Protein 8RVV (pdb70)

GO terms:
  GO:0051912 CoB--CoM heterodisulfide reductase activity (F, IDA)
  GO:0015948 methanogenesis (P, IDA)

Nearest PDB structures (foldseek):
  7bkb-assembly1_E  TM=9.726E-01  e=3.139E-45  Methanospirillum hungatei JF-1
  8riu-assembly1_E  TM=8.754E-01  e=3.900E-19  Candidatus Methanoperedenaceae archaeon GB50
  4omf-assembly1_B-2  TM=8.441E-01  e=1.108E-19  Methanothermobacter marburgensis str. Marburg
  6qgr-assembly1_B  TM=8.275E-01  e=6.770E-20  Methanosarcina barkeri MS
  6qii-assembly1_B  TM=8.316E-01  e=2.136E-19  Methanosarcina barkeri MS

Foldseek 3Di:
DAEEEEEECCQVLQVVQAPLVVLQVLQCPDPNYPYGYYDHDLLDPVNLVVVLVCCLPVVGQAYEYEDADCVVCLVSVLVSCVVSPHASQLYFYFHLRPVARPPPRVCSPVSNVLSNLRSLLRVLLSVPADHDDWDKDFAAQEEEEEAQALLSLLLQVLLVVVPGQYEYEAQAQFHHPLLCLFQADPDVRHGSCVVVLVSRVCLLPRPRYHYQYNKDWQFWDDAASWIKTKMKRADQLFALVQFPLPCVLQVPADWKDDQVSLVRPAIGHQWDQNAPSGVVSTIGGDVVTDPPPCPSCVRDPRNGGHPPDGMDMDIDTHRFYEYEHAWDWDDLVVVPQAQVVHQQQEAALSNLSLCCHCRHRPNRACAGRVPRHHWQEEEEAPQRQACDVVVLHNHDLACLLQSVLVSLQSSCVVPVNHAYEYEAQDRPQPDDCSVVSVVCSCPPRNHHYADWHFPGWDQDPVSWIWTWTARVVVRGIDTDTIRHYYYSTGTHHDPCLVVVCVSNVFDADSNGATDFCDVPPTQFHGPRPRYTYAACSSHRDDSVRRSVSSSVNSVVNSVSSVVRMDIADQQFKDFQQVQFQLPCPQQVVQPQRQWDADPSGIDGHSSRTRNPCRSQVVDPRRRIATRSHGPSSVVSSVVSSVD/DEAEEDQADLCVPQFVLLVLLVVVVCVVQVYHYHYLPPQYPCPQCLPDVVPDVLVLLLSVQVSVQSRVVVVHAYEYLALRSLLSNQVSLVVLVVPVVSQVVSQVVCVVVVTHRDSRHHYYYPLLCCPPVQNLVNLLVLFDAQDAFEEAEQEADRPCPPVVRVVRADLVDGCSLQSLLVSLNYHHFDWPPSSFHLQQGNVRCVVPVVRSLVSNVVVLVRVVVRVGQAYEYSHSSSLCSNQVSQVVCCVPVVDHRLHYYYYSSLSSCVRNVHDPVSSVQVSTNRRD/DPDDPPPPDDDCVQADVVQLVVLCVVPQVLLLPQPLPQQLLVQAPLNVPDVQRLSVLSVCSNRGRLVCQLVDPSLPSHPLPCRSQVPRPSNGPSSSSSVVSPVVSLQVPPDDVLVLLLVLCCLVQVHSDDDDQVVLVVCVVVPHHSDDPASNVPVVRSVVSNVVCVVVCVCVSSVQDPVVSHD/DWAKDFQWQFQQGAIWIFDDDPQATDFIFFPQPDPLFNRDDDPSSRVSSCQLPPQFDFFKWAQDVPATDGDAPVVQLVVVLCCLQPPQEEEEEELQAFLVLLQLVLVVCVVSVHDFYFYAWLAADAPADQADLLCLLVFQEEEEEDQVCVNPVSSVVSVVSNVVSNHAYEYEYCDQDHPCNVPHNYYDNDPDLVVVVVVVVPDAAAHEYEYECPPRVNNVVVRVVCVPSHYRYQYGIGTNARVSSCVRTGHGPDDPAENYEYAYQAPRDDDDDHPYAYHYEYRHDPDDGHNIYAHAFHSQQDFHWGAGRSGDIDTHDHSGHGDPNHYHSSVSSVVSVVD/DQKKKKAFLDDLCLVLAAFRNPVLLLQQLCLVVVVWQWEWAWAADPALLRIDIDIGRHSVVSSRRHDDRQQDLDACQLVCLPPVQPTQYEYEAEQLNLLLNLLCVQVVSHPPVRYAYAYEFDLAHFHRVLVQVLCVPPVVDHSPQWHHWDCPPCWIWTAGVVGDIDTHRLVVQVVVVGHGDLLSQLAQDRFNLSGQKTWYPQLHDGSIIMIGGNDVVSVVSVVSSVVVRGMDMDGGDVVSVVRSVVVSVVSNVSSVVSLCVDQPVVDDDPVRLVVLLQQAQQPCQLLVQQSSNNDPDDPCCDPVQDDPDRGRGDCCSHVVVVLVVDLLQHNSSCRSQVRGPSNHRSSSVSPSSNVVLCVVQVDHRSRDSHDRPVPDPDPD/DQFAEEEEEAPAFRVLLQVLLVVVPPDADPRYDYDYDNFLLVDALVVVVVCVVVFGLAYEYEGADQCGHPVRCSVVNNVVRLVVNCVVQVVPPRHSLRYYYYYGGSNNNVVSRVVRRVSRVVSVVVPGD

Structure (mmCIF, N/CA/C/O backbone):
data_8RVV
#
_entry.id   8RVV
#
_cell.length_a   1.0
_cell.length_b   1.0
_cell.length_c   1.0
_cell.angle_alpha   90.00
_cell.angle_beta   90.00
_cell.angle_gamma   90.00
#
_symmetry.space_group_name_H-M   'P 1'
#
loop_
_entity.id
_entity.type
_entity.pdbx_description
1 polymer 'H(2):CoB-CoM heterodisulfide,ferredoxin reductase subunit A'
2 polymer 'H(2):CoB-CoM heterodisulfide,ferredoxin reductase subunit B'
3 polymer 'H(2):CoB-CoM heterodisulfide,ferredoxin reductase subunit C'
4 polymer 'Formate dehydrogenase, alpha subunit'
5 polymer 'Formate dehydrogenase, beta subunit'
6 polymer 'Methyl viologen-reducing hydrogenase, subunit D-related protein'
7 non-polymer 'IRON/SULFUR CLUSTER'
8 non-polymer 'FLAVIN-ADENINE DINUCLEOTIDE'
9 non-polymer 'Non-cubane [4Fe-4S]-cluster'
10 non-polymer 'FE2/S2 (INORGANIC) CLUSTER'
11 water water
#
loop_
_atom_site.group_PDB
_atom_site.id
_atom_site.type_symbol
_atom_site.label_atom_id
_atom_site.label_alt_id
_atom_site.label_comp_id
_atom_site.label_asym_id
_atom_site.label_entity_id
_atom_site.label_seq_id
_atom_site.pdbx_PDB_ins_code
_atom_site.Cartn_x
_atom_site.Cartn_y
_atom_site.Cartn_z
_atom_site.occupancy
_atom_site.B_iso_or_equiv
_atom_site.auth_seq_id
_atom_site.auth_comp_id
_atom_site.auth_asym_id
_atom_site.auth_atom_id
_atom_site.pdbx_PDB_model_num
ATOM 1 N N . PRO A 1 1 ? 180.944 231.374 227.317 1.00 85.40 12 PRO A N 1
ATOM 2 C CA . PRO A 1 1 ? 181.399 230.585 226.168 1.00 86.38 12 PRO A CA 1
ATOM 3 C C . PRO A 1 1 ? 182.726 231.073 225.592 1.00 86.61 12 PRO A C 1
ATOM 4 O O . PRO A 1 1 ? 182.835 232.223 225.168 1.00 85.38 12 PRO A O 1
ATOM 15 N N . LYS A 1 2 ? 183.724 230.195 225.585 1.00 87.79 13 LYS A N 1
ATOM 16 C CA . LYS A 1 2 ? 185.037 230.472 225.009 1.00 87.07 13 LYS A CA 1
ATOM 17 C C . LYS A 1 2 ? 185.211 229.549 223.808 1.00 85.29 13 LYS A C 1
ATOM 18 O O . LYS A 1 2 ? 185.604 228.389 223.958 1.00 84.91 13 LYS A O 1
ATOM 37 N N . ILE A 1 3 ? 184.927 230.070 222.620 1.00 82.09 14 ILE A N 1
ATOM 38 C CA . ILE A 1 3 ? 184.881 229.278 221.398 1.00 82.13 14 ILE A CA 1
ATOM 39 C C . ILE A 1 3 ? 186.255 229.292 220.743 1.00 82.26 14 ILE A C 1
ATOM 40 O O . ILE A 1 3 ? 186.831 230.361 220.509 1.00 83.63 14 ILE A O 1
ATOM 56 N N . GLY A 1 4 ? 186.781 228.106 220.459 1.00 82.82 15 GLY A N 1
ATOM 57 C CA . GLY A 1 4 ? 187.995 227.962 219.685 1.00 83.87 15 GLY A CA 1
ATOM 58 C C . GLY A 1 4 ? 187.690 227.432 218.301 1.00 82.57 15 GLY A C 1
ATOM 59 O O . GLY A 1 4 ? 187.086 226.363 218.160 1.00 84.65 15 GLY A O 1
ATOM 63 N N . VAL A 1 5 ? 188.098 228.170 217.273 1.00 77.65 16 VAL A N 1
ATOM 64 C CA . VAL A 1 5 ? 187.787 227.844 215.888 1.00 78.99 16 VAL A CA 1
ATOM 65 C C . VAL A 1 5 ? 189.034 227.278 215.225 1.00 78.61 16 VAL A C 1
ATOM 66 O O . VAL A 1 5 ? 190.137 227.813 215.387 1.00 79.03 16 VAL A O 1
ATOM 79 N N . TYR A 1 6 ? 188.853 226.188 214.483 1.00 81.04 17 TYR A N 1
ATOM 80 C CA . TYR A 1 6 ? 189.941 225.482 213.817 1.00 79.75 17 TYR A CA 1
ATOM 81 C C . TYR A 1 6 ? 189.540 225.254 212.367 1.00 80.58 17 TYR A C 1
ATOM 82 O O . TYR A 1 6 ? 188.656 224.440 212.090 1.00 81.80 17 TYR A O 1
ATOM 100 N N . VAL A 1 7 ? 190.185 225.964 211.446 1.00 79.60 18 VAL A N 1
ATOM 101 C CA . VAL A 1 7 ? 189.887 225.870 210.021 1.00 80.40 18 VAL A CA 1
ATOM 102 C C . VAL A 1 7 ? 190.913 224.947 209.377 1.00 80.27 18 VAL A C 1
ATOM 103 O O . VAL A 1 7 ? 192.122 225.157 209.525 1.00 80.64 18 VAL A O 1
ATOM 116 N N . CYS A 1 8 ? 190.440 223.929 208.662 1.00 78.63 19 CYS A N 1
ATOM 117 C CA . CYS A 1 8 ? 191.310 222.924 208.068 1.00 77.89 19 CYS A CA 1
ATOM 118 C C . CYS A 1 8 ? 191.606 223.278 206.618 1.00 77.79 19 CYS A C 1
ATOM 119 O O . CYS A 1 8 ? 190.691 223.586 205.849 1.00 78.47 19 CYS A O 1
ATOM 126 N N . HIS A 1 9 ? 192.889 223.240 206.251 1.00 79.88 20 HIS A N 1
ATOM 127 C CA . HIS A 1 9 ? 193.255 223.363 204.844 1.00 79.96 20 HIS A CA 1
ATOM 128 C C . HIS A 1 9 ? 192.894 222.100 204.074 1.00 79.83 20 HIS A C 1
ATOM 129 O O . HIS A 1 9 ? 192.472 222.173 202.914 1.00 79.34 20 HIS A O 1
ATOM 143 N N . CYS A 1 10 ? 193.056 220.936 204.701 1.00 79.78 21 CYS A N 1
ATOM 144 C CA . CYS A 1 10 ? 192.917 219.655 204.012 1.00 79.94 21 CYS A CA 1
ATOM 145 C C . CYS A 1 10 ? 193.866 219.588 202.820 1.00 80.80 21 CYS A C 1
ATOM 146 O O . CYS A 1 10 ? 193.526 219.066 201.758 1.00 79.49 21 CYS A O 1
ATOM 153 N N . GLY A 1 11 ? 195.071 220.125 202.999 1.00 81.84 22 GLY A N 1
ATOM 154 C CA . GLY A 1 11 ? 195.998 220.263 201.896 1.00 79.30 22 GLY A CA 1
ATOM 155 C C . GLY A 1 11 ? 195.621 221.439 201.024 1.00 79.08 22 GLY A C 1
ATOM 156 O O . GLY A 1 11 ? 195.842 222.595 201.393 1.00 79.58 22 GLY A O 1
ATOM 160 N N . VAL A 1 12 ? 195.051 221.151 199.855 1.00 79.79 23 VAL A N 1
ATOM 161 C CA . VAL A 1 12 ? 194.525 222.169 198.958 1.00 80.63 23 VAL A CA 1
ATOM 162 C C . VAL A 1 12 ? 193.054 221.938 198.635 1.00 79.29 23 VAL A C 1
ATOM 163 O O . VAL A 1 12 ? 192.489 222.644 197.802 1.00 80.24 23 VAL A O 1
ATOM 176 N N . ASN A 1 13 ? 192.420 220.957 199.283 1.00 74.11 24 ASN A N 1
ATOM 177 C CA . ASN A 1 13 ? 191.016 220.673 199.009 1.00 74.81 24 ASN A CA 1
ATOM 178 C C . ASN A 1 13 ? 190.120 221.839 199.407 1.00 75.40 24 ASN A C 1
ATOM 179 O O . ASN A 1 13 ? 189.164 222.158 198.693 1.00 76.64 24 ASN A O 1
ATOM 190 N N . ILE A 1 14 ? 190.406 222.480 200.536 1.00 76.71 25 ILE A N 1
ATOM 191 C CA . ILE A 1 14 ? 189.740 223.721 200.926 1.00 76.05 25 ILE A CA 1
ATOM 192 C C . ILE A 1 14 ? 190.614 224.931 200.626 1.00 76.07 25 ILE A C 1
ATOM 193 O O . ILE A 1 14 ? 190.147 225.918 200.060 1.00 76.55 25 ILE A O 1
ATOM 209 N N . GLY A 1 15 ? 191.893 224.863 200.993 1.00 77.86 26 GLY A N 1
ATOM 210 C CA . GLY A 1 15 ? 192.769 226.008 200.806 1.00 77.68 26 GLY A CA 1
ATOM 211 C C . GLY A 1 15 ? 192.880 226.436 199.358 1.00 78.90 26 GLY A C 1
ATOM 212 O O . GLY A 1 15 ? 192.987 227.627 199.057 1.00 79.52 26 GLY A O 1
ATOM 216 N N . GLY A 1 16 ? 192.856 225.472 198.438 1.00 78.56 27 GLY A N 1
ATOM 217 C CA . GLY A 1 16 ? 192.976 225.812 197.030 1.00 79.22 27 GLY A CA 1
ATOM 218 C C . GLY A 1 16 ? 191.877 226.743 196.556 1.00 80.21 27 GLY A C 1
ATOM 219 O O . GLY A 1 16 ? 192.116 227.634 195.737 1.00 78.77 27 GLY A O 1
ATOM 223 N N . VAL A 1 17 ? 190.662 226.550 197.058 1.00 78.58 28 VAL A N 1
ATOM 224 C CA . VAL A 1 17 ? 189.515 227.354 196.660 1.00 77.77 28 VAL A CA 1
ATOM 225 C C . VAL A 1 17 ? 189.197 228.431 197.691 1.00 77.66 28 VAL A C 1
ATOM 226 O O . VAL A 1 17 ? 188.924 229.575 197.329 1.00 80.16 28 VAL A O 1
ATOM 239 N N . VAL A 1 18 ? 189.229 228.084 198.975 1.00 75.50 29 VAL A N 1
ATOM 240 C CA . VAL A 1 18 ? 188.835 228.982 200.053 1.00 77.87 29 VAL A CA 1
ATOM 241 C C . VAL A 1 18 ? 190.087 229.493 200.752 1.00 79.04 29 VAL A C 1
ATOM 242 O O . VAL A 1 18 ? 191.007 228.720 201.048 1.00 78.34 29 VAL A O 1
ATOM 255 N N . ASP A 1 19 ? 190.120 230.797 201.013 1.00 84.73 30 ASP A N 1
ATOM 256 C CA . ASP A 1 19 ? 191.249 231.439 201.682 1.00 85.49 30 ASP A CA 1
ATOM 257 C C . ASP A 1 19 ? 191.157 231.153 203.174 1.00 84.24 30 ASP A C 1
ATOM 258 O O . ASP A 1 19 ? 190.386 231.788 203.895 1.00 85.61 30 ASP A O 1
ATOM 267 N N . VAL A 1 20 ? 191.958 230.201 203.647 1.00 81.87 31 VAL A N 1
ATOM 268 C CA . VAL A 1 20 ? 191.908 229.764 205.038 1.00 83.00 31 VAL A CA 1
ATOM 269 C C . VAL A 1 20 ? 192.555 230.809 205.941 1.00 82.91 31 VAL A C 1
ATOM 270 O O . VAL A 1 20 ? 192.544 230.674 207.169 1.00 84.88 31 VAL A O 1
ATOM 283 N N . GLU A 1 21 ? 193.116 231.861 205.348 1.00 86.06 32 GLU A N 1
ATOM 284 C CA . GLU A 1 21 ? 193.670 232.960 206.129 1.00 87.82 32 GLU A CA 1
ATOM 285 C C . GLU A 1 21 ? 192.606 234.002 206.460 1.00 86.75 32 GLU A C 1
ATOM 286 O O . GLU A 1 21 ? 192.525 234.469 207.599 1.00 86.49 32 GLU A O 1
ATOM 298 N N . ALA A 1 22 ? 191.789 234.378 205.475 1.00 82.20 33 ALA A N 1
ATOM 299 C CA . ALA A 1 22 ? 190.712 235.327 205.734 1.00 84.94 33 ALA A CA 1
ATOM 300 C C . ALA A 1 22 ? 189.661 234.729 206.662 1.00 86.37 33 ALA A C 1
ATOM 301 O O . ALA A 1 22 ? 189.157 235.409 207.565 1.00 85.84 33 ALA A O 1
ATOM 308 N N . VAL A 1 23 ? 189.317 233.456 206.454 1.00 83.76 34 VAL A N 1
ATOM 309 C CA . VAL A 1 23 ? 188.302 232.809 207.279 1.00 82.23 34 VAL A CA 1
ATOM 310 C C . VAL A 1 23 ? 188.766 232.728 208.729 1.00 82.48 34 VAL A C 1
ATOM 311 O O . VAL A 1 23 ? 187.983 232.937 209.662 1.00 82.01 34 VAL A O 1
ATOM 324 N N . ARG A 1 24 ? 190.045 232.411 208.940 1.00 84.31 35 ARG A N 1
ATOM 325 C CA . ARG A 1 24 ? 190.566 232.315 210.299 1.00 83.52 35 ARG A CA 1
ATOM 326 C C . ARG A 1 24 ? 190.479 233.653 211.021 1.00 84.84 35 ARG A C 1
ATOM 327 O O . ARG A 1 24 ? 190.090 233.711 212.194 1.00 86.12 35 ARG A O 1
ATOM 348 N N . ASP A 1 25 ? 190.844 234.743 210.342 1.00 85.09 36 ASP A N 1
ATOM 349 C CA . ASP A 1 25 ? 190.760 236.058 210.969 1.00 85.66 36 ASP A CA 1
ATOM 350 C C . ASP A 1 25 ? 189.312 236.444 211.240 1.00 84.43 36 ASP A C 1
ATOM 351 O O . ASP A 1 25 ? 188.996 236.985 212.308 1.00 83.54 36 ASP A O 1
ATOM 360 N N . TYR A 1 26 ? 188.418 236.167 210.288 1.00 81.47 37 TYR A N 1
ATOM 361 C CA . TYR A 1 26 ? 186.999 236.415 210.514 1.00 80.15 37 TYR A CA 1
ATOM 362 C C . TYR A 1 26 ? 186.514 235.690 211.761 1.00 81.46 37 TYR A C 1
ATOM 363 O O . TYR A 1 26 ? 185.837 236.282 212.610 1.00 82.23 37 TYR A O 1
ATOM 381 N N . ALA A 1 27 ? 186.866 234.410 211.896 1.00 83.54 38 ALA A N 1
ATOM 382 C CA . ALA A 1 27 ? 186.467 233.651 213.076 1.00 81.50 38 ALA A CA 1
ATOM 383 C C . ALA A 1 27 ? 187.057 234.254 214.344 1.00 82.16 38 ALA A C 1
ATOM 384 O O . ALA A 1 27 ? 186.371 234.357 215.368 1.00 83.05 38 ALA A O 1
ATOM 391 N N . ALA A 1 28 ? 188.327 234.657 214.296 1.00 83.12 39 ALA A N 1
ATOM 392 C CA . ALA A 1 28 ? 188.957 235.256 215.468 1.00 83.26 39 ALA A CA 1
ATOM 393 C C . ALA A 1 28 ? 188.238 236.529 215.890 1.00 83.68 39 ALA A C 1
ATOM 394 O O . ALA A 1 28 ? 188.174 236.848 217.084 1.00 82.73 39 ALA A O 1
ATOM 401 N N . LYS A 1 29 ? 187.694 237.274 214.928 1.00 85.63 40 LYS A N 1
ATOM 402 C CA . LYS A 1 29 ? 187.033 238.536 215.238 1.00 85.32 40 LYS A CA 1
ATOM 403 C C . LYS A 1 29 ? 185.573 238.372 215.647 1.00 85.70 40 LYS A C 1
ATOM 404 O O . LYS A 1 29 ? 184.960 239.353 216.080 1.00 83.85 40 LYS A O 1
ATOM 423 N N . LEU A 1 30 ? 184.999 237.175 215.522 1.00 84.79 41 LEU A N 1
ATOM 424 C CA . LEU A 1 30 ? 183.599 236.999 215.873 1.00 84.04 41 LEU A CA 1
ATOM 425 C C . LEU A 1 30 ? 183.415 237.019 217.392 1.00 85.22 41 LEU A C 1
ATOM 426 O O . LEU A 1 30 ? 184.352 236.730 218.142 1.00 82.33 41 LEU A O 1
ATOM 442 N N . PRO A 1 31 ? 182.218 237.360 217.870 1.00 86.94 42 PRO A N 1
ATOM 443 C CA . PRO A 1 31 ? 181.991 237.391 219.320 1.00 84.51 42 PRO A CA 1
ATOM 444 C C . PRO A 1 31 ? 182.190 236.021 219.953 1.00 81.95 42 PRO A C 1
ATOM 445 O O . PRO A 1 31 ? 181.915 234.984 219.348 1.00 83.32 42 PRO A O 1
ATOM 456 N N . ASN A 1 32 ? 182.681 236.034 221.191 1.00 83.56 43 ASN A N 1
ATOM 457 C CA . ASN A 1 32 ? 182.857 234.869 222.055 1.00 84.80 43 ASN A CA 1
ATOM 458 C C . ASN A 1 32 ? 183.996 233.958 221.613 1.00 85.09 43 ASN A C 1
ATOM 459 O O . ASN A 1 32 ? 184.276 232.972 222.305 1.00 83.61 43 ASN A O 1
ATOM 470 N N . VAL A 1 33 ? 184.670 234.251 220.506 1.00 84.93 44 VAL A N 1
ATOM 471 C CA . VAL A 1 33 ? 185.767 233.429 220.010 1.00 83.37 44 VAL A CA 1
ATOM 472 C C . VAL A 1 33 ? 187.051 233.916 220.666 1.00 85.08 44 VAL A C 1
ATOM 473 O O . VAL A 1 33 ? 187.363 235.112 220.628 1.00 84.28 44 VAL A O 1
ATOM 486 N N . VAL A 1 34 ? 187.796 232.987 221.271 1.00 86.93 45 VAL A N 1
ATOM 487 C CA . VAL A 1 34 ? 189.014 233.321 221.999 1.00 85.92 45 VAL A CA 1
ATOM 488 C C . VAL A 1 34 ? 190.271 232.844 221.289 1.00 86.11 45 VAL A C 1
ATOM 489 O O . VAL A 1 34 ? 191.381 233.139 221.751 1.00 87.35 45 VAL A O 1
ATOM 502 N N . ILE A 1 35 ? 190.137 232.108 220.187 1.00 86.12 46 ILE A N 1
ATOM 503 C CA . ILE A 1 35 ? 191.293 231.601 219.459 1.00 86.33 46 ILE A CA 1
ATOM 504 C C . ILE A 1 35 ? 190.819 231.129 218.096 1.00 85.34 46 ILE A C 1
ATOM 505 O O . ILE A 1 35 ? 189.727 230.574 217.962 1.00 87.99 46 ILE A O 1
ATOM 521 N N . ALA A 1 36 ? 191.645 231.358 217.078 1.00 82.10 47 ALA A N 1
ATOM 522 C CA . ALA A 1 36 ? 191.376 230.851 215.737 1.00 83.29 47 ALA A CA 1
ATOM 523 C C . ALA A 1 36 ? 192.692 230.388 215.138 1.00 83.66 47 ALA A C 1
ATOM 524 O O . ALA A 1 36 ? 193.644 231.168 215.058 1.00 85.08 47 ALA A O 1
ATOM 531 N N . LYS A 1 37 ? 192.743 229.124 214.722 1.00 84.87 48 LYS A N 1
ATOM 532 C CA . LYS A 1 37 ? 193.950 228.539 214.163 1.00 84.57 48 LYS A CA 1
ATOM 533 C C . LYS A 1 37 ? 193.587 227.761 212.910 1.00 83.62 48 LYS A C 1
ATOM 534 O O . LYS A 1 37 ? 192.436 227.368 212.712 1.00 85.54 48 LYS A O 1
ATOM 553 N N . ASP A 1 38 ? 194.583 227.549 212.057 1.00 82.83 49 ASP A N 1
ATOM 554 C CA . ASP A 1 38 ? 194.431 226.702 210.885 1.00 83.19 49 ASP A CA 1
ATOM 555 C C . ASP A 1 38 ? 195.579 225.706 210.830 1.00 84.06 49 ASP A C 1
ATOM 556 O O . ASP A 1 38 ? 196.712 226.026 211.199 1.00 84.39 49 ASP A O 1
ATOM 565 N N . TYR A 1 39 ? 195.269 224.490 210.388 1.00 85.32 50 TYR A N 1
ATOM 566 C CA . TYR A 1 39 ? 196.249 223.422 210.287 1.00 82.71 50 TYR A CA 1
ATOM 567 C C . TYR A 1 39 ? 196.019 222.663 208.990 1.00 83.27 50 TYR A C 1
ATOM 568 O O . TYR A 1 39 ? 194.898 222.593 208.483 1.00 82.75 50 TYR A O 1
ATOM 586 N N . LYS A 1 40 ? 197.102 222.093 208.458 1.00 86.51 51 LYS A N 1
ATOM 587 C CA . LYS A 1 40 ? 197.027 221.432 207.160 1.00 85.41 51 LYS A CA 1
ATOM 588 C C . LYS A 1 40 ? 196.105 220.218 207.199 1.00 84.55 51 LYS A C 1
ATOM 589 O O . LYS A 1 40 ? 195.306 220.008 206.279 1.00 84.10 51 LYS A O 1
ATOM 608 N N . TYR A 1 41 ? 196.200 219.407 208.254 1.00 84.53 52 TYR A N 1
ATOM 609 C CA . TYR A 1 41 ? 195.390 218.193 208.388 1.00 85.85 52 TYR A CA 1
ATOM 610 C C . TYR A 1 41 ? 194.977 218.076 209.852 1.00 84.32 52 TYR A C 1
ATOM 611 O O . TYR A 1 41 ? 195.746 217.579 210.680 1.00 84.25 52 TYR A O 1
ATOM 629 N N . TYR A 1 42 ? 193.763 218.529 210.168 1.00 81.47 53 TYR A N 1
ATOM 630 C CA . TYR A 1 42 ? 193.328 218.543 211.560 1.00 81.59 53 TYR A CA 1
ATOM 631 C C . TYR A 1 42 ? 192.937 217.156 212.053 1.00 82.49 53 TYR A C 1
ATOM 632 O O . TYR A 1 42 ? 193.195 216.815 213.212 1.00 82.38 53 TYR A O 1
ATOM 650 N N . CYS A 1 43 ? 192.317 216.343 211.196 1.00 83.38 54 CYS A N 1
ATOM 651 C CA . CYS A 1 43 ? 191.916 215.004 211.614 1.00 83.71 54 CYS A CA 1
ATOM 652 C C . CYS A 1 43 ? 193.111 214.131 211.970 1.00 84.15 54 CYS A C 1
ATOM 653 O O . CYS A 1 43 ? 192.948 213.143 212.692 1.00 83.00 54 CYS A O 1
ATOM 660 N N . SER A 1 44 ? 194.302 214.469 211.484 1.00 85.90 55 SER A N 1
ATOM 661 C CA . SER A 1 44 ? 195.493 213.696 211.797 1.00 84.72 55 SER A CA 1
ATOM 662 C C . SER A 1 44 ? 195.878 213.880 213.264 1.00 85.83 55 SER A C 1
ATOM 663 O O . SER A 1 44 ? 195.331 214.720 213.983 1.00 86.70 55 SER A O 1
ATOM 671 N N . ASP A 1 45 ? 196.837 213.070 213.709 1.00 89.21 56 ASP A N 1
ATOM 672 C CA . ASP A 1 45 ? 197.272 213.136 215.102 1.00 90.34 56 ASP A CA 1
ATOM 673 C C . ASP A 1 45 ? 197.810 214.507 215.482 1.00 91.91 56 ASP A C 1
ATOM 674 O O . ASP A 1 45 ? 197.453 215.008 216.564 1.00 90.69 56 ASP A O 1
ATOM 683 N N . PRO A 1 46 ? 198.665 215.158 214.684 1.00 91.75 57 PRO A N 1
ATOM 684 C CA . PRO A 1 46 ? 199.128 216.500 215.076 1.00 90.15 57 PRO A CA 1
ATOM 685 C C . PRO A 1 46 ? 197.999 217.498 215.260 1.00 89.78 57 PRO A C 1
ATOM 686 O O . PRO A 1 46 ? 198.044 218.309 216.192 1.00 90.32 57 PRO A O 1
ATOM 697 N N . GLY A 1 47 ? 196.976 217.457 214.404 1.00 87.88 58 GLY A N 1
ATOM 698 C CA . GLY A 1 47 ? 195.866 218.383 214.554 1.00 87.17 58 GLY A CA 1
ATOM 699 C C . GLY A 1 47 ? 195.080 218.150 215.831 1.00 87.48 58 GLY A C 1
ATOM 700 O O . GLY A 1 47 ? 194.713 219.100 216.530 1.00 88.19 58 GLY A O 1
ATOM 704 N N . GLN A 1 48 ? 194.810 216.884 216.152 1.00 87.47 59 GLN A N 1
ATOM 705 C CA . GLN A 1 48 ? 194.110 216.577 217.393 1.00 87.87 59 GLN A CA 1
ATOM 706 C C . GLN A 1 48 ? 194.941 216.983 218.603 1.00 87.68 59 GLN A C 1
ATOM 707 O O . GLN A 1 48 ? 194.401 217.480 219.597 1.00 87.37 59 GLN A O 1
ATOM 721 N N . LEU A 1 49 ? 196.259 216.781 218.537 1.00 90.08 60 LEU A N 1
ATOM 722 C CA . LEU A 1 49 ? 197.121 217.237 219.622 1.00 90.91 60 LEU A CA 1
ATOM 723 C C . LEU A 1 49 ? 197.064 218.753 219.767 1.00 90.77 60 LEU A C 1
ATOM 724 O O . LEU A 1 49 ? 197.046 219.277 220.886 1.00 90.02 60 LEU A O 1
ATOM 740 N N . GLU A 1 50 ? 197.041 219.476 218.645 1.00 89.68 61 GLU A N 1
ATOM 741 C CA . GLU A 1 50 ? 196.909 220.928 218.708 1.00 89.53 61 GLU A CA 1
ATOM 742 C C . GLU A 1 50 ? 195.605 221.331 219.381 1.00 90.21 61 GLU A C 1
ATOM 743 O O . GLU A 1 50 ? 195.586 222.225 220.233 1.00 90.45 61 GLU A O 1
ATOM 755 N N . ILE A 1 51 ? 194.502 220.681 219.003 1.00 87.67 62 ILE A N 1
ATOM 756 C CA . ILE A 1 51 ? 193.208 221.018 219.593 1.00 86.42 62 ILE A CA 1
ATOM 757 C C . ILE A 1 51 ? 193.216 220.737 221.090 1.00 87.35 62 ILE A C 1
ATOM 758 O O . ILE A 1 51 ? 192.733 221.548 221.892 1.00 87.66 62 ILE A O 1
ATOM 774 N N . GLN A 1 52 ? 193.754 219.584 221.492 1.00 90.20 63 GLN A N 1
ATOM 775 C CA . GLN A 1 52 ? 193.794 219.243 222.910 1.00 89.99 63 GLN A CA 1
ATOM 776 C C . GLN A 1 52 ? 194.660 220.226 223.689 1.00 91.18 63 GLN A C 1
ATOM 777 O O . GLN A 1 52 ? 194.295 220.648 224.793 1.00 91.52 63 GLN A O 1
ATOM 791 N N . LYS A 1 53 ? 195.815 220.600 223.133 1.00 92.79 64 LYS A N 1
ATOM 792 C CA . LYS A 1 53 ? 196.678 221.568 223.800 1.00 92.47 64 LYS A CA 1
ATOM 793 C C . LYS A 1 53 ? 195.980 222.912 223.946 1.00 93.01 64 LYS A C 1
ATOM 794 O O . LYS A 1 53 ? 196.081 223.561 224.992 1.00 92.84 64 LYS A O 1
ATOM 813 N N . ASP A 1 54 ? 195.283 223.356 222.899 1.00 91.81 65 ASP A N 1
ATOM 814 C CA . ASP A 1 54 ? 194.560 224.620 222.977 1.00 90.27 65 ASP A CA 1
ATOM 815 C C . ASP A 1 54 ? 193.479 224.565 224.047 1.00 90.87 65 ASP A C 1
ATOM 816 O O . ASP A 1 54 ? 193.305 225.518 224.814 1.00 91.40 65 ASP A O 1
ATOM 825 N N . ILE A 1 55 ? 192.744 223.452 224.116 1.00 91.31 66 ILE A N 1
ATOM 826 C CA . ILE A 1 55 ? 191.718 223.308 225.146 1.00 93.03 66 ILE A CA 1
ATOM 827 C C . ILE A 1 55 ? 192.347 223.374 226.532 1.00 92.00 66 ILE A C 1
ATOM 828 O O . ILE A 1 55 ? 191.834 224.048 227.432 1.00 91.65 66 ILE A O 1
ATOM 844 N N . LYS A 1 56 ? 193.463 222.669 226.727 1.00 92.78 67 LYS A N 1
ATOM 845 C CA . LYS A 1 56 ? 194.091 222.636 228.044 1.00 93.10 67 LYS A CA 1
ATOM 846 C C . LYS A 1 56 ? 194.641 224.002 228.436 1.00 94.43 67 LYS A C 1
ATOM 847 O O . LYS A 1 56 ? 194.536 224.408 229.600 1.00 93.45 67 LYS A O 1
ATOM 866 N N . GLU A 1 57 ? 195.231 224.725 227.484 1.00 96.33 68 GLU A N 1
ATOM 867 C CA . GLU A 1 57 ? 195.881 225.993 227.798 1.00 95.28 68 GLU A CA 1
ATOM 868 C C . GLU A 1 57 ? 194.868 227.124 227.928 1.00 94.81 68 GLU A C 1
ATOM 869 O O . GLU A 1 57 ? 194.710 227.711 229.004 1.00 93.64 68 GLU A O 1
ATOM 881 N N . LEU A 1 58 ? 194.163 227.439 226.841 1.00 93.40 69 LEU A N 1
ATOM 882 C CA . LEU A 1 58 ? 193.271 228.589 226.833 1.00 91.64 69 LEU A CA 1
ATOM 883 C C . LEU A 1 58 ? 191.941 228.317 227.522 1.00 93.06 69 LEU A C 1
ATOM 884 O O . LEU A 1 58 ? 191.137 229.243 227.660 1.00 93.19 69 LEU A O 1
ATOM 900 N N . GLY A 1 59 ? 191.692 227.086 227.953 1.00 92.99 70 GLY A N 1
ATOM 901 C CA . GLY A 1 59 ? 190.439 226.770 228.615 1.00 92.12 70 GLY A CA 1
ATOM 902 C C . GLY A 1 59 ? 189.228 226.907 227.718 1.00 93.95 70 GLY A C 1
ATOM 903 O O . GLY A 1 59 ? 188.175 227.374 228.170 1.00 93.48 70 GLY A O 1
ATOM 907 N N . ILE A 1 60 ? 189.351 226.510 226.453 1.00 92.43 71 ILE A N 1
ATOM 908 C CA . ILE A 1 60 ? 188.216 226.549 225.540 1.00 90.80 71 ILE A CA 1
ATOM 909 C C . ILE A 1 60 ? 187.138 225.601 226.047 1.00 89.66 71 ILE A C 1
ATOM 910 O O . ILE A 1 60 ? 187.426 224.467 226.452 1.00 88.95 71 ILE A O 1
ATOM 926 N N . ASN A 1 61 ? 185.889 226.066 226.038 1.00 87.85 72 ASN A N 1
ATOM 927 C CA . ASN A 1 61 ? 184.750 225.230 226.390 1.00 87.12 72 ASN A CA 1
ATOM 928 C C . ASN A 1 61 ? 183.829 224.953 225.212 1.00 86.18 72 ASN A C 1
ATOM 929 O O . ASN A 1 61 ? 182.881 224.175 225.360 1.00 86.63 72 ASN A O 1
ATOM 940 N N . ARG A 1 62 ? 184.074 225.569 224.057 1.00 82.28 73 ARG A N 1
ATOM 941 C CA . ARG A 1 62 ? 183.361 225.271 222.823 1.00 82.11 73 ARG A CA 1
ATOM 942 C C . ARG A 1 62 ? 184.388 225.119 221.714 1.00 83.59 73 ARG A C 1
ATOM 943 O O . ARG A 1 62 ? 185.316 225.925 221.618 1.00 86.66 73 ARG A O 1
ATOM 964 N N . VAL A 1 63 ? 184.231 224.094 220.884 1.00 81.17 74 VAL A N 1
ATOM 965 C CA . VAL A 1 63 ? 185.157 223.820 219.793 1.00 80.22 74 VAL A CA 1
ATOM 966 C C . VAL A 1 63 ? 184.375 223.819 218.490 1.00 78.01 74 VAL A C 1
ATOM 967 O O . VAL A 1 63 ? 183.370 223.112 218.364 1.00 78.41 74 VAL A O 1
ATOM 980 N N . VAL A 1 64 ? 184.833 224.610 217.523 1.00 74.03 75 VAL A N 1
ATOM 981 C CA . VAL A 1 64 ? 184.241 224.661 216.194 1.00 75.05 75 VAL A CA 1
ATOM 982 C C . VAL A 1 64 ? 185.326 224.300 215.195 1.00 75.37 75 VAL A C 1
ATOM 983 O O . VAL A 1 64 ? 186.441 224.823 215.272 1.00 77.61 75 VAL A O 1
ATOM 996 N N . VAL A 1 65 ? 185.010 223.390 214.279 1.00 73.84 76 VAL A N 1
ATOM 997 C CA . VAL A 1 65 ? 185.948 222.937 213.262 1.00 72.53 76 VAL A CA 1
ATOM 998 C C . VAL A 1 65 ? 185.323 223.190 211.899 1.00 72.83 76 VAL A C 1
ATOM 999 O O . VAL A 1 65 ? 184.243 222.669 211.599 1.00 74.45 76 VAL A O 1
ATOM 1012 N N . ALA A 1 66 ? 186.001 223.989 211.077 1.00 70.64 77 ALA A N 1
ATOM 1013 C CA . ALA A 1 66 ? 185.598 224.224 209.692 1.00 70.33 77 ALA A CA 1
ATOM 1014 C C . ALA A 1 66 ? 186.375 223.245 208.823 1.00 71.43 77 ALA A C 1
ATOM 1015 O O . ALA A 1 66 ? 187.540 223.478 208.485 1.00 73.34 77 ALA A O 1
ATOM 1022 N N . ALA A 1 67 ? 185.726 222.142 208.474 1.00 70.49 78 ALA A N 1
ATOM 1023 C CA . ALA A 1 67 ? 186.358 221.003 207.822 1.00 68.28 78 ALA A CA 1
ATOM 1024 C C . ALA A 1 67 ? 185.302 220.305 206.967 1.00 69.23 78 ALA A C 1
ATOM 1025 O O . ALA A 1 67 ? 184.304 220.915 206.571 1.00 72.18 78 ALA A O 1
ATOM 1032 N N . CYS A 1 68 ? 185.530 219.032 206.670 1.00 68.68 79 CYS A N 1
ATOM 1033 C CA . CYS A 1 68 ? 184.677 218.255 205.779 1.00 66.69 79 CYS A CA 1
ATOM 1034 C C . CYS A 1 68 ? 183.312 218.012 206.430 1.00 67.51 79 CYS A C 1
ATOM 1035 O O . CYS A 1 68 ? 182.962 218.597 207.456 1.00 71.06 79 CYS A O 1
ATOM 1042 N N . SER A 1 69 ? 182.505 217.165 205.799 1.00 60.19 80 SER A N 1
ATOM 1043 C CA . SER A 1 69 ? 181.161 216.905 206.292 1.00 59.47 80 SER A CA 1
ATOM 1044 C C . SER A 1 69 ? 181.210 216.270 207.681 1.00 60.97 80 SER A C 1
ATOM 1045 O O . SER A 1 69 ? 182.099 215.459 207.962 1.00 61.91 80 SER A O 1
ATOM 1053 N N . PRO A 1 70 ? 180.273 216.610 208.572 1.00 63.00 81 PRO A N 1
ATOM 1054 C CA . PRO A 1 70 ? 180.259 215.962 209.893 1.00 61.50 81 PRO A CA 1
ATOM 1055 C C . PRO A 1 70 ? 180.051 214.460 209.828 1.00 62.26 81 PRO A C 1
ATOM 1056 O O . PRO A 1 70 ? 180.549 213.740 210.703 1.00 64.81 81 PRO A O 1
ATOM 1067 N N . ARG A 1 71 ? 179.346 213.962 208.809 1.00 59.37 82 ARG A N 1
ATOM 1068 C CA . ARG A 1 71 ? 179.087 212.532 208.702 1.00 58.56 82 ARG A CA 1
ATOM 1069 C C . ARG A 1 71 ? 180.371 211.724 208.580 1.00 61.44 82 ARG A C 1
ATOM 1070 O O . ARG A 1 71 ? 180.349 210.509 208.797 1.00 59.46 82 ARG A O 1
ATOM 1091 N N . LEU A 1 72 ? 181.485 212.368 208.237 1.00 66.12 83 LEU A N 1
ATOM 1092 C CA . LEU A 1 72 ? 182.767 211.687 208.121 1.00 63.77 83 LEU A CA 1
ATOM 1093 C C . LEU A 1 72 ? 183.555 211.705 209.426 1.00 64.45 83 LEU A C 1
ATOM 1094 O O . LEU A 1 72 ? 184.015 210.658 209.887 1.00 64.12 83 LEU A O 1
ATOM 1110 N N . HIS A 1 73 ? 183.721 212.884 210.035 1.00 71.92 84 HIS A N 1
ATOM 1111 C CA . HIS A 1 73 ? 184.699 213.059 211.102 1.00 71.93 84 HIS A CA 1
ATOM 1112 C C . HIS A 1 73 ? 184.126 213.666 212.377 1.00 70.49 84 HIS A C 1
ATOM 1113 O O . HIS A 1 73 ? 184.899 214.105 213.234 1.00 70.04 84 HIS A O 1
ATOM 1127 N N . GLU A 1 74 ? 182.806 213.703 212.539 1.00 73.20 85 GLU A N 1
ATOM 1128 C CA . GLU A 1 74 ? 182.248 214.197 213.795 1.00 75.12 85 GLU A CA 1
ATOM 1129 C C . GLU A 1 74 ? 182.659 213.329 214.977 1.00 74.83 85 GLU A C 1
ATOM 1130 O O . GLU A 1 74 ? 183.074 213.884 216.010 1.00 74.39 85 GLU A O 1
ATOM 1142 N N . PRO A 1 75 ? 182.573 211.995 214.910 1.00 77.36 86 PRO A N 1
ATOM 1143 C CA . PRO A 1 75 ? 183.068 211.182 216.034 1.00 76.99 86 PRO A CA 1
ATOM 1144 C C . PRO A 1 75 ? 184.539 211.395 216.333 1.00 77.89 86 PRO A C 1
ATOM 1145 O O . PRO A 1 75 ? 184.943 211.365 217.503 1.00 78.82 86 PRO A O 1
ATOM 1156 N N . THR A 1 76 ? 185.360 211.600 215.301 1.00 79.61 87 THR A N 1
ATOM 1157 C CA . THR A 1 76 ? 186.787 211.813 215.519 1.00 80.13 87 THR A CA 1
ATOM 1158 C C . THR A 1 76 ? 187.023 213.005 216.436 1.00 78.60 87 THR A C 1
ATOM 1159 O O . THR A 1 76 ? 187.718 212.896 217.453 1.00 76.89 87 THR A O 1
ATOM 1170 N N . PHE A 1 77 ? 186.429 214.150 216.102 1.00 77.46 88 PHE A N 1
ATOM 1171 C CA . PHE A 1 77 ? 186.632 215.344 216.910 1.00 76.52 88 PHE A CA 1
ATOM 1172 C C . PHE A 1 77 ? 185.901 215.254 218.241 1.00 76.79 88 PHE A C 1
ATOM 1173 O O . PHE A 1 77 ? 186.351 215.838 219.232 1.00 78.18 88 PHE A O 1
ATOM 1190 N N . ARG A 1 78 ? 184.788 214.518 218.295 1.00 79.59 89 ARG A N 1
ATOM 1191 C CA . ARG A 1 78 ? 184.118 214.305 219.572 1.00 79.26 89 ARG A CA 1
ATOM 1192 C C . ARG A 1 78 ? 185.033 213.575 220.550 1.00 79.36 89 ARG A C 1
ATOM 1193 O O . ARG A 1 78 ? 185.209 214.007 221.696 1.00 80.00 89 ARG A O 1
ATOM 1214 N N . ARG A 1 79 ? 185.651 212.478 220.107 1.00 83.10 90 ARG A N 1
ATOM 1215 C CA . ARG A 1 79 ? 186.619 211.791 220.956 1.00 83.72 90 ARG A CA 1
ATOM 1216 C C . ARG A 1 79 ? 187.848 212.645 221.232 1.00 83.61 90 ARG A C 1
ATOM 1217 O O . ARG A 1 79 ? 188.409 212.568 222.331 1.00 83.64 90 ARG A O 1
ATOM 1238 N N . CYS A 1 80 ? 188.286 213.448 220.261 1.00 86.35 91 CYS A N 1
ATOM 1239 C CA . CYS A 1 80 ? 189.433 214.321 220.489 1.00 87.30 91 CYS A CA 1
ATOM 1240 C C . CYS A 1 80 ? 189.161 215.287 221.634 1.00 87.84 91 CYS A C 1
ATOM 1241 O O . CYS A 1 80 ? 189.997 215.460 222.529 1.00 86.02 91 CYS A O 1
ATOM 1249 N N . VAL A 1 81 ? 187.990 215.925 221.628 1.00 84.79 92 VAL A N 1
ATOM 1250 C CA . VAL A 1 81 ? 187.659 216.859 222.698 1.00 83.75 92 VAL A CA 1
ATOM 1251 C C . VAL A 1 81 ? 187.440 216.114 224.008 1.00 84.75 92 VAL A C 1
ATOM 1252 O O . VAL A 1 81 ? 187.805 216.604 225.082 1.00 87.82 92 VAL A O 1
ATOM 1265 N N . GLU A 1 82 ? 186.844 214.918 223.948 1.00 89.18 93 GLU A N 1
ATOM 1266 C CA . GLU A 1 82 ? 186.679 214.124 225.162 1.00 89.00 93 GLU A CA 1
ATOM 1267 C C . GLU A 1 82 ? 188.019 213.858 225.834 1.00 88.90 93 GLU A C 1
ATOM 1268 O O . GLU A 1 82 ? 188.157 214.027 227.049 1.00 88.68 93 GLU A O 1
ATOM 1280 N N . GLU A 1 83 ? 189.017 213.438 225.056 1.00 92.33 94 GLU A N 1
ATOM 1281 C CA . GLU A 1 83 ? 190.307 213.085 225.638 1.00 92.18 94 GLU A CA 1
ATOM 1282 C C . GLU A 1 83 ? 191.008 214.285 226.258 1.00 92.20 94 GLU A C 1
ATOM 1283 O O . GLU A 1 83 ? 191.954 214.103 227.031 1.00 91.39 94 GLU A O 1
ATOM 1295 N N . ALA A 1 84 ? 190.573 215.504 225.937 1.00 92.01 95 ALA A N 1
ATOM 1296 C CA . ALA A 1 84 ? 191.113 216.714 226.540 1.00 91.91 95 ALA A CA 1
ATOM 1297 C C . ALA A 1 84 ? 190.267 217.214 227.704 1.00 92.18 95 ALA A C 1
ATOM 1298 O O . ALA A 1 84 ? 190.564 218.277 228.259 1.00 91.50 95 ALA A O 1
ATOM 1305 N N . GLY A 1 85 ? 189.221 216.478 228.081 1.00 91.77 96 GLY A N 1
ATOM 1306 C CA . GLY A 1 85 ? 188.382 216.843 229.200 1.00 90.29 96 GLY A CA 1
ATOM 1307 C C . GLY A 1 85 ? 187.093 217.547 228.838 1.00 90.02 96 GLY A C 1
ATOM 1308 O O . GLY A 1 85 ? 186.185 217.608 229.675 1.00 89.25 96 GLY A O 1
ATOM 1312 N N . LEU A 1 86 ? 186.978 218.080 227.626 1.00 85.36 97 LEU A N 1
ATOM 1313 C CA . LEU A 1 86 ? 185.764 218.775 227.232 1.00 84.08 97 LEU A CA 1
ATOM 1314 C C . LEU A 1 86 ? 184.637 217.782 226.972 1.00 86.93 97 LEU A C 1
ATOM 1315 O O . LEU A 1 86 ? 184.869 216.614 226.652 1.00 87.35 97 LEU A O 1
ATOM 1331 N N . ASN A 1 87 ? 183.403 218.258 227.118 1.00 84.16 98 ASN A N 1
ATOM 1332 C CA . ASN A 1 87 ? 182.248 217.404 226.885 1.00 81.75 98 ASN A CA 1
ATOM 1333 C C . ASN A 1 87 ? 182.098 217.105 225.399 1.00 83.25 98 ASN A C 1
ATOM 1334 O O . ASN A 1 87 ? 182.490 217.898 224.540 1.00 82.95 98 ASN A O 1
ATOM 1345 N N . GLN A 1 88 ? 181.507 215.946 225.107 1.00 83.83 99 GLN A N 1
ATOM 1346 C CA . GLN A 1 88 ? 181.419 215.462 223.736 1.00 81.72 99 GLN A CA 1
ATOM 1347 C C . GLN A 1 88 ? 180.607 216.397 222.849 1.00 81.11 99 GLN A C 1
ATOM 1348 O O . GLN A 1 88 ? 180.982 216.638 221.697 1.00 79.88 99 GLN A O 1
ATOM 1362 N N . PHE A 1 89 ? 179.502 216.933 223.362 1.00 80.29 100 PHE A N 1
ATOM 1363 C CA . PHE A 1 89 ? 178.513 217.618 222.539 1.00 78.98 100 PHE A CA 1
ATOM 1364 C C . PHE A 1 89 ? 178.585 219.135 222.653 1.00 78.08 100 PHE A C 1
ATOM 1365 O O . PHE A 1 89 ? 177.588 219.810 222.382 1.00 77.70 100 PHE A O 1
ATOM 1382 N N . LEU A 1 90 ? 179.731 219.680 223.044 1.00 81.20 101 LEU A N 1
ATOM 1383 C CA . LEU A 1 90 ? 179.968 221.115 222.991 1.00 80.64 101 LEU A CA 1
ATOM 1384 C C . LEU A 1 90 ? 180.639 221.401 221.656 1.00 79.69 101 LEU A C 1
ATOM 1385 O O . LEU A 1 90 ? 181.122 222.518 221.443 1.00 80.05 101 LEU A O 1
ATOM 1401 N N . PHE A 1 91 ? 180.670 220.425 220.756 1.00 75.83 102 PHE A N 1
ATOM 1402 C CA . PHE A 1 91 ? 181.369 220.528 219.490 1.00 75.38 102 PHE A CA 1
ATOM 1403 C C . PHE A 1 91 ? 180.531 220.779 218.250 1.00 74.70 102 PHE A C 1
ATOM 1404 O O . PHE A 1 91 ? 179.424 220.247 218.134 1.00 74.97 102 PHE A O 1
ATOM 1421 N N . GLU A 1 92 ? 181.031 221.626 217.348 1.00 70.79 103 GLU A N 1
ATOM 1422 C CA . GLU A 1 92 ? 180.295 222.044 216.164 1.00 69.66 103 GLU A CA 1
ATOM 1423 C C . GLU A 1 92 ? 181.138 221.811 214.919 1.00 71.00 103 GLU A C 1
ATOM 1424 O O . GLU A 1 92 ? 182.364 221.940 214.945 1.00 74.06 103 GLU A O 1
ATOM 1436 N N . PHE A 1 93 ? 180.460 221.474 213.826 1.00 69.16 104 PHE A N 1
ATOM 1437 C CA . PHE A 1 93 ? 181.096 221.165 212.553 1.00 70.72 104 PHE A CA 1
ATOM 1438 C C . PHE A 1 93 ? 180.541 222.080 211.473 1.00 71.49 104 PHE A C 1
ATOM 1439 O O . PHE A 1 93 ? 179.321 222.182 211.307 1.00 71.97 104 PHE A O 1
ATOM 1456 N N . ALA A 1 94 ? 181.431 222.736 210.735 1.00 64.95 105 ALA A N 1
ATOM 1457 C CA . ALA A 1 94 ? 181.062 223.511 209.560 1.00 62.93 105 ALA A CA 1
ATOM 1458 C C . ALA A 1 94 ? 181.532 222.769 208.316 1.00 62.53 105 ALA A C 1
ATOM 1459 O O . ALA A 1 94 ? 182.700 222.377 208.228 1.00 62.50 105 ALA A O 1
ATOM 1466 N N . ASN A 1 95 ? 180.620 222.571 207.370 1.00 60.46 106 ASN A N 1
ATOM 1467 C CA . ASN A 1 95 ? 180.894 221.831 206.139 1.00 59.20 106 ASN A CA 1
ATOM 1468 C C . ASN A 1 95 ? 181.257 222.839 205.054 1.00 59.17 106 ASN A C 1
ATOM 1469 O O . ASN A 1 95 ? 180.378 223.426 204.420 1.00 60.14 106 ASN A O 1
ATOM 1480 N N . ILE A 1 96 ? 182.556 223.034 204.836 1.00 66.74 107 ILE A N 1
ATOM 1481 C CA . ILE A 1 96 ? 183.051 223.980 203.847 1.00 67.65 107 ILE A CA 1
ATOM 1482 C C . ILE A 1 96 ? 183.842 223.295 202.741 1.00 67.43 107 ILE A C 1
ATOM 1483 O O . ILE A 1 96 ? 184.432 223.972 201.901 1.00 67.72 107 ILE A O 1
ATOM 1499 N N . ARG A 1 97 ? 183.870 221.962 202.722 1.00 66.23 108 ARG A N 1
ATOM 1500 C CA . ARG A 1 97 ? 184.546 221.215 201.670 1.00 65.57 108 ARG A CA 1
ATOM 1501 C C . ARG A 1 97 ? 183.558 220.593 200.694 1.00 64.63 108 ARG A C 1
ATOM 1502 O O . ARG A 1 97 ? 183.596 220.895 199.499 1.00 65.23 108 ARG A O 1
ATOM 1523 N N . GLU A 1 98 ? 182.649 219.746 201.177 1.00 63.15 109 GLU A N 1
ATOM 1524 C CA . GLU A 1 98 ? 181.667 219.132 200.292 1.00 61.03 109 GLU A CA 1
ATOM 1525 C C . GLU A 1 98 ? 180.579 220.114 199.887 1.00 61.90 109 GLU A C 1
ATOM 1526 O O . GLU A 1 98 ? 180.010 219.986 198.799 1.00 61.09 109 GLU A O 1
ATOM 1538 N N . HIS A 1 99 ? 180.281 221.090 200.739 1.00 60.89 110 HIS A N 1
ATOM 1539 C CA . HIS A 1 99 ? 179.192 222.022 200.492 1.00 58.27 110 HIS A CA 1
ATOM 1540 C C . HIS A 1 99 ? 179.650 223.348 199.909 1.00 56.33 110 HIS A C 1
ATOM 1541 O O . HIS A 1 99 ? 178.832 224.058 199.319 1.00 61.59 110 HIS A O 1
ATOM 1555 N N . ASP A 1 100 ? 180.918 223.721 200.084 1.00 61.35 111 ASP A N 1
ATOM 1556 C CA . ASP A 1 100 ? 181.413 224.991 199.565 1.00 64.04 111 ASP A CA 1
ATOM 1557 C C . ASP A 1 100 ? 182.555 224.831 198.569 1.00 64.50 111 ASP A C 1
ATOM 1558 O O . ASP A 1 100 ? 182.420 225.255 197.418 1.00 66.08 111 ASP A O 1
ATOM 1567 N N . SER A 1 101 ? 183.673 224.218 198.965 1.00 64.42 112 SER A N 1
ATOM 1568 C CA . SER A 1 101 ? 184.892 224.325 198.167 1.00 67.36 112 SER A CA 1
ATOM 1569 C C . SER A 1 101 ? 184.861 223.445 196.927 1.00 67.52 112 SER A C 1
ATOM 1570 O O . SER A 1 101 ? 185.437 223.815 195.898 1.00 65.82 112 SER A O 1
ATOM 1578 N N . TRP A 1 102 ? 184.216 222.287 197.000 1.00 65.42 113 TRP A N 1
ATOM 1579 C CA . TRP A 1 102 ? 184.205 221.341 195.896 1.00 63.06 113 TRP A CA 1
ATOM 1580 C C . TRP A 1 102 ? 183.088 221.602 194.898 1.00 62.52 113 TRP A C 1
ATOM 1581 O O . TRP A 1 102 ? 183.035 220.928 193.865 1.00 64.46 113 TRP A O 1
ATOM 1602 N N . VAL A 1 103 ? 182.198 222.557 195.172 1.00 61.60 114 VAL A N 1
ATOM 1603 C CA . VAL A 1 103 ? 181.032 222.806 194.335 1.00 59.59 114 VAL A CA 1
ATOM 1604 C C . VAL A 1 103 ? 180.980 224.228 193.805 1.00 53.73 114 VAL A C 1
ATOM 1605 O O . VAL A 1 103 ? 180.044 224.566 193.077 1.00 53.81 114 VAL A O 1
ATOM 1618 N N . HIS A 1 104 ? 181.945 225.074 194.151 1.00 57.99 115 HIS A N 1
ATOM 1619 C CA . HIS A 1 104 ? 182.000 226.449 193.664 1.00 58.11 115 HIS A CA 1
ATOM 1620 C C . HIS A 1 104 ? 183.427 226.781 193.242 1.00 62.74 115 HIS A C 1
ATOM 1621 O O . HIS A 1 104 ? 183.970 227.836 193.567 1.00 63.66 115 HIS A O 1
ATOM 1635 N N . MET A 1 105 ? 184.051 225.860 192.503 1.00 70.62 116 MET A N 1
ATOM 1636 C CA . MET A 1 105 ? 185.449 226.034 192.121 1.00 70.00 116 MET A CA 1
ATOM 1637 C C . MET A 1 105 ? 185.635 227.267 191.245 1.00 69.75 116 MET A C 1
ATOM 1638 O O . MET A 1 105 ? 186.667 227.941 191.323 1.00 69.95 116 MET A O 1
ATOM 1652 N N . ASP A 1 106 ? 184.651 227.575 190.407 1.00 74.98 117 ASP A N 1
ATOM 1653 C CA . ASP A 1 106 ? 184.759 228.686 189.472 1.00 74.73 117 ASP A CA 1
ATOM 1654 C C . ASP A 1 106 ? 184.413 230.030 190.100 1.00 75.31 117 ASP A C 1
ATOM 1655 O O . ASP A 1 106 ? 184.467 231.050 189.402 1.00 75.34 117 ASP A O 1
ATOM 1664 N N . ASN A 1 107 ? 184.056 230.062 191.383 1.00 75.69 118 ASN A N 1
ATOM 1665 C CA . ASN A 1 107 ? 183.722 231.297 192.094 1.00 74.42 118 ASN A CA 1
ATOM 1666 C C . ASN A 1 107 ? 184.460 231.324 193.427 1.00 73.65 118 ASN A C 1
ATOM 1667 O O . ASN A 1 107 ? 183.852 231.174 194.493 1.00 72.52 118 ASN A O 1
ATOM 1678 N N . PRO A 1 108 ? 185.783 231.514 193.404 1.00 79.28 119 PRO A N 1
ATOM 1679 C CA . PRO A 1 108 ? 186.531 231.531 194.673 1.00 80.11 119 PRO A CA 1
ATOM 1680 C C . PRO A 1 108 ? 186.052 232.591 195.649 1.00 80.87 119 PRO A C 1
ATOM 1681 O O . PRO A 1 108 ? 186.039 232.346 196.861 1.00 81.63 119 PRO A O 1
ATOM 1692 N N . GLU A 1 109 ? 185.660 233.769 195.159 1.00 79.15 120 GLU A N 1
ATOM 1693 C CA . GLU A 1 109 ? 185.192 234.824 196.056 1.00 79.96 120 GLU A CA 1
ATOM 1694 C C . GLU A 1 109 ? 183.857 234.449 196.688 1.00 79.81 120 GLU A C 1
ATOM 1695 O O . GLU A 1 109 ? 183.665 234.595 197.903 1.00 76.70 120 GLU A O 1
ATOM 1707 N N . GLY A 1 110 ? 182.918 233.970 195.872 1.00 73.47 121 GLY A N 1
ATOM 1708 C CA . GLY A 1 110 ? 181.672 233.468 196.420 1.00 72.69 121 GLY A CA 1
ATOM 1709 C C . GLY A 1 110 ? 181.897 232.300 197.357 1.00 75.80 121 GLY A C 1
ATOM 1710 O O . GLY A 1 110 ? 181.197 232.153 198.361 1.00 74.00 121 GLY A O 1
ATOM 1714 N N . ALA A 1 111 ? 182.887 231.460 197.049 1.00 76.33 122 ALA A N 1
ATOM 1715 C CA . ALA A 1 111 ? 183.217 230.349 197.935 1.00 74.76 122 ALA A CA 1
ATOM 1716 C C . ALA A 1 111 ? 183.695 230.846 199.292 1.00 71.61 122 ALA A C 1
ATOM 1717 O O . ALA A 1 111 ? 183.285 230.322 200.332 1.00 70.65 122 ALA A O 1
ATOM 1724 N N . THR A 1 112 ? 184.566 231.856 199.306 1.00 73.73 123 THR A N 1
ATOM 1725 C CA . THR A 1 112 ? 185.060 232.383 200.574 1.00 76.24 123 THR A CA 1
ATOM 1726 C C . THR A 1 112 ? 183.944 233.062 201.362 1.00 74.51 123 THR A C 1
ATOM 1727 O O . THR A 1 112 ? 183.875 232.930 202.590 1.00 72.60 123 THR A O 1
ATOM 1738 N N . GLU A 1 113 ? 183.064 233.794 200.677 1.00 73.75 124 GLU A N 1
ATOM 1739 C CA . GLU A 1 113 ? 181.932 234.404 201.370 1.00 75.06 124 GLU A CA 1
ATOM 1740 C C . GLU A 1 113 ? 181.014 233.340 201.960 1.00 74.34 124 GLU A C 1
ATOM 1741 O O . GLU A 1 113 ? 180.534 233.475 203.094 1.00 74.72 124 GLU A O 1
ATOM 1753 N N . LYS A 1 114 ? 180.758 232.269 201.206 1.00 62.63 125 LYS A N 1
ATOM 1754 C CA . LYS A 1 114 ? 179.935 231.183 201.720 1.00 62.56 125 LYS A CA 1
ATOM 1755 C C . LYS A 1 114 ? 180.597 230.513 202.915 1.00 66.25 125 LYS A C 1
ATOM 1756 O O . LYS A 1 114 ? 179.921 230.135 203.875 1.00 66.46 125 LYS A O 1
ATOM 1775 N N . ALA A 1 115 ? 181.920 230.342 202.869 1.00 69.13 126 ALA A N 1
ATOM 1776 C CA . ALA A 1 115 ? 182.629 229.763 204.006 1.00 67.88 126 ALA A CA 1
ATOM 1777 C C . ALA A 1 115 ? 182.515 230.654 205.234 1.00 71.99 126 ALA A C 1
ATOM 1778 O O . ALA A 1 115 ? 182.326 230.162 206.353 1.00 73.14 126 ALA A O 1
ATOM 1785 N N . LYS A 1 116 ? 182.634 231.969 205.047 1.00 75.50 127 LYS A N 1
ATOM 1786 C CA . LYS A 1 116 ? 182.463 232.891 206.166 1.00 74.37 127 LYS A CA 1
ATOM 1787 C C . LYS A 1 116 ? 181.065 232.766 206.759 1.00 74.55 127 LYS A C 1
ATOM 1788 O O . LYS A 1 116 ? 180.898 232.687 207.982 1.00 72.84 127 LYS A O 1
ATOM 1807 N N . ASP A 1 117 ? 180.046 232.736 205.898 1.00 71.52 128 ASP A N 1
ATOM 1808 C CA . ASP A 1 117 ? 178.675 232.617 206.381 1.00 68.26 128 ASP A CA 1
ATOM 1809 C C . ASP A 1 117 ? 178.459 231.297 207.112 1.00 67.81 128 ASP A C 1
ATOM 1810 O O . ASP A 1 117 ? 177.784 231.253 208.147 1.00 71.30 128 ASP A O 1
ATOM 1819 N N . LEU A 1 118 ? 179.020 230.208 206.585 1.00 62.88 129 LEU A N 1
ATOM 1820 C CA . LEU A 1 118 ? 178.839 228.902 207.208 1.00 63.23 129 LEU A CA 1
ATOM 1821 C C . LEU A 1 118 ? 179.534 228.833 208.562 1.00 64.23 129 LEU A C 1
ATOM 1822 O O . LEU A 1 118 ? 178.995 228.253 209.511 1.00 66.56 129 LEU A O 1
ATOM 1838 N N . VAL A 1 119 ? 180.728 229.415 208.677 1.00 68.54 130 VAL A N 1
ATOM 1839 C CA . VAL A 1 119 ? 181.402 229.440 209.970 1.00 68.99 130 VAL A CA 1
ATOM 1840 C C . VAL A 1 119 ? 180.630 230.312 210.952 1.00 69.89 130 VAL A C 1
ATOM 1841 O O . VAL A 1 119 ? 180.557 230.007 212.149 1.00 70.99 130 VAL A O 1
ATOM 1854 N N . ARG A 1 120 ? 180.043 231.409 210.469 1.00 70.11 131 ARG A N 1
ATOM 1855 C CA . ARG A 1 120 ? 179.211 232.236 211.337 1.00 70.25 131 ARG A CA 1
ATOM 1856 C C . ARG A 1 120 ? 178.010 231.451 211.850 1.00 69.41 131 ARG A C 1
ATOM 1857 O O . ARG A 1 120 ? 177.672 231.523 213.037 1.00 69.84 131 ARG A O 1
ATOM 1878 N N . MET A 1 121 ? 177.356 230.691 210.970 1.00 61.71 132 MET A N 1
ATOM 1879 C CA . MET A 1 121 ? 176.233 229.864 211.397 1.00 58.99 132 MET A CA 1
ATOM 1880 C C . MET A 1 121 ? 176.678 228.815 212.408 1.00 62.87 132 MET A C 1
ATOM 1881 O O . MET A 1 121 ? 175.984 228.556 213.400 1.00 66.74 132 MET A O 1
ATOM 1895 N N . ALA A 1 122 ? 177.837 228.197 212.171 1.00 68.10 133 ALA A N 1
ATOM 1896 C CA . ALA A 1 122 ? 178.338 227.187 213.095 1.00 69.22 133 ALA A CA 1
ATOM 1897 C C . ALA A 1 122 ? 178.612 227.782 214.469 1.00 69.05 133 ALA A C 1
ATOM 1898 O O . ALA A 1 122 ? 178.288 227.170 215.490 1.00 67.89 133 ALA A O 1
ATOM 1905 N N . VAL A 1 123 ? 179.211 228.972 214.518 1.00 73.51 134 VAL A N 1
ATOM 1906 C CA . VAL A 1 123 ? 179.489 229.598 215.808 1.00 75.43 134 VAL A CA 1
ATOM 1907 C C . VAL A 1 123 ? 178.192 230.025 216.486 1.00 76.25 134 VAL A C 1
ATOM 1908 O O . VAL A 1 123 ? 178.056 229.932 217.713 1.00 75.70 134 VAL A O 1
ATOM 1921 N N . ALA A 1 124 ? 177.220 230.502 215.704 1.00 71.35 135 ALA A N 1
ATOM 1922 C CA . ALA A 1 124 ? 175.924 230.844 216.275 1.00 68.71 135 ALA A CA 1
ATOM 1923 C C . ALA A 1 124 ? 175.293 229.634 216.944 1.00 70.80 135 ALA A C 1
ATOM 1924 O O . ALA A 1 124 ? 174.762 229.735 218.057 1.00 74.09 135 ALA A O 1
ATOM 1931 N N . LYS A 1 125 ? 175.341 228.477 216.281 1.00 66.13 136 LYS A N 1
ATOM 1932 C CA . LYS A 1 125 ? 174.822 227.262 216.901 1.00 66.18 136 LYS A CA 1
ATOM 1933 C C . LYS A 1 125 ? 175.646 226.868 218.124 1.00 68.31 136 LYS A C 1
ATOM 1934 O O . LYS A 1 125 ? 175.087 226.490 219.160 1.00 69.78 136 LYS A O 1
ATOM 1953 N N . ALA A 1 126 ? 176.974 226.956 218.027 1.00 73.43 137 ALA A N 1
ATOM 1954 C CA . ALA A 1 126 ? 177.837 226.497 219.112 1.00 72.17 137 ALA A CA 1
ATOM 1955 C C . ALA A 1 126 ? 177.689 227.353 220.361 1.00 72.95 137 ALA A C 1
ATOM 1956 O O . ALA A 1 126 ? 177.963 226.880 221.468 1.00 73.88 137 ALA A O 1
ATOM 1963 N N . ARG A 1 127 ? 177.272 228.610 220.205 1.00 77.43 138 ARG A N 1
ATOM 1964 C CA . ARG A 1 127 ? 177.092 229.469 221.370 1.00 79.54 138 ARG A CA 1
ATOM 1965 C C . ARG A 1 127 ? 176.087 228.876 222.350 1.00 79.24 138 ARG A C 1
ATOM 1966 O O . ARG A 1 127 ? 176.274 228.956 223.569 1.00 75.32 138 ARG A O 1
ATOM 1987 N N . LEU A 1 128 ? 175.017 228.275 221.836 1.00 75.32 139 LEU A N 1
ATOM 1988 C CA . LEU A 1 128 ? 173.906 227.815 222.657 1.00 73.39 139 LEU A CA 1
ATOM 1989 C C . LEU A 1 128 ? 173.984 226.335 223.010 1.00 72.87 139 LEU A C 1
ATOM 1990 O O . LEU A 1 128 ? 173.052 225.815 223.628 1.00 75.10 139 LEU A O 1
ATOM 2006 N N . LEU A 1 129 ? 175.061 225.647 222.643 1.00 73.92 140 LEU A N 1
ATOM 2007 C CA . LEU A 1 129 ? 175.190 224.237 222.976 1.00 73.86 140 LEU A CA 1
ATOM 2008 C C . LEU A 1 129 ? 175.466 224.105 224.470 1.00 74.90 140 LEU A C 1
ATOM 2009 O O . LEU A 1 129 ? 175.977 225.023 225.114 1.00 76.48 140 LEU A O 1
ATOM 2025 N N . GLU A 1 130 ? 175.119 222.949 225.018 1.00 77.46 141 GLU A N 1
ATOM 2026 C CA . GLU A 1 130 ? 175.312 222.643 226.424 1.00 78.18 141 GLU A CA 1
ATOM 2027 C C . GLU A 1 130 ? 175.749 221.194 226.538 1.00 79.56 141 GLU A C 1
ATOM 2028 O O . GLU A 1 130 ? 175.502 220.398 225.626 1.00 78.25 141 GLU A O 1
ATOM 2040 N N . PRO A 1 131 ? 176.405 220.821 227.636 1.00 81.75 142 PRO A N 1
ATOM 2041 C CA . PRO A 1 131 ? 176.817 219.422 227.797 1.00 80.95 142 PRO A CA 1
ATOM 2042 C C . PRO A 1 131 ? 175.658 218.441 227.897 1.00 81.47 142 PRO A C 1
ATOM 2043 O O . PRO A 1 131 ? 174.605 218.743 228.461 1.00 81.75 142 PRO A O 1
ATOM 2054 N N . LEU A 1 132 ? 175.869 217.249 227.344 1.00 79.24 143 LEU A N 1
ATOM 2055 C CA . LEU A 1 132 ? 174.904 216.161 227.445 1.00 77.07 143 LEU A CA 1
ATOM 2056 C C . LEU A 1 132 ? 175.663 214.877 227.729 1.00 77.68 143 LEU A C 1
ATOM 2057 O O . LEU A 1 132 ? 176.577 214.519 226.982 1.00 76.87 143 LEU A O 1
ATOM 2073 N N . GLU A 1 133 ? 175.288 214.190 228.804 1.00 82.42 144 GLU A N 1
ATOM 2074 C CA . GLU A 1 133 ? 175.910 212.921 229.154 1.00 83.69 144 GLU A CA 1
ATOM 2075 C C . GLU A 1 133 ? 175.238 211.800 228.373 1.00 82.89 144 GLU A C 1
ATOM 2076 O O . GLU A 1 133 ? 174.009 211.670 228.394 1.00 82.41 144 GLU A O 1
ATOM 2088 N N . ALA A 1 134 ? 176.038 210.995 227.680 1.00 76.51 145 ALA A N 1
ATOM 2089 C CA . ALA A 1 134 ? 175.520 209.879 226.906 1.00 76.08 145 ALA A CA 1
ATOM 2090 C C . ALA A 1 134 ? 175.414 208.641 227.783 1.00 77.11 145 ALA A C 1
ATOM 2091 O O . ALA A 1 134 ? 176.309 208.348 228.581 1.00 74.14 145 ALA A O 1
ATOM 2098 N N . SER A 1 135 ? 174.309 207.917 227.631 1.00 73.07 146 SER A N 1
ATOM 2099 C CA . SER A 1 135 ? 174.036 206.743 228.443 1.00 72.74 146 SER A CA 1
ATOM 2100 C C . SER A 1 135 ? 174.631 205.502 227.789 1.00 74.43 146 SER A C 1
ATOM 2101 O O . SER A 1 135 ? 174.526 205.315 226.573 1.00 70.77 146 SER A O 1
ATOM 2109 N N . LYS A 1 136 ? 175.256 204.658 228.601 1.00 67.94 147 LYS A N 1
ATOM 2110 C CA . LYS A 1 136 ? 175.782 203.387 228.134 1.00 64.32 147 LYS A CA 1
ATOM 2111 C C . LYS A 1 136 ? 174.717 202.310 228.261 1.00 65.76 147 LYS A C 1
ATOM 2112 O O . LYS A 1 136 ? 173.918 202.316 229.200 1.00 65.92 147 LYS A O 1
ATOM 2131 N N . VAL A 1 137 ? 174.708 201.386 227.306 1.00 59.57 148 VAL A N 1
ATOM 2132 C CA . VAL A 1 137 ? 173.819 200.234 227.336 1.00 57.85 148 VAL A CA 1
ATOM 2133 C C . VAL A 1 137 ? 174.658 198.978 227.172 1.00 54.42 148 VAL A C 1
ATOM 2134 O O . VAL A 1 137 ? 175.599 198.945 226.371 1.00 59.55 148 VAL A O 1
ATOM 2147 N N . SER A 1 138 ? 174.320 197.951 227.945 1.00 47.33 149 SER A N 1
ATOM 2148 C CA . SER A 1 138 ? 175.050 196.697 227.906 1.00 48.47 149 SER A CA 1
ATOM 2149 C C . SER A 1 138 ? 174.859 196.003 226.565 1.00 48.27 149 SER A C 1
ATOM 2150 O O . SER A 1 138 ? 173.813 196.115 225.923 1.00 51.27 149 SER A O 1
ATOM 2158 N N . VAL A 1 139 ? 175.890 195.279 226.146 1.00 46.87 150 VAL A N 1
ATOM 2159 C CA . VAL A 1 139 ? 175.864 194.498 224.916 1.00 41.85 150 VAL A CA 1
ATOM 2160 C C . VAL A 1 139 ? 175.782 193.030 225.302 1.00 40.16 150 VAL A C 1
ATOM 2161 O O . VAL A 1 139 ? 176.681 192.504 225.969 1.00 39.40 150 VAL A O 1
ATOM 2174 N N . ASP A 1 140 ? 174.700 192.378 224.893 1.00 39.71 151 ASP A N 1
ATOM 2175 C CA . ASP A 1 140 ? 174.569 190.943 225.090 1.00 35.77 151 ASP A CA 1
ATOM 2176 C C . ASP A 1 140 ? 175.685 190.216 224.357 1.00 37.19 151 ASP A C 1
ATOM 2177 O O . ASP A 1 140 ? 175.978 190.514 223.198 1.00 46.27 151 ASP A O 1
ATOM 2186 N N . ASP A 1 141 ? 176.317 189.263 225.035 1.00 36.41 152 ASP A N 1
ATOM 2187 C CA . ASP A 1 141 ? 177.407 188.501 224.430 1.00 35.87 152 ASP A CA 1
ATOM 2188 C C . ASP A 1 141 ? 176.883 187.239 223.756 1.00 38.30 152 ASP A C 1
ATOM 2189 O O . ASP A 1 141 ? 177.395 186.138 223.950 1.00 44.79 152 ASP A O 1
ATOM 2198 N N . LYS A 1 142 ? 175.853 187.407 222.935 1.00 37.13 153 LYS A N 1
ATOM 2199 C CA . LYS A 1 142 ? 175.276 186.314 222.174 1.00 30.33 153 LYS A CA 1
ATOM 2200 C C . LYS A 1 142 ? 175.090 186.746 220.729 1.00 34.47 153 LYS A C 1
ATOM 2201 O O . LYS A 1 142 ? 174.850 187.922 220.426 1.00 37.91 153 LYS A O 1
ATOM 2220 N N . ALA A 1 143 ? 175.207 185.770 219.839 1.00 30.60 154 ALA A N 1
ATOM 2221 C CA . ALA A 1 143 ? 175.132 186.004 218.412 1.00 26.77 154 ALA A CA 1
ATOM 2222 C C . ALA A 1 143 ? 174.089 185.087 217.799 1.00 28.66 154 ALA A C 1
ATOM 2223 O O . ALA A 1 143 ? 173.844 183.980 218.280 1.00 32.63 154 ALA A O 1
ATOM 2230 N N . LEU A 1 144 ? 173.465 185.581 216.742 1.00 28.10 155 LEU A N 1
ATOM 2231 C CA . LEU A 1 144 ? 172.596 184.795 215.887 1.00 24.78 155 LEU A CA 1
ATOM 2232 C C . LEU A 1 144 ? 173.243 184.705 214.514 1.00 29.56 155 LEU A C 1
ATOM 2233 O O . LEU A 1 144 ? 173.805 185.686 214.025 1.00 34.06 155 LEU A O 1
ATOM 2249 N N . VAL A 1 145 ? 173.211 183.518 213.921 1.00 32.18 156 VAL A N 1
ATOM 2250 C CA . VAL A 1 145 ? 173.700 183.296 212.566 1.00 22.66 156 VAL A CA 1
ATOM 2251 C C . VAL A 1 145 ? 172.544 182.740 211.753 1.00 21.19 156 VAL A C 1
ATOM 2252 O O . VAL A 1 145 ? 172.012 181.672 212.072 1.00 29.19 156 VAL A O 1
ATOM 2265 N N . ILE A 1 146 ? 172.153 183.461 210.710 1.00 30.41 157 ILE A N 1
ATOM 2266 C CA . ILE A 1 146 ? 171.042 183.067 209.854 1.00 22.24 157 ILE A CA 1
ATOM 2267 C C . ILE A 1 146 ? 171.624 182.455 208.590 1.00 26.08 157 ILE A C 1
ATOM 2268 O O . ILE A 1 146 ? 172.313 183.134 207.824 1.00 36.59 157 ILE A O 1
ATOM 2284 N N . GLY A 1 147 ? 171.342 181.174 208.370 1.00 23.63 158 GLY A N 1
ATOM 2285 C CA . GLY A 1 147 ? 171.871 180.458 207.230 1.00 23.05 158 GLY A CA 1
ATOM 2286 C C . GLY A 1 147 ? 172.916 179.443 207.632 1.00 26.73 158 GLY A C 1
ATOM 2287 O O . GLY A 1 147 ? 173.885 179.781 208.313 1.00 36.99 158 GLY A O 1
ATOM 2291 N N . GLY A 1 148 ? 172.735 178.195 207.215 1.00 30.51 159 GLY A N 1
ATOM 2292 C CA . GLY A 1 148 ? 173.639 177.132 207.601 1.00 26.74 159 GLY A CA 1
ATOM 2293 C C . GLY A 1 148 ? 174.464 176.582 206.460 1.00 26.56 159 GLY A C 1
ATOM 2294 O O . GLY A 1 148 ? 174.692 175.374 206.381 1.00 34.32 159 GLY A O 1
ATOM 2298 N N . GLY A 1 149 ? 174.912 177.454 205.566 1.00 28.36 160 GLY A N 1
ATOM 2299 C CA . GLY A 1 149 ? 175.841 177.078 204.525 1.00 17.02 160 GLY A CA 1
ATOM 2300 C C . GLY A 1 149 ? 177.263 177.142 205.035 1.00 17.80 160 GLY A C 1
ATOM 2301 O O . GLY A 1 149 ? 177.514 177.230 206.238 1.00 41.82 160 GLY A O 1
ATOM 2305 N N . VAL A 1 150 ? 178.210 177.112 204.101 1.00 28.27 161 VAL A N 1
ATOM 2306 C CA . VAL A 1 150 ? 179.617 177.122 204.490 1.00 25.35 161 VAL A CA 1
ATOM 2307 C C . VAL A 1 150 ? 179.959 178.418 205.216 1.00 21.54 161 VAL A C 1
ATOM 2308 O O . VAL A 1 150 ? 180.654 178.406 206.238 1.00 34.77 161 VAL A O 1
ATOM 2321 N N . ALA A 1 151 ? 179.470 179.552 204.714 1.00 30.54 162 ALA A N 1
ATOM 2322 C CA . ALA A 1 151 ? 179.734 180.828 205.373 1.00 22.52 162 ALA A CA 1
ATOM 2323 C C . ALA A 1 151 ? 179.118 180.866 206.767 1.00 21.70 162 ALA A C 1
ATOM 2324 O O . ALA A 1 151 ? 179.767 181.276 207.735 1.00 34.98 162 ALA A O 1
ATOM 2331 N N . GLY A 1 152 ? 177.859 180.446 206.888 1.00 31.51 163 GLY A N 1
ATOM 2332 C CA . GLY A 1 152 ? 177.211 180.457 208.188 1.00 21.23 163 GLY A CA 1
ATOM 2333 C C . GLY A 1 152 ? 177.839 179.480 209.160 1.00 26.35 163 GLY A C 1
ATOM 2334 O O . GLY A 1 152 ? 177.999 179.786 210.343 1.00 28.49 163 GLY A O 1
ATOM 2338 N N . ILE A 1 153 ? 178.195 178.290 208.676 1.00 29.11 164 ILE A N 1
ATOM 2339 C CA . ILE A 1 153 ? 178.871 177.311 209.518 1.00 21.48 164 ILE A CA 1
ATOM 2340 C C . ILE A 1 153 ? 180.193 177.871 210.020 1.00 26.38 164 ILE A C 1
ATOM 2341 O O . ILE A 1 153 ? 180.531 177.743 211.203 1.00 37.51 164 ILE A O 1
ATOM 2357 N N . GLN A 1 154 ? 180.964 178.499 209.131 1.00 24.31 165 GLN A N 1
ATOM 2358 C CA . GLN A 1 154 ? 182.242 179.074 209.532 1.00 24.35 165 GLN A CA 1
ATOM 2359 C C . GLN A 1 154 ? 182.048 180.172 210.568 1.00 29.14 165 GLN A C 1
ATOM 2360 O O . GLN A 1 154 ? 182.758 180.219 211.578 1.00 39.79 165 GLN A O 1
ATOM 2374 N N . ALA A 1 155 ? 181.088 181.068 210.334 1.00 30.01 166 ALA A N 1
ATOM 2375 C CA . ALA A 1 155 ? 180.849 182.154 211.279 1.00 27.90 166 ALA A CA 1
ATOM 2376 C C . ALA A 1 155 ? 180.445 181.612 212.643 1.00 21.72 166 ALA A C 1
ATOM 2377 O O . ALA A 1 155 ? 180.950 182.063 213.677 1.00 32.32 166 ALA A O 1
ATOM 2384 N N . ALA A 1 156 ? 179.531 180.640 212.663 1.00 26.28 167 ALA A N 1
ATOM 2385 C CA . ALA A 1 156 ? 179.076 180.079 213.930 1.00 25.90 167 ALA A CA 1
ATOM 2386 C C . ALA A 1 156 ? 180.211 179.386 214.669 1.00 24.83 167 ALA A C 1
ATOM 2387 O O . ALA A 1 156 ? 180.363 179.558 215.882 1.00 31.51 167 ALA A O 1
ATOM 2394 N N . LEU A 1 157 ? 181.022 178.600 213.959 1.00 31.61 168 LEU A N 1
ATOM 2395 C CA . LEU A 1 157 ? 182.124 177.909 214.617 1.00 31.69 168 LEU A CA 1
ATOM 2396 C C . LEU A 1 157 ? 183.157 178.893 215.146 1.00 33.18 168 LEU A C 1
ATOM 2397 O O . LEU A 1 157 ? 183.706 178.694 216.234 1.00 34.13 168 LEU A O 1
ATOM 2413 N N . ASP A 1 158 ? 183.442 179.958 214.393 1.00 37.82 169 ASP A N 1
ATOM 2414 C CA . ASP A 1 158 ? 184.403 180.950 214.861 1.00 30.04 169 ASP A CA 1
ATOM 2415 C C . ASP A 1 158 ? 183.888 181.680 216.093 1.00 32.76 169 ASP A C 1
ATOM 2416 O O . ASP A 1 158 ? 184.642 181.915 217.043 1.00 45.73 169 ASP A O 1
ATOM 2425 N N . LEU A 1 159 ? 182.610 182.060 216.097 1.00 31.07 170 LEU A N 1
ATOM 2426 C CA . LEU A 1 159 ? 182.053 182.726 217.270 1.00 27.98 170 LEU A CA 1
ATOM 2427 C C . LEU A 1 159 ? 182.038 181.797 218.476 1.00 29.22 170 LEU A C 1
ATOM 2428 O O . LEU A 1 159 ? 182.356 182.217 219.591 1.00 37.99 170 LEU A O 1
ATOM 2444 N N . ALA A 1 160 ? 181.670 180.532 218.272 1.00 35.95 171 ALA A N 1
ATOM 2445 C CA . ALA A 1 160 ? 181.585 179.594 219.383 1.00 31.99 171 ALA A CA 1
ATOM 2446 C C . ALA A 1 160 ? 182.960 179.250 219.937 1.00 32.38 171 ALA A C 1
ATOM 2447 O O . ALA A 1 160 ? 183.097 179.022 221.143 1.00 39.85 171 ALA A O 1
ATOM 2454 N N . ASP A 1 161 ? 183.981 179.202 219.080 1.00 35.55 172 ASP A N 1
ATOM 2455 C CA . ASP A 1 161 ? 185.334 178.937 219.555 1.00 30.99 172 ASP A CA 1
ATOM 2456 C C . ASP A 1 161 ? 185.912 180.133 220.297 1.00 33.84 172 ASP A C 1
ATOM 2457 O O . ASP A 1 161 ? 186.813 179.968 221.126 1.00 41.79 172 ASP A O 1
ATOM 2466 N N . MET A 1 162 ? 185.414 181.335 220.020 1.00 37.95 173 MET A N 1
ATOM 2467 C CA . MET A 1 162 ? 185.818 182.521 220.760 1.00 33.02 173 MET A CA 1
ATOM 2468 C C . MET A 1 162 ? 185.075 182.666 222.080 1.00 35.37 173 MET A C 1
ATOM 2469 O O . MET A 1 162 ? 185.327 183.629 222.808 1.00 40.42 173 MET A O 1
ATOM 2483 N N . GLY A 1 163 ? 184.165 181.746 222.398 1.00 35.59 174 GLY A N 1
ATOM 2484 C CA . GLY A 1 163 ? 183.510 181.703 223.687 1.00 34.14 174 GLY A CA 1
ATOM 2485 C C . GLY A 1 163 ? 182.086 182.214 223.710 1.00 33.11 174 GLY A C 1
ATOM 2486 O O . GLY A 1 163 ? 181.426 182.094 224.747 1.00 40.06 174 GLY A O 1
ATOM 2490 N N . PHE A 1 164 ? 181.592 182.774 222.613 1.00 39.01 175 PHE A N 1
ATOM 2491 C CA . PHE A 1 164 ? 180.250 183.337 222.595 1.00 34.18 175 PHE A CA 1
ATOM 2492 C C . PHE A 1 164 ? 179.214 182.264 222.298 1.00 35.35 175 PHE A C 1
ATOM 2493 O O . PHE A 1 164 ? 179.408 181.416 221.425 1.00 47.61 175 PHE A O 1
ATOM 2510 N N . LYS A 1 165 ? 178.107 182.307 223.031 1.00 36.37 176 LYS A N 1
ATOM 2511 C CA . LYS A 1 165 ? 176.995 181.410 222.756 1.00 34.13 176 LYS A CA 1
ATOM 2512 C C . LYS A 1 165 ? 176.273 181.876 221.499 1.00 34.07 176 LYS A C 1
ATOM 2513 O O . LYS A 1 165 ? 175.841 183.027 221.409 1.00 41.16 176 LYS A O 1
ATOM 2532 N N . THR A 1 166 ? 176.146 180.981 220.527 1.00 34.42 177 THR A N 1
ATOM 2533 C CA . THR A 1 166 ? 175.651 181.326 219.203 1.00 32.05 177 THR A CA 1
ATOM 2534 C C . THR A 1 166 ? 174.409 180.511 218.884 1.00 34.71 177 THR A C 1
ATOM 2535 O O . THR A 1 166 ? 174.335 179.325 219.205 1.00 37.98 177 THR A O 1
ATOM 2546 N N . TYR A 1 167 ? 173.430 181.163 218.269 1.00 32.91 178 TYR A N 1
ATOM 2547 C CA . TYR A 1 167 ? 172.286 180.491 217.676 1.00 26.54 178 TYR A CA 1
ATOM 2548 C C . TYR A 1 167 ? 172.469 180.451 216.168 1.00 31.82 178 TYR A C 1
ATOM 2549 O O . TYR A 1 167 ? 172.919 181.428 215.564 1.00 36.67 178 TYR A O 1
ATOM 2567 N N . MET A 1 168 ? 172.132 179.316 215.565 1.00 33.12 179 MET A N 1
ATOM 2568 C CA . MET A 1 168 ? 172.217 179.149 214.119 1.00 25.80 179 MET A CA 1
ATOM 2569 C C . MET A 1 168 ? 170.853 178.711 213.610 1.00 27.20 179 MET A C 1
ATOM 2570 O O . MET A 1 168 ? 170.428 177.586 213.874 1.00 33.72 179 MET A O 1
ATOM 2584 N N . VAL A 1 169 ? 170.184 179.586 212.866 1.00 31.82 180 VAL A N 1
ATOM 2585 C CA . VAL A 1 169 ? 168.855 179.318 212.327 1.00 26.41 180 VAL A CA 1
ATOM 2586 C C . VAL A 1 169 ? 168.991 178.955 210.856 1.00 26.50 180 VAL A C 1
ATOM 2587 O O . VAL A 1 169 ? 169.640 179.671 210.086 1.00 34.53 180 VAL A O 1
ATOM 2600 N N . GLU A 1 170 ? 168.380 177.840 210.467 1.00 36.19 181 GLU A N 1
ATOM 2601 C CA . GLU A 1 170 ? 168.499 177.290 209.125 1.00 20.25 181 GLU A CA 1
ATOM 2602 C C . GLU A 1 170 ? 167.115 176.881 208.645 1.00 21.84 181 GLU A C 1
ATOM 2603 O O . GLU A 1 170 ? 166.417 176.137 209.336 1.00 24.44 181 GLU A O 1
ATOM 2615 N N . LYS A 1 171 ? 166.722 177.361 207.464 1.00 29.79 182 LYS A N 1
ATOM 2616 C CA . LYS A 1 171 ? 165.372 177.095 206.978 1.00 20.47 182 LYS A CA 1
ATOM 2617 C C . LYS A 1 171 ? 165.213 175.681 206.431 1.00 24.48 182 LYS A C 1
ATOM 2618 O O . LYS A 1 171 ? 164.110 175.130 206.476 1.00 34.46 182 LYS A O 1
ATOM 2637 N N . ARG A 1 172 ? 166.275 175.081 205.911 1.00 31.74 183 ARG A N 1
ATOM 2638 C CA . ARG A 1 172 ? 166.205 173.702 205.460 1.00 26.67 183 ARG A CA 1
ATOM 2639 C C . ARG A 1 172 ? 166.301 172.746 206.643 1.00 25.43 183 ARG A C 1
ATOM 2640 O O . ARG A 1 172 ? 166.800 173.110 207.707 1.00 36.90 183 ARG A O 1
ATOM 2661 N N . PRO A 1 173 ? 165.828 171.509 206.483 1.00 27.47 184 PRO A N 1
ATOM 2662 C CA . PRO A 1 173 ? 165.934 170.546 207.589 1.00 23.36 184 PRO A CA 1
ATOM 2663 C C . PRO A 1 173 ? 167.359 170.261 208.012 1.00 31.01 184 PRO A C 1
ATOM 2664 O O . PRO A 1 173 ? 167.579 169.855 209.157 1.00 34.17 184 PRO A O 1
ATOM 2675 N N . SER A 1 174 ? 168.335 170.468 207.135 1.00 38.73 185 SER A N 1
ATOM 2676 C CA . SER A 1 174 ? 169.726 170.174 207.428 1.00 27.64 185 SER A CA 1
ATOM 2677 C C . SER A 1 174 ? 170.602 171.334 206.980 1.00 22.80 185 SER A C 1
ATOM 2678 O O . SER A 1 174 ? 170.246 172.088 206.074 1.00 31.70 185 SER A O 1
ATOM 2686 N N . ILE A 1 175 ? 171.747 171.470 207.631 1.00 30.89 186 ILE A N 1
ATOM 2687 C CA . ILE A 1 175 ? 172.740 172.456 207.237 1.00 28.86 186 ILE A CA 1
ATOM 2688 C C . ILE A 1 175 ? 173.616 171.863 206.140 1.00 33.93 186 ILE A C 1
ATOM 2689 O O . ILE A 1 175 ? 173.629 170.653 205.914 1.00 35.84 186 ILE A O 1
ATOM 2705 N N . SER A 1 176 ? 174.339 172.746 205.445 1.00 29.59 187 SER A N 1
ATOM 2706 C CA . SER A 1 176 ? 175.316 172.418 204.407 1.00 22.63 187 SER A CA 1
ATOM 2707 C C . SER A 1 176 ? 175.295 173.494 203.334 1.00 28.23 187 SER A C 1
ATOM 2708 O O . SER A 1 176 ? 176.341 173.856 202.789 1.00 37.83 187 SER A O 1
ATOM 2716 N N . GLY A 1 177 ? 174.108 174.009 203.027 1.00 27.46 188 GLY A N 1
ATOM 2717 C CA . GLY A 1 177 ? 173.988 174.984 201.968 1.00 17.24 188 GLY A CA 1
ATOM 2718 C C . GLY A 1 177 ? 174.236 174.363 200.606 1.00 24.39 188 GLY A C 1
ATOM 2719 O O . GLY A 1 177 ? 173.971 173.184 200.364 1.00 38.40 188 GLY A O 1
ATOM 2723 N N . ARG A 1 178 ? 174.757 175.180 199.696 1.00 28.50 189 ARG A N 1
ATOM 2724 C CA . ARG A 1 178 ? 175.025 174.718 198.343 1.00 17.86 189 ARG A CA 1
ATOM 2725 C C . ARG A 1 178 ? 176.332 173.953 198.224 1.00 25.90 189 ARG A C 1
ATOM 2726 O O . ARG A 1 178 ? 176.520 173.233 197.241 1.00 33.89 189 ARG A O 1
ATOM 2747 N N . MET A 1 179 ? 177.240 174.090 199.191 1.00 36.43 190 MET A N 1
ATOM 2748 C CA . MET A 1 179 ? 178.498 173.362 199.112 1.00 27.46 190 MET A CA 1
ATOM 2749 C C . MET A 1 179 ? 178.288 171.867 199.300 1.00 29.53 190 MET A C 1
ATOM 2750 O O . MET A 1 179 ? 179.030 171.063 198.728 1.00 35.77 190 MET A O 1
ATOM 2764 N N . GLY A 1 180 ? 177.290 171.476 200.093 1.00 26.25 191 GLY A N 1
ATOM 2765 C CA . GLY A 1 180 ? 176.978 170.069 200.250 1.00 31.01 191 GLY A CA 1
ATOM 2766 C C . GLY A 1 180 ? 176.424 169.425 199.000 1.00 21.59 191 GLY A C 1
ATOM 2767 O O . GLY A 1 180 ? 176.520 168.204 198.849 1.00 37.50 191 GLY A O 1
ATOM 2771 N N . GLN A 1 181 ? 175.845 170.218 198.103 1.00 30.22 192 GLN A N 1
ATOM 2772 C CA . GLN A 1 181 ? 175.310 169.695 196.856 1.00 28.31 192 GLN A CA 1
ATOM 2773 C C . GLN A 1 181 ? 176.377 169.491 195.790 1.00 28.27 192 GLN A C 1
ATOM 2774 O O . GLN A 1 181 ? 176.148 168.734 194.844 1.00 35.68 192 GLN A O 1
ATOM 2788 N N . LEU A 1 182 ? 177.527 170.144 195.915 1.00 29.30 193 LEU A N 1
ATOM 2789 C CA . LEU A 1 182 ? 178.579 169.998 194.923 1.00 27.92 193 LEU A CA 1
ATOM 2790 C C . LEU A 1 182 ? 179.255 168.639 195.046 1.00 36.99 193 LEU A C 1
ATOM 2791 O O . LEU A 1 182 ? 179.364 168.068 196.133 1.00 37.57 193 LEU A O 1
ATOM 2807 N N . ASP A 1 183 ? 179.717 168.122 193.908 1.00 33.09 194 ASP A N 1
ATOM 2808 C CA . ASP A 1 183 ? 180.492 166.889 193.909 1.00 32.66 194 ASP A CA 1
ATOM 2809 C C . ASP A 1 183 ? 181.954 167.167 194.239 1.00 33.76 194 ASP A C 1
ATOM 2810 O O . ASP A 1 183 ? 182.477 166.692 195.252 1.00 38.75 194 ASP A O 1
ATOM 2819 N N . LYS A 1 184 ? 182.623 167.940 193.395 1.00 35.76 195 LYS A N 1
ATOM 2820 C CA . LYS A 1 184 ? 183.992 168.376 193.613 1.00 26.67 195 LYS A CA 1
ATOM 2821 C C . LYS A 1 184 ? 184.022 169.897 193.649 1.00 27.42 195 LYS A C 1
ATOM 2822 O O . LYS A 1 184 ? 183.012 170.563 193.425 1.00 37.34 195 LYS A O 1
ATOM 2841 N N . THR A 1 185 ? 185.194 170.446 193.941 1.00 30.84 196 THR A N 1
ATOM 2842 C CA . THR A 1 185 ? 185.386 171.887 193.963 1.00 27.86 196 THR A CA 1
ATOM 2843 C C . THR A 1 185 ? 186.532 172.254 193.038 1.00 21.98 196 THR A C 1
ATOM 2844 O O . THR A 1 185 ? 187.484 171.487 192.881 1.00 37.60 196 THR A O 1
ATOM 2855 N N . PHE A 1 186 ? 186.424 173.413 192.414 1.00 22.38 197 PHE A N 1
ATOM 2856 C CA . PHE A 1 186 ? 187.544 173.967 191.686 1.00 19.50 197 PHE A CA 1
ATOM 2857 C C . PHE A 1 186 ? 188.415 174.782 192.633 1.00 22.87 197 PHE A C 1
ATOM 2858 O O . PHE A 1 186 ? 187.950 175.240 193.676 1.00 32.29 197 PHE A O 1
ATOM 2875 N N . PRO A 1 187 ? 189.696 174.970 192.301 1.00 28.03 198 PRO A N 1
ATOM 2876 C CA . PRO A 1 187 ? 190.435 174.436 191.155 1.00 24.18 198 PRO A CA 1
ATOM 2877 C C . PRO A 1 187 ? 191.156 173.130 191.472 1.00 31.54 198 PRO A C 1
ATOM 2878 O O . PRO A 1 187 ? 191.955 172.649 190.680 1.00 41.25 198 PRO A O 1
ATOM 2889 N N . THR A 1 188 ? 190.893 172.531 192.631 1.00 37.88 199 THR A N 1
ATOM 2890 C CA . THR A 1 188 ? 191.615 171.346 193.069 1.00 29.74 199 THR A CA 1
ATOM 2891 C C . THR A 1 188 ? 190.911 170.039 192.731 1.00 35.03 199 THR A C 1
ATOM 2892 O O . THR A 1 188 ? 191.554 168.987 192.760 1.00 44.56 199 THR A O 1
ATOM 2903 N N . LEU A 1 189 ? 189.618 170.078 192.408 1.00 39.55 200 LEU A N 1
ATOM 2904 C CA . LEU A 1 189 ? 188.828 168.876 192.146 1.00 29.71 200 LEU A CA 1
ATOM 2905 C C . LEU A 1 189 ? 188.778 167.954 193.361 1.00 30.98 200 LEU A C 1
ATOM 2906 O O . LEU A 1 189 ? 188.726 166.732 193.222 1.00 40.84 200 LEU A O 1
ATOM 2922 N N . ASP A 1 190 ? 188.784 168.532 194.556 1.00 34.94 201 ASP A N 1
ATOM 2923 C CA . ASP A 1 190 ? 188.614 167.763 195.778 1.00 36.21 201 ASP A CA 1
ATOM 2924 C C . ASP A 1 190 ? 187.132 167.614 196.110 1.00 38.52 201 ASP A C 1
ATOM 2925 O O . ASP A 1 190 ? 186.298 168.435 195.726 1.00 45.72 201 ASP A O 1
ATOM 2934 N N . CYS A 1 191 ? 186.810 166.550 196.839 1.00 36.33 202 CYS A N 1
ATOM 2935 C CA . CYS A 1 191 ? 185.426 166.292 197.214 1.00 35.15 202 CYS A CA 1
ATOM 2936 C C . CYS A 1 191 ? 184.950 167.337 198.214 1.00 34.44 202 CYS A C 1
ATOM 2937 O O . CYS A 1 191 ? 185.606 167.584 199.228 1.00 42.31 202 CYS A O 1
ATOM 2945 N N . SER A 1 192 ? 183.802 167.955 197.923 1.00 35.58 203 SER A N 1
ATOM 2946 C CA . SER A 1 192 ? 183.300 169.016 198.789 1.00 35.73 203 SER A CA 1
ATOM 2947 C C . SER A 1 192 ? 182.716 168.452 200.078 1.00 29.55 203 SER A C 1
ATOM 2948 O O . SER A 1 192 ? 182.930 169.012 201.158 1.00 42.19 203 SER A O 1
ATOM 2956 N N . MET A 1 193 ? 181.979 167.347 199.987 1.00 34.11 204 MET A N 1
ATOM 2957 C CA . MET A 1 193 ? 181.386 166.763 201.183 1.00 33.27 204 MET A CA 1
ATOM 2958 C C . MET A 1 193 ? 182.460 166.257 202.136 1.00 32.24 204 MET A C 1
ATOM 2959 O O . MET A 1 193 ? 182.335 166.406 203.354 1.00 41.11 204 MET A O 1
ATOM 2973 N N . CYS A 1 194 ? 183.531 165.673 201.600 1.00 36.31 205 CYS A N 1
ATOM 2974 C CA . CYS A 1 194 ? 184.570 165.116 202.458 1.00 37.31 205 CYS A CA 1
ATOM 2975 C C . CYS A 1 194 ? 185.169 166.169 203.379 1.00 39.43 205 CYS A C 1
ATOM 2976 O O . CYS A 1 194 ? 185.633 165.837 204.475 1.00 43.14 205 CYS A O 1
ATOM 2984 N N . ILE A 1 195 ? 185.176 167.434 202.963 1.00 39.27 206 ILE A N 1
ATOM 2985 C CA . ILE A 1 195 ? 185.729 168.496 203.794 1.00 36.02 206 ILE A CA 1
ATOM 2986 C C . ILE A 1 195 ? 184.655 169.304 204.519 1.00 36.21 206 ILE A C 1
ATOM 2987 O O . ILE A 1 195 ? 184.958 169.919 205.551 1.00 39.80 206 ILE A O 1
ATOM 3003 N N . LEU A 1 196 ? 183.420 169.317 204.023 1.00 32.12 207 LEU A N 1
ATOM 3004 C CA . LEU A 1 196 ? 182.359 170.055 204.695 1.00 28.46 207 LEU A CA 1
ATOM 3005 C C . LEU A 1 196 ? 181.715 169.259 205.825 1.00 33.92 207 LEU A C 1
ATOM 3006 O O . LEU A 1 196 ? 181.334 169.841 206.844 1.00 41.21 207 LEU A O 1
ATOM 3022 N N . ALA A 1 197 ? 181.581 167.943 205.670 1.00 40.39 208 ALA A N 1
ATOM 3023 C CA . ALA A 1 197 ? 180.874 167.146 206.669 1.00 33.18 208 ALA A CA 1
ATOM 3024 C C . ALA A 1 197 ? 181.489 167.241 208.059 1.00 31.89 208 ALA A C 1
ATOM 3025 O O . ALA A 1 197 ? 180.722 167.319 209.035 1.00 40.08 208 ALA A O 1
ATOM 3032 N N . PRO A 1 198 ? 182.813 167.205 208.233 1.00 35.97 209 PRO A N 1
ATOM 3033 C CA . PRO A 1 198 ? 183.362 167.404 209.584 1.00 35.19 209 PRO A CA 1
ATOM 3034 C C . PRO A 1 198 ? 182.944 168.720 210.216 1.00 33.91 209 PRO A C 1
ATOM 3035 O O . PRO A 1 198 ? 182.665 168.760 211.418 1.00 40.40 209 PRO A O 1
ATOM 3046 N N . LYS A 1 199 ? 182.877 169.801 209.436 1.00 38.21 210 LYS A N 1
ATOM 3047 C CA . LYS A 1 199 ? 182.427 171.078 209.980 1.00 33.54 210 LYS A CA 1
ATOM 3048 C C . LYS A 1 199 ? 180.959 171.022 210.385 1.00 29.67 210 LYS A C 1
ATOM 3049 O O . LYS A 1 199 ? 180.567 171.604 211.402 1.00 36.76 210 LYS A O 1
ATOM 3068 N N . MET A 1 200 ? 180.130 170.339 209.595 1.00 32.48 211 MET A N 1
ATOM 3069 C CA . MET A 1 200 ? 178.724 170.193 209.952 1.00 27.63 211 MET A CA 1
ATOM 3070 C C . MET A 1 200 ? 178.571 169.419 211.255 1.00 32.05 211 MET A C 1
ATOM 3071 O O . MET A 1 200 ? 177.782 169.801 212.128 1.00 38.23 211 MET A O 1
ATOM 3085 N N . VAL A 1 201 ? 179.334 168.336 211.411 1.00 33.56 212 VAL A N 1
ATOM 3086 C CA . VAL A 1 201 ? 179.295 167.577 212.657 1.00 36.33 212 VAL A CA 1
ATOM 3087 C C . VAL A 1 201 ? 179.774 168.441 213.817 1.00 36.29 212 VAL A C 1
ATOM 3088 O O . VAL A 1 201 ? 179.212 168.399 214.917 1.00 44.62 212 VAL A O 1
ATOM 3101 N N . ASP A 1 202 ? 180.821 169.236 213.590 1.00 35.87 213 ASP A N 1
ATOM 3102 C CA . ASP A 1 202 ? 181.317 170.129 214.630 1.00 35.07 213 ASP A CA 1
ATOM 3103 C C . ASP A 1 202 ? 180.229 171.091 215.080 1.00 33.96 213 ASP A C 1
ATOM 3104 O O . ASP A 1 202 ? 180.017 171.293 216.280 1.00 43.43 213 ASP A O 1
ATOM 3113 N N . VAL A 1 203 ? 179.528 171.698 214.122 1.00 35.24 214 VAL A N 1
ATOM 3114 C CA . VAL A 1 203 ? 178.427 172.594 214.461 1.00 28.65 214 VAL A CA 1
ATOM 3115 C C . VAL A 1 203 ? 177.375 171.847 215.264 1.00 33.05 214 VAL A C 1
ATOM 3116 O O . VAL A 1 203 ? 176.820 172.375 216.235 1.00 41.38 214 VAL A O 1
ATOM 3129 N N . GLY A 1 204 ? 177.085 170.605 214.876 1.00 38.52 215 GLY A N 1
ATOM 3130 C CA . GLY A 1 204 ? 176.079 169.827 215.572 1.00 35.89 215 GLY A CA 1
ATOM 3131 C C . GLY A 1 204 ? 176.468 169.410 216.975 1.00 36.49 215 GLY A C 1
ATOM 3132 O O . GLY A 1 204 ? 175.585 169.124 217.788 1.00 41.32 215 GLY A O 1
ATOM 3136 N N . LYS A 1 205 ? 177.765 169.365 217.280 1.00 40.16 216 LYS A N 1
ATOM 3137 C CA . LYS A 1 205 ? 178.232 168.917 218.588 1.00 36.64 216 LYS A CA 1
ATOM 3138 C C . LYS A 1 205 ? 178.700 170.044 219.499 1.00 40.37 216 LYS A C 1
ATOM 3139 O O . LYS A 1 205 ? 178.943 169.794 220.683 1.00 45.73 216 LYS A O 1
ATOM 3158 N N . HIS A 1 206 ? 178.846 171.264 218.991 1.00 39.85 217 HIS A N 1
ATOM 3159 C CA . HIS A 1 206 ? 179.446 172.329 219.786 1.00 33.74 217 HIS A CA 1
ATOM 3160 C C . HIS A 1 206 ? 178.569 172.682 220.982 1.00 35.83 217 HIS A C 1
ATOM 3161 O O . HIS A 1 206 ? 177.351 172.830 220.862 1.00 41.91 217 HIS A O 1
ATOM 3175 N N . ASP A 1 207 ? 179.207 172.823 222.146 1.00 40.36 218 ASP A N 1
ATOM 3176 C CA . ASP A 1 207 ? 178.481 173.209 223.352 1.00 39.85 218 ASP A CA 1
ATOM 3177 C C . ASP A 1 207 ? 177.970 174.641 223.274 1.00 41.09 218 ASP A C 1
ATOM 3178 O O . ASP A 1 207 ? 176.975 174.977 223.923 1.00 43.53 218 ASP A O 1
ATOM 3187 N N . ASN A 1 208 ? 178.632 175.493 222.500 1.00 40.33 219 ASN A N 1
ATOM 3188 C CA . ASN A 1 208 ? 178.287 176.903 222.406 1.00 33.62 219 ASN A CA 1
ATOM 3189 C C . ASN A 1 208 ? 177.365 177.223 221.239 1.00 33.20 219 ASN A C 1
ATOM 3190 O O . ASN A 1 208 ? 177.093 178.400 220.997 1.00 36.78 219 ASN A O 1
ATOM 3201 N N . ILE A 1 209 ? 176.895 176.223 220.500 1.00 33.14 220 ILE A N 1
ATOM 3202 C CA . ILE A 1 209 ? 176.037 176.441 219.342 1.00 28.55 220 ILE A CA 1
ATOM 3203 C C . ILE A 1 209 ? 174.693 175.786 219.606 1.00 32.67 220 ILE A C 1
ATOM 3204 O O . ILE A 1 209 ? 174.631 174.612 219.986 1.00 38.49 220 ILE A O 1
ATOM 3220 N N . GLU A 1 210 ? 173.625 176.550 219.416 1.00 38.15 221 GLU A N 1
ATOM 3221 C CA . GLU A 1 210 ? 172.260 176.044 219.424 1.00 32.53 221 GLU A CA 1
ATOM 3222 C C . GLU A 1 210 ? 171.781 176.045 217.981 1.00 32.96 221 GLU A C 1
ATOM 3223 O O . GLU A 1 210 ? 171.558 177.108 217.395 1.00 41.14 221 GLU A O 1
ATOM 3235 N N . LEU A 1 211 ? 171.639 174.854 217.412 1.00 36.18 222 LEU A N 1
ATOM 3236 C CA . LEU A 1 211 ? 171.279 174.697 216.012 1.00 29.36 222 LEU A CA 1
ATOM 3237 C C . LEU A 1 211 ? 169.773 174.506 215.908 1.00 31.14 222 LEU A C 1
ATOM 3238 O O . LEU A 1 211 ? 169.219 173.575 216.499 1.00 40.63 222 LEU A O 1
ATOM 3254 N N . ILE A 1 212 ? 169.116 175.388 215.166 1.00 34.78 223 ILE A N 1
ATOM 3255 C CA . ILE A 1 212 ? 167.677 175.351 214.965 1.00 28.15 223 ILE A CA 1
ATOM 3256 C C . ILE A 1 212 ? 167.467 175.268 213.459 1.00 25.18 223 ILE A C 1
ATOM 3257 O O . ILE A 1 212 ? 167.473 176.287 212.760 1.00 30.49 223 ILE A O 1
ATOM 3273 N N . THR A 1 213 ? 167.306 174.054 212.952 1.00 33.05 224 THR A N 1
ATOM 3274 C CA . THR A 1 213 ? 167.057 173.837 211.539 1.00 28.66 224 THR A CA 1
ATOM 3275 C C . THR A 1 213 ? 165.556 173.775 211.278 1.00 30.87 224 THR A C 1
ATOM 3276 O O . THR A 1 213 ? 164.743 173.670 212.195 1.00 33.72 224 THR A O 1
ATOM 3287 N N . TYR A 1 214 ? 165.195 173.848 209.999 1.00 31.65 225 TYR A N 1
ATOM 3288 C CA . TYR A 1 214 ? 163.793 173.856 209.595 1.00 25.40 225 TYR A CA 1
ATOM 3289 C C . TYR A 1 214 ? 163.045 174.988 210.292 1.00 29.23 225 TYR A C 1
ATOM 3290 O O . TYR A 1 214 ? 161.908 174.830 210.734 1.00 37.31 225 TYR A O 1
ATOM 3308 N N . ALA A 1 215 ? 163.697 176.142 210.396 1.00 33.84 226 ALA A N 1
ATOM 3309 C CA . ALA A 1 215 ? 163.170 177.275 211.136 1.00 28.75 226 ALA A CA 1
ATOM 3310 C C . ALA A 1 215 ? 163.451 178.554 210.368 1.00 32.78 226 ALA A C 1
ATOM 3311 O O . ALA A 1 215 ? 164.389 178.623 209.573 1.00 41.57 226 ALA A O 1
ATOM 3318 N N . GLU A 1 216 ? 162.630 179.570 210.612 1.00 37.77 227 GLU A N 1
ATOM 3319 C CA . GLU A 1 216 ? 162.787 180.866 209.972 1.00 35.57 227 GLU A CA 1
ATOM 3320 C C . GLU A 1 216 ? 162.748 181.963 211.021 1.00 34.70 227 GLU A C 1
ATOM 3321 O O . GLU A 1 216 ? 162.078 181.840 212.047 1.00 44.74 227 GLU A O 1
ATOM 3333 N N . VAL A 1 217 ? 163.483 183.037 210.757 1.00 35.87 228 VAL A N 1
ATOM 3334 C CA . VAL A 1 217 ? 163.430 184.226 211.599 1.00 30.54 228 VAL A CA 1
ATOM 3335 C C . VAL A 1 217 ? 162.219 185.046 211.182 1.00 34.20 228 VAL A C 1
ATOM 3336 O O . VAL A 1 217 ? 162.150 185.540 210.053 1.00 39.66 228 VAL A O 1
ATOM 3349 N N . LYS A 1 218 ? 161.262 185.198 212.094 1.00 41.63 229 LYS A N 1
ATOM 3350 C CA . LYS A 1 218 ? 160.030 185.907 211.783 1.00 36.16 229 LYS A CA 1
ATOM 3351 C C . LYS A 1 218 ? 160.093 187.376 212.162 1.00 40.62 229 LYS A C 1
ATOM 3352 O O . LYS A 1 218 ? 159.637 188.227 211.394 1.00 45.92 229 LYS A O 1
ATOM 3371 N N . GLU A 1 219 ? 160.641 187.701 213.329 1.00 37.49 230 GLU A N 1
ATOM 3372 C CA . GLU A 1 219 ? 160.661 189.088 213.773 1.00 33.34 230 GLU A CA 1
ATOM 3373 C C . GLU A 1 219 ? 162.010 189.435 214.377 1.00 35.77 230 GLU A C 1
ATOM 3374 O O . GLU A 1 219 ? 162.606 188.623 215.081 1.00 39.11 230 GLU A O 1
ATOM 3386 N N . VAL A 1 220 ? 162.480 190.646 214.102 1.00 34.13 231 VAL A N 1
ATOM 3387 C CA . VAL A 1 220 ? 163.670 191.196 214.738 1.00 33.04 231 VAL A CA 1
ATOM 3388 C C . VAL A 1 220 ? 163.317 192.576 215.270 1.00 35.92 231 VAL A C 1
ATOM 3389 O O . VAL A 1 220 ? 162.780 193.409 214.534 1.00 44.17 231 VAL A O 1
ATOM 3402 N N . ASP A 1 221 ? 163.614 192.814 216.544 1.00 40.90 232 ASP A N 1
ATOM 3403 C CA . ASP A 1 221 ? 163.361 194.101 217.172 1.00 35.14 232 ASP A CA 1
ATOM 3404 C C . ASP A 1 221 ? 164.576 194.492 217.997 1.00 35.88 232 ASP A C 1
ATOM 3405 O O . ASP A 1 221 ? 165.363 193.644 218.410 1.00 45.31 232 ASP A O 1
ATOM 3414 N N . GLY A 1 222 ? 164.732 195.789 218.218 1.00 37.88 233 GLY A N 1
ATOM 3415 C CA . GLY A 1 222 ? 165.793 196.267 219.080 1.00 31.64 233 GLY A CA 1
ATOM 3416 C C . GLY A 1 222 ? 166.993 196.806 218.336 1.00 32.26 233 GLY A C 1
ATOM 3417 O O . GLY A 1 222 ? 166.873 197.276 217.203 1.00 40.03 233 GLY A O 1
ATOM 3421 N N . TYR A 1 223 ? 168.161 196.736 218.962 1.00 39.40 234 TYR A N 1
ATOM 3422 C CA . TYR A 1 223 ? 169.358 197.369 218.416 1.00 34.44 234 TYR A CA 1
ATOM 3423 C C . TYR A 1 223 ? 170.580 196.579 218.871 1.00 32.60 234 TYR A C 1
ATOM 3424 O O . TYR A 1 223 ? 170.457 195.503 219.455 1.00 36.80 234 TYR A O 1
ATOM 3442 N N . ILE A 1 224 ? 171.770 197.116 218.592 1.00 35.26 235 ILE A N 1
ATOM 3443 C CA . ILE A 1 224 ? 173.002 196.380 218.844 1.00 34.03 235 ILE A CA 1
ATOM 3444 C C . ILE A 1 224 ? 173.117 196.015 220.320 1.00 37.15 235 ILE A C 1
ATOM 3445 O O . ILE A 1 224 ? 172.948 196.857 221.210 1.00 42.90 235 ILE A O 1
ATOM 3461 N N . GLY A 1 225 ? 173.414 194.743 220.580 1.00 34.89 236 GLY A N 1
ATOM 3462 C CA . GLY A 1 225 ? 173.580 194.243 221.930 1.00 28.03 236 GLY A CA 1
ATOM 3463 C C . GLY A 1 225 ? 172.259 193.859 222.560 1.00 31.51 236 GLY A C 1
ATOM 3464 O O . GLY A 1 225 ? 172.214 193.167 223.579 1.00 34.11 236 GLY A O 1
ATOM 3468 N N . ASN A 1 226 ? 171.177 194.324 221.944 1.00 38.33 237 ASN A N 1
ATOM 3469 C CA . ASN A 1 226 ? 169.831 194.256 222.487 1.00 35.41 237 ASN A CA 1
ATOM 3470 C C . ASN A 1 226 ? 168.845 193.879 221.379 1.00 35.38 237 ASN A C 1
ATOM 3471 O O . ASN A 1 226 ? 167.939 194.634 221.044 1.00 44.09 237 ASN A O 1
ATOM 3482 N N . PHE A 1 227 ? 169.101 192.771 220.683 1.00 36.06 238 PHE A N 1
ATOM 3483 C CA . PHE A 1 227 ? 168.186 192.280 219.664 1.00 28.67 238 PHE A CA 1
ATOM 3484 C C . PHE A 1 227 ? 167.264 191.224 220.261 1.00 30.60 238 PHE A C 1
ATOM 3485 O O . PHE A 1 227 ? 167.729 190.277 220.901 1.00 37.82 238 PHE A O 1
ATOM 3502 N N . LYS A 1 228 ? 165.965 191.396 220.049 1.00 32.39 239 LYS A N 1
ATOM 3503 C CA . LYS A 1 228 ? 164.957 190.401 220.389 1.00 36.14 239 LYS A CA 1
ATOM 3504 C C . LYS A 1 228 ? 164.483 189.759 219.094 1.00 37.15 239 LYS A C 1
ATOM 3505 O O . LYS A 1 228 ? 163.973 190.454 218.208 1.00 45.43 239 LYS A O 1
ATOM 3524 N N . VAL A 1 229 ? 164.648 188.446 218.978 1.00 29.60 240 VAL A N 1
ATOM 3525 C CA . VAL A 1 229 ? 164.385 187.736 217.734 1.00 31.49 240 VAL A CA 1
ATOM 3526 C C . VAL A 1 229 ? 163.325 186.675 217.983 1.00 31.89 240 VAL A C 1
ATOM 3527 O O . VAL A 1 229 ? 163.454 185.856 218.901 1.00 38.78 240 VAL A O 1
ATOM 3540 N N . LYS A 1 230 ? 162.281 186.705 217.164 1.00 34.14 241 LYS A N 1
ATOM 3541 C CA . LYS A 1 230 ? 161.214 185.716 217.167 1.00 38.22 241 LYS A CA 1
ATOM 3542 C C . LYS A 1 230 ? 161.428 184.774 215.990 1.00 38.56 241 LYS A C 1
ATOM 3543 O O . LYS A 1 230 ? 161.379 185.207 214.831 1.00 44.09 241 LYS A O 1
ATOM 3562 N N . ILE A 1 231 ? 161.645 183.497 216.298 1.00 36.66 242 ILE A N 1
ATOM 3563 C CA . ILE A 1 231 ? 161.928 182.449 215.328 1.00 38.16 242 ILE A CA 1
ATOM 3564 C C . ILE A 1 231 ? 160.758 181.475 215.316 1.00 37.94 242 ILE A C 1
ATOM 3565 O O . ILE A 1 231 ? 160.189 181.159 216.364 1.00 45.28 242 ILE A O 1
ATOM 3581 N N . GLU A 1 232 ? 160.404 181.004 214.131 1.00 41.40 243 GLU A N 1
ATOM 3582 C CA . GLU A 1 232 ? 159.320 180.045 213.948 1.00 39.06 243 GLU A CA 1
ATOM 3583 C C . GLU A 1 232 ? 159.928 178.731 213.474 1.00 44.58 243 GLU A C 1
ATOM 3584 O O . GLU A 1 232 ? 160.468 178.656 212.367 1.00 48.41 243 GLU A O 1
ATOM 3596 N N . LYS A 1 233 ? 159.848 177.705 214.312 1.00 37.09 244 LYS A N 1
ATOM 3597 C CA . LYS A 1 233 ? 160.298 176.369 213.954 1.00 34.64 244 LYS A CA 1
ATOM 3598 C C . LYS A 1 233 ? 159.141 175.613 213.316 1.00 40.68 244 LYS A C 1
ATOM 3599 O O . LYS A 1 233 ? 158.118 175.368 213.967 1.00 45.76 244 LYS A O 1
ATOM 3618 N N . LYS A 1 234 ? 159.305 175.252 212.049 1.00 32.16 245 LYS A N 1
ATOM 3619 C CA . LYS A 1 234 ? 158.271 174.532 211.334 1.00 33.94 245 LYS A CA 1
ATOM 3620 C C . LYS A 1 234 ? 158.164 173.103 211.860 1.00 34.18 245 LYS A C 1
ATOM 3621 O O . LYS A 1 234 ? 159.148 172.532 212.331 1.00 41.84 245 LYS A O 1
ATOM 3640 N N . PRO A 1 235 ? 156.975 172.501 211.795 1.00 38.11 246 PRO A N 1
ATOM 3641 C CA . PRO A 1 235 ? 156.816 171.127 212.293 1.00 35.32 246 PRO A CA 1
ATOM 3642 C C . PRO A 1 235 ? 157.425 170.119 211.331 1.00 35.66 246 PRO A C 1
ATOM 3643 O O . PRO A 1 235 ? 157.063 170.065 210.155 1.00 38.85 246 PRO A O 1
ATOM 3654 N N . ARG A 1 236 ? 158.372 169.329 211.835 1.00 34.83 247 ARG A N 1
ATOM 3655 C CA . ARG A 1 236 ? 158.896 168.206 211.069 1.00 31.58 247 ARG A CA 1
ATOM 3656 C C . ARG A 1 236 ? 157.911 167.051 211.037 1.00 34.82 247 ARG A C 1
ATOM 3657 O O . ARG A 1 236 ? 157.915 166.262 210.087 1.00 39.19 247 ARG A O 1
ATOM 3678 N N . TYR A 1 237 ? 157.069 166.941 212.062 1.00 41.42 248 TYR A N 1
ATOM 3679 C CA . TYR A 1 237 ? 156.268 165.753 212.333 1.00 34.19 248 TYR A CA 1
ATOM 3680 C C . TYR A 1 237 ? 157.146 164.561 212.671 1.00 31.38 248 TYR A C 1
ATOM 3681 O O . TYR A 1 237 ? 156.718 163.412 212.564 1.00 44.34 248 TYR A O 1
ATOM 3699 N N . ILE A 1 238 ? 158.381 164.843 213.073 1.00 37.79 249 ILE A N 1
ATOM 3700 C CA . ILE A 1 238 ? 159.320 163.860 213.583 1.00 40.22 249 ILE A CA 1
ATOM 3701 C C . ILE A 1 238 ? 159.983 164.478 214.803 1.00 39.10 249 ILE A C 1
ATOM 3702 O O . ILE A 1 238 ? 160.318 165.667 214.796 1.00 41.54 249 ILE A O 1
ATOM 3718 N N . ASP A 1 239 ? 160.164 163.684 215.850 1.00 47.31 250 ASP A N 1
ATOM 3719 C CA . ASP A 1 239 ? 160.792 164.180 217.068 1.00 43.41 250 ASP A CA 1
ATOM 3720 C C . ASP A 1 239 ? 162.303 164.186 216.872 1.00 48.66 250 ASP A C 1
ATOM 3721 O O . ASP A 1 239 ? 162.924 163.128 216.730 1.00 51.37 250 ASP A O 1
ATOM 3730 N N . GLU A 1 240 ? 162.896 165.380 216.874 1.00 42.60 251 GLU A N 1
ATOM 3731 C CA . GLU A 1 240 ? 164.335 165.493 216.670 1.00 40.22 251 GLU A CA 1
ATOM 3732 C C . GLU A 1 240 ? 165.111 164.797 217.778 1.00 50.00 251 GLU A C 1
ATOM 3733 O O . GLU A 1 240 ? 166.164 164.199 217.527 1.00 54.01 251 GLU A O 1
ATOM 3745 N N . GLU A 1 241 ? 164.622 164.879 219.017 1.00 53.34 252 GLU A N 1
ATOM 3746 C CA . GLU A 1 241 ? 165.340 164.266 220.129 1.00 48.14 252 GLU A CA 1
ATOM 3747 C C . GLU A 1 241 ? 165.340 162.748 220.031 1.00 49.90 252 GLU A C 1
ATOM 3748 O O . GLU A 1 241 ? 166.275 162.100 220.512 1.00 55.69 252 GLU A O 1
ATOM 3760 N N . LEU A 1 242 ? 164.313 162.164 219.418 1.00 48.30 253 LEU A N 1
ATOM 3761 C CA . LEU A 1 242 ? 164.164 160.716 219.349 1.00 45.12 253 LEU A CA 1
ATOM 3762 C C . LEU A 1 242 ? 164.686 160.118 218.053 1.00 48.71 253 LEU A C 1
ATOM 3763 O O . LEU A 1 242 ? 165.287 159.042 218.076 1.00 49.88 253 LEU A O 1
ATOM 3779 N N . CYS A 1 243 ? 164.472 160.787 216.923 1.00 47.42 254 CYS A N 1
ATOM 3780 C CA . CYS A 1 243 ? 164.870 160.227 215.641 1.00 44.38 254 CYS A CA 1
ATOM 3781 C C . CYS A 1 243 ? 166.375 160.006 215.594 1.00 44.29 254 CYS A C 1
ATOM 3782 O O . CYS A 1 243 ? 167.161 160.864 216.002 1.00 45.96 254 CYS A O 1
ATOM 3789 N N . THR A 1 244 ? 166.775 158.839 215.094 1.00 45.67 255 THR A N 1
ATOM 3790 C CA . THR A 1 244 ? 168.179 158.500 214.922 1.00 46.30 255 THR A CA 1
ATOM 3791 C C . THR A 1 244 ? 168.624 158.550 213.470 1.00 49.55 255 THR A C 1
ATOM 3792 O O . THR A 1 244 ? 169.808 158.336 213.194 1.00 54.30 255 THR A O 1
ATOM 3803 N N . GLY A 1 245 ? 167.717 158.826 212.538 1.00 42.52 256 GLY A N 1
ATOM 3804 C CA . GLY A 1 245 ? 168.083 158.879 211.138 1.00 38.21 256 GLY A CA 1
ATOM 3805 C C . GLY A 1 245 ? 168.346 157.530 210.510 1.00 43.01 256 GLY A C 1
ATOM 3806 O O . GLY A 1 245 ? 169.086 157.449 209.527 1.00 45.25 256 GLY A O 1
ATOM 3810 N N . CYS A 1 246 ? 167.761 156.463 211.057 1.00 44.15 257 CYS A N 1
ATOM 3811 C CA . CYS A 1 246 ? 167.973 155.135 210.490 1.00 43.39 257 CYS A CA 1
ATOM 3812 C C . CYS A 1 246 ? 167.427 155.044 209.070 1.00 44.96 257 CYS A C 1
ATOM 3813 O O . CYS A 1 246 ? 168.079 154.479 208.185 1.00 49.15 257 CYS A O 1
ATOM 3820 N N . GLY A 1 247 ? 166.237 155.585 208.832 1.00 41.11 258 GLY A N 1
ATOM 3821 C CA . GLY A 1 247 ? 165.663 155.626 207.505 1.00 40.12 258 GLY A CA 1
ATOM 3822 C C . GLY A 1 247 ? 164.646 154.555 207.181 1.00 41.40 258 GLY A C 1
ATOM 3823 O O . GLY A 1 247 ? 164.255 154.440 206.017 1.00 45.87 258 GLY A O 1
ATOM 3827 N N . SER A 1 248 ? 164.206 153.767 208.164 1.00 44.39 259 SER A N 1
ATOM 3828 C CA . SER A 1 248 ? 163.205 152.738 207.894 1.00 41.55 259 SER A CA 1
ATOM 3829 C C . SER A 1 248 ? 161.892 153.354 207.430 1.00 43.06 259 SER A C 1
ATOM 3830 O O . SER A 1 248 ? 161.228 152.827 206.524 1.00 52.17 259 SER A O 1
ATOM 3838 N N . CYS A 1 249 ? 161.494 154.464 208.052 1.00 45.79 260 CYS A N 1
ATOM 3839 C CA . CYS A 1 249 ? 160.290 155.164 207.627 1.00 40.11 260 CYS A CA 1
ATOM 3840 C C . CYS A 1 249 ? 160.353 155.502 206.146 1.00 37.88 260 CYS A C 1
ATOM 3841 O O . CYS A 1 249 ? 159.357 155.371 205.429 1.00 47.55 260 CYS A O 1
ATOM 3848 N N . VAL A 1 250 ? 161.520 155.939 205.671 1.00 40.48 261 VAL A N 1
ATOM 3849 C CA . VAL A 1 250 ? 161.692 156.212 204.250 1.00 38.25 261 VAL A CA 1
ATOM 3850 C C . VAL A 1 250 ? 161.498 154.937 203.445 1.00 40.93 261 VAL A C 1
ATOM 3851 O O . VAL A 1 250 ? 160.854 154.941 202.390 1.00 45.74 261 VAL A O 1
ATOM 3864 N N . GLU A 1 251 ? 162.049 153.824 203.931 1.00 48.94 262 GLU A N 1
ATOM 3865 C CA . GLU A 1 251 ? 161.928 152.564 203.208 1.00 46.47 262 GLU A CA 1
ATOM 3866 C C . GLU A 1 251 ? 160.469 152.178 203.010 1.00 48.09 262 GLU A C 1
ATOM 3867 O O . GLU A 1 251 ? 160.089 151.697 201.938 1.00 52.54 262 GLU A O 1
ATOM 3879 N N . VAL A 1 252 ? 159.632 152.379 204.033 1.00 47.06 263 VAL A N 1
ATOM 3880 C CA . VAL A 1 252 ? 158.246 151.912 203.950 1.00 44.85 263 VAL A CA 1
ATOM 3881 C C . VAL A 1 252 ? 157.287 152.924 203.334 1.00 41.31 263 VAL A C 1
ATOM 3882 O O . VAL A 1 252 ? 156.161 152.549 202.977 1.00 47.95 263 VAL A O 1
ATOM 3895 N N . CYS A 1 253 ? 157.682 154.181 203.193 1.00 43.80 264 CYS A N 1
ATOM 3896 C CA . CYS A 1 253 ? 156.744 155.197 202.738 1.00 43.00 264 CYS A CA 1
ATOM 3897 C C . CYS A 1 253 ? 156.296 154.905 201.306 1.00 43.19 264 CYS A C 1
ATOM 3898 O O . CYS A 1 253 ? 157.117 154.539 200.462 1.00 50.68 264 CYS A O 1
ATOM 3905 N N . PRO A 1 254 ? 154.999 155.049 200.999 1.00 41.79 265 PRO A N 1
ATOM 3906 C CA . PRO A 1 254 ? 154.534 154.762 199.637 1.00 42.31 265 PRO A CA 1
ATOM 3907 C C . PRO A 1 254 ? 154.542 155.960 198.698 1.00 43.41 265 PRO A C 1
ATOM 3908 O O . PRO A 1 254 ? 154.495 155.782 197.479 1.00 50.76 265 PRO A O 1
ATOM 3919 N N . ILE A 1 255 ? 154.588 157.171 199.230 1.00 44.17 266 ILE A N 1
ATOM 3920 C CA . ILE A 1 255 ? 154.473 158.376 198.416 1.00 41.61 266 ILE A CA 1
ATOM 3921 C C . ILE A 1 255 ? 155.858 158.830 197.982 1.00 41.76 266 ILE A C 1
ATOM 3922 O O . ILE A 1 255 ? 156.834 158.704 198.728 1.00 46.98 266 ILE A O 1
ATOM 3938 N N . GLU A 1 256 ? 155.942 159.361 196.766 1.00 44.52 267 GLU A N 1
ATOM 3939 C CA . GLU A 1 256 ? 157.183 159.867 196.197 1.00 42.69 267 GLU A CA 1
ATOM 3940 C C . GLU A 1 256 ? 157.022 161.344 195.876 1.00 45.25 267 GLU A C 1
ATOM 3941 O O . GLU A 1 256 ? 156.020 161.747 195.277 1.00 46.12 267 GLU A O 1
ATOM 3953 N N . MET A 1 257 ? 158.002 162.141 196.270 1.00 45.86 268 MET A N 1
ATOM 3954 C CA . MET A 1 257 ? 157.998 163.575 196.037 1.00 43.01 268 MET A CA 1
ATOM 3955 C C . MET A 1 257 ? 159.400 164.023 195.662 1.00 39.80 268 MET A C 1
ATOM 3956 O O . MET A 1 257 ? 160.381 163.343 195.975 1.00 42.49 268 MET A O 1
ATOM 3970 N N . PRO A 1 258 ? 159.529 165.168 194.997 1.00 42.18 269 PRO A N 1
ATOM 3971 C CA . PRO A 1 258 ? 160.865 165.662 194.653 1.00 41.86 269 PRO A CA 1
ATOM 3972 C C . PRO A 1 258 ? 161.700 165.927 195.894 1.00 35.07 269 PRO A C 1
ATOM 3973 O O . PRO A 1 258 ? 161.197 166.391 196.918 1.00 40.65 269 PRO A O 1
ATOM 3984 N N . ASN A 1 259 ? 162.992 165.636 195.790 1.00 38.83 270 ASN A N 1
ATOM 3985 C CA . ASN A 1 259 ? 163.950 165.977 196.832 1.00 36.38 270 ASN A CA 1
ATOM 3986 C C . ASN A 1 259 ? 164.545 167.343 196.517 1.00 33.51 270 ASN A C 1
ATOM 3987 O O . ASN A 1 259 ? 165.163 167.526 195.464 1.00 40.58 270 ASN A O 1
ATOM 3998 N N . TYR A 1 260 ? 164.350 168.303 197.422 1.00 33.98 271 TYR A N 1
ATOM 3999 C CA . TYR A 1 260 ? 164.886 169.640 197.195 1.00 30.29 271 TYR A CA 1
ATOM 4000 C C . TYR A 1 260 ? 166.397 169.607 197.025 1.00 31.39 271 TYR A C 1
ATOM 4001 O O . TYR A 1 260 ? 166.953 170.416 196.277 1.00 36.97 271 TYR A O 1
ATOM 4019 N N . PHE A 1 261 ? 167.073 168.685 197.709 1.00 32.75 272 PHE A N 1
ATOM 4020 C CA . PHE A 1 261 ? 168.525 168.612 197.616 1.00 27.83 272 PHE A CA 1
ATOM 4021 C C . PHE A 1 261 ? 168.980 168.292 196.200 1.00 37.04 272 PHE A C 1
ATOM 4022 O O . PHE A 1 261 ? 170.046 168.748 195.775 1.00 38.35 272 PHE A O 1
ATOM 4039 N N . ASP A 1 262 ? 168.191 167.523 195.457 1.00 37.15 273 ASP A N 1
ATOM 4040 C CA . ASP A 1 262 ? 168.567 167.075 194.126 1.00 30.64 273 ASP A CA 1
ATOM 4041 C C . ASP A 1 262 ? 168.165 168.054 193.032 1.00 38.64 273 ASP A C 1
ATOM 4042 O O . ASP A 1 262 ? 168.371 167.757 191.852 1.00 45.99 273 ASP A O 1
ATOM 4051 N N . GLU A 1 263 ? 167.595 169.202 193.391 1.00 39.09 274 GLU A N 1
ATOM 4052 C CA . GLU A 1 263 ? 167.371 170.302 192.455 1.00 35.17 274 GLU A CA 1
ATOM 4053 C C . GLU A 1 263 ? 166.470 169.883 191.294 1.00 39.65 274 GLU A C 1
ATOM 4054 O O . GLU A 1 263 ? 166.720 170.209 190.133 1.00 44.29 274 GLU A O 1
ATOM 4066 N N . GLY A 1 264 ? 165.407 169.155 191.618 1.00 46.66 275 GLY A N 1
ATOM 4067 C CA . GLY A 1 264 ? 164.384 168.838 190.648 1.00 44.75 275 GLY A CA 1
ATOM 4068 C C . GLY A 1 264 ? 164.651 167.632 189.776 1.00 46.68 275 GLY A C 1
ATOM 4069 O O . GLY A 1 264 ? 163.824 167.330 188.907 1.00 51.73 275 GLY A O 1
ATOM 4073 N N . ILE A 1 265 ? 165.765 166.931 189.969 1.00 45.15 276 ILE A N 1
ATOM 4074 C CA . ILE A 1 265 ? 166.075 165.747 189.181 1.00 41.18 276 ILE A CA 1
ATOM 4075 C C . ILE A 1 265 ? 166.228 164.511 190.065 1.00 39.84 276 ILE A C 1
ATOM 4076 O O . ILE A 1 265 ? 166.721 163.489 189.614 1.00 44.82 276 ILE A O 1
ATOM 4092 N N . GLY A 1 266 ? 165.802 164.593 191.317 1.00 41.77 277 GLY A N 1
ATOM 4093 C CA . GLY A 1 266 ? 165.876 163.459 192.219 1.00 40.89 277 GLY A CA 1
ATOM 4094 C C . GLY A 1 266 ? 164.600 163.327 193.019 1.00 40.03 277 GLY A C 1
ATOM 4095 O O . GLY A 1 266 ? 163.932 164.314 193.331 1.00 49.54 277 GLY A O 1
ATOM 4099 N N . MET A 1 267 ? 164.268 162.084 193.356 1.00 44.60 278 MET A N 1
ATOM 4100 C CA . MET A 1 267 ? 163.041 161.756 194.063 1.00 44.80 278 MET A CA 1
ATOM 4101 C C . MET A 1 267 ? 163.358 161.141 195.418 1.00 44.36 278 MET A C 1
ATOM 4102 O O . MET A 1 267 ? 164.376 160.466 195.591 1.00 44.49 278 MET A O 1
ATOM 4116 N N . THR A 1 268 ? 162.473 161.383 196.376 1.00 40.75 279 THR A N 1
ATOM 4117 C CA . THR A 1 268 ? 162.532 160.758 197.686 1.00 39.73 279 THR A CA 1
ATOM 4118 C C . THR A 1 268 ? 161.098 160.468 198.107 1.00 39.22 279 THR A C 1
ATOM 4119 O O . THR A 1 268 ? 160.172 160.554 197.297 1.00 46.44 279 THR A O 1
ATOM 4130 N N . LYS A 1 269 ? 160.903 160.132 199.374 1.00 39.35 280 LYS A N 1
ATOM 4131 C CA . LYS A 1 269 ? 159.578 159.823 199.887 1.00 38.29 280 LYS A CA 1
ATOM 4132 C C . LYS A 1 269 ? 158.984 161.029 200.603 1.00 38.82 280 LYS A C 1
ATOM 4133 O O . LYS A 1 269 ? 159.640 162.052 200.802 1.00 46.74 280 LYS A O 1
ATOM 4152 N N . ALA A 1 270 ? 157.711 160.901 200.982 1.00 42.34 281 ALA A N 1
ATOM 4153 C CA . ALA A 1 270 ? 157.059 161.962 201.741 1.00 41.80 281 ALA A CA 1
ATOM 4154 C C . ALA A 1 270 ? 157.738 162.172 203.086 1.00 39.10 281 ALA A C 1
ATOM 4155 O O . ALA A 1 270 ? 157.767 163.295 203.597 1.00 40.04 281 ALA A O 1
ATOM 4162 N N . VAL A 1 271 ? 158.280 161.111 203.671 1.00 32.82 282 VAL A N 1
ATOM 4163 C CA . VAL A 1 271 ? 159.205 161.211 204.793 1.00 35.80 282 VAL A CA 1
ATOM 4164 C C . VAL A 1 271 ? 160.603 160.980 204.237 1.00 38.79 282 VAL A C 1
ATOM 4165 O O . VAL A 1 271 ? 160.853 159.967 203.576 1.00 45.04 282 VAL A O 1
ATOM 4178 N N . TYR A 1 272 ? 161.512 161.920 204.480 1.00 35.42 283 TYR A N 1
ATOM 4179 C CA . TYR A 1 272 ? 162.799 161.889 203.806 1.00 34.18 283 TYR A CA 1
ATOM 4180 C C . TYR A 1 272 ? 163.893 162.433 204.709 1.00 33.60 283 TYR A C 1
ATOM 4181 O O . TYR A 1 272 ? 163.645 163.221 205.621 1.00 43.55 283 TYR A O 1
ATOM 4199 N N . ILE A 1 273 ? 165.112 161.997 204.428 1.00 35.96 284 ILE A N 1
ATOM 4200 C CA . ILE A 1 273 ? 166.336 162.591 204.952 1.00 33.36 284 ILE A CA 1
ATOM 4201 C C . ILE A 1 273 ? 167.070 163.220 203.772 1.00 34.79 284 ILE A C 1
ATOM 4202 O O . ILE A 1 273 ? 167.357 162.522 202.793 1.00 45.08 284 ILE A O 1
ATOM 4218 N N . PRO A 1 274 ? 167.378 164.521 203.805 1.00 32.47 285 PRO A N 1
ATOM 4219 C CA . PRO A 1 274 ? 167.863 165.177 202.578 1.00 34.23 285 PRO A CA 1
ATOM 4220 C C . PRO A 1 274 ? 169.098 164.530 201.973 1.00 31.26 285 PRO A C 1
ATOM 4221 O O . PRO A 1 274 ? 169.192 164.423 200.746 1.00 35.18 285 PRO A O 1
ATOM 4232 N N . PHE A 1 275 ? 170.049 164.095 202.792 1.00 34.76 286 PHE A N 1
ATOM 4233 C CA . PHE A 1 275 ? 171.212 163.367 202.306 1.00 26.10 286 PHE A CA 1
ATOM 4234 C C . PHE A 1 275 ? 171.833 162.628 203.479 1.00 28.56 286 PHE A C 1
ATOM 4235 O O . PHE A 1 275 ? 171.564 162.962 204.638 1.00 38.46 286 PHE A O 1
ATOM 4252 N N . PRO A 1 276 ? 172.652 161.608 203.215 1.00 39.01 287 PRO A N 1
ATOM 4253 C CA . PRO A 1 276 ? 173.151 160.768 204.317 1.00 32.24 287 PRO A CA 1
ATOM 4254 C C . PRO A 1 276 ? 173.956 161.521 205.359 1.00 36.82 287 PRO A C 1
ATOM 4255 O O . PRO A 1 276 ? 173.958 161.116 206.527 1.00 41.80 287 PRO A O 1
ATOM 4266 N N . GLN A 1 277 ? 174.647 162.595 204.982 1.00 38.72 288 GLN A N 1
ATOM 4267 C CA . GLN A 1 277 ? 175.469 163.360 205.909 1.00 32.12 288 GLN A CA 1
ATOM 4268 C C . GLN A 1 277 ? 174.716 164.527 206.533 1.00 32.58 288 GLN A C 1
ATOM 4269 O O . GLN A 1 277 ? 175.345 165.495 206.967 1.00 40.32 288 GLN A O 1
ATOM 4283 N N . ALA A 1 278 ? 173.390 164.456 206.587 1.00 38.35 289 ALA A N 1
ATOM 4284 C CA . ALA A 1 278 ? 172.601 165.566 207.097 1.00 27.98 289 ALA A CA 1
ATOM 4285 C C . ALA A 1 278 ? 172.888 165.803 208.575 1.00 32.28 289 ALA A C 1
ATOM 4286 O O . ALA A 1 278 ? 173.148 164.868 209.334 1.00 40.21 289 ALA A O 1
ATOM 4293 N N . VAL A 1 279 ? 172.851 167.070 208.975 1.00 43.07 290 VAL A N 1
ATOM 4294 C CA . VAL A 1 279 ? 173.017 167.465 210.371 1.00 33.31 290 VAL A CA 1
ATOM 4295 C C . VAL A 1 279 ? 171.917 168.465 210.707 1.00 33.28 290 VAL A C 1
ATOM 4296 O O . VAL A 1 279 ? 171.905 169.568 210.149 1.00 39.44 290 VAL A O 1
ATOM 4309 N N . PRO A 1 280 ? 170.971 168.134 211.593 1.00 35.56 291 PRO A N 1
ATOM 4310 C CA . PRO A 1 280 ? 170.810 166.870 212.320 1.00 33.82 291 PRO A CA 1
ATOM 4311 C C . PRO A 1 280 ? 170.394 165.736 211.398 1.00 33.06 291 PRO A C 1
ATOM 4312 O O . PRO A 1 280 ? 169.680 165.952 210.424 1.00 44.28 291 PRO A O 1
ATOM 4323 N N . LEU A 1 281 ? 170.831 164.513 211.676 1.00 34.52 292 LEU A N 1
ATOM 4324 C CA . LEU A 1 281 ? 170.394 163.349 210.912 1.00 28.97 292 LEU A CA 1
ATOM 4325 C C . LEU A 1 281 ? 169.012 162.975 211.426 1.00 37.24 292 LEU A C 1
ATOM 4326 O O . LEU A 1 281 ? 168.859 162.203 212.371 1.00 41.77 292 LEU A O 1
ATOM 4342 N N . CYS A 1 282 ? 167.994 163.546 210.795 1.00 35.88 293 CYS A N 1
ATOM 4343 C CA . CYS A 1 282 ? 166.624 163.450 211.264 1.00 36.14 293 CYS A CA 1
ATOM 4344 C C . CYS A 1 282 ? 165.699 163.372 210.062 1.00 41.32 293 CYS A C 1
ATOM 4345 O O . CYS A 1 282 ? 166.006 163.894 208.988 1.00 38.19 293 CYS A O 1
ATOM 4353 N N . ALA A 1 283 ? 164.562 162.717 210.250 1.00 38.40 294 ALA A N 1
ATOM 4354 C CA . ALA A 1 283 ? 163.575 162.582 209.194 1.00 27.65 294 ALA A CA 1
ATOM 4355 C C . ALA A 1 283 ? 162.640 163.784 209.185 1.00 32.58 294 ALA A C 1
ATOM 4356 O O . ALA A 1 283 ? 162.489 164.488 210.184 1.00 37.85 294 ALA A O 1
ATOM 4363 N N . THR A 1 284 ? 162.024 164.020 208.033 1.00 34.01 295 THR A N 1
ATOM 4364 C CA . THR A 1 284 ? 161.090 165.118 207.853 1.00 29.57 295 THR A CA 1
ATOM 4365 C C . THR A 1 284 ? 159.937 164.632 206.997 1.00 31.57 295 THR A C 1
ATOM 4366 O O . THR A 1 284 ? 160.152 163.937 206.003 1.00 46.39 295 THR A O 1
ATOM 4377 N N . ILE A 1 285 ? 158.721 164.998 207.381 1.00 34.19 296 ILE A N 1
ATOM 4378 C CA . ILE A 1 285 ? 157.520 164.657 206.633 1.00 28.91 296 ILE A CA 1
ATOM 4379 C C . ILE A 1 285 ? 156.988 165.928 205.992 1.00 30.23 296 ILE A C 1
ATOM 4380 O O . ILE A 1 285 ? 156.789 166.939 206.675 1.00 40.40 296 ILE A O 1
ATOM 4396 N N . ASP A 1 286 ? 156.779 165.883 204.681 1.00 33.12 297 ASP A N 1
ATOM 4397 C CA . ASP A 1 286 ? 156.147 166.973 203.949 1.00 37.29 297 ASP A CA 1
ATOM 4398 C C . ASP A 1 286 ? 154.664 166.657 203.823 1.00 43.54 297 ASP A C 1
ATOM 4399 O O . ASP A 1 286 ? 154.280 165.718 203.120 1.00 44.12 297 ASP A O 1
ATOM 4408 N N . LYS A 1 287 ? 153.827 167.436 204.508 1.00 45.47 298 LYS A N 1
ATOM 4409 C CA . LYS A 1 287 ? 152.406 167.121 204.565 1.00 39.85 298 LYS A CA 1
ATOM 4410 C C . LYS A 1 287 ? 151.690 167.408 203.256 1.00 42.50 298 LYS A C 1
ATOM 4411 O O . LYS A 1 287 ? 150.555 166.957 203.080 1.00 51.65 298 LYS A O 1
ATOM 4430 N N . ASP A 1 288 ? 152.317 168.142 202.337 1.00 43.73 299 ASP A N 1
ATOM 4431 C CA . ASP A 1 288 ? 151.742 168.287 201.008 1.00 43.62 299 ASP A CA 1
ATOM 4432 C C . ASP A 1 288 ? 151.656 166.954 200.286 1.00 45.85 299 ASP A C 1
ATOM 4433 O O . ASP A 1 288 ? 150.873 166.820 199.341 1.00 47.47 299 ASP A O 1
ATOM 4442 N N . TYR A 1 289 ? 152.443 165.966 200.712 1.00 44.58 300 TYR A N 1
ATOM 4443 C CA . TYR A 1 289 ? 152.484 164.665 200.070 1.00 34.59 300 TYR A CA 1
ATOM 4444 C C . TYR A 1 289 ? 152.097 163.517 200.984 1.00 37.85 300 TYR A C 1
ATOM 4445 O O . TYR A 1 289 ? 151.787 162.435 200.480 1.00 47.62 300 TYR A O 1
ATOM 4463 N N . CYS A 1 290 ? 152.102 163.711 202.297 1.00 38.42 301 CYS A N 1
ATOM 4464 C CA . CYS A 1 290 ? 151.730 162.637 203.205 1.00 38.99 301 CYS A CA 1
ATOM 4465 C C . CYS A 1 290 ? 150.245 162.329 203.084 1.00 43.67 301 CYS A C 1
ATOM 4466 O O . CYS A 1 290 ? 149.409 163.235 203.032 1.00 48.79 301 CYS A O 1
ATOM 4473 N N . ILE A 1 291 ? 149.918 161.039 203.031 1.00 48.78 302 ILE A N 1
ATOM 4474 C CA . ILE A 1 291 ? 148.533 160.585 203.016 1.00 44.08 302 ILE A CA 1
ATOM 4475 C C . ILE A 1 291 ? 148.101 160.046 204.373 1.00 46.39 302 ILE A C 1
ATOM 4476 O O . ILE A 1 291 ? 146.982 159.546 204.509 1.00 53.08 302 ILE A O 1
ATOM 4492 N N . GLU A 1 292 ? 148.961 160.140 205.385 1.00 49.71 303 GLU A N 1
ATOM 4493 C CA . GLU A 1 292 ? 148.640 159.698 206.739 1.00 46.41 303 GLU A CA 1
ATOM 4494 C C . GLU A 1 292 ? 148.270 158.216 206.754 1.00 47.91 303 GLU A C 1
ATOM 4495 O O . GLU A 1 292 ? 147.201 157.819 207.221 1.00 55.95 303 GLU A O 1
ATOM 4507 N N . CYS A 1 293 ? 149.173 157.392 206.237 1.00 48.45 304 CYS A N 1
ATOM 4508 C CA . CYS A 1 293 ? 148.993 155.949 206.246 1.00 47.46 304 CYS A CA 1
ATOM 4509 C C . CYS A 1 293 ? 149.575 155.284 207.487 1.00 46.37 304 CYS A C 1
ATOM 4510 O O . CYS A 1 293 ? 149.320 154.097 207.708 1.00 49.89 304 CYS A O 1
ATOM 4517 N N . MET A 1 294 ? 150.346 156.013 208.292 1.00 53.38 305 MET A N 1
ATOM 4518 C CA . MET A 1 294 ? 150.889 155.526 209.559 1.00 51.16 305 MET A CA 1
ATOM 4519 C C . MET A 1 294 ? 151.841 154.348 209.383 1.00 55.39 305 MET A C 1
ATOM 4520 O O . MET A 1 294 ? 152.128 153.637 210.349 1.00 54.95 305 MET A O 1
ATOM 4534 N N . LEU A 1 295 ? 152.341 154.108 208.171 1.00 50.26 306 LEU A N 1
ATOM 4535 C CA . LEU A 1 295 ? 153.335 153.056 207.996 1.00 45.71 306 LEU A CA 1
ATOM 4536 C C . LEU A 1 295 ? 154.648 153.429 208.672 1.00 50.89 306 LEU A C 1
ATOM 4537 O O . LEU A 1 295 ? 155.287 152.586 209.314 1.00 50.74 306 LEU A O 1
ATOM 4553 N N . CYS A 1 296 ? 155.061 154.691 208.543 1.00 51.59 307 CYS A N 1
ATOM 4554 C CA . CYS A 1 296 ? 156.243 155.161 209.254 1.00 45.84 307 CYS A CA 1
ATOM 4555 C C . CYS A 1 296 ? 156.131 155.072 210.769 1.00 48.54 307 CYS A C 1
ATOM 4556 O O . CYS A 1 296 ? 157.100 154.721 211.453 1.00 47.73 307 CYS A O 1
ATOM 4563 N N . ASP A 1 297 ? 154.956 155.394 211.312 1.00 51.72 308 ASP A N 1
ATOM 4564 C CA . ASP A 1 297 ? 154.727 155.210 212.742 1.00 46.38 308 ASP A CA 1
ATOM 4565 C C . ASP A 1 297 ? 154.945 153.772 213.188 1.00 50.04 308 ASP A C 1
ATOM 4566 O O . ASP A 1 297 ? 155.550 153.510 214.232 1.00 54.08 308 ASP A O 1
ATOM 4575 N N . GLU A 1 298 ? 154.466 152.826 212.383 1.00 56.92 309 GLU A N 1
ATOM 4576 C CA . GLU A 1 298 ? 154.508 151.421 212.753 1.00 56.21 309 GLU A CA 1
ATOM 4577 C C . GLU A 1 298 ? 155.929 150.899 212.597 1.00 56.30 309 GLU A C 1
ATOM 4578 O O . GLU A 1 298 ? 156.356 150.048 213.384 1.00 59.09 309 GLU A O 1
ATOM 4590 N N . VAL A 1 299 ? 156.681 151.389 211.608 1.00 51.68 310 VAL A N 1
ATOM 4591 C CA . VAL A 1 299 ? 158.021 150.852 211.392 1.00 48.05 310 VAL A CA 1
ATOM 4592 C C . VAL A 1 299 ? 159.061 151.506 212.291 1.00 50.38 310 VAL A C 1
ATOM 4593 O O . VAL A 1 299 ? 160.136 150.930 212.493 1.00 53.20 310 VAL A O 1
ATOM 4606 N N . CYS A 1 300 ? 158.781 152.683 212.839 1.00 49.24 311 CYS A N 1
ATOM 4607 C CA . CYS A 1 300 ? 159.748 153.346 213.704 1.00 51.21 311 CYS A CA 1
ATOM 4608 C C . CYS A 1 300 ? 159.809 152.665 215.065 1.00 52.75 311 CYS A C 1
ATOM 4609 O O . CYS A 1 300 ? 158.781 152.394 215.691 1.00 55.31 311 CYS A O 1
ATOM 4616 N N . GLU A 1 301 ? 161.029 152.396 215.525 1.00 57.63 312 GLU A N 1
ATOM 4617 C CA . GLU A 1 301 ? 161.246 151.772 216.822 1.00 58.17 312 GLU A CA 1
ATOM 4618 C C . GLU A 1 301 ? 161.503 152.778 217.932 1.00 60.66 312 GLU A C 1
ATOM 4619 O O . GLU A 1 301 ? 161.339 152.434 219.107 1.00 61.10 312 GLU A O 1
ATOM 4631 N N . ARG A 1 302 ? 161.904 154.000 217.591 1.00 57.20 313 ARG A N 1
ATOM 4632 C CA . ARG A 1 302 ? 162.139 155.037 218.585 1.00 54.69 313 ARG A CA 1
ATOM 4633 C C . ARG A 1 302 ? 160.880 155.810 218.947 1.00 52.94 313 ARG A C 1
ATOM 4634 O O . ARG A 1 302 ? 160.916 156.607 219.888 1.00 57.38 313 ARG A O 1
ATOM 4655 N N . GLY A 1 303 ? 159.777 155.598 218.238 1.00 49.74 314 GLY A N 1
ATOM 4656 C CA . GLY A 1 303 ? 158.587 156.395 218.481 1.00 49.24 314 GLY A CA 1
ATOM 4657 C C . GLY A 1 303 ? 158.800 157.863 218.192 1.00 51.04 314 GLY A C 1
ATOM 4658 O O . GLY A 1 303 ? 158.318 158.719 218.943 1.00 57.57 314 GLY A O 1
ATOM 4662 N N . ALA A 1 304 ? 159.514 158.176 217.112 1.00 47.23 315 ALA A N 1
ATOM 4663 C CA . ALA A 1 304 ? 159.851 159.551 216.773 1.00 41.02 315 ALA A CA 1
ATOM 4664 C C . ALA A 1 304 ? 158.852 160.212 215.833 1.00 45.17 315 ALA A C 1
ATOM 4665 O O . ALA A 1 304 ? 158.975 161.413 215.581 1.00 52.42 315 ALA A O 1
ATOM 4672 N N . VAL A 1 305 ? 157.874 159.482 215.309 1.00 41.56 316 VAL A N 1
ATOM 4673 C CA . VAL A 1 305 ? 156.928 160.061 214.361 1.00 45.81 316 VAL A CA 1
ATOM 4674 C C . VAL A 1 305 ? 155.811 160.748 215.136 1.00 45.17 316 VAL A C 1
ATOM 4675 O O . VAL A 1 305 ? 155.186 160.144 216.013 1.00 49.61 316 VAL A O 1
ATOM 4688 N N . LYS A 1 306 ? 155.557 162.016 214.812 1.00 44.89 317 LYS A N 1
ATOM 4689 C CA . LYS A 1 306 ? 154.575 162.842 215.517 1.00 41.17 317 LYS A CA 1
ATOM 4690 C C . LYS A 1 306 ? 153.717 163.564 214.483 1.00 43.06 317 LYS A C 1
ATOM 4691 O O . LYS A 1 306 ? 154.027 164.690 214.092 1.00 51.68 317 LYS A O 1
ATOM 4710 N N . HIS A 1 307 ? 152.626 162.929 214.060 1.00 40.35 318 HIS A N 1
ATOM 4711 C CA . HIS A 1 307 ? 151.763 163.534 213.054 1.00 40.33 318 HIS A CA 1
ATOM 4712 C C . HIS A 1 307 ? 150.946 164.696 213.595 1.00 44.73 318 HIS A C 1
ATOM 4713 O O . HIS A 1 307 ? 150.336 165.421 212.804 1.00 48.25 318 HIS A O 1
ATOM 4727 N N . ASP A 1 308 ? 150.913 164.889 214.912 1.00 49.35 319 ASP A N 1
ATOM 4728 C CA . ASP A 1 308 ? 150.176 165.982 215.529 1.00 49.56 319 ASP A CA 1
ATOM 4729 C C . ASP A 1 308 ? 151.091 167.110 215.983 1.00 50.19 319 ASP A C 1
ATOM 4730 O O . ASP A 1 308 ? 150.691 167.927 216.819 1.00 51.70 319 ASP A O 1
ATOM 4739 N N . GLN A 1 309 ? 152.311 167.165 215.459 1.00 46.98 320 GLN A N 1
ATOM 4740 C CA . GLN A 1 309 ? 153.232 168.232 215.813 1.00 39.03 320 GLN A CA 1
ATOM 4741 C C . GLN A 1 309 ? 152.709 169.573 215.316 1.00 43.67 320 GLN A C 1
ATOM 4742 O O . GLN A 1 309 ? 151.997 169.657 214.313 1.00 43.85 320 GLN A O 1
ATOM 4756 N N . GLU A 1 310 ? 153.070 170.628 216.031 1.00 49.39 321 GLU A N 1
ATOM 4757 C CA . GLU A 1 310 ? 152.661 171.984 215.713 1.00 50.38 321 GLU A CA 1
ATOM 4758 C C . GLU A 1 310 ? 153.883 172.869 215.529 1.00 48.10 321 GLU A C 1
ATOM 4759 O O . GLU A 1 310 ? 154.965 172.563 216.040 1.00 50.67 321 GLU A O 1
ATOM 4771 N N . PRO A 1 311 ? 153.755 173.964 214.785 1.00 48.19 322 PRO A N 1
ATOM 4772 C CA . PRO A 1 311 ? 154.858 174.925 214.714 1.00 46.25 322 PRO A CA 1
ATOM 4773 C C . PRO A 1 311 ? 155.159 175.501 216.088 1.00 46.72 322 PRO A C 1
ATOM 4774 O O . PRO A 1 311 ? 154.259 175.733 216.895 1.00 50.61 322 PRO A O 1
ATOM 4785 N N . GLU A 1 312 ? 156.440 175.731 216.348 1.00 51.58 323 GLU A N 1
ATOM 4786 C CA . GLU A 1 312 ? 156.900 176.208 217.642 1.00 50.07 323 GLU A CA 1
ATOM 4787 C C . GLU A 1 312 ? 157.438 177.626 217.509 1.00 48.26 323 GLU A C 1
ATOM 4788 O O . GLU A 1 312 ? 158.022 177.992 216.490 1.00 48.73 323 GLU A O 1
ATOM 4800 N N . GLU A 1 313 ? 157.223 178.428 218.545 1.00 53.69 324 GLU A N 1
ATOM 4801 C CA . GLU A 1 313 ? 157.701 179.803 218.584 1.00 48.20 324 GLU A CA 1
ATOM 4802 C C . GLU A 1 313 ? 158.830 179.898 219.597 1.00 49.98 324 GLU A C 1
ATOM 4803 O O . GLU A 1 313 ? 158.656 179.532 220.763 1.00 53.60 324 GLU A O 1
ATOM 4815 N N . ILE A 1 314 ? 159.981 180.389 219.150 1.00 44.29 325 ILE A N 1
ATOM 4816 C CA . ILE A 1 314 ? 161.156 180.561 219.989 1.00 39.88 325 ILE A CA 1
ATOM 4817 C C . ILE A 1 314 ? 161.461 182.050 220.023 1.00 39.45 325 ILE A C 1
ATOM 4818 O O . ILE A 1 314 ? 161.354 182.736 219.003 1.00 48.41 325 ILE A O 1
ATOM 4834 N N . GLU A 1 315 ? 161.804 182.557 221.200 1.00 43.05 326 GLU A N 1
ATOM 4835 C CA . GLU A 1 315 ? 162.214 183.944 221.367 1.00 38.04 326 GLU A CA 1
ATOM 4836 C C . GLU A 1 315 ? 163.611 183.930 221.956 1.00 39.59 326 GLU A C 1
ATOM 4837 O O . GLU A 1 315 ? 163.836 183.322 223.006 1.00 45.80 326 GLU A O 1
ATOM 4849 N N . ILE A 1 316 ? 164.547 184.595 221.287 1.00 31.99 327 ILE A N 1
ATOM 4850 C CA . ILE A 1 316 ? 165.918 184.660 221.772 1.00 34.76 327 ILE A CA 1
ATOM 4851 C C . ILE A 1 316 ? 166.317 186.121 221.894 1.00 31.51 327 ILE A C 1
ATOM 4852 O O . ILE A 1 316 ? 165.744 187.006 221.251 1.00 38.63 327 ILE A O 1
ATOM 4868 N N . GLU A 1 317 ? 167.294 186.367 222.755 1.00 38.82 328 GLU A N 1
ATOM 4869 C CA . GLU A 1 317 ? 167.894 187.679 222.932 1.00 38.73 328 GLU A CA 1
ATOM 4870 C C . GLU A 1 317 ? 169.364 187.564 222.573 1.00 36.87 328 GLU A C 1
ATOM 4871 O O . GLU A 1 317 ? 170.094 186.783 223.191 1.00 44.50 328 GLU A O 1
ATOM 4883 N N . VAL A 1 318 ? 169.798 188.337 221.582 1.00 28.58 329 VAL A N 1
ATOM 4884 C CA . VAL A 1 318 ? 171.167 188.271 221.096 1.00 32.17 329 VAL A CA 1
ATOM 4885 C C . VAL A 1 318 ? 171.754 189.675 221.065 1.00 25.61 329 VAL A C 1
ATOM 4886 O O . VAL A 1 318 ? 171.056 190.676 221.222 1.00 28.88 329 VAL A O 1
ATOM 4899 N N . GLY A 1 319 ? 173.067 189.725 220.892 1.00 30.83 330 GLY A N 1
ATOM 4900 C CA . GLY A 1 319 ? 173.774 190.980 220.810 1.00 23.66 330 GLY A CA 1
ATOM 4901 C C . GLY A 1 319 ? 174.200 191.302 219.398 1.00 27.69 330 GLY A C 1
ATOM 4902 O O . GLY A 1 319 ? 174.286 192.475 219.032 1.00 35.52 330 GLY A O 1
ATOM 4906 N N . THR A 1 320 ? 174.471 190.277 218.592 1.00 27.47 331 THR A N 1
ATOM 4907 C CA . THR A 1 320 ? 174.877 190.501 217.210 1.00 24.20 331 THR A CA 1
ATOM 4908 C C . THR A 1 320 ? 174.154 189.524 216.296 1.00 28.28 331 THR A C 1
ATOM 4909 O O . THR A 1 320 ? 173.698 188.463 216.721 1.00 34.66 331 THR A O 1
ATOM 4920 N N . ILE A 1 321 ? 174.047 189.904 215.026 1.00 24.17 332 ILE A N 1
ATOM 4921 C CA . ILE A 1 321 ? 173.419 189.081 214.001 1.00 24.29 332 ILE A CA 1
ATOM 4922 C C . ILE A 1 321 ? 174.342 189.012 212.792 1.00 30.35 332 ILE A C 1
ATOM 4923 O O . ILE A 1 321 ? 174.920 190.023 212.380 1.00 29.28 332 ILE A O 1
ATOM 4939 N N . ILE A 1 322 ? 174.484 187.815 212.230 1.00 25.49 333 ILE A N 1
ATOM 4940 C CA . ILE A 1 322 ? 175.241 187.589 211.006 1.00 21.90 333 ILE A CA 1
ATOM 4941 C C . ILE A 1 322 ? 174.317 186.913 210.005 1.00 25.41 333 ILE A C 1
ATOM 4942 O O . ILE A 1 322 ? 173.847 185.794 210.244 1.00 25.80 333 ILE A O 1
ATOM 4958 N N . VAL A 1 323 ? 174.082 187.578 208.880 1.00 23.01 334 VAL A N 1
ATOM 4959 C CA . VAL A 1 323 ? 173.240 187.047 207.816 1.00 25.86 334 VAL A CA 1
ATOM 4960 C C . VAL A 1 323 ? 174.130 186.318 206.819 1.00 25.63 334 VAL A C 1
ATOM 4961 O O . VAL A 1 323 ? 175.046 186.909 206.239 1.00 26.35 334 VAL A O 1
ATOM 4974 N N . ALA A 1 324 ? 173.864 185.030 206.627 1.00 30.43 335 ALA A N 1
ATOM 4975 C CA . ALA A 1 324 ? 174.637 184.153 205.757 1.00 25.20 335 ALA A CA 1
ATOM 4976 C C . ALA A 1 324 ? 173.702 183.298 204.913 1.00 21.09 335 ALA A C 1
ATOM 4977 O O . ALA A 1 324 ? 173.819 182.076 204.852 1.00 32.44 335 ALA A O 1
ATOM 4984 N N . THR A 1 325 ? 172.744 183.944 204.255 1.00 28.70 336 THR A N 1
ATOM 4985 C CA . THR A 1 325 ? 171.635 183.247 203.614 1.00 19.27 336 THR A CA 1
ATOM 4986 C C . THR A 1 325 ? 171.923 182.809 202.181 1.00 25.41 336 THR A C 1
ATOM 4987 O O . THR A 1 325 ? 171.041 182.222 201.549 1.00 33.83 336 THR A O 1
ATOM 4998 N N . GLY A 1 326 ? 173.112 183.081 201.650 1.00 27.82 337 GLY A N 1
ATOM 4999 C CA . GLY A 1 326 ? 173.519 182.462 200.398 1.00 18.03 337 GLY A CA 1
ATOM 5000 C C . GLY A 1 326 ? 172.756 182.978 199.194 1.00 19.94 337 GLY A C 1
ATOM 5001 O O . GLY A 1 326 ? 172.534 184.181 199.030 1.00 31.59 337 GLY A O 1
ATOM 5005 N N . TYR A 1 327 ? 172.354 182.051 198.329 1.00 21.60 338 TYR A N 1
ATOM 5006 C CA . TYR A 1 327 ? 171.836 182.401 197.014 1.00 24.20 338 TYR A CA 1
ATOM 5007 C C . TYR A 1 327 ? 170.962 181.273 196.491 1.00 16.65 338 TYR A C 1
ATOM 5008 O O . TYR A 1 327 ? 170.931 180.172 197.040 1.00 30.36 338 TYR A O 1
ATOM 5026 N N . ASP A 1 328 ? 170.274 181.565 195.396 1.00 19.59 339 ASP A N 1
ATOM 5027 C CA . ASP A 1 328 ? 169.608 180.571 194.575 1.00 27.68 339 ASP A CA 1
ATOM 5028 C C . ASP A 1 328 ? 170.239 180.571 193.189 1.00 26.02 339 ASP A C 1
ATOM 5029 O O . ASP A 1 328 ? 170.856 181.549 192.766 1.00 34.37 339 ASP A O 1
ATOM 5038 N N . ALA A 1 329 ? 170.090 179.457 192.486 1.00 26.50 340 ALA A N 1
ATOM 5039 C CA . ALA A 1 329 ? 170.533 179.386 191.104 1.00 17.98 340 ALA A CA 1
ATOM 5040 C C . ALA A 1 329 ? 169.509 180.056 190.201 1.00 27.47 340 ALA A C 1
ATOM 5041 O O . ALA A 1 329 ? 168.301 179.942 190.414 1.00 32.29 340 ALA A O 1
ATOM 5048 N N . TYR A 1 330 ? 170.003 180.769 189.196 1.00 25.71 341 TYR A N 1
ATOM 5049 C CA . TYR A 1 330 ? 169.124 181.433 188.249 1.00 24.62 341 TYR A CA 1
ATOM 5050 C C . TYR A 1 330 ? 168.262 180.412 187.514 1.00 26.60 341 TYR A C 1
ATOM 5051 O O . TYR A 1 330 ? 168.711 179.307 187.197 1.00 31.90 341 TYR A O 1
ATOM 5069 N N . ASP A 1 331 ? 167.007 180.782 187.262 1.00 29.38 342 ASP A N 1
ATOM 5070 C CA . ASP A 1 331 ? 166.080 179.927 186.537 1.00 20.54 342 ASP A CA 1
ATOM 5071 C C . ASP A 1 331 ? 166.056 180.362 185.080 1.00 25.10 342 ASP A C 1
ATOM 5072 O O . ASP A 1 331 ? 165.523 181.440 184.780 1.00 39.02 342 ASP A O 1
ATOM 5081 N N . PRO A 1 332 ? 166.597 179.576 184.146 1.00 23.57 343 PRO A N 1
ATOM 5082 C CA . PRO A 1 332 ? 166.737 180.066 182.770 1.00 28.53 343 PRO A CA 1
ATOM 5083 C C . PRO A 1 332 ? 165.517 179.821 181.898 1.00 27.03 343 PRO A C 1
ATOM 5084 O O . PRO A 1 332 ? 165.609 179.901 180.670 1.00 31.76 343 PRO A O 1
ATOM 5095 N N . THR A 1 333 ? 164.370 179.524 182.509 1.00 31.29 344 THR A N 1
ATOM 5096 C CA . THR A 1 333 ? 163.164 179.277 181.728 1.00 30.39 344 THR A CA 1
ATOM 5097 C C . THR A 1 333 ? 162.771 180.491 180.895 1.00 35.82 344 THR A C 1
ATOM 5098 O O . THR A 1 333 ? 162.179 180.337 179.822 1.00 41.93 344 THR A O 1
ATOM 5109 N N . GLU A 1 334 ? 163.089 181.700 181.362 1.00 39.18 345 GLU A N 1
ATOM 5110 C CA . GLU A 1 334 ? 162.695 182.899 180.634 1.00 36.69 345 GLU A CA 1
ATOM 5111 C C . GLU A 1 334 ? 163.552 183.143 179.396 1.00 35.52 345 GLU A C 1
ATOM 5112 O O . GLU A 1 334 ? 163.147 183.925 178.531 1.00 38.07 345 GLU A O 1
ATOM 5124 N N . LYS A 1 335 ? 164.717 182.509 179.291 1.00 31.80 346 LYS A N 1
ATOM 5125 C CA . LYS A 1 335 ? 165.526 182.583 178.075 1.00 28.87 346 LYS A CA 1
ATOM 5126 C C . LYS A 1 335 ? 164.935 181.598 177.076 1.00 30.30 346 LYS A C 1
ATOM 5127 O O . LYS A 1 335 ? 165.374 180.455 176.961 1.00 40.71 346 LYS A O 1
ATOM 5146 N N . LEU A 1 336 ? 163.923 182.056 176.338 1.00 37.56 347 LEU A N 1
ATOM 5147 C CA . LEU A 1 336 ? 163.170 181.161 175.468 1.00 31.70 347 LEU A CA 1
ATOM 5148 C C . LEU A 1 336 ? 164.017 180.622 174.326 1.00 33.81 347 LEU A C 1
ATOM 5149 O O . LEU A 1 336 ? 163.781 179.503 173.860 1.00 40.89 347 LEU A O 1
ATOM 5165 N N . GLU A 1 337 ? 164.998 181.394 173.855 1.00 37.79 348 GLU A N 1
ATOM 5166 C CA . GLU A 1 337 ? 165.822 180.942 172.741 1.00 30.19 348 GLU A CA 1
ATOM 5167 C C . GLU A 1 337 ? 166.693 179.747 173.106 1.00 33.71 348 GLU A C 1
ATOM 5168 O O . GLU A 1 337 ? 167.127 179.020 172.208 1.00 37.93 348 GLU A O 1
ATOM 5180 N N . TYR A 1 338 ? 166.954 179.517 174.392 1.00 31.10 349 TYR A N 1
ATOM 5181 C CA . TYR A 1 338 ? 167.747 178.368 174.806 1.00 19.32 349 TYR A CA 1
ATOM 5182 C C . TYR A 1 338 ? 166.895 177.162 175.170 1.00 24.32 349 TYR A C 1
ATOM 5183 O O . TYR A 1 338 ? 167.427 176.052 175.262 1.00 32.74 349 TYR A O 1
ATOM 5201 N N . GLY A 1 339 ? 165.597 177.350 175.380 1.00 26.87 350 GLY A N 1
ATOM 5202 C CA . GLY A 1 339 ? 164.683 176.230 175.476 1.00 25.11 350 GLY A CA 1
ATOM 5203 C C . GLY A 1 339 ? 164.781 175.406 176.737 1.00 29.07 350 GLY A C 1
ATOM 5204 O O . GLY A 1 339 ? 164.472 174.213 176.705 1.00 34.88 350 GLY A O 1
ATOM 5208 N N . TYR A 1 340 ? 165.192 176.001 177.852 1.00 35.67 351 TYR A N 1
ATOM 5209 C CA . TYR A 1 340 ? 165.174 175.278 179.115 1.00 28.63 351 TYR A CA 1
ATOM 5210 C C . TYR A 1 340 ? 163.735 175.074 179.571 1.00 27.98 351 TYR A C 1
ATOM 5211 O O . TYR A 1 340 ? 162.926 176.004 179.545 1.00 34.19 351 TYR A O 1
ATOM 5229 N N . GLY A 1 341 ? 163.419 173.852 179.991 1.00 31.42 352 GLY A N 1
ATOM 5230 C CA . GLY A 1 341 ? 162.059 173.482 180.308 1.00 29.20 352 GLY A CA 1
ATOM 5231 C C . GLY A 1 341 ? 161.244 173.034 179.119 1.00 27.18 352 GLY A C 1
ATOM 5232 O O . GLY A 1 341 ? 160.157 172.477 179.309 1.00 36.12 352 GLY A O 1
ATOM 5236 N N . ARG A 1 342 ? 161.732 173.255 177.902 1.00 36.97 353 ARG A N 1
ATOM 5237 C CA . ARG A 1 342 ? 161.082 172.820 176.677 1.00 30.07 353 ARG A CA 1
ATOM 5238 C C . ARG A 1 342 ? 161.856 171.711 175.985 1.00 33.36 353 ARG A C 1
ATOM 5239 O O . ARG A 1 342 ? 161.280 170.677 175.638 1.00 40.52 353 ARG A O 1
ATOM 5260 N N . HIS A 1 343 ? 163.156 171.907 175.774 1.00 36.13 354 HIS A N 1
ATOM 5261 C CA . HIS A 1 343 ? 164.015 170.855 175.254 1.00 29.04 354 HIS A CA 1
ATOM 5262 C C . HIS A 1 343 ? 164.344 169.859 176.356 1.00 29.52 354 HIS A C 1
ATOM 5263 O O . HIS A 1 343 ? 164.630 170.241 177.493 1.00 38.90 354 HIS A O 1
ATOM 5277 N N . THR A 1 344 ? 164.304 168.574 176.012 1.00 35.45 355 THR A N 1
ATOM 5278 C CA . THR A 1 344 ? 164.511 167.531 177.010 1.00 33.63 355 THR A CA 1
ATOM 5279 C C . THR A 1 344 ? 165.934 167.553 177.552 1.00 27.09 355 THR A C 1
ATOM 5280 O O . THR A 1 344 ? 166.145 167.487 178.767 1.00 37.13 355 THR A O 1
ATOM 5291 N N . ASN A 1 345 ? 166.925 167.648 176.667 1.00 30.05 356 ASN A N 1
ATOM 5292 C CA . ASN A 1 345 ? 168.323 167.462 177.031 1.00 24.97 356 ASN A CA 1
ATOM 5293 C C . ASN A 1 345 ? 169.038 168.778 177.312 1.00 26.98 356 ASN A C 1
ATOM 5294 O O . ASN A 1 345 ? 170.245 168.889 177.086 1.00 36.06 356 ASN A O 1
ATOM 5305 N N . VAL A 1 346 ? 168.316 169.780 177.803 1.00 22.73 357 VAL A N 1
ATOM 5306 C CA . VAL A 1 346 ? 168.903 171.025 178.279 1.00 21.84 357 VAL A CA 1
ATOM 5307 C C . VAL A 1 346 ? 168.791 171.026 179.797 1.00 24.26 357 VAL A C 1
ATOM 5308 O O . VAL A 1 346 ? 167.696 170.857 180.346 1.00 34.64 357 VAL A O 1
ATOM 5321 N N . ILE A 1 347 ? 169.924 171.202 180.474 1.00 26.37 358 ILE A N 1
ATOM 5322 C CA . ILE A 1 347 ? 169.995 171.182 181.927 1.00 26.68 358 ILE A CA 1
ATOM 5323 C C . ILE A 1 347 ? 170.806 172.388 182.386 1.00 19.40 358 ILE A C 1
ATOM 5324 O O . ILE A 1 347 ? 171.398 173.107 181.583 1.00 27.50 358 ILE A O 1
ATOM 5340 N N . THR A 1 348 ? 170.811 172.613 183.695 1.00 24.58 359 THR A N 1
ATOM 5341 C CA . THR A 1 348 ? 171.575 173.697 184.294 1.00 23.73 359 THR A CA 1
ATOM 5342 C C . THR A 1 348 ? 172.839 173.152 184.950 1.00 24.49 359 THR A C 1
ATOM 5343 O O . THR A 1 348 ? 173.035 171.944 185.080 1.00 28.71 359 THR A O 1
ATOM 5354 N N . GLY A 1 349 ? 173.708 174.075 185.362 1.00 28.62 360 GLY A N 1
ATOM 5355 C CA . GLY A 1 349 ? 174.962 173.680 185.984 1.00 25.64 360 GLY A CA 1
ATOM 5356 C C . GLY A 1 349 ? 174.773 172.979 187.315 1.00 23.44 360 GLY A C 1
ATOM 5357 O O . GLY A 1 349 ? 175.469 172.008 187.616 1.00 34.91 360 GLY A O 1
ATOM 5361 N N . LEU A 1 350 ? 173.839 173.462 188.134 1.00 24.80 361 LEU A N 1
ATOM 5362 C CA . LEU A 1 350 ? 173.597 172.846 189.435 1.00 29.50 361 LEU A CA 1
ATOM 5363 C C . LEU A 1 350 ? 172.971 171.461 189.289 1.00 31.95 361 LEU A C 1
ATOM 5364 O O . LEU A 1 350 ? 173.305 170.534 190.041 1.00 37.45 361 LEU A O 1
ATOM 5380 N N . GLU A 1 351 ? 172.060 171.300 188.327 1.00 28.08 362 GLU A N 1
ATOM 5381 C CA . GLU A 1 351 ? 171.526 169.974 188.043 1.00 28.84 362 GLU A CA 1
ATOM 5382 C C . GLU A 1 351 ? 172.638 169.027 187.617 1.00 32.99 362 GLU A C 1
ATOM 5383 O O . GLU A 1 351 ? 172.656 167.858 188.015 1.00 39.87 362 GLU A O 1
ATOM 5395 N N . LEU A 1 352 ? 173.578 169.516 186.809 1.00 28.35 363 LEU A N 1
ATOM 5396 C CA . LEU A 1 352 ? 174.718 168.693 186.430 1.00 27.37 363 LEU A CA 1
ATOM 5397 C C . LEU A 1 352 ? 175.575 168.349 187.639 1.00 28.95 363 LEU A C 1
ATOM 5398 O O . LEU A 1 352 ? 176.131 167.252 187.717 1.00 35.48 363 LEU A O 1
ATOM 5414 N N . GLU A 1 353 ? 175.718 169.282 188.582 1.00 35.40 364 GLU A N 1
ATOM 5415 C CA . GLU A 1 353 ? 176.457 168.985 189.804 1.00 28.13 364 GLU A CA 1
ATOM 5416 C C . GLU A 1 353 ? 175.806 167.844 190.571 1.00 30.17 364 GLU A C 1
ATOM 5417 O O . GLU A 1 353 ? 176.494 166.956 191.083 1.00 35.83 364 GLU A O 1
ATOM 5429 N N . ARG A 1 354 ? 174.478 167.861 190.671 1.00 35.86 365 ARG A N 1
ATOM 5430 C CA . ARG A 1 354 ? 173.783 166.759 191.331 1.00 27.87 365 ARG A CA 1
ATOM 5431 C C . ARG A 1 354 ? 173.947 165.458 190.554 1.00 28.08 365 ARG A C 1
ATOM 5432 O O . ARG A 1 354 ? 174.075 164.382 191.147 1.00 37.37 365 ARG A O 1
ATOM 5453 N N . MET A 1 355 ? 173.936 165.537 189.222 1.00 38.76 366 MET A N 1
ATOM 5454 C CA . MET A 1 355 ? 174.020 164.336 188.395 1.00 37.09 366 MET A CA 1
ATOM 5455 C C . MET A 1 355 ? 175.402 163.691 188.446 1.00 37.45 366 MET A C 1
ATOM 5456 O O . MET A 1 355 ? 175.518 162.461 188.442 1.00 37.39 366 MET A O 1
ATOM 5470 N N . ILE A 1 356 ? 176.461 164.502 188.484 1.00 39.26 367 ILE A N 1
ATOM 5471 C CA . ILE A 1 356 ? 177.822 163.983 188.544 1.00 34.79 367 ILE A CA 1
ATOM 5472 C C . ILE A 1 356 ? 178.191 163.508 189.943 1.00 35.57 367 ILE A C 1
ATOM 5473 O O . ILE A 1 356 ? 179.196 162.812 190.114 1.00 36.22 367 ILE A O 1
ATOM 5489 N N . ASN A 1 357 ? 177.400 163.860 190.952 1.00 38.01 368 ASN A N 1
ATOM 5490 C CA . ASN A 1 357 ? 177.677 163.438 192.317 1.00 34.35 368 ASN A CA 1
ATOM 5491 C C . ASN A 1 357 ? 177.406 161.945 192.449 1.00 43.62 368 ASN A C 1
ATOM 5492 O O . ASN A 1 357 ? 176.373 161.450 191.992 1.00 49.72 368 ASN A O 1
ATOM 5503 N N . ALA A 1 358 ? 178.332 161.228 193.089 1.00 40.61 369 ALA A N 1
ATOM 5504 C CA . ALA A 1 358 ? 178.164 159.788 193.252 1.00 41.55 369 ALA A CA 1
ATOM 5505 C C . ALA A 1 358 ? 176.955 159.470 194.121 1.00 38.19 369 ALA A C 1
ATOM 5506 O O . ALA A 1 358 ? 176.313 158.428 193.946 1.00 44.33 369 ALA A O 1
ATOM 5513 N N . SER A 1 359 ? 176.629 160.350 195.062 1.00 41.30 370 SER A N 1
ATOM 5514 C CA . SER A 1 359 ? 175.464 160.176 195.917 1.00 39.69 370 SER A CA 1
ATOM 5515 C C . SER A 1 359 ? 174.205 160.795 195.330 1.00 43.15 370 SER A C 1
ATOM 5516 O O . SER A 1 359 ? 173.170 160.804 196.001 1.00 46.50 370 SER A O 1
ATOM 5524 N N . GLY A 1 360 ? 174.267 161.314 194.106 1.00 41.93 371 GLY A N 1
ATOM 5525 C CA . GLY A 1 360 ? 173.133 161.965 193.502 1.00 42.63 371 GLY A CA 1
ATOM 5526 C C . GLY A 1 360 ? 172.111 160.978 192.992 1.00 42.90 371 GLY A C 1
ATOM 5527 O O . GLY A 1 360 ? 172.231 159.758 193.150 1.00 45.01 371 GLY A O 1
ATOM 5531 N N . PRO A 1 361 ? 171.067 161.515 192.355 1.00 39.72 372 PRO A N 1
ATOM 5532 C CA . PRO A 1 361 ? 169.969 160.652 191.895 1.00 41.18 372 PRO A CA 1
ATOM 5533 C C . PRO A 1 361 ? 170.392 159.583 190.903 1.00 42.82 372 PRO A C 1
ATOM 5534 O O . PRO A 1 361 ? 169.786 158.506 190.880 1.00 49.39 372 PRO A O 1
ATOM 5545 N N . THR A 1 362 ? 171.403 159.841 190.076 1.00 44.72 373 THR A N 1
ATOM 5546 C CA . THR A 1 362 ? 171.822 158.910 189.039 1.00 41.32 373 THR A CA 1
ATOM 5547 C C . THR A 1 362 ? 173.053 158.103 189.427 1.00 41.39 373 THR A C 1
ATOM 5548 O O . THR A 1 362 ? 173.634 157.432 188.570 1.00 46.32 373 THR A O 1
ATOM 5559 N N . ASP A 1 363 ? 173.462 158.147 190.693 1.00 45.69 374 ASP A N 1
ATOM 5560 C CA . ASP A 1 363 ? 174.633 157.408 191.165 1.00 45.54 374 ASP A CA 1
ATOM 5561 C C . ASP A 1 363 ? 175.906 157.884 190.470 1.00 46.15 374 ASP A C 1
ATOM 5562 O O . ASP A 1 363 ? 176.822 157.104 190.210 1.00 50.26 374 ASP A O 1
ATOM 5571 N N . GLY A 1 364 ? 175.969 159.178 190.173 1.00 40.98 375 GLY A N 1
ATOM 5572 C CA . GLY A 1 364 ? 177.164 159.763 189.610 1.00 41.21 375 GLY A CA 1
ATOM 5573 C C . GLY A 1 364 ? 177.338 159.592 188.121 1.00 43.94 375 GLY A C 1
ATOM 5574 O O . GLY A 1 364 ? 178.423 159.883 187.609 1.00 49.51 375 GLY A O 1
ATOM 5578 N N . LYS A 1 365 ? 176.315 159.139 187.405 1.00 41.46 376 LYS A N 1
ATOM 5579 C CA . LYS A 1 365 ? 176.391 158.952 185.964 1.00 35.51 376 LYS A CA 1
ATOM 5580 C C . LYS A 1 365 ? 175.718 160.120 185.258 1.00 36.73 376 LYS A C 1
ATOM 5581 O O . LYS A 1 365 ? 174.571 160.459 185.564 1.00 43.56 376 LYS A O 1
ATOM 5600 N N . VAL A 1 366 ? 176.437 160.737 184.322 1.00 39.41 377 VAL A N 1
ATOM 5601 C CA . VAL A 1 366 ? 175.887 161.812 183.499 1.00 39.64 377 VAL A CA 1
ATOM 5602 C C . VAL A 1 366 ? 175.096 161.150 182.376 1.00 37.44 377 VAL A C 1
ATOM 5603 O O . VAL A 1 366 ? 175.670 160.640 181.415 1.00 41.41 377 VAL A O 1
ATOM 5616 N N . LEU A 1 367 ? 173.774 161.159 182.496 1.00 41.37 378 LEU A N 1
ATOM 5617 C CA . LEU A 1 367 ? 172.887 160.503 181.551 1.00 36.79 378 LEU A CA 1
ATOM 5618 C C . LEU A 1 367 ? 171.921 161.517 180.962 1.00 41.27 378 LEU A C 1
ATOM 5619 O O . LEU A 1 367 ? 171.501 162.461 181.634 1.00 45.53 378 LEU A O 1
ATOM 5635 N N . LYS A 1 368 ? 171.576 161.314 179.697 1.00 39.49 379 LYS A N 1
ATOM 5636 C CA . LYS A 1 368 ? 170.606 162.181 179.052 1.00 38.13 379 LYS A CA 1
ATOM 5637 C C . LYS A 1 368 ? 169.244 162.031 179.723 1.00 36.80 379 LYS A C 1
ATOM 5638 O O . LYS A 1 368 ? 168.814 160.911 180.006 1.00 47.28 379 LYS A O 1
ATOM 5657 N N . PRO A 1 369 ? 168.543 163.135 180.001 1.00 43.71 380 PRO A N 1
ATOM 5658 C CA . PRO A 1 369 ? 167.176 162.997 180.527 1.00 36.70 380 PRO A CA 1
ATOM 5659 C C . PRO A 1 369 ? 166.234 162.285 179.573 1.00 36.27 380 PRO A C 1
ATOM 5660 O O . PRO A 1 369 ? 165.237 161.704 180.014 1.00 42.17 380 PRO A O 1
ATOM 5671 N N . SER A 1 370 ? 166.521 162.310 178.271 1.00 43.64 381 SER A N 1
ATOM 5672 C CA . SER A 1 370 ? 165.572 161.776 177.300 1.00 42.31 381 SER A CA 1
ATOM 5673 C C . SER A 1 370 ? 165.551 160.253 177.309 1.00 44.47 381 SER A C 1
ATOM 5674 O O . SER A 1 370 ? 164.479 159.643 177.215 1.00 50.93 381 SER A O 1
ATOM 5682 N N . ASP A 1 371 ? 166.719 159.617 177.416 1.00 40.26 382 ASP A N 1
ATOM 5683 C CA . ASP A 1 371 ? 166.810 158.169 177.278 1.00 44.96 382 ASP A CA 1
ATOM 5684 C C . ASP A 1 371 ? 167.678 157.486 178.321 1.00 47.10 382 ASP A C 1
ATOM 5685 O O . ASP A 1 371 ? 167.805 156.259 178.271 1.00 48.16 382 ASP A O 1
ATOM 5694 N N . GLY A 1 372 ? 168.279 158.219 179.252 1.00 46.42 383 GLY A N 1
ATOM 5695 C CA . GLY A 1 372 ? 169.087 157.581 180.269 1.00 43.67 383 GLY A CA 1
ATOM 5696 C C . GLY A 1 372 ? 170.398 157.014 179.777 1.00 45.17 383 GLY A C 1
ATOM 5697 O O . GLY A 1 372 ? 170.934 156.096 180.399 1.00 45.66 383 GLY A O 1
ATOM 5701 N N . GLU A 1 373 ? 170.930 157.532 178.675 1.00 47.44 384 GLU A N 1
ATOM 5702 C CA . GLU A 1 373 ? 172.207 157.095 178.132 1.00 44.54 384 GLU A CA 1
ATOM 5703 C C . GLU A 1 373 ? 173.212 158.236 178.173 1.00 44.03 384 GLU A C 1
ATOM 5704 O O . GLU A 1 373 ? 172.843 159.413 178.177 1.00 49.43 384 GLU A O 1
ATOM 5716 N N . LYS A 1 374 ? 174.487 157.874 178.209 1.00 47.04 385 LYS A N 1
ATOM 5717 C CA . LYS A 1 374 ? 175.544 158.867 178.320 1.00 42.64 385 LYS A CA 1
ATOM 5718 C C . LYS A 1 374 ? 175.590 159.738 177.068 1.00 42.19 385 LYS A C 1
ATOM 5719 O O . LYS A 1 374 ? 175.493 159.212 175.952 1.00 46.75 385 LYS A O 1
ATOM 5738 N N . PRO A 1 375 ? 175.731 161.055 177.202 1.00 37.74 386 PRO A N 1
ATOM 5739 C CA . PRO A 1 375 ? 175.918 161.889 176.015 1.00 38.20 386 PRO A CA 1
ATOM 5740 C C . PRO A 1 375 ? 177.322 161.743 175.455 1.00 36.72 386 PRO A C 1
ATOM 5741 O O . PRO A 1 375 ? 178.296 161.608 176.198 1.00 43.87 386 PRO A O 1
ATOM 5752 N N . LYS A 1 376 ? 177.417 161.754 174.130 1.00 36.33 387 LYS A N 1
ATOM 5753 C CA . LYS A 1 376 ? 178.708 161.745 173.460 1.00 35.94 387 LYS A CA 1
ATOM 5754 C C . LYS A 1 376 ? 179.226 163.144 173.180 1.00 31.58 387 LYS A C 1
ATOM 5755 O O . LYS A 1 376 ? 180.440 163.328 173.054 1.00 32.08 387 LYS A O 1
ATOM 5774 N N . ARG A 1 377 ? 178.337 164.127 173.082 1.00 36.75 388 ARG A N 1
ATOM 5775 C CA . ARG A 1 377 ? 178.705 165.509 172.823 1.00 21.81 388 ARG A CA 1
ATOM 5776 C C . ARG A 1 377 ? 177.964 166.406 173.800 1.00 24.34 388 ARG A C 1
ATOM 5777 O O . ARG A 1 377 ? 176.742 166.294 173.959 1.00 34.05 388 ARG A O 1
ATOM 5798 N N . VAL A 1 378 ? 178.710 167.291 174.451 1.00 28.31 389 VAL A N 1
ATOM 5799 C CA . VAL A 1 378 ? 178.186 168.172 175.482 1.00 22.57 389 VAL A CA 1
ATOM 5800 C C . VAL A 1 378 ? 178.637 169.589 175.174 1.00 16.47 389 VAL A C 1
ATOM 5801 O O . VAL A 1 378 ? 179.815 169.822 174.890 1.00 27.57 389 VAL A O 1
ATOM 5814 N N . ALA A 1 379 ? 177.703 170.530 175.227 1.00 22.09 390 ALA A N 1
ATOM 5815 C CA . ALA A 1 379 ? 178.008 171.947 175.124 1.00 12.07 390 ALA A CA 1
ATOM 5816 C C . ALA A 1 379 ? 177.712 172.621 176.454 1.00 21.93 390 ALA A C 1
ATOM 5817 O O . ALA A 1 379 ? 176.752 172.263 177.133 1.00 25.69 390 ALA A O 1
ATOM 5824 N N . PHE A 1 380 ? 178.561 173.567 176.838 1.00 28.49 391 PHE A N 1
ATOM 5825 C CA . PHE A 1 380 ? 178.324 174.439 177.978 1.00 16.81 391 PHE A CA 1
ATOM 5826 C C . PHE A 1 380 ? 178.145 175.859 177.471 1.00 17.90 391 PHE A C 1
ATOM 5827 O O . PHE A 1 380 ? 178.901 176.311 176.608 1.00 29.75 391 PHE A O 1
ATOM 5844 N N . ILE A 1 381 ? 177.157 176.567 178.007 1.00 25.37 392 ILE A N 1
ATOM 5845 C CA . ILE A 1 381 ? 176.924 177.961 177.644 1.00 15.94 392 ILE A CA 1
ATOM 5846 C C . ILE A 1 381 ? 177.171 178.826 178.873 1.00 21.60 392 ILE A C 1
ATOM 5847 O O . ILE A 1 381 ? 176.545 178.626 179.920 1.00 25.24 392 ILE A O 1
ATOM 5863 N N . HIS A 1 382 ? 178.079 179.788 178.737 1.00 19.90 393 HIS A N 1
ATOM 5864 C CA . HIS A 1 382 ? 178.439 180.705 179.805 1.00 16.06 393 HIS A CA 1
ATOM 5865 C C . HIS A 1 382 ? 177.440 181.854 179.906 1.00 14.05 393 HIS A C 1
ATOM 5866 O O . HIS A 1 382 ? 176.707 182.162 178.965 1.00 37.33 393 HIS A O 1
ATOM 5880 N N . CYS A 1 383 ? 177.427 182.494 181.072 1.00 21.07 394 CYS A N 1
ATOM 5881 C CA . CYS A 1 383 ? 176.736 183.768 181.280 1.00 15.92 394 CYS A CA 1
ATOM 5882 C C . CYS A 1 383 ? 175.230 183.665 181.072 1.00 14.35 394 CYS A C 1
ATOM 5883 O O . CYS A 1 383 ? 174.596 184.621 180.629 1.00 32.85 394 CYS A O 1
ATOM 5890 N N . VAL A 1 384 ? 174.629 182.528 181.397 1.00 23.18 395 VAL A N 1
ATOM 5891 C CA . VAL A 1 384 ? 173.180 182.396 181.315 1.00 18.13 395 VAL A CA 1
ATOM 5892 C C . VAL A 1 384 ? 172.574 183.022 182.564 1.00 19.47 395 VAL A C 1
ATOM 5893 O O . VAL A 1 384 ? 172.830 182.575 183.685 1.00 24.00 395 VAL A O 1
ATOM 5906 N N . GLY A 1 385 ? 171.773 184.066 182.374 1.00 26.69 396 GLY A N 1
ATOM 5907 C CA . GLY A 1 385 ? 171.238 184.812 183.489 1.00 8.90 396 GLY A CA 1
ATOM 5908 C C . GLY A 1 385 ? 172.165 185.859 184.050 1.00 22.99 396 GLY A C 1
ATOM 5909 O O . GLY A 1 385 ? 171.907 186.366 185.144 1.00 34.69 396 GLY A O 1
ATOM 5913 N N . SER A 1 386 ? 173.243 186.190 183.346 1.00 24.11 397 SER A N 1
ATOM 5914 C CA . SER A 1 386 ? 174.226 187.151 183.815 1.00 20.07 397 SER A CA 1
ATOM 5915 C C . SER A 1 386 ? 174.656 188.022 182.648 1.00 20.88 397 SER A C 1
ATOM 5916 O O . SER A 1 386 ? 174.526 187.639 181.485 1.00 38.99 397 SER A O 1
ATOM 5924 N N . ARG A 1 387 ? 175.166 189.206 182.973 1.00 24.56 398 ARG A N 1
ATOM 5925 C CA . ARG A 1 387 ? 175.754 190.101 181.978 1.00 22.40 398 ARG A CA 1
ATOM 5926 C C . ARG A 1 387 ? 174.796 190.330 180.814 1.00 29.22 398 ARG A C 1
ATOM 5927 O O . ARG A 1 387 ? 175.195 190.361 179.650 1.00 34.72 398 ARG A O 1
ATOM 5948 N N . ASP A 1 388 ? 173.516 190.500 181.131 1.00 35.36 399 ASP A N 1
ATOM 5949 C CA . ASP A 1 388 ? 172.461 190.510 180.123 1.00 23.22 399 ASP A CA 1
ATOM 5950 C C . ASP A 1 388 ? 171.437 191.569 180.498 1.00 28.64 399 ASP A C 1
ATOM 5951 O O . ASP A 1 388 ? 170.686 191.395 181.461 1.00 34.23 399 ASP A O 1
ATOM 5960 N N . GLU A 1 389 ? 171.401 192.660 179.736 1.00 37.50 400 GLU A N 1
ATOM 5961 C CA . GLU A 1 389 ? 170.424 193.714 179.973 1.00 32.56 400 GLU A CA 1
ATOM 5962 C C . GLU A 1 389 ? 169.036 193.359 179.460 1.00 29.01 400 GLU A C 1
ATOM 5963 O O . GLU A 1 389 ? 168.065 194.014 179.844 1.00 34.18 400 GLU A O 1
ATOM 5975 N N . GLN A 1 390 ? 168.917 192.344 178.604 1.00 30.73 401 GLN A N 1
ATOM 5976 C CA . GLN A 1 390 ? 167.602 191.924 178.139 1.00 27.91 401 GLN A CA 1
ATOM 5977 C C . GLN A 1 390 ? 166.760 191.336 179.260 1.00 30.00 401 GLN A C 1
ATOM 5978 O O . GLN A 1 390 ? 165.532 191.304 179.140 1.00 40.33 401 GLN A O 1
ATOM 5992 N N . ILE A 1 391 ? 167.386 190.874 180.341 1.00 37.73 402 ILE A N 1
ATOM 5993 C CA . ILE A 1 391 ? 166.687 190.324 181.493 1.00 30.04 402 ILE A CA 1
ATOM 5994 C C . ILE A 1 391 ? 166.971 191.114 182.765 1.00 34.82 402 ILE A C 1
ATOM 5995 O O . ILE A 1 391 ? 166.622 190.669 183.855 1.00 39.52 402 ILE A O 1
ATOM 6011 N N . GLY A 1 392 ? 167.599 192.278 182.648 1.00 32.80 403 GLY A N 1
ATOM 6012 C CA . GLY A 1 392 ? 167.914 193.081 183.819 1.00 26.88 403 GLY A CA 1
ATOM 6013 C C . GLY A 1 392 ? 168.902 192.432 184.764 1.00 33.24 403 GLY A C 1
ATOM 6014 O O . GLY A 1 392 ? 168.732 192.514 185.986 1.00 38.48 403 GLY A O 1
ATOM 6018 N N . LYS A 1 393 ? 169.938 191.793 184.227 1.00 36.50 404 LYS A N 1
ATOM 6019 C CA . LYS A 1 393 ? 170.970 191.125 185.019 1.00 25.10 404 LYS A CA 1
ATOM 6020 C C . LYS A 1 393 ? 172.336 191.575 184.519 1.00 26.13 404 LYS A C 1
ATOM 6021 O O . LYS A 1 393 ? 173.063 190.808 183.881 1.00 41.20 404 LYS A O 1
ATOM 6040 N N . PRO A 1 394 ? 172.718 192.822 184.793 1.00 28.65 405 PRO A N 1
ATOM 6041 C CA . PRO A 1 394 ? 173.947 193.378 184.222 1.00 26.83 405 PRO A CA 1
ATOM 6042 C C . PRO A 1 394 ? 175.222 193.042 184.979 1.00 29.62 405 PRO A C 1
ATOM 6043 O O . PRO A 1 394 ? 176.250 193.670 184.716 1.00 30.78 405 PRO A O 1
ATOM 6054 N N . TYR A 1 395 ? 175.201 192.091 185.904 1.00 29.54 406 TYR A N 1
ATOM 6055 C CA . TYR A 1 395 ? 176.367 191.768 186.708 1.00 17.87 406 TYR A CA 1
ATOM 6056 C C . TYR A 1 395 ? 176.927 190.408 186.316 1.00 22.24 406 TYR A C 1
ATOM 6057 O O . TYR A 1 395 ? 176.263 189.594 185.673 1.00 33.87 406 TYR A O 1
ATOM 6075 N N . CYS A 1 396 ? 178.179 190.189 186.698 1.00 27.26 407 CYS A N 1
ATOM 6076 C CA . CYS A 1 396 ? 178.831 188.899 186.556 1.00 15.45 407 CYS A CA 1
ATOM 6077 C C . CYS A 1 396 ? 178.543 188.051 187.785 1.00 15.08 407 CYS A C 1
ATOM 6078 O O . CYS A 1 396 ? 178.529 188.555 188.909 1.00 27.30 407 CYS A O 1
ATOM 6085 N N . SER A 1 397 ? 178.301 186.764 187.565 1.00 17.90 408 SER A N 1
ATOM 6086 C CA . SER A 1 397 ? 178.033 185.842 188.657 1.00 14.81 408 SER A CA 1
ATOM 6087 C C . SER A 1 397 ? 179.300 185.213 189.225 1.00 12.62 408 SER A C 1
ATOM 6088 O O . SER A 1 397 ? 179.224 184.511 190.235 1.00 22.57 408 SER A O 1
ATOM 6096 N N . ARG A 1 398 ? 180.444 185.429 188.582 1.00 23.56 409 ARG A N 1
ATOM 6097 C CA . ARG A 1 398 ? 181.760 185.305 189.198 1.00 13.55 409 ARG A CA 1
ATOM 6098 C C . ARG A 1 398 ? 182.246 183.878 189.440 1.00 20.91 409 ARG A C 1
ATOM 6099 O O . ARG A 1 398 ? 183.435 183.684 189.695 1.00 29.49 409 ARG A O 1
ATOM 6120 N N . VAL A 1 399 ? 181.383 182.870 189.322 1.00 22.35 410 VAL A N 1
ATOM 6121 C CA . VAL A 1 399 ? 181.803 181.500 189.610 1.00 15.21 410 VAL A CA 1
ATOM 6122 C C . VAL A 1 399 ? 181.425 180.558 188.477 1.00 9.00 410 VAL A C 1
ATOM 6123 O O . VAL A 1 399 ? 181.917 179.428 188.413 1.00 22.08 410 VAL A O 1
ATOM 6136 N N . CYS A 1 400 ? 180.560 181.009 187.572 1.00 28.12 411 CYS A N 1
ATOM 6137 C CA . CYS A 1 400 ? 180.055 180.109 186.541 1.00 13.85 411 CYS A CA 1
ATOM 6138 C C . CYS A 1 400 ? 181.152 179.691 185.571 1.00 17.28 411 CYS A C 1
ATOM 6139 O O . CYS A 1 400 ? 181.162 178.548 185.109 1.00 29.57 411 CYS A O 1
ATOM 6146 N N . CYS A 1 401 ? 182.089 180.585 185.253 1.00 16.56 412 CYS A N 1
ATOM 6147 C CA . CYS A 1 401 ? 183.206 180.197 184.395 1.00 16.46 412 CYS A CA 1
ATOM 6148 C C . CYS A 1 401 ? 183.961 179.019 184.997 1.00 20.77 412 CYS A C 1
ATOM 6149 O O . CYS A 1 401 ? 184.194 177.998 184.334 1.00 27.35 412 CYS A O 1
ATOM 6156 N N . MET A 1 402 ? 184.327 179.140 186.272 1.00 31.11 413 MET A N 1
ATOM 6157 C CA . MET A 1 402 ? 185.138 178.121 186.914 1.00 5.64 413 MET A CA 1
ATOM 6158 C C . MET A 1 402 ? 184.377 176.821 187.104 1.00 18.48 413 MET A C 1
ATOM 6159 O O . MET A 1 402 ? 184.938 175.747 186.879 1.00 27.71 413 MET A O 1
ATOM 6173 N N . TYR A 1 403 ? 183.111 176.870 187.525 1.00 13.39 414 TYR A N 1
ATOM 6174 C CA . TYR A 1 403 ? 182.446 175.592 187.741 1.00 19.04 414 TYR A CA 1
ATOM 6175 C C . TYR A 1 403 ? 182.043 174.959 186.416 1.00 19.07 414 TYR A C 1
ATOM 6176 O O . TYR A 1 403 ? 181.942 173.736 186.331 1.00 20.09 414 TYR A O 1
ATOM 6194 N N . ILE A 1 404 ? 181.868 175.763 185.365 1.00 30.17 415 ILE A N 1
ATOM 6195 C CA . ILE A 1 404 ? 181.686 175.209 184.026 1.00 19.07 415 ILE A CA 1
ATOM 6196 C C . ILE A 1 404 ? 182.926 174.432 183.607 1.00 21.51 415 ILE A C 1
ATOM 6197 O O . ILE A 1 404 ? 182.839 173.284 183.158 1.00 27.10 415 ILE A O 1
ATOM 6213 N N . MET A 1 405 ? 184.103 175.047 183.755 1.00 24.06 416 MET A N 1
ATOM 6214 C CA . MET A 1 405 ? 185.337 174.347 183.405 1.00 11.39 416 MET A CA 1
ATOM 6215 C C . MET A 1 405 ? 185.540 173.114 184.281 1.00 18.47 416 MET A C 1
ATOM 6216 O O . MET A 1 405 ? 185.983 172.064 183.799 1.00 28.46 416 MET A O 1
ATOM 6230 N N . LYS A 1 406 ? 185.210 173.218 185.569 1.00 21.67 417 LYS A N 1
ATOM 6231 C CA . LYS A 1 406 ? 185.360 172.085 186.476 1.00 17.79 417 LYS A CA 1
ATOM 6232 C C . LYS A 1 406 ? 184.459 170.923 186.076 1.00 25.62 417 LYS A C 1
ATOM 6233 O O . LYS A 1 406 ? 184.896 169.769 186.067 1.00 33.60 417 LYS A O 1
ATOM 6252 N N . ASN A 1 407 ? 183.194 171.201 185.761 1.00 24.49 418 ASN A N 1
ATOM 6253 C CA . ASN A 1 407 ? 182.287 170.124 185.391 1.00 14.86 418 ASN A CA 1
ATOM 6254 C C . ASN A 1 407 ? 182.635 169.547 184.029 1.00 19.88 418 ASN A C 1
ATOM 6255 O O . ASN A 1 407 ? 182.442 168.350 183.803 1.00 36.68 418 ASN A O 1
ATOM 6266 N N . ALA A 1 408 ? 183.161 170.367 183.118 1.00 28.51 419 ALA A N 1
ATOM 6267 C CA . ALA A 1 408 ? 183.684 169.823 181.869 1.00 16.31 419 ALA A CA 1
ATOM 6268 C C . ALA A 1 408 ? 184.832 168.860 182.139 1.00 17.49 419 ALA A C 1
ATOM 6269 O O . ALA A 1 408 ? 184.890 167.767 181.560 1.00 29.95 419 ALA A O 1
ATOM 6276 N N . GLN A 1 409 ? 185.746 169.241 183.034 1.00 33.06 420 GLN A N 1
ATOM 6277 C CA . GLN A 1 409 ? 186.856 168.361 183.380 1.00 17.65 420 GLN A CA 1
ATOM 6278 C C . GLN A 1 409 ? 186.360 167.076 184.026 1.00 24.14 420 GLN A C 1
ATOM 6279 O O . GLN A 1 409 ? 186.904 165.999 183.773 1.00 35.49 420 GLN A O 1
ATOM 6293 N N . LEU A 1 410 ? 185.331 167.167 184.868 1.00 27.17 421 LEU A N 1
ATOM 6294 C CA . LEU A 1 410 ? 184.795 165.971 185.514 1.00 24.34 421 LEU A CA 1
ATOM 6295 C C . LEU A 1 410 ? 184.119 165.046 184.508 1.00 27.88 421 LEU A C 1
ATOM 6296 O O . LEU A 1 410 ? 184.262 163.821 184.589 1.00 38.57 421 LEU A O 1
ATOM 6312 N N . ILE A 1 411 ? 183.374 165.609 183.558 1.00 35.59 422 ILE A N 1
ATOM 6313 C CA . ILE A 1 411 ? 182.768 164.790 182.514 1.00 27.96 422 ILE A CA 1
ATOM 6314 C C . ILE A 1 411 ? 183.848 164.093 181.699 1.00 32.59 422 ILE A C 1
ATOM 6315 O O . ILE A 1 411 ? 183.713 162.918 181.343 1.00 41.29 422 ILE A O 1
ATOM 6331 N N . LYS A 1 412 ? 184.929 164.807 181.379 1.00 34.66 423 LYS A N 1
ATOM 6332 C CA . LYS A 1 412 ? 186.032 164.178 180.659 1.00 27.79 423 LYS A CA 1
ATOM 6333 C C . LYS A 1 412 ? 186.703 163.029 181.400 1.00 34.25 423 LYS A C 1
ATOM 6334 O O . LYS A 1 412 ? 187.030 162.000 180.801 1.00 42.78 423 LYS A O 1
ATOM 6353 N N . ASP A 1 413 ? 186.931 163.191 182.701 1.00 40.09 424 ASP A N 1
ATOM 6354 C CA . ASP A 1 413 ? 187.541 162.122 183.488 1.00 35.13 424 ASP A CA 1
ATOM 6355 C C . ASP A 1 413 ? 186.647 160.891 183.610 1.00 39.40 424 ASP A C 1
ATOM 6356 O O . ASP A 1 413 ? 187.117 159.749 183.584 1.00 49.42 424 ASP A O 1
ATOM 6365 N N . LYS A 1 414 ? 185.340 161.116 183.736 1.00 39.41 425 LYS A N 1
ATOM 6366 C CA . LYS A 1 414 ? 184.423 159.997 183.914 1.00 37.83 425 LYS A CA 1
ATOM 6367 C C . LYS A 1 414 ? 184.238 159.320 182.563 1.00 39.98 425 LYS A C 1
ATOM 6368 O O . LYS A 1 414 ? 184.222 158.088 182.478 1.00 43.38 425 LYS A O 1
ATOM 6387 N N . MET A 1 415 ? 184.094 160.106 181.499 1.00 46.75 426 MET A N 1
ATOM 6388 C CA . MET A 1 415 ? 183.831 159.599 180.152 1.00 39.28 426 MET A CA 1
ATOM 6389 C C . MET A 1 415 ? 184.848 160.224 179.209 1.00 41.54 426 MET A C 1
ATOM 6390 O O . MET A 1 415 ? 184.559 161.223 178.538 1.00 46.00 426 MET A O 1
ATOM 6404 N N . PRO A 1 416 ? 186.053 159.654 179.127 1.00 44.90 427 PRO A N 1
ATOM 6405 C CA . PRO A 1 416 ? 187.117 160.306 178.343 1.00 42.18 427 PRO A CA 1
ATOM 6406 C C . PRO A 1 416 ? 186.775 160.502 176.879 1.00 42.95 427 PRO A C 1
ATOM 6407 O O . PRO A 1 416 ? 187.305 161.425 176.250 1.00 46.11 427 PRO A O 1
ATOM 6418 N N . ASP A 1 417 ? 185.912 159.663 176.310 1.00 45.82 428 ASP A N 1
ATOM 6419 C CA . ASP A 1 417 ? 185.574 159.776 174.896 1.00 42.97 428 ASP A CA 1
ATOM 6420 C C . ASP A 1 417 ? 184.607 160.915 174.607 1.00 48.91 428 ASP A C 1
ATOM 6421 O O . ASP A 1 417 ? 184.407 161.248 173.435 1.00 53.22 428 ASP A O 1
ATOM 6430 N N . THR A 1 418 ? 184.007 161.513 175.631 1.00 42.23 429 THR A N 1
ATOM 6431 C CA . THR A 1 418 ? 183.047 162.585 175.417 1.00 34.93 429 THR A CA 1
ATOM 6432 C C . THR A 1 418 ? 183.732 163.825 174.859 1.00 37.84 429 THR A C 1
ATOM 6433 O O . THR A 1 418 ? 184.857 164.158 175.238 1.00 39.94 429 THR A O 1
ATOM 6444 N N . GLU A 1 419 ? 183.042 164.507 173.953 1.00 35.95 430 GLU A N 1
ATOM 6445 C CA . GLU A 1 419 ? 183.476 165.791 173.425 1.00 28.80 430 GLU A CA 1
ATOM 6446 C C . GLU A 1 419 ? 182.758 166.902 174.178 1.00 31.47 430 GLU A C 1
ATOM 6447 O O . GLU A 1 419 ? 181.534 166.860 174.329 1.00 36.68 430 GLU A O 1
ATOM 6459 N N . VAL A 1 420 ? 183.517 167.888 174.650 1.00 31.01 431 VAL A N 1
ATOM 6460 C CA . VAL A 1 420 ? 182.978 168.983 175.447 1.00 25.34 431 VAL A CA 1
ATOM 6461 C C . VAL A 1 420 ? 183.405 170.301 174.819 1.00 29.21 431 VAL A C 1
ATOM 6462 O O . VAL A 1 420 ? 184.586 170.497 174.518 1.00 29.10 431 VAL A O 1
ATOM 6475 N N . THR A 1 421 ? 182.441 171.199 174.622 1.00 24.75 432 THR A N 1
ATOM 6476 C CA . THR A 1 421 ? 182.683 172.518 174.058 1.00 19.29 432 THR A CA 1
ATOM 6477 C C . THR A 1 421 ? 182.042 173.569 174.949 1.00 21.37 432 THR A C 1
ATOM 6478 O O . THR A 1 421 ? 180.908 173.398 175.400 1.00 26.35 432 THR A O 1
ATOM 6489 N N . LEU A 1 422 ? 182.764 174.659 175.194 1.00 25.43 433 LEU A N 1
ATOM 6490 C CA . LEU A 1 422 ? 182.276 175.763 176.009 1.00 16.81 433 LEU A CA 1
ATOM 6491 C C . LEU A 1 422 ? 182.103 177.003 175.145 1.00 15.45 433 LEU A C 1
ATOM 6492 O O . LEU A 1 422 ? 182.999 177.357 174.375 1.00 31.75 433 LEU A O 1
ATOM 6508 N N . TYR A 1 423 ? 180.954 177.659 175.283 1.00 21.14 434 TYR A N 1
ATOM 6509 C CA . TYR A 1 423 ? 180.637 178.891 174.569 1.00 18.30 434 TYR A CA 1
ATOM 6510 C C . TYR A 1 423 ? 180.735 180.049 175.553 1.00 21.39 434 TYR A C 1
ATOM 6511 O O . TYR A 1 423 ? 179.882 180.193 176.433 1.00 29.71 434 TYR A O 1
ATOM 6529 N N . TYR A 1 424 ? 181.755 180.884 175.387 1.00 23.96 435 TYR A N 1
ATOM 6530 C CA . TYR A 1 424 ? 182.101 181.902 176.364 1.00 13.66 435 TYR A CA 1
ATOM 6531 C C . TYR A 1 424 ? 182.256 183.258 175.689 1.00 7.09 435 TYR A C 1
ATOM 6532 O O . TYR A 1 424 ? 182.481 183.355 174.483 1.00 24.49 435 TYR A O 1
ATOM 6550 N N . MET A 1 425 ? 182.127 184.310 176.494 1.00 29.65 436 MET A N 1
ATOM 6551 C CA . MET A 1 425 ? 182.468 185.669 176.087 1.00 19.69 436 MET A CA 1
ATOM 6552 C C . MET A 1 425 ? 183.831 186.075 176.637 1.00 20.14 436 MET A C 1
ATOM 6553 O O . MET A 1 425 ? 184.742 186.418 175.880 1.00 25.68 436 MET A O 1
ATOM 6567 N N . ASP A 1 426 ? 183.976 186.042 177.958 1.00 32.54 437 ASP A N 1
ATOM 6568 C CA . ASP A 1 426 ? 185.258 186.131 178.637 1.00 20.97 437 ASP A CA 1
ATOM 6569 C C . ASP A 1 426 ? 185.410 184.906 179.521 1.00 18.43 437 ASP A C 1
ATOM 6570 O O . ASP A 1 426 ? 184.431 184.404 180.073 1.00 33.97 437 ASP A O 1
ATOM 6579 N N . ILE A 1 427 ? 186.637 184.418 179.639 1.00 26.45 438 ILE A N 1
ATOM 6580 C CA . ILE A 1 427 ? 186.984 183.413 180.635 1.00 16.77 438 ILE A CA 1
ATOM 6581 C C . ILE A 1 427 ? 187.532 184.170 181.834 1.00 18.98 438 ILE A C 1
ATOM 6582 O O . ILE A 1 427 ? 188.608 184.768 181.762 1.00 36.19 438 ILE A O 1
ATOM 6598 N N . ARG A 1 428 ? 186.786 184.165 182.933 1.00 25.98 439 ARG A N 1
ATOM 6599 C CA . ARG A 1 428 ? 187.175 184.904 184.131 1.00 18.22 439 ARG A CA 1
ATOM 6600 C C . ARG A 1 428 ? 187.795 183.944 185.146 1.00 21.17 439 ARG A C 1
ATOM 6601 O O . ARG A 1 428 ? 187.185 183.536 186.131 1.00 34.42 439 ARG A O 1
ATOM 6622 N N . ALA A 1 429 ? 189.041 183.575 184.863 1.00 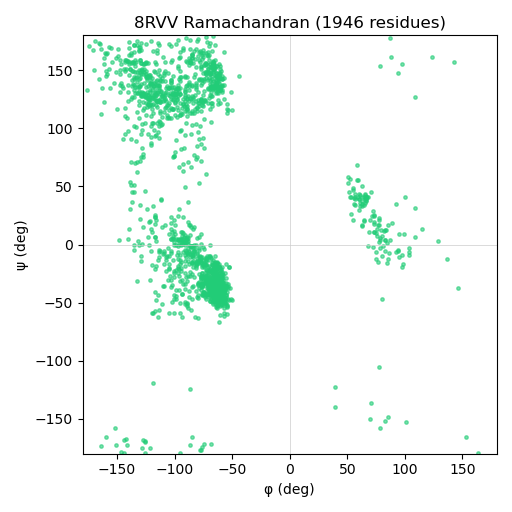21.44 440 ALA A N 1
ATOM 6623 C CA . ALA A 1 429 ? 189.842 182.742 185.757 1.00 16.46 440 ALA A CA 1
ATOM 6624 C C . ALA A 1 429 ? 190.823 183.626 186.528 1.00 17.07 440 ALA A C 1
ATOM 6625 O O . ALA A 1 429 ? 192.021 183.669 186.267 1.00 24.26 440 ALA A O 1
ATOM 6632 N N . PHE A 1 430 ? 190.272 184.332 187.511 1.00 24.75 441 PHE A N 1
ATOM 6633 C CA . PHE A 1 430 ? 190.991 185.381 188.221 1.00 15.44 441 PHE A CA 1
ATOM 6634 C C . PHE A 1 430 ? 191.601 184.918 189.535 1.00 16.55 441 PHE A C 1
ATOM 6635 O O . PHE A 1 430 ? 192.576 185.520 189.994 1.00 21.35 441 PHE A O 1
ATOM 6652 N N . GLY A 1 431 ? 191.051 183.873 190.148 1.00 30.81 442 GLY A N 1
ATOM 6653 C CA . GLY A 1 431 ? 191.463 183.450 191.468 1.00 22.23 442 GLY A CA 1
ATOM 6654 C C . GLY A 1 431 ? 192.783 182.708 191.471 1.00 21.73 442 GLY A C 1
ATOM 6655 O O . GLY A 1 431 ? 193.470 182.577 190.460 1.00 39.14 442 GLY A O 1
ATOM 6659 N N . LYS A 1 432 ? 193.138 182.207 192.650 1.00 20.36 443 LYS A N 1
ATOM 6660 C CA . LYS A 1 432 ? 194.425 181.551 192.840 1.00 24.86 443 LYS A CA 1
ATOM 6661 C C . LYS A 1 432 ? 194.393 180.155 192.230 1.00 27.82 443 LYS A C 1
ATOM 6662 O O . LYS A 1 432 ? 193.592 179.309 192.637 1.00 33.78 443 LYS A O 1
ATOM 6681 N N . GLY A 1 433 ? 195.270 179.915 191.259 1.00 29.00 444 GLY A N 1
ATOM 6682 C CA . GLY A 1 433 ? 195.271 178.671 190.526 1.00 21.24 444 GLY A CA 1
ATOM 6683 C C . GLY A 1 433 ? 194.208 178.569 189.458 1.00 23.02 444 GLY A C 1
ATOM 6684 O O . GLY A 1 433 ? 194.083 177.511 188.833 1.00 32.96 444 GLY A O 1
ATOM 6688 N N . PHE A 1 434 ? 193.438 179.632 189.228 1.00 30.65 445 PHE A N 1
ATOM 6689 C CA . PHE A 1 434 ? 192.329 179.559 188.283 1.00 15.92 445 PHE A CA 1
ATOM 6690 C C . PHE A 1 434 ? 192.825 179.580 186.844 1.00 23.72 445 PHE A C 1
ATOM 6691 O O . PHE A 1 434 ? 192.299 178.857 185.993 1.00 31.07 445 PHE A O 1
ATOM 6708 N N . GLU A 1 435 ? 193.824 180.412 186.549 1.00 25.25 446 GLU A N 1
ATOM 6709 C CA . GLU A 1 435 ? 194.375 180.467 185.198 1.00 17.42 446 GLU A CA 1
ATOM 6710 C C . GLU A 1 435 ? 195.053 179.151 184.831 1.00 24.75 446 GLU A C 1
ATOM 6711 O O . GLU A 1 435 ? 194.945 178.681 183.692 1.00 33.92 446 GLU A O 1
ATOM 6723 N N . GLU A 1 436 ? 195.747 178.539 185.790 1.00 25.17 447 GLU A N 1
ATOM 6724 C CA . GLU A 1 436 ? 196.347 177.231 185.558 1.00 22.40 447 GLU A CA 1
ATOM 6725 C C . GLU A 1 436 ? 195.279 176.169 185.331 1.00 25.44 447 GLU A C 1
ATOM 6726 O O . GLU A 1 436 ? 195.442 175.285 184.487 1.00 32.95 447 GLU A O 1
ATOM 6738 N N . PHE A 1 437 ? 194.182 176.240 186.085 1.00 28.82 448 PHE A N 1
ATOM 6739 C CA . PHE A 1 437 ? 193.045 175.353 185.868 1.00 23.18 448 PHE A CA 1
ATOM 6740 C C . PHE A 1 437 ? 192.477 175.528 184.466 1.00 25.88 448 PHE A C 1
ATOM 6741 O O . PHE A 1 437 ? 192.140 174.551 183.788 1.00 30.15 448 PHE A O 1
ATOM 6758 N N . TYR A 1 438 ? 192.367 176.778 184.022 1.00 24.71 449 TYR A N 1
ATOM 6759 C CA . TYR A 1 438 ? 191.871 177.083 182.688 1.00 22.77 449 TYR A CA 1
ATOM 6760 C C . TYR A 1 438 ? 192.768 176.471 181.621 1.00 23.07 449 TYR A C 1
ATOM 6761 O O . TYR A 1 438 ? 192.286 175.859 180.663 1.00 32.51 449 TYR A O 1
ATOM 6779 N N . LYS A 1 439 ? 194.084 176.614 181.781 1.00 29.83 450 LYS A N 1
ATOM 6780 C CA . LYS A 1 439 ? 195.006 176.026 180.814 1.00 25.59 450 LYS A CA 1
ATOM 6781 C C . LYS A 1 439 ? 194.955 174.503 180.852 1.00 23.99 450 LYS A C 1
ATOM 6782 O O . LYS A 1 439 ? 195.063 173.848 179.812 1.00 33.36 450 LYS A O 1
ATOM 6801 N N . ARG A 1 440 ? 194.803 173.925 182.043 1.00 31.78 451 ARG A N 1
ATOM 6802 C CA . ARG A 1 440 ? 194.709 172.476 182.175 1.00 22.03 451 ARG A CA 1
ATOM 6803 C C . ARG A 1 440 ? 193.448 171.931 181.516 1.00 28.32 451 ARG A C 1
ATOM 6804 O O . ARG A 1 440 ? 193.444 170.798 181.026 1.00 32.89 451 ARG A O 1
ATOM 6825 N N . SER A 1 441 ? 192.369 172.711 181.510 1.00 34.37 452 SER A N 1
ATOM 6826 C CA . SER A 1 441 ? 191.158 172.277 180.820 1.00 21.65 452 SER A CA 1
ATOM 6827 C C . SER A 1 441 ? 191.433 171.976 179.352 1.00 33.32 452 SER A C 1
ATOM 6828 O O . SER A 1 441 ? 190.804 171.085 178.774 1.00 32.28 452 SER A O 1
ATOM 6836 N N . GLN A 1 442 ? 192.361 172.706 178.736 1.00 33.12 453 GLN A N 1
ATOM 6837 C CA . GLN A 1 442 ? 192.717 172.495 177.340 1.00 27.48 453 GLN A CA 1
ATOM 6838 C C . GLN A 1 442 ? 193.842 171.478 177.182 1.00 28.43 453 GLN A C 1
ATOM 6839 O O . GLN A 1 442 ? 193.718 170.525 176.410 1.00 35.29 453 GLN A O 1
ATOM 6853 N N . GLU A 1 443 ? 194.942 171.671 177.909 1.00 35.87 454 GLU A N 1
ATOM 6854 C CA . GLU A 1 443 ? 196.132 170.856 177.694 1.00 29.41 454 GLU A CA 1
ATOM 6855 C C . GLU A 1 443 ? 195.901 169.402 178.082 1.00 31.95 454 GLU A C 1
ATOM 6856 O O . GLU A 1 443 ? 196.316 168.491 177.359 1.00 38.77 454 GLU A O 1
ATOM 6868 N N . LYS A 1 444 ? 195.240 169.162 179.211 1.00 34.20 455 LYS A N 1
ATOM 6869 C CA . LYS A 1 444 ? 195.117 167.811 179.741 1.00 32.76 455 LYS A CA 1
ATOM 6870 C C . LYS A 1 444 ? 193.839 167.110 179.293 1.00 35.47 455 LYS A C 1
ATOM 6871 O O . LYS A 1 444 ? 193.879 165.929 178.936 1.00 38.03 455 LYS A O 1
ATOM 6890 N N . TYR A 1 445 ? 192.705 167.806 179.299 1.00 38.54 456 TYR A N 1
ATOM 6891 C CA . TYR A 1 445 ? 191.417 167.182 179.029 1.00 30.07 456 TYR A CA 1
ATOM 6892 C C . TYR A 1 445 ? 190.911 167.418 177.614 1.00 30.20 456 TYR A C 1
ATOM 6893 O O . TYR A 1 445 ? 189.966 166.744 177.196 1.00 39.18 456 TYR A O 1
ATOM 6911 N N . GLY A 1 446 ? 191.505 168.342 176.870 1.00 30.68 457 GLY A N 1
ATOM 6912 C CA . GLY A 1 446 ? 191.075 168.593 175.508 1.00 26.70 457 GLY A CA 1
ATOM 6913 C C . GLY A 1 446 ? 189.683 169.171 175.384 1.00 31.76 457 GLY A C 1
ATOM 6914 O O . GLY A 1 446 ? 188.931 168.780 174.485 1.00 37.08 457 GLY A O 1
ATOM 6918 N N . ILE A 1 447 ? 189.320 170.095 176.262 1.00 31.77 458 ILE A N 1
ATOM 6919 C CA . ILE A 1 447 ? 188.041 170.787 176.168 1.00 24.32 458 ILE A CA 1
ATOM 6920 C C . ILE A 1 447 ? 188.166 171.913 175.151 1.00 26.96 458 ILE A C 1
ATOM 6921 O O . ILE A 1 447 ? 189.187 172.606 175.094 1.00 31.42 458 ILE A O 1
ATOM 6937 N N . LYS A 1 448 ? 187.133 172.088 174.334 1.00 24.11 459 LYS A N 1
ATOM 6938 C CA . LYS A 1 448 ? 187.136 173.071 173.259 1.00 26.53 459 LYS A CA 1
ATOM 6939 C C . LYS A 1 448 ? 186.440 174.345 173.713 1.00 30.27 459 LYS A C 1
ATOM 6940 O O . LYS A 1 448 ? 185.362 174.291 174.309 1.00 32.73 459 LYS A O 1
ATOM 6959 N N . PHE A 1 449 ? 187.057 175.485 173.426 1.00 29.16 460 PHE A N 1
ATOM 6960 C CA . PHE A 1 449 ? 186.538 176.793 173.803 1.00 22.17 460 PHE A CA 1
ATOM 6961 C C . PHE A 1 449 ? 186.152 177.549 172.540 1.00 26.12 460 PHE A C 1
ATOM 6962 O O . PHE A 1 449 ? 186.988 177.744 171.653 1.00 39.69 460 PHE A O 1
ATOM 6979 N N . ILE A 1 450 ? 184.899 177.980 172.463 1.00 23.83 461 ILE A N 1
ATOM 6980 C CA . ILE A 1 450 ? 184.416 178.816 171.369 1.00 26.44 461 ILE A CA 1
ATOM 6981 C C . ILE A 1 450 ? 184.036 180.166 171.953 1.00 21.68 461 ILE A C 1
ATOM 6982 O O . ILE A 1 450 ? 183.134 180.248 172.795 1.00 37.75 461 ILE A O 1
ATOM 6998 N N . ARG A 1 451 ? 184.711 181.222 171.511 1.00 18.62 462 ARG A N 1
ATOM 6999 C CA . ARG A 1 451 ? 184.351 182.569 171.942 1.00 18.08 462 ARG A CA 1
ATOM 7000 C C . ARG A 1 451 ? 183.145 183.011 171.133 1.00 18.89 462 ARG A C 1
ATOM 7001 O O . ARG A 1 451 ? 183.270 183.481 170.004 1.00 35.39 462 ARG A O 1
ATOM 7022 N N . GLY A 1 452 ? 181.969 182.844 171.713 1.00 26.76 463 GLY A N 1
ATOM 7023 C CA . GLY A 1 452 ? 180.745 183.269 171.083 1.00 20.12 463 GLY A CA 1
ATOM 7024 C C . GLY A 1 452 ? 179.576 183.042 172.004 1.00 19.81 463 GLY A C 1
ATOM 7025 O O . GLY A 1 452 ? 179.451 181.975 172.606 1.00 29.23 463 GLY A O 1
ATOM 7029 N N . ARG A 1 453 ? 178.723 184.042 172.135 1.00 28.32 464 ARG A N 1
ATOM 7030 C CA . ARG A 1 453 ? 177.511 183.906 172.922 1.00 25.73 464 ARG A CA 1
ATOM 7031 C C . ARG A 1 453 ? 176.448 183.281 172.029 1.00 18.66 464 ARG A C 1
ATOM 7032 O O . ARG A 1 453 ? 176.037 183.902 171.043 1.00 30.48 464 ARG A O 1
ATOM 7053 N N . PRO A 1 454 ? 175.985 182.066 172.319 1.00 26.14 465 PRO A N 1
ATOM 7054 C CA . PRO A 1 454 ? 175.073 181.394 171.389 1.00 22.34 465 PRO A CA 1
ATOM 7055 C C . PRO A 1 454 ? 173.811 182.198 171.135 1.00 23.42 465 PRO A C 1
ATOM 7056 O O . PRO A 1 454 ? 173.202 182.748 172.052 1.00 36.51 465 PRO A O 1
ATOM 7067 N N . ALA A 1 455 ? 173.423 182.257 169.863 1.00 31.04 466 ALA A N 1
ATOM 7068 C CA . ALA A 1 455 ? 172.159 182.882 169.507 1.00 21.15 466 ALA A CA 1
ATOM 7069 C C . ALA A 1 455 ? 170.981 181.986 169.852 1.00 28.31 466 ALA A C 1
ATOM 7070 O O . ALA A 1 455 ? 169.978 182.463 170.390 1.00 36.39 466 ALA A O 1
ATOM 7077 N N . GLU A 1 456 ? 171.074 180.688 169.563 1.00 38.18 467 GLU A N 1
ATOM 7078 C CA . GLU A 1 456 ? 169.897 179.852 169.763 1.00 29.09 467 GLU A CA 1
ATOM 7079 C C . GLU A 1 456 ? 170.299 178.404 169.994 1.00 26.33 467 GLU A C 1
ATOM 7080 O O . GLU A 1 456 ? 171.385 177.968 169.609 1.00 39.65 467 GLU A O 1
ATOM 7092 N N . VAL A 1 457 ? 169.400 177.670 170.642 1.00 31.47 468 VAL A N 1
ATOM 7093 C CA . VAL A 1 457 ? 169.492 176.222 170.784 1.00 33.43 468 VAL A CA 1
ATOM 7094 C C . VAL A 1 457 ? 168.227 175.631 170.177 1.00 28.48 468 VAL A C 1
ATOM 7095 O O . VAL A 1 457 ? 167.117 175.942 170.623 1.00 39.62 468 VAL A O 1
ATOM 7108 N N . ILE A 1 458 ? 168.395 174.778 169.172 1.00 23.75 469 ILE A N 1
ATOM 7109 C CA . ILE A 1 458 ? 167.291 174.202 168.416 1.00 32.93 469 ILE A CA 1
ATOM 7110 C C . ILE A 1 458 ? 167.244 172.711 168.701 1.00 32.36 469 ILE A C 1
ATOM 7111 O O . ILE A 1 458 ? 168.241 172.011 168.510 1.00 35.18 469 ILE A O 1
ATOM 7127 N N . GLU A 1 459 ? 166.093 172.219 169.140 1.00 36.91 470 GLU A N 1
ATOM 7128 C CA . GLU A 1 459 ? 165.922 170.789 169.362 1.00 37.95 470 GLU A CA 1
ATOM 7129 C C . GLU A 1 459 ? 165.550 170.130 168.040 1.00 34.38 470 GLU A C 1
ATOM 7130 O O . GLU A 1 459 ? 164.586 170.536 167.386 1.00 37.26 470 GLU A O 1
ATOM 7142 N N . ASN A 1 460 ? 166.319 169.133 167.651 1.00 34.53 471 ASN A N 1
ATOM 7143 C CA . ASN A 1 460 ? 166.065 168.366 166.445 1.00 35.34 471 ASN A CA 1
ATOM 7144 C C . ASN A 1 460 ? 165.066 167.256 166.725 1.00 39.41 471 ASN A C 1
ATOM 7145 O O . ASN A 1 460 ? 164.815 166.907 167.881 1.00 47.43 471 ASN A O 1
ATOM 7156 N N . PRO A 1 461 ? 164.462 166.680 165.682 1.00 46.72 472 PRO A N 1
ATOM 7157 C CA . PRO A 1 461 ? 163.459 165.628 165.921 1.00 42.61 472 PRO A CA 1
ATOM 7158 C C . PRO A 1 461 ? 163.977 164.467 166.753 1.00 42.49 472 PRO A C 1
ATOM 7159 O O . PRO A 1 461 ? 163.227 163.916 167.567 1.00 44.59 472 PRO A O 1
ATOM 7170 N N . ASP A 1 462 ? 165.239 164.080 166.579 1.00 46.49 473 ASP A N 1
ATOM 7171 C CA . ASP A 1 462 ? 165.829 162.989 167.347 1.00 40.94 473 ASP A CA 1
ATOM 7172 C C . ASP A 1 462 ? 166.241 163.410 168.753 1.00 43.26 473 ASP A C 1
ATOM 7173 O O . ASP A 1 462 ? 166.871 162.617 169.459 1.00 41.96 473 ASP A O 1
ATOM 7182 N N . LEU A 1 463 ? 165.908 164.632 169.162 1.00 41.13 474 LEU A N 1
ATOM 7183 C CA . LEU A 1 463 ? 166.128 165.192 170.495 1.00 35.33 474 LEU A CA 1
ATOM 7184 C C . LEU A 1 463 ? 167.566 165.636 170.715 1.00 44.20 474 LEU A C 1
ATOM 7185 O O . LEU A 1 463 ? 167.904 166.037 171.836 1.00 44.66 474 LEU A O 1
ATOM 7201 N N . THR A 1 464 ? 168.425 165.583 169.702 1.00 40.74 475 THR A N 1
ATOM 7202 C CA . THR A 1 464 ? 169.707 166.258 169.808 1.00 39.24 475 THR A CA 1
ATOM 7203 C C . THR A 1 464 ? 169.501 167.761 169.652 1.00 31.03 475 THR A C 1
ATOM 7204 O O . THR A 1 464 ? 168.435 168.230 169.247 1.00 35.89 475 THR A O 1
ATOM 7215 N N . LEU A 1 465 ? 170.532 168.524 169.988 1.00 30.97 476 LEU A N 1
ATOM 7216 C CA . LEU A 1 465 ? 170.417 169.970 170.090 1.00 24.46 476 LEU A CA 1
ATOM 7217 C C . LEU A 1 465 ? 171.473 170.631 169.222 1.00 24.87 476 LEU A C 1
ATOM 7218 O O . LEU A 1 465 ? 172.658 170.320 169.332 1.00 35.10 476 LEU A O 1
ATOM 7234 N N . THR A 1 466 ? 171.038 171.541 168.363 1.00 33.33 477 THR A N 1
ATOM 7235 C CA . THR A 1 466 ? 171.930 172.336 167.536 1.00 26.83 477 THR A CA 1
ATOM 7236 C C . THR A 1 466 ? 172.123 173.685 168.209 1.00 27.27 477 THR A C 1
ATOM 7237 O O . THR A 1 466 ? 171.157 174.424 168.409 1.00 37.78 477 THR A O 1
ATOM 7248 N N . VAL A 1 467 ? 173.360 173.992 168.569 1.00 33.15 478 VAL A N 1
ATOM 7249 C CA . VAL A 1 467 ? 173.715 175.319 169.048 1.00 28.34 478 VAL A CA 1
ATOM 7250 C C . VAL A 1 467 ? 174.096 176.149 167.833 1.00 24.09 478 VAL A C 1
ATOM 7251 O O . VAL A 1 467 ? 175.014 175.784 167.085 1.00 35.86 478 VAL A O 1
ATOM 7264 N N . ARG A 1 468 ? 173.350 177.229 167.613 1.00 29.61 479 ARG A N 1
ATOM 7265 C CA . ARG A 1 468 ? 173.615 178.192 166.556 1.00 27.84 479 ARG A CA 1
ATOM 7266 C C . ARG A 1 468 ? 174.263 179.413 167.189 1.00 28.66 479 ARG A C 1
ATOM 7267 O O . ARG A 1 468 ? 173.640 180.094 168.021 1.00 34.12 479 ARG A O 1
ATOM 7288 N N . SER A 1 469 ? 175.505 179.681 166.789 1.00 29.84 480 SER A N 1
ATOM 7289 C CA . SER A 1 469 ? 176.348 180.660 167.456 1.00 27.46 480 SER A CA 1
ATOM 7290 C C . SER A 1 469 ? 177.434 181.108 166.493 1.00 26.46 480 SER A C 1
ATOM 7291 O O . SER A 1 469 ? 177.914 180.321 165.685 1.00 32.61 480 SER A O 1
ATOM 7299 N N . GLU A 1 470 ? 177.840 182.365 166.598 1.00 30.25 481 GLU A N 1
ATOM 7300 C CA . GLU A 1 470 ? 179.009 182.804 165.854 1.00 26.80 481 GLU A CA 1
ATOM 7301 C C . GLU A 1 470 ? 180.272 182.399 166.601 1.00 29.91 481 GLU A C 1
ATOM 7302 O O . GLU A 1 470 ? 180.361 182.558 167.820 1.00 42.30 481 GLU A O 1
ATOM 7314 N N . ASP A 1 471 ? 181.233 181.846 165.871 1.00 28.39 482 ASP A N 1
ATOM 7315 C CA . ASP A 1 471 ? 182.614 181.797 166.325 1.00 28.51 482 ASP A CA 1
ATOM 7316 C C . ASP A 1 471 ? 183.230 183.128 165.917 1.00 23.76 482 ASP A C 1
ATOM 7317 O O . ASP A 1 471 ? 183.527 183.359 164.740 1.00 36.95 482 ASP A O 1
ATOM 7326 N N . THR A 1 472 ? 183.370 184.027 166.892 1.00 26.43 483 THR A N 1
ATOM 7327 C CA . THR A 1 472 ? 183.830 185.380 166.618 1.00 23.68 483 THR A CA 1
ATOM 7328 C C . THR A 1 472 ? 185.313 185.430 166.291 1.00 22.27 483 THR A C 1
ATOM 7329 O O . THR A 1 472 ? 185.765 186.393 165.666 1.00 32.27 483 THR A O 1
ATOM 7340 N N . LEU A 1 473 ? 186.079 184.423 166.702 1.00 31.65 484 LEU A N 1
ATOM 7341 C CA . LEU A 1 473 ? 187.496 184.389 166.374 1.00 29.09 484 LEU A CA 1
ATOM 7342 C C . LEU A 1 473 ? 187.738 183.771 165.004 1.00 31.83 484 LEU A C 1
ATOM 7343 O O . LEU A 1 473 ? 188.754 184.066 164.369 1.00 37.37 484 LEU A O 1
ATOM 7359 N N . LEU A 1 474 ? 186.829 182.917 164.537 1.00 33.00 485 LEU A N 1
ATOM 7360 C CA . LEU A 1 474 ? 186.786 182.572 163.123 1.00 26.21 485 LEU A CA 1
ATOM 7361 C C . LEU A 1 474 ? 185.937 183.550 162.326 1.00 27.54 485 LEU A C 1
ATOM 7362 O O . LEU A 1 474 ? 186.047 183.588 161.099 1.00 33.61 485 LEU A O 1
ATOM 7378 N N . GLY A 1 475 ? 185.100 184.333 162.997 1.00 36.83 486 GLY A N 1
ATOM 7379 C CA . GLY A 1 475 ? 184.238 185.281 162.315 1.00 27.17 486 GLY A CA 1
ATOM 7380 C C . GLY A 1 475 ? 183.189 184.626 161.446 1.00 24.76 486 GLY A C 1
ATOM 7381 O O . GLY A 1 475 ? 182.873 185.142 160.369 1.00 39.29 486 GLY A O 1
ATOM 7385 N N . LYS A 1 476 ? 182.633 183.501 161.889 1.00 33.99 487 LYS A N 1
ATOM 7386 C CA . LYS A 1 476 ? 181.701 182.764 161.050 1.00 29.53 487 LYS A CA 1
ATOM 7387 C C . LYS A 1 476 ? 180.652 182.084 161.914 1.00 30.60 487 LYS A C 1
ATOM 7388 O O . LYS A 1 476 ? 180.932 181.659 163.033 1.00 36.09 487 LYS A O 1
ATOM 7407 N N . VAL A 1 477 ? 179.439 181.974 161.374 1.00 28.03 488 VAL A N 1
ATOM 7408 C CA . VAL A 1 477 ? 178.363 181.302 162.088 1.00 31.78 488 VAL A CA 1
ATOM 7409 C C . VAL A 1 477 ? 178.590 179.798 162.051 1.00 28.63 488 VAL A C 1
ATOM 7410 O O . VAL A 1 477 ? 179.030 179.241 161.038 1.00 41.17 488 VAL A O 1
ATOM 7423 N N . THR A 1 478 ? 178.297 179.136 163.162 1.00 29.30 489 THR A N 1
ATOM 7424 C CA . THR A 1 478 ? 178.393 177.694 163.284 1.00 30.58 489 THR A CA 1
ATOM 7425 C C . THR A 1 478 ? 177.086 177.155 163.844 1.00 32.29 489 THR A C 1
ATOM 7426 O O . THR A 1 478 ? 176.406 177.809 164.643 1.00 39.07 489 THR A O 1
ATOM 7437 N N . GLU A 1 479 ? 176.739 175.955 163.390 1.00 27.85 490 GLU A N 1
ATOM 7438 C CA . GLU A 1 479 ? 175.590 175.204 163.887 1.00 31.31 490 GLU A CA 1
ATOM 7439 C C . GLU A 1 479 ? 176.109 173.818 164.238 1.00 27.94 490 GLU A C 1
ATOM 7440 O O . GLU A 1 479 ? 176.262 172.971 163.356 1.00 41.09 490 GLU A O 1
ATOM 7452 N N . TYR A 1 480 ? 176.380 173.584 165.516 1.00 32.90 491 TYR A N 1
ATOM 7453 C CA . TYR A 1 480 ? 176.990 172.333 165.949 1.00 22.95 491 TYR A CA 1
ATOM 7454 C C . TYR A 1 480 ? 175.991 171.505 166.741 1.00 25.57 491 TYR A C 1
ATOM 7455 O O . TYR A 1 480 ? 175.199 172.046 167.512 1.00 39.24 491 TYR A O 1
ATOM 7473 N N . ASP A 1 481 ? 176.044 170.191 166.558 1.00 25.74 492 ASP A N 1
ATOM 7474 C CA . ASP A 1 481 ? 175.116 169.280 167.211 1.00 29.83 492 ASP A CA 1
ATOM 7475 C C . ASP A 1 481 ? 175.723 168.704 168.482 1.00 28.55 492 ASP A C 1
ATOM 7476 O O . ASP A 1 481 ? 176.917 168.404 168.540 1.00 31.21 492 ASP A O 1
ATOM 7485 N N . TYR A 1 482 ? 174.878 168.544 169.496 1.00 25.67 493 TYR A N 1
ATOM 7486 C CA . TYR A 1 482 ? 175.279 168.037 170.796 1.00 20.03 493 TYR A CA 1
ATOM 7487 C C . TYR A 1 482 ? 174.178 167.143 171.337 1.00 23.79 493 TYR A C 1
ATOM 7488 O O . TYR A 1 482 ? 172.998 167.327 171.033 1.00 29.82 493 TYR A O 1
ATOM 7506 N N . ASP A 1 483 ? 174.585 166.167 172.144 1.00 31.41 494 ASP A N 1
ATOM 7507 C CA . ASP A 1 483 ? 173.621 165.323 172.830 1.00 30.30 494 ASP A CA 1
ATOM 7508 C C . ASP A 1 483 ? 173.111 165.980 174.101 1.00 34.56 494 ASP A C 1
ATOM 7509 O O . ASP A 1 483 ? 171.980 165.715 174.517 1.00 34.00 494 ASP A O 1
ATOM 7518 N N . MET A 1 484 ? 173.917 166.840 174.717 1.00 38.70 495 MET A N 1
ATOM 7519 C CA . MET A 1 484 ? 173.504 167.547 175.917 1.00 26.41 495 MET A CA 1
ATOM 7520 C C . MET A 1 484 ? 173.988 168.986 175.858 1.00 26.81 495 MET A C 1
ATOM 7521 O O . MET A 1 484 ? 175.060 169.279 175.322 1.00 36.01 495 MET A O 1
ATOM 7535 N N . VAL A 1 485 ? 173.181 169.883 176.417 1.00 24.59 496 VAL A N 1
ATOM 7536 C CA . VAL A 1 485 ? 173.539 171.284 176.581 1.00 20.89 496 VAL A CA 1
ATOM 7537 C C . VAL A 1 485 ? 173.338 171.651 178.044 1.00 21.59 496 VAL A C 1
ATOM 7538 O O . VAL A 1 485 ? 172.280 171.376 178.618 1.00 29.50 496 VAL A O 1
ATOM 7551 N N . VAL A 1 486 ? 174.355 172.259 178.644 1.00 30.67 497 VAL A N 1
ATOM 7552 C CA . VAL A 1 486 ? 174.345 172.662 180.042 1.00 21.53 497 VAL A CA 1
ATOM 7553 C C . VAL A 1 486 ? 174.424 174.179 180.081 1.00 22.19 497 VAL A C 1
ATOM 7554 O O . VAL A 1 486 ? 175.361 174.775 179.532 1.00 32.00 497 VAL A O 1
ATOM 7567 N N . LEU A 1 487 ? 173.448 174.798 180.731 1.00 19.38 498 LEU A N 1
ATOM 7568 C CA . LEU A 1 487 ? 173.399 176.243 180.857 1.00 18.57 498 LEU A CA 1
ATOM 7569 C C . LEU A 1 487 ? 174.160 176.669 182.102 1.00 15.51 498 LEU A C 1
ATOM 7570 O O . LEU A 1 487 ? 173.888 176.179 183.202 1.00 29.24 498 LEU A O 1
ATOM 7586 N N . GLY A 1 488 ? 175.116 177.573 181.921 1.00 25.53 499 GLY A N 1
ATOM 7587 C CA . GLY A 1 488 ? 175.889 178.098 183.027 1.00 18.07 499 GLY A CA 1
ATOM 7588 C C . GLY A 1 488 ? 175.136 179.188 183.753 1.00 18.73 499 GLY A C 1
ATOM 7589 O O . GLY A 1 488 ? 175.440 180.373 183.606 1.00 29.11 499 GLY A O 1
ATOM 7593 N N . VAL A 1 489 ? 174.138 178.786 184.539 1.00 24.16 500 VAL A N 1
ATOM 7594 C CA . VAL A 1 489 ? 173.263 179.742 185.198 1.00 19.08 500 VAL A CA 1
ATOM 7595 C C . VAL A 1 489 ? 174.027 180.503 186.275 1.00 24.63 500 VAL A C 1
ATOM 7596 O O . VAL A 1 489 ? 174.944 179.979 186.917 1.00 29.14 500 VAL A O 1
ATOM 7609 N N . GLY A 1 490 ? 173.642 181.762 186.471 1.00 25.57 501 GLY A N 1
ATOM 7610 C CA . GLY A 1 490 ? 174.253 182.612 187.466 1.00 23.83 501 GLY A CA 1
ATOM 7611 C C . GLY A 1 490 ? 173.606 182.462 188.826 1.00 23.51 501 GLY A C 1
ATOM 7612 O O . GLY A 1 490 ? 172.753 181.606 189.058 1.00 32.33 501 GLY A O 1
ATOM 7616 N N . LEU A 1 491 ? 174.026 183.327 189.741 1.00 25.98 502 LEU A N 1
ATOM 7617 C CA . LEU A 1 491 ? 173.575 183.306 191.123 1.00 25.54 502 LEU A CA 1
ATOM 7618 C C . LEU A 1 491 ? 172.632 184.473 191.372 1.00 23.68 502 LEU A C 1
ATOM 7619 O O . LEU A 1 491 ? 172.906 185.602 190.957 1.00 34.81 502 LEU A O 1
ATOM 7635 N N . VAL A 1 492 ? 171.523 184.197 192.047 1.00 31.44 503 VAL A N 1
ATOM 7636 C CA . VAL A 1 492 ? 170.547 185.230 192.385 1.00 24.66 503 VAL A CA 1
ATOM 7637 C C . VAL A 1 492 ? 170.238 185.128 193.872 1.00 25.83 503 VAL A C 1
ATOM 7638 O O . VAL A 1 492 ? 170.472 184.084 194.499 1.00 28.41 503 VAL A O 1
ATOM 7651 N N . PRO A 1 493 ? 169.725 186.202 194.471 1.00 29.43 504 PRO A N 1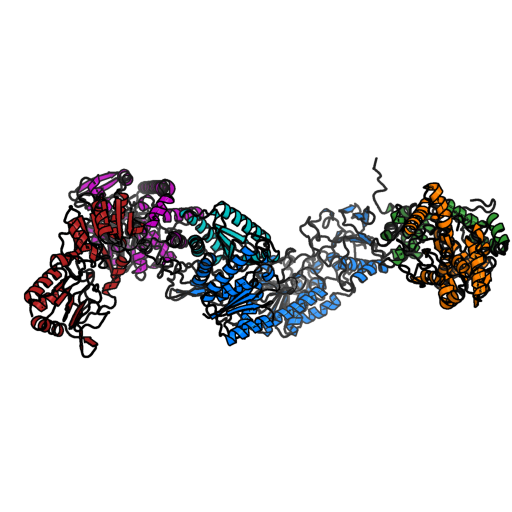
ATOM 7652 C CA . PRO A 1 493 ? 169.379 186.144 195.885 1.00 29.79 504 PRO A CA 1
ATOM 7653 C C . PRO A 1 493 ? 168.351 185.062 196.142 1.00 28.30 504 PRO A C 1
ATOM 7654 O O . PRO A 1 493 ? 167.517 184.753 195.271 1.00 34.41 504 PRO A O 1
ATOM 7665 N N . PRO A 1 494 ? 168.375 184.452 197.322 1.00 28.58 505 PRO A N 1
ATOM 7666 C CA . PRO A 1 494 ? 167.484 183.319 197.581 1.00 26.81 505 PRO A CA 1
ATOM 7667 C C . PRO A 1 494 ? 166.029 183.747 197.691 1.00 29.90 505 PRO A C 1
ATOM 7668 O O . PRO A 1 494 ? 165.703 184.909 197.939 1.00 32.88 505 PRO A O 1
ATOM 7679 N N . GLU A 1 495 ? 165.147 182.771 197.491 1.00 43.46 506 GLU A N 1
ATOM 7680 C CA . GLU A 1 495 ? 163.722 182.998 197.686 1.00 40.68 506 GLU A CA 1
ATOM 7681 C C . GLU A 1 495 ? 163.451 183.446 199.116 1.00 43.16 506 GLU A C 1
ATOM 7682 O O . GLU A 1 495 ? 164.017 182.908 200.072 1.00 46.53 506 GLU A O 1
ATOM 7694 N N . GLY A 1 496 ? 162.579 184.440 199.261 1.00 38.74 507 GLY A N 1
ATOM 7695 C CA . GLY A 1 496 ? 162.305 185.013 200.561 1.00 37.23 507 GLY A CA 1
ATOM 7696 C C . GLY A 1 496 ? 163.368 185.957 201.069 1.00 42.33 507 GLY A C 1
ATOM 7697 O O . GLY A 1 496 ? 163.405 186.233 202.272 1.00 47.19 507 GLY A O 1
ATOM 7701 N N . ALA A 1 497 ? 164.243 186.450 200.193 1.00 35.05 508 ALA A N 1
ATOM 7702 C CA . ALA A 1 497 ? 165.302 187.352 200.631 1.00 32.64 508 ALA A CA 1
ATOM 7703 C C . ALA A 1 497 ? 164.741 188.698 201.063 1.00 36.38 508 ALA A C 1
ATOM 7704 O O . ALA A 1 497 ? 165.201 189.280 202.051 1.00 44.35 508 ALA A O 1
ATOM 7711 N N . GLU A 1 498 ? 163.753 189.214 200.329 1.00 46.95 509 GLU A N 1
ATOM 7712 C CA . GLU A 1 498 ? 163.198 190.524 200.653 1.00 41.50 509 GLU A CA 1
ATOM 7713 C C . GLU A 1 498 ? 162.478 190.500 201.992 1.00 40.40 509 GLU A C 1
ATOM 7714 O O . GLU A 1 498 ? 162.533 191.473 202.752 1.00 41.95 509 GLU A O 1
ATOM 7726 N N . THR A 1 499 ? 161.795 189.398 202.299 1.00 37.67 510 THR A N 1
ATOM 7727 C CA . THR A 1 499 ? 161.106 189.291 203.578 1.00 36.09 510 THR A CA 1
ATOM 7728 C C . THR A 1 499 ? 162.089 189.395 204.737 1.00 34.92 510 THR A C 1
ATOM 7729 O O . THR A 1 499 ? 161.870 190.156 205.682 1.00 43.42 510 THR A O 1
ATOM 7740 N N . LEU A 1 500 ? 163.194 188.650 204.670 1.00 37.14 511 LEU A N 1
ATOM 7741 C CA . LEU A 1 500 ? 164.187 188.706 205.738 1.00 37.48 511 LEU A CA 1
ATOM 7742 C C . LEU A 1 500 ? 164.873 190.065 205.788 1.00 32.96 511 LEU A C 1
ATOM 7743 O O . LEU A 1 500 ? 165.163 190.583 206.873 1.00 38.09 511 LEU A O 1
ATOM 7759 N N . ARG A 1 501 ? 165.150 190.654 204.623 1.00 38.33 512 ARG A N 1
ATOM 7760 C CA . ARG A 1 501 ? 165.780 191.968 204.594 1.00 36.01 512 ARG A CA 1
ATOM 7761 C C . ARG A 1 501 ? 164.899 193.014 205.265 1.00 41.01 512 ARG A C 1
ATOM 7762 O O . ARG A 1 501 ? 165.392 193.860 206.017 1.00 43.40 512 ARG A O 1
ATOM 7783 N N . GLN A 1 502 ? 163.592 192.977 204.998 1.00 43.16 513 GLN A N 1
ATOM 7784 C CA . GLN A 1 502 ? 162.679 193.901 205.664 1.00 39.30 513 GLN A CA 1
ATOM 7785 C C . GLN A 1 502 ? 162.549 193.578 207.147 1.00 40.32 513 GLN A C 1
ATOM 7786 O O . GLN A 1 502 ? 162.432 194.486 207.977 1.00 46.38 513 GLN A O 1
ATOM 7800 N N . THR A 1 503 ? 162.562 192.292 207.500 1.00 38.70 514 THR A N 1
ATOM 7801 C CA . THR A 1 503 ? 162.467 191.908 208.902 1.00 29.31 514 THR A CA 1
ATOM 7802 C C . THR A 1 503 ? 163.630 192.468 209.704 1.00 32.31 514 THR A C 1
ATOM 7803 O O . THR A 1 503 ? 163.441 192.971 210.816 1.00 42.80 514 THR A O 1
ATOM 7814 N N . ILE A 1 504 ? 164.844 192.387 209.161 1.00 39.41 515 ILE A N 1
ATOM 7815 C CA . ILE A 1 504 ? 165.998 192.923 209.872 1.00 33.33 515 ILE A CA 1
ATOM 7816 C C . ILE A 1 504 ? 166.095 194.430 209.678 1.00 32.13 515 ILE A C 1
ATOM 7817 O O . ILE A 1 504 ? 166.423 195.166 210.612 1.00 36.81 515 ILE A O 1
ATOM 7833 N N . GLY A 1 505 ? 165.812 194.910 208.471 1.00 39.67 516 GLY A N 1
ATOM 7834 C CA . GLY A 1 505 ? 165.880 196.328 208.180 1.00 32.34 516 GLY A CA 1
ATOM 7835 C C . GLY A 1 505 ? 167.156 196.712 207.465 1.00 37.90 516 GLY A C 1
ATOM 7836 O O . GLY A 1 505 ? 167.751 197.750 207.760 1.00 45.66 516 GLY A O 1
ATOM 7840 N N . LEU A 1 506 ? 167.584 195.881 206.522 1.00 39.52 517 LEU A N 1
ATOM 7841 C CA . LEU A 1 506 ? 168.808 196.102 205.771 1.00 30.64 517 LEU A CA 1
ATOM 7842 C C . LEU A 1 506 ? 168.496 196.636 204.380 1.00 33.38 517 LEU A C 1
ATOM 7843 O O . LEU A 1 506 ? 167.393 196.474 203.858 1.00 39.76 517 LEU A O 1
ATOM 7859 N N . SER A 1 507 ? 169.490 197.281 203.785 1.00 35.56 518 SER A N 1
ATOM 7860 C CA . SER A 1 507 ? 169.395 197.730 202.408 1.00 39.28 518 SER A CA 1
ATOM 7861 C C . SER A 1 507 ? 170.021 196.699 201.477 1.00 35.82 518 SER A C 1
ATOM 7862 O O . SER A 1 507 ? 170.736 195.792 201.905 1.00 45.70 518 SER A O 1
ATOM 7870 N N . LYS A 1 508 ? 169.736 196.846 200.189 1.00 40.35 519 LYS A N 1
ATOM 7871 C CA . LYS A 1 508 ? 170.242 195.940 199.174 1.00 42.37 519 LYS A CA 1
ATOM 7872 C C . LYS A 1 508 ? 170.962 196.738 198.099 1.00 41.02 519 LYS A C 1
ATOM 7873 O O . LYS A 1 508 ? 170.717 197.933 197.923 1.00 46.13 519 LYS A O 1
ATOM 7892 N N . SER A 1 509 ? 171.864 196.067 197.393 1.00 40.23 520 SER A N 1
ATOM 7893 C CA . SER A 1 509 ? 172.654 196.701 196.356 1.00 39.87 520 SER A CA 1
ATOM 7894 C C . SER A 1 509 ? 171.939 196.587 195.011 1.00 39.18 520 SER A C 1
ATOM 7895 O O . SER A 1 509 ? 170.871 195.983 194.892 1.00 39.28 520 SER A O 1
ATOM 7903 N N . ALA A 1 510 ? 172.541 197.179 193.977 1.00 45.27 521 ALA A N 1
ATOM 7904 C CA . ALA A 1 510 ? 171.896 197.227 192.670 1.00 47.61 521 ALA A CA 1
ATOM 7905 C C . ALA A 1 510 ? 171.635 195.833 192.111 1.00 48.72 521 ALA A C 1
ATOM 7906 O O . ALA A 1 510 ? 170.658 195.634 191.381 1.00 44.35 521 ALA A O 1
ATOM 7913 N N . ASP A 1 511 ? 172.486 194.861 192.438 1.00 43.49 522 ASP A N 1
ATOM 7914 C CA . ASP A 1 511 ? 172.316 193.505 191.934 1.00 36.82 522 ASP A CA 1
ATOM 7915 C C . ASP A 1 511 ? 171.243 192.721 192.677 1.00 38.33 522 ASP A C 1
ATOM 7916 O O . ASP A 1 511 ? 170.868 191.637 192.220 1.00 43.32 522 ASP A O 1
ATOM 7925 N N . GLY A 1 512 ? 170.736 193.239 193.793 1.00 38.98 523 GLY A N 1
ATOM 7926 C CA . GLY A 1 512 ? 169.730 192.561 194.579 1.00 30.57 523 GLY A CA 1
ATOM 7927 C C . GLY A 1 512 ? 170.248 191.906 195.840 1.00 33.32 523 GLY A C 1
ATOM 7928 O O . GLY A 1 512 ? 169.439 191.452 196.655 1.00 39.19 523 GLY A O 1
ATOM 7932 N N . PHE A 1 513 ? 171.560 191.838 196.022 1.00 33.53 524 PHE A N 1
ATOM 7933 C CA . PHE A 1 513 ? 172.143 191.279 197.230 1.00 30.87 524 PHE A CA 1
ATOM 7934 C C . PHE A 1 513 ? 172.265 192.358 198.300 1.00 38.36 524 PHE A C 1
ATOM 7935 O O . PHE A 1 513 ? 172.101 193.551 198.041 1.00 43.33 524 PHE A O 1
ATOM 7952 N N . LEU A 1 514 ? 172.551 191.928 199.522 1.00 32.43 525 LEU A N 1
ATOM 7953 C CA . LEU A 1 514 ? 172.618 192.856 200.639 1.00 26.24 525 LEU A CA 1
ATOM 7954 C C . LEU A 1 514 ? 173.822 193.779 200.503 1.00 28.46 525 LEU A C 1
ATOM 7955 O O . LEU A 1 514 ? 174.864 193.408 199.962 1.00 42.77 525 LEU A O 1
ATOM 7971 N N . MET A 1 515 ? 173.664 194.999 201.003 1.00 35.98 526 MET A N 1
ATOM 7972 C CA . MET A 1 515 ? 174.654 196.054 200.842 1.00 38.41 526 MET A CA 1
ATOM 7973 C C . MET A 1 515 ? 175.514 196.169 202.093 1.00 39.33 526 MET A C 1
ATOM 7974 O O . MET A 1 515 ? 174.994 196.182 203.212 1.00 40.49 526 MET A O 1
ATOM 7988 N N . GLU A 1 516 ? 176.824 196.254 201.894 1.00 40.57 527 GLU A N 1
ATOM 7989 C CA . GLU A 1 516 ? 177.770 196.430 202.983 1.00 38.94 527 GLU A CA 1
ATOM 7990 C C . GLU A 1 516 ? 177.915 197.910 203.332 1.00 34.67 527 GLU A C 1
ATOM 7991 O O . GLU A 1 516 ? 177.586 198.798 202.545 1.00 43.42 527 GLU A O 1
ATOM 8003 N N . ALA A 1 517 ? 178.427 198.166 204.538 1.00 37.14 528 ALA A N 1
ATOM 8004 C CA . ALA A 1 517 ? 178.522 199.538 205.027 1.00 37.54 528 ALA A CA 1
ATOM 8005 C C . ALA A 1 517 ? 179.422 200.388 204.140 1.00 37.85 528 ALA A C 1
ATOM 8006 O O . ALA A 1 517 ? 179.092 201.539 203.834 1.00 37.41 528 ALA A O 1
ATOM 8013 N N . HIS A 1 518 ? 180.569 199.848 203.726 1.00 39.63 529 HIS A N 1
ATOM 8014 C CA . HIS A 1 518 ? 181.479 200.554 202.840 1.00 35.21 529 HIS A CA 1
ATOM 8015 C C . HIS A 1 518 ? 182.027 199.537 201.844 1.00 34.66 529 HIS A C 1
ATOM 8016 O O . HIS A 1 518 ? 182.472 198.454 202.255 1.00 39.45 529 HIS A O 1
ATOM 8030 N N . PRO A 1 519 ? 182.016 199.840 200.543 1.00 39.14 530 PRO A N 1
ATOM 8031 C CA . PRO A 1 519 ? 182.466 198.836 199.565 1.00 35.86 530 PRO A CA 1
ATOM 8032 C C . PRO A 1 519 ? 183.912 198.406 199.744 1.00 40.26 530 PRO A C 1
ATOM 8033 O O . PRO A 1 519 ? 184.239 197.248 199.462 1.00 42.35 530 PRO A O 1
ATOM 8044 N N . LYS A 1 520 ? 184.790 199.301 200.194 1.00 39.97 531 LYS A N 1
ATOM 8045 C CA . LYS A 1 520 ? 186.221 199.028 200.260 1.00 33.21 531 LYS A CA 1
ATOM 8046 C C . LYS A 1 520 ? 186.674 198.529 201.627 1.00 37.35 531 LYS A C 1
ATOM 8047 O O . LYS A 1 520 ? 187.356 197.506 201.711 1.00 38.21 531 LYS A O 1
ATOM 8066 N N . LEU A 1 521 ? 186.312 199.228 202.704 1.00 37.37 532 LEU A N 1
ATOM 8067 C CA . LEU A 1 521 ? 186.927 199.003 204.003 1.00 28.67 532 LEU A CA 1
ATOM 8068 C C . LEU A 1 521 ? 186.010 198.359 205.033 1.00 34.58 532 LEU A C 1
ATOM 8069 O O . LEU A 1 521 ? 186.492 197.995 206.109 1.00 42.03 532 LEU A O 1
ATOM 8085 N N . ARG A 1 522 ? 184.719 198.212 204.752 1.00 36.14 533 ARG A N 1
ATOM 8086 C CA . ARG A 1 522 ? 183.793 197.522 205.653 1.00 35.44 533 ARG A CA 1
ATOM 8087 C C . ARG A 1 522 ? 182.954 196.530 204.860 1.00 35.34 533 ARG A C 1
ATOM 8088 O O . ARG A 1 522 ? 181.728 196.637 204.797 1.00 37.34 533 ARG A O 1
ATOM 8109 N N . PRO A 1 523 ? 183.595 195.529 204.253 1.00 32.31 534 PRO A N 1
ATOM 8110 C CA . PRO A 1 523 ? 182.853 194.610 203.380 1.00 34.41 534 PRO A CA 1
ATOM 8111 C C . PRO A 1 523 ? 181.842 193.736 204.104 1.00 37.21 534 PRO A C 1
ATOM 8112 O O . PRO A 1 523 ? 180.875 193.296 203.471 1.00 42.03 534 PRO A O 1
ATOM 8123 N N . VAL A 1 524 ? 182.024 193.461 205.394 1.00 36.75 535 VAL A N 1
ATOM 8124 C CA . VAL A 1 524 ? 181.132 192.560 206.119 1.00 32.45 535 VAL A CA 1
ATOM 8125 C C . VAL A 1 524 ? 180.202 193.285 207.076 1.00 28.61 535 VAL A C 1
ATOM 8126 O O . VAL A 1 524 ? 179.274 192.655 207.604 1.00 37.66 535 VAL A O 1
ATOM 8139 N N . ASP A 1 525 ? 180.404 194.573 207.315 1.00 37.53 536 ASP A N 1
ATOM 8140 C CA . ASP A 1 525 ? 179.491 195.350 208.136 1.00 35.56 536 ASP A CA 1
ATOM 8141 C C . ASP A 1 525 ? 178.339 195.879 207.292 1.00 31.49 536 ASP A C 1
ATOM 8142 O O . ASP A 1 525 ? 178.444 196.029 206.074 1.00 41.46 536 ASP A O 1
ATOM 8151 N N . THR A 1 526 ? 177.227 196.159 207.959 1.00 34.48 537 THR A N 1
ATOM 8152 C CA . THR A 1 526 ? 176.118 196.895 207.375 1.00 31.54 537 THR A CA 1
ATOM 8153 C C . THR A 1 526 ? 175.982 198.224 208.103 1.00 32.23 537 THR A C 1
ATOM 8154 O O . THR A 1 526 ? 176.663 198.488 209.096 1.00 37.20 537 THR A O 1
ATOM 8165 N N . LEU A 1 527 ? 175.099 199.080 207.591 1.00 36.03 538 LEU A N 1
ATOM 8166 C CA . LEU A 1 527 ? 174.858 200.354 208.253 1.00 35.52 538 LEU A CA 1
ATOM 8167 C C . LEU A 1 527 ? 173.991 200.196 209.493 1.00 36.47 538 LEU A C 1
ATOM 8168 O O . LEU A 1 527 ? 173.942 201.111 210.320 1.00 41.43 538 LEU A O 1
ATOM 8184 N N . THR A 1 528 ? 173.317 199.060 209.642 1.00 38.46 539 THR A N 1
ATOM 8185 C CA . THR A 1 528 ? 172.647 198.720 210.889 1.00 31.50 539 THR A CA 1
ATOM 8186 C C . THR A 1 528 ? 173.675 198.165 211.867 1.00 34.13 539 THR A C 1
ATOM 8187 O O . THR A 1 528 ? 174.303 197.137 211.597 1.00 39.41 539 THR A O 1
ATOM 8198 N N . ASP A 1 529 ? 173.850 198.842 212.996 1.00 39.76 540 ASP A N 1
ATOM 8199 C CA . ASP A 1 529 ? 174.825 198.400 213.981 1.00 35.56 540 ASP A CA 1
ATOM 8200 C C . ASP A 1 529 ? 174.441 197.033 214.531 1.00 35.84 540 ASP A C 1
ATOM 8201 O O . ASP A 1 529 ? 173.267 196.752 214.781 1.00 43.97 540 ASP A O 1
ATOM 8210 N N . GLY A 1 530 ? 175.444 196.178 214.712 1.00 33.90 541 GLY A N 1
ATOM 8211 C CA . GLY A 1 530 ? 175.231 194.855 215.250 1.00 31.53 541 GLY A CA 1
ATOM 8212 C C . GLY A 1 530 ? 174.791 193.809 214.253 1.00 24.11 541 GLY A C 1
ATOM 8213 O O . GLY A 1 530 ? 174.531 192.672 214.658 1.00 32.48 541 GLY A O 1
ATOM 8217 N N . VAL A 1 531 ? 174.700 194.144 212.970 1.00 28.44 542 VAL A N 1
ATOM 8218 C CA . VAL A 1 531 ? 174.299 193.204 211.930 1.00 31.55 542 VAL A CA 1
ATOM 8219 C C . VAL A 1 531 ? 175.420 193.123 210.906 1.00 24.87 542 VAL A C 1
ATOM 8220 O O . VAL A 1 531 ? 175.949 194.152 210.475 1.00 29.94 542 VAL A O 1
ATOM 8233 N N . TYR A 1 532 ? 175.785 191.902 210.529 1.00 29.32 543 TYR A N 1
ATOM 8234 C CA . TYR A 1 532 ? 176.929 191.652 209.666 1.00 23.67 543 TYR A CA 1
ATOM 8235 C C . TYR A 1 532 ? 176.544 190.676 208.567 1.00 20.48 543 TYR A C 1
ATOM 8236 O O . TYR A 1 532 ? 175.584 189.914 208.690 1.00 31.54 543 TYR A O 1
ATOM 8254 N N . LEU A 1 533 ? 177.300 190.722 207.478 1.00 27.18 544 LEU A N 1
ATOM 8255 C CA . LEU A 1 533 ? 177.085 189.871 206.319 1.00 21.99 544 LEU A CA 1
ATOM 8256 C C . LEU A 1 533 ? 178.263 188.927 206.138 1.00 23.69 544 LEU A C 1
ATOM 8257 O O . LEU A 1 533 ? 179.408 189.274 206.430 1.00 41.94 544 LEU A O 1
ATOM 8273 N N . ALA A 1 534 ? 177.969 187.727 205.649 1.00 27.81 545 ALA A N 1
ATOM 8274 C CA . ALA A 1 534 ? 179.006 186.751 205.351 1.00 24.58 545 ALA A CA 1
ATOM 8275 C C . ALA A 1 534 ? 178.588 185.943 204.133 1.00 24.51 545 ALA A C 1
ATOM 8276 O O . ALA A 1 534 ? 177.427 185.540 204.027 1.00 31.58 545 ALA A O 1
ATOM 8283 N N . GLY A 1 535 ? 179.530 185.714 203.226 1.00 30.68 546 GLY A N 1
ATOM 8284 C CA . GLY A 1 535 ? 179.297 184.832 202.103 1.00 21.90 546 GLY A CA 1
ATOM 8285 C C . GLY A 1 535 ? 178.483 185.471 200.994 1.00 22.32 546 GLY A C 1
ATOM 8286 O O . GLY A 1 535 ? 178.396 186.694 200.853 1.00 36.03 546 GLY A O 1
ATOM 8290 N N . VAL A 1 536 ? 177.859 184.605 200.196 1.00 19.39 547 VAL A N 1
ATOM 8291 C CA . VAL A 1 536 ? 177.134 185.058 199.021 1.00 22.01 547 VAL A CA 1
ATOM 8292 C C . VAL A 1 536 ? 175.939 185.927 199.376 1.00 21.09 547 VAL A C 1
ATOM 8293 O O . VAL A 1 536 ? 175.343 186.539 198.489 1.00 32.35 547 VAL A O 1
ATOM 8306 N N . ALA A 1 537 ? 175.574 186.007 200.655 1.00 24.34 548 ALA A N 1
ATOM 8307 C CA . ALA A 1 537 ? 174.572 186.982 201.062 1.00 26.30 548 ALA A CA 1
ATOM 8308 C C . ALA A 1 537 ? 174.959 188.383 200.611 1.00 31.23 548 ALA A C 1
ATOM 8309 O O . ALA A 1 537 ? 174.093 189.179 200.239 1.00 29.59 548 ALA A O 1
ATOM 8316 N N . GLN A 1 538 ? 176.255 188.696 200.622 1.00 27.56 549 GLN A N 1
ATOM 8317 C CA . GLN A 1 538 ? 176.748 189.997 200.200 1.00 22.14 549 GLN A CA 1
ATOM 8318 C C . GLN A 1 538 ? 177.015 190.083 198.701 1.00 24.15 549 GLN A C 1
ATOM 8319 O O . GLN A 1 538 ? 177.317 191.172 198.205 1.00 38.59 549 GLN A O 1
ATOM 8333 N N . GLY A 1 539 ? 176.915 188.976 197.972 1.00 29.77 550 GLY A N 1
ATOM 8334 C CA . GLY A 1 539 ? 177.163 188.968 196.550 1.00 25.69 550 GLY A CA 1
ATOM 8335 C C . GLY A 1 539 ? 177.868 187.700 196.117 1.00 27.84 550 GLY A C 1
ATOM 8336 O O . GLY A 1 539 ? 178.532 187.037 196.916 1.00 29.35 550 GLY A O 1
ATOM 8340 N N . PRO A 1 540 ? 177.750 187.340 194.839 1.00 29.81 551 PRO A N 1
ATOM 8341 C CA . PRO A 1 540 ? 178.352 186.084 194.375 1.00 21.15 551 PRO A CA 1
ATOM 8342 C C . PRO A 1 540 ? 179.858 186.063 194.596 1.00 23.44 551 PRO A C 1
ATOM 8343 O O . PRO A 1 540 ? 180.541 187.077 194.457 1.00 34.00 551 PRO A O 1
ATOM 8354 N N . LYS A 1 541 ? 180.365 184.886 194.948 1.00 27.39 552 LYS A N 1
ATOM 8355 C CA . LYS A 1 541 ? 181.778 184.658 195.227 1.00 19.61 552 LYS A CA 1
ATOM 8356 C C . LYS A 1 541 ? 181.941 183.162 195.446 1.00 20.69 552 LYS A C 1
ATOM 8357 O O . LYS A 1 541 ? 180.956 182.426 195.536 1.00 29.74 552 LYS A O 1
ATOM 8376 N N . ASP A 1 542 ? 183.192 182.716 195.532 1.00 30.32 553 ASP A N 1
ATOM 8377 C CA . ASP A 1 542 ? 183.474 181.301 195.708 1.00 23.57 553 ASP A CA 1
ATOM 8378 C C . ASP A 1 542 ? 183.665 180.974 197.190 1.00 23.53 553 ASP A C 1
ATOM 8379 O O . ASP A 1 542 ? 183.564 181.835 198.065 1.00 28.07 553 ASP A O 1
ATOM 8388 N N . ILE A 1 543 ? 183.943 179.702 197.470 1.00 26.86 554 ILE A N 1
ATOM 8389 C CA . ILE A 1 543 ? 183.941 179.226 198.854 1.00 13.83 554 ILE A CA 1
ATOM 8390 C C . ILE A 1 543 ? 185.019 179.893 199.701 1.00 25.10 554 ILE A C 1
ATOM 8391 O O . ILE A 1 543 ? 184.709 180.321 200.823 1.00 30.65 554 ILE A O 1
ATOM 8407 N N . PRO A 1 544 ? 186.283 179.975 199.270 1.00 27.33 555 PRO A N 1
ATOM 8408 C CA . PRO A 1 544 ? 187.286 180.631 200.129 1.00 22.41 555 PRO A CA 1
ATOM 8409 C C . PRO A 1 544 ? 186.979 182.087 200.437 1.00 16.49 555 PRO A C 1
ATOM 8410 O O . PRO A 1 544 ? 187.222 182.536 201.563 1.00 33.56 555 PRO A O 1
ATOM 8421 N N . ASP A 1 545 ? 186.443 182.839 199.474 1.00 22.15 556 ASP A N 1
ATOM 8422 C CA . ASP A 1 545 ? 186.061 184.223 199.743 1.00 23.38 556 ASP A CA 1
ATOM 8423 C C . ASP A 1 545 ? 184.933 184.291 200.765 1.00 25.87 556 ASP A C 1
ATOM 8424 O O . ASP A 1 545 ? 184.946 185.138 201.666 1.00 34.83 556 ASP A O 1
ATOM 8433 N N . ALA A 1 546 ? 183.951 183.396 200.645 1.00 28.74 557 ALA A N 1
ATOM 8434 C CA . ALA A 1 546 ? 182.860 183.350 201.609 1.00 17.66 557 ALA A CA 1
ATOM 8435 C C . ALA A 1 546 ? 183.362 182.977 202.999 1.00 23.35 557 ALA A C 1
ATOM 8436 O O . ALA A 1 546 ? 182.884 183.509 204.003 1.00 32.94 557 ALA A O 1
ATOM 8443 N N . VAL A 1 547 ? 184.323 182.058 203.076 1.00 28.57 558 VAL A N 1
ATOM 8444 C CA . VAL A 1 547 ? 184.862 181.641 204.367 1.00 22.73 558 VAL A CA 1
ATOM 8445 C C . VAL A 1 547 ? 185.652 182.776 205.009 1.00 25.50 558 VAL A C 1
ATOM 8446 O O . VAL A 1 547 ? 185.560 183.011 206.221 1.00 32.83 558 VAL A O 1
ATOM 8459 N N . ALA A 1 548 ? 186.449 183.492 204.213 1.00 27.56 559 ALA A N 1
ATOM 8460 C CA . ALA A 1 548 ? 187.158 184.653 204.740 1.00 25.76 559 ALA A CA 1
ATOM 8461 C C . ALA A 1 548 ? 186.179 185.704 205.242 1.00 27.98 559 ALA A C 1
ATOM 8462 O O . ALA A 1 548 ? 186.380 186.293 206.311 1.00 33.30 559 ALA A O 1
ATOM 8469 N N . GLN A 1 549 ? 185.105 185.945 204.490 1.00 30.58 560 GLN A N 1
ATOM 8470 C CA . GLN A 1 549 ? 184.102 186.905 204.931 1.00 22.60 560 GLN A CA 1
ATOM 8471 C C . GLN A 1 549 ? 183.418 186.446 206.212 1.00 25.37 560 GLN A C 1
ATOM 8472 O O . GLN A 1 549 ? 183.105 187.265 207.077 1.00 35.09 560 GLN A O 1
ATOM 8486 N N . ALA A 1 550 ? 183.152 185.146 206.343 1.00 30.82 561 ALA A N 1
ATOM 8487 C CA . ALA A 1 550 ? 182.520 184.644 207.559 1.00 19.36 561 ALA A CA 1
ATOM 8488 C C . ALA A 1 550 ? 183.423 184.829 208.771 1.00 21.05 561 ALA A C 1
ATOM 8489 O O . ALA A 1 550 ? 182.962 185.242 209.841 1.00 32.71 561 ALA A O 1
ATOM 8496 N N . SER A 1 551 ? 184.715 184.535 208.623 1.00 37.31 562 SER A N 1
ATOM 8497 C CA . SER A 1 551 ? 185.646 184.765 209.725 1.00 26.76 562 SER A CA 1
ATOM 8498 C C . SER A 1 551 ? 185.737 186.247 210.074 1.00 27.30 562 SER A C 1
ATOM 8499 O O . SER A 1 551 ? 185.753 186.619 211.255 1.00 30.49 562 SER A O 1
ATOM 8507 N N . GLY A 1 552 ? 185.795 187.109 209.058 1.00 27.76 563 GLY A N 1
ATOM 8508 C CA . GLY A 1 552 ? 185.828 188.538 209.318 1.00 20.39 563 GLY A CA 1
ATOM 8509 C C . GLY A 1 552 ? 184.575 189.030 210.013 1.00 20.95 563 GLY A C 1
ATOM 8510 O O . GLY A 1 552 ? 184.642 189.868 210.914 1.00 31.57 563 GLY A O 1
ATOM 8514 N N . ALA A 1 553 ? 183.414 188.522 209.597 1.00 28.60 564 ALA A N 1
ATOM 8515 C CA . ALA A 1 553 ? 182.161 188.894 210.240 1.00 23.16 564 ALA A CA 1
ATOM 8516 C C . ALA A 1 553 ? 182.137 188.432 211.687 1.00 22.98 564 ALA A C 1
ATOM 8517 O O . ALA A 1 553 ? 181.646 189.148 212.564 1.00 35.11 564 ALA A O 1
ATOM 8524 N N . ALA A 1 554 ? 182.662 187.237 211.956 1.00 32.48 565 ALA A N 1
ATOM 8525 C CA . ALA A 1 554 ? 182.750 186.770 213.333 1.00 25.71 565 ALA A CA 1
ATOM 8526 C C . ALA A 1 554 ? 183.609 187.708 214.170 1.00 33.21 565 ALA A C 1
ATOM 8527 O O . ALA A 1 554 ? 183.237 188.070 215.288 1.00 38.91 565 ALA A O 1
ATOM 8534 N N . ALA A 1 555 ? 184.758 188.127 213.634 1.00 30.54 566 ALA A N 1
ATOM 8535 C CA . ALA A 1 555 ? 185.625 189.041 214.379 1.00 30.92 566 ALA A CA 1
ATOM 8536 C C . ALA A 1 555 ? 184.932 190.377 214.639 1.00 27.52 566 ALA A C 1
ATOM 8537 O O . ALA A 1 555 ? 184.972 190.914 215.758 1.00 37.00 566 ALA A O 1
ATOM 8544 N N . ARG A 1 556 ? 184.288 190.929 213.609 1.00 34.76 567 ARG A N 1
ATOM 8545 C CA . ARG A 1 556 ? 183.635 192.225 213.743 1.00 30.02 567 ARG A CA 1
ATOM 8546 C C . ARG A 1 556 ? 182.483 192.163 214.735 1.00 31.13 567 ARG A C 1
ATOM 8547 O O . ARG A 1 556 ? 182.279 193.100 215.511 1.00 36.73 567 ARG A O 1
ATOM 8568 N N . ALA A 1 557 ? 181.713 191.072 214.719 1.00 34.52 568 ALA A N 1
ATOM 8569 C CA . ALA A 1 557 ? 180.634 190.911 215.685 1.00 24.77 568 ALA A CA 1
ATOM 8570 C C . ALA A 1 557 ? 181.168 190.639 217.084 1.00 31.02 568 ALA A C 1
ATOM 8571 O O . ALA A 1 557 ? 180.505 190.966 218.073 1.00 39.52 568 ALA A O 1
ATOM 8578 N N . ALA A 1 558 ? 182.355 190.045 217.191 1.00 32.50 569 ALA A N 1
ATOM 8579 C CA . ALA A 1 558 ? 182.931 189.782 218.501 1.00 33.13 569 ALA A CA 1
ATOM 8580 C C . ALA A 1 558 ? 183.434 191.054 219.163 1.00 33.53 569 ALA A C 1
ATOM 8581 O O . ALA A 1 558 ? 183.412 191.157 220.393 1.00 42.48 569 ALA A O 1
ATOM 8588 N N . ILE A 1 559 ? 183.907 192.016 218.380 1.00 33.87 570 ILE A N 1
ATOM 8589 C CA . ILE A 1 559 ? 184.486 193.231 218.958 1.00 36.54 570 ILE A CA 1
ATOM 8590 C C . ILE A 1 559 ? 183.505 193.889 219.931 1.00 38.50 570 ILE A C 1
ATOM 8591 O O . ILE A 1 559 ? 183.839 194.058 221.115 1.00 40.16 570 ILE A O 1
ATOM 8607 N N . PRO A 1 560 ? 182.306 194.289 219.497 1.00 39.64 571 PRO A N 1
ATOM 8608 C CA . PRO A 1 560 ? 181.373 194.925 220.442 1.00 34.56 571 PRO A CA 1
ATOM 8609 C C . PRO A 1 560 ? 180.960 194.028 221.593 1.00 33.28 571 PRO A C 1
ATOM 8610 O O . PRO A 1 560 ? 180.730 194.528 222.699 1.00 36.65 571 PRO A O 1
ATOM 8621 N N . MET A 1 561 ? 180.840 192.719 221.370 1.00 36.83 572 MET A N 1
ATOM 8622 C CA . MET A 1 561 ? 180.457 191.824 222.455 1.00 35.41 572 MET A CA 1
ATOM 8623 C C . MET A 1 561 ? 181.575 191.680 223.477 1.00 34.82 572 MET A C 1
ATOM 8624 O O . MET A 1 561 ? 181.304 191.472 224.663 1.00 39.64 572 MET A O 1
ATOM 8638 N N . VAL A 1 562 ? 182.830 191.778 223.038 1.00 40.84 573 VAL A N 1
ATOM 8639 C CA . VAL A 1 562 ? 183.944 191.833 223.977 1.00 39.31 573 VAL A CA 1
ATOM 8640 C C . VAL A 1 562 ? 183.924 193.148 224.742 1.00 39.85 573 VAL A C 1
ATOM 8641 O O . VAL A 1 562 ? 184.176 193.182 225.952 1.00 42.86 573 VAL A O 1
ATOM 8654 N N . LYS A 1 563 ? 183.628 194.251 224.052 1.00 49.14 574 LYS A N 1
ATOM 8655 C CA . LYS A 1 563 ? 183.559 195.543 224.729 1.00 46.55 574 LYS A CA 1
ATOM 8656 C C . LYS A 1 563 ? 182.477 195.540 225.802 1.00 50.19 574 LYS A C 1
ATOM 8657 O O . LYS A 1 563 ? 182.686 196.057 226.905 1.00 51.86 574 LYS A O 1
ATOM 8676 N N . GLY A 1 564 ? 181.315 194.967 225.498 1.00 52.26 575 GLY A N 1
ATOM 8677 C CA . GLY A 1 564 ? 180.255 194.807 226.467 1.00 43.15 575 GLY A CA 1
ATOM 8678 C C . GLY A 1 564 ? 179.408 196.035 226.710 1.00 47.21 575 GLY A C 1
ATOM 8679 O O . GLY A 1 564 ? 178.568 196.013 227.617 1.00 52.14 575 GLY A O 1
ATOM 8683 N N . GLU A 1 565 ? 179.593 197.100 225.937 1.00 53.66 576 GLU A N 1
ATOM 8684 C CA . GLU A 1 565 ? 178.888 198.349 226.175 1.00 52.63 576 GLU A CA 1
ATOM 8685 C C . GLU A 1 565 ? 178.892 199.173 224.897 1.00 57.32 576 GLU A C 1
ATOM 8686 O O . GLU A 1 565 ? 179.857 199.139 224.129 1.00 58.00 576 GLU A O 1
ATOM 8698 N N . VAL A 1 566 ? 177.804 199.906 224.667 1.00 54.12 577 VAL A N 1
ATOM 8699 C CA . VAL A 1 566 ? 177.756 200.878 223.581 1.00 52.71 577 VAL A CA 1
ATOM 8700 C C . VAL A 1 566 ? 177.120 202.162 224.091 1.00 57.62 577 VAL A C 1
ATOM 8701 O O . VAL A 1 566 ? 176.378 202.167 225.075 1.00 60.28 577 VAL A O 1
ATOM 8714 N N . GLU A 1 567 ? 177.418 203.257 223.402 1.00 66.65 578 GLU A N 1
ATOM 8715 C CA . GLU A 1 567 ? 176.936 204.573 223.788 1.00 70.06 578 GLU A CA 1
ATOM 8716 C C . GLU A 1 567 ? 175.689 204.937 222.995 1.00 69.41 578 GLU A C 1
ATOM 8717 O O . GLU A 1 567 ? 175.619 204.705 221.784 1.00 65.44 578 GLU A O 1
ATOM 8729 N N . ILE A 1 568 ? 174.705 205.508 223.684 1.00 70.06 579 ILE A N 1
ATOM 8730 C CA . ILE A 1 568 ? 173.479 205.978 223.053 1.00 70.71 579 ILE A CA 1
ATOM 8731 C C . ILE A 1 568 ? 173.566 207.489 222.903 1.00 71.46 579 ILE A C 1
ATOM 8732 O O . ILE A 1 568 ? 173.894 208.199 223.860 1.00 70.63 579 ILE A O 1
ATOM 8748 N N . GLU A 1 569 ? 173.279 207.982 221.704 1.00 75.14 580 GLU A N 1
ATOM 8749 C CA . GLU A 1 569 ? 173.364 209.412 221.467 1.00 73.66 580 GLU A CA 1
ATOM 8750 C C . GLU A 1 569 ? 172.252 210.129 222.234 1.00 72.32 580 GLU A C 1
ATOM 8751 O O . GLU A 1 569 ? 171.096 209.693 222.196 1.00 69.52 580 GLU A O 1
ATOM 8763 N N . PRO A 1 570 ? 172.556 211.230 222.939 1.00 73.58 581 PRO A N 1
ATOM 8764 C CA . PRO A 1 570 ? 171.526 211.876 223.763 1.00 72.01 581 PRO A CA 1
ATOM 8765 C C . PRO A 1 570 ? 170.670 212.882 223.011 1.00 72.13 581 PRO A C 1
ATOM 8766 O O . PRO A 1 570 ? 170.001 213.706 223.640 1.00 71.35 581 PRO A O 1
ATOM 8777 N N . ILE A 1 571 ? 170.670 212.841 221.679 1.00 68.66 582 ILE A N 1
ATOM 8778 C CA . ILE A 1 571 ? 169.865 213.785 220.912 1.00 68.02 582 ILE A CA 1
ATOM 8779 C C . ILE A 1 571 ? 168.418 213.316 220.972 1.00 69.58 582 ILE A C 1
ATOM 8780 O O . ILE A 1 571 ? 167.941 212.598 220.088 1.00 69.80 582 ILE A O 1
ATOM 8796 N N . ILE A 1 572 ? 167.708 213.735 222.017 1.00 70.94 583 ILE A N 1
ATOM 8797 C CA . ILE A 1 572 ? 166.385 213.219 222.329 1.00 70.70 583 ILE A CA 1
ATOM 8798 C C . ILE A 1 572 ? 165.484 214.375 222.731 1.00 67.38 583 ILE A C 1
ATOM 8799 O O . ILE A 1 572 ? 165.942 215.475 223.047 1.00 67.34 583 ILE A O 1
ATOM 8815 N N . ALA A 1 573 ? 164.182 214.114 222.707 1.00 66.02 584 ALA A N 1
ATOM 8816 C CA . ALA A 1 573 ? 163.212 215.124 223.094 1.00 65.93 584 ALA A CA 1
ATOM 8817 C C . ALA A 1 573 ? 163.159 215.264 224.609 1.00 68.00 584 ALA A C 1
ATOM 8818 O O . ALA A 1 573 ? 163.258 214.280 225.346 1.00 68.74 584 ALA A O 1
ATOM 8825 N N . VAL A 1 574 ? 163.002 216.501 225.071 1.00 70.77 585 VAL A N 1
ATOM 8826 C CA . VAL A 1 574 ? 162.832 216.817 226.481 1.00 71.72 585 VAL A CA 1
ATOM 8827 C C . VAL A 1 574 ? 161.632 217.743 226.604 1.00 71.31 585 VAL A C 1
ATOM 8828 O O . VAL A 1 574 ? 161.489 218.689 225.819 1.00 69.42 585 VAL A O 1
ATOM 8841 N N . THR A 1 575 ? 160.771 217.468 227.578 1.00 72.65 586 THR A N 1
ATOM 8842 C CA . THR A 1 575 ? 159.548 218.229 227.788 1.00 72.85 586 THR A CA 1
ATOM 8843 C C . THR A 1 575 ? 159.717 219.161 228.979 1.00 75.12 586 THR A C 1
ATOM 8844 O O . THR A 1 575 ? 160.247 218.759 230.019 1.00 74.19 586 THR A O 1
ATOM 8855 N N . ASP A 1 576 ? 159.271 220.403 228.819 1.00 75.77 587 ASP A N 1
ATOM 8856 C CA . ASP A 1 576 ? 159.228 221.367 229.914 1.00 73.90 587 ASP A CA 1
ATOM 8857 C C . ASP A 1 576 ? 157.865 221.238 230.582 1.00 74.25 587 ASP A C 1
ATOM 8858 O O . ASP A 1 576 ? 156.853 221.698 230.049 1.00 74.94 587 ASP A O 1
ATOM 8867 N N . SER A 1 577 ? 157.834 220.601 231.755 1.00 76.63 588 SER A N 1
ATOM 8868 C CA . SER A 1 577 ? 156.563 220.370 232.432 1.00 77.07 588 SER A CA 1
ATOM 8869 C C . SER A 1 577 ? 155.861 221.678 232.767 1.00 75.57 588 SER A C 1
ATOM 8870 O O . SER A 1 577 ? 154.630 221.761 232.683 1.00 74.46 588 SER A O 1
ATOM 8878 N N . ASP A 1 578 ? 156.619 222.709 233.146 1.00 73.51 589 ASP A N 1
ATOM 8879 C CA . ASP A 1 578 ? 156.018 223.993 233.478 1.00 74.05 589 ASP A CA 1
ATOM 8880 C C . ASP A 1 578 ? 155.365 224.658 232.274 1.00 74.21 589 ASP A C 1
ATOM 8881 O O . ASP A 1 578 ? 154.483 225.502 232.453 1.00 74.09 589 ASP A O 1
ATOM 8890 N N . VAL A 1 579 ? 155.779 224.302 231.059 1.00 71.25 590 VAL A N 1
ATOM 8891 C CA . VAL A 1 579 ? 155.203 224.870 229.854 1.00 67.17 590 VAL A CA 1
ATOM 8892 C C . VAL A 1 579 ? 154.231 223.913 229.169 1.00 66.36 590 VAL A C 1
ATOM 8893 O O . VAL A 1 579 ? 153.278 224.373 228.530 1.00 66.40 590 VAL A O 1
ATOM 8906 N N . CYS A 1 580 ? 154.443 222.605 229.278 1.00 69.25 591 CYS A N 1
ATOM 8907 C CA . CYS A 1 580 ? 153.590 221.649 228.586 1.00 68.04 591 CYS A CA 1
ATOM 8908 C C . CYS A 1 580 ? 152.167 221.719 229.120 1.00 68.05 591 CYS A C 1
ATOM 8909 O O . CYS A 1 580 ? 151.943 221.723 230.334 1.00 69.78 591 CYS A O 1
ATOM 8916 N N . GLY A 1 581 ? 151.204 221.771 228.206 1.00 58.36 592 GLY A N 1
ATOM 8917 C CA . GLY A 1 581 ? 149.801 221.769 228.548 1.00 58.69 592 GLY A CA 1
ATOM 8918 C C . GLY A 1 581 ? 149.123 220.426 228.435 1.00 60.40 592 GLY A C 1
ATOM 8919 O O . GLY A 1 581 ? 147.906 220.347 228.620 1.00 62.49 592 GLY A O 1
ATOM 8923 N N . GLY A 1 582 ? 149.868 219.364 228.141 1.00 59.71 593 GLY A N 1
ATOM 8924 C CA . GLY A 1 582 ? 149.271 218.053 227.979 1.00 57.86 593 GLY A CA 1
ATOM 8925 C C . GLY A 1 582 ? 148.324 217.946 226.806 1.00 58.04 593 GLY A C 1
ATOM 8926 O O . GLY A 1 582 ? 147.335 217.214 226.884 1.00 58.97 593 GLY A O 1
ATOM 8930 N N . CYS A 1 583 ? 148.599 218.660 225.713 1.00 54.39 594 CYS A N 1
ATOM 8931 C CA . CYS A 1 583 ? 147.718 218.595 224.553 1.00 49.31 594 CYS A CA 1
ATOM 8932 C C . CYS A 1 583 ? 147.827 217.253 223.839 1.00 52.27 594 CYS A C 1
ATOM 8933 O O . CYS A 1 583 ? 146.849 216.789 223.245 1.00 53.69 594 CYS A O 1
ATOM 8940 N N . GLU A 1 584 ? 149.001 216.627 223.878 1.00 61.63 595 GLU A N 1
ATOM 8941 C CA . GLU A 1 584 ? 149.224 215.272 223.384 1.00 58.59 595 GLU A CA 1
ATOM 8942 C C . GLU A 1 584 ? 149.229 215.174 221.864 1.00 59.17 595 GLU A C 1
ATOM 8943 O O . GLU A 1 584 ? 149.070 214.079 221.320 1.00 63.95 595 GLU A O 1
ATOM 8955 N N . VAL A 1 585 ? 149.424 216.281 221.150 1.00 53.10 596 VAL A N 1
ATOM 8956 C CA . VAL A 1 585 ? 149.515 216.217 219.693 1.00 56.40 596 VAL A CA 1
ATOM 8957 C C . VAL A 1 585 ? 150.893 215.695 219.306 1.00 56.01 596 VAL A C 1
ATOM 8958 O O . VAL A 1 585 ? 151.203 215.555 218.118 1.00 55.22 596 VAL A O 1
ATOM 8971 N N . CYS A 1 586 ? 151.726 215.395 220.302 1.00 60.81 597 CYS A N 1
ATOM 8972 C CA . CYS A 1 586 ? 153.068 214.880 220.069 1.00 60.68 597 CYS A CA 1
ATOM 8973 C C . CYS A 1 586 ? 153.164 213.363 220.149 1.00 66.02 597 CYS A C 1
ATOM 8974 O O . CYS A 1 586 ? 154.042 212.780 219.508 1.00 68.41 597 CYS A O 1
ATOM 8981 N N . ILE A 1 587 ? 152.289 212.708 220.915 1.00 66.22 598 ILE A N 1
ATOM 8982 C CA . ILE A 1 587 ? 152.468 211.283 221.194 1.00 68.19 598 ILE A CA 1
ATOM 8983 C C . ILE A 1 587 ? 152.362 210.463 219.914 1.00 67.55 598 ILE A C 1
ATOM 8984 O O . ILE A 1 587 ? 153.199 209.595 219.643 1.00 67.69 598 ILE A O 1
ATOM 9000 N N . GLU A 1 588 ? 151.324 210.711 219.116 1.00 61.99 599 GLU A N 1
ATOM 9001 C CA . GLU A 1 588 ? 151.115 209.890 217.929 1.00 61.52 599 GLU A CA 1
ATOM 9002 C C . GLU A 1 588 ? 152.183 210.123 216.872 1.00 63.86 599 GLU A C 1
ATOM 9003 O O . GLU A 1 588 ? 152.380 209.261 216.011 1.00 63.37 599 GLU A O 1
ATOM 9015 N N . LEU A 1 589 ? 152.876 211.260 216.917 1.00 60.63 600 LEU A N 1
ATOM 9016 C CA . LEU A 1 589 ? 153.890 211.573 215.921 1.00 57.10 600 LEU A CA 1
ATOM 9017 C C . LEU A 1 589 ? 155.188 210.811 216.134 1.00 56.26 600 LEU A C 1
ATOM 9018 O O . LEU A 1 589 ? 156.048 210.839 215.249 1.00 61.28 600 LEU A O 1
ATOM 9034 N N . CYS A 1 590 ? 155.355 210.142 217.273 1.00 63.96 601 CYS A N 1
ATOM 9035 C CA . CYS A 1 590 ? 156.544 209.341 217.513 1.00 65.04 601 CYS A CA 1
ATOM 9036 C C . CYS A 1 590 ? 156.318 207.952 216.936 1.00 68.49 601 CYS A C 1
ATOM 9037 O O . CYS A 1 590 ? 155.458 207.216 217.445 1.00 70.01 601 CYS A O 1
ATOM 9044 N N . PRO A 1 591 ? 157.043 207.545 215.892 1.00 68.07 602 PRO A N 1
ATOM 9045 C CA . PRO A 1 591 ? 156.845 206.190 215.357 1.00 65.49 602 PRO A CA 1
ATOM 9046 C C . PRO A 1 591 ? 157.242 205.098 216.329 1.00 65.28 602 PRO A C 1
ATOM 9047 O O . PRO A 1 591 ? 156.813 203.950 216.160 1.00 68.22 602 PRO A O 1
ATOM 9058 N N . PHE A 1 592 ? 158.049 205.414 217.337 1.00 64.12 603 PHE A N 1
ATOM 9059 C CA . PHE A 1 592 ? 158.511 204.440 218.312 1.00 67.99 603 PHE A CA 1
ATOM 9060 C C . PHE A 1 592 ? 157.749 204.508 219.627 1.00 70.76 603 PHE A C 1
ATOM 9061 O O . PHE A 1 592 ? 158.097 203.787 220.567 1.00 70.76 603 PHE A O 1
ATOM 9078 N N . GLY A 1 593 ? 156.722 205.350 219.717 1.00 69.27 604 GLY A N 1
ATOM 9079 C CA . GLY A 1 593 ? 155.939 205.447 220.935 1.00 69.44 604 GLY A CA 1
ATOM 9080 C C . GLY A 1 593 ? 156.735 205.873 222.145 1.00 70.04 604 GLY A C 1
ATOM 9081 O O . GLY A 1 593 ? 156.462 205.408 223.256 1.00 69.91 604 GLY A O 1
ATOM 9085 N N . ALA A 1 594 ? 157.716 206.758 221.964 1.00 74.37 605 ALA A N 1
ATOM 9086 C CA . ALA A 1 594 ? 158.558 207.173 223.077 1.00 75.71 605 ALA A CA 1
ATOM 9087 C C . ALA A 1 594 ? 157.846 208.129 224.023 1.00 74.95 605 ALA A C 1
ATOM 9088 O O . ALA A 1 594 ? 158.277 208.277 225.171 1.00 72.27 605 ALA A O 1
ATOM 9095 N N . ILE A 1 595 ? 156.772 208.771 223.577 1.00 73.93 606 ILE A N 1
ATOM 9096 C CA . ILE A 1 595 ? 156.086 209.794 224.356 1.00 75.41 606 ILE A CA 1
ATOM 9097 C C . ILE A 1 595 ? 154.841 209.186 224.979 1.00 75.99 606 ILE A C 1
ATOM 9098 O O . ILE A 1 595 ? 154.028 208.562 224.284 1.00 75.36 606 ILE A O 1
ATOM 9114 N N . SER A 1 596 ? 154.694 209.361 226.288 1.00 79.42 607 SER A N 1
ATOM 9115 C CA . SER A 1 596 ? 153.489 209.014 227.023 1.00 77.52 607 SER A CA 1
ATOM 9116 C C . SER A 1 596 ? 153.076 210.230 227.842 1.00 79.64 607 SER A C 1
ATOM 9117 O O . SER A 1 596 ? 153.677 211.302 227.741 1.00 78.92 607 SER A O 1
ATOM 9125 N N . ILE A 1 597 ? 152.048 210.068 228.669 1.00 75.40 608 ILE A N 1
ATOM 9126 C CA . ILE A 1 597 ? 151.533 211.158 229.487 1.00 74.06 608 ILE A CA 1
ATOM 9127 C C . ILE A 1 597 ? 151.539 210.716 230.940 1.00 75.43 608 ILE A C 1
ATOM 9128 O O . ILE A 1 597 ? 150.909 209.714 231.295 1.00 75.79 608 ILE A O 1
ATOM 9144 N N . GLU A 1 598 ? 152.254 211.465 231.775 1.00 81.60 609 GLU A N 1
ATOM 9145 C CA . GLU A 1 598 ? 152.289 211.235 233.212 1.00 81.42 609 GLU A CA 1
ATOM 9146 C C . GLU A 1 598 ? 151.958 212.543 233.912 1.00 81.54 609 GLU A C 1
ATOM 9147 O O . GLU A 1 598 ? 152.537 213.585 233.591 1.00 81.40 609 GLU A O 1
ATOM 9159 N N . GLU A 1 599 ? 151.016 212.488 234.852 1.00 85.03 610 GLU A N 1
ATOM 9160 C CA . GLU A 1 599 ? 150.616 213.662 235.626 1.00 84.79 610 GLU A CA 1
ATOM 9161 C C . GLU A 1 599 ? 150.186 214.806 234.710 1.00 84.46 610 GLU A C 1
ATOM 9162 O O . GLU A 1 599 ? 150.419 215.980 235.001 1.00 83.76 610 GLU A O 1
ATOM 9174 N N . GLY A 1 600 ? 149.552 214.462 233.593 1.00 81.24 611 GLY A N 1
ATOM 9175 C CA . GLY A 1 600 ? 149.067 215.471 232.675 1.00 79.82 611 GLY A CA 1
ATOM 9176 C C . GLY A 1 600 ? 150.140 216.158 231.867 1.00 81.76 611 GLY A C 1
ATOM 9177 O O . GLY A 1 600 ? 149.856 217.161 231.206 1.00 81.79 611 GLY A O 1
ATOM 9181 N N . HIS A 1 601 ? 151.370 215.652 231.899 1.00 81.09 612 HIS A N 1
ATOM 9182 C CA . HIS A 1 601 ? 152.472 216.230 231.146 1.00 79.00 612 HIS A CA 1
ATOM 9183 C C . HIS A 1 601 ? 153.095 215.163 230.260 1.00 78.44 612 HIS A C 1
ATOM 9184 O O . HIS A 1 601 ? 153.171 213.988 230.631 1.00 79.14 612 HIS A O 1
ATOM 9198 N N . ALA A 1 602 ? 153.539 215.585 229.081 1.00 76.93 613 ALA A N 1
ATOM 9199 C CA . ALA A 1 602 ? 154.233 214.677 228.183 1.00 79.12 613 ALA A CA 1
ATOM 9200 C C . ALA A 1 602 ? 155.547 214.232 228.809 1.00 78.95 613 ALA A C 1
ATOM 9201 O O . ALA A 1 602 ? 156.270 215.030 229.411 1.00 80.10 613 ALA A O 1
ATOM 9208 N N . ASN A 1 603 ? 155.845 212.942 228.679 1.00 78.15 614 ASN A N 1
ATOM 9209 C CA . ASN A 1 603 ? 157.070 212.354 229.199 1.00 80.50 614 ASN A CA 1
ATOM 9210 C C . ASN A 1 603 ? 157.666 211.460 228.125 1.00 81.26 614 ASN A C 1
ATOM 9211 O O . ASN A 1 603 ? 156.966 210.617 227.557 1.00 81.22 614 ASN A O 1
ATOM 9222 N N . VAL A 1 604 ? 158.955 211.637 227.854 1.00 75.70 615 VAL A N 1
ATOM 9223 C CA . VAL A 1 604 ? 159.644 210.908 226.797 1.00 77.18 615 VAL A CA 1
ATOM 9224 C C . VAL A 1 604 ? 160.467 209.798 227.430 1.00 75.96 615 VAL A C 1
ATOM 9225 O O . VAL A 1 604 ? 161.137 210.013 228.447 1.00 74.30 615 VAL A O 1
ATOM 9238 N N . ASN A 1 605 ? 160.408 208.609 226.838 1.00 78.32 616 ASN A N 1
ATOM 9239 C CA . ASN A 1 605 ? 161.257 207.498 227.244 1.00 77.51 616 ASN A CA 1
ATOM 9240 C C . ASN A 1 605 ? 162.538 207.540 226.421 1.00 78.42 616 ASN A C 1
ATOM 9241 O O . ASN A 1 605 ? 162.490 207.517 225.187 1.00 77.45 616 ASN A O 1
ATOM 9252 N N . VAL A 1 606 ? 163.682 207.602 227.105 1.00 75.85 617 VAL A N 1
ATOM 9253 C CA . VAL A 1 606 ? 164.956 207.704 226.400 1.00 78.11 617 VAL A CA 1
ATOM 9254 C C . VAL A 1 606 ? 165.221 206.441 225.590 1.00 77.54 617 VAL A C 1
ATOM 9255 O O . VAL A 1 606 ? 165.740 206.502 224.469 1.00 75.94 617 VAL A O 1
ATOM 9268 N N . ALA A 1 607 ? 164.873 205.279 226.143 1.00 76.18 618 ALA A N 1
ATOM 9269 C CA . ALA A 1 607 ? 165.158 204.025 225.456 1.00 78.38 618 ALA A CA 1
ATOM 9270 C C . ALA A 1 607 ? 164.401 203.929 224.136 1.00 77.49 618 ALA A C 1
ATOM 9271 O O . ALA A 1 607 ? 164.868 203.280 223.193 1.00 74.94 618 ALA A O 1
ATOM 9278 N N . LEU A 1 608 ? 163.229 204.561 224.050 1.00 74.93 619 LEU A N 1
ATOM 9279 C CA . LEU A 1 608 ? 162.428 204.465 222.833 1.00 78.10 619 LEU A CA 1
ATOM 9280 C C . LEU A 1 608 ? 162.715 205.613 221.871 1.00 77.17 619 LEU A C 1
ATOM 9281 O O . LEU A 1 608 ? 162.671 205.424 220.651 1.00 77.53 619 LEU A O 1
ATOM 9297 N N . CYS A 1 609 ? 163.002 206.802 222.392 1.00 75.62 620 CYS A N 1
ATOM 9298 C CA . CYS A 1 609 ? 163.259 207.945 221.525 1.00 73.88 620 CYS A CA 1
ATOM 9299 C C . CYS A 1 609 ? 164.515 207.714 220.696 1.00 73.07 620 CYS A C 1
ATOM 9300 O O . CYS A 1 609 ? 165.507 207.162 221.178 1.00 71.39 620 CYS A O 1
ATOM 9307 N N . LYS A 1 610 ? 164.464 208.138 219.430 1.00 67.13 621 LYS A N 1
ATOM 9308 C CA . LYS A 1 610 ? 165.604 208.043 218.532 1.00 63.99 621 LYS A CA 1
ATOM 9309 C C . LYS A 1 610 ? 166.153 209.394 218.105 1.00 66.52 621 LYS A C 1
ATOM 9310 O O . LYS A 1 610 ? 167.255 209.444 217.554 1.00 66.55 621 LYS A O 1
ATOM 9329 N N . GLY A 1 611 ? 165.419 210.480 218.337 1.00 65.37 622 GLY A N 1
ATOM 9330 C CA . GLY A 1 611 ? 165.939 211.808 218.087 1.00 63.09 622 GLY A CA 1
ATOM 9331 C C . GLY A 1 611 ? 165.630 212.362 216.712 1.00 60.87 622 GLY A C 1
ATOM 9332 O O . GLY A 1 611 ? 166.449 213.083 216.136 1.00 62.02 622 GLY A O 1
ATOM 9336 N N . CYS A 1 612 ? 164.456 212.042 216.171 1.00 52.90 623 CYS A N 1
ATOM 9337 C CA . CYS A 1 612 ? 164.080 212.579 214.869 1.00 50.25 623 CYS A CA 1
ATOM 9338 C C . CYS A 1 612 ? 163.716 214.057 214.945 1.00 52.49 623 CYS A C 1
ATOM 9339 O O . CYS A 1 612 ? 163.973 214.801 213.993 1.00 50.37 623 CYS A O 1
ATOM 9346 N N . GLY A 1 613 ? 163.133 214.501 216.057 1.00 54.89 624 GLY A N 1
ATOM 9347 C CA . GLY A 1 613 ? 162.712 215.879 216.200 1.00 52.99 624 GLY A CA 1
ATOM 9348 C C . GLY A 1 613 ? 161.326 216.188 215.681 1.00 50.52 624 GLY A C 1
ATOM 9349 O O . GLY A 1 613 ? 160.919 217.353 215.707 1.00 49.83 624 GLY A O 1
ATOM 9353 N N . THR A 1 614 ? 160.588 215.182 215.213 1.00 46.17 625 THR A N 1
ATOM 9354 C CA . THR A 1 614 ? 159.256 215.420 214.669 1.00 46.28 625 THR A CA 1
ATOM 9355 C C . THR A 1 614 ? 158.328 216.014 215.723 1.00 50.26 625 THR A C 1
ATOM 9356 O O . THR A 1 614 ? 157.619 216.997 215.467 1.00 52.09 625 THR A O 1
ATOM 9367 N N . CYS A 1 615 ? 158.327 215.430 216.922 1.00 52.11 626 CYS A N 1
ATOM 9368 C CA . CYS A 1 615 ? 157.455 215.919 217.981 1.00 53.08 626 CYS A CA 1
ATOM 9369 C C . CYS A 1 615 ? 157.792 217.357 218.349 1.00 54.76 626 CYS A C 1
ATOM 9370 O O . CYS A 1 615 ? 156.894 218.171 218.587 1.00 55.85 626 CYS A O 1
ATOM 9377 N N . VAL A 1 616 ? 159.083 217.686 218.400 1.00 55.48 627 VAL A N 1
ATOM 9378 C CA . VAL A 1 616 ? 159.492 219.044 218.745 1.00 54.31 627 VAL A CA 1
ATOM 9379 C C . VAL A 1 616 ? 158.974 220.034 217.711 1.00 53.64 627 VAL A C 1
ATOM 9380 O O . VAL A 1 616 ? 158.472 221.108 218.056 1.00 52.94 627 VAL A O 1
ATOM 9393 N N . ALA A 1 617 ? 159.087 219.689 216.428 1.00 50.31 628 ALA A N 1
ATOM 9394 C CA . ALA A 1 617 ? 158.566 220.565 215.386 1.00 47.98 628 ALA A CA 1
ATOM 9395 C C . ALA A 1 617 ? 157.052 220.687 215.472 1.00 49.01 628 ALA A C 1
ATOM 9396 O O . ALA A 1 617 ? 156.492 221.720 215.094 1.00 52.50 628 ALA A O 1
ATOM 9403 N N . ALA A 1 618 ? 156.375 219.650 215.961 1.00 52.50 629 ALA A N 1
ATOM 9404 C CA . ALA A 1 618 ? 154.921 219.708 216.058 1.00 51.64 629 ALA A CA 1
ATOM 9405 C C . ALA A 1 618 ? 154.436 220.548 217.237 1.00 53.19 629 ALA A C 1
ATOM 9406 O O . ALA A 1 618 ? 153.343 221.117 217.171 1.00 52.74 629 ALA A O 1
ATOM 9413 N N . CYS A 1 619 ? 155.214 220.642 218.308 1.00 53.41 630 CYS A N 1
ATOM 9414 C CA . CYS A 1 619 ? 154.740 221.294 219.528 1.00 54.92 630 CYS A CA 1
ATOM 9415 C C . CYS A 1 619 ? 154.584 222.796 219.308 1.00 52.86 630 CYS A C 1
ATOM 9416 O O . CYS A 1 619 ? 155.585 223.482 219.072 1.00 57.30 630 CYS A O 1
ATOM 9423 N N . PRO A 1 620 ? 153.367 223.354 219.396 1.00 53.95 631 PRO A N 1
ATOM 9424 C CA . PRO A 1 620 ? 153.201 224.796 219.155 1.00 49.33 631 PRO A CA 1
ATOM 9425 C C . PRO A 1 620 ? 153.857 225.669 220.211 1.00 49.71 631 PRO A C 1
ATOM 9426 O O . PRO A 1 620 ? 154.594 226.604 219.887 1.00 49.34 631 PRO A O 1
ATOM 9437 N N . SER A 1 621 ? 153.590 225.372 221.484 1.00 57.77 632 SER A N 1
ATOM 9438 C CA . SER A 1 621 ? 154.057 226.224 222.570 1.00 55.75 632 SER A CA 1
ATOM 9439 C C . SER A 1 621 ? 155.556 226.115 222.798 1.00 59.84 632 SER A C 1
ATOM 9440 O O . SER A 1 621 ? 156.133 226.990 223.453 1.00 59.36 632 SER A O 1
ATOM 9448 N N . GLY A 1 622 ? 156.199 225.073 222.283 1.00 61.11 633 GLY A N 1
ATOM 9449 C CA . GLY A 1 622 ? 157.617 224.884 222.497 1.00 58.09 633 GLY A CA 1
ATOM 9450 C C . GLY A 1 622 ? 157.984 224.176 223.779 1.00 60.98 633 GLY A C 1
ATOM 9451 O O . GLY A 1 622 ? 159.140 224.261 224.204 1.00 62.27 633 GLY A O 1
ATOM 9455 N N . ALA A 1 623 ? 157.036 223.489 224.420 1.00 65.18 634 ALA A N 1
ATOM 9456 C CA . ALA A 1 623 ? 157.372 222.705 225.603 1.00 65.93 634 ALA A CA 1
ATOM 9457 C C . ALA A 1 623 ? 158.347 221.589 225.258 1.00 67.92 634 ALA A C 1
ATOM 9458 O O . ALA A 1 623 ? 159.283 221.313 226.017 1.00 68.05 634 ALA A O 1
ATOM 9465 N N . MET A 1 624 ? 158.139 220.932 224.121 1.00 66.62 635 MET A N 1
ATOM 9466 C CA . MET A 1 624 ? 159.053 219.906 223.644 1.00 67.00 635 MET A CA 1
ATOM 9467 C C . MET A 1 624 ? 160.238 220.556 222.940 1.00 66.98 635 MET A C 1
ATOM 9468 O O . MET A 1 624 ? 160.064 221.480 222.142 1.00 67.94 635 MET A O 1
ATOM 9482 N N . ASP A 1 625 ? 161.443 220.074 223.238 1.00 63.42 636 ASP A N 1
ATOM 9483 C CA . ASP A 1 625 ? 162.639 220.572 222.573 1.00 64.26 636 ASP A CA 1
ATOM 9484 C C . ASP A 1 625 ? 163.644 219.439 222.435 1.00 62.69 636 ASP A C 1
ATOM 9485 O O . ASP A 1 625 ? 163.823 218.650 223.362 1.00 67.40 636 ASP A O 1
ATOM 9494 N N . GLN A 1 626 ? 164.298 219.364 221.280 1.00 62.01 637 GLN A N 1
ATOM 9495 C CA . GLN A 1 626 ? 165.287 218.326 221.023 1.00 62.77 637 GLN A CA 1
ATOM 9496 C C . GLN A 1 626 ? 166.654 218.782 221.512 1.00 63.51 637 GLN A C 1
ATOM 9497 O O . GLN A 1 626 ? 167.076 219.908 221.235 1.00 63.12 637 GLN A O 1
ATOM 9511 N N . GLN A 1 627 ? 167.340 217.906 222.238 1.00 66.34 638 GLN A N 1
ATOM 9512 C CA . GLN A 1 627 ? 168.698 218.199 222.669 1.00 67.91 638 GLN A CA 1
ATOM 9513 C C . GLN A 1 627 ? 169.631 218.209 221.464 1.00 69.37 638 GLN A C 1
ATOM 9514 O O . GLN A 1 627 ? 169.560 217.326 220.604 1.00 66.99 638 GLN A O 1
ATOM 9528 N N . HIS A 1 628 ? 170.499 219.215 221.402 1.00 68.95 639 HIS A N 1
ATOM 9529 C CA . HIS A 1 628 ? 171.470 219.460 220.346 1.00 67.05 639 HIS A CA 1
ATOM 9530 C C . HIS A 1 628 ? 170.807 219.999 219.081 1.00 66.86 639 HIS A C 1
ATOM 9531 O O . HIS A 1 628 ? 171.516 220.357 218.142 1.00 69.23 639 HIS A O 1
ATOM 9545 N N . PHE A 1 629 ? 169.481 220.067 219.017 1.00 60.98 640 PHE A N 1
ATOM 9546 C CA . PHE A 1 629 ? 168.770 220.652 217.885 1.00 59.16 640 PHE A CA 1
ATOM 9547 C C . PHE A 1 629 ? 167.631 221.520 218.405 1.00 57.28 640 PHE A C 1
ATOM 9548 O O . PHE A 1 629 ? 166.501 221.469 217.921 1.00 59.04 640 PHE A O 1
ATOM 9565 N N . LYS A 1 630 ? 167.934 222.329 219.415 1.00 60.06 641 LYS A N 1
ATOM 9566 C CA . LYS A 1 630 ? 166.932 223.182 220.029 1.00 62.48 641 LYS A CA 1
ATOM 9567 C C . LYS A 1 630 ? 166.443 224.234 219.038 1.00 63.82 641 LYS A C 1
ATOM 9568 O O . LYS A 1 630 ? 167.137 224.605 218.088 1.00 63.85 641 LYS A O 1
ATOM 9587 N N . THR A 1 631 ? 165.222 224.715 219.272 1.00 62.67 642 THR A N 1
ATOM 9588 C CA . THR A 1 631 ? 164.640 225.709 218.377 1.00 58.81 642 THR A CA 1
ATOM 9589 C C . THR A 1 631 ? 165.479 226.978 218.344 1.00 55.58 642 THR A C 1
ATOM 9590 O O . THR A 1 631 ? 165.677 227.571 217.278 1.00 56.39 642 THR A O 1
ATOM 9601 N N . GLU A 1 632 ? 165.977 227.416 219.500 1.00 60.94 643 GLU A N 1
ATOM 9602 C CA . GLU A 1 632 ? 166.792 228.624 219.535 1.00 62.99 643 GLU A CA 1
ATOM 9603 C C . GLU A 1 632 ? 168.052 228.463 218.692 1.00 65.25 643 GLU A C 1
ATOM 9604 O O . GLU A 1 632 ? 168.487 229.409 218.030 1.00 62.73 643 GLU A O 1
ATOM 9616 N N . GLN A 1 633 ? 168.644 227.266 218.691 1.00 66.33 644 GLN A N 1
ATOM 9617 C CA . GLN A 1 633 ? 169.865 227.041 217.920 1.00 60.41 644 GLN A CA 1
ATOM 9618 C C . GLN A 1 633 ? 169.601 227.152 216.422 1.00 59.33 644 GLN A C 1
ATOM 9619 O O . GLN A 1 633 ? 170.333 227.836 215.698 1.00 62.64 644 GLN A O 1
ATOM 9633 N N . ILE A 1 634 ? 168.552 226.486 215.939 1.00 52.20 645 ILE A N 1
ATOM 9634 C CA . ILE A 1 634 ? 168.236 226.543 214.516 1.00 52.40 645 ILE A CA 1
ATOM 9635 C C . ILE A 1 634 ? 167.811 227.952 214.122 1.00 55.20 645 ILE A C 1
ATOM 9636 O O . ILE A 1 634 ? 168.120 228.422 213.021 1.00 54.20 645 ILE A O 1
ATOM 9652 N N . MET A 1 635 ? 167.093 228.647 215.006 1.00 56.62 646 MET A N 1
ATOM 9653 C CA . MET A 1 635 ? 166.710 230.027 214.722 1.00 54.60 646 MET A CA 1
ATOM 9654 C C . MET A 1 635 ? 167.935 230.926 214.625 1.00 55.45 646 MET A C 1
ATOM 9655 O O . MET A 1 635 ? 168.004 231.800 213.754 1.00 59.19 646 MET A O 1
ATOM 9669 N N . ALA A 1 636 ? 168.910 230.730 215.513 1.00 57.90 647 ALA A N 1
ATOM 9670 C CA . ALA A 1 636 ? 170.151 231.491 215.433 1.00 60.86 647 ALA A CA 1
ATOM 9671 C C . ALA A 1 636 ? 170.890 231.196 214.135 1.00 60.71 647 ALA A C 1
ATOM 9672 O O . ALA A 1 636 ? 171.453 232.102 213.512 1.00 61.22 647 ALA A O 1
ATOM 9679 N N . GLN A 1 637 ? 170.906 229.931 213.715 1.00 55.69 648 GLN A N 1
ATOM 9680 C CA . GLN A 1 637 ? 171.552 229.588 212.452 1.00 55.63 648 GLN A CA 1
ATOM 9681 C C . GLN A 1 637 ? 170.847 230.251 211.273 1.00 55.15 648 GLN A C 1
ATOM 9682 O O . GLN A 1 637 ? 171.501 230.762 210.358 1.00 56.38 648 GLN A O 1
ATOM 9696 N N . ILE A 1 638 ? 169.512 230.252 211.276 1.00 51.69 649 ILE A N 1
ATOM 9697 C CA . ILE A 1 638 ? 168.765 230.917 2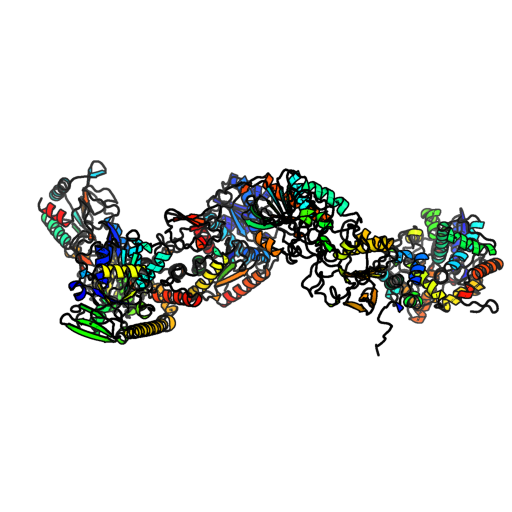10.211 1.00 51.15 649 ILE A CA 1
ATOM 9698 C C . ILE A 1 638 ? 169.080 232.405 210.196 1.00 52.26 649 ILE A C 1
ATOM 9699 O O . ILE A 1 638 ? 169.278 233.005 209.133 1.00 54.17 649 ILE A O 1
ATOM 9715 N N . GLU A 1 639 ? 169.119 233.026 211.373 1.00 54.60 650 GLU A N 1
ATOM 9716 C CA . GLU A 1 639 ? 169.416 234.450 211.450 1.00 55.89 650 GLU A CA 1
ATOM 9717 C C . GLU A 1 639 ? 170.816 234.748 210.929 1.00 57.91 650 GLU A C 1
ATOM 9718 O O . GLU A 1 639 ? 171.019 235.721 210.196 1.00 61.02 650 GLU A O 1
ATOM 9730 N N . ALA A 1 640 ? 171.794 233.914 211.292 1.00 60.01 651 ALA A N 1
ATOM 9731 C CA . ALA A 1 640 ? 173.171 234.148 210.869 1.00 59.92 651 ALA A CA 1
ATOM 9732 C C . ALA A 1 640 ? 173.364 233.880 209.382 1.00 59.14 651 ALA A C 1
ATOM 9733 O O . ALA A 1 640 ? 174.235 234.492 208.755 1.00 63.79 651 ALA A O 1
ATOM 9740 N N . ALA A 1 641 ? 172.575 232.973 208.803 1.00 52.64 652 ALA A N 1
ATOM 9741 C CA . ALA A 1 641 ? 172.714 232.690 207.379 1.00 52.50 652 ALA A CA 1
ATOM 9742 C C . ALA A 1 641 ? 172.393 233.909 206.528 1.00 56.42 652 ALA A C 1
ATOM 9743 O O . ALA A 1 641 ? 172.908 234.039 205.413 1.00 57.75 652 ALA A O 1
ATOM 9750 N N . LEU A 1 642 ? 171.548 234.807 207.030 1.00 53.87 653 LEU A N 1
ATOM 9751 C CA . LEU A 1 642 ? 171.089 235.958 206.270 1.00 53.74 653 LEU A CA 1
ATOM 9752 C C . LEU A 1 642 ? 171.586 237.281 206.833 1.00 53.53 653 LEU A C 1
ATOM 9753 O O . LEU A 1 642 ? 171.345 238.327 206.222 1.00 50.84 653 LEU A O 1
ATOM 9769 N N . ASN A 1 643 ? 172.275 237.267 207.969 1.00 59.06 654 ASN A N 1
ATOM 9770 C CA . ASN A 1 643 ? 172.744 238.495 208.599 1.00 59.57 654 ASN A CA 1
ATOM 9771 C C . ASN A 1 643 ? 174.144 238.308 209.168 1.00 60.06 654 ASN A C 1
ATOM 9772 O O . ASN A 1 643 ? 174.811 239.277 209.530 1.00 60.67 654 ASN A O 1
ATOM 9783 N N . MET B 2 1 ? 242.726 173.469 166.236 1.00 74.10 1 MET B N 1
ATOM 9784 C CA . MET B 2 1 ? 241.294 173.059 166.241 1.00 74.49 1 MET B CA 1
ATOM 9785 C C . MET B 2 1 ? 240.863 172.659 164.834 1.00 75.04 1 MET B C 1
ATOM 9786 O O . MET B 2 1 ? 241.290 173.263 163.851 1.00 73.70 1 MET B O 1
ATOM 9802 N N . GLU B 2 2 ? 240.016 171.636 164.748 1.00 73.70 2 GLU B N 1
ATOM 9803 C CA . GLU B 2 2 ? 239.500 171.131 163.485 1.00 73.17 2 GLU B CA 1
ATOM 9804 C C . GLU B 2 2 ? 237.979 171.128 163.531 1.00 73.65 2 GLU B C 1
ATOM 9805 O O . GLU B 2 2 ? 237.384 170.868 164.580 1.00 73.70 2 GLU B O 1
ATOM 9817 N N . ILE B 2 3 ? 237.354 171.419 162.394 1.00 66.50 3 ILE B N 1
ATOM 9818 C CA . ILE B 2 3 ? 235.899 171.440 162.302 1.00 64.37 3 ILE B CA 1
ATOM 9819 C C . ILE B 2 3 ? 235.500 171.128 160.867 1.00 65.51 3 ILE B C 1
ATOM 9820 O O . ILE B 2 3 ? 236.131 171.600 159.917 1.00 64.67 3 ILE B O 1
ATOM 9836 N N . ALA B 2 4 ? 234.455 170.321 160.713 1.00 63.39 4 ALA B N 1
ATOM 9837 C CA . ALA B 2 4 ? 233.925 170.027 159.390 1.00 61.42 4 ALA B CA 1
ATOM 9838 C C . ALA B 2 4 ? 233.264 171.268 158.803 1.00 62.27 4 ALA B C 1
ATOM 9839 O O . ALA B 2 4 ? 232.604 172.034 159.510 1.00 65.40 4 ALA B O 1
ATOM 9846 N N . TYR B 2 5 ? 233.439 171.462 157.500 1.00 56.66 5 TYR B N 1
ATOM 9847 C CA . TYR B 2 5 ? 233.017 172.679 156.816 1.00 56.38 5 TYR B CA 1
ATOM 9848 C C . TYR B 2 5 ? 231.882 172.346 155.858 1.00 60.05 5 TYR B C 1
ATOM 9849 O O . TYR B 2 5 ? 232.111 171.764 154.793 1.00 64.57 5 TYR B O 1
ATOM 9867 N N . PHE B 2 6 ? 230.661 172.720 156.233 1.00 51.54 6 PHE B N 1
ATOM 9868 C CA . PHE B 2 6 ? 229.501 172.555 155.369 1.00 48.69 6 PHE B CA 1
ATOM 9869 C C . PHE B 2 6 ? 229.308 173.817 154.539 1.00 48.63 6 PHE B C 1
ATOM 9870 O O . PHE B 2 6 ? 229.358 174.929 155.070 1.00 55.83 6 PHE B O 1
ATOM 9887 N N . LEU B 2 7 ? 229.084 173.640 153.240 1.00 52.35 7 LEU B N 1
ATOM 9888 C CA . LEU B 2 7 ? 229.039 174.752 152.298 1.00 54.84 7 LEU B CA 1
ATOM 9889 C C . LEU B 2 7 ? 227.626 175.147 151.899 1.00 53.40 7 LEU B C 1
ATOM 9890 O O . LEU B 2 7 ? 227.357 176.333 151.694 1.00 53.88 7 LEU B O 1
ATOM 9906 N N . GLY B 2 8 ? 226.712 174.189 151.787 1.00 51.59 8 GLY B N 1
ATOM 9907 C CA . GLY B 2 8 ? 225.382 174.499 151.305 1.00 47.76 8 GLY B CA 1
ATOM 9908 C C . GLY B 2 8 ? 225.336 174.552 149.786 1.00 49.98 8 GLY B C 1
ATOM 9909 O O . GLY B 2 8 ? 226.104 173.886 149.094 1.00 55.00 8 GLY B O 1
ATOM 9913 N N . CYS B 2 9 ? 224.414 175.361 149.267 1.00 47.71 9 CYS B N 1
ATOM 9914 C CA . CYS B 2 9 ? 224.259 175.546 147.831 1.00 41.40 9 CYS B CA 1
ATOM 9915 C C . CYS B 2 9 ? 224.622 176.961 147.399 1.00 42.08 9 CYS B C 1
ATOM 9916 O O . CYS B 2 9 ? 225.489 177.145 146.544 1.00 48.83 9 CYS B O 1
ATOM 9923 N N . ILE B 2 10 ? 223.981 177.971 147.986 1.00 53.29 10 ILE B N 1
ATOM 9924 C CA . ILE B 2 10 ? 224.072 179.324 147.448 1.00 51.13 10 ILE B CA 1
ATOM 9925 C C . ILE B 2 10 ? 225.496 179.852 147.548 1.00 51.70 10 ILE B C 1
ATOM 9926 O O . ILE B 2 10 ? 225.992 180.502 146.624 1.00 52.59 10 ILE B O 1
ATOM 9942 N N . MET B 2 11 ? 226.180 179.586 148.659 1.00 53.87 11 MET B N 1
ATOM 9943 C CA . MET B 2 11 ? 227.536 180.101 148.815 1.00 53.68 11 MET B CA 1
ATOM 9944 C C . MET B 2 11 ? 228.465 179.540 147.746 1.00 53.94 11 MET B C 1
ATOM 9945 O O . MET B 2 11 ? 229.148 180.290 147.044 1.00 56.86 11 MET B O 1
ATOM 9959 N N . ASN B 2 12 ? 228.496 178.217 147.596 1.00 59.36 12 ASN B N 1
ATOM 9960 C CA . ASN B 2 12 ? 229.456 177.605 146.687 1.00 59.07 12 ASN B CA 1
ATOM 9961 C C . ASN B 2 12 ? 229.030 177.679 145.228 1.00 57.71 12 ASN B C 1
ATOM 9962 O O . ASN B 2 12 ? 229.870 177.485 144.346 1.00 60.64 12 ASN B O 1
ATOM 9973 N N . ASN B 2 13 ? 227.760 177.968 144.948 1.00 56.23 13 ASN B N 1
ATOM 9974 C CA . ASN B 2 13 ? 227.243 177.919 143.589 1.00 56.36 13 ASN B CA 1
ATOM 9975 C C . ASN B 2 13 ? 226.835 179.274 143.032 1.00 56.18 13 ASN B C 1
ATOM 9976 O O . ASN B 2 13 ? 226.560 179.366 141.831 1.00 58.24 13 ASN B O 1
ATOM 9987 N N . ARG B 2 14 ? 226.768 180.320 143.857 1.00 56.95 14 ARG B N 1
ATOM 9988 C CA . ARG B 2 14 ? 226.407 181.644 143.367 1.00 53.98 14 ARG B CA 1
ATOM 9989 C C . ARG B 2 14 ? 227.353 182.721 143.886 1.00 55.49 14 ARG B C 1
ATOM 9990 O O . ARG B 2 14 ? 227.593 183.719 143.200 1.00 57.14 14 ARG B O 1
ATOM 10011 N N . TYR B 2 15 ? 227.888 182.535 145.091 1.00 56.51 15 TYR B N 1
ATOM 10012 C CA . TYR B 2 15 ? 228.726 183.536 145.752 1.00 53.92 15 TYR B CA 1
ATOM 10013 C C . TYR B 2 15 ? 229.956 182.863 146.343 1.00 56.51 15 TYR B C 1
ATOM 10014 O O . TYR B 2 15 ? 230.100 182.764 147.566 1.00 59.77 15 TYR B O 1
ATOM 10032 N N . PRO B 2 16 ? 230.877 182.396 145.496 1.00 65.09 16 PRO B N 1
ATOM 10033 C CA . PRO B 2 16 ? 232.086 181.742 146.022 1.00 63.10 16 PRO B CA 1
ATOM 10034 C C . PRO B 2 16 ? 232.977 182.674 146.818 1.00 63.57 16 PRO B C 1
ATOM 10035 O O . PRO B 2 16 ? 233.851 182.195 147.553 1.00 66.27 16 PRO B O 1
ATOM 10046 N N . GLY B 2 17 ? 232.800 183.989 146.682 1.00 63.78 17 GLY B N 1
ATOM 10047 C CA . GLY B 2 17 ? 233.627 184.917 147.433 1.00 62.81 17 GLY B CA 1
ATOM 10048 C C . GLY B 2 17 ? 233.481 184.749 148.930 1.00 61.30 17 GLY B C 1
ATOM 10049 O O . GLY B 2 17 ? 234.458 184.853 149.674 1.00 66.33 17 GLY B O 1
ATOM 10053 N N . ILE B 2 18 ? 232.258 184.490 149.394 1.00 52.97 18 ILE B N 1
ATOM 10054 C CA . ILE B 2 18 ? 232.048 184.223 150.812 1.00 56.84 18 ILE B CA 1
ATOM 10055 C C . ILE B 2 18 ? 232.874 183.021 151.243 1.00 56.27 18 ILE B C 1
ATOM 10056 O O . ILE B 2 18 ? 233.536 183.043 152.288 1.00 56.68 18 ILE B O 1
ATOM 10072 N N . GLU B 2 19 ? 232.853 181.955 150.441 1.00 63.07 19 GLU B N 1
ATOM 10073 C CA . GLU B 2 19 ? 233.604 180.751 150.779 1.00 64.58 19 GLU B CA 1
ATOM 10074 C C . GLU B 2 19 ? 235.101 181.022 150.824 1.00 63.10 19 GLU B C 1
ATOM 10075 O O . GLU B 2 19 ? 235.793 180.575 151.744 1.00 65.96 19 GLU B O 1
ATOM 10087 N N . LYS B 2 20 ? 235.625 181.741 149.829 1.00 65.29 20 LYS B N 1
ATOM 10088 C CA . LYS B 2 20 ? 237.058 182.018 149.810 1.00 67.47 20 LYS B CA 1
ATOM 10089 C C . LYS B 2 20 ? 237.467 182.889 150.991 1.00 67.60 20 LYS B C 1
ATOM 10090 O O . LYS B 2 20 ? 238.491 182.631 151.638 1.00 70.19 20 LYS B O 1
ATOM 10109 N N . ALA B 2 21 ? 236.675 183.921 151.290 1.00 61.49 21 ALA B N 1
ATOM 10110 C CA . ALA B 2 21 ? 236.967 184.769 152.435 1.00 61.55 21 ALA B CA 1
ATOM 10111 C C . ALA B 2 21 ? 236.944 183.966 153.726 1.00 62.15 21 ALA B C 1
ATOM 10112 O O . ALA B 2 21 ? 237.801 184.154 154.594 1.00 65.10 21 ALA B O 1
ATOM 10119 N N . THR B 2 22 ? 235.972 183.064 153.868 1.00 60.75 22 THR B N 1
ATOM 10120 C CA . THR B 2 22 ? 235.904 182.240 155.068 1.00 62.25 22 THR B CA 1
ATOM 10121 C C . THR B 2 22 ? 237.120 181.334 155.187 1.00 62.21 22 THR B C 1
ATOM 10122 O O . THR B 2 22 ? 237.691 181.190 156.274 1.00 62.02 22 THR B O 1
ATOM 10133 N N . ARG B 2 23 ? 237.520 180.699 154.085 1.00 60.62 23 ARG B N 1
ATOM 10134 C CA . ARG B 2 23 ? 238.677 179.813 154.128 1.00 61.53 23 ARG B CA 1
ATOM 10135 C C . ARG B 2 23 ? 239.925 180.580 154.540 1.00 64.31 23 ARG B C 1
ATOM 10136 O O . ARG B 2 23 ? 240.694 180.127 155.396 1.00 65.76 23 ARG B O 1
ATOM 10157 N N . VAL B 2 24 ? 240.126 181.762 153.956 1.00 68.39 24 VAL B N 1
ATOM 10158 C CA . VAL B 2 24 ? 241.288 182.572 154.314 1.00 67.60 24 VAL B CA 1
ATOM 10159 C C . VAL B 2 24 ? 241.224 182.982 155.781 1.00 68.08 24 VAL B C 1
ATOM 10160 O O . VAL B 2 24 ? 242.221 182.899 156.510 1.00 68.53 24 VAL B O 1
ATOM 10173 N N . LEU B 2 25 ? 240.054 183.433 156.235 1.00 66.35 25 LEU B N 1
ATOM 10174 C CA . LEU B 2 25 ? 239.921 183.904 157.608 1.00 66.40 25 LEU B CA 1
ATOM 10175 C C . LEU B 2 25 ? 240.201 182.786 158.600 1.00 66.88 25 LEU B C 1
ATOM 10176 O O . LEU B 2 25 ? 240.853 183.005 159.627 1.00 68.73 25 LEU B O 1
ATOM 10192 N N . PHE B 2 26 ? 239.708 181.581 158.317 1.00 67.05 26 PHE B N 1
ATOM 10193 C CA . PHE B 2 26 ? 239.936 180.470 159.229 1.00 67.74 26 PHE B CA 1
ATOM 10194 C C . PHE B 2 26 ? 241.374 179.981 159.165 1.00 67.03 26 PHE B C 1
ATOM 10195 O O . PHE B 2 26 ? 241.902 179.488 160.167 1.00 69.05 26 PHE B O 1
ATOM 10212 N N . ASP B 2 27 ? 242.025 180.106 158.007 1.00 71.69 27 ASP B N 1
ATOM 10213 C CA . ASP B 2 27 ? 243.448 179.800 157.943 1.00 73.15 27 ASP B CA 1
ATOM 10214 C C . ASP B 2 27 ? 244.253 180.774 158.795 1.00 73.70 27 ASP B C 1
ATOM 10215 O O . ASP B 2 27 ? 245.209 180.378 159.470 1.00 73.90 27 ASP B O 1
ATOM 10224 N N . LYS B 2 28 ? 243.879 182.056 158.777 1.00 72.98 28 LYS B N 1
ATOM 10225 C CA . LYS B 2 28 ? 244.564 183.038 159.610 1.00 72.18 28 LYS B CA 1
ATOM 10226 C C . LYS B 2 28 ? 244.316 182.816 161.096 1.00 72.86 28 LYS B C 1
ATOM 10227 O O . LYS B 2 28 ? 245.119 183.268 161.918 1.00 72.27 28 LYS B O 1
ATOM 10246 N N . LEU B 2 29 ? 243.232 182.136 161.458 1.00 71.71 29 LEU B N 1
ATOM 10247 C CA . LEU B 2 29 ? 242.896 181.888 162.853 1.00 70.60 29 LEU B CA 1
ATOM 10248 C C . LEU B 2 29 ? 243.412 180.551 163.364 1.00 71.37 29 LEU B C 1
ATOM 10249 O O . LEU B 2 29 ? 243.145 180.202 164.517 1.00 69.42 29 LEU B O 1
ATOM 10265 N N . GLY B 2 30 ? 244.136 179.797 162.544 1.00 72.51 30 GLY B N 1
ATOM 10266 C CA . GLY B 2 30 ? 244.638 178.503 162.969 1.00 71.01 30 GLY B CA 1
ATOM 10267 C C . GLY B 2 30 ? 243.554 177.482 163.235 1.00 71.92 30 GLY B C 1
ATOM 10268 O O . GLY B 2 30 ? 243.691 176.664 164.155 1.00 69.38 30 GLY B O 1
ATOM 10272 N N . ILE B 2 31 ? 242.476 177.507 162.455 1.00 72.91 31 ILE B N 1
ATOM 10273 C CA . ILE B 2 31 ? 241.401 176.527 162.548 1.00 71.48 31 ILE B CA 1
ATOM 10274 C C . ILE B 2 31 ? 241.367 175.769 161.231 1.00 71.62 31 ILE B C 1
ATOM 10275 O O . ILE B 2 31 ? 241.226 176.376 160.163 1.00 71.88 31 ILE B O 1
ATOM 10291 N N . GLU B 2 32 ? 241.493 174.448 161.306 1.00 70.26 32 GLU B N 1
ATOM 10292 C CA . GLU B 2 32 ? 241.559 173.613 160.113 1.00 70.54 32 GLU B CA 1
ATOM 10293 C C . GLU B 2 32 ? 240.142 173.301 159.646 1.00 71.38 32 GLU B C 1
ATOM 10294 O O . GLU B 2 32 ? 239.393 172.602 160.335 1.00 70.15 32 GLU B O 1
ATOM 10306 N N . LEU B 2 33 ? 239.775 173.818 158.478 1.00 67.16 33 LEU B N 1
ATOM 10307 C CA . LEU B 2 33 ? 238.476 173.545 157.881 1.00 66.39 33 LEU B CA 1
ATOM 10308 C C . LEU B 2 33 ? 238.582 172.293 157.021 1.00 68.17 33 LEU B C 1
ATOM 10309 O O . LEU B 2 33 ? 239.311 172.279 156.025 1.00 67.47 33 LEU B O 1
ATOM 10325 N N . LYS B 2 34 ? 237.853 171.251 157.403 1.00 69.07 34 LYS B N 1
ATOM 10326 C CA . LYS B 2 34 ? 237.865 169.983 156.690 1.00 66.62 34 LYS B CA 1
ATOM 10327 C C . LYS B 2 34 ? 236.627 169.880 155.813 1.00 67.56 34 LYS B C 1
ATOM 10328 O O . LYS B 2 34 ? 235.501 170.024 156.300 1.00 70.28 34 LYS B O 1
ATOM 10347 N N . ASP B 2 35 ? 236.840 169.632 154.526 1.00 66.95 35 ASP B N 1
ATOM 10348 C CA . ASP B 2 35 ? 235.731 169.522 153.593 1.00 67.81 35 ASP B CA 1
ATOM 10349 C C . ASP B 2 35 ? 234.899 168.282 153.892 1.00 67.85 35 ASP B C 1
ATOM 10350 O O . ASP B 2 35 ? 235.416 167.241 154.303 1.00 67.78 35 ASP B O 1
ATOM 10359 N N . MET B 2 36 ? 233.590 168.410 153.690 1.00 64.05 36 MET B N 1
ATOM 10360 C CA . MET B 2 36 ? 232.642 167.314 153.879 1.00 64.03 36 MET B CA 1
ATOM 10361 C C . MET B 2 36 ? 232.356 166.729 152.500 1.00 63.56 36 MET B C 1
ATOM 10362 O O . MET B 2 36 ? 231.432 167.151 151.806 1.00 64.64 36 MET B O 1
ATOM 10376 N N . GLU B 2 37 ? 233.163 165.747 152.103 1.00 66.79 37 GLU B N 1
ATOM 10377 C CA . GLU B 2 37 ? 233.067 165.198 150.757 1.00 67.87 37 GLU B CA 1
ATOM 10378 C C . GLU B 2 37 ? 231.691 164.591 150.519 1.00 66.09 37 GLU B C 1
ATOM 10379 O O . GLU B 2 37 ? 231.184 163.826 151.343 1.00 65.83 37 GLU B O 1
ATOM 10391 N N . GLY B 2 38 ? 231.097 164.925 149.379 1.00 63.81 38 GLY B N 1
ATOM 10392 C CA . GLY B 2 38 ? 229.802 164.392 149.016 1.00 63.56 38 GLY B CA 1
ATOM 10393 C C . GLY B 2 38 ? 228.625 165.050 149.692 1.00 62.77 38 GLY B C 1
ATOM 10394 O O . GLY B 2 38 ? 227.515 164.510 149.626 1.00 66.55 38 GLY B O 1
ATOM 10398 N N . ALA B 2 39 ? 228.824 166.190 150.347 1.00 56.97 39 ALA B N 1
ATOM 10399 C CA . ALA B 2 39 ? 227.713 166.899 150.960 1.00 56.64 39 ALA B CA 1
ATOM 10400 C C . ALA B 2 39 ? 226.765 167.430 149.891 1.00 58.20 39 ALA B C 1
ATOM 10401 O O . ALA B 2 39 ? 227.166 167.727 148.764 1.00 59.60 39 ALA B O 1
ATOM 10408 N N . SER B 2 40 ? 225.493 167.544 150.258 1.00 54.81 40 SER B N 1
ATOM 10409 C CA . SER B 2 40 ? 224.467 168.018 149.339 1.00 51.26 40 SER B CA 1
ATOM 10410 C C . SER B 2 40 ? 223.713 169.191 149.948 1.00 54.75 40 SER B C 1
ATOM 10411 O O . SER B 2 40 ? 224.136 169.739 150.969 1.00 56.46 40 SER B O 1
ATOM 10419 N N . CYS B 2 41 ? 222.616 169.598 149.313 1.00 47.63 41 CYS B N 1
ATOM 10420 C CA . CYS B 2 41 ? 221.674 170.503 149.956 1.00 43.20 41 CYS B CA 1
ATOM 10421 C C . CYS B 2 41 ? 221.440 170.047 151.389 1.00 45.45 41 CYS B C 1
ATOM 10422 O O . CYS B 2 41 ? 221.441 168.849 151.681 1.00 48.79 41 CYS B O 1
ATOM 10429 N N . CYS B 2 42 ? 221.246 171.004 152.293 1.00 45.06 42 CYS B N 1
ATOM 10430 C CA . CYS B 2 42 ? 221.224 170.659 153.709 1.00 43.10 42 CYS B CA 1
ATOM 10431 C C . CYS B 2 42 ? 220.086 169.724 154.124 1.00 41.75 42 CYS B C 1
ATOM 10432 O O . CYS B 2 42 ? 220.285 168.992 155.108 1.00 49.14 42 CYS B O 1
ATOM 10439 N N . PRO B 2 43 ? 218.905 169.672 153.468 1.00 39.28 43 PRO B N 1
ATOM 10440 C CA . PRO B 2 43 ? 218.359 170.445 152.343 1.00 39.55 43 PRO B CA 1
ATOM 10441 C C . PRO B 2 43 ? 217.669 171.721 152.789 1.00 39.84 43 PRO B C 1
ATOM 10442 O O . PRO B 2 43 ? 217.280 171.835 153.946 1.00 40.36 43 PRO B O 1
ATOM 10453 N N . ALA B 2 44 ? 217.513 172.694 151.896 1.00 46.84 44 ALA B N 1
ATOM 10454 C CA . ALA B 2 44 ? 216.922 173.974 152.246 1.00 46.29 44 ALA B CA 1
ATOM 10455 C C . ALA B 2 44 ? 215.600 173.755 152.981 1.00 42.49 44 ALA B C 1
ATOM 10456 O O . ALA B 2 44 ? 214.657 173.206 152.392 1.00 43.99 44 ALA B O 1
ATOM 10463 N N . PRO B 2 45 ? 215.491 174.157 154.248 1.00 42.72 45 PRO B N 1
ATOM 10464 C CA . PRO B 2 45 ? 214.288 173.804 155.016 1.00 43.69 45 PRO B CA 1
ATOM 10465 C C . PRO B 2 45 ? 213.002 174.349 154.426 1.00 41.28 45 PRO B C 1
ATOM 10466 O O . PRO B 2 45 ? 211.965 173.688 154.533 1.00 44.76 45 PRO B O 1
ATOM 10477 N N . GLY B 2 46 ? 213.039 175.512 153.778 1.00 43.50 46 GLY B N 1
ATOM 10478 C CA . GLY B 2 46 ? 211.803 176.139 153.341 1.00 42.07 46 GLY B CA 1
ATOM 10479 C C . GLY B 2 46 ? 210.955 175.235 152.467 1.00 44.71 46 GLY B C 1
ATOM 10480 O O . GLY B 2 46 ? 209.743 175.134 152.658 1.00 49.00 46 GLY B O 1
ATOM 10484 N N . VAL B 2 47 ? 211.577 174.561 151.505 1.00 44.74 47 VAL B N 1
ATOM 10485 C CA . VAL B 2 47 ? 210.841 173.706 150.581 1.00 44.53 47 VAL B CA 1
ATOM 10486 C C . VAL B 2 47 ? 210.722 172.284 151.111 1.00 45.66 47 VAL B C 1
ATOM 10487 O O . VAL B 2 47 ? 209.627 171.716 151.157 1.00 49.01 47 VAL B O 1
ATOM 10500 N N . PHE B 2 48 ? 211.841 171.685 151.524 1.00 44.96 48 PHE B N 1
ATOM 10501 C CA . PHE B 2 48 ? 211.831 170.272 151.885 1.00 43.61 48 PHE B CA 1
ATOM 10502 C C . PHE B 2 48 ? 211.120 170.038 153.212 1.00 48.70 48 PHE B C 1
ATOM 10503 O O . PHE B 2 48 ? 210.337 169.092 153.346 1.00 50.59 48 PHE B O 1
ATOM 10520 N N . GLY B 2 49 ? 211.382 170.882 154.210 1.00 43.87 49 GLY B N 1
ATOM 10521 C CA . GLY B 2 49 ? 210.644 170.774 155.454 1.00 43.80 49 GLY B CA 1
ATOM 10522 C C . GLY B 2 49 ? 209.162 171.024 155.274 1.00 42.86 49 GLY B C 1
ATOM 10523 O O . GLY B 2 49 ? 208.340 170.453 155.994 1.00 45.40 49 GLY B O 1
ATOM 10527 N N . SER B 2 50 ? 208.798 171.878 154.316 1.00 43.01 50 SER B N 1
ATOM 10528 C CA . SER B 2 50 ? 207.389 172.133 154.047 1.00 43.53 50 SER B CA 1
ATOM 10529 C C . SER B 2 50 ? 206.737 170.978 153.298 1.00 43.52 50 SER B C 1
ATOM 10530 O O . SER B 2 50 ? 205.529 170.765 153.431 1.00 44.27 50 SER B O 1
ATOM 10538 N N . PHE B 2 51 ? 207.509 170.232 152.510 1.00 48.24 51 PHE B N 1
ATOM 10539 C CA . PHE B 2 51 ? 206.951 169.168 151.680 1.00 47.98 51 PHE B CA 1
ATOM 10540 C C . PHE B 2 51 ? 206.877 167.837 152.424 1.00 48.92 51 PHE B C 1
ATOM 10541 O O . PHE B 2 51 ? 205.809 167.225 152.506 1.00 51.78 51 PHE B O 1
ATOM 10558 N N . ASP B 2 52 ? 208.002 167.373 152.962 1.00 53.34 52 ASP B N 1
ATOM 10559 C CA . ASP B 2 52 ? 208.040 166.090 153.655 1.00 54.43 52 ASP B CA 1
ATOM 10560 C C . ASP B 2 52 ? 209.109 166.139 154.733 1.00 52.51 52 ASP B C 1
ATOM 10561 O O . ASP B 2 52 ? 210.296 166.268 154.424 1.00 51.54 52 ASP B O 1
ATOM 10570 N N . LYS B 2 53 ? 208.686 166.017 155.992 1.00 52.93 53 LYS B N 1
ATOM 10571 C CA . LYS B 2 53 ? 209.634 166.072 157.097 1.00 51.35 53 LYS B CA 1
ATOM 10572 C C . LYS B 2 53 ? 210.635 164.927 157.025 1.00 51.16 53 LYS B C 1
ATOM 10573 O O . LYS B 2 53 ? 211.821 165.110 157.319 1.00 54.07 53 LYS B O 1
ATOM 10592 N N . THR B 2 54 ? 210.174 163.734 156.648 1.00 52.66 54 THR B N 1
ATOM 10593 C CA . THR B 2 54 ? 211.046 162.565 156.650 1.00 52.10 54 THR B CA 1
ATOM 10594 C C . THR B 2 54 ? 212.199 162.733 155.669 1.00 53.87 54 THR B C 1
ATOM 10595 O O . THR B 2 54 ? 213.350 162.424 155.991 1.00 54.20 54 THR B O 1
ATOM 10606 N N . THR B 2 55 ? 211.906 163.214 154.459 1.00 52.80 55 THR B N 1
ATOM 10607 C CA . THR B 2 55 ? 212.956 163.401 153.462 1.00 48.99 55 THR B CA 1
ATOM 10608 C C . THR B 2 55 ? 213.959 164.458 153.907 1.00 49.80 55 THR B C 1
ATOM 10609 O O . THR B 2 55 ? 215.175 164.280 153.758 1.00 51.29 55 THR B O 1
ATOM 10620 N N . TRP B 2 56 ? 213.460 165.569 154.452 1.00 49.03 56 TRP B N 1
ATOM 10621 C CA . TRP B 2 56 ? 214.339 166.626 154.937 1.00 47.96 56 TRP B CA 1
ATOM 10622 C C . TRP B 2 56 ? 215.256 166.101 156.033 1.00 46.72 56 TRP B C 1
ATOM 10623 O O . TRP B 2 56 ? 216.475 166.316 156.003 1.00 49.61 56 TRP B O 1
ATOM 10644 N N . ALA B 2 57 ? 214.684 165.380 156.997 1.00 46.45 57 ALA B N 1
ATOM 10645 C CA . ALA B 2 57 ? 215.476 164.840 158.092 1.00 48.22 57 ALA B CA 1
ATOM 10646 C C . ALA B 2 57 ? 216.483 163.815 157.593 1.00 49.44 57 ALA B C 1
ATOM 10647 O O . ALA B 2 57 ? 217.614 163.770 158.076 1.00 54.38 57 ALA B O 1
ATOM 10654 N N . ALA B 2 58 ? 216.098 162.982 156.625 1.00 48.90 58 ALA B N 1
ATOM 10655 C CA . ALA B 2 58 ? 217.015 161.965 156.122 1.00 47.15 58 ALA B CA 1
ATOM 10656 C C . ALA B 2 58 ? 218.199 162.590 155.394 1.00 46.96 58 ALA B C 1
ATOM 10657 O O . ALA B 2 58 ? 219.347 162.176 155.596 1.00 53.26 58 ALA B O 1
ATOM 10664 N N . ILE B 2 59 ? 217.946 163.582 154.538 1.00 49.71 59 ILE B N 1
ATOM 10665 C CA . ILE B 2 59 ? 219.045 164.232 153.828 1.00 46.90 59 ILE B CA 1
ATOM 10666 C C . ILE B 2 59 ? 219.953 164.961 154.814 1.00 45.36 59 ILE B C 1
ATOM 10667 O O . ILE B 2 59 ? 221.189 164.890 154.719 1.00 49.69 59 ILE B O 1
ATOM 10683 N N . ALA B 2 60 ? 219.360 165.661 155.787 1.00 43.82 60 ALA B N 1
ATOM 10684 C CA . ALA B 2 60 ? 220.170 166.342 156.791 1.00 45.09 60 ALA B CA 1
ATOM 10685 C C . ALA B 2 60 ? 220.985 165.349 157.610 1.00 46.93 60 ALA B C 1
ATOM 10686 O O . ALA B 2 60 ? 222.142 165.616 157.952 1.00 52.58 60 ALA B O 1
ATOM 10693 N N . ALA B 2 61 ? 220.402 164.195 157.937 1.00 51.91 61 ALA B N 1
ATOM 10694 C CA . ALA B 2 61 ? 221.114 163.188 158.712 1.00 52.62 61 ALA B CA 1
ATOM 10695 C C . ALA B 2 61 ? 222.267 162.589 157.921 1.00 52.23 61 ALA B C 1
ATOM 10696 O O . ALA B 2 61 ? 223.323 162.301 158.487 1.00 54.40 61 ALA B O 1
ATOM 10703 N N . ARG B 2 62 ? 222.087 162.379 156.615 1.00 52.86 62 ARG B N 1
ATOM 10704 C CA . ARG B 2 62 ? 223.211 161.935 155.798 1.00 55.33 62 ARG B CA 1
ATOM 10705 C C . ARG B 2 62 ? 224.328 162.972 155.803 1.00 55.06 62 ARG B C 1
ATOM 10706 O O . ARG B 2 62 ? 225.514 162.630 155.936 1.00 59.92 62 ARG B O 1
ATOM 10727 N N . ASN B 2 63 ? 223.969 164.249 155.652 1.00 53.02 63 ASN B N 1
ATOM 10728 C CA . ASN B 2 63 ? 224.979 165.300 155.716 1.00 50.63 63 ASN B CA 1
ATOM 10729 C C . ASN B 2 63 ? 225.704 165.278 157.056 1.00 50.61 63 ASN B C 1
ATOM 10730 O O . ASN B 2 63 ? 226.918 165.500 157.119 1.00 51.27 63 ASN B O 1
ATOM 10741 N N . ILE B 2 64 ? 224.971 165.023 158.139 1.00 53.38 64 ILE B N 1
ATOM 10742 C CA . ILE B 2 64 ? 225.582 164.982 159.464 1.00 53.42 64 ILE B CA 1
ATOM 10743 C C . ILE B 2 64 ? 226.493 163.767 159.602 1.00 55.66 64 ILE B C 1
ATOM 10744 O O . ILE B 2 64 ? 227.540 163.834 160.254 1.00 53.99 64 ILE B O 1
ATOM 10760 N N . THR B 2 65 ? 226.103 162.631 159.016 1.00 59.63 65 THR B N 1
ATOM 10761 C CA . THR B 2 65 ? 226.953 161.446 159.085 1.00 60.55 65 THR B CA 1
ATOM 10762 C C . THR B 2 65 ? 228.249 161.657 158.319 1.00 58.10 65 THR B C 1
ATOM 10763 O O . THR B 2 65 ? 229.287 161.099 158.694 1.00 61.07 65 THR B O 1
ATOM 10774 N N . ILE B 2 66 ? 228.213 162.455 157.252 1.00 59.75 66 ILE B N 1
ATOM 10775 C CA . ILE B 2 66 ? 229.456 162.757 156.547 1.00 58.67 66 ILE B CA 1
AT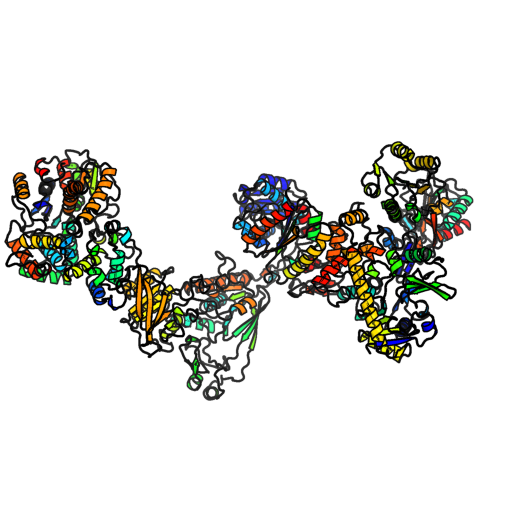OM 10776 C C . ILE B 2 66 ? 230.479 163.340 157.513 1.00 61.84 66 ILE B C 1
ATOM 10777 O O . ILE B 2 66 ? 231.662 162.979 157.481 1.00 61.89 66 ILE B O 1
ATOM 10793 N N . ALA B 2 67 ? 230.044 164.253 158.384 1.00 62.99 67 ALA B N 1
ATOM 10794 C CA . ALA B 2 67 ? 230.949 164.856 159.358 1.00 61.65 67 ALA B CA 1
ATOM 10795 C C . ALA B 2 67 ? 231.242 163.914 160.519 1.00 62.37 67 ALA B C 1
ATOM 10796 O O . ALA B 2 67 ? 232.354 163.920 161.058 1.00 63.90 67 ALA B O 1
ATOM 10803 N N . GLU B 2 68 ? 230.258 163.112 160.930 1.00 62.92 68 GLU B N 1
ATOM 10804 C CA . GLU B 2 68 ? 230.496 162.135 161.987 1.00 63.61 68 GLU B CA 1
ATOM 10805 C C . GLU B 2 68 ? 231.599 161.163 161.600 1.00 64.50 68 GLU B C 1
ATOM 10806 O O . GLU B 2 68 ? 232.358 160.706 162.461 1.00 61.54 68 GLU B O 1
ATOM 10818 N N . ASP B 2 69 ? 231.705 160.842 160.310 1.00 68.09 69 ASP B N 1
ATOM 10819 C CA . ASP B 2 69 ? 232.759 159.942 159.854 1.00 67.08 69 ASP B CA 1
ATOM 10820 C C . ASP B 2 69 ? 234.137 160.499 160.185 1.00 67.68 69 ASP B C 1
ATOM 10821 O O . ASP B 2 69 ? 235.047 159.746 160.550 1.00 70.39 69 ASP B O 1
ATOM 10830 N N . MET B 2 70 ? 234.310 161.813 160.065 1.00 66.21 70 MET B N 1
ATOM 10831 C CA . MET B 2 70 ? 235.573 162.461 160.396 1.00 65.40 70 MET B CA 1
ATOM 10832 C C . MET B 2 70 ? 235.707 162.778 161.878 1.00 66.35 70 MET B C 1
ATOM 10833 O O . MET B 2 70 ? 236.755 163.285 162.291 1.00 65.73 70 MET B O 1
ATOM 10847 N N . GLY B 2 71 ? 234.685 162.504 162.682 1.00 67.96 71 GLY B N 1
ATOM 10848 C CA . GLY B 2 71 ? 234.747 162.828 164.098 1.00 67.12 71 GLY B CA 1
ATOM 10849 C C . GLY B 2 71 ? 234.930 164.305 164.367 1.00 69.74 71 GLY B C 1
ATOM 10850 O O . GLY B 2 71 ? 235.667 164.680 165.288 1.00 70.86 71 GLY B O 1
ATOM 10854 N N . ALA B 2 72 ? 234.269 165.157 163.587 1.00 67.64 72 ALA B N 1
ATOM 10855 C CA . ALA B 2 72 ? 234.402 166.599 163.711 1.00 65.01 72 ALA B CA 1
ATOM 10856 C C . ALA B 2 72 ? 233.027 167.248 163.749 1.00 67.19 72 ALA B C 1
ATOM 10857 O O . ALA B 2 72 ? 232.085 166.781 163.106 1.00 68.96 72 ALA B O 1
ATOM 10864 N N . ASP B 2 73 ? 232.923 168.329 164.516 1.00 63.40 73 ASP B N 1
ATOM 10865 C CA . ASP B 2 73 ? 231.710 169.130 164.519 1.00 60.21 73 ASP B CA 1
ATOM 10866 C C . ASP B 2 73 ? 231.530 169.819 163.172 1.00 60.53 73 ASP B C 1
ATOM 10867 O O . ASP B 2 73 ? 232.495 170.092 162.453 1.00 60.84 73 ASP B O 1
ATOM 10876 N N . ILE B 2 74 ? 230.278 170.094 162.831 1.00 58.88 74 ILE B N 1
ATOM 10877 C CA . ILE B 2 74 ? 229.939 170.783 161.592 1.00 57.81 74 ILE B CA 1
ATOM 10878 C C . ILE B 2 74 ? 229.916 172.278 161.861 1.00 56.59 74 ILE B C 1
ATOM 10879 O O . ILE B 2 74 ? 229.393 172.722 162.887 1.00 60.17 74 ILE B O 1
ATOM 10895 N N . MET B 2 75 ? 230.488 173.053 160.948 1.00 53.09 75 MET B N 1
ATOM 10896 C CA . MET B 2 75 ? 230.425 174.507 160.987 1.00 55.11 75 MET B CA 1
ATOM 10897 C C . MET B 2 75 ? 229.706 174.991 159.738 1.00 56.26 75 MET B C 1
ATOM 10898 O O . MET B 2 75 ? 230.102 174.649 158.620 1.00 54.90 75 MET B O 1
ATOM 10912 N N . THR B 2 76 ? 228.656 175.782 159.928 1.00 50.99 76 THR B N 1
ATOM 10913 C CA . THR B 2 76 ? 227.911 176.367 158.823 1.00 48.16 76 THR B CA 1
ATOM 10914 C C . THR B 2 76 ? 227.936 177.881 158.951 1.00 48.74 76 THR B C 1
ATOM 10915 O O . THR B 2 76 ? 227.940 178.419 160.061 1.00 52.18 76 THR B O 1
ATOM 10926 N N . GLU B 2 77 ? 227.965 178.561 157.807 1.00 52.52 77 GLU B N 1
ATOM 10927 C CA . GLU B 2 77 ? 227.823 180.008 157.757 1.00 53.01 77 GLU B CA 1
ATOM 10928 C C . GLU B 2 77 ? 226.569 180.430 157.006 1.00 46.91 77 GLU B C 1
ATOM 10929 O O . GLU B 2 77 ? 226.489 181.564 156.525 1.00 51.29 77 GLU B O 1
ATOM 10941 N N . CYS B 2 78 ? 225.596 179.535 156.883 1.00 38.43 78 CYS B N 1
ATOM 10942 C CA . CYS B 2 78 ? 224.278 179.870 156.370 1.00 39.43 78 CYS B CA 1
ATOM 10943 C C . CYS B 2 78 ? 223.260 179.635 157.471 1.00 39.00 78 CYS B C 1
ATOM 10944 O O . CYS B 2 78 ? 223.237 178.563 158.078 1.00 44.49 78 CYS B O 1
ATOM 10951 N N . ASN B 2 79 ? 222.424 180.639 157.726 1.00 34.55 79 ASN B N 1
ATOM 10952 C CA . ASN B 2 79 ? 221.368 180.471 158.713 1.00 36.26 79 ASN B CA 1
ATOM 10953 C C . ASN B 2 79 ? 220.415 179.357 158.308 1.00 35.17 79 ASN B C 1
ATOM 10954 O O . ASN B 2 79 ? 219.945 178.600 159.157 1.00 46.37 79 ASN B O 1
ATOM 10965 N N . GLY B 2 80 ? 220.102 179.254 157.017 1.00 34.28 80 GLY B N 1
ATOM 10966 C CA . GLY B 2 80 ? 219.216 178.190 156.573 1.00 36.65 80 GLY B CA 1
ATOM 10967 C C . GLY B 2 80 ? 219.819 176.814 156.774 1.00 38.28 80 GLY B C 1
ATOM 10968 O O . GLY B 2 80 ? 219.168 175.904 157.296 1.00 43.38 80 GLY B O 1
ATOM 10972 N N . CYS B 2 81 ? 221.079 176.646 156.369 1.00 38.82 81 CYS B N 1
ATOM 10973 C CA . CYS B 2 81 ? 221.752 175.368 156.560 1.00 36.15 81 CYS B CA 1
ATOM 10974 C C . CYS B 2 81 ? 221.947 175.068 158.038 1.00 39.09 81 CYS B C 1
ATOM 10975 O O . CYS B 2 81 ? 221.746 173.931 158.476 1.00 46.00 81 CYS B O 1
ATOM 10982 N N . PHE B 2 82 ? 222.330 176.076 158.824 1.00 45.89 82 PHE B N 1
ATOM 10983 C CA . PHE B 2 82 ? 222.464 175.874 160.260 1.00 39.35 82 PHE B CA 1
ATOM 10984 C C . PHE B 2 82 ? 221.145 175.425 160.865 1.00 39.03 82 PHE B C 1
ATOM 10985 O O . PHE B 2 82 ? 221.102 174.479 161.652 1.00 42.45 82 PHE B O 1
ATOM 11002 N N . GLY B 2 83 ? 220.053 176.098 160.513 1.00 41.32 83 GLY B N 1
ATOM 11003 C CA . GLY B 2 83 ? 218.763 175.728 161.065 1.00 41.57 83 GLY B CA 1
ATOM 11004 C C . GLY B 2 83 ? 218.373 174.312 160.698 1.00 36.97 83 GLY B C 1
ATOM 11005 O O . GLY B 2 83 ? 217.966 173.526 161.554 1.00 41.88 83 GLY B O 1
ATOM 11009 N N . SER B 2 84 ? 218.527 173.957 159.422 1.00 42.49 84 SER B N 1
ATOM 11010 C CA . SER B 2 84 ? 218.172 172.612 158.983 1.00 42.28 84 SER B CA 1
ATOM 11011 C C . SER B 2 84 ? 218.991 171.560 159.723 1.00 41.51 84 SER B C 1
ATOM 11012 O O . SER B 2 84 ? 218.438 170.629 160.324 1.00 49.21 84 SER B O 1
ATOM 11020 N N . LEU B 2 85 ? 220.318 171.706 159.707 1.00 45.17 85 LEU B N 1
ATOM 11021 C CA . LEU B 2 85 ? 221.181 170.696 160.305 1.00 42.82 85 LEU B CA 1
ATOM 11022 C C . LEU B 2 85 ? 220.999 170.625 161.815 1.00 42.14 85 LEU B C 1
ATOM 11023 O O . LEU B 2 85 ? 220.942 169.531 162.382 1.00 48.41 85 LEU B O 1
ATOM 11039 N N . PHE B 2 86 ? 220.904 171.775 162.485 1.00 42.70 86 PHE B N 1
ATOM 11040 C CA . PHE B 2 86 ? 220.749 171.798 163.933 1.00 42.35 86 PHE B CA 1
ATOM 11041 C C . PHE B 2 86 ? 219.418 171.194 164.356 1.00 44.08 86 PHE B C 1
ATOM 11042 O O . PHE B 2 86 ? 219.358 170.416 165.320 1.00 50.33 86 PHE B O 1
ATOM 11059 N N . GLU B 2 87 ? 218.336 171.534 163.647 1.00 45.80 87 GLU B N 1
ATOM 11060 C CA . GLU B 2 87 ? 217.044 170.953 163.969 1.00 46.64 87 GLU B CA 1
ATOM 11061 C C . GLU B 2 87 ? 217.063 169.446 163.774 1.00 48.72 87 GLU B C 1
ATOM 11062 O O . GLU B 2 87 ? 216.574 168.702 164.627 1.00 52.37 87 GLU B O 1
ATOM 11074 N N . THR B 2 88 ? 217.641 168.969 162.667 1.00 44.87 88 THR B N 1
ATOM 11075 C CA . THR B 2 88 ? 217.709 167.525 162.461 1.00 45.15 88 THR B CA 1
ATOM 11076 C C . THR B 2 88 ? 218.544 166.853 163.546 1.00 51.22 88 THR B C 1
ATOM 11077 O O . THR B 2 88 ? 218.169 165.795 164.064 1.00 53.35 88 THR B O 1
ATOM 11088 N N . ASN B 2 89 ? 219.679 167.456 163.901 1.00 50.89 89 ASN B N 1
ATOM 11089 C CA . ASN B 2 89 ? 220.555 166.873 164.908 1.00 48.06 89 ASN B CA 1
ATOM 11090 C C . ASN B 2 89 ? 219.834 166.718 166.239 1.00 53.80 89 ASN B C 1
ATOM 11091 O O . ASN B 2 89 ? 219.823 165.630 166.830 1.00 57.12 89 ASN B O 1
ATOM 11102 N N . HIS B 2 90 ? 219.214 167.792 166.728 1.00 57.49 90 HIS B N 1
ATOM 11103 C CA . HIS B 2 90 ? 218.572 167.703 168.032 1.00 57.08 90 HIS B CA 1
ATOM 11104 C C . HIS B 2 90 ? 217.223 166.997 167.979 1.00 56.37 90 HIS B C 1
ATOM 11105 O O . HIS B 2 90 ? 216.707 166.616 169.033 1.00 61.67 90 HIS B O 1
ATOM 11119 N N . LEU B 2 91 ? 216.644 166.797 166.794 1.00 54.66 91 LEU B N 1
ATOM 11120 C CA . LEU B 2 91 ? 215.466 165.946 166.690 1.00 58.16 91 LEU B CA 1
ATOM 11121 C C . LEU B 2 91 ? 215.839 164.473 166.769 1.00 59.09 91 LEU B C 1
ATOM 11122 O O . LEU B 2 91 ? 215.167 163.695 167.454 1.00 61.10 91 LEU B O 1
ATOM 11138 N N . LEU B 2 92 ? 216.903 164.072 166.070 1.00 59.65 92 LEU B N 1
ATOM 11139 C CA . LEU B 2 92 ? 217.292 162.668 166.069 1.00 58.59 92 LEU B CA 1
ATOM 11140 C C . LEU B 2 92 ? 217.932 162.271 167.392 1.00 62.01 92 LEU B C 1
ATOM 11141 O O . LEU B 2 92 ? 217.747 161.143 167.862 1.00 60.19 92 LEU B O 1
ATOM 11157 N N . LYS B 2 93 ? 218.685 163.180 168.012 1.00 64.73 93 LYS B N 1
ATOM 11158 C CA . LYS B 2 93 ? 219.316 162.855 169.285 1.00 60.28 93 LYS B CA 1
ATOM 11159 C C . LYS B 2 93 ? 218.278 162.589 170.369 1.00 62.56 93 LYS B C 1
ATOM 11160 O O . LYS B 2 93 ? 218.441 161.673 171.182 1.00 63.31 93 LYS B O 1
ATOM 11179 N N . GLU B 2 94 ? 217.206 163.376 170.399 1.00 68.47 94 GLU B N 1
ATOM 11180 C CA . GLU B 2 94 ? 216.226 163.322 171.476 1.00 69.52 94 GLU B CA 1
ATOM 11181 C C . GLU B 2 94 ? 215.002 162.477 171.145 1.00 70.64 94 GLU B C 1
ATOM 11182 O O . GLU B 2 94 ? 214.071 162.425 171.954 1.00 70.02 94 GLU B O 1
ATOM 11194 N N . ASP B 2 95 ? 214.973 161.816 169.989 1.00 74.04 95 ASP B N 1
ATOM 11195 C CA . ASP B 2 95 ? 213.822 161.025 169.564 1.00 74.21 95 ASP B CA 1
ATOM 11196 C C . ASP B 2 95 ? 214.323 159.696 169.017 1.00 76.09 95 ASP B C 1
ATOM 11197 O O . ASP B 2 95 ? 214.791 159.629 167.876 1.00 74.07 95 ASP B O 1
ATOM 11206 N N . GLU B 2 96 ? 214.214 158.641 169.826 1.00 78.05 96 GLU B N 1
ATOM 11207 C CA . GLU B 2 96 ? 214.755 157.344 169.434 1.00 78.11 96 GLU B CA 1
ATOM 11208 C C . GLU B 2 96 ? 214.005 156.757 168.244 1.00 78.37 96 GLU B C 1
ATOM 11209 O O . GLU B 2 96 ? 214.621 156.168 167.349 1.00 77.82 96 GLU B O 1
ATOM 11221 N N . GLU B 2 97 ? 212.677 156.887 168.221 1.00 75.39 97 GLU B N 1
ATOM 11222 C CA . GLU B 2 97 ? 211.901 156.303 167.131 1.00 76.91 97 GLU B CA 1
ATOM 11223 C C . GLU B 2 97 ? 212.219 156.979 165.802 1.00 78.02 97 GLU B C 1
ATOM 11224 O O . GLU B 2 97 ? 212.394 156.303 164.777 1.00 76.92 97 GLU B O 1
ATOM 11236 N N . MET B 2 98 ? 212.291 158.311 165.794 1.00 72.44 98 MET B N 1
ATOM 11237 C CA . MET B 2 98 ? 212.639 159.017 164.567 1.00 70.34 98 MET B CA 1
ATOM 11238 C C . MET B 2 98 ? 214.055 158.675 164.131 1.00 67.74 98 MET B C 1
ATOM 11239 O O . MET B 2 98 ? 214.330 158.544 162.934 1.00 68.51 98 MET B O 1
ATOM 11253 N N . LYS B 2 99 ? 214.969 158.527 165.093 1.00 66.48 99 LYS B N 1
ATOM 11254 C CA . LYS B 2 99 ? 216.323 158.104 164.759 1.00 66.08 99 LYS B CA 1
ATOM 11255 C C . LYS B 2 99 ? 216.316 156.734 164.098 1.00 65.29 99 LYS B C 1
ATOM 11256 O O . LYS B 2 99 ? 217.023 156.509 163.112 1.00 62.97 99 LYS B O 1
ATOM 11275 N N . ALA B 2 100 ? 215.518 155.804 164.628 1.00 70.06 100 ALA B N 1
ATOM 11276 C CA . ALA B 2 100 ? 215.436 154.476 164.032 1.00 68.63 100 ALA B CA 1
ATOM 11277 C C . ALA B 2 100 ? 214.892 154.543 162.611 1.00 68.51 100 ALA B C 1
ATOM 11278 O O . ALA B 2 100 ? 215.403 153.870 161.712 1.00 70.70 100 ALA B O 1
ATOM 11285 N N . LYS B 2 101 ? 213.856 155.351 162.390 1.00 65.98 101 LYS B N 1
ATOM 11286 C CA . LYS B 2 101 ? 213.293 155.473 161.046 1.00 65.35 101 LYS B CA 1
ATOM 11287 C C . LYS B 2 101 ? 214.312 156.058 160.071 1.00 65.99 101 LYS B C 1
ATOM 11288 O O . LYS B 2 101 ? 214.505 155.541 158.958 1.00 63.27 101 LYS B O 1
ATOM 11307 N N . ILE B 2 102 ? 214.990 157.133 160.477 1.00 61.97 102 ILE B N 1
ATOM 11308 C CA . ILE B 2 102 ? 215.961 157.768 159.596 1.00 61.44 102 ILE B CA 1
ATOM 11309 C C . ILE B 2 102 ? 217.131 156.832 159.330 1.00 63.08 102 ILE B C 1
ATOM 11310 O O . ILE B 2 102 ? 217.688 156.817 158.228 1.00 63.59 102 ILE B O 1
ATOM 11326 N N . ASN B 2 103 ? 217.527 156.035 160.324 1.00 66.12 103 ASN B N 1
ATOM 11327 C CA . ASN B 2 103 ? 218.616 155.089 160.108 1.00 65.21 103 ASN B CA 1
ATOM 11328 C C . ASN B 2 103 ? 218.184 153.958 159.188 1.00 64.93 103 ASN B C 1
ATOM 11329 O O . ASN B 2 103 ? 218.981 153.464 158.385 1.00 66.52 103 ASN B O 1
ATOM 11340 N N . GLU B 2 104 ? 216.925 153.534 159.287 1.00 66.79 104 GLU B N 1
ATOM 11341 C CA . GLU B 2 104 ? 216.412 152.558 158.337 1.00 66.26 104 GLU B CA 1
ATOM 11342 C C . GLU B 2 104 ? 216.504 153.097 156.918 1.00 67.81 104 GLU B C 1
ATOM 11343 O O . GLU B 2 104 ? 216.903 152.376 155.996 1.00 69.06 104 GLU B O 1
ATOM 11355 N N . ILE B 2 105 ? 216.145 154.367 156.723 1.00 64.33 105 ILE B N 1
ATOM 11356 C CA . ILE B 2 105 ? 216.270 154.963 155.394 1.00 63.42 105 ILE B CA 1
ATOM 11357 C C . ILE B 2 105 ? 217.738 155.051 154.978 1.00 63.41 105 ILE B C 1
ATOM 11358 O O . ILE B 2 105 ? 218.086 154.778 153.823 1.00 64.20 105 ILE B O 1
ATOM 11374 N N . LEU B 2 106 ? 218.616 155.439 155.903 1.00 62.17 106 LEU B N 1
ATOM 11375 C CA . LEU B 2 106 ? 220.026 155.632 155.580 1.00 63.46 106 LEU B CA 1
ATOM 11376 C C . LEU B 2 106 ? 220.760 154.325 155.318 1.00 66.52 106 LEU B C 1
ATOM 11377 O O . LEU B 2 106 ? 221.835 154.345 154.711 1.00 65.36 106 LEU B O 1
ATOM 11393 N N . LYS B 2 107 ? 220.214 153.197 155.778 1.00 73.20 107 LYS B N 1
ATOM 11394 C CA . LYS B 2 107 ? 220.924 151.926 155.670 1.00 72.21 107 LYS B CA 1
ATOM 11395 C C . LYS B 2 107 ? 221.360 151.643 154.237 1.00 72.75 107 LYS B C 1
ATOM 11396 O O . LYS B 2 107 ? 222.512 151.270 153.989 1.00 70.91 107 LYS B O 1
ATOM 11415 N N . GLU B 2 108 ? 220.453 151.821 153.276 1.00 70.65 108 GLU B N 1
ATOM 11416 C CA . GLU B 2 108 ? 220.767 151.485 151.892 1.00 70.92 108 GLU B CA 1
ATOM 11417 C C . GLU B 2 108 ? 221.848 152.375 151.292 1.00 71.66 108 GLU B C 1
ATOM 11418 O O . GLU B 2 108 ? 222.382 152.035 150.231 1.00 70.36 108 GLU B O 1
ATOM 11430 N N . THR B 2 109 ? 222.185 153.491 151.933 1.00 69.93 109 THR B N 1
ATOM 11431 C CA . THR B 2 109 ? 223.297 154.324 151.499 1.00 69.38 109 THR B CA 1
ATOM 11432 C C . THR B 2 109 ? 224.609 153.947 152.172 1.00 70.94 109 THR B C 1
ATOM 11433 O O . THR B 2 109 ? 225.624 154.607 151.930 1.00 69.98 109 THR B O 1
ATOM 11444 N N . GLY B 2 110 ? 224.617 152.907 152.998 1.00 70.77 110 GLY B N 1
ATOM 11445 C CA . GLY B 2 110 ? 225.814 152.543 153.734 1.00 67.75 110 GLY B CA 1
ATOM 11446 C C . GLY B 2 110 ? 226.221 153.574 154.763 1.00 69.12 110 GLY B C 1
ATOM 11447 O O . GLY B 2 110 ? 227.414 153.865 154.906 1.00 67.87 110 GLY B O 1
ATOM 11451 N N . ARG B 2 111 ? 225.254 154.137 155.484 1.00 68.65 111 ARG B N 1
ATOM 11452 C CA . ARG B 2 111 ? 225.521 155.137 156.504 1.00 66.40 111 ARG B CA 1
ATOM 11453 C C . ARG B 2 111 ? 224.585 154.908 157.679 1.00 65.79 111 ARG B C 1
ATOM 11454 O O . ARG B 2 111 ? 223.536 154.274 157.549 1.00 68.35 111 ARG B O 1
ATOM 11475 N N . GLU B 2 112 ? 224.981 155.432 158.834 1.00 64.29 112 GLU B N 1
ATOM 11476 C CA . GLU B 2 112 ? 224.183 155.328 160.047 1.00 63.94 112 GLU B CA 1
ATOM 11477 C C . GLU B 2 112 ? 224.408 156.571 160.890 1.00 67.21 112 GLU B C 1
ATOM 11478 O O . GLU B 2 112 ? 225.553 156.971 161.116 1.00 65.56 112 GLU B O 1
ATOM 11490 N N . TYR B 2 113 ? 223.318 157.174 161.352 1.00 63.76 113 TYR B N 1
ATOM 11491 C CA . TYR B 2 113 ? 223.398 158.363 162.188 1.00 63.04 113 TYR B CA 1
ATOM 11492 C C . TYR B 2 113 ? 223.669 157.963 163.632 1.00 62.18 113 TYR B C 1
ATOM 11493 O O . TYR B 2 113 ? 222.908 157.187 164.220 1.00 63.25 113 TYR B O 1
ATOM 11511 N N . LYS B 2 114 ? 224.753 158.487 164.204 1.00 66.05 114 LYS B N 1
ATOM 11512 C CA . LYS B 2 114 ? 225.133 158.171 165.573 1.00 66.49 114 LYS B CA 1
ATOM 11513 C C . LYS B 2 114 ? 224.756 159.252 166.579 1.00 66.34 114 LYS B C 1
ATOM 11514 O O . LYS B 2 114 ? 224.588 158.945 167.763 1.00 66.04 114 LYS B O 1
ATOM 11533 N N . GLY B 2 115 ? 224.604 160.498 166.139 1.00 66.71 115 GLY B N 1
ATOM 11534 C CA . GLY B 2 115 ? 224.353 161.592 167.056 1.00 65.92 115 GLY B CA 1
ATOM 11535 C C . GLY B 2 115 ? 225.594 161.894 167.868 1.00 65.96 115 GLY B C 1
ATOM 11536 O O . GLY B 2 115 ? 225.519 162.076 169.086 1.00 65.33 115 GLY B O 1
ATOM 11540 N N . GLU B 2 116 ? 226.744 161.954 167.199 1.00 66.34 116 GLU B N 1
ATOM 11541 C CA . GLU B 2 116 ? 228.031 162.087 167.865 1.00 67.98 116 GLU B CA 1
ATOM 11542 C C . GLU B 2 116 ? 228.686 163.449 167.689 1.00 65.28 116 GLU B C 1
ATOM 11543 O O . GLU B 2 116 ? 229.714 163.704 168.325 1.00 66.67 116 GLU B O 1
ATOM 11555 N N . VAL B 2 117 ? 228.133 164.328 166.854 1.00 63.58 117 VAL B N 1
ATOM 11556 C CA . VAL B 2 117 ? 228.741 165.617 166.553 1.00 61.74 117 VAL B CA 1
ATOM 11557 C C . VAL B 2 117 ? 227.737 166.721 166.851 1.00 58.45 117 VAL B C 1
ATOM 11558 O O . VAL B 2 117 ? 226.568 166.473 167.150 1.00 60.40 117 VAL B O 1
ATOM 11571 N N . ASN B 2 118 ? 228.217 167.958 166.770 1.00 57.70 118 ASN B N 1
ATOM 11572 C CA . ASN B 2 118 ? 227.414 169.143 167.019 1.00 57.44 118 ASN B CA 1
ATOM 11573 C C . ASN B 2 118 ? 227.430 170.046 165.796 1.00 56.93 118 ASN B C 1
ATOM 11574 O O . ASN B 2 118 ? 228.440 170.151 165.095 1.00 58.26 118 ASN B O 1
ATOM 11585 N N . VAL B 2 119 ? 226.300 170.697 165.544 1.00 51.85 119 VAL B N 1
ATOM 11586 C CA . VAL B 2 119 ? 226.179 171.687 164.482 1.00 49.51 119 VAL B CA 1
ATOM 11587 C C . VAL B 2 119 ? 226.408 173.058 165.094 1.00 50.13 119 VAL B C 1
ATOM 11588 O O . VAL B 2 119 ? 225.802 173.398 166.116 1.00 55.27 119 VAL B O 1
ATOM 11601 N N . ARG B 2 120 ? 227.287 173.845 164.480 1.00 53.14 120 ARG B N 1
ATOM 11602 C CA . ARG B 2 120 ? 227.679 175.138 165.007 1.00 52.48 120 ARG B CA 1
ATOM 11603 C C . ARG B 2 120 ? 227.581 176.187 163.912 1.00 53.32 120 ARG B C 1
ATOM 11604 O O . ARG B 2 120 ? 227.738 175.891 162.723 1.00 52.60 120 ARG B O 1
ATOM 11625 N N . HIS B 2 121 ? 227.310 177.415 164.331 1.00 51.88 121 HIS B N 1
ATOM 11626 C CA . HIS B 2 121 ? 227.183 178.542 163.425 1.00 46.35 121 HIS B CA 1
ATOM 11627 C C . HIS B 2 121 ? 228.508 179.286 163.325 1.00 47.74 121 HIS B C 1
ATOM 11628 O O . HIS B 2 121 ? 229.296 179.330 164.270 1.00 54.86 121 HIS B O 1
ATOM 11642 N N . PHE B 2 122 ? 228.741 179.867 162.152 1.00 52.80 122 PHE B N 1
ATOM 11643 C CA . PHE B 2 122 ? 229.988 180.571 161.880 1.00 52.58 122 PHE B CA 1
ATOM 11644 C C . PHE B 2 122 ? 230.218 181.699 162.885 1.00 53.79 122 PHE B C 1
ATOM 11645 O O . PHE B 2 122 ? 231.294 181.803 163.490 1.00 54.10 122 PHE B O 1
ATOM 11662 N N . ALA B 2 123 ? 229.202 182.539 163.099 1.00 54.43 123 ALA B N 1
ATOM 11663 C CA . ALA B 2 123 ? 229.341 183.649 164.037 1.00 46.89 123 ALA B CA 1
ATOM 11664 C C . ALA B 2 123 ? 229.534 183.154 165.463 1.00 49.56 123 ALA B C 1
ATOM 11665 O O . ALA B 2 123 ? 230.313 183.733 166.229 1.00 54.67 123 ALA B O 1
ATOM 11672 N N . GLU B 2 124 ? 228.822 182.094 165.849 1.00 53.49 124 GLU B N 1
ATOM 11673 C CA . GLU B 2 124 ? 228.985 181.554 167.195 1.00 54.06 124 GLU B CA 1
ATOM 11674 C C . GLU B 2 124 ? 230.398 181.029 167.408 1.00 54.44 124 GLU B C 1
ATOM 11675 O O . GLU B 2 124 ? 230.999 181.251 168.465 1.00 56.75 124 GLU B O 1
ATOM 11687 N N . VAL B 2 125 ? 230.947 180.330 166.413 1.00 56.32 125 VAL B N 1
ATOM 11688 C CA . VAL B 2 125 ? 232.316 179.834 166.517 1.00 58.05 125 VAL B CA 1
ATOM 11689 C C . VAL B 2 125 ? 233.292 180.997 166.629 1.00 57.65 125 VAL B C 1
ATOM 11690 O O . VAL B 2 125 ? 234.238 180.958 167.425 1.00 57.56 125 VAL B O 1
ATOM 11703 N N . LEU B 2 126 ? 233.087 182.047 165.831 1.00 60.51 126 LEU B N 1
ATOM 11704 C CA . LEU B 2 126 ? 233.967 183.208 165.919 1.00 58.07 126 LEU B CA 1
ATOM 11705 C C . LEU B 2 126 ? 233.904 183.845 167.302 1.00 59.97 126 LEU B C 1
ATOM 11706 O O . LEU B 2 126 ? 234.934 184.227 167.865 1.00 63.44 126 LEU B O 1
ATOM 11722 N N . TYR B 2 127 ? 232.701 183.978 167.860 1.00 60.36 127 TYR B N 1
ATOM 11723 C CA . TYR B 2 127 ? 232.559 184.676 169.133 1.00 57.24 127 TYR B CA 1
ATOM 11724 C C . TYR B 2 127 ? 233.115 183.856 170.289 1.00 58.92 127 TYR B C 1
ATOM 11725 O O . TYR B 2 127 ? 233.802 184.396 171.163 1.00 61.54 127 TYR B O 1
ATOM 11743 N N . ASN B 2 128 ? 232.840 182.553 170.313 1.00 58.70 128 ASN B N 1
ATOM 11744 C CA . ASN B 2 128 ? 233.210 181.728 171.456 1.00 60.90 128 ASN B CA 1
ATOM 11745 C C . ASN B 2 128 ? 234.613 181.144 171.330 1.00 61.03 128 ASN B C 1
ATOM 11746 O O . ASN B 2 128 ? 235.434 181.300 172.237 1.00 63.49 128 ASN B O 1
ATOM 11757 N N . ASP B 2 129 ? 234.903 180.467 170.219 1.00 65.47 129 ASP B N 1
ATOM 11758 C CA . ASP B 2 129 ? 236.174 179.763 170.092 1.00 65.02 129 ASP B CA 1
ATOM 11759 C C . ASP B 2 129 ? 237.338 180.705 169.819 1.00 65.34 129 ASP B C 1
ATOM 11760 O O . ASP B 2 129 ? 238.459 180.437 170.262 1.00 67.58 129 ASP B O 1
ATOM 11769 N N . VAL B 2 130 ? 237.104 181.798 169.099 1.00 66.73 130 VAL B N 1
ATOM 11770 C CA . VAL B 2 130 ? 238.168 182.740 168.773 1.00 66.58 130 VAL B CA 1
ATOM 11771 C C . VAL B 2 130 ? 238.169 183.864 169.799 1.00 67.80 130 VAL B C 1
ATOM 11772 O O . VAL B 2 130 ? 239.169 184.089 170.488 1.00 65.31 130 VAL B O 1
ATOM 11785 N N . GLY B 2 131 ? 237.050 184.567 169.913 1.00 68.80 131 GLY B N 1
ATOM 11786 C CA . GLY B 2 131 ? 236.923 185.674 170.836 1.00 64.38 131 GLY B CA 1
ATOM 11787 C C . GLY B 2 131 ? 237.143 187.014 170.155 1.00 64.59 131 GLY B C 1
ATOM 11788 O O . GLY B 2 131 ? 237.814 187.126 169.127 1.00 67.85 131 GLY B O 1
ATOM 11792 N N . LEU B 2 132 ? 236.562 188.055 170.753 1.00 64.83 132 LEU B N 1
ATOM 11793 C CA . LEU B 2 132 ? 236.661 189.389 170.171 1.00 66.55 132 LEU B CA 1
ATOM 11794 C C . LEU B 2 132 ? 238.092 189.915 170.195 1.00 69.11 132 LEU B C 1
ATOM 11795 O O . LEU B 2 132 ? 238.481 190.675 169.302 1.00 68.28 132 LEU B O 1
ATOM 11811 N N . ASP B 2 133 ? 238.886 189.530 171.196 1.00 71.67 133 ASP B N 1
ATOM 11812 C CA . ASP B 2 133 ? 240.254 190.033 171.290 1.00 71.57 133 ASP B CA 1
ATOM 11813 C C . ASP B 2 133 ? 241.116 189.516 170.144 1.00 71.99 133 ASP B C 1
ATOM 11814 O O . ASP B 2 133 ? 241.822 190.290 169.485 1.00 69.87 133 ASP B O 1
ATOM 11823 N N . LYS B 2 134 ? 241.073 188.206 169.890 1.00 71.76 134 LYS B N 1
ATOM 11824 C CA . LYS B 2 134 ? 241.850 187.649 168.787 1.00 70.59 134 LYS B CA 1
ATOM 11825 C C . LYS B 2 134 ? 241.390 188.205 167.448 1.00 73.09 134 LYS B C 1
ATOM 11826 O O . LYS B 2 134 ? 242.219 188.481 166.575 1.00 73.94 134 LYS B O 1
ATOM 11845 N N . LEU B 2 135 ? 240.080 188.369 167.265 1.00 69.65 135 LEU B N 1
ATOM 11846 C CA . LEU B 2 135 ? 239.584 188.972 166.035 1.00 68.51 135 LEU B CA 1
ATOM 11847 C C . LEU B 2 135 ? 240.107 190.392 165.878 1.00 67.74 135 LEU B C 1
ATOM 11848 O O . LEU B 2 135 ? 240.499 190.798 164.778 1.00 69.98 135 LEU B O 1
ATOM 11864 N N . SER B 2 136 ? 240.123 191.163 166.966 1.00 71.65 136 SER B N 1
ATOM 11865 C CA . SER B 2 136 ? 240.637 192.527 166.901 1.00 71.69 136 SER B CA 1
ATOM 11866 C C . SER B 2 136 ? 242.115 192.540 166.538 1.00 71.84 136 SER B C 1
ATOM 11867 O O . SER B 2 136 ? 242.557 193.378 165.743 1.00 70.12 136 SER B O 1
ATOM 11875 N N . GLU B 2 137 ? 242.896 191.621 167.109 1.00 75.64 137 GLU B N 1
ATOM 11876 C CA . GLU B 2 137 ? 244.324 191.579 166.813 1.00 75.42 137 GLU B CA 1
ATOM 11877 C C . GLU B 2 137 ? 244.588 191.422 165.323 1.00 76.26 137 GLU B C 1
ATOM 11878 O O . GLU B 2 137 ? 245.562 191.976 164.802 1.00 75.75 137 GLU B O 1
ATOM 11890 N N . LEU B 2 138 ? 243.736 190.679 164.622 1.00 77.67 138 LEU B N 1
ATOM 11891 C CA . LEU B 2 138 ? 243.936 190.399 163.207 1.00 75.49 138 LEU B CA 1
ATOM 11892 C C . LEU B 2 138 ? 243.447 191.520 162.301 1.00 75.72 138 LEU B C 1
ATOM 11893 O O . LEU B 2 138 ? 243.632 191.427 161.084 1.00 76.18 138 LEU B O 1
ATOM 11909 N N . VAL B 2 139 ? 242.837 192.565 162.847 1.00 72.97 139 VAL B N 1
ATOM 11910 C CA . VAL B 2 139 ? 242.377 193.686 162.035 1.00 74.94 139 VAL B CA 1
ATOM 11911 C C . VAL B 2 139 ? 243.579 194.544 161.667 1.00 76.22 139 VAL B C 1
ATOM 11912 O O . VAL B 2 139 ? 244.315 195.010 162.544 1.00 76.66 139 VAL B O 1
ATOM 11925 N N . GLU B 2 140 ? 243.786 194.747 160.366 1.00 81.23 140 GLU B N 1
ATOM 11926 C CA . GLU B 2 140 ? 244.859 195.594 159.868 1.00 81.01 140 GLU B CA 1
ATOM 11927 C C . GLU B 2 140 ? 244.359 196.821 159.125 1.00 81.12 140 GLU B C 1
ATOM 11928 O O . GLU B 2 140 ? 245.120 197.780 158.969 1.00 82.27 140 GLU B O 1
ATOM 11940 N N . LYS B 2 141 ? 243.108 196.816 158.673 1.00 80.97 141 LYS B N 1
ATOM 11941 C CA . LYS B 2 141 ? 242.518 197.925 157.928 1.00 80.02 141 LYS B CA 1
ATOM 11942 C C . LYS B 2 141 ? 241.208 198.297 158.609 1.00 80.80 141 LYS B C 1
ATOM 11943 O O . LYS B 2 141 ? 240.124 197.922 158.142 1.00 80.67 141 LYS B O 1
ATOM 11962 N N . PRO B 2 142 ? 241.268 199.025 159.724 1.00 77.54 142 PRO B N 1
ATOM 11963 C CA . PRO B 2 142 ? 240.027 199.414 160.415 1.00 76.87 142 PRO B CA 1
ATOM 11964 C C . PRO B 2 142 ? 239.075 200.127 159.468 1.00 76.15 142 PRO B C 1
ATOM 11965 O O . PRO B 2 142 ? 239.407 201.159 158.883 1.00 74.55 142 PRO B O 1
ATOM 11976 N N . LEU B 2 143 ? 237.882 199.559 159.319 1.00 70.18 143 LEU B N 1
ATOM 11977 C CA . LEU B 2 143 ? 236.920 200.046 158.345 1.00 67.37 143 LEU B CA 1
ATOM 11978 C C . LEU B 2 143 ? 236.234 201.313 158.835 1.00 68.86 143 LEU B C 1
ATOM 11979 O O . LEU B 2 143 ? 236.097 201.551 160.038 1.00 71.31 143 LEU B O 1
ATOM 11995 N N . ASN B 2 144 ? 235.800 202.128 157.880 1.00 67.43 144 ASN B N 1
ATOM 11996 C CA . ASN B 2 144 ? 234.999 203.320 158.135 1.00 67.19 144 ASN B CA 1
ATOM 11997 C C . ASN B 2 144 ? 233.695 203.122 157.370 1.00 66.30 144 ASN B C 1
ATOM 11998 O O . ASN B 2 144 ? 233.551 203.587 156.237 1.00 66.61 144 ASN B O 1
ATOM 12009 N N . LEU B 2 145 ? 232.743 202.433 157.997 1.00 62.09 145 LEU B N 1
ATOM 12010 C CA . LEU B 2 145 ? 231.545 201.983 157.308 1.00 60.64 145 LEU B CA 1
ATOM 12011 C C . LEU B 2 145 ? 230.364 201.985 158.265 1.00 59.02 145 LEU B C 1
ATOM 12012 O O . LEU B 2 145 ? 230.485 201.558 159.415 1.00 61.09 145 LEU B O 1
ATOM 12028 N N . ASN B 2 146 ? 229.224 202.467 157.777 1.00 56.33 146 ASN B N 1
ATOM 12029 C CA . ASN B 2 146 ? 227.951 202.356 158.479 1.00 59.35 146 ASN B CA 1
ATOM 12030 C C . ASN B 2 146 ? 227.190 201.189 157.861 1.00 59.31 146 ASN B C 1
ATOM 12031 O O . ASN B 2 146 ? 226.763 201.260 156.705 1.00 59.66 146 ASN B O 1
ATOM 12042 N N . VAL B 2 147 ? 227.025 200.116 158.626 1.00 54.90 147 VAL B N 1
ATOM 12043 C CA . VAL B 2 147 ? 226.487 198.863 158.117 1.00 55.10 147 VAL B CA 1
ATOM 12044 C C . VAL B 2 147 ? 225.186 198.546 158.838 1.00 54.83 147 VAL B C 1
ATOM 12045 O O . VAL B 2 147 ? 225.067 198.750 160.050 1.00 56.01 147 VAL B O 1
ATOM 12058 N N . ALA B 2 148 ? 224.209 198.059 158.082 1.00 51.31 148 ALA B N 1
ATOM 12059 C CA . ALA B 2 148 ? 222.978 197.512 158.635 1.00 50.33 148 ALA B CA 1
ATOM 12060 C C . ALA B 2 148 ? 223.168 196.015 158.817 1.00 49.75 148 ALA B C 1
ATOM 12061 O O . ALA B 2 148 ? 223.438 195.299 157.848 1.00 53.66 148 ALA B O 1
ATOM 12068 N N . VAL B 2 149 ? 223.030 195.545 160.049 1.00 48.84 149 VAL B N 1
ATOM 12069 C CA . VAL B 2 149 ? 223.219 194.137 160.364 1.00 48.03 149 VAL B CA 1
ATOM 12070 C C . VAL B 2 149 ? 221.877 193.434 160.230 1.00 49.29 149 VAL B C 1
ATOM 12071 O O . VAL B 2 149 ? 220.906 193.794 160.903 1.00 50.92 149 VAL B O 1
ATOM 12084 N N . HIS B 2 150 ? 221.819 192.437 159.354 1.00 43.64 150 HIS B N 1
ATOM 12085 C CA . HIS B 2 150 ? 220.646 191.586 159.199 1.00 37.46 150 HIS B CA 1
ATOM 12086 C C . HIS B 2 150 ? 220.971 190.251 159.852 1.00 38.79 150 HIS B C 1
ATOM 12087 O O . HIS B 2 150 ? 221.791 189.485 159.337 1.00 44.33 150 HIS B O 1
ATOM 12101 N N . TYR B 2 151 ? 220.340 189.982 160.995 1.00 38.45 151 TYR B N 1
ATOM 12102 C CA . TYR B 2 151 ? 220.625 188.751 161.722 1.00 41.15 151 TYR B CA 1
ATOM 12103 C C . TYR B 2 151 ? 220.087 187.530 160.996 1.00 38.52 151 TYR B C 1
ATOM 12104 O O . TYR B 2 151 ? 220.694 186.456 161.064 1.00 43.17 151 TYR B O 1
ATOM 12122 N N . GLY B 2 152 ? 218.967 187.667 160.298 1.00 33.09 152 GLY B N 1
ATOM 12123 C CA . GLY B 2 152 ? 218.295 186.515 159.738 1.00 31.23 152 GLY B CA 1
ATOM 12124 C C . GLY B 2 152 ? 217.516 185.790 160.811 1.00 34.93 152 GLY B C 1
ATOM 12125 O O . GLY B 2 152 ? 217.868 185.856 161.991 1.00 47.06 152 GLY B O 1
ATOM 12129 N N . CYS B 2 153 ? 216.456 185.091 160.421 1.00 31.18 153 CYS B N 1
ATOM 12130 C CA . CYS B 2 153 ? 215.549 184.524 161.409 1.00 25.61 153 CYS B CA 1
ATOM 12131 C C . CYS B 2 153 ? 216.118 183.271 162.064 1.00 33.46 153 CYS B C 1
ATOM 12132 O O . CYS B 2 153 ? 215.904 183.044 163.259 1.00 35.39 153 CYS B O 1
ATOM 12139 N N . HIS B 2 154 ? 216.847 182.454 161.313 1.00 40.80 154 HIS B N 1
ATOM 12140 C CA . HIS B 2 154 ? 217.201 181.115 161.763 1.00 32.97 154 HIS B CA 1
ATOM 12141 C C . HIS B 2 154 ? 218.570 181.036 162.422 1.00 34.06 154 HIS B C 1
ATOM 12142 O O . HIS B 2 154 ? 219.002 179.938 162.782 1.00 36.29 154 HIS B O 1
ATOM 12156 N N . PHE B 2 155 ? 219.261 182.162 162.588 1.00 41.65 155 PHE B N 1
ATOM 12157 C CA . PHE B 2 155 ? 220.476 182.170 163.394 1.00 34.29 155 PHE B CA 1
ATOM 12158 C C . PHE B 2 155 ? 220.147 181.953 164.865 1.00 39.02 155 PHE B C 1
ATOM 12159 O O . PHE B 2 155 ? 220.745 181.099 165.526 1.00 46.00 155 PHE B O 1
ATOM 12176 N N . LEU B 2 156 ? 219.174 182.701 165.386 1.00 40.41 156 LEU B N 1
ATOM 12177 C CA . LEU B 2 156 ? 218.866 182.693 166.807 1.00 33.16 156 LEU B CA 1
ATOM 12178 C C . LEU B 2 156 ? 217.567 181.990 167.157 1.00 35.81 156 LEU B C 1
ATOM 12179 O O . LEU B 2 156 ? 217.416 181.555 168.300 1.00 45.65 156 LEU B O 1
ATOM 12195 N N . LYS B 2 157 ? 216.637 181.862 166.222 1.00 37.27 157 LYS B N 1
ATOM 12196 C CA . LYS B 2 157 ? 215.344 181.290 166.542 1.00 33.13 157 LYS B CA 1
ATOM 12197 C C . LYS B 2 157 ? 215.197 179.905 165.921 1.00 29.60 157 LYS B C 1
ATOM 12198 O O . LYS B 2 157 ? 215.726 179.648 164.837 1.00 39.96 157 LYS B O 1
ATOM 12217 N N . PRO B 2 158 ? 214.495 178.979 166.586 1.00 36.74 158 PRO B N 1
ATOM 12218 C CA . PRO B 2 158 ? 213.853 179.094 167.908 1.00 37.79 158 PRO B CA 1
ATOM 12219 C C . PRO B 2 158 ? 214.873 179.131 169.046 1.00 37.97 158 PRO B C 1
ATOM 12220 O O . PRO B 2 158 ? 215.668 178.214 169.211 1.00 41.59 158 PRO B O 1
ATOM 12231 N N . SER B 2 159 ? 214.859 180.194 169.854 1.00 42.87 159 SER B N 1
ATOM 12232 C CA . SER B 2 159 ? 215.911 180.387 170.847 1.00 43.38 159 SER B CA 1
ATOM 12233 C C . SER B 2 159 ? 215.847 179.351 171.962 1.00 44.77 159 SER B C 1
ATOM 12234 O O . SER B 2 159 ? 216.855 179.107 172.630 1.00 45.71 159 SER B O 1
ATOM 12242 N N . ASP B 2 160 ? 214.683 178.737 172.184 1.00 50.96 160 ASP B N 1
ATOM 12243 C CA . ASP B 2 160 ? 214.586 177.707 173.211 1.00 48.94 160 ASP B CA 1
ATOM 12244 C C . ASP B 2 160 ? 215.522 176.542 172.922 1.00 52.21 160 ASP B C 1
ATOM 12245 O O . ASP B 2 160 ? 215.973 175.863 173.850 1.00 55.31 160 ASP B O 1
ATOM 12254 N N . GLU B 2 161 ? 215.818 176.290 171.649 1.00 50.60 161 GLU B N 1
ATOM 12255 C CA . GLU B 2 161 ? 216.712 175.215 171.243 1.00 45.53 161 GLU B CA 1
ATOM 12256 C C . GLU B 2 161 ? 218.122 175.701 170.946 1.00 47.23 161 GLU B C 1
ATOM 12257 O O . GLU B 2 161 ? 219.090 175.019 171.287 1.00 53.04 161 GLU B O 1
ATOM 12269 N N . ILE B 2 162 ? 218.258 176.866 170.318 1.00 43.91 162 ILE B N 1
ATOM 12270 C CA . ILE B 2 162 ? 219.570 177.334 169.887 1.00 46.64 162 ILE B CA 1
ATOM 12271 C C . ILE B 2 162 ? 220.333 177.950 171.053 1.00 42.28 162 ILE B C 1
ATOM 12272 O O . ILE B 2 162 ? 221.519 177.666 171.253 1.00 46.90 162 ILE B O 1
ATOM 12288 N N . ASN B 2 163 ? 219.670 178.802 171.831 1.00 45.48 163 ASN B N 1
ATOM 12289 C CA . ASN B 2 163 ? 220.246 179.395 173.035 1.00 50.51 163 ASN B CA 1
ATOM 12290 C C . ASN B 2 163 ? 221.614 180.014 172.753 1.00 48.80 163 ASN B C 1
ATOM 12291 O O . ASN B 2 163 ? 222.604 179.729 173.427 1.00 54.26 163 ASN B O 1
ATOM 12302 N N . ILE B 2 164 ? 221.663 180.874 171.742 1.00 43.23 164 ILE B N 1
ATOM 12303 C CA . ILE B 2 164 ? 222.878 181.605 171.396 1.00 42.29 164 ILE B CA 1
ATOM 12304 C C . ILE B 2 164 ? 222.818 183.043 171.888 1.00 45.62 164 ILE B C 1
ATOM 12305 O O . ILE B 2 164 ? 223.748 183.528 172.529 1.00 45.85 164 ILE B O 1
ATOM 12321 N N . ASP B 2 165 ? 221.723 183.738 171.600 1.00 49.05 165 ASP B N 1
ATOM 12322 C CA . ASP B 2 165 ? 221.554 185.120 172.025 1.00 43.33 165 ASP B CA 1
ATOM 12323 C C . ASP B 2 165 ? 220.065 185.418 172.099 1.00 45.33 165 ASP B C 1
ATOM 12324 O O . ASP B 2 165 ? 219.230 184.629 171.651 1.00 42.28 165 ASP B O 1
ATOM 12333 N N . ASN B 2 166 ? 219.746 186.560 172.680 1.00 47.90 166 ASN B N 1
ATOM 12334 C CA . ASN B 2 166 ? 218.362 186.995 172.784 1.00 43.74 166 ASN B CA 1
ATOM 12335 C C . ASN B 2 166 ? 217.827 187.341 171.399 1.00 46.68 166 ASN B C 1
ATOM 12336 O O . ASN B 2 166 ? 218.399 188.207 170.726 1.00 43.73 166 ASN B O 1
ATOM 12347 N N . PRO B 2 167 ? 216.748 186.707 170.933 1.00 42.47 167 PRO B N 1
ATOM 12348 C CA . PRO B 2 167 ? 216.279 186.999 169.570 1.00 41.76 167 PRO B CA 1
ATOM 12349 C C . PRO B 2 167 ? 215.693 188.390 169.407 1.00 41.39 167 PRO B C 1
ATOM 12350 O O . PRO B 2 167 ? 215.775 188.950 168.309 1.00 47.29 167 PRO B O 1
ATOM 12361 N N . GLU B 2 168 ? 215.102 188.967 170.454 1.00 46.78 168 GLU B N 1
ATOM 12362 C CA . GLU B 2 168 ? 214.489 190.285 170.317 1.00 45.07 168 GLU B CA 1
ATOM 12363 C C . GLU B 2 168 ? 215.541 191.370 170.124 1.00 48.15 168 GLU B C 1
ATOM 12364 O O . GLU B 2 168 ? 215.422 192.207 169.224 1.00 48.64 168 GLU B O 1
ATOM 12376 N N . ARG B 2 169 ? 216.572 191.382 170.967 1.00 44.63 169 ARG B N 1
ATOM 12377 C CA . ARG B 2 169 ? 217.623 192.399 170.910 1.00 43.36 169 ARG B CA 1
ATOM 12378 C C . ARG B 2 169 ? 218.983 191.741 171.099 1.00 49.00 169 ARG B C 1
ATOM 12379 O O . ARG B 2 169 ? 219.633 191.898 172.138 1.00 52.44 169 ARG B O 1
ATOM 12400 N N . PRO B 2 170 ? 219.445 190.990 170.106 1.00 49.97 170 PRO B N 1
ATOM 12401 C CA . PRO B 2 170 ? 220.774 190.377 170.193 1.00 43.07 170 PRO B CA 1
ATOM 12402 C C . PRO B 2 170 ? 221.884 191.385 169.937 1.00 43.65 170 PRO B C 1
ATOM 12403 O O . PRO B 2 170 ? 221.672 192.469 169.394 1.00 49.99 170 PRO B O 1
ATOM 12414 N N . THR B 2 171 ? 223.097 190.998 170.341 1.00 47.10 171 THR B N 1
ATOM 12415 C CA . THR B 2 171 ? 224.269 191.849 170.188 1.00 48.75 171 THR B CA 1
ATOM 12416 C C . THR B 2 171 ? 225.496 191.123 169.652 1.00 49.46 171 THR B C 1
ATOM 12417 O O . THR B 2 171 ? 226.516 191.775 169.411 1.00 54.94 171 THR B O 1
ATOM 12428 N N . ILE B 2 172 ? 225.434 189.805 169.458 1.00 49.33 172 ILE B N 1
ATOM 12429 C CA . ILE B 2 172 ? 226.630 189.047 169.094 1.00 50.26 172 ILE B CA 1
ATOM 12430 C C . ILE B 2 172 ? 227.177 189.520 167.749 1.00 50.88 172 ILE B C 1
ATOM 12431 O O . ILE B 2 172 ? 228.369 189.834 167.614 1.00 52.11 172 ILE B O 1
ATOM 12447 N N . LEU B 2 173 ? 226.310 189.599 166.736 1.00 50.57 173 LEU B N 1
ATOM 12448 C CA . LEU B 2 173 ? 226.766 190.027 165.418 1.00 49.89 173 LEU B CA 1
ATOM 12449 C C . LEU B 2 173 ? 227.205 191.480 165.436 1.00 47.78 173 LEU B C 1
ATOM 12450 O O . LEU B 2 173 ? 228.159 191.850 164.748 1.00 53.45 173 LEU B O 1
ATOM 12466 N N . ASP B 2 174 ? 226.515 192.325 166.203 1.00 53.32 174 ASP B N 1
ATOM 12467 C CA . ASP B 2 174 ? 226.922 193.721 166.300 1.00 51.62 174 ASP B CA 1
ATOM 12468 C C . ASP B 2 174 ? 228.328 193.842 166.872 1.00 52.14 174 ASP B C 1
ATOM 12469 O O . ASP B 2 174 ? 229.138 194.633 166.382 1.00 55.96 174 ASP B O 1
ATOM 12478 N N . GLU B 2 175 ? 228.636 193.064 167.911 1.00 54.44 175 GLU B N 1
ATOM 12479 C CA . GLU B 2 175 ? 229.977 193.098 168.487 1.00 55.50 175 GLU B CA 1
ATOM 12480 C C . GLU B 2 175 ? 231.019 192.593 167.498 1.00 58.99 175 GLU B C 1
ATOM 12481 O O . GLU B 2 175 ? 232.092 193.198 167.353 1.00 63.17 175 GLU B O 1
ATOM 12493 N N . ILE B 2 176 ? 230.726 191.492 166.798 1.00 54.66 176 ILE B N 1
ATOM 12494 C CA . ILE B 2 176 ? 231.685 191.004 165.810 1.00 53.37 176 ILE B CA 1
ATOM 12495 C C . ILE B 2 176 ? 231.921 192.058 164.738 1.00 57.61 176 ILE B C 1
ATOM 12496 O O . ILE B 2 176 ? 233.065 192.302 164.338 1.00 60.90 176 ILE B O 1
ATOM 12512 N N . VAL B 2 177 ? 230.854 192.698 164.260 1.00 58.17 177 VAL B N 1
ATOM 12513 C CA . VAL B 2 177 ? 230.985 193.699 163.208 1.00 55.42 177 VAL B CA 1
ATOM 12514 C C . VAL B 2 177 ? 231.788 194.894 163.699 1.00 59.46 177 VAL B C 1
ATOM 12515 O O . VAL B 2 177 ? 232.646 195.418 162.979 1.00 61.84 177 VAL B O 1
ATOM 12528 N N . GLU B 2 178 ? 231.519 195.353 164.921 1.00 60.42 178 GLU B N 1
ATOM 12529 C CA . GLU B 2 178 ? 232.208 196.520 165.450 1.00 60.85 178 GLU B CA 1
ATOM 12530 C C . GLU B 2 178 ? 233.669 196.244 165.758 1.00 62.32 178 GLU B C 1
ATOM 12531 O O . GLU B 2 178 ? 234.467 197.186 165.799 1.00 64.10 178 GLU B O 1
ATOM 12543 N N . VAL B 2 179 ? 234.041 194.981 165.978 1.00 62.46 179 VAL B N 1
ATOM 12544 C CA . VAL B 2 179 ? 235.455 194.646 166.105 1.00 61.92 179 VAL B CA 1
ATOM 12545 C C . VAL B 2 179 ? 236.248 195.024 164.864 1.00 63.43 179 VAL B C 1
ATOM 12546 O O . VAL B 2 179 ? 237.463 195.230 164.955 1.00 64.72 179 VAL B O 1
ATOM 12559 N N . THR B 2 180 ? 235.595 195.136 163.708 1.00 66.41 180 THR B N 1
ATOM 12560 C CA . THR B 2 180 ? 236.258 195.506 162.464 1.00 64.81 180 THR B CA 1
ATOM 12561 C C . THR B 2 180 ? 236.416 197.009 162.287 1.00 63.59 180 THR B C 1
ATOM 12562 O O . THR B 2 180 ? 237.065 197.437 161.327 1.00 64.67 180 THR B O 1
ATOM 12573 N N . GLY B 2 181 ? 235.839 197.817 163.170 1.00 61.49 181 GLY B N 1
ATOM 12574 C CA . GLY B 2 181 ? 235.873 199.255 163.048 1.00 62.81 181 GLY B CA 1
ATOM 12575 C C . GLY B 2 181 ? 234.632 199.860 162.427 1.00 62.11 181 GLY B C 1
ATOM 12576 O O . GLY B 2 181 ? 234.399 201.062 162.593 1.00 63.92 181 GLY B O 1
ATOM 12580 N N . ALA B 2 182 ? 233.835 199.064 161.722 1.00 64.37 182 ALA B N 1
ATOM 12581 C CA . ALA B 2 182 ? 232.564 199.544 161.209 1.00 64.55 182 ALA B CA 1
ATOM 12582 C C . ALA B 2 182 ? 231.574 199.732 162.356 1.00 61.53 182 ALA B C 1
ATOM 12583 O O . ALA B 2 182 ? 231.748 199.201 163.456 1.00 64.05 182 ALA B O 1
ATOM 12590 N N . LYS B 2 183 ? 230.528 200.503 162.087 1.00 59.12 183 LYS B N 1
ATOM 12591 C CA . LYS B 2 183 ? 229.517 200.831 163.082 1.00 60.89 183 LYS B CA 1
ATOM 12592 C C . LYS B 2 183 ? 228.191 200.208 162.670 1.00 60.39 183 LYS B C 1
ATOM 12593 O O . LYS B 2 183 ? 227.697 200.465 161.569 1.00 62.05 183 LYS B O 1
ATOM 12612 N N . SER B 2 184 ? 227.619 199.398 163.556 1.00 56.78 184 SER B N 1
ATOM 12613 C CA . SER B 2 184 ? 226.297 198.829 163.330 1.00 53.16 184 SER B CA 1
ATOM 12614 C C . SER B 2 184 ? 225.245 199.882 163.652 1.00 55.70 184 SER B C 1
ATOM 12615 O O . SER B 2 184 ? 225.189 200.387 164.777 1.00 57.50 184 SER B O 1
ATOM 12623 N N . VAL B 2 185 ? 224.414 200.210 162.670 1.00 56.81 185 VAL B N 1
ATOM 12624 C CA . VAL B 2 185 ? 223.430 201.277 162.791 1.00 55.23 185 VAL B CA 1
ATOM 12625 C C . VAL B 2 185 ? 222.072 200.664 163.092 1.00 54.52 185 VAL B C 1
ATOM 12626 O O . VAL B 2 185 ? 221.630 199.741 162.397 1.00 57.47 185 VAL B O 1
ATOM 12639 N N . GLU B 2 186 ? 221.413 201.170 164.128 1.00 53.94 186 GLU B N 1
ATOM 12640 C CA . GLU B 2 186 ? 220.053 200.748 164.424 1.00 56.07 186 GLU B CA 1
ATOM 12641 C C . GLU B 2 186 ? 219.095 201.287 163.370 1.00 54.41 186 GLU B C 1
ATOM 12642 O O . GLU B 2 186 ? 219.252 202.405 162.876 1.00 53.18 186 GLU B O 1
ATOM 12654 N N . TYR B 2 187 ? 218.097 200.479 163.024 1.00 49.06 187 TYR B N 1
ATOM 12655 C CA . TYR B 2 187 ? 217.084 200.887 162.065 1.00 45.10 187 TYR B CA 1
ATOM 12656 C C . TYR B 2 187 ? 215.774 200.205 162.425 1.00 47.38 187 TYR B C 1
ATOM 12657 O O . TYR B 2 187 ? 215.746 199.226 163.173 1.00 50.65 187 TYR B O 1
ATOM 12675 N N . LYS B 2 188 ? 214.686 200.743 161.885 1.00 49.95 188 LYS B N 1
ATOM 12676 C CA . LYS B 2 188 ? 213.358 200.249 162.221 1.00 48.73 188 LYS B CA 1
ATOM 12677 C C . LYS B 2 188 ? 213.175 198.810 161.753 1.00 46.55 188 LYS B C 1
ATOM 12678 O O . LYS B 2 188 ? 213.598 198.436 160.657 1.00 50.85 188 LYS B O 1
ATOM 12697 N N . ASP B 2 189 ? 212.530 198.006 162.596 1.00 46.41 189 ASP B N 1
ATOM 12698 C CA . ASP B 2 189 ? 212.231 196.608 162.290 1.00 43.58 189 ASP B CA 1
ATOM 12699 C C . ASP B 2 189 ? 213.503 195.849 161.918 1.00 45.93 189 ASP B C 1
ATOM 12700 O O . ASP B 2 189 ? 213.567 195.128 160.921 1.00 50.34 189 ASP B O 1
ATOM 12709 N N . LYS B 2 190 ? 214.529 196.014 162.754 1.00 45.99 190 LYS B N 1
ATOM 12710 C CA . LYS B 2 190 ? 215.828 195.418 162.464 1.00 44.93 190 LYS B CA 1
ATOM 12711 C C . LYS B 2 190 ? 215.752 193.896 162.427 1.00 45.89 190 LYS B C 1
ATOM 12712 O O . LYS B 2 190 ? 216.371 193.259 161.570 1.00 49.06 190 LYS B O 1
ATOM 12731 N N . MET B 2 191 ? 215.004 193.295 163.348 1.00 39.92 191 MET B N 1
ATOM 12732 C CA . MET B 2 191 ? 214.903 191.845 163.436 1.00 39.08 191 MET B CA 1
ATOM 12733 C C . MET B 2 191 ? 213.880 191.263 162.476 1.00 35.04 191 MET B C 1
ATOM 12734 O O . MET B 2 191 ? 213.497 190.101 162.628 1.00 39.80 191 MET B O 1
ATOM 12748 N N . MET B 2 192 ? 213.440 192.034 161.490 1.00 41.31 192 MET B N 1
ATOM 12749 C CA . MET B 2 192 ? 212.436 191.561 160.553 1.00 37.63 192 MET B CA 1
ATOM 12750 C C . MET B 2 192 ? 213.025 190.541 159.586 1.00 38.72 192 MET B C 1
ATOM 12751 O O . MET B 2 192 ? 214.206 190.589 159.233 1.00 37.20 192 MET B O 1
ATOM 12765 N N . CYS B 2 193 ? 212.181 189.607 159.163 1.00 34.83 193 CYS B N 1
ATOM 12766 C CA . CYS B 2 193 ? 212.563 188.627 158.159 1.00 27.57 193 CYS B CA 1
ATOM 12767 C C . CYS B 2 193 ? 212.821 189.303 156.815 1.00 35.75 193 CYS B C 1
ATOM 12768 O O . CYS B 2 193 ? 212.215 190.322 156.479 1.00 39.14 193 CYS B O 1
ATOM 12775 N N . CYS B 2 194 ? 213.737 188.720 156.040 1.00 31.38 194 CYS B N 1
ATOM 12776 C CA . CYS B 2 194 ? 214.009 189.225 154.700 1.00 30.67 194 CYS B CA 1
ATOM 12777 C C . CYS B 2 194 ? 212.961 188.784 153.689 1.00 35.45 194 CYS B C 1
ATOM 12778 O O . CYS B 2 194 ? 212.902 189.348 152.594 1.00 38.64 194 CYS B O 1
ATOM 12785 N N . GLY B 2 195 ? 212.130 187.803 154.033 1.00 37.38 195 GLY B N 1
ATOM 12786 C CA . GLY B 2 195 ? 211.067 187.342 153.170 1.00 31.71 195 GLY B CA 1
ATOM 12787 C C . GLY B 2 195 ? 211.392 186.111 152.353 1.00 35.42 195 GLY B C 1
ATOM 12788 O O . GLY B 2 195 ? 210.485 185.554 151.726 1.00 36.95 195 GLY B O 1
ATOM 12792 N N . ALA B 2 196 ? 212.647 185.667 152.342 1.00 43.21 196 ALA B N 1
ATOM 12793 C CA . ALA B 2 196 ? 213.039 184.538 151.511 1.00 37.19 196 ALA B CA 1
ATOM 12794 C C . ALA B 2 196 ? 212.794 183.186 152.164 1.00 40.19 196 ALA B C 1
ATOM 12795 O O . ALA B 2 196 ? 212.778 182.173 151.460 1.00 40.23 196 ALA B O 1
ATOM 12802 N N . GLY B 2 197 ? 212.582 183.145 153.472 1.00 30.67 197 GLY B N 1
ATOM 12803 C CA . GLY B 2 197 ? 212.450 181.882 154.165 1.00 27.70 197 GLY B CA 1
ATOM 12804 C C . GLY B 2 197 ? 211.141 181.174 153.871 1.00 30.67 197 GLY B C 1
ATOM 12805 O O . GLY B 2 197 ? 210.254 181.671 153.178 1.00 38.06 197 GLY B O 1
ATOM 12809 N N . GLY B 2 198 ? 211.044 179.958 154.403 1.00 35.93 198 GLY B N 1
ATOM 12810 C CA . GLY B 2 198 ? 209.828 179.178 154.316 1.00 26.65 198 GLY B CA 1
ATOM 12811 C C . GLY B 2 198 ? 209.413 178.805 152.917 1.00 36.88 198 GLY B C 1
ATOM 12812 O O . GLY B 2 198 ? 208.267 178.398 152.716 1.00 36.35 198 GLY B O 1
ATOM 12816 N N . GLY B 2 199 ? 210.310 178.924 151.943 1.00 39.07 199 GLY B N 1
ATOM 12817 C CA . GLY B 2 199 ? 209.956 178.699 150.563 1.00 33.94 199 GLY B CA 1
ATOM 12818 C C . GLY B 2 199 ? 209.160 179.814 149.930 1.00 35.28 199 GLY B C 1
ATOM 12819 O O . GLY B 2 199 ? 208.663 179.638 148.815 1.00 38.30 199 GLY B O 1
ATOM 12823 N N . VAL B 2 200 ? 209.023 180.958 150.603 1.00 32.97 200 VAL B N 1
ATOM 12824 C CA . VAL B 2 200 ? 208.181 182.022 150.069 1.00 39.18 200 VAL B CA 1
ATOM 12825 C C . VAL B 2 200 ? 208.795 182.624 148.813 1.00 35.63 200 VAL B C 1
ATOM 12826 O O . VAL B 2 200 ? 208.076 182.948 147.860 1.00 40.79 200 VAL B O 1
ATOM 12839 N N . ARG B 2 201 ? 210.120 182.764 148.773 1.00 45.44 201 ARG B N 1
ATOM 12840 C CA . ARG B 2 201 ? 210.756 183.413 147.631 1.00 45.61 201 ARG B CA 1
ATOM 12841 C C . ARG B 2 201 ? 210.371 182.735 146.322 1.00 43.79 201 ARG B C 1
ATOM 12842 O O . ARG B 2 201 ? 210.094 183.409 145.325 1.00 51.19 201 ARG B O 1
ATOM 12863 N N . SER B 2 202 ? 210.360 181.405 146.299 1.00 44.33 202 SER B N 1
ATOM 12864 C CA . SER B 2 202 ? 210.005 180.679 145.090 1.00 44.83 202 SER B CA 1
ATOM 12865 C C . SER B 2 202 ? 208.503 180.514 144.909 1.00 43.57 202 SER B C 1
ATOM 12866 O O . SER B 2 202 ? 208.064 180.176 143.806 1.00 50.60 202 SER B O 1
ATOM 12874 N N . ARG B 2 203 ? 207.706 180.754 145.950 1.00 41.15 203 ARG B N 1
ATOM 12875 C CA . ARG B 2 203 ? 206.263 180.575 145.832 1.00 41.15 203 ARG B CA 1
ATOM 12876 C C . ARG B 2 203 ? 205.581 181.865 145.402 1.00 46.58 203 ARG B C 1
ATOM 12877 O O . ARG B 2 203 ? 204.775 181.872 144.467 1.00 45.94 203 ARG B O 1
ATOM 12898 N N . ASP B 2 204 ? 205.889 182.965 146.083 1.00 48.29 204 ASP B N 1
ATOM 12899 C CA . ASP B 2 204 ? 205.286 184.271 145.817 1.00 43.30 204 ASP B CA 1
ATOM 12900 C C . ASP B 2 204 ? 206.420 185.288 145.892 1.00 44.89 204 ASP B C 1
ATOM 12901 O O . ASP B 2 204 ? 206.722 185.819 146.962 1.00 52.71 204 ASP B O 1
ATOM 12910 N N . LEU B 2 205 ? 207.049 185.549 144.746 1.00 48.52 205 LEU B N 1
ATOM 12911 C CA . LEU B 2 205 ? 208.190 186.455 144.728 1.00 47.94 205 LEU B CA 1
ATOM 12912 C C . LEU B 2 205 ? 207.791 187.863 145.146 1.00 51.51 205 LEU B C 1
ATOM 12913 O O . LEU B 2 205 ? 208.606 188.588 145.724 1.00 51.64 205 LEU B O 1
ATOM 12929 N N . ASP B 2 206 ? 206.552 188.268 144.866 1.00 51.60 206 ASP B N 1
ATOM 12930 C CA . ASP B 2 206 ? 206.124 189.619 145.212 1.00 46.88 206 ASP B CA 1
ATOM 12931 C C . ASP B 2 206 ? 206.084 189.820 146.722 1.00 48.63 206 ASP B C 1
ATOM 12932 O O . ASP B 2 206 ? 206.472 190.879 147.221 1.00 53.43 206 ASP B O 1
ATOM 12941 N N . VAL B 2 207 ? 205.630 188.812 147.468 1.00 40.93 207 VAL B N 1
ATOM 12942 C CA . VAL B 2 207 ? 205.583 188.928 148.923 1.00 37.01 207 VAL B CA 1
ATOM 12943 C C . VAL B 2 207 ? 206.992 189.027 149.500 1.00 40.26 207 VAL B C 1
ATOM 12944 O O . VAL B 2 207 ? 207.276 189.878 150.355 1.00 50.16 207 VAL B O 1
ATOM 12957 N N . ALA B 2 208 ? 207.898 188.159 149.046 1.00 33.78 208 ALA B N 1
ATOM 12958 C CA . ALA B 2 208 ? 209.270 188.208 149.537 1.00 39.45 208 ALA B CA 1
ATOM 12959 C C . ALA B 2 208 ? 209.928 189.536 149.183 1.00 42.55 208 ALA B C 1
ATOM 12960 O O . ALA B 2 208 ? 210.651 190.123 150.000 1.00 43.54 208 ALA B O 1
ATOM 12967 N N . LEU B 2 209 ? 209.689 190.027 147.968 1.00 45.64 209 LEU B N 1
ATOM 12968 C CA . LEU B 2 209 ? 210.250 191.310 147.577 1.00 44.51 209 LEU B CA 1
ATOM 12969 C C . LEU B 2 209 ? 209.699 192.492 148.358 1.00 43.37 209 LEU B C 1
ATOM 12970 O O . LEU B 2 209 ? 210.412 193.472 148.561 1.00 50.05 209 LEU B O 1
ATOM 12986 N N . ASP B 2 210 ? 208.447 192.424 148.812 1.00 38.75 210 ASP B N 1
ATOM 12987 C CA . ASP B 2 210 ? 207.936 193.472 149.691 1.00 38.98 210 ASP B CA 1
ATOM 12988 C C . ASP B 2 210 ? 208.567 193.406 151.080 1.00 42.83 210 ASP B C 1
ATOM 12989 O O . ASP B 2 210 ? 208.832 194.441 151.703 1.00 45.84 210 ASP B O 1
ATOM 12998 N N . PHE B 2 211 ? 208.824 192.191 151.571 1.00 40.55 211 PHE B N 1
ATOM 12999 C CA . PHE B 2 211 ? 209.598 192.043 152.803 1.00 36.07 211 PHE B CA 1
ATOM 13000 C C . PHE B 2 211 ? 210.906 192.797 152.614 1.00 38.80 211 PHE B C 1
ATOM 13001 O O . PHE B 2 211 ? 211.283 193.652 153.428 1.00 42.47 211 PHE B O 1
ATOM 13018 N N . THR B 2 212 ? 211.615 192.475 151.530 1.00 44.77 212 THR B N 1
ATOM 13019 C CA . THR B 2 212 ? 212.930 193.058 151.294 1.00 40.45 212 THR B CA 1
ATOM 13020 C C . THR B 2 212 ? 212.836 194.562 151.087 1.00 43.44 212 THR B C 1
ATOM 13021 O O . THR B 2 212 ? 213.704 195.311 151.539 1.00 44.70 212 THR B O 1
ATOM 13032 N N . ARG B 2 213 ? 211.797 195.018 150.391 1.00 48.17 213 ARG B N 1
ATOM 13033 C CA . ARG B 2 213 ? 211.625 196.441 150.132 1.00 47.70 213 ARG B CA 1
ATOM 13034 C C . ARG B 2 213 ? 211.353 197.204 151.420 1.00 48.68 213 ARG B C 1
ATOM 13035 O O . ARG B 2 213 ? 211.881 198.301 151.619 1.00 53.65 213 ARG B O 1
ATOM 13056 N N . GLU B 2 214 ? 210.529 196.644 152.308 1.00 40.62 214 GLU B N 1
ATOM 13057 C CA . GLU B 2 214 ? 210.322 197.267 153.611 1.00 43.41 214 GLU B CA 1
ATOM 13058 C C . GLU B 2 214 ? 211.633 197.357 154.379 1.00 46.16 214 GLU B C 1
ATOM 13059 O O . GLU B 2 214 ? 211.979 198.410 154.934 1.00 45.50 214 GLU B O 1
ATOM 13071 N N . LYS B 2 215 ? 212.388 196.256 154.407 1.00 47.39 215 LYS B N 1
ATOM 13072 C CA . LYS B 2 215 ? 213.663 196.265 155.113 1.00 42.19 215 LYS B CA 1
ATOM 13073 C C . LYS B 2 215 ? 214.607 197.300 154.520 1.00 45.41 215 LYS B C 1
ATOM 13074 O O . LYS B 2 215 ? 215.302 198.010 155.251 1.00 46.09 215 LYS B O 1
ATOM 13093 N N . LEU B 2 216 ? 214.639 197.405 153.191 1.00 48.72 216 LEU B N 1
ATOM 13094 C CA . LEU B 2 216 ? 215.551 198.331 152.535 1.00 46.63 216 LEU B CA 1
ATOM 13095 C C . LEU B 2 216 ? 215.137 199.775 152.773 1.00 46.07 216 LEU B C 1
ATOM 13096 O O . LEU B 2 216 ? 215.992 200.649 152.923 1.00 52.13 216 LEU B O 1
ATOM 13112 N N . THR B 2 217 ? 213.835 200.049 152.802 1.00 46.02 217 THR B N 1
ATOM 13113 C CA . THR B 2 217 ? 213.372 201.388 153.145 1.00 49.63 217 THR B CA 1
ATOM 13114 C C . THR B 2 217 ? 213.816 201.763 154.552 1.00 49.06 217 THR B C 1
ATOM 13115 O O . THR B 2 217 ? 214.318 202.869 154.789 1.00 50.41 217 THR B O 1
ATOM 13126 N N . ASN B 2 218 ? 213.657 200.838 155.500 1.00 50.95 218 ASN B N 1
ATOM 13127 C CA . ASN B 2 218 ? 214.075 201.123 156.869 1.00 48.56 218 ASN B CA 1
ATOM 13128 C C . ASN B 2 218 ? 215.583 201.331 156.958 1.00 50.60 218 ASN B C 1
ATOM 13129 O O . ASN B 2 218 ? 216.052 202.218 157.678 1.00 52.80 218 ASN B O 1
ATOM 13140 N N . MET B 2 219 ? 216.361 200.516 156.244 1.00 52.54 219 MET B N 1
ATOM 13141 C CA . MET B 2 219 ? 217.812 200.681 156.255 1.00 48.17 219 MET B CA 1
ATOM 13142 C C . MET B 2 219 ? 218.230 202.003 155.626 1.00 52.47 219 MET B C 1
ATOM 13143 O O . MET B 2 219 ? 219.121 202.686 156.139 1.00 54.72 219 MET B O 1
ATOM 13157 N N . LYS B 2 220 ? 217.605 202.373 154.507 1.00 55.87 220 LYS B N 1
ATOM 13158 C CA . LYS B 2 220 ? 217.938 203.624 153.840 1.00 53.04 220 LYS B CA 1
ATOM 13159 C C . LYS B 2 220 ? 217.625 204.816 154.731 1.00 56.13 220 LYS B C 1
ATOM 13160 O O . LYS B 2 220 ? 218.409 205.769 154.802 1.00 59.29 220 LYS B O 1
ATOM 13179 N N . GLU B 2 221 ? 216.482 204.782 155.419 1.00 56.64 221 GLU B N 1
ATOM 13180 C CA . GLU B 2 221 ? 216.146 205.884 156.314 1.00 56.39 221 GLU B CA 1
ATOM 13181 C C . GLU B 2 221 ? 217.213 206.067 157.387 1.00 57.68 221 GLU B C 1
ATOM 13182 O O . GLU B 2 221 ? 217.399 207.174 157.904 1.00 58.68 221 GLU B O 1
ATOM 13194 N N . ALA B 2 222 ? 217.926 204.994 157.733 1.00 55.55 222 ALA B N 1
ATOM 13195 C CA . ALA B 2 222 ? 219.011 205.082 158.702 1.00 52.82 222 ALA B CA 1
ATOM 13196 C C . ALA B 2 222 ? 220.328 205.520 158.076 1.00 55.98 222 ALA B C 1
ATOM 13197 O O . ALA B 2 222 ? 221.271 205.820 158.814 1.00 55.73 222 ALA B O 1
ATOM 13204 N N . GLY B 2 223 ? 220.421 205.555 156.751 1.00 56.60 223 GLY B N 1
ATOM 13205 C CA . GLY B 2 223 ? 221.607 206.041 156.078 1.00 56.28 223 GLY B CA 1
ATOM 13206 C C . GLY B 2 223 ? 222.776 205.083 156.028 1.00 58.20 223 GLY B C 1
ATOM 13207 O O . GLY B 2 223 ? 223.915 205.538 155.873 1.00 61.95 223 GLY B O 1
ATOM 13211 N N . VAL B 2 224 ? 222.541 203.779 156.153 1.00 55.86 224 VAL B N 1
ATOM 13212 C CA . VAL B 2 224 ? 223.626 202.804 156.182 1.00 58.48 224 VAL B CA 1
ATOM 13213 C C . VAL B 2 224 ? 224.359 202.793 154.848 1.00 55.52 224 VAL B C 1
ATOM 13214 O O . VAL B 2 224 ? 223.818 203.218 153.822 1.00 57.17 224 VAL B O 1
ATOM 13227 N N . ASP B 2 225 ? 225.601 202.310 154.859 1.00 58.01 225 ASP B N 1
ATOM 13228 C CA . ASP B 2 225 ? 226.397 202.182 153.646 1.00 58.83 225 ASP B CA 1
ATOM 13229 C C . ASP B 2 225 ? 226.359 200.783 153.050 1.00 60.48 225 ASP B C 1
ATOM 13230 O O . ASP B 2 225 ? 226.662 200.626 151.863 1.00 61.49 225 ASP B O 1
ATOM 13239 N N . ALA B 2 226 ? 226.006 199.769 153.835 1.00 57.44 226 ALA B N 1
ATOM 13240 C CA . ALA B 2 226 ? 226.041 198.393 153.366 1.00 55.38 226 ALA B CA 1
ATOM 13241 C C . ALA B 2 226 ? 225.160 197.540 154.266 1.00 56.87 226 ALA B C 1
ATOM 13242 O O . ALA B 2 226 ? 224.769 197.954 155.359 1.00 58.50 226 ALA B O 1
ATOM 13249 N N . ILE B 2 227 ? 224.851 196.339 153.785 1.00 49.07 227 ILE B N 1
ATOM 13250 C CA . ILE B 2 227 ? 224.103 195.338 154.538 1.00 45.86 227 ILE B CA 1
ATOM 13251 C C . ILE B 2 227 ? 225.045 194.185 154.842 1.00 48.45 227 ILE B C 1
ATOM 13252 O O . ILE B 2 227 ? 225.753 193.704 153.953 1.00 52.10 227 ILE B O 1
ATOM 13268 N N . VAL B 2 228 ? 225.056 193.745 156.098 1.00 48.37 228 VAL B N 1
ATOM 13269 C CA . VAL B 2 228 ? 225.892 192.638 156.545 1.00 48.50 228 VAL B CA 1
ATOM 13270 C C . VAL B 2 228 ? 224.982 191.517 157.022 1.00 48.33 228 VAL B C 1
ATOM 13271 O O . VAL B 2 228 ? 224.059 191.754 157.809 1.00 52.02 228 VAL B O 1
ATOM 13284 N N . ASN B 2 229 ? 225.242 190.303 156.548 1.00 43.53 229 ASN B N 1
ATOM 13285 C CA . ASN B 2 229 ? 224.416 189.151 156.863 1.00 37.26 229 ASN B CA 1
ATOM 13286 C C . ASN B 2 229 ? 225.308 187.949 157.136 1.00 38.56 229 ASN B C 1
ATOM 13287 O O . ASN B 2 229 ? 226.502 187.955 156.837 1.00 46.11 229 ASN B O 1
ATOM 13298 N N . VAL B 2 230 ? 224.710 186.920 157.733 1.00 44.18 230 VAL B N 1
ATOM 13299 C CA . VAL B 2 230 ? 225.391 185.649 157.958 1.00 41.66 230 VAL B CA 1
ATOM 13300 C C . VAL B 2 230 ? 224.581 184.532 157.316 1.00 38.69 230 VAL B C 1
ATOM 13301 O O . VAL B 2 230 ? 224.587 183.393 157.791 1.00 41.96 230 VAL B O 1
ATOM 13314 N N . CYS B 2 231 ? 223.877 184.848 156.237 1.00 36.99 231 CYS B N 1
ATOM 13315 C CA . CYS B 2 231 ? 223.045 183.864 155.560 1.00 40.71 231 CYS B CA 1
ATOM 13316 C C . CYS B 2 231 ? 223.093 184.076 154.051 1.00 36.11 231 CYS B C 1
ATOM 13317 O O . CYS B 2 231 ? 222.557 185.072 153.551 1.00 41.06 231 CYS B O 1
ATOM 13324 N N . PRO B 2 232 ? 223.720 183.174 153.294 1.00 38.05 232 PRO B N 1
ATOM 13325 C CA . PRO B 2 232 ? 223.692 183.315 151.832 1.00 40.32 232 PRO B CA 1
ATOM 13326 C C . PRO B 2 232 ? 222.293 183.329 151.252 1.00 40.43 232 PRO B C 1
ATOM 13327 O O . PRO B 2 232 ? 222.091 183.902 150.179 1.00 42.96 232 PRO B O 1
ATOM 13338 N N . PHE B 2 233 ? 221.318 182.710 151.917 1.00 40.61 233 PHE B N 1
ATOM 13339 C CA . PHE B 2 233 ? 219.937 182.819 151.461 1.00 37.57 233 PHE B CA 1
ATOM 13340 C C . PHE B 2 233 ? 219.441 184.259 151.573 1.00 31.89 233 PHE B C 1
ATOM 13341 O O . PHE B 2 233 ? 218.907 184.817 150.608 1.00 38.10 233 PHE B O 1
ATOM 13358 N N . CYS B 2 234 ? 219.645 184.888 152.735 1.00 40.11 234 CYS B N 1
ATOM 13359 C CA . CYS B 2 234 ? 219.335 186.307 152.885 1.00 37.27 234 CYS B CA 1
ATOM 13360 C C . CYS B 2 234 ? 220.203 187.157 151.972 1.00 39.25 234 CYS B C 1
ATOM 13361 O O . CYS B 2 234 ? 219.741 188.164 151.424 1.00 39.87 234 CYS B O 1
ATOM 13368 N N . HIS B 2 235 ? 221.478 186.796 151.838 1.00 43.40 235 HIS B N 1
ATOM 13369 C CA . HIS B 2 235 ? 222.372 187.518 150.940 1.00 37.03 235 HIS B CA 1
ATOM 13370 C C . HIS B 2 235 ? 221.804 187.557 149.529 1.00 43.07 235 HIS B C 1
ATOM 13371 O O . HIS B 2 235 ? 221.728 188.620 148.905 1.00 46.42 235 HIS B O 1
ATOM 13385 N N . LEU B 2 236 ? 221.400 186.396 149.011 1.00 45.80 236 LEU B N 1
ATOM 13386 C CA . LEU B 2 236 ? 220.805 186.333 147.684 1.00 42.66 236 LEU B CA 1
ATOM 13387 C C . LEU B 2 236 ? 219.510 187.124 147.629 1.00 44.38 236 LEU B C 1
ATOM 13388 O O . LEU B 2 236 ? 219.265 187.856 146.667 1.00 44.87 236 LEU B O 1
ATOM 13404 N N . GLN B 2 237 ? 218.667 186.999 148.655 1.00 46.54 237 GLN B N 1
ATOM 13405 C CA . GLN B 2 237 ? 217.431 187.770 148.662 1.00 39.61 237 GLN B CA 1
ATOM 13406 C C . GLN B 2 237 ? 217.730 189.251 148.493 1.00 42.34 237 GLN B C 1
ATOM 13407 O O . GLN B 2 237 ? 217.233 189.888 147.567 1.00 45.45 237 GLN B O 1
ATOM 13421 N N . PHE B 2 238 ? 218.605 189.801 149.332 1.00 43.87 238 PHE B N 1
ATOM 13422 C CA . PHE B 2 238 ? 218.898 191.229 149.251 1.00 41.20 238 PHE B CA 1
ATOM 13423 C C . PHE B 2 238 ? 219.516 191.589 147.905 1.00 44.44 238 PHE B C 1
ATOM 13424 O O . PHE B 2 238 ? 219.029 192.486 147.206 1.00 50.52 238 PHE B O 1
ATOM 13441 N N . ASP B 2 239 ? 220.560 190.866 147.501 1.00 50.46 239 ASP B N 1
ATOM 13442 C CA . ASP B 2 239 ? 221.283 191.199 146.278 1.00 48.89 239 ASP B CA 1
ATOM 13443 C C . ASP B 2 239 ? 220.375 191.133 145.054 1.00 53.40 239 ASP B C 1
ATOM 13444 O O . ASP B 2 239 ? 220.184 192.131 144.349 1.00 54.09 239 ASP B O 1
ATOM 13453 N N . VAL B 2 240 ? 219.816 189.955 144.775 1.00 48.94 240 VAL B N 1
ATOM 13454 C CA . VAL B 2 240 ? 219.017 189.778 143.569 1.00 50.32 240 VAL B CA 1
ATOM 13455 C C . VAL B 2 240 ? 217.714 190.560 143.662 1.00 52.12 240 VAL B C 1
ATOM 13456 O O . VAL B 2 240 ? 217.219 191.087 142.659 1.00 57.47 240 VAL B O 1
ATOM 13469 N N . GLY B 2 241 ? 217.121 190.643 144.856 1.00 47.87 241 GLY B N 1
ATOM 13470 C CA . GLY B 2 241 ? 215.867 191.338 145.017 1.00 48.73 241 GLY B CA 1
ATOM 13471 C C . GLY B 2 241 ? 215.976 192.835 144.896 1.00 47.13 241 GLY B C 1
ATOM 13472 O O . GLY B 2 241 ? 214.983 193.477 144.569 1.00 51.87 241 GLY B O 1
ATOM 13476 N N . GLN B 2 242 ? 217.152 193.415 145.135 1.00 52.87 242 GLN B N 1
ATOM 13477 C CA . GLN B 2 242 ? 217.305 194.832 144.825 1.00 54.90 242 GLN B CA 1
ATOM 13478 C C . GLN B 2 242 ? 217.160 195.073 143.327 1.00 56.26 242 GLN B C 1
ATOM 13479 O O . GLN B 2 242 ? 216.468 196.006 142.902 1.00 54.35 242 GLN B O 1
ATOM 13493 N N . MET B 2 243 ? 217.780 194.217 142.510 1.00 61.57 243 MET B N 1
ATOM 13494 C CA . MET B 2 243 ? 217.608 194.322 141.066 1.00 61.06 243 MET B CA 1
ATOM 13495 C C . MET B 2 243 ? 216.164 194.055 140.665 1.00 61.79 243 MET B C 1
ATOM 13496 O O . MET B 2 243 ? 215.615 194.745 139.800 1.00 63.36 243 MET B O 1
ATOM 13510 N N . GLU B 2 244 ? 215.532 193.056 141.282 1.00 57.24 244 GLU B N 1
ATOM 13511 C CA . GLU B 2 244 ? 214.143 192.752 140.948 1.00 57.28 244 GLU B CA 1
ATOM 13512 C C . GLU B 2 244 ? 213.213 193.898 141.336 1.00 57.94 244 GLU B C 1
ATOM 13513 O O . GLU B 2 244 ? 212.264 194.211 140.610 1.00 61.05 244 GLU B O 1
ATOM 13525 N N . ILE B 2 245 ? 213.469 194.531 142.481 1.00 56.09 245 ILE B N 1
ATOM 13526 C CA . ILE B 2 245 ? 212.666 195.664 142.924 1.00 57.72 245 ILE B CA 1
ATOM 13527 C C . ILE B 2 245 ? 212.859 196.846 141.988 1.00 58.87 245 ILE B C 1
ATOM 13528 O O . ILE B 2 245 ? 211.902 197.552 141.655 1.00 62.57 245 ILE B O 1
ATOM 13544 N N . LYS B 2 246 ? 214.095 197.085 141.550 1.00 64.90 246 LYS B N 1
ATOM 13545 C CA . LYS B 2 246 ? 214.328 198.130 140.560 1.00 64.83 246 LYS B CA 1
ATOM 13546 C C . LYS B 2 246 ? 213.571 197.901 139.259 1.00 64.61 246 LYS B C 1
ATOM 13547 O O . LYS B 2 246 ? 212.964 198.827 138.710 1.00 66.57 246 LYS B O 1
ATOM 13566 N N . ASP B 2 247 ? 213.584 196.666 138.756 1.00 67.41 247 ASP B N 1
ATOM 13567 C CA . ASP B 2 247 ? 212.908 196.366 137.499 1.00 65.81 247 ASP B CA 1
ATOM 13568 C C . ASP B 2 247 ? 211.387 196.418 137.615 1.00 65.08 247 ASP B C 1
ATOM 13569 O O . ASP B 2 247 ? 210.704 196.793 136.657 1.00 68.72 247 ASP B O 1
ATOM 13578 N N . LYS B 2 248 ? 210.843 196.050 138.773 1.00 60.75 248 LYS B N 1
ATOM 13579 C CA . LYS B 2 248 ? 209.396 195.972 138.939 1.00 62.69 248 LYS B CA 1
ATOM 13580 C C . LYS B 2 248 ? 208.826 197.339 139.296 1.00 63.83 248 LYS B C 1
ATOM 13581 O O . LYS B 2 248 ? 207.827 197.761 138.705 1.00 66.19 248 LYS B O 1
ATOM 13600 N N . PHE B 2 249 ? 209.435 198.043 140.249 1.00 63.74 249 PHE B N 1
ATOM 13601 C CA . PHE B 2 249 ? 208.928 199.323 140.718 1.00 62.55 249 PHE B CA 1
ATOM 13602 C C . PHE B 2 249 ? 209.869 200.484 140.439 1.00 64.17 249 PHE B C 1
ATOM 13603 O O . PHE B 2 249 ? 209.567 201.613 140.842 1.00 65.37 249 PHE B O 1
ATOM 13620 N N . GLY B 2 250 ? 210.994 200.251 139.771 1.00 64.79 250 GLY B N 1
ATOM 13621 C CA . GLY B 2 250 ? 211.903 201.340 139.478 1.00 68.42 250 GLY B CA 1
ATOM 13622 C C . GLY B 2 250 ? 212.441 202.037 140.702 1.00 67.83 250 GLY B C 1
ATOM 13623 O O . GLY B 2 250 ? 212.735 203.233 140.646 1.00 66.45 250 GLY B O 1
ATOM 13627 N N . GLU B 2 251 ? 212.572 201.322 141.814 1.00 68.90 251 GLU B N 1
ATOM 13628 C CA . GLU B 2 251 ? 213.078 201.883 143.058 1.00 65.87 251 GLU B CA 1
ATOM 13629 C C . GLU B 2 251 ? 214.532 201.476 143.234 1.00 66.19 251 GLU B C 1
ATOM 13630 O O . GLU B 2 251 ? 214.855 200.285 143.215 1.00 65.57 251 GLU B O 1
ATOM 13642 N N . GLU B 2 252 ? 215.402 202.463 143.411 1.00 67.70 252 GLU B N 1
ATOM 13643 C CA . GLU B 2 252 ? 216.835 202.242 143.520 1.00 67.82 252 GLU B CA 1
ATOM 13644 C C . GLU B 2 252 ? 217.257 202.381 144.973 1.00 69.04 252 GLU B C 1
ATOM 13645 O O . GLU B 2 252 ? 216.895 203.356 145.640 1.00 68.55 252 GLU B O 1
ATOM 13657 N N . PHE B 2 253 ? 218.010 201.404 145.458 1.00 61.88 253 PHE B N 1
ATOM 13658 C CA . PHE B 2 253 ? 218.604 201.450 146.787 1.00 61.53 253 PHE B CA 1
ATOM 13659 C C . PHE B 2 253 ? 220.122 201.439 146.748 1.00 60.62 253 PHE B C 1
ATOM 13660 O O . PHE B 2 253 ? 220.757 202.170 147.512 1.00 57.59 253 PHE B O 1
ATOM 13677 N N . ASP B 2 254 ? 220.718 200.636 145.870 1.00 62.53 254 ASP B N 1
ATOM 13678 C CA . ASP B 2 254 ? 222.168 200.606 145.686 1.00 63.61 254 ASP B CA 1
ATOM 13679 C C . ASP B 2 254 ? 222.891 200.429 147.017 1.00 63.19 254 ASP B C 1
ATOM 13680 O O . ASP B 2 254 ? 223.877 201.107 147.311 1.00 66.70 254 ASP B O 1
ATOM 13689 N N . ILE B 2 255 ? 222.398 199.503 147.833 1.00 57.62 255 ILE B N 1
ATOM 13690 C CA . ILE B 2 255 ? 223.013 199.178 149.116 1.00 55.10 255 ILE B CA 1
ATOM 13691 C C . ILE B 2 255 ? 223.775 197.866 148.938 1.00 54.66 255 ILE B C 1
ATOM 13692 O O . ILE B 2 255 ? 223.139 196.811 148.788 1.00 57.16 255 ILE B O 1
ATOM 13708 N N . PRO B 2 256 ? 225.108 197.878 148.937 1.00 55.77 256 PRO B N 1
ATOM 13709 C CA . PRO B 2 256 ? 225.848 196.629 148.740 1.00 56.06 256 PRO B CA 1
ATOM 13710 C C . PRO B 2 256 ? 225.546 195.622 149.836 1.00 53.92 256 PRO B C 1
ATOM 13711 O O . PRO B 2 256 ? 225.302 195.979 150.989 1.00 57.76 256 PRO B O 1
ATOM 13722 N N . VAL B 2 257 ? 225.568 194.349 149.462 1.00 49.41 257 VAL B N 1
ATOM 13723 C CA . VAL B 2 257 ? 225.291 193.249 150.376 1.00 51.30 257 VAL B CA 1
ATOM 13724 C C . VAL B 2 257 ? 226.592 192.499 150.606 1.00 47.76 257 VAL B C 1
ATOM 13725 O O . VAL B 2 257 ? 227.225 192.033 149.653 1.00 54.41 257 VAL B O 1
ATOM 13738 N N . LEU B 2 258 ? 226.993 192.388 151.867 1.00 48.58 258 LEU B N 1
ATOM 13739 C CA . LEU B 2 258 ? 228.206 191.687 152.251 1.00 49.75 258 LEU B CA 1
ATOM 13740 C C . LEU B 2 258 ? 227.876 190.597 153.255 1.00 50.82 258 LEU B C 1
ATOM 13741 O O . LEU B 2 258 ? 227.000 190.768 154.107 1.00 53.83 258 LEU B O 1
ATOM 13757 N N . HIS B 2 259 ? 228.574 189.475 153.143 1.00 51.24 259 HIS B N 1
ATOM 13758 C CA . HIS B 2 259 ? 228.561 188.473 154.193 1.00 49.55 259 HIS B CA 1
ATOM 13759 C C . HIS B 2 259 ? 229.534 188.879 155.294 1.00 47.27 259 HIS B C 1
ATOM 13760 O O . HIS B 2 259 ? 230.508 189.594 155.055 1.00 49.49 259 HIS B O 1
ATOM 13774 N N . LEU B 2 260 ? 229.255 188.420 156.514 1.00 52.01 260 LEU B N 1
ATOM 13775 C CA . LEU B 2 260 ? 230.127 188.752 157.635 1.00 50.60 260 LEU B CA 1
ATOM 13776 C C . LEU B 2 260 ? 231.562 188.323 157.359 1.00 49.73 260 LEU B C 1
ATOM 13777 O O . LEU B 2 260 ? 232.509 189.034 157.713 1.00 55.53 260 LEU B O 1
ATOM 13793 N N . ALA B 2 261 ? 231.743 187.162 156.728 1.00 54.15 261 ALA B N 1
ATOM 13794 C CA . ALA B 2 261 ? 233.084 186.719 156.359 1.00 55.75 261 ALA B CA 1
ATOM 13795 C C . ALA B 2 261 ? 233.743 187.700 155.398 1.00 55.47 261 ALA B C 1
ATOM 13796 O O . ALA B 2 261 ? 234.943 187.974 155.507 1.00 54.93 261 ALA B O 1
ATOM 13803 N N . GLN B 2 262 ? 232.977 188.237 154.447 1.00 56.31 262 GLN B N 1
ATOM 13804 C CA . GLN B 2 262 ? 233.529 189.224 153.524 1.00 55.58 262 GLN B CA 1
ATOM 13805 C C . GLN B 2 262 ? 233.924 190.506 154.247 1.00 59.17 262 GLN B C 1
ATOM 13806 O O . GLN B 2 262 ? 234.963 191.099 153.943 1.00 61.89 262 GLN B O 1
ATOM 13820 N N . LEU B 2 263 ? 233.099 190.962 155.192 1.00 61.60 263 LEU B N 1
ATOM 13821 C CA . LEU B 2 263 ? 233.447 192.154 155.960 1.00 59.69 263 LEU B CA 1
ATOM 13822 C C . LEU B 2 263 ? 234.715 191.924 156.772 1.00 60.02 263 LEU B C 1
ATOM 13823 O O . LEU B 2 263 ? 235.587 192.798 156.842 1.00 63.11 263 LEU B O 1
ATOM 13839 N N . LEU B 2 264 ? 234.835 190.749 157.392 1.00 61.26 264 LEU B N 1
ATOM 13840 C CA . LEU B 2 264 ? 236.047 190.430 158.137 1.00 62.57 264 LEU B CA 1
ATOM 13841 C C . LEU B 2 264 ? 237.259 190.400 157.218 1.00 63.87 264 LEU B C 1
ATOM 13842 O O . LEU B 2 264 ? 238.335 190.886 157.582 1.00 66.66 264 LEU B O 1
ATOM 13858 N N . GLY B 2 265 ? 237.106 189.834 156.019 1.00 68.14 265 GLY B N 1
ATOM 13859 C CA . GLY B 2 265 ? 238.201 189.848 155.062 1.00 68.09 265 GLY B CA 1
ATOM 13860 C C . GLY B 2 265 ? 238.595 191.253 154.655 1.00 69.75 265 GLY B C 1
ATOM 13861 O O . GLY B 2 265 ? 239.781 191.559 154.512 1.00 71.09 265 GLY B O 1
ATOM 13865 N N . LEU B 2 266 ? 237.607 192.128 154.464 1.00 66.68 266 LEU B N 1
ATOM 13866 C CA . LEU B 2 266 ? 237.910 193.519 154.147 1.00 68.16 266 LEU B CA 1
ATOM 13867 C C . LEU B 2 266 ? 238.685 194.181 155.279 1.00 70.91 266 LEU B C 1
ATOM 13868 O O . LEU B 2 266 ? 239.654 194.909 155.036 1.00 71.14 266 LEU B O 1
ATOM 13884 N N . ALA B 2 267 ? 238.275 193.940 156.525 1.00 72.60 267 ALA B N 1
ATOM 13885 C CA . ALA B 2 267 ? 238.970 194.544 157.654 1.00 72.12 267 ALA B CA 1
ATOM 13886 C C . ALA B 2 267 ? 240.320 193.893 157.927 1.00 72.40 267 ALA B C 1
ATOM 13887 O O . ALA B 2 267 ? 241.144 194.485 158.631 1.00 73.57 267 ALA B O 1
ATOM 13894 N N . MET B 2 268 ? 240.562 192.698 157.395 1.00 73.66 268 MET B N 1
ATOM 13895 C CA . MET B 2 268 ? 241.816 191.988 157.600 1.00 75.31 268 MET B CA 1
ATOM 13896 C C . MET B 2 268 ? 242.773 192.137 156.423 1.00 77.74 268 MET B C 1
ATOM 13897 O O . MET B 2 268 ? 243.799 191.452 156.382 1.00 75.74 268 MET B O 1
ATOM 13911 N N . GLY B 2 269 ? 242.462 193.012 155.473 1.00 79.95 269 GLY B N 1
ATOM 13912 C CA . GLY B 2 269 ? 243.347 193.227 154.339 1.00 79.19 269 GLY B CA 1
ATOM 13913 C C . GLY B 2 269 ? 243.488 192.026 153.429 1.00 80.86 269 GLY B C 1
ATOM 13914 O O . GLY B 2 269 ? 244.602 191.703 153.002 1.00 80.98 269 GLY B O 1
ATOM 13918 N N . LEU B 2 270 ? 242.382 191.353 153.125 1.00 80.18 270 LEU B N 1
ATOM 13919 C CA . LEU B 2 270 ? 242.424 190.269 152.163 1.00 79.84 270 LEU B CA 1
ATOM 13920 C C . LEU B 2 270 ? 242.491 190.830 150.744 1.00 81.49 270 LEU B C 1
ATOM 13921 O O . LEU B 2 270 ? 242.041 191.949 150.487 1.00 78.71 270 LEU B O 1
ATOM 13937 N N . PRO B 2 271 ? 243.055 190.072 149.803 1.00 88.17 271 PRO B N 1
ATOM 13938 C CA . PRO B 2 271 ? 243.071 190.538 148.412 1.00 86.30 271 PRO B CA 1
ATOM 13939 C C . PRO B 2 271 ? 241.657 190.780 147.910 1.00 86.73 271 PRO B C 1
ATOM 13940 O O . PRO B 2 271 ? 240.726 190.039 148.232 1.00 86.57 271 PRO B O 1
ATOM 13951 N N . LYS B 2 272 ? 241.501 191.837 147.110 1.00 86.29 272 LYS B N 1
ATOM 13952 C CA . LYS B 2 272 ? 240.175 192.193 146.618 1.00 86.65 272 LYS B CA 1
ATOM 13953 C C . LYS B 2 272 ? 239.582 191.071 145.776 1.00 87.86 272 LYS B C 1
ATOM 13954 O O . LYS B 2 272 ? 238.385 190.775 145.878 1.00 86.10 272 LYS B O 1
ATOM 13973 N N . GLU B 2 273 ? 240.399 190.439 144.932 1.00 87.74 273 GLU B N 1
ATOM 13974 C CA . GLU B 2 273 ? 239.907 189.339 144.110 1.00 86.72 273 GLU B CA 1
ATOM 13975 C C . GLU B 2 273 ? 239.432 188.160 144.949 1.00 86.25 273 GLU B C 1
ATOM 13976 O O . GLU B 2 273 ? 238.585 187.389 144.484 1.00 84.68 273 GLU B O 1
ATOM 13988 N N . ASP B 2 274 ? 239.953 187.997 146.168 1.00 82.79 274 ASP B N 1
ATOM 13989 C CA . ASP B 2 274 ? 239.507 186.894 147.012 1.00 85.39 274 ASP B CA 1
ATOM 13990 C C . ASP B 2 274 ? 238.066 187.080 147.466 1.00 84.72 274 ASP B C 1
ATOM 13991 O O . ASP B 2 274 ? 237.353 186.093 147.678 1.00 83.16 274 ASP B O 1
ATOM 14000 N N . LEU B 2 275 ? 237.621 188.326 147.632 1.00 78.45 275 LEU B N 1
ATOM 14001 C CA . LEU B 2 275 ? 236.236 188.571 148.011 1.00 77.89 275 LEU B CA 1
ATOM 14002 C C . LEU B 2 275 ? 235.273 188.294 146.863 1.00 79.29 275 LEU B C 1
ATOM 14003 O O . LEU B 2 275 ? 234.072 188.136 147.106 1.00 77.91 275 LEU B O 1
ATOM 14019 N N . VAL B 2 276 ? 235.770 188.233 145.627 1.00 75.27 276 VAL B N 1
ATOM 14020 C CA . VAL B 2 276 ? 234.956 187.893 144.465 1.00 75.81 276 VAL B CA 1
ATOM 14021 C C . VAL B 2 276 ? 233.722 188.782 144.425 1.00 78.23 276 VAL B C 1
ATOM 14022 O O . VAL B 2 276 ? 232.587 188.293 144.400 1.00 78.47 276 VAL B O 1
ATOM 14035 N N . VAL B 2 277 ? 233.941 190.098 144.420 1.00 78.27 277 VAL B N 1
ATOM 14036 C CA . VAL B 2 277 ? 232.843 191.051 144.350 1.00 78.62 277 VAL B CA 1
ATOM 14037 C C . VAL B 2 277 ? 232.080 190.928 143.041 1.00 78.52 277 VAL B C 1
ATOM 14038 O O . VAL B 2 277 ? 230.921 191.351 142.958 1.00 77.57 277 VAL B O 1
ATOM 14051 N N . ASP B 2 278 ? 232.700 190.356 142.006 1.00 79.51 278 ASP B N 1
ATOM 14052 C CA . ASP B 2 278 ? 232.032 190.222 140.717 1.00 80.87 278 ASP B CA 1
ATOM 14053 C C . ASP B 2 278 ? 230.829 189.289 140.778 1.00 80.71 278 ASP B C 1
ATOM 14054 O O . ASP B 2 278 ? 229.994 189.313 139.868 1.00 78.12 278 ASP B O 1
ATOM 14063 N N . ALA B 2 279 ? 230.722 188.462 141.820 1.00 74.79 279 ALA B N 1
ATOM 14064 C CA . ALA B 2 279 ? 229.559 187.589 141.945 1.00 72.90 279 ALA B CA 1
ATOM 14065 C C . ALA B 2 279 ? 228.314 188.380 142.329 1.00 70.81 279 ALA B C 1
ATOM 14066 O O . ALA B 2 279 ? 227.191 187.977 142.002 1.00 69.10 279 ALA B O 1
ATOM 14073 N N . HIS B 2 280 ? 228.491 189.504 143.017 1.00 68.46 280 HIS B N 1
ATOM 14074 C CA . HIS B 2 280 ? 227.357 190.278 143.501 1.00 69.12 280 HIS B CA 1
ATOM 14075 C C . HIS B 2 280 ? 226.707 191.065 142.370 1.00 70.13 280 HIS B C 1
ATOM 14076 O O . HIS B 2 280 ? 227.386 191.628 141.509 1.00 71.39 280 HIS B O 1
ATOM 14090 N N . GLN B 2 281 ? 225.373 191.099 142.379 1.00 68.17 281 GLN B N 1
ATOM 14091 C CA . GLN B 2 281 ? 224.639 191.879 141.391 1.00 68.67 281 GLN B CA 1
ATOM 14092 C C . GLN B 2 281 ? 224.672 193.368 141.707 1.00 69.42 281 GLN B C 1
ATOM 14093 O O . GLN B 2 281 ? 224.727 194.192 140.789 1.00 69.22 281 GLN B O 1
ATOM 14107 N N . VAL B 2 282 ? 224.642 193.727 142.985 1.00 68.32 282 VAL B N 1
ATOM 14108 C CA . VAL B 2 282 ? 224.735 195.118 143.409 1.00 69.00 282 VAL B CA 1
ATOM 14109 C C . VAL B 2 282 ? 226.211 195.464 143.554 1.00 68.60 282 VAL B C 1
ATOM 14110 O O . VAL B 2 282 ? 226.941 194.803 144.299 1.00 70.77 282 VAL B O 1
ATOM 14123 N N . CYS B 2 283 ? 226.651 196.495 142.838 1.00 76.22 283 CYS B N 1
ATOM 14124 C CA . CYS B 2 283 ? 228.057 196.877 142.867 1.00 77.44 283 CYS B CA 1
ATOM 14125 C C . CYS B 2 283 ? 228.461 197.319 144.267 1.00 76.93 283 CYS B C 1
ATOM 14126 O O . CYS B 2 283 ? 227.761 198.103 144.913 1.00 76.75 283 CYS B O 1
ATOM 14134 N N . VAL B 2 284 ? 229.600 196.815 144.732 1.00 70.53 284 VAL B N 1
ATOM 14135 C CA . VAL B 2 284 ? 230.096 197.127 146.066 1.00 72.62 284 VAL B CA 1
ATOM 14136 C C . VAL B 2 284 ? 231.113 198.259 145.995 1.00 73.01 284 VAL B C 1
ATOM 14137 O O . VAL B 2 284 ? 231.379 198.930 146.992 1.00 73.77 284 VAL B O 1
ATOM 14150 N N . THR C 3 1 ? 175.429 187.793 142.522 1.00 44.62 2 THR C N 1
ATOM 14151 C CA . THR C 3 1 ? 174.780 187.565 143.805 1.00 43.14 2 THR C CA 1
ATOM 14152 C C . THR C 3 1 ? 175.806 187.244 144.885 1.00 47.62 2 THR C C 1
ATOM 14153 O O . THR C 3 1 ? 176.818 186.599 144.621 1.00 47.82 2 THR C O 1
ATOM 14163 N N . LEU C 3 2 ? 175.536 187.702 146.104 1.00 43.93 3 LEU C N 1
ATOM 14164 C CA . LEU C 3 2 ? 176.360 187.372 147.255 1.00 35.06 3 LEU C CA 1
ATOM 14165 C C . LEU C 3 2 ? 175.965 186.052 147.899 1.00 38.10 3 LEU C C 1
ATOM 14166 O O . LEU C 3 2 ? 176.602 185.640 148.872 1.00 46.45 3 LEU C O 1
ATOM 14182 N N . LEU C 3 3 ? 174.939 185.384 147.384 1.00 38.13 4 LEU C N 1
ATOM 14183 C CA . LEU C 3 3 ? 174.487 184.135 147.976 1.00 36.96 4 LEU C CA 1
ATOM 14184 C C . LEU C 3 3 ? 175.540 183.053 147.781 1.00 44.30 4 LEU C C 1
ATOM 14185 O O . LEU C 3 3 ? 176.108 182.903 146.698 1.00 49.78 4 LEU C O 1
ATOM 14201 N N . GLN C 3 4 ? 175.798 182.298 148.848 1.00 46.99 5 GLN C N 1
ATOM 14202 C CA . GLN C 3 4 ? 176.619 181.098 148.782 1.00 44.28 5 GLN C CA 1
ATOM 14203 C C . GLN C 3 4 ? 176.317 180.351 150.075 1.00 45.35 5 GLN C C 1
ATOM 14204 O O . GLN C 3 4 ? 176.666 180.825 151.159 1.00 47.22 5 GLN C O 1
ATOM 14218 N N . ARG C 3 5 ? 175.661 179.200 149.956 1.00 54.73 6 ARG C N 1
ATOM 14219 C CA . ARG C 3 5 ? 175.073 178.512 151.097 1.00 56.36 6 ARG C CA 1
ATOM 14220 C C . ARG C 3 5 ? 176.085 177.631 151.819 1.00 58.31 6 ARG C C 1
ATOM 14221 O O . ARG C 3 5 ? 175.773 177.129 152.902 1.00 58.42 6 ARG C O 1
ATOM 14242 N N . GLU C 3 6 ? 177.275 177.425 151.257 1.00 57.49 7 GLU C N 1
ATOM 14243 C CA . GLU C 3 6 ? 178.281 176.571 151.871 1.00 55.43 7 GLU C CA 1
ATOM 14244 C C . GLU C 3 6 ? 179.412 177.326 152.557 1.00 56.78 7 GLU C C 1
ATOM 14245 O O . GLU C 3 6 ? 179.893 176.882 153.602 1.00 59.44 7 GLU C O 1
ATOM 14257 N N . GLU C 3 7 ? 179.836 178.457 152.002 1.00 48.34 8 GLU C N 1
ATOM 14258 C CA . GLU C 3 7 ? 181.019 179.150 152.492 1.00 47.70 8 GLU C CA 1
ATOM 14259 C C . GLU C 3 7 ? 180.842 179.975 153.758 1.00 48.82 8 GLU C C 1
ATOM 14260 O O . GLU C 3 7 ? 181.844 180.417 154.328 1.00 50.94 8 GLU C O 1
ATOM 14272 N N . ASN C 3 8 ? 179.610 180.193 154.213 1.00 44.37 9 ASN C N 1
ATOM 14273 C CA . ASN C 3 8 ? 179.337 181.155 155.273 1.00 37.66 9 ASN C CA 1
ATOM 14274 C C . ASN C 3 8 ? 178.769 180.505 156.526 1.00 37.54 9 ASN C C 1
ATOM 14275 O O . ASN C 3 8 ? 178.204 181.196 157.376 1.00 42.90 9 ASN C O 1
ATOM 14286 N N . ILE C 3 9 ? 178.917 179.191 156.664 1.00 41.63 10 ILE C N 1
ATOM 14287 C CA . ILE C 3 9 ? 178.465 178.485 157.853 1.00 38.16 10 ILE C CA 1
ATOM 14288 C C . ILE C 3 9 ? 179.350 177.264 158.040 1.00 36.97 10 ILE C C 1
ATOM 14289 O O . ILE C 3 9 ? 179.838 176.678 157.072 1.00 46.97 10 ILE C O 1
ATOM 14305 N N . ILE C 3 10 ? 179.561 176.885 159.296 1.00 33.13 11 ILE C N 1
ATOM 14306 C CA . ILE C 3 10 ? 180.376 175.729 159.645 1.00 32.30 11 ILE C CA 1
ATOM 14307 C C . ILE C 3 10 ? 179.469 174.700 160.297 1.00 35.45 11 ILE C C 1
ATOM 14308 O O . ILE C 3 10 ? 178.805 174.994 161.298 1.00 43.77 11 ILE C O 1
ATOM 14324 N N . ARG C 3 11 ? 179.441 173.500 159.730 1.00 38.45 12 ARG C N 1
ATOM 14325 C CA . ARG C 3 11 ? 178.736 172.360 160.292 1.00 39.72 12 ARG C CA 1
ATOM 14326 C C . ARG C 3 11 ? 179.721 171.206 160.426 1.00 42.49 12 ARG C C 1
ATOM 14327 O O . ARG C 3 11 ? 180.903 171.333 160.099 1.00 47.79 12 ARG C O 1
ATOM 14348 N N . LYS C 3 12 ? 179.230 170.067 160.912 1.00 45.16 13 LYS C N 1
ATOM 14349 C CA . LYS C 3 12 ? 180.095 168.906 161.079 1.00 43.11 13 LYS C CA 1
ATOM 14350 C C . LYS C 3 12 ? 180.623 168.385 159.751 1.00 45.61 13 LYS C C 1
ATOM 14351 O O . LYS C 3 12 ? 181.655 167.708 159.732 1.00 47.25 13 LYS C O 1
ATOM 14370 N N . GLY C 3 13 ? 179.944 168.683 158.642 1.00 43.40 14 GLY C N 1
ATOM 14371 C CA . GLY C 3 13 ? 180.431 168.267 157.340 1.00 40.29 14 GLY C CA 1
ATOM 14372 C C . GLY C 3 13 ? 181.709 168.955 156.915 1.00 43.96 14 GLY C C 1
ATOM 14373 O O . GLY C 3 13 ? 182.383 168.474 155.999 1.00 45.84 14 GLY C O 1
ATOM 14377 N N . ASN C 3 14 ? 182.057 170.068 157.555 1.00 47.08 15 ASN C N 1
ATOM 14378 C CA . ASN C 3 14 ? 183.292 170.786 157.275 1.00 40.95 15 ASN C CA 1
ATOM 14379 C C . ASN C 3 14 ? 184.442 170.362 158.176 1.00 44.78 15 ASN C C 1
ATOM 14380 O O . ASN C 3 14 ? 185.544 170.899 158.040 1.00 46.33 15 ASN C O 1
ATOM 14391 N N . ILE C 3 15 ? 184.222 169.414 159.081 1.00 45.90 16 ILE C N 1
ATOM 14392 C CA . ILE C 3 15 ? 185.172 169.089 160.135 1.00 42.08 16 ILE C CA 1
ATOM 14393 C C . ILE C 3 15 ? 185.722 167.690 159.905 1.00 46.85 16 ILE C C 1
ATOM 14394 O O . ILE C 3 15 ? 184.983 166.766 159.551 1.00 50.22 16 ILE C O 1
ATOM 14410 N N . ASP C 3 16 ? 187.033 167.545 160.098 1.00 53.56 17 ASP C N 1
ATOM 14411 C CA . ASP C 3 16 ? 187.738 166.266 160.012 1.00 48.82 17 ASP C CA 1
ATOM 14412 C C . ASP C 3 16 ? 188.562 166.128 161.289 1.00 49.46 17 ASP C C 1
ATOM 14413 O O . ASP C 3 16 ? 189.679 166.640 161.372 1.00 54.35 17 ASP C O 1
ATOM 14422 N N . LYS C 3 17 ? 188.003 165.441 162.289 1.00 50.44 18 LYS C N 1
ATOM 14423 C CA . LYS C 3 17 ? 188.707 165.283 163.559 1.00 52.51 18 LYS C CA 1
ATOM 14424 C C . LYS C 3 17 ? 189.975 164.455 163.402 1.00 53.06 18 LYS C C 1
ATOM 14425 O O . LYS C 3 17 ? 190.926 164.625 164.173 1.00 55.44 18 LYS C O 1
ATOM 14444 N N . GLU C 3 18 ? 190.008 163.561 162.413 1.00 55.92 19 GLU C N 1
ATOM 14445 C CA . GLU C 3 18 ? 191.213 162.775 162.178 1.00 55.18 19 GLU C CA 1
ATOM 14446 C C . GLU C 3 18 ? 192.378 163.668 161.780 1.00 54.86 19 GLU C C 1
ATOM 14447 O O . GLU C 3 18 ? 193.522 163.388 162.144 1.00 60.48 19 GLU C O 1
ATOM 14459 N N . PHE C 3 19 ? 192.109 164.740 161.035 1.00 46.98 20 PHE C N 1
ATOM 14460 C CA . PHE C 3 19 ? 193.164 165.679 160.671 1.00 51.14 20 PHE C CA 1
ATOM 14461 C C . PHE C 3 19 ? 193.779 166.314 161.912 1.00 49.78 20 PHE C C 1
ATOM 14462 O O . PHE C 3 19 ? 195.006 166.396 162.043 1.00 47.20 20 PHE C O 1
ATOM 14479 N N . SER C 3 20 ? 192.934 166.766 162.842 1.00 48.73 21 SER C N 1
ATOM 14480 C CA . SER C 3 20 ? 193.436 167.365 164.074 1.00 44.78 21 SER C CA 1
ATOM 14481 C C . SER C 3 20 ? 194.221 166.356 164.898 1.00 50.05 21 SER C C 1
ATOM 14482 O O . SER C 3 20 ? 195.291 166.675 165.433 1.00 53.24 21 SER C O 1
ATOM 14490 N N . GLU C 3 21 ? 193.704 165.132 165.017 1.00 53.73 22 GLU C N 1
ATOM 14491 C CA . GLU C 3 21 ? 194.418 164.107 165.768 1.00 52.12 22 GLU C CA 1
ATOM 14492 C C . GLU C 3 21 ? 195.771 163.810 165.137 1.00 53.09 22 GLU C C 1
ATOM 14493 O O . GLU C 3 21 ? 196.770 163.645 165.844 1.00 56.02 22 GLU C O 1
ATOM 14505 N N . LYS C 3 22 ? 195.823 163.737 163.807 1.00 49.99 23 LYS C N 1
ATOM 14506 C CA . LYS C 3 22 ? 197.082 163.482 163.118 1.00 47.56 23 LYS C CA 1
ATOM 14507 C C . LYS C 3 22 ? 198.077 164.604 163.368 1.00 49.21 23 LYS C C 1
ATOM 14508 O O . LYS C 3 22 ? 199.259 164.356 163.629 1.00 52.50 23 LYS C O 1
ATOM 14527 N N . ILE C 3 23 ? 197.618 165.853 163.282 1.00 45.84 24 ILE C N 1
ATOM 14528 C CA . ILE C 3 23 ? 198.521 166.978 163.495 1.00 44.02 24 ILE C CA 1
ATOM 14529 C C . ILE C 3 23 ? 199.066 166.955 164.916 1.00 43.98 24 ILE C C 1
ATOM 14530 O O . ILE C 3 23 ? 200.267 167.145 165.139 1.00 46.33 24 ILE C O 1
ATOM 14546 N N . LYS C 3 24 ? 198.196 166.722 165.900 1.00 44.43 25 LYS C N 1
ATOM 14547 C CA . LYS C 3 24 ? 198.649 166.723 167.287 1.00 42.04 25 LYS C CA 1
ATOM 14548 C C . LYS C 3 24 ? 199.590 165.557 167.562 1.00 39.93 25 LYS C C 1
ATOM 14549 O O . LYS C 3 24 ? 200.556 165.697 168.317 1.00 47.85 25 LYS C O 1
ATOM 14568 N N . ALA C 3 25 ? 199.328 164.399 166.955 1.00 48.50 26 ALA C N 1
ATOM 14569 C CA . ALA C 3 25 ? 200.182 163.238 167.161 1.00 44.59 26 ALA C CA 1
ATOM 14570 C C . ALA C 3 25 ? 201.534 163.381 166.475 1.00 46.42 26 ALA C C 1
ATOM 14571 O O . ALA C 3 25 ? 202.491 162.714 166.881 1.00 51.67 26 ALA C O 1
ATOM 14578 N N . ALA C 3 26 ? 201.637 164.233 165.459 1.00 42.75 27 ALA C N 1
ATOM 14579 C CA . ALA C 3 26 ? 202.856 164.378 164.677 1.00 41.56 27 ALA C CA 1
ATOM 14580 C C . ALA C 3 26 ? 203.778 165.466 165.206 1.00 42.73 27 ALA C C 1
ATOM 14581 O O . ALA C 3 26 ? 204.783 165.772 164.561 1.00 46.82 27 ALA C O 1
ATOM 14588 N N . GLY C 3 27 ? 203.461 166.061 166.351 1.00 42.06 28 GLY C N 1
ATOM 14589 C CA . GLY C 3 27 ? 204.290 167.089 166.940 1.00 40.56 28 GLY C CA 1
ATOM 14590 C C . GLY C 3 27 ? 203.666 168.462 167.024 1.00 43.99 28 GLY C C 1
ATOM 14591 O O . GLY C 3 27 ? 204.387 169.433 167.277 1.00 45.03 28 GLY C O 1
ATOM 14595 N N . GLY C 3 28 ? 202.358 168.580 166.822 1.00 45.42 29 GLY C N 1
ATOM 14596 C CA . GLY C 3 28 ? 201.683 169.857 166.937 1.00 40.92 29 GLY C CA 1
ATOM 14597 C C . GLY C 3 28 ? 200.621 169.839 168.016 1.00 38.85 29 GLY C C 1
ATOM 14598 O O . GLY C 3 28 ? 199.593 170.508 167.893 1.00 44.42 29 GLY C O 1
ATOM 14602 N N . ASP C 3 29 ? 200.861 169.073 169.081 1.00 37.43 30 ASP C N 1
ATOM 14603 C CA . ASP C 3 29 ? 199.860 168.939 170.135 1.00 39.18 30 ASP C CA 1
ATOM 14604 C C . ASP C 3 29 ? 199.663 170.241 170.899 1.00 39.34 30 ASP C C 1
ATOM 14605 O O . ASP C 3 29 ? 198.586 170.473 171.458 1.00 43.57 30 ASP C O 1
ATOM 14614 N N . SER C 3 30 ? 200.679 171.103 170.931 1.00 36.78 31 SER C N 1
ATOM 14615 C CA . SER C 3 30 ? 200.561 172.351 171.676 1.00 28.79 31 SER C CA 1
ATOM 14616 C C . SER C 3 30 ? 199.419 173.212 171.152 1.00 34.90 31 SER C C 1
ATOM 14617 O O . SER C 3 30 ? 198.834 173.992 171.912 1.00 40.82 31 SER C O 1
ATOM 14625 N N . LEU C 3 31 ? 199.063 173.067 169.873 1.00 32.57 32 LEU C N 1
ATOM 14626 C CA . LEU C 3 31 ? 197.948 173.836 169.333 1.00 35.40 32 LEU C CA 1
ATOM 14627 C C . LEU C 3 31 ? 196.675 173.620 170.136 1.00 39.41 32 LEU C C 1
ATOM 14628 O O . LEU C 3 31 ? 195.739 174.418 170.024 1.00 40.26 32 LEU C O 1
ATOM 14644 N N . GLU C 3 32 ? 196.623 172.565 170.951 1.00 40.04 33 GLU C N 1
ATOM 14645 C CA . GLU C 3 32 ? 195.439 172.309 171.759 1.00 33.66 33 GLU C CA 1
ATOM 14646 C C . GLU C 3 32 ? 195.170 173.451 172.732 1.00 31.61 33 GLU C C 1
ATOM 14647 O O . GLU C 3 32 ? 194.010 173.783 172.995 1.00 36.69 33 GLU C O 1
ATOM 14659 N N . TYR C 3 33 ? 196.218 174.067 173.280 1.00 32.69 34 TYR C N 1
ATOM 14660 C CA . TYR C 3 33 ? 196.049 175.068 174.330 1.00 32.38 34 TYR C CA 1
ATOM 14661 C C . TYR C 3 33 ? 196.426 176.473 173.867 1.00 21.64 34 TYR C C 1
ATOM 14662 O O . TYR C 3 33 ? 197.012 177.256 174.612 1.00 39.20 34 TYR C O 1
ATOM 14680 N N . CYS C 3 34 ? 196.080 176.807 172.632 1.00 23.34 35 CYS C N 1
ATOM 14681 C CA . CYS C 3 34 ? 196.054 178.195 172.197 1.00 25.90 35 CYS C CA 1
ATOM 14682 C C . CYS C 3 34 ? 194.773 178.854 172.696 1.00 24.30 35 CYS C C 1
ATOM 14683 O O . CYS C 3 34 ? 193.685 178.292 172.548 1.00 34.20 35 CYS C O 1
ATOM 14690 N N . PHE C 3 35 ? 194.897 180.034 173.308 1.00 23.80 36 PHE C N 1
ATOM 14691 C CA . PHE C 3 35 ? 193.727 180.779 173.759 1.00 18.71 36 PHE C CA 1
ATOM 14692 C C . PHE C 3 35 ? 193.464 182.023 172.912 1.00 30.52 36 PHE C C 1
ATOM 14693 O O . PHE C 3 35 ? 192.716 182.909 173.334 1.00 34.37 36 PHE C O 1
ATOM 14710 N N . GLN C 3 36 ? 194.059 182.097 171.722 1.00 21.89 37 GLN C N 1
ATOM 14711 C CA . GLN C 3 36 ? 193.624 183.014 170.665 1.00 24.32 37 GLN C CA 1
ATOM 14712 C C . GLN C 3 36 ? 193.828 184.476 171.052 1.00 21.75 37 GLN C C 1
ATOM 14713 O O . GLN C 3 36 ? 192.981 185.333 170.799 1.00 30.32 37 GLN C O 1
ATOM 14727 N N . CYS C 3 37 ? 194.982 184.765 171.653 1.00 31.02 38 CYS C N 1
ATOM 14728 C CA . CYS C 3 37 ? 195.297 186.138 172.031 1.00 16.14 38 CYS C CA 1
ATOM 14729 C C . CYS C 3 37 ? 195.589 187.012 170.816 1.00 22.76 38 CYS C C 1
ATOM 14730 O O . CYS C 3 37 ? 195.405 188.230 170.878 1.00 26.25 38 CYS C O 1
ATOM 14737 N N . GLY C 3 38 ? 196.055 186.424 169.720 1.00 33.11 39 GLY C N 1
ATOM 14738 C CA . GLY C 3 38 ? 196.398 187.176 168.533 1.00 18.06 39 GLY C CA 1
ATOM 14739 C C . GLY C 3 38 ? 197.777 187.794 168.525 1.00 21.47 39 GLY C C 1
ATOM 14740 O O . GLY C 3 38 ? 198.048 188.638 167.665 1.00 31.72 39 GLY C O 1
ATOM 14744 N N . THR C 3 39 ? 198.656 187.413 169.454 1.00 18.99 40 THR C N 1
ATOM 14745 C CA . THR C 3 39 ? 200.021 187.925 169.431 1.00 22.55 40 THR C CA 1
ATOM 14746 C C . THR C 3 39 ? 200.750 187.475 168.173 1.00 22.77 40 THR C C 1
ATOM 14747 O O . THR C 3 39 ? 201.525 188.239 167.587 1.00 31.36 40 THR C O 1
ATOM 14758 N N . CYS C 3 40 ? 200.512 186.236 167.743 1.00 25.46 41 CYS C N 1
ATOM 14759 C CA . CYS C 3 40 ? 201.200 185.705 166.574 1.00 10.91 41 CYS C CA 1
ATOM 14760 C C . CYS C 3 40 ? 200.878 186.518 165.326 1.00 25.04 41 CYS C C 1
ATOM 14761 O O . CYS C 3 40 ? 201.776 186.885 164.563 1.00 35.51 41 CYS C O 1
ATOM 14768 N N . THR C 3 41 ? 199.596 186.811 165.103 1.00 25.68 42 THR C N 1
ATOM 14769 C CA . THR C 3 41 ? 199.210 187.577 163.923 1.00 21.80 42 THR C CA 1
ATOM 14770 C C . THR C 3 41 ? 199.801 188.979 163.962 1.00 20.48 42 THR C C 1
ATOM 14771 O O . THR C 3 41 ? 200.251 189.499 162.935 1.00 33.77 42 THR C O 1
ATOM 14782 N N . GLY C 3 42 ? 199.805 189.610 165.134 1.00 18.41 43 GLY C N 1
ATOM 14783 C CA . GLY C 3 42 ? 200.430 190.912 165.257 1.00 19.15 43 GLY C CA 1
ATOM 14784 C C . GLY C 3 42 ? 201.918 190.877 164.979 1.00 22.06 43 GLY C C 1
ATOM 14785 O O . GLY C 3 42 ? 202.475 191.835 164.439 1.00 30.83 43 GLY C O 1
ATOM 14789 N N . SER C 3 43 ? 202.584 189.785 165.350 1.00 28.99 44 SER C N 1
ATOM 14790 C CA . SER C 3 43 ? 204.010 189.638 165.096 1.00 19.04 44 SER C CA 1
ATOM 14791 C C . SER C 3 43 ? 204.321 189.205 163.672 1.00 24.87 44 SER C C 1
ATOM 14792 O O . SER C 3 43 ? 205.480 189.302 163.259 1.00 35.50 44 SER C O 1
ATOM 14800 N N . CYS C 3 44 ? 203.335 188.737 162.920 1.00 27.41 45 CYS C N 1
ATOM 14801 C CA . CYS C 3 44 ? 203.601 188.124 161.628 1.00 22.50 45 CYS C CA 1
ATOM 14802 C C . CYS C 3 44 ? 203.909 189.190 160.583 1.00 31.51 45 CYS C C 1
ATOM 14803 O O . CYS C 3 44 ? 203.077 190.074 160.354 1.00 38.07 45 CYS C O 1
ATOM 14810 N N . PRO C 3 45 ? 205.071 189.145 159.927 1.00 30.72 46 PRO C N 1
ATOM 14811 C CA . PRO C 3 45 ? 205.333 190.124 158.865 1.00 30.01 46 PRO C CA 1
ATOM 14812 C C . PRO C 3 45 ? 204.569 189.840 157.584 1.00 32.33 46 PRO C C 1
ATOM 14813 O O . PRO C 3 45 ? 204.255 190.782 156.847 1.00 32.25 46 PRO C O 1
ATOM 14824 N N . SER C 3 46 ? 204.260 188.577 157.290 1.00 28.67 47 SER C N 1
ATOM 14825 C CA . SER C 3 46 ? 203.483 188.276 156.096 1.00 30.04 47 SER C CA 1
ATOM 14826 C C . SER C 3 46 ? 202.008 188.590 156.290 1.00 30.37 47 SER C C 1
ATOM 14827 O O . SER C 3 46 ? 201.309 188.879 155.315 1.00 37.78 47 SER C O 1
ATOM 14835 N N . GLY C 3 47 ? 201.518 188.547 157.529 1.00 30.26 48 GLY C N 1
ATOM 14836 C CA . GLY C 3 47 ? 200.143 188.916 157.796 1.00 30.21 48 GLY C CA 1
ATOM 14837 C C . GLY C 3 47 ? 199.849 190.383 157.572 1.00 32.21 48 GLY C C 1
ATOM 14838 O O . GLY C 3 47 ? 198.680 190.758 157.453 1.00 37.75 48 GLY C O 1
ATOM 14842 N N . ARG C 3 48 ? 200.883 191.221 157.513 1.00 33.23 49 ARG C N 1
ATOM 14843 C CA . ARG C 3 48 ? 200.695 192.644 157.273 1.00 32.19 49 ARG C CA 1
ATOM 14844 C C . ARG C 3 48 ? 200.501 192.976 155.801 1.00 33.15 49 ARG C C 1
ATOM 14845 O O . ARG C 3 48 ? 200.037 194.075 155.488 1.00 35.86 49 ARG C O 1
ATOM 14866 N N . ARG C 3 49 ? 200.848 192.062 154.895 1.00 33.31 50 ARG C N 1
ATOM 14867 C CA . ARG C 3 49 ? 200.796 192.335 153.469 1.00 28.13 50 ARG C CA 1
ATOM 14868 C C . ARG C 3 49 ? 200.092 191.248 152.670 1.00 25.22 50 ARG C C 1
ATOM 14869 O O . ARG C 3 49 ? 200.048 191.340 151.441 1.00 38.60 50 ARG C O 1
ATOM 14890 N N . THR C 3 50 ? 199.558 190.229 153.320 1.00 27.17 51 THR C N 1
ATOM 14891 C CA . THR C 3 50 ? 198.822 189.172 152.641 1.00 29.17 51 THR C CA 1
ATOM 14892 C C . THR C 3 50 ? 197.608 188.816 153.486 1.00 31.16 51 THR C C 1
ATOM 14893 O O . THR C 3 50 ? 197.505 189.261 154.635 1.00 36.68 51 THR C O 1
ATOM 14904 N N . PRO C 3 51 ? 196.671 188.036 152.966 1.00 26.08 52 PRO C N 1
ATOM 14905 C CA . PRO C 3 51 ? 195.522 187.627 153.783 1.00 27.08 52 PRO C CA 1
ATOM 14906 C C . PRO C 3 51 ? 195.856 186.524 154.774 1.00 31.91 52 PRO C C 1
ATOM 14907 O O . PRO C 3 51 ? 194.956 185.964 155.406 1.00 35.71 52 PRO C O 1
ATOM 14918 N N . TYR C 3 52 ? 197.137 186.199 154.916 1.00 33.53 53 TYR C N 1
ATOM 14919 C CA . TYR C 3 52 ? 197.549 185.132 155.817 1.00 26.96 53 TYR C CA 1
ATOM 14920 C C . TYR C 3 52 ? 197.345 185.550 157.267 1.00 26.37 53 TYR C C 1
ATOM 14921 O O . TYR C 3 52 ? 197.836 186.597 157.697 1.00 34.39 53 TYR C O 1
ATOM 14939 N N . ARG C 3 53 ? 196.614 184.729 158.018 1.00 29.09 54 ARG C N 1
ATOM 14940 C CA . ARG C 3 53 ? 196.351 184.958 159.438 1.00 26.54 54 ARG C CA 1
ATOM 14941 C C . ARG C 3 53 ? 196.723 183.677 160.177 1.00 28.45 54 ARG C C 1
ATOM 14942 O O . ARG C 3 53 ? 195.978 182.696 160.138 1.00 41.62 54 ARG C O 1
ATOM 14963 N N . VAL C 3 54 ? 197.872 183.688 160.851 1.00 29.01 55 VAL C N 1
ATOM 14964 C CA . VAL C 3 54 ? 198.368 182.473 161.488 1.00 28.19 55 VAL C CA 1
ATOM 14965 C C . VAL C 3 54 ? 197.462 182.049 162.639 1.00 34.61 55 VAL C C 1
ATOM 14966 O O . VAL C 3 54 ? 197.259 180.851 162.873 1.00 36.87 55 VAL C O 1
ATOM 14979 N N . ARG C 3 55 ? 196.907 183.011 163.381 1.00 32.48 56 ARG C N 1
ATOM 14980 C CA . ARG C 3 55 ? 196.015 182.662 164.484 1.00 25.11 56 ARG C CA 1
ATOM 14981 C C . ARG C 3 55 ? 194.814 181.875 163.981 1.00 23.21 56 ARG C C 1
ATOM 14982 O O . ARG C 3 55 ? 194.398 180.893 164.605 1.00 34.20 56 ARG C O 1
ATOM 15003 N N . GLN C 3 56 ? 194.235 182.299 162.859 1.00 38.47 57 GLN C N 1
ATOM 15004 C CA . GLN C 3 56 ? 193.108 181.569 162.296 1.00 34.66 57 GLN C CA 1
ATOM 15005 C C . GLN C 3 56 ? 193.529 180.200 161.784 1.00 32.45 57 GLN C C 1
ATOM 15006 O O . GLN C 3 56 ? 192.733 179.261 161.823 1.00 39.67 57 GLN C O 1
ATOM 15020 N N . ILE C 3 57 ? 194.771 180.057 161.320 1.00 29.70 58 ILE C N 1
ATOM 15021 C CA . ILE C 3 57 ? 195.267 178.737 160.943 1.00 33.45 58 ILE C CA 1
ATOM 15022 C C . ILE C 3 57 ? 195.308 177.823 162.162 1.00 32.15 58 ILE C C 1
ATOM 15023 O O . ILE C 3 57 ? 194.886 176.663 162.104 1.00 38.68 58 ILE C O 1
ATOM 15039 N N . ILE C 3 58 ? 195.824 178.331 163.282 1.00 33.02 59 ILE C N 1
ATOM 15040 C CA . ILE C 3 58 ? 195.876 177.537 164.507 1.00 28.27 59 ILE C CA 1
ATOM 15041 C C . ILE C 3 58 ? 194.467 177.158 164.947 1.00 31.49 59 ILE C C 1
ATOM 15042 O O . ILE C 3 58 ? 194.201 176.014 165.338 1.00 34.94 59 ILE C O 1
ATOM 15058 N N . ARG C 3 59 ? 193.541 178.117 164.880 1.00 32.90 60 ARG C N 1
ATOM 15059 C CA . ARG C 3 59 ? 192.162 177.850 165.267 1.00 29.74 60 ARG C CA 1
ATOM 15060 C C . ARG C 3 59 ? 191.531 176.784 164.381 1.00 35.35 60 ARG C C 1
ATOM 15061 O O . ARG C 3 59 ? 190.850 175.882 164.877 1.00 37.86 60 ARG C O 1
ATOM 15082 N N . LYS C 3 60 ? 191.732 176.877 163.065 1.00 43.04 61 LYS C N 1
ATOM 15083 C CA . LYS C 3 60 ? 191.169 175.885 162.158 1.00 30.32 61 LYS C CA 1
ATOM 15084 C C . LYS C 3 60 ? 191.778 174.514 162.400 1.00 32.10 61 LYS C C 1
ATOM 15085 O O . LYS C 3 60 ? 191.074 173.501 162.352 1.00 44.78 61 LYS C O 1
ATOM 15104 N N . ALA C 3 61 ? 193.085 174.461 162.655 1.00 42.58 62 ALA C N 1
ATOM 15105 C CA . ALA C 3 61 ? 193.719 173.188 162.972 1.00 39.46 62 ALA C CA 1
ATOM 15106 C C . ALA C 3 61 ? 193.099 172.569 164.215 1.00 38.31 62 ALA C C 1
ATOM 15107 O O . ALA C 3 61 ? 192.879 171.356 164.270 1.00 44.93 62 ALA C O 1
ATOM 15114 N N . ASN C 3 62 ? 192.817 173.389 165.230 1.00 41.55 63 ASN C N 1
ATOM 15115 C CA . ASN C 3 62 ? 192.161 172.869 166.425 1.00 41.28 63 ASN C CA 1
ATOM 15116 C C . ASN C 3 62 ? 190.739 172.400 166.123 1.00 39.32 63 ASN C C 1
ATOM 15117 O O . ASN C 3 62 ? 190.311 171.349 166.612 1.00 42.88 63 ASN C O 1
ATOM 15128 N N . VAL C 3 63 ? 189.992 173.168 165.330 1.00 43.08 64 VAL C N 1
ATOM 15129 C CA . VAL C 3 63 ? 188.604 172.817 165.038 1.00 40.48 64 VAL C CA 1
ATOM 15130 C C . VAL C 3 63 ? 188.538 171.591 164.137 1.00 43.91 64 VAL C C 1
ATOM 15131 O O . VAL C 3 63 ? 187.665 170.732 164.300 1.00 45.41 64 VAL C O 1
ATOM 15144 N N . GLY C 3 64 ? 189.443 171.496 163.168 1.00 43.58 65 GLY C N 1
ATOM 15145 C CA . GLY C 3 64 ? 189.486 170.356 162.274 1.00 38.26 65 GLY C CA 1
ATOM 15146 C C . GLY C 3 64 ? 189.031 170.687 160.869 1.00 42.63 65 GLY C C 1
ATOM 15147 O O . GLY C 3 64 ? 188.474 169.833 160.176 1.00 47.30 65 GLY C O 1
ATOM 15151 N N . LEU C 3 65 ? 189.264 171.924 160.435 1.00 38.47 66 LEU C N 1
ATOM 15152 C CA . LEU C 3 65 ? 188.866 172.363 159.097 1.00 41.39 66 LEU C CA 1
ATOM 15153 C C . LEU C 3 65 ? 189.990 172.059 158.104 1.00 38.98 66 LEU C C 1
ATOM 15154 O O . LEU C 3 65 ? 190.675 172.941 157.588 1.00 43.65 66 LEU C O 1
ATOM 15170 N N . LYS C 3 66 ? 190.153 170.763 157.831 1.00 48.19 67 LYS C N 1
ATOM 15171 C CA . LYS C 3 66 ? 191.215 170.299 156.943 1.00 45.36 67 LYS C CA 1
ATOM 15172 C C . LYS C 3 66 ? 191.117 170.957 155.573 1.00 46.56 67 LYS C C 1
ATOM 15173 O O . LYS C 3 66 ? 192.028 171.673 155.145 1.00 50.70 67 LYS C O 1
ATOM 15192 N N . ASP C 3 67 ? 190.004 170.732 154.873 1.00 47.30 68 ASP C N 1
ATOM 15193 C CA . ASP C 3 67 ? 189.872 171.233 153.508 1.00 49.66 68 ASP C CA 1
ATOM 15194 C C . ASP C 3 67 ? 190.107 172.734 153.443 1.00 48.75 68 ASP C C 1
ATOM 15195 O O . ASP C 3 67 ? 190.673 173.241 152.468 1.00 49.68 68 ASP C O 1
ATOM 15204 N N . GLU C 3 68 ? 189.687 173.463 154.476 1.00 48.29 69 GLU C N 1
ATOM 15205 C CA . GLU C 3 68 ? 189.904 174.903 154.500 1.00 46.12 69 GLU C CA 1
ATOM 15206 C C . GLU C 3 68 ? 191.379 175.253 154.653 1.00 48.87 69 GLU C C 1
ATOM 15207 O O . GLU C 3 68 ? 191.815 176.304 154.175 1.00 47.76 69 GLU C O 1
ATOM 15219 N N . ILE C 3 69 ? 192.159 174.395 155.309 1.00 49.88 70 ILE C N 1
ATOM 15220 C CA . ILE C 3 69 ? 193.567 174.696 155.554 1.00 46.05 70 ILE C CA 1
ATOM 15221 C C . ILE C 3 69 ? 194.425 174.282 154.365 1.00 44.49 70 ILE C C 1
ATOM 15222 O O . ILE C 3 69 ? 195.162 175.095 153.795 1.00 48.24 70 ILE C O 1
ATOM 15238 N N . ILE C 3 70 ? 194.345 173.008 153.978 1.00 47.92 71 ILE C N 1
ATOM 15239 C CA . ILE C 3 70 ? 195.297 172.470 153.012 1.00 45.97 71 ILE C CA 1
ATOM 15240 C C . ILE C 3 70 ? 195.132 173.126 151.648 1.00 45.56 71 ILE C C 1
ATOM 15241 O O . ILE C 3 70 ? 196.111 173.296 150.914 1.00 52.45 71 ILE C O 1
ATOM 15257 N N . SER C 3 71 ? 193.912 173.502 151.280 1.00 46.52 72 SER C N 1
ATOM 15258 C CA . SER C 3 71 ? 193.660 174.150 150.000 1.00 47.32 72 SER C CA 1
ATOM 15259 C C . SER C 3 71 ? 193.888 175.656 150.041 1.00 47.86 72 SER C C 1
ATOM 15260 O O . SER C 3 71 ? 193.744 176.316 149.010 1.00 45.34 72 SER C O 1
ATOM 15268 N N . ASP C 3 72 ? 194.245 176.207 151.194 1.00 44.89 73 ASP C N 1
ATOM 15269 C CA . ASP C 3 72 ? 194.401 177.649 151.335 1.00 42.25 73 ASP C CA 1
ATOM 15270 C C . ASP C 3 72 ? 195.743 178.098 150.766 1.00 42.83 73 ASP C C 1
ATOM 15271 O O . ASP C 3 72 ? 196.785 177.616 151.220 1.00 48.44 73 ASP C O 1
ATOM 15280 N N . PRO C 3 73 ? 195.769 179.001 149.781 1.00 43.99 74 PRO C N 1
ATOM 15281 C CA . PRO C 3 73 ? 197.065 179.533 149.325 1.00 39.63 74 PRO C CA 1
ATOM 15282 C C . PRO C 3 73 ? 197.834 180.270 150.407 1.00 40.60 74 PRO C C 1
ATOM 15283 O O . PRO C 3 73 ? 199.069 180.186 150.451 1.00 43.74 74 PRO C O 1
ATOM 15294 N N . THR C 3 74 ? 197.139 180.988 151.294 1.00 37.49 75 THR C N 1
ATOM 15295 C CA . THR C 3 74 ? 197.829 181.784 152.302 1.00 33.83 75 THR C CA 1
ATOM 15296 C C . THR C 3 74 ? 198.668 180.923 153.232 1.00 35.16 75 THR C C 1
ATOM 15297 O O . THR C 3 74 ? 199.593 181.438 153.868 1.00 43.53 75 THR C O 1
ATOM 15308 N N . LEU C 3 75 ? 198.390 179.621 153.303 1.00 36.58 76 LEU C N 1
ATOM 15309 C CA . LEU C 3 75 ? 199.210 178.727 154.108 1.00 40.08 76 LEU C CA 1
ATOM 15310 C C . LEU C 3 75 ? 200.672 178.781 153.699 1.00 38.60 76 LEU C C 1
ATOM 15311 O O . LEU C 3 75 ? 201.544 178.478 154.517 1.00 42.80 76 LEU C O 1
ATOM 15327 N N . TRP C 3 76 ? 200.958 179.167 152.460 1.00 36.04 77 TRP C N 1
ATOM 15328 C CA . TRP C 3 76 ? 202.319 179.211 151.955 1.00 32.09 77 TRP C CA 1
ATOM 15329 C C . TRP C 3 76 ? 202.952 180.588 152.087 1.00 30.76 77 TRP C C 1
ATOM 15330 O O . TRP C 3 76 ? 204.029 180.815 151.531 1.00 33.64 77 TRP C O 1
ATOM 15351 N N . MET C 3 77 ? 202.319 181.507 152.814 1.00 37.05 78 MET C N 1
ATOM 15352 C CA . MET C 3 77 ? 202.880 182.832 153.036 1.00 34.18 78 MET C CA 1
ATOM 15353 C C . MET C 3 77 ? 203.815 182.895 154.235 1.00 30.64 78 MET C C 1
ATOM 15354 O O . MET C 3 77 ? 204.507 183.902 154.403 1.00 39.90 78 MET C O 1
ATOM 15368 N N . CYS C 3 78 ? 203.860 181.854 155.061 1.00 28.87 79 CYS C N 1
ATOM 15369 C CA . CYS C 3 78 ? 204.715 181.853 156.240 1.00 32.15 79 CYS C CA 1
ATOM 15370 C C . CYS C 3 78 ? 206.168 181.643 155.832 1.00 28.87 79 CYS C C 1
ATOM 15371 O O . CYS C 3 78 ? 206.483 180.706 155.095 1.00 33.56 79 CYS C O 1
ATOM 15378 N N . THR C 3 79 ? 207.048 182.519 156.309 1.00 25.37 80 THR C N 1
ATOM 15379 C CA . THR C 3 79 ? 208.478 182.416 156.047 1.00 27.16 80 THR C CA 1
ATOM 15380 C C . THR C 3 79 ? 209.213 181.607 157.105 1.00 27.71 80 THR C C 1
ATOM 15381 O O . THR C 3 79 ? 210.429 181.434 156.991 1.00 33.73 80 THR C O 1
ATOM 15392 N N . THR C 3 80 ? 208.511 181.108 158.123 1.00 31.20 81 THR C N 1
ATOM 15393 C CA . THR C 3 80 ? 209.135 180.381 159.229 1.00 32.12 81 THR C CA 1
ATOM 15394 C C . THR C 3 80 ? 210.144 181.263 159.961 1.00 29.43 81 THR C C 1
ATOM 15395 O O . THR C 3 80 ? 211.216 180.812 160.363 1.00 38.14 81 THR C O 1
ATOM 15406 N N . CYS C 3 81 ? 209.795 182.539 160.131 1.00 26.74 82 CYS C N 1
ATOM 15407 C CA . CYS C 3 81 ? 210.674 183.476 160.819 1.00 21.74 82 CYS C CA 1
ATOM 15408 C C . CYS C 3 81 ? 210.701 183.257 162.327 1.00 23.77 82 CYS C C 1
ATOM 15409 O O . CYS C 3 81 ? 211.605 183.765 162.993 1.00 27.59 82 CYS C O 1
ATOM 15416 N N . TYR C 3 82 ? 209.734 182.522 162.872 1.00 27.01 83 TYR C N 1
ATOM 15417 C CA . TYR C 3 82 ? 209.622 182.183 164.289 1.00 27.72 83 TYR C CA 1
ATOM 15418 C C . TYR C 3 82 ? 209.286 183.375 165.174 1.00 31.03 83 TYR C C 1
ATOM 15419 O O . TYR C 3 82 ? 209.349 183.251 166.400 1.00 37.05 83 TYR C O 1
ATOM 15437 N N . SER C 3 83 ? 208.924 184.525 164.604 1.00 22.63 84 SER C N 1
ATOM 15438 C CA . SER C 3 83 ? 208.583 185.670 165.441 1.00 29.08 84 SER C CA 1
ATOM 15439 C C . SER C 3 83 ? 207.390 185.357 166.333 1.00 31.53 84 SER C C 1
ATOM 15440 O O . SER C 3 83 ? 207.388 185.692 167.523 1.00 29.59 84 SER C O 1
ATOM 15448 N N . CYS C 3 84 ? 206.371 184.705 165.775 1.00 31.40 85 CYS C N 1
ATOM 15449 C CA . CYS C 3 84 ? 205.201 184.333 166.560 1.00 23.67 85 CYS C CA 1
ATOM 15450 C C . CYS C 3 84 ? 205.572 183.393 167.698 1.00 22.70 85 CYS C C 1
ATOM 15451 O O . CYS C 3 84 ? 205.117 183.568 168.833 1.00 36.12 85 CYS C O 1
ATOM 15458 N N . GLN C 3 85 ? 206.400 182.388 167.411 1.00 35.16 86 GLN C N 1
ATOM 15459 C CA . GLN C 3 85 ? 206.699 181.356 168.395 1.00 25.32 86 GLN C CA 1
ATOM 15460 C C . GLN C 3 85 ? 207.527 181.897 169.551 1.00 28.25 86 GLN C C 1
ATOM 15461 O O . GLN C 3 85 ? 207.399 181.413 170.679 1.00 36.93 86 GLN C O 1
ATOM 15475 N N . GLU C 3 86 ? 208.380 182.887 169.297 1.00 29.44 87 GLU C N 1
ATOM 15476 C CA . GLU C 3 86 ? 209.154 183.494 170.370 1.00 29.25 87 GLU C CA 1
ATOM 15477 C C . GLU C 3 86 ? 208.278 184.242 171.363 1.00 30.97 87 GLU C C 1
ATOM 15478 O O . GLU C 3 86 ? 208.681 184.417 172.516 1.00 41.21 87 GLU C O 1
ATOM 15490 N N . ARG C 3 87 ? 207.089 184.675 170.948 1.00 29.87 88 ARG C N 1
ATOM 15491 C CA . ARG C 3 87 ? 206.261 185.556 171.752 1.00 20.45 88 ARG C CA 1
ATOM 15492 C C . ARG C 3 87 ? 204.970 184.921 172.242 1.00 27.24 88 ARG C C 1
ATOM 15493 O O . ARG C 3 87 ? 204.263 185.550 173.034 1.00 31.74 88 ARG C O 1
ATOM 15514 N N . CYS C 3 88 ? 204.640 183.714 171.807 1.00 21.37 89 CYS C N 1
ATOM 15515 C CA . CYS C 3 88 ? 203.372 183.116 172.191 1.00 15.58 89 CYS C CA 1
ATOM 15516 C C . CYS C 3 88 ? 203.310 182.968 173.710 1.00 26.54 89 CYS C C 1
ATOM 15517 O O . CYS C 3 88 ? 204.176 182.300 174.293 1.00 37.14 89 CYS C O 1
ATOM 15524 N N . PRO C 3 89 ? 202.323 183.563 174.386 1.00 26.27 90 PRO C N 1
ATOM 15525 C CA . PRO C 3 89 ? 202.243 183.412 175.846 1.00 19.30 90 PRO C CA 1
ATOM 15526 C C . PRO C 3 89 ? 201.842 182.019 176.295 1.00 21.45 90 PRO C C 1
ATOM 15527 O O . PRO C 3 89 ? 201.976 181.714 177.484 1.00 29.07 90 PRO C O 1
ATOM 15538 N N . ARG C 3 90 ? 201.346 181.176 175.394 1.00 34.68 91 ARG C N 1
ATOM 15539 C CA . ARG C 3 90 ? 201.000 179.799 175.709 1.00 19.50 91 ARG C CA 1
ATOM 15540 C C . ARG C 3 90 ? 202.036 178.806 175.198 1.00 19.32 91 ARG C C 1
ATOM 15541 O O . ARG C 3 90 ? 201.827 177.597 175.312 1.00 34.92 91 ARG C O 1
ATOM 15562 N N . LYS C 3 91 ? 203.146 179.289 174.641 1.00 25.18 92 LYS C N 1
ATOM 15563 C CA . LYS C 3 91 ? 204.238 178.433 174.179 1.00 24.13 92 LYS C CA 1
ATOM 15564 C C . LYS C 3 91 ? 203.745 177.378 173.190 1.00 27.39 92 LYS C C 1
ATOM 15565 O O . LYS C 3 91 ? 204.073 176.195 173.289 1.00 37.93 92 LYS C O 1
ATOM 15584 N N . VAL C 3 92 ? 202.951 177.819 172.229 1.00 27.89 93 VAL C N 1
ATOM 15585 C CA . VAL C 3 92 ? 202.522 176.961 171.133 1.00 24.71 93 VAL C CA 1
ATOM 15586 C C . VAL C 3 92 ? 203.629 176.904 170.089 1.00 30.37 93 VAL C C 1
ATOM 15587 O O . VAL C 3 92 ? 204.244 177.924 169.758 1.00 33.24 93 VAL C O 1
ATOM 15600 N N . LYS C 3 93 ? 203.892 175.705 169.570 1.00 34.88 94 LYS C N 1
ATOM 15601 C CA . LYS C 3 93 ? 204.884 175.507 168.512 1.00 27.07 94 LYS C CA 1
ATOM 15602 C C . LYS C 3 93 ? 204.220 175.812 167.174 1.00 27.25 94 LYS C C 1
ATOM 15603 O O . LYS C 3 93 ? 203.859 174.925 166.399 1.00 37.26 94 LYS C O 1
ATOM 15622 N N . ILE C 3 94 ? 204.066 177.108 166.902 1.00 25.76 95 ILE C N 1
ATOM 15623 C CA . ILE C 3 94 ? 203.275 177.551 165.756 1.00 30.34 95 ILE C CA 1
ATOM 15624 C C . ILE C 3 94 ? 203.906 177.080 164.451 1.00 34.14 95 ILE C C 1
ATOM 15625 O O . ILE C 3 94 ? 203.219 176.587 163.549 1.00 33.29 95 ILE C O 1
ATOM 15641 N N . VAL C 3 95 ? 205.226 177.228 164.328 1.00 30.30 96 VAL C N 1
ATOM 15642 C CA . VAL C 3 95 ? 205.893 176.885 163.078 1.00 29.61 96 VAL C CA 1
ATOM 15643 C C . VAL C 3 95 ? 205.807 175.386 162.818 1.00 32.25 96 VAL C C 1
ATOM 15644 O O . VAL C 3 95 ? 205.695 174.948 161.668 1.00 41.14 96 VAL C O 1
ATOM 15657 N N . ASP C 3 96 ? 205.855 174.578 163.876 1.00 38.63 97 ASP C N 1
ATOM 15658 C CA . ASP C 3 96 ? 205.677 173.141 163.709 1.00 36.64 97 ASP C CA 1
ATOM 15659 C C . ASP C 3 96 ? 204.306 172.827 163.126 1.00 38.45 97 ASP C C 1
ATOM 15660 O O . ASP C 3 96 ? 204.180 171.993 162.222 1.00 45.77 97 ASP C O 1
ATOM 15669 N N . VAL C 3 97 ? 203.266 173.493 163.627 1.00 34.49 98 VAL C N 1
ATOM 15670 C CA . VAL C 3 97 ? 201.917 173.270 163.117 1.00 30.60 98 VAL C CA 1
ATOM 15671 C C . VAL C 3 97 ? 201.818 173.719 161.667 1.00 35.06 98 VAL C C 1
ATOM 15672 O O . VAL C 3 97 ? 201.198 173.047 160.834 1.00 45.69 98 VAL C O 1
ATOM 15685 N N . VAL C 3 98 ? 202.422 174.863 161.340 1.00 34.78 99 VAL C N 1
ATOM 15686 C CA . VAL C 3 98 ? 202.393 175.351 159.964 1.00 32.65 99 VAL C CA 1
ATOM 15687 C C . VAL C 3 98 ? 203.058 174.348 159.030 1.00 33.12 99 VAL C C 1
ATOM 15688 O O . VAL C 3 98 ? 202.534 174.036 157.954 1.00 36.96 99 VAL C O 1
ATOM 15701 N N . LYS C 3 99 ? 204.219 173.823 159.425 1.00 36.03 100 LYS C N 1
ATOM 15702 C CA . LYS C 3 99 ? 204.922 172.868 158.577 1.00 31.71 100 LYS C CA 1
ATOM 15703 C C . LYS C 3 99 ? 204.149 171.562 158.444 1.00 33.01 100 LYS C C 1
ATOM 15704 O O . LYS C 3 99 ? 204.138 170.952 157.372 1.00 38.65 100 LYS C O 1
ATOM 15723 N N . LEU C 3 100 ? 203.503 171.107 159.520 1.00 39.53 101 LEU C N 1
ATOM 15724 C CA . LEU C 3 100 ? 202.701 169.891 159.425 1.00 37.62 101 LEU C CA 1
ATOM 15725 C C . LEU C 3 100 ? 201.511 170.087 158.493 1.00 37.65 101 LEU C C 1
ATOM 15726 O O . LEU C 3 100 ? 201.178 169.197 157.696 1.00 41.46 101 LEU C O 1
ATOM 15742 N N . ALA C 3 101 ? 200.861 171.249 158.571 1.00 40.62 102 ALA C N 1
ATOM 15743 C CA . ALA C 3 101 ? 199.768 171.550 157.655 1.00 34.54 102 ALA C CA 1
ATOM 15744 C C . ALA C 3 101 ? 200.262 171.613 156.217 1.00 37.30 102 ALA C C 1
ATOM 15745 O O . ALA C 3 101 ? 199.575 171.157 155.298 1.00 41.78 102 ALA C O 1
ATOM 15752 N N . ARG C 3 102 ? 201.451 172.177 155.998 1.00 36.88 103 ARG C N 1
ATOM 15753 C CA . ARG C 3 102 ? 202.018 172.201 154.652 1.00 31.65 103 ARG C CA 1
ATOM 15754 C C . ARG C 3 102 ? 202.327 170.794 154.156 1.00 38.93 103 ARG C C 1
ATOM 15755 O O . ARG C 3 102 ? 202.179 170.505 152.966 1.00 43.77 103 ARG C O 1
ATOM 15776 N N . ASN C 3 103 ? 202.789 169.915 155.045 1.00 40.47 104 ASN C N 1
ATOM 15777 C CA . ASN C 3 103 ? 203.015 168.525 154.660 1.00 40.43 104 ASN C CA 1
ATOM 15778 C C . ASN C 3 103 ? 201.712 167.873 154.218 1.00 45.18 104 ASN C C 1
ATOM 15779 O O . ASN C 3 103 ? 201.660 167.180 153.192 1.00 47.81 104 ASN C O 1
ATOM 15790 N N . GLU C 3 104 ? 200.642 168.093 154.982 1.00 46.69 105 GLU C N 1
ATOM 15791 C CA . GLU C 3 104 ? 199.346 167.545 154.597 1.00 43.80 105 GLU C CA 1
ATOM 15792 C C . GLU C 3 104 ? 198.873 168.130 153.272 1.00 43.22 105 GLU C C 1
ATOM 15793 O O . GLU C 3 104 ? 198.302 167.419 152.438 1.00 49.17 105 GLU C O 1
ATOM 15805 N N . ALA C 3 105 ? 199.094 169.430 153.061 1.00 36.88 106 ALA C N 1
ATOM 15806 C CA . ALA C 3 105 ? 198.687 170.061 151.810 1.00 39.75 106 ALA C CA 1
ATOM 15807 C C . ALA C 3 105 ? 199.459 169.494 150.628 1.00 45.16 106 ALA C C 1
ATOM 15808 O O . ALA C 3 105 ? 198.884 169.233 149.567 1.00 46.41 106 ALA C O 1
ATOM 15815 N N . ALA C 3 106 ? 200.766 169.299 150.793 1.00 50.05 107 ALA C N 1
ATOM 15816 C CA . ALA C 3 106 ? 201.566 168.701 149.732 1.00 46.31 107 ALA C CA 1
ATOM 15817 C C . ALA C 3 106 ? 201.079 167.297 149.415 1.00 46.50 107 ALA C C 1
ATOM 15818 O O . ALA C 3 106 ? 200.978 166.917 148.244 1.00 51.69 107 ALA C O 1
ATOM 15825 N N . LYS C 3 107 ? 200.763 166.511 150.446 1.00 49.05 108 LYS C N 1
ATOM 15826 C CA . LYS C 3 107 ? 200.223 165.177 150.205 1.00 50.98 108 LYS C CA 1
ATOM 15827 C C . LYS C 3 107 ? 198.928 165.233 149.405 1.00 49.49 108 LYS C C 1
ATOM 15828 O O . LYS C 3 107 ? 198.591 164.271 148.706 1.00 52.50 108 LYS C O 1
ATOM 15847 N N . ALA C 3 108 ? 198.193 166.336 149.494 1.00 47.08 109 ALA C N 1
ATOM 15848 C CA . ALA C 3 108 ? 196.934 166.503 148.782 1.00 44.41 109 ALA C CA 1
ATOM 15849 C C . ALA C 3 108 ? 197.104 167.155 147.416 1.00 50.29 109 ALA C C 1
ATOM 15850 O O . ALA C 3 108 ? 196.101 167.402 146.740 1.00 48.76 109 ALA C O 1
ATOM 15857 N N . GLY C 3 109 ? 198.331 167.453 147.001 1.00 48.59 110 GLY C N 1
ATOM 15858 C CA . GLY C 3 109 ? 198.586 167.986 145.682 1.00 44.53 110 GLY C CA 1
ATOM 15859 C C . GLY C 3 109 ? 198.674 169.491 145.582 1.00 46.21 110 GLY C C 1
ATOM 15860 O O . GLY C 3 109 ? 198.727 170.013 144.465 1.00 52.69 110 GLY C O 1
ATOM 15864 N N . PHE C 3 110 ? 198.695 170.207 146.704 1.00 44.87 111 PHE C N 1
ATOM 15865 C CA . PHE C 3 110 ? 198.799 171.665 146.682 1.00 46.27 111 PHE C CA 1
ATOM 15866 C C . PHE C 3 110 ? 200.263 172.101 146.774 1.00 47.47 111 PHE C C 1
ATOM 15867 O O . PHE C 3 110 ? 200.695 172.763 147.714 1.00 56.79 111 PHE C O 1
ATOM 15884 N N . MET C 3 111 ? 201.027 171.714 145.758 1.00 50.68 112 MET C N 1
ATOM 15885 C CA . MET C 3 111 ? 202.429 172.083 145.631 1.00 50.41 112 MET C CA 1
ATOM 15886 C C . MET C 3 111 ? 202.591 173.036 144.457 1.00 49.79 112 MET C C 1
ATOM 15887 O O . MET C 3 111 ? 202.093 172.765 143.360 1.00 54.70 112 MET C O 1
ATOM 15901 N N . ALA C 3 112 ? 203.284 174.144 144.688 1.00 48.82 113 ALA C N 1
ATOM 15902 C CA . ALA C 3 112 ? 203.561 175.078 143.613 1.00 46.70 113 ALA C CA 1
ATOM 15903 C C . ALA C 3 112 ? 204.590 174.483 142.650 1.00 51.23 113 ALA C C 1
ATOM 15904 O O . ALA C 3 112 ? 205.456 173.707 143.057 1.00 54.34 113 ALA C O 1
ATOM 15911 N N . PRO C 3 113 ? 204.509 174.823 141.361 1.00 51.83 114 PRO C N 1
ATOM 15912 C CA . PRO C 3 113 ? 205.521 174.320 140.416 1.00 49.36 114 PRO C CA 1
ATOM 15913 C C . PRO C 3 113 ? 206.945 174.727 140.761 1.00 48.19 114 PRO C C 1
ATOM 15914 O O . PRO C 3 113 ? 207.871 173.951 140.505 1.00 52.42 114 PRO C O 1
ATOM 15925 N N . ALA C 3 114 ? 207.155 175.923 141.313 1.00 45.04 115 ALA C N 1
ATOM 15926 C CA . ALA C 3 114 ? 208.512 176.362 141.631 1.00 45.55 115 ALA C CA 1
ATOM 15927 C C . ALA C 3 114 ? 209.137 175.496 142.721 1.00 48.48 115 ALA C C 1
ATOM 15928 O O . ALA C 3 114 ? 210.327 175.157 142.654 1.00 52.50 115 ALA C O 1
ATOM 15935 N N . HIS C 3 115 ? 208.353 175.130 143.735 1.00 41.76 116 HIS C N 1
ATOM 15936 C CA . HIS C 3 115 ? 208.863 174.245 144.776 1.00 43.41 116 HIS C CA 1
ATOM 15937 C C . HIS C 3 115 ? 209.204 172.873 144.208 1.00 45.88 116 HIS C C 1
ATOM 15938 O O . HIS C 3 115 ? 210.227 172.275 144.570 1.00 50.85 116 HIS C O 1
ATOM 15952 N N . LYS C 3 116 ? 208.359 172.359 143.313 1.00 48.24 117 LYS C N 1
ATOM 15953 C CA . LYS C 3 116 ? 208.666 171.097 142.654 1.00 48.40 117 LYS C CA 1
ATOM 15954 C C . LYS C 3 116 ? 209.938 171.209 141.826 1.00 50.59 117 LYS C C 1
ATOM 15955 O O . LYS C 3 116 ? 210.709 170.251 141.729 1.00 56.06 117 LYS C O 1
ATOM 15974 N N . ALA C 3 117 ? 210.168 172.370 141.210 1.00 48.43 118 ALA C N 1
ATOM 15975 C CA . ALA C 3 117 ? 211.398 172.578 140.456 1.00 49.09 118 ALA C CA 1
ATOM 15976 C C . ALA C 3 117 ? 212.614 172.540 141.369 1.00 48.12 118 ALA C C 1
ATOM 15977 O O . ALA C 3 117 ? 213.655 171.979 141.011 1.00 54.20 118 ALA C O 1
ATOM 15984 N N . VAL C 3 118 ? 212.506 173.145 142.551 1.00 47.33 119 VAL C N 1
ATOM 15985 C CA . VAL C 3 118 ? 213.599 173.064 143.518 1.00 49.43 119 VAL C CA 1
ATOM 15986 C C . VAL C 3 118 ? 213.856 171.611 143.900 1.00 47.31 119 VAL C C 1
ATOM 15987 O O . VAL C 3 118 ? 215.009 171.156 143.969 1.00 50.86 119 VAL C O 1
ATOM 16000 N N . GLY C 3 119 ? 212.784 170.860 144.158 1.00 45.99 120 GLY C N 1
ATOM 16001 C CA . GLY C 3 119 ? 212.941 169.447 144.469 1.00 50.27 120 GLY C CA 1
ATOM 16002 C C . GLY C 3 119 ? 213.607 168.672 143.347 1.00 49.44 120 GLY C C 1
ATOM 16003 O O . GLY C 3 119 ? 214.453 167.809 143.592 1.00 52.11 120 GLY C O 1
ATOM 16007 N N . SER C 3 120 ? 213.234 168.968 142.102 1.00 49.84 121 SER C N 1
ATOM 16008 C CA . SER C 3 120 ? 213.833 168.281 140.964 1.00 54.15 121 SER C CA 1
ATOM 16009 C C . SER C 3 120 ? 215.307 168.634 140.822 1.00 54.57 121 SER C C 1
ATOM 16010 O O . SER C 3 120 ? 216.120 167.783 140.443 1.00 55.17 121 SER C O 1
ATOM 16018 N N . PHE C 3 121 ? 215.673 169.883 141.109 1.00 53.98 122 PHE C N 1
ATOM 16019 C CA . PHE C 3 121 ? 217.087 170.243 141.113 1.00 51.84 122 PHE C CA 1
ATOM 16020 C C . PHE C 3 121 ? 217.847 169.438 142.155 1.00 51.73 122 PHE C C 1
ATOM 16021 O O . PHE C 3 121 ? 218.943 168.930 141.885 1.00 49.69 122 PHE C O 1
ATOM 16038 N N . VAL C 3 122 ? 217.284 169.313 143.356 1.00 50.53 123 VAL C N 1
ATOM 16039 C CA . VAL C 3 122 ? 217.948 168.525 144.390 1.00 51.59 123 VAL C CA 1
ATOM 16040 C C . VAL C 3 122 ? 218.090 167.075 143.941 1.00 52.24 123 VAL C C 1
ATOM 16041 O O . VAL C 3 122 ? 219.118 166.434 144.182 1.00 53.95 123 VAL C O 1
ATOM 16054 N N . ILE C 3 123 ? 217.060 166.536 143.287 1.00 54.43 124 ILE C N 1
ATOM 16055 C CA . ILE C 3 123 ? 217.124 165.155 142.811 1.00 53.92 124 ILE C CA 1
ATOM 16056 C C . ILE C 3 123 ? 218.232 164.997 141.775 1.00 55.96 124 ILE C C 1
ATOM 16057 O O . ILE C 3 123 ? 219.020 164.047 141.822 1.00 58.15 124 ILE C O 1
ATOM 16073 N N . LYS C 3 124 ? 218.304 165.924 140.819 1.00 57.55 125 LYS C N 1
ATOM 16074 C CA . LYS C 3 124 ? 219.211 165.752 139.689 1.00 56.47 125 LYS C CA 1
ATOM 16075 C C . LYS C 3 124 ? 220.662 165.998 140.079 1.00 58.35 125 LYS C C 1
ATOM 16076 O O . LYS C 3 124 ? 221.553 165.254 139.657 1.00 60.80 125 LYS C O 1
ATOM 16095 N N . THR C 3 125 ? 220.927 167.038 140.870 1.00 58.46 126 THR C N 1
ATOM 16096 C CA . THR C 3 125 ? 222.293 167.426 141.183 1.00 54.64 126 THR C CA 1
ATOM 16097 C C . THR C 3 125 ? 222.614 167.408 142.669 1.00 55.04 126 THR C C 1
ATOM 16098 O O . THR C 3 125 ? 223.776 167.619 143.030 1.00 56.93 126 THR C O 1
ATOM 16109 N N . GLY C 3 126 ? 221.634 167.163 143.533 1.00 57.20 127 GLY C N 1
ATOM 16110 C CA . GLY C 3 126 ? 221.849 167.223 144.959 1.00 54.63 127 GLY C CA 1
ATOM 16111 C C . GLY C 3 126 ? 221.823 168.616 145.544 1.00 52.46 127 GLY C C 1
ATOM 16112 O O . GLY C 3 126 ? 221.973 168.755 146.762 1.00 57.74 127 GLY C O 1
ATOM 16116 N N . HIS C 3 127 ? 221.631 169.647 144.724 1.00 50.27 128 HIS C N 1
ATOM 16117 C CA . HIS C 3 127 ? 221.665 171.029 145.178 1.00 51.37 128 HIS C CA 1
ATOM 16118 C C . HIS C 3 127 ? 220.378 171.729 144.781 1.00 51.38 128 HIS C C 1
ATOM 16119 O O . HIS C 3 127 ? 219.989 171.699 143.611 1.00 54.06 128 HIS C O 1
ATOM 16133 N N . GLY C 3 128 ? 219.722 172.360 145.755 1.00 47.51 129 GLY C N 1
ATOM 16134 C CA . GLY C 3 128 ? 218.562 173.172 145.441 1.00 48.02 129 GLY C CA 1
ATOM 16135 C C . GLY C 3 128 ? 218.899 174.324 144.519 1.00 47.74 129 GLY C C 1
ATOM 16136 O O . GLY C 3 128 ? 218.071 174.736 143.704 1.00 50.96 129 GLY C O 1
ATOM 16140 N N . VAL C 3 129 ? 220.108 174.858 144.636 1.00 54.19 130 VAL C N 1
ATOM 16141 C CA . VAL C 3 129 ? 220.619 175.871 143.719 1.00 53.24 130 VAL C CA 1
ATOM 16142 C C . VAL C 3 129 ? 221.886 175.308 143.087 1.00 54.25 130 VAL C C 1
ATOM 16143 O O . VAL C 3 129 ? 222.986 175.527 143.613 1.00 55.15 130 VAL C O 1
ATOM 16156 N N . PRO C 3 130 ? 221.786 174.565 141.986 1.00 57.58 131 PRO C N 1
ATOM 16157 C CA . PRO C 3 130 ? 222.993 174.016 141.359 1.00 54.76 131 PRO C CA 1
ATOM 16158 C C . PRO C 3 130 ? 223.849 175.102 140.725 1.00 53.39 131 PRO C C 1
ATOM 16159 O O . PRO C 3 130 ? 223.367 176.172 140.350 1.00 56.26 131 PRO C O 1
ATOM 16170 N N . ILE C 3 131 ? 225.143 174.802 140.604 1.00 60.94 132 ILE C N 1
ATOM 16171 C CA . ILE C 3 131 ? 226.100 175.761 140.069 1.00 62.60 132 ILE C CA 1
ATOM 16172 C C . ILE C 3 131 ? 225.895 175.937 138.569 1.00 63.28 132 ILE C C 1
ATOM 16173 O O . ILE C 3 131 ? 225.482 175.012 137.856 1.00 63.10 132 ILE C O 1
ATOM 16189 N N . ASN C 3 132 ? 226.186 177.140 138.085 1.00 68.57 133 ASN C N 1
ATOM 16190 C CA . ASN C 3 132 ? 226.159 177.461 136.665 1.00 67.15 133 ASN C CA 1
ATOM 16191 C C . ASN C 3 132 ? 227.571 177.771 136.179 1.00 67.03 133 ASN C C 1
ATOM 16192 O O . ASN C 3 132 ? 228.516 177.877 136.963 1.00 66.23 133 ASN C O 1
ATOM 16203 N N . ASP C 3 133 ? 227.701 177.916 134.858 1.00 70.72 134 ASP C N 1
ATOM 16204 C CA . ASP C 3 133 ? 229.024 178.042 134.253 1.00 72.38 134 ASP C CA 1
ATOM 16205 C C . ASP C 3 133 ? 229.748 179.291 134.741 1.00 71.95 134 ASP C C 1
ATOM 16206 O O . ASP C 3 133 ? 230.955 179.252 135.017 1.00 69.68 134 ASP C O 1
ATOM 16215 N N . ALA C 3 134 ? 229.032 180.412 134.848 1.00 71.63 135 ALA C N 1
ATOM 16216 C CA . ALA C 3 134 ? 229.669 181.647 135.288 1.00 71.68 135 ALA C CA 1
ATOM 16217 C C . ALA C 3 134 ? 230.256 181.491 136.684 1.00 71.98 135 ALA C C 1
ATOM 16218 O O . ALA C 3 134 ? 231.371 181.950 136.955 1.00 71.88 135 ALA C O 1
ATOM 16225 N N . THR C 3 135 ? 229.519 180.840 137.586 1.00 68.03 136 THR C N 1
ATOM 16226 C CA . THR C 3 135 ? 230.044 180.626 138.927 1.00 67.53 136 THR C CA 1
ATOM 16227 C C . THR C 3 135 ? 231.210 179.646 138.921 1.00 67.27 136 THR C C 1
ATOM 16228 O O . THR C 3 135 ? 232.116 179.769 139.748 1.00 67.35 136 THR C O 1
ATOM 16239 N N . MET C 3 136 ? 231.216 178.675 138.007 1.00 70.05 137 MET C N 1
ATOM 16240 C CA . MET C 3 136 ? 232.381 177.804 137.870 1.00 71.28 137 MET C CA 1
ATOM 16241 C C . MET C 3 136 ? 233.615 178.609 137.477 1.00 72.71 137 MET C C 1
ATOM 16242 O O . MET C 3 136 ? 234.705 178.415 138.031 1.00 73.36 137 MET C O 1
ATOM 16256 N N . GLU C 3 137 ? 233.458 179.525 136.520 1.00 74.00 138 GLU C N 1
ATOM 16257 C CA . GLU C 3 137 ? 234.577 180.375 136.126 1.00 74.61 138 GLU C CA 1
ATOM 16258 C C . GLU C 3 137 ? 235.037 181.246 137.287 1.00 75.88 138 GLU C C 1
ATOM 16259 O O . GLU C 3 137 ? 236.243 181.402 137.522 1.00 74.90 138 GLU C O 1
ATOM 16271 N N . LEU C 3 138 ? 234.088 181.821 138.029 1.00 71.77 139 LEU C N 1
ATOM 16272 C CA . LEU C 3 138 ? 234.446 182.631 139.188 1.00 68.38 139 LEU C CA 1
ATOM 16273 C C . LEU C 3 138 ? 235.202 181.807 140.222 1.00 71.19 139 LEU C C 1
ATOM 16274 O O . LEU C 3 138 ? 236.204 182.265 140.783 1.00 71.80 139 LEU C O 1
ATOM 16290 N N . ARG C 3 139 ? 234.740 180.582 140.483 1.00 69.22 140 ARG C N 1
ATOM 16291 C CA . ARG C 3 139 ? 235.437 179.705 141.414 1.00 70.22 140 ARG C CA 1
ATOM 16292 C C . ARG C 3 139 ? 236.861 179.444 140.954 1.00 70.47 140 ARG C C 1
ATOM 16293 O O . ARG C 3 139 ? 237.801 179.489 141.754 1.00 69.99 140 ARG C O 1
ATOM 16314 N N . LYS C 3 140 ? 237.037 179.156 139.663 1.00 78.14 141 LYS C N 1
ATOM 16315 C CA . LYS C 3 140 ? 238.372 178.875 139.149 1.00 76.31 141 LYS C CA 1
ATOM 16316 C C . LYS C 3 140 ? 239.281 180.088 139.287 1.00 77.69 141 LYS C C 1
ATOM 16317 O O . LYS C 3 140 ? 240.456 179.956 139.650 1.00 77.15 141 LYS C O 1
ATOM 16336 N N . ALA C 3 141 ? 238.754 181.282 139.007 1.00 77.53 142 ALA C N 1
ATOM 16337 C CA . ALA C 3 141 ? 239.594 182.476 138.995 1.00 76.36 142 ALA C CA 1
ATOM 16338 C C . ALA C 3 141 ? 240.168 182.789 140.370 1.00 76.98 142 ALA C C 1
ATOM 16339 O O . ALA C 3 141 ? 241.244 183.388 140.468 1.00 78.43 142 ALA C O 1
ATOM 16346 N N . VAL C 3 142 ? 239.476 182.398 141.440 1.00 74.58 143 VAL C N 1
ATOM 16347 C CA . VAL C 3 142 ? 239.806 182.858 142.783 1.00 73.12 143 VAL C CA 1
ATOM 16348 C C . VAL C 3 142 ? 240.564 181.803 143.582 1.00 74.77 143 VAL C C 1
ATOM 16349 O O . VAL C 3 142 ? 240.748 181.963 144.791 1.00 75.76 143 VAL C O 1
ATOM 16362 N N . GLY C 3 143 ? 241.014 180.731 142.936 1.00 72.39 144 GLY C N 1
ATOM 16363 C CA . GLY C 3 143 ? 241.814 179.716 143.586 1.00 73.01 144 GLY C CA 1
ATOM 16364 C C . GLY C 3 143 ? 241.039 178.525 144.102 1.00 74.32 144 GLY C C 1
ATOM 16365 O O . GLY C 3 143 ? 241.660 177.528 144.489 1.00 73.10 144 GLY C O 1
ATOM 16369 N N . LEU C 3 144 ? 239.713 178.595 144.129 1.00 73.89 145 LEU C N 1
ATOM 16370 C CA . LEU C 3 144 ? 238.915 177.443 144.510 1.00 73.19 145 LEU C CA 1
ATOM 16371 C C . LEU C 3 144 ? 238.815 176.467 143.342 1.00 73.40 145 LEU C C 1
ATOM 16372 O O . LEU C 3 144 ? 239.128 176.795 142.194 1.00 73.21 145 LEU C O 1
ATOM 16388 N N . GLY C 3 145 ? 238.377 175.252 143.647 1.00 71.13 146 GLY C N 1
ATOM 16389 C CA . GLY C 3 145 ? 238.162 174.274 142.606 1.00 72.35 146 GLY C CA 1
ATOM 16390 C C . GLY C 3 145 ? 237.026 174.667 141.685 1.00 74.53 146 GLY C C 1
ATOM 16391 O O . GLY C 3 145 ? 236.119 175.416 142.047 1.00 77.43 146 GLY C O 1
ATOM 16395 N N . GLU C 3 146 ? 237.083 174.152 140.456 1.00 75.65 147 GLU C N 1
ATOM 16396 C CA . GLU C 3 146 ? 236.023 174.436 139.495 1.00 76.78 147 GLU C CA 1
ATOM 16397 C C . GLU C 3 146 ? 234.669 173.996 140.035 1.00 75.66 147 GLU C C 1
ATOM 16398 O O . GLU C 3 146 ? 233.658 174.675 139.824 1.00 74.87 147 GLU C O 1
ATOM 16410 N N . LEU C 3 147 ? 234.633 172.864 140.733 1.00 67.10 148 LEU C N 1
ATOM 16411 C CA . LEU C 3 147 ? 233.426 172.387 141.373 1.00 68.16 148 LEU C CA 1
ATOM 16412 C C . LEU C 3 147 ? 233.635 172.284 142.878 1.00 68.69 148 LEU C C 1
ATOM 16413 O O . LEU C 3 147 ? 234.729 171.924 143.325 1.00 69.98 148 LEU C O 1
ATOM 16429 N N . PRO C 3 148 ? 232.619 172.597 143.683 1.00 65.89 149 PRO C N 1
ATOM 16430 C CA . PRO C 3 148 ? 232.754 172.407 145.122 1.00 64.75 149 PRO C CA 1
ATOM 16431 C C . PRO C 3 148 ? 232.806 170.930 145.465 1.00 63.75 149 PRO C C 1
ATOM 16432 O O . PRO C 3 148 ? 232.251 170.090 144.738 1.00 64.57 149 PRO C O 1
ATOM 16443 N N . PRO C 3 149 ? 233.458 170.562 146.571 1.00 61.96 150 PRO C N 1
ATOM 16444 C CA . PRO C 3 149 ? 233.563 169.140 146.923 1.00 63.65 150 PRO C CA 1
ATOM 16445 C C . PRO C 3 149 ? 232.250 168.568 147.427 1.00 63.87 150 PRO C C 1
ATOM 16446 O O . PRO C 3 149 ? 232.156 168.089 148.562 1.00 65.15 150 PRO C O 1
ATOM 16457 N N . THR C 3 150 ? 231.231 168.603 146.583 1.00 60.80 151 THR C N 1
ATOM 16458 C CA . THR C 3 150 ? 229.875 168.219 146.941 1.00 61.86 151 THR C CA 1
ATOM 16459 C C . THR C 3 150 ? 229.385 167.157 145.960 1.00 60.31 151 THR C C 1
ATOM 16460 O O . THR C 3 150 ? 230.157 166.603 145.176 1.00 63.27 151 THR C O 1
ATOM 16471 N N . THR C 3 151 ? 228.084 166.864 146.017 1.00 58.24 152 THR C N 1
ATOM 16472 C CA . THR C 3 151 ? 227.490 165.954 145.047 1.00 61.21 152 THR C CA 1
ATOM 16473 C C . THR C 3 151 ? 227.787 166.377 143.614 1.00 63.82 152 THR C C 1
ATOM 16474 O O . THR C 3 151 ? 227.675 165.556 142.698 1.00 63.79 152 THR C O 1
ATOM 16485 N N . HIS C 3 152 ? 228.154 167.644 143.398 1.00 61.68 153 HIS C N 1
ATOM 16486 C CA . HIS C 3 152 ? 228.594 168.076 142.077 1.00 61.36 153 HIS C CA 1
ATOM 16487 C C . HIS C 3 152 ? 229.864 167.348 141.656 1.00 64.99 153 HIS C C 1
ATOM 16488 O O . HIS C 3 152 ? 230.042 167.025 140.477 1.00 64.65 153 HIS C O 1
ATOM 16502 N N . GLN C 3 153 ? 230.762 167.092 142.606 1.00 68.72 154 GLN C N 1
ATOM 16503 C CA . GLN C 3 153 ? 232.052 166.485 142.313 1.00 70.81 154 GLN C CA 1
ATOM 16504 C C . GLN C 3 153 ? 232.081 164.977 142.517 1.00 69.66 154 GLN C C 1
ATOM 16505 O O . GLN C 3 153 ? 232.956 164.312 141.955 1.00 71.58 154 GLN C O 1
ATOM 16519 N N . PHE C 3 154 ? 231.163 164.424 143.305 1.00 67.74 155 PHE C N 1
ATOM 16520 C CA . PHE C 3 154 ? 231.162 162.999 143.636 1.00 69.05 155 PHE C CA 1
ATOM 16521 C C . PHE C 3 154 ? 229.864 162.347 143.181 1.00 69.54 155 PHE C C 1
ATOM 16522 O O . PHE C 3 154 ? 228.827 162.489 143.854 1.00 71.59 155 PHE C O 1
ATOM 16539 N N . PRO C 3 155 ? 229.860 161.625 142.058 1.00 71.99 156 PRO C N 1
ATOM 16540 C CA . PRO C 3 155 ? 228.611 160.981 141.618 1.00 72.41 156 PRO C CA 1
ATOM 16541 C C . PRO C 3 155 ? 228.035 159.997 142.623 1.00 71.99 156 PRO C C 1
ATOM 16542 O O . PRO C 3 155 ? 226.808 159.873 142.711 1.00 73.45 156 PRO C O 1
ATOM 16553 N N . GLU C 3 156 ? 228.876 159.278 143.370 1.00 72.06 157 GLU C N 1
ATOM 16554 C CA . GLU C 3 156 ? 228.359 158.322 144.348 1.00 71.28 157 GLU C CA 1
ATOM 16555 C C . GLU C 3 156 ? 227.552 159.027 145.433 1.00 71.50 157 GLU C C 1
ATOM 16556 O O . GLU C 3 156 ? 226.552 158.488 145.925 1.00 73.80 157 GLU C O 1
ATOM 16568 N N . ALA C 3 157 ? 227.970 160.231 145.826 1.00 66.14 158 ALA C N 1
ATOM 16569 C CA . ALA C 3 157 ? 227.182 160.999 146.783 1.00 65.37 158 ALA C CA 1
ATOM 16570 C C . ALA C 3 157 ? 225.809 161.333 146.213 1.00 67.76 158 ALA C C 1
ATOM 16571 O O . ALA C 3 157 ? 224.793 161.248 146.917 1.00 67.35 158 ALA C O 1
ATOM 16578 N N . LEU C 3 158 ? 225.759 161.712 144.934 1.00 63.63 159 LEU C N 1
ATOM 16579 C CA . LEU C 3 158 ? 224.476 161.978 144.296 1.00 62.63 159 LEU C CA 1
ATOM 16580 C C . LEU C 3 158 ? 223.620 160.722 144.255 1.00 63.76 159 LEU C C 1
ATOM 16581 O O . LEU C 3 158 ? 222.401 160.786 144.445 1.00 68.35 159 LEU C O 1
ATOM 16597 N N . GLU C 3 159 ? 224.239 159.568 144.000 1.00 65.83 160 GLU C N 1
ATOM 16598 C CA . GLU C 3 159 ? 223.488 158.318 144.008 1.00 66.10 160 GLU C CA 1
ATOM 16599 C C . GLU C 3 159 ? 222.908 158.038 145.388 1.00 65.83 160 GLU C C 1
ATOM 16600 O O . GLU C 3 159 ? 221.774 157.568 145.506 1.00 68.17 160 GLU C O 1
ATOM 16612 N N . GLU C 3 160 ? 223.677 158.307 146.444 1.00 64.06 161 GLU C N 1
ATOM 16613 C CA . GLU C 3 160 ? 223.148 158.129 147.796 1.00 64.97 161 GLU C CA 1
ATOM 16614 C C . GLU C 3 160 ? 221.966 159.058 148.050 1.00 63.89 161 GLU C C 1
ATOM 16615 O O . GLU C 3 160 ? 220.959 158.652 148.646 1.00 65.93 161 GLU C O 1
ATOM 16627 N N . VAL C 3 161 ? 222.075 160.314 147.617 1.00 60.48 162 VAL C N 1
ATOM 16628 C CA . VAL C 3 161 ? 220.972 161.255 147.797 1.00 61.22 162 VAL C CA 1
ATOM 16629 C C . VAL C 3 161 ? 219.733 160.762 147.060 1.00 59.83 162 VAL C C 1
ATOM 16630 O O . VAL C 3 161 ? 218.611 160.824 147.579 1.00 59.84 162 VAL C O 1
ATOM 16643 N N . GLN C 3 162 ? 219.919 160.270 145.835 1.00 62.17 163 GLN C N 1
ATOM 16644 C CA . GLN C 3 162 ? 218.797 159.756 145.061 1.00 61.59 163 GLN C CA 1
ATOM 16645 C C . GLN C 3 162 ? 218.194 158.523 145.720 1.00 62.22 163 GLN C C 1
ATOM 16646 O O . GLN C 3 162 ? 216.974 158.332 145.689 1.00 61.82 163 GLN C O 1
ATOM 16660 N N . LYS C 3 163 ? 219.029 157.673 146.317 1.00 62.41 164 LYS C N 1
ATOM 16661 C CA . LYS C 3 163 ? 218.513 156.520 147.046 1.00 61.69 164 LYS C CA 1
ATOM 16662 C C . LYS C 3 163 ? 217.655 156.959 148.222 1.00 60.74 164 LYS C C 1
ATOM 16663 O O . LYS C 3 163 ? 216.590 156.385 148.473 1.00 65.26 164 LYS C O 1
ATOM 16682 N N . ILE C 3 164 ? 218.106 157.974 148.959 1.00 59.62 165 ILE C N 1
ATOM 16683 C CA . ILE C 3 164 ? 217.310 158.488 150.072 1.00 57.81 165 ILE C CA 1
ATOM 16684 C C . ILE C 3 164 ? 215.976 159.020 149.564 1.00 57.44 165 ILE C C 1
ATOM 16685 O O . ILE C 3 164 ? 214.918 158.758 150.150 1.00 58.34 165 ILE C O 1
ATOM 16701 N N . ILE C 3 165 ? 216.009 159.780 148.471 1.00 59.20 166 ILE C N 1
ATOM 16702 C CA . ILE C 3 165 ? 214.783 160.368 147.941 1.00 57.48 166 ILE C CA 1
ATOM 16703 C C . ILE C 3 165 ? 213.817 159.277 147.493 1.00 60.34 166 ILE C C 1
ATOM 16704 O O . ILE C 3 165 ? 212.605 159.366 147.725 1.00 60.25 166 ILE C O 1
ATOM 16720 N N . LYS C 3 166 ? 214.333 158.236 146.838 1.00 62.00 167 LYS C N 1
ATOM 16721 C CA . LYS C 3 166 ? 213.484 157.119 146.437 1.00 61.71 167 LYS C CA 1
ATOM 16722 C C . LYS C 3 166 ? 212.905 156.402 147.651 1.00 61.85 167 LYS C C 1
ATOM 16723 O O . LYS C 3 166 ? 211.728 156.022 147.655 1.00 61.18 167 LYS C O 1
ATOM 16742 N N . ALA C 3 167 ? 213.716 156.205 148.690 1.00 58.79 168 ALA C N 1
ATOM 16743 C CA . ALA C 3 167 ? 213.238 155.514 149.882 1.00 57.85 168 ALA C CA 1
ATOM 16744 C C . ALA C 3 167 ? 212.122 156.294 150.564 1.00 59.32 168 ALA C C 1
ATOM 16745 O O . ALA C 3 167 ? 211.141 155.703 151.031 1.00 62.38 168 ALA C O 1
ATOM 16752 N N . THR C 3 168 ? 212.254 157.617 150.641 1.00 57.58 169 THR C N 1
ATOM 16753 C CA . THR C 3 168 ? 211.239 158.427 151.304 1.00 58.17 169 THR C CA 1
ATOM 16754 C C . THR C 3 168 ? 210.028 158.703 150.424 1.00 56.65 169 THR C C 1
ATOM 16755 O O . THR C 3 168 ? 209.042 159.260 150.915 1.00 54.47 169 THR C O 1
ATOM 16766 N N . GLY C 3 169 ? 210.074 158.332 149.147 1.00 59.46 170 GLY C N 1
ATOM 16767 C CA . GLY C 3 169 ? 208.963 158.611 148.260 1.00 57.48 170 GLY C CA 1
ATOM 16768 C C . GLY C 3 169 ? 208.835 160.060 147.858 1.00 57.78 170 GLY C C 1
ATOM 16769 O O . GLY C 3 169 ? 207.773 160.468 147.386 1.00 59.01 170 GLY C O 1
ATOM 16773 N N . PHE C 3 170 ? 209.892 160.854 148.031 1.00 55.51 171 PHE C N 1
ATOM 16774 C CA . PHE C 3 170 ? 209.813 162.269 147.684 1.00 52.43 171 PHE C CA 1
ATOM 16775 C C . PHE C 3 170 ? 209.667 162.461 146.181 1.00 54.99 171 PHE C C 1
ATOM 16776 O O . PHE C 3 170 ? 209.001 163.401 145.733 1.00 52.68 171 PHE C O 1
ATOM 16793 N N . ASP C 3 171 ? 210.283 161.583 145.385 1.00 59.11 172 ASP C N 1
ATOM 16794 C CA . ASP C 3 171 ? 210.156 161.687 143.936 1.00 59.08 172 ASP C CA 1
ATOM 16795 C C . ASP C 3 171 ? 208.712 161.496 143.494 1.00 58.45 172 ASP C C 1
ATOM 16796 O O . ASP C 3 171 ? 208.228 162.207 142.605 1.00 59.79 172 ASP C O 1
ATOM 16805 N N . GLN C 3 172 ? 208.006 160.540 144.101 1.00 56.67 173 GLN C N 1
ATOM 16806 C CA . GLN C 3 172 ? 206.596 160.351 143.776 1.00 59.65 173 GLN C CA 1
ATOM 16807 C C . GLN C 3 172 ? 205.764 161.539 144.238 1.00 61.78 173 GLN C C 1
ATOM 16808 O O . GLN C 3 172 ? 204.771 161.898 143.596 1.00 61.73 173 GLN C O 1
ATOM 16822 N N . LEU C 3 173 ? 206.152 162.160 145.354 1.00 56.86 174 LEU C N 1
ATOM 16823 C CA . LEU C 3 173 ? 205.391 163.289 145.875 1.00 53.39 174 LEU C CA 1
ATOM 16824 C C . LEU C 3 173 ? 205.356 164.438 144.875 1.00 52.05 174 LEU C C 1
ATOM 16825 O O . LEU C 3 173 ? 204.292 165.004 144.601 1.00 56.19 174 LEU C O 1
ATOM 16841 N N . ILE C 3 174 ? 206.513 164.791 144.306 1.00 52.43 175 ILE C N 1
ATOM 16842 C CA . ILE C 3 174 ? 206.582 165.895 143.355 1.00 57.85 175 ILE C CA 1
ATOM 16843 C C . ILE C 3 174 ? 206.386 165.439 141.919 1.00 55.71 175 ILE C C 1
ATOM 16844 O O . ILE C 3 174 ? 206.483 166.262 140.999 1.00 55.32 175 ILE C O 1
ATOM 16860 N N . GLY C 3 175 ? 206.113 164.159 141.694 1.00 56.16 176 GLY C N 1
ATOM 16861 C CA . GLY C 3 175 ? 205.905 163.660 140.348 1.00 53.69 176 GLY C CA 1
ATOM 16862 C C . GLY C 3 175 ? 207.142 163.691 139.479 1.00 57.07 176 GLY C C 1
ATOM 16863 O O . GLY C 3 175 ? 207.052 164.031 138.293 1.00 60.24 176 GLY C O 1
ATOM 16867 N N . TYR C 3 176 ? 208.297 163.342 140.036 1.00 60.81 177 TYR C N 1
ATOM 16868 C CA . TYR C 3 176 ? 209.514 163.233 139.247 1.00 61.79 177 TYR C CA 1
ATOM 16869 C C . TYR C 3 176 ? 209.553 161.875 138.558 1.00 63.94 177 TYR C C 1
ATOM 16870 O O . TYR C 3 176 ? 209.375 160.838 139.202 1.00 63.47 177 TYR C O 1
ATOM 16888 N N . ASN C 3 177 ? 209.786 161.886 137.250 1.00 67.80 178 ASN C N 1
ATOM 16889 C CA . ASN C 3 177 ? 209.820 160.673 136.444 1.00 70.71 178 ASN C CA 1
ATOM 16890 C C . ASN C 3 177 ? 211.274 160.381 136.095 1.00 70.44 178 ASN C C 1
ATOM 16891 O O . ASN C 3 177 ? 211.894 161.117 135.321 1.00 69.44 178 ASN C O 1
ATOM 16902 N N . TRP C 3 178 ? 211.811 159.303 136.669 1.00 67.63 179 TRP C N 1
ATOM 16903 C CA . TRP C 3 178 ? 213.221 158.979 136.485 1.00 65.64 179 TRP C CA 1
ATOM 16904 C C . TRP C 3 178 ? 213.539 158.668 135.029 1.00 68.61 179 TRP C C 1
ATOM 16905 O O . TRP C 3 178 ? 214.618 159.016 134.538 1.00 69.76 179 TRP C O 1
ATOM 16926 N N . GLU C 3 179 ? 212.616 158.009 134.326 1.00 75.50 180 GLU C N 1
ATOM 16927 C CA . GLU C 3 179 ? 212.887 157.587 132.955 1.00 74.84 180 GLU C CA 1
ATOM 16928 C C . GLU C 3 179 ? 213.317 158.766 132.091 1.00 76.68 180 GLU C C 1
ATOM 16929 O O . GLU C 3 179 ? 214.358 158.716 131.426 1.00 75.09 180 GLU C O 1
ATOM 16941 N N . THR C 3 180 ? 212.531 159.842 132.092 1.00 76.22 181 THR C N 1
ATOM 16942 C CA . THR C 3 180 ? 212.844 161.031 131.310 1.00 74.15 181 THR C CA 1
ATOM 16943 C C . THR C 3 180 ? 213.532 162.119 132.121 1.00 75.45 181 THR C C 1
ATOM 16944 O O . THR C 3 180 ? 214.064 163.065 131.531 1.00 73.81 181 THR C O 1
ATOM 16955 N N . GLY C 3 181 ? 213.542 162.010 133.445 1.00 73.44 182 GLY C N 1
ATOM 16956 C CA . GLY C 3 181 ? 214.109 163.056 134.277 1.00 72.08 182 GLY C CA 1
ATOM 16957 C C . GLY C 3 181 ? 213.335 164.355 134.231 1.00 72.99 182 GLY C C 1
ATOM 16958 O O . GLY C 3 181 ? 213.942 165.432 134.195 1.00 71.98 182 GLY C O 1
ATOM 16962 N N . GLU C 3 182 ? 212.006 164.281 134.233 1.00 73.05 183 GLU C N 1
ATOM 16963 C CA . GLU C 3 182 ? 211.140 165.451 134.199 1.00 72.09 183 GLU C CA 1
ATOM 16964 C C . GLU C 3 182 ? 210.057 165.301 135.261 1.00 70.70 183 GLU C C 1
ATOM 16965 O O . GLU C 3 182 ? 209.946 164.268 135.927 1.00 73.27 183 GLU C O 1
ATOM 16977 N N . LEU C 3 183 ? 209.252 166.346 135.417 1.00 61.89 184 LEU C N 1
ATOM 16978 C CA . LEU C 3 183 ? 208.192 166.350 136.418 1.00 64.26 184 LEU C CA 1
ATOM 16979 C C . LEU C 3 183 ? 206.846 165.982 135.803 1.00 60.81 184 LEU C C 1
ATOM 16980 O O . LEU C 3 183 ? 206.779 165.497 134.677 1.00 61.63 184 LEU C O 1
ATOM 16996 N N . MET D 4 1 ? 131.183 236.615 239.330 1.00 48.89 2 MET D N 1
ATOM 16997 C CA . MET D 4 1 ? 132.247 236.036 238.522 1.00 49.42 2 MET D CA 1
ATOM 16998 C C . MET D 4 1 ? 132.777 237.046 237.509 1.00 51.76 2 MET D C 1
ATOM 16999 O O . MET D 4 1 ? 133.942 237.425 237.575 1.00 58.32 2 MET D O 1
ATOM 17012 N N . VAL D 4 2 ? 131.930 237.491 236.583 1.00 40.61 3 VAL D N 1
ATOM 17013 C CA . VAL D 4 2 ? 132.308 238.473 235.570 1.00 45.30 3 VAL D CA 1
ATOM 17014 C C . VAL D 4 2 ? 131.664 239.803 235.943 1.00 42.30 3 VAL D C 1
ATOM 17015 O O . VAL D 4 2 ? 130.434 239.897 236.031 1.00 42.66 3 VAL D O 1
ATOM 17028 N N . LYS D 4 3 ? 132.488 240.831 236.159 1.00 44.50 4 LYS D N 1
ATOM 17029 C CA . LYS D 4 3 ? 131.998 242.131 236.609 1.00 46.04 4 LYS D CA 1
ATOM 17030 C C . LYS D 4 3 ? 132.639 243.268 235.825 1.00 43.66 4 LYS D C 1
ATOM 17031 O O . LYS D 4 3 ? 133.849 243.263 235.587 1.00 42.80 4 LYS D O 1
ATOM 17050 N N . HIS D 4 4 ? 131.824 244.255 235.450 1.00 38.55 5 HIS D N 1
ATOM 17051 C CA . HIS D 4 4 ? 132.312 245.421 234.725 1.00 39.08 5 HIS D CA 1
ATOM 17052 C C . HIS D 4 4 ? 133.267 246.241 235.585 1.00 40.04 5 HIS D C 1
ATOM 17053 O O . HIS D 4 4 ? 133.171 246.262 236.813 1.00 47.94 5 HIS D O 1
ATOM 17068 N N . THR D 4 5 ? 134.192 246.929 234.925 1.00 39.69 6 THR D N 1
ATOM 17069 C CA . THR D 4 5 ? 135.098 247.836 235.616 1.00 42.27 6 THR D CA 1
ATOM 17070 C C . THR D 4 5 ? 135.839 248.664 234.575 1.00 40.93 6 THR D C 1
ATOM 17071 O O . THR D 4 5 ? 135.708 248.449 233.368 1.00 39.87 6 THR D O 1
ATOM 17082 N N . LEU D 4 6 ? 136.626 249.610 235.067 1.00 43.88 7 LEU D N 1
ATOM 17083 C CA . LEU D 4 6 ? 137.436 250.491 234.244 1.00 42.69 7 LEU D CA 1
ATOM 17084 C C . LEU D 4 6 ? 138.881 250.012 234.239 1.00 45.08 7 LEU D C 1
ATOM 17085 O O . LEU D 4 6 ? 139.383 249.492 235.236 1.00 45.99 7 LEU D O 1
ATOM 17101 N N . CYS D 4 7 ? 139.545 250.183 233.102 1.00 35.12 8 CYS D N 1
ATOM 17102 C CA . CYS D 4 7 ? 140.972 249.901 233.027 1.00 38.91 8 CYS D CA 1
ATOM 17103 C C . CYS D 4 7 ? 141.750 251.046 233.666 1.00 39.65 8 CYS D C 1
ATOM 17104 O O . CYS D 4 7 ? 141.575 252.198 233.259 1.00 44.64 8 CYS D O 1
ATOM 17111 N N . PRO D 4 8 ? 142.606 250.786 234.652 1.00 46.12 9 PRO D N 1
ATOM 17112 C CA . PRO D 4 8 ? 143.339 251.873 235.308 1.00 40.81 9 PRO D CA 1
ATOM 17113 C C . PRO D 4 8 ? 144.692 252.201 234.696 1.00 39.65 9 PRO D C 1
ATOM 17114 O O . PRO D 4 8 ? 145.382 253.079 235.224 1.00 44.20 9 PRO D O 1
ATOM 17125 N N . SER D 4 9 ? 145.087 251.539 233.608 1.00 39.37 10 SER D N 1
ATOM 17126 C CA . SER D 4 9 ? 146.476 251.596 233.169 1.00 36.79 10 SER D CA 1
ATOM 17127 C C . SER D 4 9 ? 146.830 252.903 232.468 1.00 41.87 10 SER D C 1
ATOM 17128 O O . SER D 4 9 ? 147.966 253.369 232.598 1.00 49.87 10 SER D O 1
ATOM 17136 N N . CYS D 4 10 ? 145.906 253.508 231.726 1.00 41.21 11 CYS D N 1
ATOM 17137 C CA . CYS D 4 10 ? 146.132 254.848 231.196 1.00 40.90 11 CYS D CA 1
ATOM 17138 C C . CYS D 4 10 ? 144.819 255.615 231.287 1.00 38.82 11 CYS D C 1
ATOM 17139 O O . CYS D 4 10 ? 143.838 255.142 231.863 1.00 42.34 11 CYS D O 1
ATOM 17146 N N . SER D 4 11 ? 144.800 256.812 230.705 1.00 44.46 12 SER D N 1
ATOM 17147 C CA . SER D 4 11 ? 143.689 257.732 230.884 1.00 42.00 12 SER D CA 1
ATOM 17148 C C . SER D 4 11 ? 142.568 257.548 229.871 1.00 40.66 12 SER D C 1
ATOM 17149 O O . SER D 4 11 ? 141.551 258.239 229.971 1.00 41.56 12 SER D O 1
ATOM 17157 N N . ALA D 4 12 ? 142.714 256.648 228.905 1.00 42.70 13 ALA D N 1
ATOM 17158 C CA . ALA D 4 12 ? 141.572 256.256 228.096 1.00 38.49 13 ALA D CA 1
ATOM 17159 C C . ALA D 4 12 ? 140.543 255.568 228.983 1.00 40.91 13 ALA D C 1
ATOM 17160 O O . ALA D 4 12 ? 140.892 254.854 229.926 1.00 54.33 13 ALA D O 1
ATOM 17167 N N . GLY D 4 13 ? 139.271 255.795 228.698 1.00 37.82 14 GLY D N 1
ATOM 17168 C CA . GLY D 4 13 ? 138.231 255.272 229.561 1.00 39.13 14 GLY D CA 1
ATOM 17169 C C . GLY D 4 13 ? 137.771 253.874 229.210 1.00 39.30 14 GLY D C 1
ATOM 17170 O O . GLY D 4 13 ? 136.586 253.565 229.344 1.00 48.86 14 GLY D O 1
ATOM 17174 N N . CYS D 4 14 ? 138.689 253.012 228.782 1.00 35.22 15 CYS D N 1
ATOM 17175 C CA . CYS D 4 14 ? 138.306 251.688 228.310 1.00 38.61 15 CYS D CA 1
ATOM 17176 C C . CYS D 4 14 ? 137.691 250.860 229.430 1.00 37.18 15 CYS D C 1
ATOM 17177 O O . CYS D 4 14 ? 138.182 250.848 230.561 1.00 49.53 15 CYS D O 1
ATOM 17184 N N . GLY D 4 15 ? 136.610 250.160 229.105 1.00 35.86 16 GLY D N 1
ATOM 17185 C CA . GLY D 4 15 ? 135.959 249.252 230.034 1.00 32.74 16 GLY D CA 1
ATOM 17186 C C . GLY D 4 15 ? 136.442 247.827 229.830 1.00 34.10 16 GLY D C 1
ATOM 17187 O O . GLY D 4 15 ? 136.708 247.404 228.706 1.00 38.49 16 GLY D O 1
ATOM 17191 N N . VAL D 4 16 ? 136.558 247.093 230.936 1.00 38.82 17 VAL D N 1
ATOM 17192 C CA . VAL D 4 16 ? 136.969 245.694 230.932 1.00 40.29 17 VAL D CA 1
ATOM 17193 C C . VAL D 4 16 ? 136.037 244.932 231.865 1.00 31.73 17 VAL D C 1
ATOM 17194 O O . VAL D 4 16 ? 135.292 245.525 232.645 1.00 38.60 17 VAL D O 1
ATOM 17207 N N . ASN D 4 17 ? 136.062 243.604 231.771 1.00 36.30 18 ASN D N 1
ATOM 17208 C CA . ASN D 4 17 ? 135.370 242.754 232.726 1.00 36.58 18 ASN D CA 1
ATOM 17209 C C . ASN D 4 17 ? 136.415 241.974 233.502 1.00 36.03 18 ASN D C 1
ATOM 17210 O O . ASN D 4 17 ? 137.352 241.440 232.909 1.00 43.00 18 ASN D O 1
ATOM 17221 N N . ILE D 4 18 ? 136.260 241.911 234.815 1.00 45.10 19 ILE D N 1
ATOM 17222 C CA . ILE D 4 18 ? 137.114 241.087 235.656 1.00 44.50 19 ILE D CA 1
ATOM 17223 C C . ILE D 4 18 ? 136.390 239.777 235.925 1.00 41.49 19 ILE D C 1
ATOM 17224 O O . ILE D 4 18 ? 135.237 239.775 236.377 1.00 44.35 19 ILE D O 1
ATOM 17240 N N . VAL D 4 19 ? 137.052 238.671 235.601 1.00 40.97 20 VAL D N 1
ATOM 17241 C CA . VAL D 4 19 ? 136.576 237.332 235.921 1.00 42.40 20 VAL D CA 1
ATOM 17242 C C . VAL D 4 19 ? 137.170 236.967 237.274 1.00 41.88 20 VAL D C 1
ATOM 17243 O O . VAL D 4 19 ? 138.391 236.835 237.407 1.00 47.71 20 VAL D O 1
ATOM 17256 N N . GLU D 4 20 ? 136.302 236.798 238.266 1.00 48.24 21 GLU D N 1
ATOM 17257 C CA . GLU D 4 20 ? 136.684 236.488 239.636 1.00 52.89 21 GLU D CA 1
ATOM 17258 C C . GLU D 4 20 ? 136.216 235.082 239.977 1.00 53.81 21 GLU D C 1
ATOM 17259 O O . GLU D 4 20 ? 135.047 234.744 239.766 1.00 53.59 21 GLU D O 1
ATOM 17271 N N . MET D 4 21 ? 137.128 234.266 240.500 1.00 53.05 22 MET D N 1
ATOM 17272 C CA . MET D 4 21 ? 136.829 232.895 240.902 1.00 50.66 22 MET D CA 1
ATOM 17273 C C . MET D 4 21 ? 137.093 232.771 242.395 1.00 53.09 22 MET D C 1
ATOM 17274 O O . MET D 4 21 ? 138.242 232.870 242.838 1.00 55.80 22 MET D O 1
ATOM 17288 N N . GLY D 4 22 ? 136.033 232.560 243.167 1.00 55.22 23 GLY D N 1
ATOM 17289 C CA . GLY D 4 22 ? 136.189 232.353 244.598 1.00 55.91 23 GLY D CA 1
ATOM 17290 C C . GLY D 4 22 ? 136.821 233.518 245.325 1.00 59.56 23 GLY D C 1
ATOM 17291 O O . GLY D 4 22 ? 137.685 233.314 246.187 1.00 56.74 23 GLY D O 1
ATOM 17295 N N . GLY D 4 23 ? 136.418 234.743 244.991 1.00 61.77 24 GLY D N 1
ATOM 17296 C CA . GLY D 4 23 ? 136.866 235.922 245.696 1.00 59.45 24 GLY D CA 1
ATOM 17297 C C . GLY D 4 23 ? 138.167 236.521 245.208 1.00 59.69 24 GLY D C 1
ATOM 17298 O O . GLY D 4 23 ? 138.541 237.603 245.676 1.00 61.13 24 GLY D O 1
ATOM 17302 N N . ALA D 4 24 ? 138.868 235.864 244.287 1.00 57.19 25 ALA D N 1
ATOM 17303 C CA . ALA D 4 24 ? 140.105 236.398 243.746 1.00 56.14 25 ALA D CA 1
ATOM 17304 C C . ALA D 4 24 ? 139.940 236.729 242.265 1.00 56.00 25 ALA D C 1
ATOM 17305 O O . ALA D 4 24 ? 139.146 236.092 241.569 1.00 57.40 25 ALA D O 1
ATOM 17312 N N . PRO D 4 25 ? 140.663 237.727 241.752 1.00 53.67 26 PRO D N 1
ATOM 17313 C CA . PRO D 4 25 ? 140.628 237.995 240.306 1.00 51.61 26 PRO D CA 1
ATOM 17314 C C . PRO D 4 25 ? 141.479 236.982 239.557 1.00 52.28 26 PRO D C 1
ATOM 17315 O O . PRO D 4 25 ? 142.662 236.809 239.857 1.00 55.39 26 PRO D O 1
ATOM 17326 N N . VAL D 4 26 ? 140.876 236.309 238.582 1.00 49.32 27 VAL D N 1
ATOM 17327 C CA . VAL D 4 26 ? 141.576 235.284 237.821 1.00 44.41 27 VAL D CA 1
ATOM 17328 C C . VAL D 4 26 ? 141.708 235.616 236.345 1.00 43.07 27 VAL D C 1
ATOM 17329 O O . VAL D 4 26 ? 142.586 235.045 235.680 1.00 44.34 27 VAL D O 1
ATOM 17342 N N . GLY D 4 27 ? 140.880 236.497 235.788 1.00 41.82 28 GLY D N 1
ATOM 17343 C CA . GLY D 4 27 ? 141.027 236.784 234.374 1.00 38.89 28 GLY D CA 1
ATOM 17344 C C . GLY D 4 27 ? 140.317 238.050 233.953 1.00 43.52 28 GLY D C 1
ATOM 17345 O O . GLY D 4 27 ? 139.783 238.798 234.772 1.00 46.39 28 GLY D O 1
ATOM 17349 N N . THR D 4 28 ? 140.309 238.270 232.641 1.00 43.81 29 THR D N 1
ATOM 17350 C CA . THR D 4 28 ? 139.634 239.399 232.023 1.00 39.12 29 THR D CA 1
ATOM 17351 C C . THR D 4 28 ? 138.689 238.886 230.943 1.00 36.57 29 THR D C 1
ATOM 17352 O O . THR D 4 28 ? 138.916 237.831 230.348 1.00 43.62 29 THR D O 1
ATOM 17363 N N . TYR D 4 29 ? 137.617 239.634 230.712 1.00 42.48 30 TYR D N 1
ATOM 17364 C CA . TYR D 4 29 ? 136.647 239.343 229.672 1.00 38.58 30 TYR D CA 1
ATOM 17365 C C . TYR D 4 29 ? 136.306 240.614 228.905 1.00 35.93 30 TYR D C 1
ATOM 17366 O O . TYR D 4 29 ? 136.334 241.717 229.471 1.00 44.00 30 TYR D O 1
ATOM 17384 N N . PRO D 4 30 ? 135.993 240.497 227.610 1.00 39.21 31 PRO D N 1
ATOM 17385 C CA . PRO D 4 30 ? 135.700 241.698 226.813 1.00 39.01 31 PRO D CA 1
ATOM 17386 C C . PRO D 4 30 ? 134.416 242.379 227.259 1.00 37.97 31 PRO D C 1
ATOM 17387 O O . PRO D 4 30 ? 133.385 241.734 227.453 1.00 41.68 31 PRO D O 1
ATOM 17398 N N . TYR D 4 31 ? 134.490 243.700 227.412 1.00 38.51 32 TYR D N 1
ATOM 17399 C CA . TYR D 4 31 ? 133.344 244.531 227.770 1.00 43.29 32 TYR D CA 1
ATOM 17400 C C . TYR D 4 31 ? 132.840 245.190 226.485 1.00 38.33 32 TYR D C 1
ATOM 17401 O O . TYR D 4 31 ? 133.056 246.372 226.226 1.00 32.10 32 TYR D O 1
ATOM 17419 N N . ARG D 4 32 ? 132.140 244.393 225.673 1.00 42.36 33 ARG D N 1
ATOM 17420 C CA . ARG D 4 32 ? 131.785 244.817 224.321 1.00 43.19 33 ARG D CA 1
ATOM 17421 C C . ARG D 4 32 ? 130.842 246.013 224.320 1.00 42.57 33 ARG D C 1
ATOM 17422 O O . ARG D 4 32 ? 130.828 246.789 223.359 1.00 46.05 33 ARG D O 1
ATOM 17443 N N . ARG D 4 33 ? 130.047 246.175 225.376 1.00 54.51 34 ARG D N 1
ATOM 17444 C CA . ARG D 4 33 ? 129.041 247.226 225.422 1.00 49.65 34 ARG D CA 1
ATOM 17445 C C . ARG D 4 33 ? 129.630 248.605 225.697 1.00 52.03 34 ARG D C 1
ATOM 17446 O O . ARG D 4 33 ? 128.971 249.608 225.408 1.00 56.58 34 ARG D O 1
ATOM 17467 N N . HIS D 4 34 ? 130.842 248.684 226.230 1.00 42.63 35 HIS D N 1
ATOM 17468 C CA . HIS D 4 34 ? 131.402 249.978 226.590 1.00 43.47 35 HIS D CA 1
ATOM 17469 C C . HIS D 4 34 ? 131.650 250.818 225.336 1.00 44.97 35 HIS D C 1
ATOM 17470 O O . HIS D 4 34 ? 132.186 250.313 224.347 1.00 45.99 35 HIS D O 1
ATOM 17484 N N . PRO D 4 35 ? 131.287 252.110 225.350 1.00 50.23 36 PRO D N 1
ATOM 17485 C CA . PRO D 4 35 ? 131.375 252.909 224.120 1.00 48.04 36 PRO D CA 1
ATOM 17486 C C . PRO D 4 35 ? 132.778 253.392 223.789 1.00 48.24 36 PRO D C 1
ATOM 17487 O O . PRO D 4 35 ? 133.080 253.653 222.622 1.00 58.01 36 PRO D O 1
ATOM 17498 N N . VAL D 4 36 ? 133.644 253.530 224.796 1.00 38.93 37 VAL D N 1
ATOM 17499 C CA . VAL D 4 36 ? 134.984 254.048 224.541 1.00 37.67 37 VAL D CA 1
ATOM 17500 C C . VAL D 4 36 ? 135.775 253.085 223.663 1.00 40.75 37 VAL D C 1
ATOM 17501 O O . VAL D 4 36 ? 136.450 253.502 222.715 1.00 41.54 37 VAL D O 1
ATOM 17514 N N . ASN D 4 37 ? 135.708 251.786 223.961 1.00 39.95 38 ASN D N 1
ATOM 17515 C CA . ASN D 4 37 ? 136.539 250.803 223.282 1.00 32.06 38 ASN D CA 1
ATOM 17516 C C . ASN D 4 37 ? 135.779 249.611 222.717 1.00 37.60 38 ASN D C 1
ATOM 17517 O O . ASN D 4 37 ? 136.376 248.835 221.966 1.00 39.64 38 ASN D O 1
ATOM 17528 N N . GLU D 4 38 ? 134.497 249.443 223.038 1.00 42.87 39 GLU D N 1
ATOM 17529 C CA . GLU D 4 38 ? 133.672 248.372 222.476 1.00 38.92 39 GLU D CA 1
ATOM 17530 C C . GLU D 4 38 ? 134.317 247.001 222.667 1.00 38.86 39 GLU D C 1
ATOM 17531 O O . GLU D 4 38 ? 134.282 246.151 221.777 1.00 44.97 39 GLU D O 1
ATOM 17543 N N . GLY D 4 39 ? 134.903 246.774 223.838 1.00 39.75 40 GLY D N 1
ATOM 17544 C CA . GLY D 4 39 ? 135.475 245.485 224.154 1.00 34.48 40 GLY D CA 1
ATOM 17545 C C . GLY D 4 39 ? 136.873 245.251 223.630 1.00 35.64 40 GLY D C 1
ATOM 17546 O O . GLY D 4 39 ? 137.398 244.145 223.796 1.00 40.05 40 GLY D O 1
ATOM 17550 N N . LYS D 4 40 ? 137.489 246.242 222.999 1.00 33.53 41 LYS D N 1
ATOM 17551 C CA . LYS D 4 40 ? 138.864 246.144 222.534 1.00 36.89 41 LYS D CA 1
ATOM 17552 C C . LYS D 4 40 ? 139.782 246.743 223.587 1.00 30.48 41 LYS D C 1
ATOM 17553 O O . LYS D 4 40 ? 139.496 247.812 224.128 1.00 37.88 41 LYS D O 1
ATOM 17572 N N . THR D 4 41 ? 140.872 246.047 223.888 1.00 32.94 42 THR D N 1
ATOM 17573 C CA . THR D 4 41 ? 141.833 246.526 224.866 1.00 33.56 42 THR D CA 1
ATOM 17574 C C . THR D 4 41 ? 143.238 246.260 224.364 1.00 31.02 42 THR D C 1
ATOM 17575 O O . THR D 4 41 ? 143.475 245.321 223.602 1.00 42.27 42 THR D O 1
ATOM 17586 N N . CYS D 4 42 ? 144.167 247.107 224.792 1.00 31.35 43 CYS D N 1
ATOM 17587 C CA . CYS D 4 42 ? 145.581 246.832 224.619 1.00 36.19 43 CYS D CA 1
ATOM 17588 C C . CYS D 4 42 ? 146.022 245.818 225.675 1.00 31.92 43 CYS D C 1
ATOM 17589 O O . CYS D 4 42 ? 145.218 245.319 226.463 1.00 30.15 43 CYS D O 1
ATOM 17596 N N . ARG D 4 43 ? 147.318 245.502 225.694 1.00 30.55 44 ARG D N 1
ATOM 17597 C CA . ARG D 4 43 ? 147.813 244.473 226.604 1.00 33.58 44 ARG D CA 1
ATOM 17598 C C . ARG D 4 43 ? 147.568 244.849 228.062 1.00 36.03 44 ARG D C 1
ATOM 17599 O O . ARG D 4 43 ? 147.155 244.004 228.868 1.00 40.30 44 ARG D O 1
ATOM 17620 N N . ALA D 4 44 ? 147.814 246.110 228.422 1.00 38.97 45 ALA D N 1
ATOM 17621 C CA . ALA D 4 44 ? 147.659 246.528 229.812 1.00 39.43 45 ALA D CA 1
ATOM 17622 C C . ALA D 4 44 ? 146.223 246.350 230.290 1.00 37.14 45 ALA D C 1
ATOM 17623 O O . ALA D 4 44 ? 145.985 245.988 231.449 1.00 40.75 45 ALA D O 1
ATOM 17630 N N . GLY D 4 45 ? 145.253 246.614 229.416 1.00 34.26 46 GLY D N 1
ATOM 17631 C CA . GLY D 4 45 ? 143.865 246.411 229.791 1.00 29.80 46 GLY D CA 1
ATOM 17632 C C . GLY D 4 45 ? 143.562 244.967 230.135 1.00 38.47 46 GLY D C 1
ATOM 17633 O O . GLY D 4 45 ? 142.779 244.687 231.045 1.00 45.73 46 GLY D O 1
ATOM 17637 N N . ARG D 4 46 ? 144.170 244.031 229.411 1.00 43.09 47 ARG D N 1
ATOM 17638 C CA . ARG D 4 46 ? 143.964 242.619 229.696 1.00 37.49 47 ARG D CA 1
ATOM 17639 C C . ARG D 4 46 ? 144.815 242.128 230.860 1.00 40.12 47 ARG D C 1
ATOM 17640 O O . ARG D 4 46 ? 144.528 241.063 231.413 1.00 44.55 47 ARG D O 1
ATOM 17661 N N . ASP D 4 47 ? 145.844 242.877 231.246 1.00 42.94 48 ASP D N 1
ATOM 17662 C CA . ASP D 4 47 ? 146.663 242.527 232.399 1.00 42.17 48 ASP D CA 1
ATOM 17663 C C . ASP D 4 47 ? 146.172 243.151 233.700 1.00 44.89 48 ASP D C 1
ATOM 17664 O O . ASP D 4 47 ? 146.601 242.719 234.774 1.00 44.00 48 ASP D O 1
ATOM 17673 N N . CYS D 4 48 ? 145.279 244.141 233.633 1.00 42.36 49 CYS D N 1
ATOM 17674 C CA . CYS D 4 48 ? 144.906 244.895 234.828 1.00 41.87 49 CYS D CA 1
ATOM 17675 C C . CYS D 4 48 ? 144.327 244.022 235.939 1.00 43.76 49 CYS D C 1
ATOM 17676 O O . CYS D 4 48 ? 144.311 244.452 237.096 1.00 44.74 49 CYS D O 1
ATOM 17684 N N . TYR D 4 49 ? 143.846 242.817 235.627 1.00 49.96 50 TYR D N 1
ATOM 17685 C CA . TYR D 4 49 ? 143.225 241.981 236.650 1.00 44.68 50 TYR D CA 1
ATOM 17686 C C . TYR D 4 49 ? 144.207 241.521 237.721 1.00 45.21 50 TYR D C 1
ATOM 17687 O O . TYR D 4 49 ? 143.775 241.140 238.812 1.00 44.17 50 TYR D O 1
ATOM 17705 N N . GLU D 4 50 ? 145.510 241.531 237.439 1.00 52.34 51 GLU D N 1
ATOM 17706 C CA . GLU D 4 50 ? 146.503 241.098 238.414 1.00 51.58 51 GLU D CA 1
ATOM 17707 C C . GLU D 4 50 ? 146.858 242.178 239.428 1.00 53.98 51 GLU D C 1
ATOM 17708 O O . GLU D 4 50 ? 147.453 241.858 240.461 1.00 54.05 51 GLU D O 1
ATOM 17720 N N . ILE D 4 51 ? 146.508 243.437 239.164 1.00 50.69 52 ILE D N 1
ATOM 17721 C CA . ILE D 4 51 ? 146.931 244.526 240.048 1.00 49.15 52 ILE D CA 1
ATOM 17722 C C . ILE D 4 51 ? 146.438 244.329 241.477 1.00 52.23 52 ILE D C 1
ATOM 17723 O O . ILE D 4 51 ? 147.226 244.541 242.413 1.00 53.44 52 ILE D O 1
ATOM 17739 N N . PRO D 4 52 ? 145.183 243.951 241.726 1.00 56.17 53 PRO D N 1
ATOM 17740 C CA . PRO D 4 52 ? 144.717 243.848 243.119 1.00 53.86 53 PRO D CA 1
ATOM 17741 C C . PRO D 4 52 ? 145.446 242.798 243.942 1.00 55.00 53 PRO D C 1
ATOM 17742 O O . PRO D 4 52 ? 145.334 242.817 245.173 1.00 59.03 53 PRO D O 1
ATOM 17753 N N . LEU D 4 53 ? 146.175 241.875 243.312 1.00 59.03 54 LEU D N 1
ATOM 17754 C CA . LEU D 4 53 ? 146.865 240.815 244.032 1.00 56.46 54 LEU D CA 1
ATOM 17755 C C . LEU D 4 53 ? 148.371 241.018 244.133 1.00 58.41 54 LEU D C 1
ATOM 17756 O O . LEU D 4 53 ? 148.999 240.417 245.008 1.00 64.43 54 LEU D O 1
ATOM 17772 N N . MET D 4 54 ? 148.962 241.844 243.275 1.00 67.61 55 MET D N 1
ATOM 17773 C CA . MET D 4 54 ? 150.415 241.928 243.173 1.00 67.78 55 MET D CA 1
ATOM 17774 C C . MET D 4 54 ? 150.962 242.781 244.311 1.00 70.59 55 MET D C 1
ATOM 17775 O O . MET D 4 54 ? 150.633 243.966 244.424 1.00 70.23 55 MET D O 1
ATOM 17789 N N . ASP D 4 55 ? 151.803 242.175 245.152 1.00 73.63 56 ASP D N 1
ATOM 17790 C CA . ASP D 4 55 ? 152.519 242.884 246.212 1.00 71.90 56 ASP D CA 1
ATOM 17791 C C . ASP D 4 55 ? 151.578 243.693 247.095 1.00 70.75 56 ASP D C 1
ATOM 17792 O O . ASP D 4 55 ? 151.981 244.695 247.689 1.00 71.07 56 ASP D O 1
ATOM 17801 N N . ARG D 4 56 ? 150.322 243.274 247.191 1.00 63.63 57 ARG D N 1
ATOM 17802 C CA . ARG D 4 56 ? 149.348 244.045 247.947 1.00 66.12 57 ARG D CA 1
ATOM 17803 C C . ARG D 4 56 ? 149.733 244.100 249.419 1.00 69.76 57 ARG D C 1
ATOM 17804 O O . ARG D 4 56 ? 150.021 243.072 250.041 1.00 67.64 57 ARG D O 1
ATOM 17825 N N . VAL D 4 57 ? 149.736 245.307 249.970 1.00 70.18 58 VAL D N 1
ATOM 17826 C CA . VAL D 4 57 ? 149.932 245.537 251.396 1.00 70.81 58 VAL D CA 1
ATOM 17827 C C . VAL D 4 57 ? 148.575 245.887 251.984 1.00 73.88 58 VAL D C 1
ATOM 17828 O O . VAL D 4 57 ? 147.934 246.851 251.548 1.00 75.39 58 VAL D O 1
ATOM 17841 N N . THR D 4 58 ? 148.125 245.106 252.967 1.00 73.82 59 THR D N 1
ATOM 17842 C CA . THR D 4 58 ? 146.775 245.233 253.501 1.00 74.60 59 THR D CA 1
ATOM 17843 C C . THR D 4 58 ? 146.673 245.508 254.999 1.00 74.54 59 THR D C 1
ATOM 17844 O O . THR D 4 58 ? 145.609 245.294 255.588 1.00 74.21 59 THR D O 1
ATOM 17855 N N . SER D 4 59 ? 147.747 245.991 255.626 1.00 77.92 60 SER D N 1
ATOM 17856 C CA . SER D 4 59 ? 147.738 246.301 257.049 1.00 79.20 60 SER D CA 1
ATOM 17857 C C . SER D 4 59 ? 148.460 247.631 257.243 1.00 77.93 60 SER D C 1
ATOM 17858 O O . SER D 4 59 ? 149.513 247.850 256.618 1.00 78.16 60 SER D O 1
ATOM 17866 N N . PRO D 4 60 ? 147.930 248.540 258.062 1.00 78.20 61 PRO D N 1
ATOM 17867 C CA . PRO D 4 60 ? 148.639 249.804 258.297 1.00 78.70 61 PRO D CA 1
ATOM 17868 C C . PRO D 4 60 ? 150.052 249.617 258.822 1.00 80.25 61 PRO D C 1
ATOM 17869 O O . PRO D 4 60 ? 150.325 248.716 259.618 1.00 83.34 61 PRO D O 1
ATOM 17880 N N . GLY D 4 61 ? 150.953 250.482 258.368 1.00 81.39 62 GLY D N 1
ATOM 17881 C CA . GLY D 4 61 ? 152.346 250.380 258.747 1.00 81.81 62 GLY D CA 1
ATOM 17882 C C . GLY D 4 61 ? 152.925 251.691 259.229 1.00 82.06 62 GLY D C 1
ATOM 17883 O O . GLY D 4 61 ? 152.945 252.679 258.492 1.00 84.42 62 GLY D O 1
ATOM 17887 N N . VAL D 4 62 ? 153.401 251.708 260.469 1.00 89.42 63 VAL D N 1
ATOM 17888 C CA . VAL D 4 62 ? 154.090 252.857 261.043 1.00 89.96 63 VAL D CA 1
ATOM 17889 C C . VAL D 4 62 ? 155.562 252.501 261.170 1.00 90.56 63 VAL D C 1
ATOM 17890 O O . VAL D 4 62 ? 155.908 251.436 261.694 1.00 90.82 63 VAL D O 1
ATOM 17903 N N . LYS D 4 63 ? 156.424 253.386 260.685 1.00 92.59 64 LYS D N 1
ATOM 17904 C CA . LYS D 4 63 ? 157.851 253.098 260.594 1.00 93.20 64 LYS D CA 1
ATOM 17905 C C . LYS D 4 63 ? 158.441 253.019 261.995 1.00 94.34 64 LYS D C 1
ATOM 17906 O O . LYS D 4 63 ? 158.639 254.038 262.660 1.00 93.67 64 LYS D O 1
ATOM 17925 N N . LYS D 4 64 ? 158.726 251.805 262.447 1.00 97.58 65 LYS D N 1
ATOM 17926 C CA . LYS D 4 64 ? 159.495 251.609 263.667 1.00 96.39 65 LYS D CA 1
ATOM 17927 C C . LYS D 4 64 ? 160.953 251.936 263.356 1.00 97.52 65 LYS D C 1
ATOM 17928 O O . LYS D 4 64 ? 161.288 252.441 262.281 1.00 97.24 65 LYS D O 1
ATOM 17932 N N . SER D 4 65 ? 161.844 251.653 264.302 1.00 101.03 66 SER D N 1
ATOM 17933 C CA . SER D 4 65 ? 163.253 251.958 264.097 1.00 101.38 66 SER D CA 1
ATOM 17934 C C . SER D 4 65 ? 163.745 251.324 262.802 1.00 101.55 66 SER D C 1
ATOM 17935 O O . SER D 4 65 ? 163.814 250.096 262.688 1.00 100.05 66 SER D O 1
ATOM 17939 N N . GLY D 4 66 ? 164.081 252.153 261.824 1.00 99.53 67 GLY D N 1
ATOM 17940 C CA . GLY D 4 66 ? 164.618 251.656 260.557 1.00 100.04 67 GLY D CA 1
ATOM 17941 C C . GLY D 4 66 ? 163.626 251.115 259.546 1.00 100.56 67 GLY D C 1
ATOM 17942 O O . GLY D 4 66 ? 163.705 251.457 258.362 1.00 98.73 67 GLY D O 1
ATOM 17946 N N . LYS D 4 67 ? 162.692 250.274 259.980 1.00 99.28 68 LYS D N 1
ATOM 17947 C CA . LYS D 4 67 ? 161.792 249.557 259.086 1.00 98.05 68 LYS D CA 1
ATOM 17948 C C . LYS D 4 67 ? 160.337 249.897 259.404 1.00 97.89 68 LYS D C 1
ATOM 17949 O O . LYS D 4 67 ? 160.038 250.742 260.252 1.00 95.70 68 LYS D O 1
ATOM 17953 N N . LEU D 4 68 ? 159.433 249.214 258.705 1.00 92.01 69 LEU D N 1
ATOM 17954 C CA . LEU D 4 68 ? 157.996 249.421 258.824 1.00 91.53 69 LEU D CA 1
ATOM 17955 C C . LEU D 4 68 ? 157.363 248.200 259.474 1.00 90.29 69 LEU D C 1
ATOM 17956 O O . LEU D 4 68 ? 157.574 247.072 259.018 1.00 89.42 69 LEU D O 1
ATOM 17972 N N . SER D 4 69 ? 156.583 248.427 260.529 1.00 89.10 70 SER D N 1
ATOM 17973 C CA . SER D 4 69 ? 155.980 247.353 261.306 1.00 90.74 70 SER D CA 1
ATOM 17974 C C . SER D 4 69 ? 154.470 247.535 261.378 1.00 89.75 70 SER D C 1
ATOM 17975 O O . SER D 4 69 ? 153.960 248.658 261.366 1.00 89.08 70 SER D O 1
ATOM 17983 N N . GLY D 4 70 ? 153.762 246.412 261.471 1.00 84.88 71 GLY D N 1
ATOM 17984 C CA . GLY D 4 70 ? 152.314 246.451 261.480 1.00 83.89 71 GLY D CA 1
ATOM 17985 C C . GLY D 4 70 ? 151.766 247.233 262.656 1.00 84.47 71 GLY D C 1
ATOM 17986 O O . GLY D 4 70 ? 152.399 247.379 263.702 1.00 85.87 71 GLY D O 1
ATOM 17990 N N . VAL D 4 71 ? 150.546 247.736 262.471 1.00 85.94 72 VAL D N 1
ATOM 17991 C CA . VAL D 4 71 ? 149.914 248.624 263.438 1.00 85.25 72 VAL D CA 1
ATOM 17992 C C . VAL D 4 71 ? 148.420 248.625 263.149 1.00 85.55 72 VAL D C 1
ATOM 17993 O O . VAL D 4 71 ? 147.991 248.328 262.035 1.00 86.27 72 VAL D O 1
ATOM 18006 N N . ASN D 4 72 ? 147.620 248.935 264.166 1.00 86.03 73 ASN D N 1
ATOM 18007 C CA . ASN D 4 72 ? 146.184 249.062 263.980 1.00 85.80 73 ASN D CA 1
ATOM 18008 C C . ASN D 4 72 ? 145.843 250.421 263.370 1.00 86.67 73 ASN D C 1
ATOM 18009 O O . ASN D 4 72 ? 146.636 251.364 263.399 1.00 86.49 73 ASN D O 1
ATOM 18020 N N . TRP D 4 73 ? 144.633 250.515 262.816 1.00 82.66 74 TRP D N 1
ATOM 18021 C CA . TRP D 4 73 ? 144.271 251.698 262.039 1.00 82.82 74 TRP D CA 1
ATOM 18022 C C . TRP D 4 73 ? 144.190 252.945 262.910 1.00 82.19 74 TRP D C 1
ATOM 18023 O O . TRP D 4 73 ? 144.589 254.033 262.479 1.00 83.00 74 TRP D O 1
ATOM 18044 N N . ASP D 4 74 ? 143.659 252.818 264.127 1.00 87.47 75 ASP D N 1
ATOM 18045 C CA . ASP D 4 74 ? 143.525 253.987 264.989 1.00 87.78 75 ASP D CA 1
ATOM 18046 C C . ASP D 4 74 ? 144.887 254.592 265.305 1.00 88.39 75 ASP D C 1
ATOM 18047 O O . ASP D 4 74 ? 145.052 255.818 265.276 1.00 87.88 75 ASP D O 1
ATOM 18056 N N . GLU D 4 75 ? 145.878 253.748 265.592 1.00 88.23 76 GLU D N 1
ATOM 18057 C CA . GLU D 4 75 ? 147.204 254.228 265.958 1.00 88.56 76 GLU D CA 1
ATOM 18058 C C . GLU D 4 75 ? 147.955 254.852 264.791 1.00 89.80 76 GLU D C 1
ATOM 18059 O O . GLU D 4 75 ? 149.019 255.440 265.010 1.00 90.44 76 GLU D O 1
ATOM 18071 N N . ALA D 4 76 ? 147.448 254.723 263.565 1.00 87.63 77 ALA D N 1
ATOM 18072 C CA . ALA D 4 76 ? 148.018 255.392 262.402 1.00 84.58 77 ALA D CA 1
ATOM 18073 C C . ALA D 4 76 ? 147.257 256.663 262.051 1.00 84.69 77 ALA D C 1
ATOM 18074 O O . ALA D 4 76 ? 147.869 257.714 261.811 1.00 85.69 77 ALA D O 1
ATOM 18081 N N . LEU D 4 77 ? 145.925 256.589 262.018 1.00 86.28 78 LEU D N 1
ATOM 18082 C CA . LEU D 4 77 ? 145.135 257.799 261.828 1.00 87.17 78 LEU D CA 1
ATOM 18083 C C . LEU D 4 77 ? 145.496 258.837 262.877 1.00 88.52 78 LEU D C 1
ATOM 18084 O O . LEU D 4 77 ? 145.550 260.038 262.583 1.00 89.13 78 LEU D O 1
ATOM 18100 N N . ASP D 4 78 ? 145.752 258.396 264.105 1.00 93.99 79 ASP D N 1
ATOM 18101 C CA . ASP D 4 78 ? 146.550 259.179 265.032 1.00 92.85 79 ASP D CA 1
ATOM 18102 C C . ASP D 4 78 ? 148.017 258.916 264.730 1.00 93.27 79 ASP D C 1
ATOM 18103 O O . ASP D 4 78 ? 148.402 257.794 264.391 1.00 94.21 79 ASP D O 1
ATOM 18112 N N . LYS D 4 79 ? 148.838 259.947 264.871 1.00 92.44 80 LYS D N 1
ATOM 18113 C CA . LYS D 4 79 ? 150.168 260.073 264.297 1.00 93.17 80 LYS D CA 1
ATOM 18114 C C . LYS D 4 79 ? 150.088 260.485 262.830 1.00 94.18 80 LYS D C 1
ATOM 18115 O O . LYS D 4 79 ? 151.116 260.836 262.251 1.00 95.09 80 LYS D O 1
ATOM 18134 N N . LEU D 4 80 ? 148.908 260.475 262.211 1.00 89.59 81 LEU D N 1
ATOM 18135 C CA . LEU D 4 80 ? 148.685 261.269 261.009 1.00 89.38 81 LEU D CA 1
ATOM 18136 C C . LEU D 4 80 ? 147.978 262.584 261.308 1.00 88.90 81 LEU D C 1
ATOM 18137 O O . LEU D 4 80 ? 148.377 263.626 260.783 1.00 88.34 81 LEU D O 1
ATOM 18153 N N . THR D 4 81 ? 146.940 262.557 262.150 1.00 92.09 82 THR D N 1
ATOM 18154 C CA . THR D 4 81 ? 146.223 263.784 262.487 1.00 92.92 82 THR D CA 1
ATOM 18155 C C . THR D 4 81 ? 147.138 264.786 263.181 1.00 93.34 82 THR D C 1
ATOM 18156 O O . THR D 4 81 ? 147.087 265.990 262.897 1.00 92.98 82 THR D O 1
ATOM 18167 N N . GLU D 4 82 ? 147.966 264.310 264.111 1.00 97.29 83 GLU D N 1
ATOM 18168 C CA . GLU D 4 82 ? 148.921 265.193 264.770 1.00 97.46 83 GLU D CA 1
ATOM 18169 C C . GLU D 4 82 ? 149.909 265.769 263.765 1.00 96.33 83 GLU D C 1
ATOM 18170 O O . GLU D 4 82 ? 150.275 266.946 263.848 1.00 95.56 83 GLU D O 1
ATOM 18182 N N . LEU D 4 83 ? 150.350 264.952 262.807 1.00 94.59 84 LEU D N 1
ATOM 18183 C CA . LEU D 4 83 ? 151.246 265.451 261.770 1.00 94.13 84 LEU D CA 1
ATOM 18184 C C . LEU D 4 83 ? 150.580 266.555 260.960 1.00 93.42 84 LEU D C 1
ATOM 18185 O O . LEU D 4 83 ? 151.216 267.559 260.624 1.00 93.14 84 LEU D O 1
ATOM 18201 N N . LEU D 4 84 ? 149.298 266.384 260.636 1.00 92.80 85 LEU D N 1
ATOM 18202 C CA . LEU D 4 84 ? 148.584 267.430 259.909 1.00 93.88 85 LEU D CA 1
ATOM 18203 C C . LEU D 4 84 ? 148.520 268.711 260.729 1.00 93.06 85 LEU D C 1
ATOM 18204 O O . LEU D 4 84 ? 148.880 269.791 260.248 1.00 92.80 85 LEU D O 1
ATOM 18220 N N . SER D 4 85 ? 148.071 268.602 261.979 1.00 97.89 86 SER D N 1
ATOM 18221 C CA . SER D 4 85 ? 147.820 269.796 262.781 1.00 98.11 86 SER D CA 1
ATOM 18222 C C . SER D 4 85 ? 149.113 270.531 263.121 1.00 97.88 86 SER D C 1
ATOM 18223 O O . SER D 4 85 ? 149.139 271.767 263.149 1.00 97.24 86 SER D O 1
ATOM 18231 N N . SER D 4 86 ? 150.194 269.796 263.381 1.00 99.30 87 SER D N 1
ATOM 18232 C CA . SER D 4 86 ? 151.410 270.400 263.917 1.00 99.58 87 SER D CA 1
ATOM 18233 C C . SER D 4 86 ? 152.402 270.789 262.823 1.00 99.92 87 SER D C 1
ATOM 18234 O O . SER D 4 86 ? 152.714 271.971 262.651 1.00 99.04 87 SER D O 1
ATOM 18242 N N . GLU D 4 87 ? 152.894 269.809 262.071 1.00 99.78 88 GLU D N 1
ATOM 18243 C CA . GLU D 4 87 ? 153.975 270.037 261.130 1.00 98.91 88 GLU D CA 1
ATOM 18244 C C . GLU D 4 87 ? 153.445 270.670 259.844 1.00 98.77 88 GLU D C 1
ATOM 18245 O O . GLU D 4 87 ? 152.242 270.872 259.665 1.00 96.97 88 GLU D O 1
ATOM 18249 N N . ASP D 4 88 ? 154.367 270.989 258.937 1.00 97.06 89 ASP D N 1
ATOM 18250 C CA . ASP D 4 88 ? 154.037 271.591 257.645 1.00 96.92 89 ASP D CA 1
ATOM 18251 C C . ASP D 4 88 ? 153.837 270.465 256.641 1.00 96.97 89 ASP D C 1
ATOM 18252 O O . ASP D 4 88 ? 154.784 269.980 256.020 1.00 95.28 89 ASP D O 1
ATOM 18256 N N . ILE D 4 89 ? 152.587 270.052 256.472 1.00 94.12 90 ILE D N 1
ATOM 18257 C CA . ILE D 4 89 ? 152.247 268.916 255.622 1.00 93.19 90 ILE D CA 1
ATOM 18258 C C . ILE D 4 89 ? 151.740 269.424 254.280 1.00 93.80 90 ILE D C 1
ATOM 18259 O O . ILE D 4 89 ? 150.849 270.280 254.224 1.00 94.14 90 ILE D O 1
ATOM 18275 N N . SER D 4 90 ? 152.305 268.896 253.199 1.00 90.31 91 SER D N 1
ATOM 18276 C CA . SER D 4 90 ? 151.820 269.143 251.848 1.00 90.72 91 SER D CA 1
ATOM 18277 C C . SER D 4 90 ? 151.200 267.860 251.314 1.00 88.37 91 SER D C 1
ATOM 18278 O O . SER D 4 90 ? 151.831 266.801 251.356 1.00 88.89 91 SER D O 1
ATOM 18286 N N . ILE D 4 91 ? 149.973 267.956 250.815 1.00 78.48 92 ILE D N 1
ATOM 18287 C CA . ILE D 4 91 ? 149.228 266.798 250.335 1.00 78.66 92 ILE D CA 1
ATOM 18288 C C . ILE D 4 91 ? 149.344 266.747 248.819 1.00 79.87 92 ILE D C 1
ATOM 18289 O O . ILE D 4 91 ? 148.979 267.704 248.127 1.00 82.69 92 ILE D O 1
ATOM 18305 N N . LEU D 4 92 ? 149.853 265.634 248.299 1.00 77.65 93 LEU D N 1
ATOM 18306 C CA . LEU D 4 92 ? 149.942 265.393 246.867 1.00 75.33 93 LEU D CA 1
ATOM 18307 C C . LEU D 4 92 ? 149.118 264.164 246.531 1.00 75.59 93 LEU D C 1
ATOM 18308 O O . LEU D 4 92 ? 149.182 263.158 247.243 1.00 77.53 93 LEU D O 1
ATOM 18324 N N . THR D 4 93 ? 148.354 264.245 245.451 1.00 66.49 94 THR D N 1
ATOM 18325 C CA . THR D 4 93 ? 147.525 263.140 245.004 1.00 65.46 94 THR D CA 1
ATOM 18326 C C . THR D 4 93 ? 147.805 262.856 243.537 1.00 63.76 94 THR D C 1
ATOM 18327 O O . THR D 4 93 ? 148.164 263.755 242.771 1.00 65.83 94 THR D O 1
ATOM 18338 N N . THR D 4 94 ? 147.660 261.593 243.162 1.00 60.90 95 THR D N 1
ATOM 18339 C CA . THR D 4 94 ? 147.655 261.213 241.762 1.00 61.68 95 THR D CA 1
ATOM 18340 C C . THR D 4 94 ? 146.222 261.190 241.247 1.00 60.37 95 THR D C 1
ATOM 18341 O O . THR D 4 94 ? 145.257 261.267 242.009 1.00 58.61 95 THR D O 1
ATOM 18352 N N . GLY D 4 95 ? 146.087 261.086 239.929 1.00 59.73 96 GLY D N 1
ATOM 18353 C CA . GLY D 4 95 ? 144.776 261.020 239.320 1.00 56.69 96 GLY D CA 1
ATOM 18354 C C . GLY D 4 95 ? 144.167 259.640 239.421 1.00 55.58 96 GLY D C 1
ATOM 18355 O O . GLY D 4 95 ? 143.746 259.068 238.414 1.00 59.34 96 GLY D O 1
ATOM 18359 N N . THR D 4 96 ? 144.116 259.093 240.636 1.00 58.17 97 THR D N 1
ATOM 18360 C CA . THR D 4 96 ? 143.626 257.741 240.851 1.00 56.80 97 THR D CA 1
ATOM 18361 C C . THR D 4 96 ? 142.558 257.654 241.931 1.00 53.68 97 THR D C 1
ATOM 18362 O O . THR D 4 96 ? 142.076 256.554 242.211 1.00 56.01 97 THR D O 1
ATOM 18373 N N . LEU D 4 97 ? 142.178 258.772 242.540 1.00 57.71 98 LEU D N 1
ATOM 18374 C CA . LEU D 4 97 ? 141.036 258.810 243.436 1.00 57.89 98 LEU D CA 1
ATOM 18375 C C . LEU D 4 97 ? 139.739 258.816 242.636 1.00 55.51 98 LEU D C 1
ATOM 18376 O O . LEU D 4 97 ? 139.723 259.066 241.429 1.00 60.30 98 LEU D O 1
ATOM 18392 N N . THR D 4 98 ? 138.641 258.541 243.325 1.00 52.29 99 THR D N 1
ATOM 18393 C CA . THR D 4 98 ? 137.342 258.828 242.748 1.00 53.21 99 THR D CA 1
ATOM 18394 C C . THR D 4 98 ? 137.070 260.327 242.837 1.00 55.37 99 THR D C 1
ATOM 18395 O O . THR D 4 98 ? 137.683 261.048 243.626 1.00 58.73 99 THR D O 1
ATOM 18406 N N . ASN D 4 99 ? 136.145 260.797 242.002 1.00 54.85 100 ASN D N 1
ATOM 18407 C CA . ASN D 4 99 ? 135.813 262.217 242.006 1.00 55.98 100 ASN D CA 1
ATOM 18408 C C . ASN D 4 99 ? 135.327 262.657 243.382 1.00 57.00 100 ASN D C 1
ATOM 18409 O O . ASN D 4 99 ? 135.730 263.713 243.889 1.00 60.77 100 ASN D O 1
ATOM 18420 N N . GLU D 4 100 ? 134.476 261.845 244.008 1.00 60.99 101 GLU D N 1
ATOM 18421 C CA . GLU D 4 100 ? 133.985 262.162 245.345 1.00 60.13 101 GLU D CA 1
ATOM 18422 C C . GLU D 4 100 ? 135.126 262.186 246.354 1.00 58.20 101 GLU D C 1
ATOM 18423 O O . GLU D 4 100 ? 135.161 263.041 247.247 1.00 65.94 101 GLU D O 1
ATOM 18435 N N . GLU D 4 101 ? 136.069 261.253 246.230 1.00 59.49 102 GLU D N 1
ATOM 18436 C CA . GLU D 4 101 ? 137.223 261.257 247.121 1.00 62.70 102 GLU D CA 1
ATOM 18437 C C . GLU D 4 101 ? 138.079 262.500 246.911 1.00 63.80 102 GLU D C 1
ATOM 18438 O O . GLU D 4 101 ? 138.654 263.030 247.865 1.00 66.54 102 GLU D O 1
ATOM 18450 N N . ALA D 4 102 ? 138.179 262.980 245.670 1.00 64.27 103 ALA D N 1
ATOM 18451 C CA . ALA D 4 102 ? 138.913 264.217 245.418 1.00 63.08 103 ALA D CA 1
ATOM 18452 C C . ALA D 4 102 ? 138.214 265.411 246.058 1.00 64.01 103 ALA D C 1
ATOM 18453 O O . ALA D 4 102 ? 138.869 266.308 246.606 1.00 63.48 103 ALA D O 1
ATOM 18460 N N . LEU D 4 103 ? 136.881 265.445 245.995 1.00 62.68 104 LEU D N 1
ATOM 18461 C CA . LEU D 4 103 ? 136.146 266.505 246.679 1.00 65.76 104 LEU D CA 1
ATOM 18462 C C . LEU D 4 103 ? 136.397 266.454 248.184 1.00 68.44 104 LEU D C 1
ATOM 18463 O O . LEU D 4 103 ? 136.603 267.491 248.832 1.00 70.60 104 LEU D O 1
ATOM 18479 N N . LYS D 4 104 ? 136.402 265.248 248.754 1.00 70.54 105 LYS D N 1
ATOM 18480 C CA . LYS D 4 104 ? 136.696 265.102 250.176 1.00 70.08 105 LYS D CA 1
ATOM 18481 C C . LYS D 4 104 ? 138.114 265.563 250.496 1.00 70.09 105 LYS D C 1
ATOM 18482 O O . LYS D 4 104 ? 138.355 266.182 251.538 1.00 74.24 105 LYS D O 1
ATOM 18501 N N . LEU D 4 105 ? 139.071 265.247 249.622 1.00 70.88 106 LEU D N 1
ATOM 18502 C CA . LEU D 4 105 ? 140.446 265.681 249.837 1.00 70.67 106 LEU D CA 1
ATOM 18503 C C . LEU D 4 105 ? 140.549 267.200 249.812 1.00 71.11 106 LEU D C 1
ATOM 18504 O O . LEU D 4 105 ? 141.318 267.789 250.577 1.00 71.47 106 LEU D O 1
ATOM 18520 N N . ARG D 4 106 ? 139.793 267.852 248.929 1.00 74.53 107 ARG D N 1
ATOM 18521 C CA . ARG D 4 106 ? 139.754 269.312 248.936 1.00 73.25 107 ARG D CA 1
ATOM 18522 C C . ARG D 4 106 ? 139.199 269.830 250.258 1.00 74.09 107 ARG D C 1
ATOM 18523 O O . ARG D 4 106 ? 139.722 270.796 250.834 1.00 75.65 107 ARG D O 1
ATOM 18544 N N . GLU D 4 107 ? 138.132 269.200 250.750 1.00 80.00 108 GLU D N 1
ATOM 18545 C CA . GLU D 4 107 ? 137.584 269.587 252.046 1.00 80.02 108 GLU D CA 1
ATOM 18546 C C . GLU D 4 107 ? 138.640 269.477 253.141 1.00 78.33 108 GLU D C 1
ATOM 18547 O O . GLU D 4 107 ? 138.800 270.394 253.956 1.00 78.91 108 GLU D O 1
ATOM 18559 N N . ILE D 4 108 ? 139.378 268.367 253.165 1.00 79.77 109 ILE D N 1
ATOM 18560 C CA . ILE D 4 108 ? 140.440 268.194 254.155 1.00 80.83 109 ILE D CA 1
ATOM 18561 C C . ILE D 4 108 ? 141.501 269.273 253.998 1.00 81.53 109 ILE D C 1
ATOM 18562 O O . ILE D 4 108 ? 141.946 269.874 254.982 1.00 82.12 109 ILE D O 1
ATOM 18578 N N . ILE D 4 109 ? 141.930 269.527 252.761 1.00 82.02 110 ILE D N 1
ATOM 18579 C CA . ILE D 4 109 ? 142.988 270.504 252.530 1.00 81.50 110 ILE D CA 1
ATOM 18580 C C . ILE D 4 109 ? 142.582 271.853 253.098 1.00 81.91 110 ILE D C 1
ATOM 18581 O O . ILE D 4 109 ? 143.395 272.558 253.709 1.00 81.35 110 ILE D O 1
ATOM 18597 N N . GLU D 4 110 ? 141.321 272.238 252.906 1.00 84.65 111 GLU D N 1
ATOM 18598 C CA . GLU D 4 110 ? 140.861 273.484 253.510 1.00 85.11 111 GLU D CA 1
ATOM 18599 C C . GLU D 4 110 ? 140.799 273.395 255.031 1.00 85.81 111 GLU D C 1
ATOM 18600 O O . GLU D 4 110 ? 141.194 274.343 255.719 1.00 84.33 111 GLU D O 1
ATOM 18612 N N . ASN D 4 111 ? 140.326 272.271 255.575 1.00 88.27 112 ASN D N 1
ATOM 18613 C CA . ASN D 4 111 ? 140.115 272.177 257.017 1.00 87.97 112 ASN D CA 1
ATOM 18614 C C . ASN D 4 111 ? 141.421 272.324 257.788 1.00 88.79 112 ASN D C 1
ATOM 18615 O O . ASN D 4 111 ? 141.463 272.991 258.828 1.00 88.87 112 ASN D O 1
ATOM 18626 N N . PHE D 4 112 ? 142.495 271.705 257.304 1.00 90.26 113 PHE D N 1
ATOM 18627 C CA . PHE D 4 112 ? 143.787 271.758 257.974 1.00 90.40 113 PHE D CA 1
ATOM 18628 C C . PHE D 4 112 ? 144.664 272.898 257.470 1.00 91.21 113 PHE D C 1
ATOM 18629 O O . PHE D 4 112 ? 145.820 273.008 257.891 1.00 89.49 113 PHE D O 1
ATOM 18646 N N . ASN D 4 113 ? 144.143 273.740 256.578 1.00 94.85 114 ASN D N 1
ATOM 18647 C CA . ASN D 4 113 ? 144.822 274.968 256.166 1.00 93.54 114 ASN D CA 1
ATOM 18648 C C . ASN D 4 113 ? 146.216 274.689 255.607 1.00 93.33 114 ASN D C 1
ATOM 18649 O O . ASN D 4 113 ? 147.181 275.390 255.911 1.00 93.49 114 ASN D O 1
ATOM 18660 N N . VAL D 4 114 ? 146.324 273.653 254.775 1.00 92.33 115 VAL D N 1
ATOM 18661 C CA . VAL D 4 114 ? 147.586 273.375 254.102 1.00 92.94 115 VAL D CA 1
ATOM 18662 C C . VAL D 4 114 ? 147.810 274.413 253.011 1.00 93.62 115 VAL D C 1
ATOM 18663 O O . VAL D 4 114 ? 146.865 274.850 252.338 1.00 92.19 115 VAL D O 1
ATOM 18676 N N . LYS D 4 115 ? 149.066 274.816 252.828 1.00 95.49 116 LYS D N 1
ATOM 18677 C CA . LYS D 4 115 ? 149.403 275.852 251.858 1.00 95.63 116 LYS D CA 1
ATOM 18678 C C . LYS D 4 115 ? 149.830 275.297 250.509 1.00 95.45 116 LYS D C 1
ATOM 18679 O O . LYS D 4 115 ? 149.592 275.946 249.486 1.00 95.34 116 LYS D O 1
ATOM 18698 N N . LYS D 4 116 ? 150.455 274.122 250.478 1.00 94.68 117 LYS D N 1
ATOM 18699 C CA . LYS D 4 116 ? 150.931 273.509 249.243 1.00 93.36 117 LYS D CA 1
ATOM 18700 C C . LYS D 4 116 ? 150.264 272.150 249.088 1.00 94.07 117 LYS D C 1
ATOM 18701 O O . LYS D 4 116 ? 150.414 271.276 249.948 1.00 96.38 117 LYS D O 1
ATOM 18720 N N . SER D 4 117 ? 149.526 271.976 247.996 1.00 83.54 118 SER D N 1
ATOM 18721 C CA . SER D 4 117 ? 148.856 270.716 247.710 1.00 81.71 118 SER D CA 1
ATOM 18722 C C . SER D 4 117 ? 148.306 270.780 246.295 1.00 81.17 118 SER D C 1
ATOM 18723 O O . SER D 4 117 ? 148.257 271.845 245.674 1.00 82.56 118 SER D O 1
ATOM 18731 N N . GLY D 4 118 ? 147.899 269.630 245.791 1.00 72.43 119 GLY D N 1
ATOM 18732 C CA . GLY D 4 118 ? 147.292 269.553 244.482 1.00 70.84 119 GLY D CA 1
ATOM 18733 C C . GLY D 4 118 ? 147.511 268.190 243.864 1.00 69.83 119 GLY D C 1
ATOM 18734 O O . GLY D 4 118 ? 147.904 267.236 244.529 1.00 72.24 119 GLY D O 1
ATOM 18738 N N . LEU D 4 119 ? 147.247 268.127 242.565 1.00 66.32 120 LEU D N 1
ATOM 18739 C CA . LEU D 4 119 ? 147.332 266.898 241.793 1.00 63.30 120 LEU D CA 1
ATOM 18740 C C . LEU D 4 119 ? 148.630 266.890 240.998 1.00 64.50 120 LEU D C 1
ATOM 18741 O O . LEU D 4 119 ? 148.979 267.888 240.360 1.00 65.67 120 LEU D O 1
ATOM 18757 N N . ILE D 4 120 ? 149.345 265.769 241.045 1.00 67.36 121 ILE D N 1
ATOM 18758 C CA . ILE D 4 120 ? 150.594 265.630 240.303 1.00 67.56 121 ILE D CA 1
ATOM 18759 C C . ILE D 4 120 ? 150.249 265.445 238.829 1.00 66.78 121 ILE D C 1
ATOM 18760 O O . ILE D 4 120 ? 149.758 264.388 238.425 1.00 69.43 121 ILE D O 1
ATOM 18776 N N . THR D 4 121 ? 150.502 266.472 238.021 1.00 62.90 122 THR D N 1
ATOM 18777 C CA . THR D 4 121 ? 150.240 266.403 236.592 1.00 63.99 122 THR D CA 1
ATOM 18778 C C . THR D 4 121 ? 150.992 267.530 235.901 1.00 65.05 122 THR D C 1
ATOM 18779 O O . THR D 4 121 ? 150.971 268.672 236.366 1.00 63.99 122 THR D O 1
ATOM 18790 N N . VAL D 4 122 ? 151.653 267.201 234.789 1.00 63.37 123 VAL D N 1
ATOM 18791 C CA . VAL D 4 122 ? 152.387 268.203 234.026 1.00 58.99 123 VAL D CA 1
ATOM 18792 C C . VAL D 4 122 ? 151.474 269.152 233.269 1.00 62.46 123 VAL D C 1
ATOM 18793 O O . VAL D 4 122 ? 151.942 270.184 232.778 1.00 63.94 123 VAL D O 1
ATOM 18806 N N . PHE D 4 123 ? 150.193 268.835 233.155 1.00 58.52 124 PHE D N 1
ATOM 18807 C CA . PHE D 4 123 ? 149.286 269.713 232.439 1.00 57.65 124 PHE D CA 1
ATOM 18808 C C . PHE D 4 123 ? 148.818 270.854 233.341 1.00 60.41 124 PHE D C 1
ATOM 18809 O O . PHE D 4 123 ? 148.669 270.676 234.552 1.00 64.67 124 PHE D O 1
ATOM 18826 N N . PRO D 4 124 ? 148.585 272.041 232.778 1.00 66.22 125 PRO D N 1
ATOM 18827 C CA . PRO D 4 124 ? 148.072 273.147 233.594 1.00 67.32 125 PRO D CA 1
ATOM 18828 C C . PRO D 4 124 ? 146.556 273.139 233.694 1.00 66.39 125 PRO D C 1
ATOM 18829 O O . PRO D 4 124 ? 145.889 272.313 233.066 1.00 67.76 125 PRO D O 1
ATOM 18840 N N . GLU D 4 125 ? 146.002 274.055 234.481 1.00 70.78 126 GLU D N 1
ATOM 18841 C CA . GLU D 4 125 ? 144.556 274.209 234.567 1.00 70.63 126 GLU D CA 1
ATOM 18842 C C . GLU D 4 125 ? 144.064 274.955 233.333 1.00 72.49 126 GLU D C 1
ATOM 18843 O O . GLU D 4 125 ? 144.394 276.129 233.134 1.00 73.12 126 GLU D O 1
ATOM 18855 N N . PHE D 4 126 ? 143.278 274.274 232.508 1.00 69.20 127 PHE D N 1
ATOM 18856 C CA . PHE D 4 126 ? 142.791 274.813 231.250 1.00 67.93 127 PHE D CA 1
ATOM 18857 C C . PHE D 4 126 ? 141.290 274.592 231.155 1.00 67.89 127 PHE D C 1
ATOM 18858 O O . PHE D 4 126 ? 140.694 273.848 231.936 1.00 70.40 127 PHE D O 1
ATOM 18875 N N . ASP D 4 127 ? 140.676 275.267 230.186 1.00 68.48 128 ASP D N 1
ATOM 18876 C CA . ASP D 4 127 ? 139.269 275.047 229.866 1.00 68.07 128 ASP D CA 1
ATOM 18877 C C . ASP D 4 127 ? 139.175 273.997 228.758 1.00 67.93 128 ASP D C 1
ATOM 18878 O O . ASP D 4 127 ? 138.818 274.270 227.611 1.00 67.87 128 ASP D O 1
ATOM 18887 N N . TYR D 4 128 ? 139.521 272.770 229.129 1.00 63.67 129 TYR D N 1
ATOM 18888 C CA . TYR D 4 128 ? 139.464 271.665 228.185 1.00 61.86 129 TYR D CA 1
ATOM 18889 C C . TYR D 4 128 ? 138.020 271.449 227.739 1.00 59.80 129 TYR D C 1
ATOM 18890 O O . TYR D 4 128 ? 137.121 271.387 228.587 1.00 59.38 129 TYR D O 1
ATOM 18908 N N . PRO D 4 129 ? 137.753 271.343 226.440 1.00 60.04 130 PRO D N 1
ATOM 18909 C CA . PRO D 4 129 ? 136.402 270.979 226.005 1.00 57.33 130 PRO D CA 1
ATOM 18910 C C . PRO D 4 129 ? 136.108 269.514 226.278 1.00 58.49 130 PRO D C 1
ATOM 18911 O O . PRO D 4 129 ? 137.013 268.682 226.370 1.00 63.25 130 PRO D O 1
ATOM 18922 N N . GLU D 4 130 ? 134.822 269.206 226.412 1.00 57.77 131 GLU D N 1
ATOM 18923 C CA . GLU D 4 130 ? 134.372 267.825 226.573 1.00 59.79 131 GLU D CA 1
ATOM 18924 C C . GLU D 4 130 ? 134.207 267.215 225.189 1.00 61.51 131 GLU D C 1
ATOM 18925 O O . GLU D 4 130 ? 133.162 267.362 224.552 1.00 62.17 131 GLU D O 1
ATOM 18937 N N . ILE D 4 131 ? 135.237 266.515 224.723 1.00 58.50 132 ILE D N 1
ATOM 18938 C CA . ILE D 4 131 ? 135.262 265.926 223.390 1.00 56.50 132 ILE D CA 1
ATOM 18939 C C . ILE D 4 131 ? 134.886 264.458 223.508 1.00 54.91 132 ILE D C 1
ATOM 18940 O O . ILE D 4 131 ? 135.412 263.744 224.368 1.00 64.16 132 ILE D O 1
ATOM 18956 N N . ASP D 4 132 ? 133.974 264.011 222.653 1.00 52.73 133 ASP D N 1
ATOM 18957 C CA . ASP D 4 132 ? 133.705 262.587 222.508 1.00 55.88 133 ASP D CA 1
ATOM 18958 C C . ASP D 4 132 ? 134.695 262.005 221.505 1.00 57.43 133 ASP D C 1
ATOM 18959 O O . ASP D 4 132 ? 134.800 262.498 220.377 1.00 60.17 133 ASP D O 1
ATOM 18968 N N . ILE D 4 133 ? 135.429 260.966 221.909 1.00 53.80 134 ILE D N 1
ATOM 18969 C CA . ILE D 4 133 ? 136.460 260.422 221.030 1.00 55.28 134 ILE D CA 1
ATOM 18970 C C . ILE D 4 133 ? 135.838 259.836 219.771 1.00 52.11 134 ILE D C 1
ATOM 18971 O O . ILE D 4 133 ? 136.470 259.816 218.709 1.00 56.07 134 ILE D O 1
ATOM 18987 N N . ARG D 4 134 ? 134.587 259.378 219.856 1.00 54.25 135 ARG D N 1
ATOM 18988 C CA . ARG D 4 134 ? 133.892 258.911 218.664 1.00 59.42 135 ARG D CA 1
ATOM 18989 C C . ARG D 4 134 ? 133.699 260.027 217.645 1.00 59.71 135 ARG D C 1
ATOM 18990 O O . ARG D 4 134 ? 133.386 259.744 216.485 1.00 60.98 135 ARG D O 1
ATOM 19011 N N . ASN D 4 135 ? 133.867 261.281 218.054 1.00 57.37 136 ASN D N 1
ATOM 19012 C CA . ASN D 4 135 ? 133.777 262.420 217.153 1.00 56.78 136 ASN D CA 1
ATOM 19013 C C . ASN D 4 135 ? 135.130 262.856 216.611 1.00 58.67 136 ASN D C 1
ATOM 19014 O O . ASN D 4 135 ? 135.186 263.811 215.831 1.00 61.79 136 ASN D O 1
ATOM 19025 N N . ILE D 4 136 ? 136.220 262.188 217.000 1.00 55.16 137 ILE D N 1
ATOM 19026 C CA . ILE D 4 136 ? 137.530 262.593 216.503 1.00 57.70 137 ILE D CA 1
ATOM 19027 C C . ILE D 4 136 ? 137.570 262.512 214.987 1.00 57.56 137 ILE D C 1
ATOM 19028 O O . ILE D 4 136 ? 138.207 263.341 214.327 1.00 57.93 137 ILE D O 1
ATOM 19044 N N . ARG D 4 137 ? 136.893 261.522 214.407 1.00 57.01 138 ARG D N 1
ATOM 19045 C CA . ARG D 4 137 ? 136.896 261.369 212.958 1.00 59.52 138 ARG D CA 1
ATOM 19046 C C . ARG D 4 137 ? 136.238 262.542 212.247 1.00 60.88 138 ARG D C 1
ATOM 19047 O O . ARG D 4 137 ? 136.439 262.706 211.040 1.00 63.58 138 ARG D O 1
ATOM 19068 N N . ASP D 4 138 ? 135.459 263.357 212.956 1.00 63.16 139 ASP D N 1
ATOM 19069 C CA . ASP D 4 138 ? 134.767 264.463 212.306 1.00 60.25 139 ASP D CA 1
ATOM 19070 C C . ASP D 4 138 ? 135.696 265.632 212.001 1.00 59.43 139 ASP D C 1
ATOM 19071 O O . ASP D 4 138 ? 135.449 266.376 211.047 1.00 65.23 139 ASP D O 1
ATOM 19080 N N . TYR D 4 139 ? 136.754 265.813 212.785 1.00 60.83 140 TYR D N 1
ATOM 19081 C CA . TYR D 4 139 ? 137.650 266.944 212.578 1.00 61.08 140 TYR D CA 1
ATOM 19082 C C . TYR D 4 139 ? 138.366 266.832 211.239 1.00 64.27 140 TYR D C 1
ATOM 19083 O O . TYR D 4 139 ? 138.848 265.760 210.866 1.00 67.00 140 TYR D O 1
ATOM 19101 N N . ASP D 4 140 ? 138.434 267.951 210.513 1.00 66.07 141 ASP D N 1
ATOM 19102 C CA . ASP D 4 140 ? 139.158 267.970 209.247 1.00 65.25 141 ASP D CA 1
ATOM 19103 C C . ASP D 4 140 ? 140.665 267.978 209.465 1.00 65.03 141 ASP D C 1
ATOM 19104 O O . ASP D 4 140 ? 141.401 267.291 208.749 1.00 67.42 141 ASP D O 1
ATOM 19113 N N . ASN D 4 141 ? 141.137 268.750 210.439 1.00 63.38 142 ASN D N 1
ATOM 19114 C CA . ASN D 4 141 ? 142.559 268.915 210.704 1.00 64.29 142 ASN D CA 1
ATOM 19115 C C . ASN D 4 141 ? 142.844 268.522 212.146 1.00 65.53 142 ASN D C 1
ATOM 19116 O O . ASN D 4 141 ? 142.235 269.065 213.077 1.00 66.55 142 ASN D O 1
ATOM 19127 N N . ILE D 4 142 ? 143.775 267.592 212.326 1.00 59.66 143 ILE D N 1
ATOM 19128 C CA . ILE D 4 142 ? 144.178 267.118 213.642 1.00 55.74 143 ILE D CA 1
ATOM 19129 C C . ILE D 4 142 ? 145.690 267.224 213.733 1.00 56.21 143 ILE D C 1
ATOM 19130 O O . ILE D 4 142 ? 146.408 266.648 212.908 1.00 61.13 143 ILE D O 1
ATOM 19146 N N . ALA D 4 143 ? 146.171 267.954 214.731 1.00 56.18 144 ALA D N 1
ATOM 19147 C CA . ALA D 4 143 ? 147.586 268.042 215.046 1.00 60.16 144 ALA D CA 1
ATOM 19148 C C . ALA D 4 143 ? 147.850 267.205 216.287 1.00 60.57 144 ALA D C 1
ATOM 19149 O O . ALA D 4 143 ? 147.163 267.364 217.300 1.00 65.37 144 ALA D O 1
ATOM 19156 N N . VAL D 4 144 ? 148.835 266.318 216.207 1.00 55.51 145 VAL D N 1
ATOM 19157 C CA . VAL D 4 144 ? 149.144 265.385 217.284 1.00 54.87 145 VAL D CA 1
ATOM 19158 C C . VAL D 4 144 ? 150.540 265.699 217.793 1.00 57.16 145 VAL D C 1
ATOM 19159 O O . VAL D 4 144 ? 151.514 265.630 217.036 1.00 62.76 145 VAL D O 1
ATOM 19172 N N . ILE D 4 145 ? 150.637 266.033 219.074 1.00 59.14 146 ILE D N 1
ATOM 19173 C CA . ILE D 4 145 ? 151.907 266.302 219.734 1.00 59.09 146 ILE D CA 1
ATOM 19174 C C . ILE D 4 145 ? 152.180 265.141 220.678 1.00 60.34 146 ILE D C 1
ATOM 19175 O O . ILE D 4 145 ? 151.404 264.890 221.610 1.00 63.54 146 ILE D O 1
ATOM 19191 N N . GLY D 4 146 ? 153.270 264.426 220.427 1.00 58.00 147 GLY D N 1
ATOM 19192 C CA . GLY D 4 146 ? 153.587 263.223 221.163 1.00 59.57 147 GLY D CA 1
ATOM 19193 C C . GLY D 4 146 ? 152.954 261.985 220.550 1.00 58.78 147 GLY D C 1
ATOM 19194 O O . GLY D 4 146 ? 151.998 262.049 219.780 1.00 58.59 147 GLY D O 1
ATOM 19198 N N . ASP D 4 147 ? 153.505 260.831 220.916 1.00 59.57 148 ASP D N 1
ATOM 19199 C CA . ASP D 4 147 ? 153.057 259.545 220.381 1.00 59.17 148 ASP D CA 1
ATOM 19200 C C . ASP D 4 147 ? 151.737 259.176 221.045 1.00 58.31 148 ASP D C 1
ATOM 19201 O O . ASP D 4 147 ? 151.697 258.538 222.097 1.00 59.41 148 ASP D O 1
ATOM 19210 N N . ALA D 4 148 ? 150.637 259.583 220.412 1.00 53.97 149 ALA D N 1
ATOM 19211 C CA . ALA D 4 148 ? 149.323 259.382 221.010 1.00 50.85 149 ALA D CA 1
ATOM 19212 C C . ALA D 4 148 ? 148.911 257.916 220.976 1.00 51.77 149 ALA D C 1
ATOM 19213 O O . ALA D 4 148 ? 148.210 257.447 221.879 1.00 51.81 149 ALA D O 1
ATOM 19220 N N . ILE D 4 149 ? 149.320 257.180 219.942 1.00 53.87 150 ILE D N 1
ATOM 19221 C CA . ILE D 4 149 ? 148.935 255.773 219.840 1.00 50.86 150 ILE D CA 1
ATOM 19222 C C . ILE D 4 149 ? 149.517 254.980 221.003 1.00 49.52 150 ILE D C 1
ATOM 19223 O O . ILE D 4 149 ? 148.823 254.183 221.643 1.00 50.91 150 ILE D O 1
ATOM 19239 N N . THR D 4 150 ? 150.802 255.181 221.292 1.00 47.41 151 THR D N 1
ATOM 19240 C CA . THR D 4 150 ? 151.430 254.457 222.391 1.00 49.70 151 THR D CA 1
ATOM 19241 C C . THR D 4 150 ? 150.876 254.905 223.738 1.00 49.28 151 THR D C 1
ATOM 19242 O O . THR D 4 150 ? 150.650 254.078 224.626 1.00 53.22 151 THR D O 1
ATOM 19253 N N . CYS D 4 151 ? 150.655 256.209 223.910 1.00 49.70 152 CYS D N 1
ATOM 19254 C CA . CYS D 4 151 ? 150.130 256.708 225.176 1.00 50.30 152 CYS D CA 1
ATOM 19255 C C . CYS D 4 151 ? 148.734 256.164 225.453 1.00 48.94 152 CYS D C 1
ATOM 19256 O O . CYS D 4 151 ? 148.428 255.766 226.581 1.00 54.92 152 CYS D O 1
ATOM 19264 N N . ALA D 4 152 ? 147.874 256.137 224.437 1.00 46.50 153 ALA D N 1
ATOM 19265 C CA . ALA D 4 152 ? 146.505 255.649 224.581 1.00 42.49 153 ALA D CA 1
ATOM 19266 C C . ALA D 4 152 ? 146.117 254.945 223.289 1.00 44.76 153 ALA D C 1
ATOM 19267 O O . ALA D 4 152 ? 145.603 255.572 222.354 1.00 46.30 153 ALA D O 1
ATOM 19274 N N . PRO D 4 153 ? 146.357 253.633 223.198 1.00 46.35 154 PRO D N 1
ATOM 19275 C CA . PRO D 4 153 ? 146.058 252.925 221.943 1.00 38.99 154 PRO D CA 1
ATOM 19276 C C . PRO D 4 153 ? 144.627 253.085 221.459 1.00 34.68 154 PRO D C 1
ATOM 19277 O O . PRO D 4 153 ? 144.396 253.153 220.245 1.00 41.62 154 PRO D O 1
ATOM 19288 N N . LEU D 4 154 ? 143.654 253.154 222.364 1.00 33.65 155 LEU D N 1
ATOM 19289 C CA . LEU D 4 154 ? 142.264 253.220 221.938 1.00 36.32 155 LEU D CA 1
ATOM 19290 C C . LEU D 4 154 ? 141.822 254.634 221.569 1.00 40.89 155 LEU D C 1
ATOM 19291 O O . LEU D 4 154 ? 140.698 254.804 221.089 1.00 39.67 155 LEU D O 1
ATOM 19307 N N . ILE D 4 155 ? 142.670 255.640 221.779 1.00 44.19 156 ILE D N 1
ATOM 19308 C CA . ILE D 4 155 ? 142.471 256.941 221.145 1.00 45.93 156 ILE D CA 1
ATOM 19309 C C . ILE D 4 155 ? 143.204 257.010 219.804 1.00 44.90 156 ILE D C 1
ATOM 19310 O O . ILE D 4 155 ? 142.724 257.650 218.860 1.00 47.96 156 ILE D O 1
ATOM 19326 N N . GLY D 4 156 ? 144.361 256.355 219.696 1.00 44.70 157 GLY D N 1
ATOM 19327 C CA . GLY D 4 156 ? 144.987 256.200 218.398 1.00 43.26 157 GLY D CA 1
ATOM 19328 C C . GLY D 4 156 ? 144.099 255.464 217.418 1.00 44.88 157 GLY D C 1
ATOM 19329 O O . GLY D 4 156 ? 144.152 255.718 216.212 1.00 52.88 157 GLY D O 1
ATOM 19333 N N . ARG D 4 157 ? 143.270 254.548 217.917 1.00 39.46 158 ARG D N 1
ATOM 19334 C CA . ARG D 4 157 ? 142.295 253.890 217.054 1.00 35.08 158 ARG D CA 1
ATOM 19335 C C . ARG D 4 157 ? 141.349 254.907 216.426 1.00 41.53 158 ARG D C 1
ATOM 19336 O O . ARG D 4 157 ? 141.042 254.832 215.230 1.00 50.66 158 ARG D O 1
ATOM 19357 N N . ARG D 4 158 ? 140.879 255.871 217.218 1.00 47.60 159 ARG D N 1
ATOM 19358 C CA . ARG D 4 158 ? 140.012 256.908 216.674 1.00 46.09 159 ARG D CA 1
ATOM 19359 C C . ARG D 4 158 ? 140.774 257.824 215.727 1.00 44.75 159 ARG D C 1
ATOM 19360 O O . ARG D 4 158 ? 140.200 258.323 214.757 1.00 48.69 159 ARG D O 1
ATOM 19381 N N . ILE D 4 159 ? 142.058 258.063 215.991 1.00 48.02 160 ILE D N 1
ATOM 19382 C CA . ILE D 4 159 ? 142.861 258.827 215.038 1.00 50.72 160 ILE D CA 1
ATOM 19383 C C . ILE D 4 159 ? 142.925 258.099 213.698 1.00 52.50 160 ILE D C 1
ATOM 19384 O O . ILE D 4 159 ? 142.864 258.721 212.630 1.00 50.23 160 ILE D O 1
ATOM 19400 N N . PHE D 4 160 ? 143.065 256.771 213.733 1.00 56.62 161 PHE D N 1
ATOM 19401 C CA . PHE D 4 160 ? 143.043 255.989 212.498 1.00 47.92 161 PHE D CA 1
ATOM 19402 C C . PHE D 4 160 ? 141.690 256.095 211.803 1.00 45.83 161 PHE D C 1
ATOM 19403 O O . PHE D 4 160 ? 141.620 256.200 210.571 1.00 56.04 161 PHE D O 1
ATOM 19420 N N . HIS D 4 161 ? 140.605 256.055 212.574 1.00 44.27 162 HIS D N 1
ATOM 19421 C CA . HIS D 4 161 ? 139.284 256.265 211.984 1.00 52.15 162 HIS D CA 1
ATOM 19422 C C . HIS D 4 161 ? 139.205 257.626 211.297 1.00 54.31 162 HIS D C 1
ATOM 19423 O O . HIS D 4 161 ? 138.639 257.752 210.205 1.00 48.12 162 HIS D O 1
ATOM 19437 N N . ALA D 4 162 ? 139.767 258.657 211.930 1.00 58.52 163 ALA D N 1
ATOM 19438 C CA . ALA D 4 162 ? 139.780 259.987 211.332 1.00 54.75 163 ALA D CA 1
ATOM 19439 C C . ALA D 4 162 ? 140.564 259.995 210.030 1.00 57.87 163 ALA D C 1
ATOM 19440 O O . ALA D 4 162 ? 140.124 260.577 209.032 1.00 55.10 163 ALA D O 1
ATOM 19447 N N . MET D 4 163 ? 141.737 259.359 210.027 1.00 59.82 164 MET D N 1
ATOM 19448 C CA . MET D 4 163 ? 142.519 259.260 208.800 1.00 54.65 164 MET D CA 1
ATOM 19449 C C . MET D 4 163 ? 141.698 258.620 207.692 1.00 55.30 164 MET D C 1
ATOM 19450 O O . MET D 4 163 ? 141.672 259.115 206.560 1.00 58.07 164 MET D O 1
ATOM 19464 N N . ALA D 4 164 ? 141.016 257.517 208.003 1.00 54.70 165 ALA D N 1
ATOM 19465 C CA . ALA D 4 164 ? 140.146 256.884 207.020 1.00 53.04 165 ALA D CA 1
ATOM 19466 C C . ALA D 4 164 ? 138.977 257.776 206.626 1.00 55.83 165 ALA D C 1
ATOM 19467 O O . ALA D 4 164 ? 138.390 257.569 205.561 1.00 58.23 165 ALA D O 1
ATOM 19474 N N . ALA D 4 165 ? 138.622 258.751 207.461 1.00 61.34 166 ALA D N 1
ATOM 19475 C CA . ALA D 4 165 ? 137.524 259.663 207.163 1.00 58.69 166 ALA D CA 1
ATOM 19476 C C . ALA D 4 165 ? 137.931 260.819 206.258 1.00 58.97 166 ALA D C 1
ATOM 19477 O O . ALA D 4 165 ? 137.065 261.607 205.867 1.00 57.85 166 ALA D O 1
ATOM 19484 N N . GLY D 4 166 ? 139.213 260.948 205.927 1.00 62.56 167 GLY D N 1
ATOM 19485 C CA . GLY D 4 166 ? 139.691 262.011 205.066 1.00 61.80 167 GLY D CA 1
ATOM 19486 C C . GLY D 4 166 ? 140.401 263.140 205.779 1.00 65.12 167 GLY D C 1
ATOM 19487 O O . GLY D 4 166 ? 140.885 264.060 205.109 1.00 66.39 167 GLY D O 1
ATOM 19491 N N . ALA D 4 167 ? 140.480 263.113 207.104 1.00 60.54 168 ALA D N 1
ATOM 19492 C CA . ALA D 4 167 ? 141.184 264.156 207.827 1.00 59.39 168 ALA D CA 1
ATOM 19493 C C . ALA D 4 167 ? 142.688 264.036 207.609 1.00 63.21 168 ALA D C 1
ATOM 19494 O O . ALA D 4 167 ? 143.247 262.938 207.546 1.00 64.12 168 ALA D O 1
ATOM 19501 N N . GLU D 4 168 ? 143.345 265.186 207.488 1.00 68.10 169 GLU D N 1
ATOM 19502 C CA . GLU D 4 168 ? 144.796 265.248 207.377 1.00 70.53 169 GLU D CA 1
ATOM 19503 C C . GLU D 4 168 ? 145.370 265.434 208.774 1.00 68.94 169 GLU D C 1
ATOM 19504 O O . GLU D 4 168 ? 144.981 266.358 209.492 1.00 68.92 169 GLU D O 1
ATOM 19516 N N . VAL D 4 169 ? 146.279 264.540 209.157 1.00 61.31 170 VAL D N 1
ATOM 19517 C CA . VAL D 4 169 ? 146.789 264.456 210.519 1.00 57.99 170 VAL D CA 1
ATOM 19518 C C . VAL D 4 169 ? 148.278 264.762 210.494 1.00 59.57 170 VAL D C 1
ATOM 19519 O O . VAL D 4 169 ? 149.034 264.128 209.751 1.00 63.33 170 VAL D O 1
ATOM 19532 N N . ARG D 4 170 ? 148.695 265.721 211.310 1.00 60.68 171 ARG D N 1
ATOM 19533 C CA . ARG D 4 170 ? 150.089 266.122 211.416 1.00 63.26 171 ARG D CA 1
ATOM 19534 C C . ARG D 4 170 ? 150.595 265.801 212.814 1.00 63.14 171 ARG D C 1
ATOM 19535 O O . ARG D 4 170 ? 149.944 266.134 213.808 1.00 65.98 171 ARG D O 1
ATOM 19556 N N . SER D 4 171 ? 151.750 265.145 212.888 1.00 58.39 172 SER D N 1
ATOM 19557 C CA . SER D 4 171 ? 152.313 264.705 214.154 1.00 55.96 172 SER D CA 1
ATOM 19558 C C . SER D 4 171 ? 153.632 265.415 214.411 1.00 57.79 172 SER D C 1
ATOM 19559 O O . SER D 4 171 ? 154.430 265.628 213.496 1.00 64.28 172 SER D O 1
ATOM 19567 N N . TYR D 4 172 ? 153.849 265.784 215.669 1.00 63.18 173 TYR D N 1
ATOM 19568 C CA . TYR D 4 172 ? 155.075 266.442 216.095 1.00 66.30 173 TYR D CA 1
ATOM 19569 C C . TYR D 4 172 ? 155.644 265.718 217.303 1.00 64.44 173 TYR D C 1
ATOM 19570 O O . TYR D 4 172 ? 154.905 265.335 218.212 1.00 69.89 173 TYR D O 1
ATOM 19588 N N . ASP D 4 173 ? 156.958 265.535 217.308 1.00 62.98 174 ASP D N 1
ATOM 19589 C CA . ASP D 4 173 ? 157.645 264.914 218.431 1.00 64.07 174 ASP D CA 1
ATOM 19590 C C . ASP D 4 173 ? 159.132 265.187 218.272 1.00 68.42 174 ASP D C 1
ATOM 19591 O O . ASP D 4 173 ? 159.575 265.732 217.261 1.00 73.74 174 ASP D O 1
ATOM 19600 N N . ARG D 4 174 ? 159.897 264.810 219.291 1.00 73.45 175 ARG D N 1
ATOM 19601 C CA . ARG D 4 174 ? 161.349 264.871 219.226 1.00 71.63 175 ARG D CA 1
ATOM 19602 C C . ARG D 4 174 ? 161.956 263.594 218.665 1.00 72.02 175 ARG D C 1
ATOM 19603 O O . ARG D 4 174 ? 163.183 263.482 218.602 1.00 75.70 175 ARG D O 1
ATOM 19624 N N . ARG D 4 175 ? 161.128 262.633 218.267 1.00 70.28 176 ARG D N 1
ATOM 19625 C CA . ARG D 4 175 ? 161.569 261.394 217.654 1.00 69.31 176 ARG D CA 1
ATOM 19626 C C . ARG D 4 175 ? 160.860 261.232 216.317 1.00 72.02 176 ARG D C 1
ATOM 19627 O O . ARG D 4 175 ? 159.791 261.804 216.089 1.00 72.56 176 ARG D O 1
ATOM 19648 N N . ASP D 4 176 ? 161.468 260.448 215.425 1.00 74.26 177 ASP D N 1
ATOM 19649 C CA . ASP D 4 176 ? 160.986 260.329 214.055 1.00 75.03 177 ASP D CA 1
ATOM 19650 C C . ASP D 4 176 ? 160.632 258.893 213.687 1.00 75.09 177 ASP D C 1
ATOM 19651 O O . ASP D 4 176 ? 160.592 258.562 212.498 1.00 76.82 177 ASP D O 1
ATOM 19660 N N . GLU D 4 177 ? 160.386 258.024 214.669 1.00 75.52 178 GLU D N 1
ATOM 19661 C CA . GLU D 4 177 ? 160.000 256.649 214.381 1.00 78.87 178 GLU D CA 1
ATOM 19662 C C . GLU D 4 177 ? 158.911 256.136 215.317 1.00 76.55 178 GLU D C 1
ATOM 19663 O O . GLU D 4 177 ? 158.652 254.928 215.339 1.00 76.23 178 GLU D O 1
ATOM 19675 N N . THR D 4 178 ? 158.263 257.014 216.074 1.00 69.79 179 THR D N 1
ATOM 19676 C CA . THR D 4 178 ? 157.163 256.598 216.922 1.00 67.30 179 THR D CA 1
ATOM 19677 C C . THR D 4 178 ? 156.005 256.089 216.064 1.00 66.67 179 THR D C 1
ATOM 19678 O O . THR D 4 178 ? 156.007 256.203 214.836 1.00 68.16 179 THR D O 1
ATOM 19689 N N . ARG D 4 179 ? 155.003 255.510 216.730 1.00 60.22 180 ARG D N 1
ATOM 19690 C CA . ARG D 4 179 ? 153.861 254.967 216.003 1.00 55.03 180 ARG D CA 1
ATOM 19691 C C . ARG D 4 179 ? 153.118 256.060 215.249 1.00 57.62 180 ARG D C 1
ATOM 19692 O O . ARG D 4 179 ? 152.736 255.875 214.087 1.00 57.96 180 ARG D O 1
ATOM 19713 N N . MET D 4 180 ? 152.901 257.209 215.893 1.00 60.15 181 MET D N 1
ATOM 19714 C CA . MET D 4 180 ? 152.262 258.324 215.205 1.00 60.22 181 MET D CA 1
ATOM 19715 C C . MET D 4 180 ? 153.121 258.808 214.045 1.00 58.91 181 MET D C 1
ATOM 19716 O O . MET D 4 180 ? 152.607 259.086 212.956 1.00 59.57 181 MET D O 1
ATOM 19730 N N . ALA D 4 181 ? 154.434 258.901 214.255 1.00 63.06 182 ALA D N 1
ATOM 19731 C CA . ALA D 4 181 ? 155.326 259.320 213.180 1.00 63.32 182 ALA D CA 1
ATOM 19732 C C . ALA D 4 181 ? 155.195 258.403 211.973 1.00 62.82 182 ALA D C 1
ATOM 19733 O O . ALA D 4 181 ? 155.208 258.866 210.827 1.00 62.92 182 ALA D O 1
ATOM 19740 N N . VAL D 4 182 ? 155.080 257.097 212.213 1.00 63.48 183 VAL D N 1
ATOM 19741 C CA . VAL D 4 182 ? 154.967 256.145 211.115 1.00 59.38 183 VAL D CA 1
ATOM 19742 C C . VAL D 4 182 ? 153.611 256.262 210.433 1.00 60.46 183 VAL D C 1
ATOM 19743 O O . VAL D 4 182 ? 153.518 256.225 209.201 1.00 64.49 183 VAL D O 1
ATOM 19756 N N . ASN D 4 183 ? 152.541 256.397 211.212 1.00 57.72 184 ASN D N 1
ATOM 19757 C CA . ASN D 4 183 ? 151.187 256.312 210.681 1.00 56.09 184 ASN D CA 1
ATOM 19758 C C . ASN D 4 183 ? 150.548 257.668 210.416 1.00 58.47 184 ASN D C 1
ATOM 19759 O O . ASN D 4 183 ? 149.402 257.714 209.963 1.00 57.06 184 ASN D O 1
ATOM 19770 N N . SER D 4 184 ? 151.248 258.766 210.683 1.00 67.57 185 SER D N 1
ATOM 19771 C CA . SER D 4 184 ? 150.682 260.090 210.472 1.00 63.09 185 SER D CA 1
ATOM 19772 C C . SER D 4 184 ? 150.699 260.464 208.996 1.00 64.20 185 SER D C 1
ATOM 19773 O O . SER D 4 184 ? 151.486 259.935 208.206 1.00 64.39 185 SER D O 1
ATOM 19781 N N . GLY D 4 185 ? 149.809 261.386 208.628 1.00 64.23 186 GLY D N 1
ATOM 19782 C CA . GLY D 4 185 ? 149.853 261.943 207.288 1.00 63.86 186 GLY D CA 1
ATOM 19783 C C . GLY D 4 185 ? 151.130 262.719 207.037 1.00 65.13 186 GLY D C 1
ATOM 19784 O O . GLY D 4 185 ? 151.654 262.729 205.922 1.00 66.94 186 GLY D O 1
ATOM 19788 N N . PHE D 4 186 ? 151.644 263.380 208.071 1.00 66.25 187 PHE D N 1
ATOM 19789 C CA . PHE D 4 186 ? 152.909 264.091 207.990 1.00 66.01 187 PHE D CA 1
ATOM 19790 C C . PHE D 4 186 ? 153.483 264.211 209.392 1.00 65.85 187 PHE D C 1
ATOM 19791 O O . PHE D 4 186 ? 152.765 264.552 210.334 1.00 67.23 187 PHE D O 1
ATOM 19808 N N . HIS D 4 187 ? 154.776 263.933 209.525 1.00 61.48 188 HIS D N 1
ATOM 19809 C CA . HIS D 4 187 ? 155.456 263.982 210.807 1.00 59.77 188 HIS D CA 1
ATOM 19810 C C . HIS D 4 187 ? 156.603 264.979 210.755 1.00 65.19 188 HIS D C 1
ATOM 19811 O O . HIS D 4 187 ? 157.278 265.121 209.733 1.00 68.56 188 HIS D O 1
ATOM 19825 N N . ILE D 4 188 ? 156.818 265.666 211.874 1.00 66.73 189 ILE D N 1
ATOM 19826 C CA . ILE D 4 188 ? 157.893 266.639 212.014 1.00 67.29 189 ILE D CA 1
ATOM 19827 C C . ILE D 4 188 ? 158.669 266.320 213.283 1.00 66.78 189 ILE D C 1
ATOM 19828 O O . ILE D 4 188 ? 158.076 266.186 214.360 1.00 67.76 189 ILE D O 1
ATOM 19844 N N . THR D 4 189 ? 159.987 266.206 213.157 1.00 67.05 190 THR D N 1
ATOM 19845 C CA . THR D 4 189 ? 160.863 265.987 214.305 1.00 66.35 190 THR D CA 1
ATOM 19846 C C . THR D 4 189 ? 161.502 267.314 214.711 1.00 69.76 190 THR D C 1
ATOM 19847 O O . THR D 4 189 ? 162.651 267.620 214.395 1.00 71.76 190 THR D O 1
ATOM 19858 N N . PHE D 4 190 ? 160.718 268.110 215.432 1.00 73.86 191 PHE D N 1
ATOM 19859 C CA . PHE D 4 190 ? 161.145 269.456 215.786 1.00 73.89 191 PHE D CA 1
ATOM 19860 C C . PHE D 4 190 ? 162.123 269.438 216.955 1.00 74.06 191 PHE D C 1
ATOM 19861 O O . PHE D 4 190 ? 161.992 268.644 217.889 1.00 73.26 191 PHE D O 1
ATOM 19878 N N . SER D 4 191 ? 163.115 270.326 216.889 1.00 81.13 192 SER D N 1
ATOM 19879 C CA . SER D 4 191 ? 164.051 270.548 217.981 1.00 82.68 192 SER D CA 1
ATOM 19880 C C . SER D 4 191 ? 163.852 271.890 218.669 1.00 81.72 192 SER D C 1
ATOM 19881 O O . SER D 4 191 ? 164.352 272.074 219.783 1.00 81.45 192 SER D O 1
ATOM 19889 N N . ASP D 4 192 ? 163.139 272.821 218.040 1.00 82.28 193 ASP D N 1
ATOM 19890 C CA . ASP D 4 192 ? 162.816 274.116 218.622 1.00 83.35 193 ASP D CA 1
ATOM 19891 C C . ASP D 4 192 ? 161.302 274.253 218.681 1.00 83.04 193 ASP D C 1
ATOM 19892 O O . ASP D 4 192 ? 160.602 273.873 217.740 1.00 83.63 193 ASP D O 1
ATOM 19901 N N . GLU D 4 193 ? 160.799 274.795 219.791 1.00 80.71 194 GLU D N 1
ATOM 19902 C CA . GLU D 4 193 ? 159.357 274.793 220.016 1.00 80.59 194 GLU D CA 1
ATOM 19903 C C . GLU D 4 193 ? 158.619 275.577 218.937 1.00 82.08 194 GLU D C 1
ATOM 19904 O O . GLU D 4 193 ? 157.597 275.109 218.419 1.00 82.17 194 GLU D O 1
ATOM 19916 N N . ARG D 4 194 ? 159.130 276.751 218.561 1.00 80.60 195 ARG D N 1
ATOM 19917 C CA . ARG D 4 194 ? 158.458 277.541 217.539 1.00 82.32 195 ARG D CA 1
ATOM 19918 C C . ARG D 4 194 ? 158.249 276.743 216.262 1.00 80.77 195 ARG D C 1
ATOM 19919 O O . ARG D 4 194 ? 157.260 276.971 215.557 1.00 77.80 195 ARG D O 1
ATOM 19940 N N . GLU D 4 195 ? 159.131 275.781 215.983 1.00 79.96 196 GLU D N 1
ATOM 19941 C CA . GLU D 4 195 ? 158.969 274.941 214.803 1.00 79.03 196 GLU D CA 1
ATOM 19942 C C . GLU D 4 195 ? 157.566 274.356 214.727 1.00 79.34 196 GLU D C 1
ATOM 19943 O O . GLU D 4 195 ? 156.920 274.414 213.674 1.00 79.14 196 GLU D O 1
ATOM 19955 N N . VAL D 4 196 ? 157.069 273.789 215.827 1.00 77.52 197 VAL D N 1
ATOM 19956 C CA . VAL D 4 196 ? 155.709 273.264 215.792 1.00 75.88 197 VAL D CA 1
ATOM 19957 C C . VAL D 4 196 ? 154.704 274.406 215.731 1.00 75.14 197 VAL D C 1
ATOM 19958 O O . VAL D 4 196 ? 153.749 274.365 214.947 1.00 76.30 197 VAL D O 1
ATOM 19971 N N . LEU D 4 197 ? 154.926 275.462 216.515 1.00 76.56 198 LEU D N 1
ATOM 19972 C CA . LEU D 4 197 ? 153.915 276.506 216.631 1.00 76.84 198 LEU D CA 1
ATOM 19973 C C . LEU D 4 197 ? 153.662 277.179 215.288 1.00 78.72 198 LEU D C 1
ATOM 19974 O O . LEU D 4 197 ? 152.506 277.399 214.907 1.00 79.97 198 LEU D O 1
ATOM 19990 N N . ASN D 4 198 ? 154.726 277.482 214.537 1.00 79.31 199 ASN D N 1
ATOM 19991 C CA . ASN D 4 198 ? 154.535 278.026 213.196 1.00 77.30 199 ASN D CA 1
ATOM 19992 C C . ASN D 4 198 ? 153.619 277.165 212.341 1.00 77.60 199 ASN D C 1
ATOM 19993 O O . ASN D 4 198 ? 152.685 277.675 211.711 1.00 79.14 199 ASN D O 1
ATOM 20004 N N . ASP D 4 199 ? 153.853 275.853 212.319 1.00 74.54 200 ASP D N 1
ATOM 20005 C CA . ASP D 4 199 ? 152.977 274.984 211.546 1.00 74.51 200 ASP D CA 1
ATOM 20006 C C . ASP D 4 199 ? 151.548 275.008 212.067 1.00 73.59 200 ASP D C 1
ATOM 20007 O O . ASP D 4 199 ? 150.603 274.922 211.273 1.00 73.03 200 ASP D O 1
ATOM 20016 N N . LEU D 4 200 ? 151.370 275.160 213.378 1.00 72.60 201 LEU D N 1
ATOM 20017 C CA . LEU D 4 200 ? 150.030 275.230 213.937 1.00 72.66 201 LEU D CA 1
ATOM 20018 C C . LEU D 4 200 ? 149.328 276.482 213.438 1.00 74.73 201 LEU D C 1
ATOM 20019 O O . LEU D 4 200 ? 148.094 276.535 213.457 1.00 75.33 201 LEU D O 1
ATOM 20035 N N . GLN D 4 201 ? 150.083 277.483 212.979 1.00 76.91 202 GLN D N 1
ATOM 20036 C CA . GLN D 4 201 ? 149.458 278.666 212.403 1.00 76.64 202 GLN D CA 1
ATOM 20037 C C . GLN D 4 201 ? 148.695 278.330 211.130 1.00 75.94 202 GLN D C 1
ATOM 20038 O O . GLN D 4 201 ? 147.799 279.082 210.729 1.00 74.96 202 GLN D O 1
ATOM 20052 N N . GLN D 4 202 ? 149.022 277.209 210.484 1.00 76.75 203 GLN D N 1
ATOM 20053 C CA . GLN D 4 202 ? 148.361 276.844 209.237 1.00 77.42 203 GLN D CA 1
ATOM 20054 C C . GLN D 4 202 ? 147.063 276.073 209.443 1.00 76.29 203 GLN D C 1
ATOM 20055 O O . GLN D 4 202 ? 146.401 275.743 208.455 1.00 74.06 203 GLN D O 1
ATOM 20069 N N . LEU D 4 203 ? 146.687 275.774 210.682 1.00 75.53 204 LEU D N 1
ATOM 20070 C CA . LEU D 4 203 ? 145.481 274.994 210.919 1.00 73.13 204 LEU D CA 1
ATOM 20071 C C . LEU D 4 203 ? 144.236 275.855 210.713 1.00 72.23 204 LEU D C 1
ATOM 20072 O O . LEU D 4 203 ? 144.261 277.057 210.987 1.00 73.70 204 LEU D O 1
ATOM 20088 N N . PRO D 4 204 ? 143.136 275.274 210.239 1.00 70.98 205 PRO D N 1
ATOM 20089 C CA . PRO D 4 204 ? 141.867 276.003 210.237 1.00 70.43 205 PRO D CA 1
ATOM 20090 C C . PRO D 4 204 ? 141.315 276.154 211.645 1.00 72.52 205 PRO D C 1
ATOM 20091 O O . PRO D 4 204 ? 141.719 275.461 212.580 1.00 76.06 205 PRO D O 1
ATOM 20102 N N . GLY D 4 205 ? 140.373 277.081 211.786 1.00 74.36 206 GLY D N 1
ATOM 20103 C CA . GLY D 4 205 ? 139.660 277.201 213.042 1.00 74.35 206 GLY D CA 1
ATOM 20104 C C . GLY D 4 205 ? 138.861 275.949 213.346 1.00 76.17 206 GLY D C 1
ATOM 20105 O O . GLY D 4 205 ? 138.363 275.266 212.449 1.00 75.51 206 GLY D O 1
ATOM 20109 N N . GLY D 4 206 ? 138.745 275.640 214.633 1.00 75.77 207 GLY D N 1
ATOM 20110 C CA . GLY D 4 206 ? 138.034 274.442 215.036 1.00 76.17 207 GLY D CA 1
ATOM 20111 C C . GLY D 4 206 ? 138.769 273.150 214.763 1.00 76.09 207 GLY D C 1
ATOM 20112 O O . GLY D 4 206 ? 138.129 272.107 214.614 1.00 74.91 207 GLY D O 1
ATOM 20116 N N . SER D 4 207 ? 140.095 273.189 214.679 1.00 70.19 208 SER D N 1
ATOM 20117 C CA . SER D 4 207 ? 140.885 271.984 214.490 1.00 68.24 208 SER D CA 1
ATOM 20118 C C . SER D 4 207 ? 141.154 271.311 215.831 1.00 68.73 208 SER D C 1
ATOM 20119 O O . SER D 4 207 ? 141.050 271.924 216.895 1.00 69.39 208 SER D O 1
ATOM 20127 N N . LEU D 4 208 ? 141.508 270.030 215.770 1.00 64.59 209 LEU D N 1
ATOM 20128 C CA . LEU D 4 208 ? 141.802 269.262 216.973 1.00 60.68 209 LEU D CA 1
ATOM 20129 C C . LEU D 4 208 ? 143.299 269.258 217.240 1.00 59.41 209 LEU D C 1
ATOM 20130 O O . LEU D 4 208 ? 144.106 269.171 216.312 1.00 64.42 209 LEU D O 1
ATOM 20146 N N . ILE D 4 209 ? 143.668 269.369 218.513 1.00 56.84 210 ILE D N 1
ATOM 20147 C CA . ILE D 4 209 ? 145.055 269.251 218.949 1.00 57.70 210 ILE D CA 1
ATOM 20148 C C . ILE D 4 209 ? 145.087 268.182 220.032 1.00 61.53 210 ILE D C 1
ATOM 20149 O O . ILE D 4 209 ? 144.677 268.431 221.168 1.00 65.25 210 ILE D O 1
ATOM 20165 N N . ILE D 4 210 ? 145.572 266.994 219.690 1.00 57.78 211 ILE D N 1
ATOM 20166 C CA . ILE D 4 210 ? 145.740 265.917 220.658 1.00 53.02 211 ILE D CA 1
ATOM 20167 C C . ILE D 4 210 ? 147.169 266.004 221.175 1.00 53.75 211 ILE D C 1
ATOM 20168 O O . ILE D 4 210 ? 148.118 265.747 220.436 1.00 62.60 211 ILE D O 1
ATOM 20184 N N . ILE D 4 211 ? 147.323 266.356 222.446 1.00 53.96 212 ILE D N 1
ATOM 20185 C CA . ILE D 4 211 ? 148.637 266.584 223.038 1.00 56.02 212 ILE D CA 1
ATOM 20186 C C . ILE D 4 211 ? 148.834 265.605 224.183 1.00 59.30 212 ILE D C 1
ATOM 20187 O O . ILE D 4 211 ? 147.975 265.486 225.061 1.00 60.53 212 ILE D O 1
ATOM 20203 N N . THR D 4 212 ? 149.952 264.901 224.168 1.00 55.84 213 THR D N 1
ATOM 20204 C CA . THR D 4 212 ? 150.327 264.003 225.245 1.00 53.18 213 THR D CA 1
ATOM 20205 C C . THR D 4 212 ? 151.283 264.708 226.194 1.00 59.16 213 THR D C 1
ATOM 20206 O O . THR D 4 212 ? 151.683 265.851 225.961 1.00 62.68 213 THR D O 1
ATOM 20217 N N . PRO D 4 213 ? 151.669 264.061 227.293 1.00 61.20 214 PRO D N 1
ATOM 20218 C CA . PRO D 4 213 ? 152.618 264.681 228.225 1.00 59.50 214 PRO D CA 1
ATOM 20219 C C . PRO D 4 213 ? 154.079 264.413 227.907 1.00 64.69 214 PRO D C 1
ATOM 20220 O O . PRO D 4 213 ? 154.943 264.814 228.696 1.00 64.98 214 PRO D O 1
ATOM 20231 N N . GLU D 4 214 ? 154.373 263.762 226.779 1.00 67.29 215 GLU D N 1
ATOM 20232 C CA . GLU D 4 214 ? 155.752 263.411 226.457 1.00 67.43 215 GLU D CA 1
ATOM 20233 C C . GLU D 4 214 ? 156.634 264.646 226.327 1.00 70.66 215 GLU D C 1
ATOM 20234 O O . GLU D 4 214 ? 157.829 264.586 226.638 1.00 70.67 215 GLU D O 1
ATOM 20246 N N . ILE D 4 215 ? 156.075 265.762 225.880 1.00 71.47 216 ILE D N 1
ATOM 20247 C CA . ILE D 4 215 ? 156.795 267.020 225.751 1.00 71.58 216 ILE D CA 1
ATOM 20248 C C . ILE D 4 215 ? 156.164 268.022 226.711 1.00 71.87 216 ILE D C 1
ATOM 20249 O O . ILE D 4 215 ? 155.175 268.677 226.381 1.00 72.96 216 ILE D O 1
ATOM 20265 N N . PRO D 4 216 ? 156.707 268.165 227.924 1.00 73.19 217 PRO D N 1
ATOM 20266 C CA . PRO D 4 216 ? 156.036 269.033 228.908 1.00 73.26 217 PRO D CA 1
ATOM 20267 C C . PRO D 4 216 ? 156.101 270.512 228.573 1.00 71.29 217 PRO D C 1
ATOM 20268 O O . PRO D 4 216 ? 155.080 271.203 228.668 1.00 70.15 217 PRO D O 1
ATOM 20279 N N . GLU D 4 217 ? 157.270 271.027 228.180 1.00 75.83 218 GLU D N 1
ATOM 20280 C CA . GLU D 4 217 ? 157.409 272.468 227.997 1.00 77.35 218 GLU D CA 1
ATOM 20281 C C . GLU D 4 217 ? 156.519 273.000 226.881 1.00 78.90 218 GLU D C 1
ATOM 20282 O O . GLU D 4 217 ? 156.217 274.199 226.867 1.00 77.26 218 GLU D O 1
ATOM 20294 N N . ILE D 4 218 ? 156.093 272.145 225.949 1.00 71.75 219 ILE D N 1
ATOM 20295 C CA . ILE D 4 218 ? 155.274 272.607 224.832 1.00 71.68 219 ILE D CA 1
ATOM 20296 C C . ILE D 4 218 ? 153.805 272.740 225.211 1.00 72.08 219 ILE D C 1
ATOM 20297 O O . ILE D 4 218 ? 153.046 273.408 224.495 1.00 71.60 219 ILE D O 1
ATOM 20313 N N . ILE D 4 219 ? 153.385 272.135 226.321 1.00 68.88 220 ILE D N 1
ATOM 20314 C CA . ILE D 4 219 ? 151.973 272.157 226.694 1.00 69.69 220 ILE D CA 1
ATOM 20315 C C . ILE D 4 219 ? 151.509 273.590 226.921 1.00 70.36 220 ILE D C 1
ATOM 20316 O O . ILE D 4 219 ? 150.458 274.005 226.423 1.00 69.59 220 ILE D O 1
ATOM 20332 N N . GLY D 4 220 ? 152.284 274.365 227.674 1.00 71.02 221 GLY D N 1
ATOM 20333 C CA . GLY D 4 220 ? 151.919 275.729 227.975 1.00 69.29 221 GLY D CA 1
ATOM 20334 C C . GLY D 4 220 ? 151.709 276.561 226.725 1.00 70.54 221 GLY D C 1
ATOM 20335 O O . GLY D 4 220 ? 150.637 277.137 226.506 1.00 69.34 221 GLY D O 1
ATOM 20339 N N . PRO D 4 221 ? 152.750 276.662 225.895 1.00 73.70 222 PRO D N 1
ATOM 20340 C CA . PRO D 4 221 ? 152.616 277.425 224.642 1.00 71.92 222 PRO D CA 1
ATOM 20341 C C . PRO D 4 221 ? 151.510 276.924 223.733 1.00 71.88 222 PRO D C 1
ATOM 20342 O O . PRO D 4 221 ? 150.815 277.737 223.113 1.00 71.64 222 PRO D O 1
ATOM 20353 N N . VAL D 4 222 ? 151.320 275.606 223.630 1.00 69.25 223 VAL D N 1
ATOM 20354 C CA . VAL D 4 222 ? 150.304 275.091 222.721 1.00 69.29 223 VAL D CA 1
ATOM 20355 C C . VAL D 4 222 ? 148.910 275.427 223.235 1.00 68.40 223 VAL D C 1
ATOM 20356 O O . VAL D 4 222 ? 148.021 275.780 222.455 1.00 68.77 223 VAL D O 1
ATOM 20369 N N . LEU D 4 223 ? 148.694 275.337 224.548 1.00 70.28 224 LEU D N 1
ATOM 20370 C CA . LEU D 4 223 ? 147.402 275.736 225.098 1.00 70.21 224 LEU D CA 1
ATOM 20371 C C . LEU D 4 223 ? 147.178 277.235 224.952 1.00 72.24 224 LEU D C 1
ATOM 20372 O O . LEU D 4 223 ? 146.051 277.672 224.698 1.00 72.60 224 LEU D O 1
ATOM 20388 N N . GLU D 4 224 ? 148.231 278.040 225.110 1.00 78.97 225 GLU D N 1
ATOM 20389 C CA . GLU D 4 224 ? 148.083 279.478 224.903 1.00 77.70 225 GLU D CA 1
ATOM 20390 C C . GLU D 4 224 ? 147.692 279.778 223.461 1.00 80.31 225 GLU D C 1
ATOM 20391 O O . GLU D 4 224 ? 146.820 280.614 223.200 1.00 79.08 225 GLU D O 1
ATOM 20403 N N . PHE D 4 225 ? 148.333 279.099 222.508 1.00 76.07 226 PHE D N 1
ATOM 20404 C CA . PHE D 4 225 ? 148.007 279.307 221.102 1.00 74.56 226 PHE D CA 1
ATOM 20405 C C . PHE D 4 225 ? 146.608 278.797 220.782 1.00 76.41 226 PHE D C 1
ATOM 20406 O O . PHE D 4 225 ? 145.924 279.349 219.915 1.00 78.38 226 PHE D O 1
ATOM 20423 N N . SER D 4 226 ? 146.171 277.734 221.462 1.00 74.86 227 SER D N 1
ATOM 20424 C CA . SER D 4 226 ? 144.877 277.134 221.156 1.00 72.38 227 SER D CA 1
ATOM 20425 C C . SER D 4 226 ? 143.783 277.965 221.808 1.00 73.97 227 SER D C 1
ATOM 20426 O O . SER D 4 226 ? 142.670 278.062 221.279 1.00 75.56 227 SER D O 1
ATOM 20434 N N . SER D 4 227 ? 144.067 278.555 222.972 1.00 77.84 228 SER D N 1
ATOM 20435 C CA . SER D 4 227 ? 143.107 279.477 223.575 1.00 78.59 228 SER D CA 1
ATOM 20436 C C . SER D 4 227 ? 142.770 280.602 222.602 1.00 78.98 228 SER D C 1
ATOM 20437 O O . SER D 4 227 ? 141.598 280.888 222.339 1.00 76.86 228 SER D O 1
ATOM 20445 N N . GLU D 4 228 ? 143.797 281.240 222.053 1.00 82.63 229 GLU D N 1
ATOM 20446 C CA . GLU D 4 228 ? 143.663 281.991 220.820 1.00 80.84 229 GLU D CA 1
ATOM 20447 C C . GLU D 4 228 ? 143.364 281.052 219.656 1.00 83.38 229 GLU D C 1
ATOM 20448 O O . GLU D 4 228 ? 143.640 279.854 219.722 1.00 85.79 229 GLU D O 1
ATOM 20460 N N . ASN D 4 229 ? 142.763 281.587 218.599 1.00 78.65 230 ASN D N 1
ATOM 20461 C CA . ASN D 4 229 ? 142.536 280.869 217.348 1.00 79.95 230 ASN D CA 1
ATOM 20462 C C . ASN D 4 229 ? 141.531 279.725 217.463 1.00 78.55 230 ASN D C 1
ATOM 20463 O O . ASN D 4 229 ? 141.254 279.069 216.454 1.00 77.57 230 ASN D O 1
ATOM 20474 N N . GLU D 4 230 ? 140.979 279.458 218.645 1.00 79.09 231 GLU D N 1
ATOM 20475 C CA . GLU D 4 230 ? 139.826 278.570 218.794 1.00 79.80 231 GLU D CA 1
ATOM 20476 C C . GLU D 4 230 ? 140.115 277.164 218.252 1.00 79.95 231 GLU D C 1
ATOM 20477 O O . GLU D 4 230 ? 139.582 276.733 217.231 1.00 80.66 231 GLU D O 1
ATOM 20489 N N . PHE D 4 231 ? 141.004 276.465 218.956 1.00 73.46 232 PHE D N 1
ATOM 20490 C CA . PHE D 4 231 ? 141.253 275.046 218.722 1.00 74.07 232 PHE D CA 1
ATOM 20491 C C . PHE D 4 231 ? 140.690 274.228 219.878 1.00 75.31 232 PHE D C 1
ATOM 20492 O O . PHE D 4 231 ? 140.643 274.698 221.017 1.00 75.11 232 PHE D O 1
ATOM 20509 N N . ASP D 4 232 ? 140.261 273.004 219.576 1.00 68.22 233 ASP D N 1
ATOM 20510 C CA . ASP D 4 232 ? 139.843 272.056 220.604 1.00 67.16 233 ASP D CA 1
ATOM 20511 C C . ASP D 4 232 ? 141.043 271.224 221.042 1.00 66.39 233 ASP D C 1
ATOM 20512 O O . ASP D 4 232 ? 141.620 270.488 220.235 1.00 66.21 233 ASP D O 1
ATOM 20521 N N . VAL D 4 233 ? 141.402 271.318 222.319 1.00 59.93 234 VAL D N 1
ATOM 20522 C CA . VAL D 4 233 ? 142.557 270.614 222.866 1.00 59.72 234 VAL D CA 1
ATOM 20523 C C . VAL D 4 233 ? 142.072 269.343 223.548 1.00 60.26 234 VAL D C 1
ATOM 20524 O O . VAL D 4 233 ? 141.198 269.392 224.422 1.00 62.84 234 VAL D O 1
ATOM 20537 N N . LEU D 4 234 ? 142.632 268.206 223.142 1.00 57.32 235 LEU D N 1
ATOM 20538 C CA . LEU D 4 234 ? 142.422 266.933 223.818 1.00 56.44 235 LEU D CA 1
ATOM 20539 C C . LEU D 4 234 ? 143.726 266.518 224.484 1.00 50.15 235 LEU D C 1
ATOM 20540 O O . LEU D 4 234 ? 144.694 266.179 223.780 1.00 50.69 235 LEU D O 1
ATOM 20556 N N . PRO D 4 235 ? 143.822 266.552 225.808 1.00 53.29 236 PRO D N 1
ATOM 20557 C CA . PRO D 4 235 ? 145.035 266.073 226.468 1.00 51.78 236 PRO D CA 1
ATOM 20558 C C . PRO D 4 235 ? 145.009 264.564 226.655 1.00 53.99 236 PRO D C 1
ATOM 20559 O O . PRO D 4 235 ? 143.957 263.925 226.683 1.00 55.36 236 PRO D O 1
ATOM 20570 N N . ILE D 4 236 ? 146.206 264.004 226.770 1.00 52.21 237 ILE D N 1
ATOM 20571 C CA . ILE D 4 236 ? 146.369 262.631 227.228 1.00 49.72 237 ILE D CA 1
ATOM 20572 C C . ILE D 4 236 ? 147.069 262.696 228.576 1.00 49.34 237 ILE D C 1
ATOM 20573 O O . ILE D 4 236 ? 148.300 262.703 228.653 1.00 52.71 237 ILE D O 1
ATOM 20589 N N . PHE D 4 237 ? 146.282 262.750 229.644 1.00 51.29 238 PHE D N 1
ATOM 20590 C CA . PHE D 4 237 ? 146.807 262.842 230.994 1.00 47.71 238 PHE D CA 1
ATOM 20591 C C . PHE D 4 237 ? 147.542 261.555 231.357 1.00 47.84 238 PHE D C 1
ATOM 20592 O O . PHE D 4 237 ? 147.627 260.606 230.577 1.00 52.77 238 PHE D O 1
ATOM 20609 N N . GLU D 4 238 ? 148.085 261.531 232.571 1.00 59.21 239 GLU D N 1
ATOM 20610 C CA . GLU D 4 238 ? 148.911 260.420 233.019 1.00 54.69 239 GLU D CA 1
ATOM 20611 C C . GLU D 4 238 ? 148.099 259.297 233.650 1.00 55.91 239 GLU D C 1
ATOM 20612 O O . GLU D 4 238 ? 148.388 258.121 233.407 1.00 61.63 239 GLU D O 1
ATOM 20624 N N . ASP D 4 239 ? 147.089 259.629 234.445 1.00 53.43 240 ASP D N 1
ATOM 20625 C CA . ASP D 4 239 ? 146.352 258.656 235.235 1.00 54.03 240 ASP D CA 1
ATOM 20626 C C . ASP D 4 239 ? 144.909 258.576 234.763 1.00 50.13 240 ASP D C 1
ATOM 20627 O O . ASP D 4 239 ? 144.414 259.447 234.046 1.00 54.57 240 ASP D O 1
ATOM 20636 N N . PHE D 4 240 ? 144.230 257.508 235.182 1.00 45.63 241 PHE D N 1
ATOM 20637 C CA . PHE D 4 240 ? 142.904 257.216 234.656 1.00 43.14 241 PHE D CA 1
ATOM 20638 C C . PHE D 4 240 ? 141.831 258.157 235.180 1.00 47.97 241 PHE D C 1
ATOM 20639 O O . PHE D 4 240 ? 140.721 258.150 234.641 1.00 52.90 241 PHE D O 1
ATOM 20656 N N . ASN D 4 241 ? 142.124 258.965 236.196 1.00 49.77 242 ASN D N 1
ATOM 20657 C CA . ASN D 4 241 ? 141.176 259.963 236.678 1.00 49.15 242 ASN D CA 1
ATOM 20658 C C . ASN D 4 241 ? 141.886 261.278 236.955 1.00 49.42 242 ASN D C 1
ATOM 20659 O O . ASN D 4 241 ? 141.560 261.995 237.906 1.00 54.91 242 ASN D O 1
ATOM 20670 N N . THR D 4 242 ? 142.872 261.617 236.125 1.00 48.11 243 THR D N 1
ATOM 20671 C CA . THR D 4 242 ? 143.517 262.919 236.250 1.00 49.27 243 THR D CA 1
ATOM 20672 C C . THR D 4 242 ? 142.522 264.043 235.999 1.00 51.02 243 THR D C 1
ATOM 20673 O O . THR D 4 242 ? 142.532 265.056 236.703 1.00 58.38 243 THR D O 1
ATOM 20684 N N . ARG D 4 243 ? 141.657 263.882 234.998 1.00 49.68 244 ARG D N 1
ATOM 20685 C CA . ARG D 4 243 ? 140.653 264.901 234.710 1.00 50.97 244 ARG D CA 1
ATOM 20686 C C . ARG D 4 243 ? 139.669 265.047 235.867 1.00 55.21 244 ARG D C 1
ATOM 20687 O O . ARG D 4 243 ? 139.357 266.166 236.302 1.00 56.18 244 ARG D O 1
ATOM 20708 N N . GLY D 4 244 ? 139.185 263.920 236.389 1.00 54.98 245 GLY D N 1
ATOM 20709 C CA . GLY D 4 244 ? 138.227 263.972 237.480 1.00 54.01 245 GLY D CA 1
ATOM 20710 C C . GLY D 4 244 ? 138.797 264.611 238.730 1.00 52.04 245 GLY D C 1
ATOM 20711 O O . GLY D 4 244 ? 138.135 265.417 239.384 1.00 55.99 245 GLY D O 1
ATOM 20715 N N . VAL D 4 245 ? 140.034 264.258 239.083 1.00 56.03 246 VAL D N 1
ATOM 20716 C CA . VAL D 4 245 ? 140.666 264.876 240.243 1.00 59.61 246 VAL D CA 1
ATOM 20717 C C . VAL D 4 245 ? 140.951 266.351 239.985 1.00 60.94 246 VAL D C 1
ATOM 20718 O O . VAL D 4 245 ? 140.758 267.189 240.873 1.00 60.84 246 VAL D O 1
ATOM 20731 N N . MET D 4 246 ? 141.419 266.698 238.784 1.00 62.40 247 MET D N 1
ATOM 20732 C CA . MET D 4 246 ? 141.704 268.096 238.485 1.00 61.52 247 MET D CA 1
ATOM 20733 C C . MET D 4 246 ? 140.451 268.949 238.572 1.00 63.01 247 MET D C 1
ATOM 20734 O O . MET D 4 246 ? 140.545 270.155 238.825 1.00 63.76 247 MET D O 1
ATOM 20748 N N . GLN D 4 247 ? 139.278 268.356 238.347 1.00 61.90 248 GLN D N 1
ATOM 20749 C CA . GLN D 4 247 ? 138.046 269.127 238.479 1.00 58.68 248 GLN D CA 1
ATOM 20750 C C . GLN D 4 247 ? 137.963 269.809 239.843 1.00 63.35 248 GLN D C 1
ATOM 20751 O O . GLN D 4 247 ? 137.429 270.917 239.953 1.00 62.11 248 GLN D O 1
ATOM 20765 N N . HIS D 4 248 ? 138.487 269.168 240.890 1.00 66.39 249 HIS D N 1
ATOM 20766 C CA . HIS D 4 248 ? 138.425 269.703 242.248 1.00 62.20 249 HIS D CA 1
ATOM 20767 C C . HIS D 4 248 ? 139.771 270.170 242.785 1.00 61.47 249 HIS D C 1
ATOM 20768 O O . HIS D 4 248 ? 139.822 271.158 243.522 1.00 62.59 249 HIS D O 1
ATOM 20782 N N . LEU D 4 249 ? 140.864 269.492 242.447 1.00 63.09 250 LEU D N 1
ATOM 20783 C CA . LEU D 4 249 ? 142.163 269.822 243.017 1.00 67.52 250 LEU D CA 1
ATOM 20784 C C . LEU D 4 249 ? 143.075 270.423 241.958 1.00 68.60 250 LEU D C 1
ATOM 20785 O O . LEU D 4 249 ? 143.244 269.829 240.887 1.00 68.66 250 LEU D O 1
ATOM 20801 N N . PRO D 4 250 ? 143.680 271.588 242.213 1.00 71.54 251 PRO D N 1
ATOM 20802 C CA . PRO D 4 250 ? 144.536 272.196 241.200 1.00 70.71 251 PRO D CA 1
ATOM 20803 C C . PRO D 4 250 ? 145.810 271.394 241.009 1.00 68.46 251 PRO D C 1
ATOM 20804 O O . PRO D 4 250 ? 146.241 270.663 241.916 1.00 69.27 251 PRO D O 1
ATOM 20815 N N . PRO D 4 251 ? 146.448 271.495 239.844 1.00 72.95 252 PRO D N 1
ATOM 20816 C CA . PRO D 4 251 ? 147.766 270.870 239.682 1.00 70.44 252 PRO D CA 1
ATOM 20817 C C . PRO D 4 251 ? 148.776 271.486 240.638 1.00 73.95 252 PRO D C 1
ATOM 20818 O O . PRO D 4 251 ? 148.836 272.707 240.802 1.00 75.58 252 PRO D O 1
ATOM 20829 N N . VAL D 4 252 ? 149.581 270.632 241.269 1.00 76.74 253 VAL D N 1
ATOM 20830 C CA . VAL D 4 252 ? 150.569 271.134 242.214 1.00 80.34 253 VAL D CA 1
ATOM 20831 C C . VAL D 4 252 ? 151.697 271.797 241.436 1.00 84.34 253 VAL D C 1
ATOM 20832 O O . VAL D 4 252 ? 152.315 271.183 240.558 1.00 81.51 253 VAL D O 1
ATOM 20845 N N . ASN D 4 253 ? 151.959 273.065 241.746 1.00 92.85 254 ASN D N 1
ATOM 20846 C CA . ASN D 4 253 ? 152.993 273.846 241.079 1.00 92.10 254 ASN D CA 1
ATOM 20847 C C . ASN D 4 253 ? 154.093 274.277 242.045 1.00 92.60 254 ASN D C 1
ATOM 20848 O O . ASN D 4 253 ? 154.791 275.263 241.801 1.00 92.03 254 ASN D O 1
ATOM 20859 N N . GLU D 4 254 ? 154.257 273.545 243.142 1.00 96.22 255 GLU D N 1
ATOM 20860 C CA . GLU D 4 254 ? 155.299 273.812 244.119 1.00 97.29 255 GLU D CA 1
ATOM 20861 C C . GLU D 4 254 ? 156.431 272.805 243.950 1.00 98.59 255 GLU D C 1
ATOM 20862 O O . GLU D 4 254 ? 156.237 271.717 243.399 1.00 96.75 255 GLU D O 1
ATOM 20866 N N . GLY D 4 255 ? 157.616 273.185 244.420 1.00 103.85 256 GLY D N 1
ATOM 20867 C CA . GLY D 4 255 ? 158.782 272.329 244.321 1.00 104.01 256 GLY D CA 1
ATOM 20868 C C . GLY D 4 255 ? 159.635 272.333 245.573 1.00 104.57 256 GLY D C 1
ATOM 20869 O O . GLY D 4 255 ? 160.856 272.160 245.500 1.00 102.57 256 GLY D O 1
ATOM 20873 N N . GLU D 4 256 ? 159.003 272.531 246.729 1.00 101.27 257 GLU D N 1
ATOM 20874 C CA . GLU D 4 256 ? 159.710 272.536 248.004 1.00 100.21 257 GLU D CA 1
ATOM 20875 C C . GLU D 4 256 ? 159.061 271.545 248.961 1.00 100.12 257 GLU D C 1
ATOM 20876 O O . GLU D 4 256 ? 158.830 271.860 250.133 1.00 99.81 257 GLU D O 1
ATOM 20880 N N . PHE D 4 257 ? 158.769 270.345 248.468 1.00 95.59 258 PHE D N 1
ATOM 20881 C CA . PHE D 4 257 ? 158.034 269.361 249.254 1.00 96.06 258 PHE D CA 1
ATOM 20882 C C . PHE D 4 257 ? 158.869 268.871 250.429 1.00 94.95 258 PHE D C 1
ATOM 20883 O O . PHE D 4 257 ? 160.020 268.454 250.260 1.00 93.10 258 PHE D O 1
ATOM 20900 N N . ASP D 4 258 ? 158.281 268.931 251.620 1.00 96.22 259 ASP D N 1
ATOM 20901 C CA . ASP D 4 258 ? 158.780 268.233 252.794 1.00 96.25 259 ASP D CA 1
ATOM 20902 C C . ASP D 4 258 ? 157.581 267.845 253.643 1.00 96.24 259 ASP D C 1
ATOM 20903 O O . ASP D 4 258 ? 156.547 268.518 253.608 1.00 96.04 259 ASP D O 1
ATOM 20912 N N . SER D 4 259 ? 157.706 266.744 254.381 1.00 95.07 260 SER D N 1
ATOM 20913 C CA . SER D 4 259 ? 156.585 266.187 255.136 1.00 95.91 260 SER D CA 1
ATOM 20914 C C . SER D 4 259 ? 155.358 266.047 254.232 1.00 94.94 260 SER D C 1
ATOM 20915 O O . SER D 4 259 ? 154.287 266.598 254.491 1.00 93.08 260 SER D O 1
ATOM 20923 N N . VAL D 4 260 ? 155.538 265.290 253.156 1.00 87.26 261 VAL D N 1
ATOM 20924 C CA . VAL D 4 260 ? 154.522 265.137 252.123 1.00 85.41 261 VAL D CA 1
ATOM 20925 C C . VAL D 4 260 ? 153.638 263.939 252.438 1.00 84.35 261 VAL D C 1
ATOM 20926 O O . VAL D 4 260 ? 154.098 262.921 252.975 1.00 85.86 261 VAL D O 1
ATOM 20939 N N . TRP D 4 261 ? 152.360 264.067 252.100 1.00 76.15 262 TRP D N 1
ATOM 20940 C CA . TRP D 4 261 ? 151.389 262.983 252.172 1.00 74.46 262 TRP D CA 1
ATOM 20941 C C . TRP D 4 261 ? 150.970 262.649 250.745 1.00 74.39 262 TRP D C 1
ATOM 20942 O O . TRP D 4 261 ? 150.229 263.410 250.116 1.00 75.69 262 TRP D O 1
ATOM 20963 N N . LEU D 4 262 ? 151.453 261.519 250.237 1.00 71.24 263 LEU D N 1
ATOM 20964 C CA . LEU D 4 262 ? 151.114 261.046 248.904 1.00 73.57 263 LEU D CA 1
ATOM 20965 C C . LEU D 4 262 ? 149.898 260.133 248.983 1.00 74.02 263 LEU D C 1
ATOM 20966 O O . LEU D 4 262 ? 149.872 259.188 249.781 1.00 75.83 263 LEU D O 1
ATOM 20982 N N . ILE D 4 263 ? 148.898 260.425 248.163 1.00 66.75 264 ILE D N 1
ATOM 20983 C CA . ILE D 4 263 ? 147.658 259.657 248.112 1.00 65.19 264 ILE D CA 1
ATOM 20984 C C . ILE D 4 263 ? 147.580 259.066 246.711 1.00 65.35 264 ILE D C 1
ATOM 20985 O O . ILE D 4 263 ? 147.076 259.692 245.777 1.00 69.10 264 ILE D O 1
ATOM 21001 N N . ASP D 4 264 ? 148.070 257.840 246.558 1.00 63.97 265 ASP D N 1
ATOM 21002 C CA . ASP D 4 264 ? 148.165 257.177 245.260 1.00 62.74 265 ASP D CA 1
ATOM 21003 C C . ASP D 4 264 ? 147.527 255.798 245.368 1.00 62.13 265 ASP D C 1
ATOM 21004 O O . ASP D 4 264 ? 148.227 254.780 245.427 1.00 66.36 265 ASP D O 1
ATOM 21013 N N . PRO D 4 265 ? 146.196 255.728 245.402 1.00 56.92 266 PRO D N 1
ATOM 21014 C CA . PRO D 4 265 ? 145.545 254.410 245.460 1.00 59.26 266 PRO D CA 1
ATOM 21015 C C . PRO D 4 265 ? 145.885 253.517 244.281 1.00 61.23 266 PRO D C 1
ATOM 21016 O O . PRO D 4 265 ? 145.888 252.290 244.427 1.00 63.71 266 PRO D O 1
ATOM 21027 N N . GLY D 4 266 ? 146.161 254.089 243.114 1.00 62.27 267 GLY D N 1
ATOM 21028 C CA . GLY D 4 266 ? 146.495 253.310 241.943 1.00 59.23 267 GLY D CA 1
ATOM 21029 C C . GLY D 4 266 ? 147.945 252.916 241.817 1.00 61.17 267 GLY D C 1
ATOM 21030 O O . GLY D 4 266 ? 148.306 252.233 240.857 1.00 61.99 267 GLY D O 1
ATOM 21034 N N . ALA D 4 267 ? 148.794 253.324 242.761 1.00 69.45 268 ALA D N 1
ATOM 21035 C CA . ALA D 4 267 ? 150.226 253.037 242.711 1.00 68.67 268 ALA D CA 1
ATOM 21036 C C . ALA D 4 267 ? 150.857 253.557 241.422 1.00 69.01 268 ALA D C 1
ATOM 21037 O O . ALA D 4 267 ? 151.779 252.946 240.880 1.00 69.37 268 ALA D O 1
ATOM 21044 N N . ALA D 4 268 ? 150.358 254.685 240.921 1.00 70.00 269 ALA D N 1
ATOM 21045 C CA . ALA D 4 268 ? 150.848 255.280 239.686 1.00 70.93 269 ALA D CA 1
ATOM 21046 C C . ALA D 4 268 ? 151.866 256.386 239.919 1.00 72.05 269 ALA D C 1
ATOM 21047 O O . ALA D 4 268 ? 152.443 256.890 238.949 1.00 73.81 269 ALA D O 1
ATOM 21054 N N . ALA D 4 269 ? 152.104 256.774 241.167 1.00 71.35 270 ALA D N 1
ATOM 21055 C CA . ALA D 4 269 ? 152.977 257.905 241.444 1.00 72.27 270 ALA D CA 1
ATOM 21056 C C . ALA D 4 269 ? 154.420 257.566 241.097 1.00 74.30 270 ALA D C 1
ATOM 21057 O O . ALA D 4 269 ? 154.913 256.484 241.425 1.00 73.84 270 ALA D O 1
ATOM 21064 N N . GLU D 4 270 ? 155.096 258.493 240.424 1.00 82.32 271 GLU D N 1
ATOM 21065 C CA . GLU D 4 270 ? 156.513 258.337 240.161 1.00 83.73 271 GLU D CA 1
ATOM 21066 C C . GLU D 4 270 ? 157.307 258.605 241.434 1.00 84.70 271 GLU D C 1
ATOM 21067 O O . GLU D 4 270 ? 156.797 259.214 242.378 1.00 83.73 271 GLU D O 1
ATOM 21071 N N . PRO D 4 271 ? 158.553 258.146 241.493 1.00 91.26 272 PRO D N 1
ATOM 21072 C CA . PRO D 4 271 ? 159.387 258.466 242.659 1.00 91.18 272 PRO D CA 1
ATOM 21073 C C . PRO D 4 271 ? 159.440 259.963 242.919 1.00 91.75 272 PRO D C 1
ATOM 21074 O O . PRO D 4 271 ? 159.941 260.729 242.089 1.00 89.83 272 PRO D O 1
ATOM 21077 N N . VAL D 4 272 ? 158.914 260.389 244.064 1.00 89.32 273 VAL D N 1
ATOM 21078 C CA . VAL D 4 272 ? 158.856 261.796 244.442 1.00 89.40 273 VAL D CA 1
ATOM 21079 C C . VAL D 4 272 ? 159.880 262.037 245.538 1.00 89.35 273 VAL D C 1
ATOM 21080 O O . VAL D 4 272 ? 159.945 261.280 246.515 1.00 88.09 273 VAL D O 1
ATOM 21093 N N . ASP D 4 273 ? 160.689 263.079 245.371 1.00 93.67 274 ASP D N 1
ATOM 21094 C CA . ASP D 4 273 ? 161.660 263.441 246.394 1.00 93.42 274 ASP D CA 1
ATOM 21095 C C . ASP D 4 273 ? 160.939 263.969 247.627 1.00 93.22 274 ASP D C 1
ATOM 21096 O O . ASP D 4 273 ? 160.068 264.839 247.525 1.00 92.69 274 ASP D O 1
ATOM 21100 N N . VAL D 4 274 ? 161.304 263.447 248.793 1.00 92.32 275 VAL D N 1
ATOM 21101 C CA . VAL D 4 274 ? 160.712 263.852 250.063 1.00 93.73 275 VAL D CA 1
ATOM 21102 C C . VAL D 4 274 ? 161.832 264.388 250.939 1.00 93.97 275 VAL D C 1
ATOM 21103 O O . VAL D 4 274 ? 162.699 263.627 251.388 1.00 92.58 275 VAL D O 1
ATOM 21116 N N . SER D 4 275 ? 161.819 265.700 251.183 1.00 96.48 276 SER D N 1
ATOM 21117 C CA . SER D 4 275 ? 162.834 266.309 252.034 1.00 96.76 276 SER D CA 1
ATOM 21118 C C . SER D 4 275 ? 162.588 266.023 253.509 1.00 96.80 276 SER D C 1
ATOM 21119 O O . SER D 4 275 ? 163.542 265.986 254.294 1.00 95.11 276 SER D O 1
ATOM 21127 N N . GLY D 4 276 ? 161.332 265.824 253.901 1.00 95.08 277 GLY D N 1
ATOM 21128 C CA . GLY D 4 276 ? 160.995 265.569 255.288 1.00 93.61 277 GLY D CA 1
ATOM 21129 C C . GLY D 4 276 ? 160.349 264.216 255.490 1.00 94.54 277 GLY D C 1
ATOM 21130 O O . GLY D 4 276 ? 160.956 263.182 255.196 1.00 94.00 277 GLY D O 1
ATOM 21134 N N . LYS D 4 277 ? 159.119 264.209 255.993 1.00 92.94 278 LYS D N 1
ATOM 21135 C CA . LYS D 4 277 ? 158.400 262.972 256.254 1.00 92.87 278 LYS D CA 1
ATOM 21136 C C . LYS D 4 277 ? 157.584 262.553 255.035 1.00 91.56 278 LYS D C 1
ATOM 21137 O O . LYS D 4 277 ? 157.241 263.363 254.172 1.00 92.86 278 LYS D O 1
ATOM 21156 N N . PHE D 4 278 ? 157.276 261.260 254.975 1.00 86.18 279 PHE D N 1
ATOM 21157 C CA . PHE D 4 278 ? 156.617 260.653 253.820 1.00 86.85 279 PHE D CA 1
ATOM 21158 C C . PHE D 4 278 ? 155.472 259.776 254.317 1.00 85.77 279 PHE D C 1
ATOM 21159 O O . PHE D 4 278 ? 155.701 258.655 254.780 1.00 86.27 279 PHE D O 1
ATOM 21176 N N . VAL D 4 279 ? 154.250 260.283 254.223 1.00 79.59 280 VAL D N 1
ATOM 21177 C CA . VAL D 4 279 ? 153.058 259.465 254.419 1.00 78.68 280 VAL D CA 1
ATOM 21178 C C . VAL D 4 279 ? 152.651 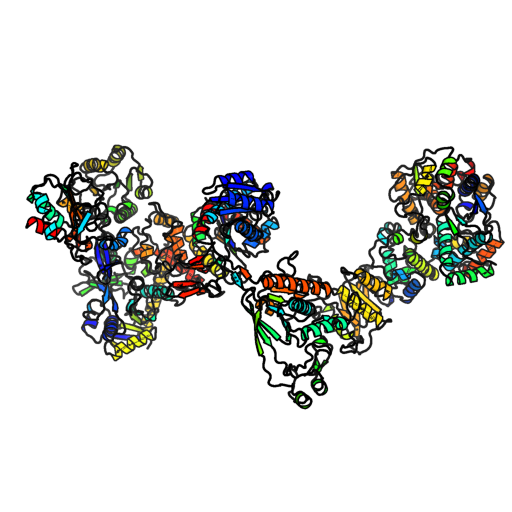258.920 253.059 1.00 77.38 280 VAL D C 1
ATOM 21179 O O . VAL D 4 279 ? 152.597 259.666 252.080 1.00 79.66 280 VAL D O 1
ATOM 21192 N N . LEU D 4 280 ? 152.398 257.617 252.986 1.00 77.01 281 LEU D N 1
ATOM 21193 C CA . LEU D 4 280 ? 152.024 256.962 251.740 1.00 76.51 281 LEU D CA 1
ATOM 21194 C C . LEU D 4 280 ? 150.695 256.249 251.924 1.00 77.72 281 LEU D C 1
ATOM 21195 O O . LEU D 4 280 ? 150.547 255.426 252.833 1.00 77.90 281 LEU D O 1
ATOM 21211 N N . GLN D 4 281 ? 149.736 256.553 251.055 1.00 71.52 282 GLN D N 1
ATOM 21212 C CA . GLN D 4 281 ? 148.419 255.923 251.075 1.00 70.23 282 GLN D CA 1
ATOM 21213 C C . GLN D 4 281 ? 148.227 255.243 249.724 1.00 69.70 282 GLN D C 1
ATOM 21214 O O . GLN D 4 281 ? 147.768 255.871 248.768 1.00 73.40 282 GLN D O 1
ATOM 21228 N N . SER D 4 282 ? 148.583 253.963 249.643 1.00 66.42 283 SER D N 1
ATOM 21229 C CA . SER D 4 282 ? 148.560 253.238 248.382 1.00 65.36 283 SER D CA 1
ATOM 21230 C C . SER D 4 282 ? 148.199 251.783 248.647 1.00 67.51 283 SER D C 1
ATOM 21231 O O . SER D 4 282 ? 147.949 251.380 249.785 1.00 68.69 283 SER D O 1
ATOM 21239 N N . ILE D 4 283 ? 148.171 250.991 247.573 1.00 67.81 284 ILE D N 1
ATOM 21240 C CA . ILE D 4 283 ? 147.807 249.580 247.659 1.00 66.30 284 ILE D CA 1
ATOM 21241 C C . ILE D 4 283 ? 149.015 248.665 247.782 1.00 64.41 284 ILE D C 1
ATOM 21242 O O . ILE D 4 283 ? 148.840 247.462 248.025 1.00 66.47 284 ILE D O 1
ATOM 21258 N N . ARG D 4 284 ? 150.228 249.186 247.619 1.00 68.03 285 ARG D N 1
ATOM 21259 C CA . ARG D 4 284 ? 151.426 248.360 247.717 1.00 72.04 285 ARG D CA 1
ATOM 21260 C C . ARG D 4 284 ? 152.616 249.282 247.949 1.00 72.72 285 ARG D C 1
ATOM 21261 O O . ARG D 4 284 ? 152.856 250.195 247.154 1.00 72.14 285 ARG D O 1
ATOM 21282 N N . THR D 4 285 ? 153.344 249.054 249.045 1.00 83.17 286 THR D N 1
ATOM 21283 C CA . THR D 4 285 ? 154.451 249.941 249.383 1.00 84.67 286 THR D CA 1
ATOM 21284 C C . THR D 4 285 ? 155.545 249.892 248.324 1.00 82.71 286 THR D C 1
ATOM 21285 O O . THR D 4 285 ? 155.937 250.932 247.782 1.00 80.94 286 THR D O 1
ATOM 21289 N N . GLU D 4 286 ? 156.033 248.692 248.003 1.00 86.77 287 GLU D N 1
ATOM 21290 C CA . GLU D 4 286 ? 157.105 248.517 247.028 1.00 87.72 287 GLU D CA 1
ATOM 21291 C C . GLU D 4 286 ? 158.139 249.625 247.184 1.00 89.62 287 GLU D C 1
ATOM 21292 O O . GLU D 4 286 ? 158.462 250.013 248.310 1.00 90.49 287 GLU D O 1
ATOM 21296 N N . GLY D 4 287 ? 158.645 250.144 246.065 1.00 92.08 288 GLY D N 1
ATOM 21297 C CA . GLY D 4 287 ? 159.431 251.368 246.089 1.00 93.04 288 GLY D CA 1
ATOM 21298 C C . GLY D 4 287 ? 160.359 251.463 247.282 1.00 93.00 288 GLY D C 1
ATOM 21299 O O . GLY D 4 287 ? 161.209 250.594 247.511 1.00 91.37 288 GLY D O 1
ATOM 21303 N N . LEU D 4 288 ? 160.194 252.531 248.056 1.00 92.05 289 LEU D N 1
ATOM 21304 C CA . LEU D 4 288 ? 160.993 252.792 249.242 1.00 92.92 289 LEU D CA 1
ATOM 21305 C C . LEU D 4 288 ? 160.108 252.751 250.481 1.00 92.85 289 LEU D C 1
ATOM 21306 O O . LEU D 4 288 ? 158.877 252.754 250.394 1.00 91.31 289 LEU D O 1
ATOM 21310 N N . THR D 4 289 ? 160.753 252.709 251.640 1.00 91.21 290 THR D N 1
ATOM 21311 C CA . THR D 4 289 ? 160.036 252.646 252.909 1.00 92.13 290 THR D CA 1
ATOM 21312 C C . THR D 4 289 ? 159.410 253.999 253.227 1.00 91.53 290 THR D C 1
ATOM 21313 O O . THR D 4 289 ? 160.125 255.009 253.249 1.00 88.97 290 THR D O 1
ATOM 21324 N N . PRO D 4 290 ? 158.102 254.077 253.464 1.00 87.83 291 PRO D N 1
ATOM 21325 C CA . PRO D 4 290 ? 157.505 255.320 253.955 1.00 86.71 291 PRO D CA 1
ATOM 21326 C C . PRO D 4 290 ? 157.499 255.393 255.476 1.00 87.79 291 PRO D C 1
ATOM 21327 O O . PRO D 4 290 ? 157.550 254.382 256.179 1.00 89.05 291 PRO D O 1
ATOM 21338 N N . ASP D 4 291 ? 157.429 256.628 255.978 1.00 87.66 292 ASP D N 1
ATOM 21339 C CA . ASP D 4 291 ? 157.319 256.821 257.420 1.00 88.49 292 ASP D CA 1
ATOM 21340 C C . ASP D 4 291 ? 156.007 256.254 257.948 1.00 90.44 292 ASP D C 1
ATOM 21341 O O . ASP D 4 291 ? 155.983 255.589 258.991 1.00 91.35 292 ASP D O 1
ATOM 21350 N N . ILE D 4 292 ? 154.908 256.503 257.241 1.00 84.77 293 ILE D N 1
ATOM 21351 C CA . ILE D 4 292 ? 153.610 255.926 257.563 1.00 83.62 293 ILE D CA 1
ATOM 21352 C C . ILE D 4 292 ? 153.044 255.307 256.296 1.00 82.45 293 ILE D C 1
ATOM 21353 O O . ILE D 4 292 ? 153.345 255.759 255.186 1.00 83.06 293 ILE D O 1
ATOM 21369 N N . PHE D 4 293 ? 152.237 254.262 256.459 1.00 78.37 294 PHE D N 1
ATOM 21370 C CA . PHE D 4 293 ? 151.580 253.606 255.340 1.00 77.33 294 PHE D CA 1
ATOM 21371 C C . PHE D 4 293 ? 150.140 253.296 255.709 1.00 77.81 294 PHE D C 1
ATOM 21372 O O . PHE D 4 293 ? 149.881 252.661 256.734 1.00 82.06 294 PHE D O 1
ATOM 21389 N N . LEU D 4 294 ? 149.210 253.737 254.866 1.00 75.67 295 LEU D N 1
ATOM 21390 C CA . LEU D 4 294 ? 147.786 253.470 255.048 1.00 75.59 295 LEU D CA 1
ATOM 21391 C C . LEU D 4 294 ? 147.297 252.655 253.860 1.00 75.97 295 LEU D C 1
ATOM 21392 O O . LEU D 4 294 ? 147.020 253.224 252.791 1.00 79.42 295 LEU D O 1
ATOM 21408 N N . PRO D 4 295 ? 147.180 251.334 253.977 1.00 77.11 296 PRO D N 1
ATOM 21409 C CA . PRO D 4 295 ? 146.688 250.551 252.840 1.00 75.30 296 PRO D CA 1
ATOM 21410 C C . PRO D 4 295 ? 145.265 250.945 252.482 1.00 72.54 296 PRO D C 1
ATOM 21411 O O . PRO D 4 295 ? 144.456 251.275 253.351 1.00 72.20 296 PRO D O 1
ATOM 21422 N N . VAL D 4 296 ? 144.963 250.909 251.186 1.00 69.08 297 VAL D N 1
ATOM 21423 C CA . VAL D 4 296 ? 143.677 251.350 250.671 1.00 69.80 297 VAL D CA 1
ATOM 21424 C C . VAL D 4 296 ? 143.120 250.280 249.743 1.00 67.53 297 VAL D C 1
ATOM 21425 O O . VAL D 4 296 ? 143.797 249.318 249.383 1.00 67.93 297 VAL D O 1
ATOM 21438 N N . ALA D 4 297 ? 141.857 250.460 249.371 1.00 60.88 298 ALA D N 1
ATOM 21439 C CA . ALA D 4 297 ? 141.213 249.573 248.417 1.00 63.44 298 ALA D CA 1
ATOM 21440 C C . ALA D 4 297 ? 141.675 249.893 247.000 1.00 62.30 298 ALA D C 1
ATOM 21441 O O . ALA D 4 297 ? 142.029 251.031 246.680 1.00 60.05 298 ALA D O 1
ATOM 21448 N N . ALA D 4 298 ? 141.677 248.870 246.150 1.00 57.69 299 ALA D N 1
ATOM 21449 C CA . ALA D 4 298 ? 142.072 249.052 244.764 1.00 56.26 299 ALA D CA 1
ATOM 21450 C C . ALA D 4 298 ? 140.981 249.798 243.997 1.00 56.79 299 ALA D C 1
ATOM 21451 O O . ALA D 4 298 ? 139.839 249.926 244.446 1.00 54.75 299 ALA D O 1
ATOM 21458 N N . TRP D 4 299 ? 141.352 250.297 242.815 1.00 51.46 300 TRP D N 1
ATOM 21459 C CA . TRP D 4 299 ? 140.423 251.096 242.021 1.00 46.48 300 TRP D CA 1
ATOM 21460 C C . TRP D 4 299 ? 139.110 250.358 241.792 1.00 52.41 300 TRP D C 1
ATOM 21461 O O . TRP D 4 299 ? 138.036 250.971 241.792 1.00 49.67 300 TRP D O 1
ATOM 21482 N N . CYS D 4 300 ? 139.173 249.041 241.596 1.00 54.21 301 CYS D N 1
ATOM 21483 C CA . CYS D 4 300 ? 137.995 248.247 241.287 1.00 50.37 301 CYS D CA 1
ATOM 21484 C C . CYS D 4 300 ? 137.306 247.697 242.525 1.00 53.56 301 CYS D C 1
ATOM 21485 O O . CYS D 4 300 ? 136.245 247.077 242.401 1.00 55.68 301 CYS D O 1
ATOM 21493 N N . GLU D 4 301 ? 137.878 247.901 243.705 1.00 60.57 302 GLU D N 1
ATOM 21494 C CA . GLU D 4 301 ? 137.257 247.509 244.960 1.00 59.31 302 GLU D CA 1
ATOM 21495 C C . GLU D 4 301 ? 136.481 248.647 245.603 1.00 55.54 302 GLU D C 1
ATOM 21496 O O . GLU D 4 301 ? 135.969 248.480 246.714 1.00 53.94 302 GLU D O 1
ATOM 21508 N N . LYS D 4 302 ? 136.389 249.791 244.934 1.00 59.16 303 LYS D N 1
ATOM 21509 C CA . LYS D 4 302 ? 135.701 250.970 245.435 1.00 57.03 303 LYS D CA 1
ATOM 21510 C C . LYS D 4 302 ? 134.364 251.149 244.731 1.00 55.10 303 LYS D C 1
ATOM 21511 O O . LYS D 4 302 ? 134.040 250.467 243.757 1.00 60.44 303 LYS D O 1
ATOM 21530 N N . SER D 4 303 ? 133.592 252.105 245.234 1.00 51.73 304 SER D N 1
ATOM 21531 C CA . SER D 4 303 ? 132.412 252.615 244.553 1.00 56.17 304 SER D CA 1
ATOM 21532 C C . SER D 4 303 ? 132.627 254.101 244.309 1.00 54.42 304 SER D C 1
ATOM 21533 O O . SER D 4 303 ? 132.952 254.842 245.242 1.00 53.51 304 SER D O 1
ATOM 21541 N N . GLY D 4 304 ? 132.468 254.534 243.069 1.00 52.93 305 GLY D N 1
ATOM 21542 C CA . GLY D 4 304 ? 132.704 255.929 242.759 1.00 53.25 305 GLY D CA 1
ATOM 21543 C C . GLY D 4 304 ? 132.864 256.155 241.272 1.00 55.33 305 GLY D C 1
ATOM 21544 O O . GLY D 4 304 ? 132.785 255.236 240.466 1.00 58.47 305 GLY D O 1
ATOM 21548 N N . SER D 4 305 ? 133.094 257.414 240.929 1.00 53.79 306 SER D N 1
ATOM 21549 C CA . SER D 4 305 ? 133.132 257.848 239.543 1.00 51.49 306 SER D CA 1
ATOM 21550 C C . SER D 4 305 ? 134.554 258.195 239.127 1.00 48.28 306 SER D C 1
ATOM 21551 O O . SER D 4 305 ? 135.363 258.652 239.937 1.00 47.11 306 SER D O 1
ATOM 21559 N N . TYR D 4 306 ? 134.849 257.961 237.852 1.00 48.26 307 TYR D N 1
ATOM 21560 C CA . TYR D 4 306 ? 136.124 258.337 237.256 1.00 47.53 307 TYR D CA 1
ATOM 21561 C C . TYR D 4 306 ? 135.868 259.030 235.928 1.00 49.84 307 TYR D C 1
ATOM 21562 O O . TYR D 4 306 ? 134.954 258.654 235.194 1.00 52.09 307 TYR D O 1
ATOM 21580 N N . THR D 4 307 ? 136.688 260.027 235.609 1.00 49.15 308 THR D N 1
ATOM 21581 C CA . THR D 4 307 ? 136.564 260.782 234.369 1.00 48.24 308 THR D CA 1
ATOM 21582 C C . THR D 4 307 ? 137.799 260.558 233.509 1.00 47.48 308 THR D C 1
ATOM 21583 O O . THR D 4 307 ? 138.927 260.729 233.980 1.00 49.76 308 THR D O 1
ATOM 21594 N N . SER D 4 308 ? 137.581 260.193 232.252 1.00 45.30 309 SER D N 1
ATOM 21595 C CA . SER D 4 308 ? 138.672 259.961 231.321 1.00 45.45 309 SER D CA 1
ATOM 21596 C C . SER D 4 308 ? 139.183 261.289 230.763 1.00 47.29 309 SER D C 1
ATOM 21597 O O . SER D 4 308 ? 138.637 262.362 231.032 1.00 50.66 309 SER D O 1
ATOM 21605 N N . THR D 4 309 ? 140.256 261.215 229.972 1.00 46.85 310 THR D N 1
ATOM 21606 C CA . THR D 4 309 ? 140.820 262.423 229.378 1.00 47.94 310 THR D CA 1
ATOM 21607 C C . THR D 4 309 ? 139.831 263.111 228.455 1.00 48.54 310 THR D C 1
ATOM 21608 O O . THR D 4 309 ? 139.735 264.343 228.443 1.00 50.21 310 THR D O 1
ATOM 21619 N N . ALA D 4 310 ? 139.107 262.337 227.651 1.00 48.47 311 ALA D N 1
ATOM 21620 C CA . ALA D 4 310 ? 138.132 262.927 226.748 1.00 49.16 311 ALA D CA 1
ATOM 21621 C C . ALA D 4 310 ? 137.037 263.666 227.501 1.00 52.02 311 ALA D C 1
ATOM 21622 O O . ALA D 4 310 ? 136.429 264.585 226.944 1.00 51.16 311 ALA D O 1
ATOM 21629 N N . GLY D 4 311 ? 136.789 263.301 228.755 1.00 49.00 312 GLY D N 1
ATOM 21630 C CA . GLY D 4 311 ? 135.693 263.848 229.525 1.00 50.64 312 GLY D CA 1
ATOM 21631 C C . GLY D 4 311 ? 134.554 262.885 229.782 1.00 50.11 312 GLY D C 1
ATOM 21632 O O . GLY D 4 311 ? 133.526 263.302 230.324 1.00 50.87 312 GLY D O 1
ATOM 21636 N N . TYR D 4 312 ? 134.698 261.617 229.407 1.00 44.38 313 TYR D N 1
ATOM 21637 C CA . TYR D 4 312 ? 133.671 260.619 229.662 1.00 45.95 313 TYR D CA 1
ATOM 21638 C C . TYR D 4 312 ? 133.758 260.148 231.108 1.00 50.52 313 TYR D C 1
ATOM 21639 O O . TYR D 4 312 ? 134.811 259.688 231.558 1.00 50.84 313 TYR D O 1
ATOM 21657 N N . THR D 4 313 ? 132.651 260.261 231.834 1.00 54.10 314 THR D N 1
ATOM 21658 C CA . THR D 4 313 ? 132.600 259.906 233.245 1.00 51.69 314 THR D CA 1
ATOM 21659 C C . THR D 4 313 ? 131.851 258.593 233.420 1.00 54.68 314 THR D C 1
ATOM 21660 O O . THR D 4 313 ? 130.788 258.386 232.828 1.00 54.30 314 THR D O 1
ATOM 21671 N N . MET D 4 314 ? 132.415 257.710 234.237 1.00 52.26 315 MET D N 1
ATOM 21672 C CA . MET D 4 314 ? 131.894 256.367 234.437 1.00 54.18 315 MET D CA 1
ATOM 21673 C C . MET D 4 314 ? 131.723 256.085 235.922 1.00 52.04 315 MET D C 1
ATOM 21674 O O . MET D 4 314 ? 132.658 256.278 236.705 1.00 55.96 315 MET D O 1
ATOM 21688 N N . LYS D 4 315 ? 130.526 255.647 236.301 1.00 53.14 316 LYS D N 1
ATOM 21689 C CA . LYS D 4 315 ? 130.198 255.315 237.682 1.00 55.73 316 LYS D CA 1
ATOM 21690 C C . LYS D 4 315 ? 130.326 253.818 237.927 1.00 57.41 316 LYS D C 1
ATOM 21691 O O . LYS D 4 315 ? 129.744 253.012 237.194 1.00 58.89 316 LYS D O 1
ATOM 21710 N N . LEU D 4 316 ? 131.083 253.449 238.957 1.00 54.27 317 LEU D N 1
ATOM 21711 C CA . LEU D 4 316 ? 131.509 252.079 239.187 1.00 53.20 317 LEU D CA 1
ATOM 21712 C C . LEU D 4 316 ? 131.074 251.591 240.561 1.00 55.48 317 LEU D C 1
ATOM 21713 O O . LEU D 4 316 ? 131.195 252.312 241.560 1.00 57.54 317 LEU D O 1
ATOM 21729 N N . GLU D 4 317 ? 130.577 250.360 240.591 1.00 60.95 318 GLU D N 1
ATOM 21730 C CA . GLU D 4 317 ? 130.416 249.530 241.768 1.00 58.46 318 GLU D CA 1
ATOM 21731 C C . GLU D 4 317 ? 131.602 248.580 241.885 1.00 58.06 318 GLU D C 1
ATOM 21732 O O . GLU D 4 317 ? 132.214 248.223 240.876 1.00 56.96 318 GLU D O 1
ATOM 21744 N N . PRO D 4 318 ? 131.975 248.151 243.090 1.00 57.42 319 PRO D N 1
ATOM 21745 C CA . PRO D 4 318 ? 133.180 247.323 243.225 1.00 55.22 319 PRO D CA 1
ATOM 21746 C C . PRO D 4 318 ? 133.083 246.048 242.399 1.00 54.63 319 PRO D C 1
ATOM 21747 O O . PRO D 4 318 ? 132.069 245.349 242.420 1.00 55.93 319 PRO D O 1
ATOM 21758 N N . ALA D 4 319 ? 134.153 245.749 241.665 1.00 52.36 320 ALA D N 1
ATOM 21759 C CA . ALA D 4 319 ? 134.244 244.494 240.937 1.00 51.11 320 ALA D CA 1
ATOM 21760 C C . ALA D 4 319 ? 134.806 243.370 241.791 1.00 54.31 320 ALA D C 1
ATOM 21761 O O . ALA D 4 319 ? 134.538 242.199 241.506 1.00 54.51 320 ALA D O 1
ATOM 21768 N N . LEU D 4 320 ? 135.564 243.702 242.829 1.00 58.51 321 LEU D N 1
ATOM 21769 C CA . LEU D 4 320 ? 136.099 242.738 243.773 1.00 51.85 321 LEU D CA 1
ATOM 21770 C C . LEU D 4 320 ? 135.759 243.194 245.184 1.00 56.13 321 LEU D C 1
ATOM 21771 O O . LEU D 4 320 ? 135.231 244.288 245.400 1.00 55.70 321 LEU D O 1
ATOM 21787 N N . GLN D 4 321 ? 136.071 242.338 246.150 1.00 62.28 322 GLN D N 1
ATOM 21788 C CA . GLN D 4 321 ? 135.892 242.657 247.558 1.00 61.03 322 GLN D CA 1
ATOM 21789 C C . GLN D 4 321 ? 137.227 243.096 248.143 1.00 61.82 322 GLN D C 1
ATOM 21790 O O . GLN D 4 321 ? 138.240 242.410 247.979 1.00 62.24 322 GLN D O 1
ATOM 21804 N N . ALA D 4 322 ? 137.226 244.237 248.819 1.00 64.59 323 ALA D N 1
ATOM 21805 C CA . ALA D 4 322 ? 138.464 244.755 249.378 1.00 65.47 323 ALA D CA 1
ATOM 21806 C C . ALA D 4 322 ? 138.992 243.797 250.444 1.00 68.05 323 ALA D C 1
ATOM 21807 O O . ALA D 4 322 ? 138.221 243.320 251.284 1.00 65.68 323 ALA D O 1
ATOM 21814 N N . PRO D 4 323 ? 140.290 243.493 250.444 1.00 71.12 324 PRO D N 1
ATOM 21815 C CA . PRO D 4 323 ? 140.819 242.565 251.450 1.00 67.35 324 PRO D CA 1
ATOM 21816 C C . PRO D 4 323 ? 140.685 243.131 252.855 1.00 70.56 324 PRO D C 1
ATOM 21817 O O . PRO D 4 323 ? 140.639 244.344 253.062 1.00 69.41 324 PRO D O 1
ATOM 21828 N N . GLU D 4 324 ? 140.611 242.223 253.825 1.00 79.25 325 GLU D N 1
ATOM 21829 C CA . GLU D 4 324 ? 140.417 242.623 255.211 1.00 78.20 325 GLU D CA 1
ATOM 21830 C C . GLU D 4 324 ? 141.518 243.576 255.657 1.00 77.93 325 GLU D C 1
ATOM 21831 O O . GLU D 4 324 ? 142.698 243.375 255.360 1.00 76.13 325 GLU D O 1
ATOM 21843 N N . GLY D 4 325 ? 141.125 244.625 256.377 1.00 76.22 326 GLY D N 1
ATOM 21844 C CA . GLY D 4 325 ? 142.066 245.559 256.952 1.00 76.41 326 GLY D CA 1
ATOM 21845 C C . GLY D 4 325 ? 142.389 246.769 256.102 1.00 77.16 326 GLY D C 1
ATOM 21846 O O . GLY D 4 325 ? 143.091 247.665 256.582 1.00 80.87 326 GLY D O 1
ATOM 21850 N N . VAL D 4 326 ? 141.910 246.829 254.863 1.00 72.53 327 VAL D N 1
ATOM 21851 C CA . VAL D 4 326 ? 142.130 247.978 253.991 1.00 71.78 327 VAL D CA 1
ATOM 21852 C C . VAL D 4 326 ? 140.854 248.804 253.947 1.00 73.23 327 VAL D C 1
ATOM 21853 O O . VAL D 4 326 ? 139.744 248.257 253.925 1.00 72.09 327 VAL D O 1
ATOM 21866 N N . LEU D 4 327 ? 141.011 250.124 253.939 1.00 75.63 328 LEU D N 1
ATOM 21867 C CA . LEU D 4 327 ? 139.896 251.054 253.890 1.00 75.65 328 LEU D CA 1
ATOM 21868 C C . LEU D 4 327 ? 139.978 251.890 252.622 1.00 75.30 328 LEU D C 1
ATOM 21869 O O . LEU D 4 327 ? 141.067 252.179 252.122 1.00 75.98 328 LEU D O 1
ATOM 21885 N N . SER D 4 328 ? 138.820 252.286 252.110 1.00 71.25 329 SER D N 1
ATOM 21886 C CA . SER D 4 328 ? 138.793 253.227 251.001 1.00 73.86 329 SER D CA 1
ATOM 21887 C C . SER D 4 328 ? 139.335 254.579 251.451 1.00 74.44 329 SER D C 1
ATOM 21888 O O . SER D 4 328 ? 139.272 254.939 252.630 1.00 75.04 329 SER D O 1
ATOM 21896 N N . ASP D 4 329 ? 139.889 255.331 250.497 1.00 70.21 330 ASP D N 1
ATOM 21897 C CA . ASP D 4 329 ? 140.404 256.658 250.822 1.00 68.42 330 ASP D CA 1
ATOM 21898 C C . ASP D 4 329 ? 139.315 257.544 251.408 1.00 70.44 330 ASP D C 1
ATOM 21899 O O . ASP D 4 329 ? 139.601 258.420 252.233 1.00 71.69 330 ASP D O 1
ATOM 21908 N N . MET D 4 330 ? 138.063 257.328 251.001 1.00 70.97 331 MET D N 1
ATOM 21909 C CA . MET D 4 330 ? 136.963 258.095 251.572 1.00 71.48 331 MET D CA 1
ATOM 21910 C C . MET D 4 330 ? 136.846 257.851 253.072 1.00 75.55 331 MET D C 1
ATOM 21911 O O . MET D 4 330 ? 136.633 258.792 253.844 1.00 77.13 331 MET D O 1
ATOM 21925 N N . GLU D 4 331 ? 136.976 256.594 253.503 1.00 75.79 332 GLU D N 1
ATOM 21926 C CA . GLU D 4 331 ? 136.907 256.298 254.930 1.00 74.75 332 GLU D CA 1
ATOM 21927 C C . GLU D 4 331 ? 138.039 256.979 255.684 1.00 76.01 332 GLU D C 1
ATOM 21928 O O . GLU D 4 331 ? 137.822 257.549 256.762 1.00 79.63 332 GLU D O 1
ATOM 21940 N N . ILE D 4 332 ? 139.254 256.937 255.134 1.00 73.83 333 ILE D N 1
ATOM 21941 C CA . ILE D 4 332 ? 140.385 257.590 255.785 1.00 74.52 333 ILE D CA 1
ATOM 21942 C C . ILE D 4 332 ? 140.114 259.081 255.933 1.00 75.06 333 ILE D C 1
ATOM 21943 O O . ILE D 4 332 ? 140.322 259.666 257.001 1.00 76.02 333 ILE D O 1
ATOM 21959 N N . PHE D 4 333 ? 139.649 259.719 254.857 1.00 76.70 334 PHE D N 1
ATOM 21960 C CA . PHE D 4 333 ? 139.404 261.158 254.902 1.00 75.86 334 PHE D CA 1
ATOM 21961 C C . PHE D 4 333 ? 138.328 261.496 255.925 1.00 75.81 334 PHE D C 1
ATOM 21962 O O . PHE D 4 333 ? 138.472 262.443 256.708 1.00 75.74 334 PHE D O 1
ATOM 21979 N N . GLU D 4 334 ? 137.235 260.730 255.928 1.00 80.43 335 GLU D N 1
ATOM 21980 C CA . GLU D 4 334 ? 136.147 261.000 256.859 1.00 82.16 335 GLU D CA 1
ATOM 21981 C C . GLU D 4 334 ? 136.602 260.839 258.304 1.00 82.95 335 GLU D C 1
ATOM 21982 O O . GLU D 4 334 ? 136.241 261.645 259.167 1.00 82.44 335 GLU D O 1
ATOM 21994 N N . ARG D 4 335 ? 137.384 259.797 258.591 1.00 82.56 336 ARG D N 1
ATOM 21995 C CA . ARG D 4 335 ? 137.864 259.609 259.956 1.00 82.15 336 ARG D CA 1
ATOM 21996 C C . ARG D 4 335 ? 138.838 260.711 260.359 1.00 83.68 336 ARG D C 1
ATOM 21997 O O . ARG D 4 335 ? 138.783 261.206 261.490 1.00 84.95 336 ARG D O 1
ATOM 22018 N N . ILE D 4 336 ? 139.729 261.116 259.452 1.00 85.72 337 ILE D N 1
ATOM 22019 C CA . ILE D 4 336 ? 140.658 262.199 259.764 1.00 85.15 337 ILE D CA 1
ATOM 22020 C C . ILE D 4 336 ? 139.894 263.480 260.068 1.00 86.05 337 ILE D C 1
ATOM 22021 O O . ILE D 4 336 ? 140.241 264.221 260.996 1.00 86.44 337 ILE D O 1
ATOM 22037 N N . LEU D 4 337 ? 138.850 263.769 259.290 1.00 82.23 338 LEU D N 1
ATOM 22038 C CA . LEU D 4 337 ? 138.029 264.939 259.584 1.00 84.08 338 LEU D CA 1
ATOM 22039 C C . LEU D 4 337 ? 137.321 264.792 260.926 1.00 85.47 338 LEU D C 1
ATOM 22040 O O . LEU D 4 337 ? 137.241 265.752 261.703 1.00 84.53 338 LEU D O 1
ATOM 22056 N N . ARG D 4 338 ? 136.798 263.599 261.218 1.00 88.37 339 ARG D N 1
ATOM 22057 C CA . ARG D 4 338 ? 136.088 263.387 262.475 1.00 88.39 339 ARG D CA 1
ATOM 22058 C C . ARG D 4 338 ? 137.011 263.572 263.672 1.00 88.68 339 ARG D C 1
ATOM 22059 O O . ARG D 4 338 ? 136.630 264.191 264.671 1.00 88.43 339 ARG D O 1
ATOM 22080 N N . ALA D 4 339 ? 138.225 263.038 263.591 1.00 91.44 340 ALA D N 1
ATOM 22081 C CA . ALA D 4 339 ? 139.185 263.129 264.683 1.00 92.46 340 ALA D CA 1
ATOM 22082 C C . ALA D 4 339 ? 139.432 264.581 265.082 1.00 91.28 340 ALA D C 1
ATOM 22083 O O . ALA D 4 339 ? 138.928 265.505 264.446 1.00 90.68 340 ALA D O 1
ATOM 22090 N N . MET E 5 1 ? 114.919 208.045 218.882 1.00 69.63 1 MET E N 1
ATOM 22091 C CA . MET E 5 1 ? 114.672 209.451 219.306 1.00 68.11 1 MET E CA 1
ATOM 22092 C C . MET E 5 1 ? 115.763 210.356 218.749 1.00 68.86 1 MET E C 1
ATOM 22093 O O . MET E 5 1 ? 116.605 210.852 219.494 1.00 70.20 1 MET E O 1
ATOM 22109 N N . LYS E 5 2 ? 115.769 210.549 217.431 1.00 63.24 2 LYS E N 1
ATOM 22110 C CA . LYS E 5 2 ? 116.662 211.546 216.854 1.00 60.55 2 LYS E CA 1
ATOM 22111 C C . LYS E 5 2 ? 116.080 212.944 217.008 1.00 62.10 2 LYS E C 1
ATOM 22112 O O . LYS E 5 2 ? 116.817 213.910 217.227 1.00 64.62 2 LYS E O 1
ATOM 22131 N N . TYR E 5 3 ? 114.759 213.066 216.920 1.00 60.71 3 TYR E N 1
ATOM 22132 C CA . TYR E 5 3 ? 114.069 214.347 217.004 1.00 57.43 3 TYR E CA 1
ATOM 22133 C C . TYR E 5 3 ? 113.013 214.413 218.096 1.00 56.95 3 TYR E C 1
ATOM 22134 O O . TYR E 5 3 ? 112.296 213.435 218.331 1.00 60.09 3 TYR E O 1
ATOM 22152 N N . LEU E 5 4 ? 112.920 215.565 218.753 1.00 57.33 4 LEU E N 1
ATOM 22153 C CA . LEU E 5 4 ? 111.843 215.890 219.656 1.00 54.64 4 LEU E CA 1
ATOM 22154 C C . LEU E 5 4 ? 111.411 217.333 219.611 1.00 55.46 4 LEU E C 1
ATOM 22155 O O . LEU E 5 4 ? 112.148 218.191 219.124 1.00 58.57 4 LEU E O 1
ATOM 22171 N N . LEU E 5 5 ? 110.195 217.598 220.067 1.00 61.90 5 LEU E N 1
ATOM 22172 C CA . LEU E 5 5 ? 109.728 218.942 220.373 1.00 62.31 5 LEU E CA 1
ATOM 22173 C C . LEU E 5 5 ? 109.526 218.935 221.875 1.00 62.43 5 LEU E C 1
ATOM 22174 O O . LEU E 5 5 ? 108.784 218.097 222.394 1.00 62.98 5 LEU E O 1
ATOM 22190 N N . ALA E 5 6 ? 110.180 219.861 222.570 1.00 58.00 6 ALA E N 1
ATOM 22191 C CA . ALA E 5 6 ? 110.176 219.864 224.023 1.00 60.11 6 ALA E CA 1
ATOM 22192 C C . ALA E 5 6 ? 109.804 221.243 224.538 1.00 58.50 6 ALA E C 1
ATOM 22193 O O . ALA E 5 6 ? 109.966 222.247 223.842 1.00 60.13 6 ALA E O 1
ATOM 22200 N N . ARG E 5 7 ? 109.286 221.280 225.762 1.00 61.49 7 ARG E N 1
ATOM 22201 C CA . ARG E 5 7 ? 109.067 222.544 226.453 1.00 61.80 7 ARG E CA 1
ATOM 22202 C C . ARG E 5 7 ? 109.024 222.290 227.952 1.00 63.32 7 ARG E C 1
ATOM 22203 O O . ARG E 5 7 ? 108.613 221.220 228.401 1.00 63.86 7 ARG E O 1
ATOM 22224 N N . ALA E 5 8 ? 109.432 223.298 228.718 1.00 62.05 8 ALA E N 1
ATOM 22225 C CA . ALA E 5 8 ? 109.482 223.168 230.169 1.00 60.79 8 ALA E CA 1
ATOM 22226 C C . ALA E 5 8 ? 108.098 222.885 230.736 1.00 60.90 8 ALA E C 1
ATOM 22227 O O . ALA E 5 8 ? 107.121 223.549 230.380 1.00 64.63 8 ALA E O 1
ATOM 22234 N N . THR E 5 9 ? 108.015 221.900 231.634 1.00 63.51 9 THR E N 1
ATOM 22235 C CA . THR E 5 9 ? 106.760 221.670 232.344 1.00 67.51 9 THR E CA 1
ATOM 22236 C C . THR E 5 9 ? 106.410 222.849 233.239 1.00 66.29 9 THR E C 1
ATOM 22237 O O . THR E 5 9 ? 105.229 223.140 233.449 1.00 66.51 9 THR E O 1
ATOM 22248 N N . ASP E 5 10 ? 107.418 223.539 233.767 1.00 70.04 10 ASP E N 1
ATOM 22249 C CA . ASP E 5 10 ? 107.180 224.785 234.478 1.00 70.13 10 ASP E CA 1
ATOM 22250 C C . ASP E 5 10 ? 106.459 225.771 233.567 1.00 72.71 10 ASP E C 1
ATOM 22251 O O . ASP E 5 10 ? 106.374 225.575 232.353 1.00 76.50 10 ASP E O 1
ATOM 22260 N N . GLU E 5 11 ? 105.922 226.835 234.162 1.00 71.83 11 GLU E N 1
ATOM 22261 C CA . GLU E 5 11 ? 105.222 227.859 233.397 1.00 70.47 11 GLU E CA 1
ATOM 22262 C C . GLU E 5 11 ? 105.981 229.175 233.317 1.00 72.58 11 GLU E C 1
ATOM 22263 O O . GLU E 5 11 ? 105.913 229.852 232.287 1.00 74.38 11 GLU E O 1
ATOM 22275 N N . GLU E 5 12 ? 106.694 229.564 234.377 1.00 69.76 12 GLU E N 1
ATOM 22276 C CA . GLU E 5 12 ? 107.536 230.754 234.299 1.00 69.46 12 GLU E CA 1
ATOM 22277 C C . GLU E 5 12 ? 108.677 230.555 233.310 1.00 69.92 12 GLU E C 1
ATOM 22278 O O . GLU E 5 12 ? 109.000 231.458 232.527 1.00 68.79 12 GLU E O 1
ATOM 22290 N N . ILE E 5 13 ? 109.300 229.375 233.335 1.00 66.18 13 ILE E N 1
ATOM 22291 C CA . ILE E 5 13 ? 110.397 229.085 232.418 1.00 63.45 13 ILE E CA 1
ATOM 22292 C C . ILE E 5 13 ? 109.895 229.064 230.982 1.00 63.42 13 ILE E C 1
ATOM 22293 O O . ILE E 5 13 ? 110.593 229.499 230.059 1.00 62.97 13 ILE E O 1
ATOM 22309 N N . GLN E 5 14 ? 108.683 228.549 230.767 1.00 67.51 14 GLN E N 1
ATOM 22310 C CA . GLN E 5 14 ? 108.068 228.635 229.445 1.00 65.61 14 GLN E CA 1
ATOM 22311 C C . GLN E 5 14 ? 107.841 230.086 229.046 1.00 64.72 14 GLN E C 1
ATOM 22312 O O . GLN E 5 14 ? 108.132 230.487 227.913 1.00 68.25 14 GLN E O 1
ATOM 22326 N N . ARG E 5 15 ? 107.319 230.893 229.969 1.00 64.70 15 ARG E N 1
ATOM 22327 C CA . ARG E 5 15 ? 106.963 232.268 229.639 1.00 68.86 15 ARG E CA 1
ATOM 22328 C C . ARG E 5 15 ? 108.191 233.069 229.234 1.00 69.92 15 ARG E C 1
ATOM 22329 O O . ARG E 5 15 ? 108.218 233.692 228.166 1.00 69.32 15 ARG E O 1
ATOM 22350 N N . LYS E 5 16 ? 109.225 233.059 230.071 1.00 65.80 16 LYS E N 1
ATOM 22351 C CA . LYS E 5 16 ? 110.417 233.836 229.777 1.00 63.28 16 LYS E CA 1
ATOM 22352 C C . LYS E 5 16 ? 111.376 233.102 228.847 1.00 65.09 16 LYS E C 1
ATOM 22353 O O . LYS E 5 16 ? 112.333 233.712 228.360 1.00 62.70 16 LYS E O 1
ATOM 22372 N N . GLY E 5 17 ? 111.133 231.821 228.576 1.00 62.77 17 GLY E N 1
ATOM 22373 C CA . GLY E 5 17 ? 111.950 231.106 227.618 1.00 60.05 17 GLY E CA 1
ATOM 22374 C C . GLY E 5 17 ? 111.755 231.622 226.205 1.00 58.52 17 GLY E C 1
ATOM 22375 O O . GLY E 5 17 ? 110.700 232.137 225.839 1.00 56.28 17 GLY E O 1
ATOM 22379 N N . GLU E 5 18 ? 112.807 231.484 225.398 1.00 59.16 18 GLU E N 1
ATOM 22380 C CA . GLU E 5 18 ? 112.738 231.954 224.019 1.00 59.54 18 GLU E CA 1
ATOM 22381 C C . GLU E 5 18 ? 111.749 231.133 223.201 1.00 61.31 18 GLU E C 1
ATOM 22382 O O . GLU E 5 18 ? 110.939 231.697 222.455 1.00 59.77 18 GLU E O 1
ATOM 22394 N N . CYS E 5 19 ? 111.807 229.810 223.313 1.00 57.89 19 CYS E N 1
ATOM 22395 C CA . CYS E 5 19 ? 111.025 228.921 222.458 1.00 56.29 19 CYS E CA 1
ATOM 22396 C C . CYS E 5 19 ? 110.438 227.774 223.270 1.00 55.58 19 CYS E C 1
ATOM 22397 O O . CYS E 5 19 ? 110.591 226.601 222.933 1.00 65.82 19 CYS E O 1
ATOM 22405 N N . GLY E 5 20 ? 109.772 228.096 224.369 1.00 59.25 20 GLY E N 1
ATOM 22406 C CA . GLY E 5 20 ? 109.225 227.087 225.249 1.00 62.45 20 GLY E CA 1
ATOM 22407 C C . GLY E 5 20 ? 110.130 226.700 226.398 1.00 62.62 20 GLY E C 1
ATOM 22408 O O . GLY E 5 20 ? 109.710 225.916 227.256 1.00 65.12 20 GLY E O 1
ATOM 22412 N N . GLY E 5 21 ? 111.352 227.217 226.434 1.00 52.85 21 GLY E N 1
ATOM 22413 C CA . GLY E 5 21 ? 112.214 227.044 227.588 1.00 52.57 21 GLY E CA 1
ATOM 22414 C C . GLY E 5 21 ? 112.662 225.624 227.850 1.00 51.71 21 GLY E C 1
ATOM 22415 O O . GLY E 5 21 ? 112.717 225.203 229.010 1.00 56.46 21 GLY E O 1
ATOM 22419 N N . ALA E 5 22 ? 112.993 224.871 226.801 1.00 55.20 22 ALA E N 1
ATOM 22420 C CA . ALA E 5 22 ? 113.472 223.509 227.004 1.00 55.30 22 ALA E CA 1
ATOM 22421 C C . ALA E 5 22 ? 114.914 223.497 227.490 1.00 51.08 22 ALA E C 1
ATOM 22422 O O . ALA E 5 22 ? 115.294 222.644 228.297 1.00 49.29 22 ALA E O 1
ATOM 22429 N N . VAL E 5 23 ? 115.734 224.433 227.009 1.00 48.25 23 VAL E N 1
ATOM 22430 C CA . VAL E 5 23 ? 117.125 224.505 227.449 1.00 45.32 23 VAL E CA 1
ATOM 22431 C C . VAL E 5 23 ? 117.191 224.823 228.938 1.00 49.59 23 VAL E C 1
ATOM 22432 O O . VAL E 5 23 ? 117.935 224.188 229.698 1.00 55.34 23 VAL E O 1
ATOM 22445 N N . THR E 5 24 ? 116.406 225.809 229.378 1.00 55.73 24 THR E N 1
ATOM 22446 C CA . THR E 5 24 ? 116.403 226.172 230.791 1.00 54.56 24 THR E CA 1
ATOM 22447 C C . THR E 5 24 ? 115.883 225.031 231.652 1.00 52.09 24 THR E C 1
ATOM 22448 O O . THR E 5 24 ? 116.424 224.765 232.727 1.00 53.73 24 THR E O 1
ATOM 22459 N N . ALA E 5 25 ? 114.824 224.356 231.205 1.00 52.17 25 ALA E N 1
ATOM 22460 C CA . ALA E 5 25 ? 114.297 223.228 231.964 1.00 48.36 25 ALA E CA 1
ATOM 22461 C C . ALA E 5 25 ? 115.314 222.102 232.054 1.00 54.81 25 ALA E C 1
ATOM 22462 O O . ALA E 5 25 ? 115.433 221.442 233.092 1.00 59.27 25 ALA E O 1
ATOM 22469 N N . ILE E 5 26 ? 116.045 221.856 230.967 1.00 52.19 26 ILE E N 1
ATOM 22470 C CA . ILE E 5 26 ? 117.074 220.822 230.985 1.00 46.93 26 ILE E CA 1
ATOM 22471 C C . ILE E 5 26 ? 118.163 221.182 231.983 1.00 49.08 26 ILE E C 1
ATOM 22472 O O . ILE E 5 26 ? 118.624 220.331 232.750 1.00 54.05 26 ILE E O 1
ATOM 22488 N N . PHE E 5 27 ? 118.587 222.446 231.998 1.00 49.24 27 PHE E N 1
ATOM 22489 C CA . PHE E 5 27 ? 119.594 222.866 232.970 1.00 47.48 27 PHE E CA 1
ATOM 22490 C C . PHE E 5 27 ? 119.068 222.751 234.396 1.00 48.44 27 PHE E C 1
ATOM 22491 O O . PHE E 5 27 ? 119.801 222.355 235.312 1.00 52.13 27 PHE E O 1
ATOM 22508 N N . LYS E 5 28 ? 117.801 223.106 234.606 1.00 58.19 28 LYS E N 1
ATOM 22509 C CA . LYS E 5 28 ? 117.200 222.978 235.929 1.00 55.99 28 LYS E CA 1
ATOM 22510 C C . LYS E 5 28 ? 117.188 221.527 236.385 1.00 52.94 28 LYS E C 1
ATOM 22511 O O . LYS E 5 28 ? 117.504 221.229 237.540 1.00 55.26 28 LYS E O 1
ATOM 22530 N N . TYR E 5 29 ? 116.826 220.606 235.491 1.00 57.44 29 TYR E N 1
ATOM 22531 C CA . TYR E 5 29 ? 116.869 219.190 235.839 1.00 57.64 29 TYR E CA 1
ATOM 22532 C C . TYR E 5 29 ? 118.293 218.743 236.135 1.00 56.28 29 TYR E C 1
ATOM 22533 O O . TYR E 5 29 ? 118.534 217.999 237.092 1.00 60.11 29 TYR E O 1
ATOM 22551 N N . MET E 5 30 ? 119.251 219.183 235.318 1.00 48.75 30 MET E N 1
ATOM 22552 C CA . MET E 5 30 ? 120.630 218.750 235.493 1.00 49.17 30 MET E CA 1
ATOM 22553 C C . MET E 5 30 ? 121.175 219.191 236.840 1.00 52.56 30 MET E C 1
ATOM 22554 O O . MET E 5 30 ? 121.891 218.434 237.505 1.00 58.47 30 MET E O 1
ATOM 22568 N N . LEU E 5 31 ? 120.856 220.414 237.260 1.00 52.01 31 LEU E N 1
ATOM 22569 C CA . LEU E 5 31 ? 121.307 220.882 238.566 1.00 48.66 31 LEU E CA 1
ATOM 22570 C C . LEU E 5 31 ? 120.538 220.208 239.699 1.00 51.26 31 LEU E C 1
ATOM 22571 O O . LEU E 5 31 ? 121.141 219.731 240.667 1.00 55.30 31 LEU E O 1
ATOM 22587 N N . ASP E 5 32 ? 119.208 220.145 239.594 1.00 56.58 32 ASP E N 1
ATOM 22588 C CA . ASP E 5 32 ? 118.402 219.605 240.686 1.00 54.25 32 ASP E CA 1
ATOM 22589 C C . ASP E 5 32 ? 118.689 218.129 240.920 1.00 57.76 32 ASP E C 1
ATOM 22590 O O . ASP E 5 32 ? 118.835 217.693 242.067 1.00 62.60 32 ASP E O 1
ATOM 22599 N N . LYS E 5 33 ? 118.773 217.342 239.852 1.00 57.54 33 LYS E N 1
ATOM 22600 C CA . LYS E 5 33 ? 119.041 215.917 239.960 1.00 52.94 33 LYS E CA 1
ATOM 22601 C C . LYS E 5 33 ? 120.529 215.605 239.899 1.00 55.80 33 LYS E C 1
ATOM 22602 O O . LYS E 5 33 ? 120.907 214.432 239.828 1.00 62.57 33 LYS E O 1
ATOM 22621 N N . GLU E 5 34 ? 121.379 216.629 239.923 1.00 53.63 34 GLU E N 1
ATOM 22622 C CA . GLU E 5 34 ? 122.803 216.473 240.214 1.00 55.62 34 GLU E CA 1
ATOM 22623 C C . GLU E 5 34 ? 123.527 215.671 239.134 1.00 56.14 34 GLU E C 1
ATOM 22624 O O . GLU E 5 34 ? 124.430 214.883 239.414 1.00 57.22 34 GLU E O 1
ATOM 22636 N N . VAL E 5 35 ? 123.143 215.887 237.874 1.00 52.60 35 VAL E N 1
ATOM 22637 C CA . VAL E 5 35 ? 123.939 215.351 236.775 1.00 47.46 35 VAL E CA 1
ATOM 22638 C C . VAL E 5 35 ? 125.268 216.085 236.684 1.00 46.78 35 VAL E C 1
ATOM 22639 O O . VAL E 5 35 ? 126.304 215.480 236.388 1.00 49.62 35 VAL E O 1
ATOM 22652 N N . VAL E 5 36 ? 125.263 217.393 236.935 1.00 48.07 36 VAL E N 1
ATOM 22653 C CA . VAL E 5 36 ? 126.452 218.226 236.836 1.00 50.46 36 VAL E CA 1
ATOM 22654 C C . VAL E 5 36 ? 126.573 219.046 238.111 1.00 50.49 36 VAL E C 1
ATOM 22655 O O . VAL E 5 36 ? 125.666 219.088 238.941 1.00 51.05 36 VAL E O 1
ATOM 22668 N N . ASP E 5 37 ? 127.719 219.703 238.256 1.00 49.76 37 ASP E N 1
ATOM 22669 C CA . ASP E 5 37 ? 127.949 220.590 239.385 1.00 43.57 37 ASP E CA 1
ATOM 22670 C C . ASP E 5 37 ? 127.495 222.018 239.120 1.00 50.41 37 ASP E C 1
ATOM 22671 O O . ASP E 5 37 ? 127.166 222.737 240.069 1.00 55.42 37 ASP E O 1
ATOM 22680 N N . ALA E 5 38 ? 127.475 222.452 237.862 1.00 50.87 38 ALA E N 1
ATOM 22681 C CA . ALA E 5 38 ? 127.200 223.845 237.544 1.00 50.14 38 ALA E CA 1
ATOM 22682 C C . ALA E 5 38 ? 126.742 223.958 236.097 1.00 45.08 38 ALA E C 1
ATOM 22683 O O . ALA E 5 38 ? 126.914 223.042 235.291 1.00 42.55 38 ALA E O 1
ATOM 22690 N N . VAL E 5 39 ? 126.154 225.109 235.778 1.00 43.61 39 VAL E N 1
ATOM 22691 C CA . VAL E 5 39 ? 125.695 225.429 234.433 1.00 38.98 39 VAL E CA 1
ATOM 22692 C C . VAL E 5 39 ? 126.325 226.749 234.015 1.00 43.01 39 VAL E C 1
ATOM 22693 O O . VAL E 5 39 ? 126.216 227.746 234.735 1.00 49.11 39 VAL E O 1
ATOM 22706 N N . LEU E 5 40 ? 126.974 226.761 232.857 1.00 43.86 40 LEU E N 1
ATOM 22707 C CA . LEU E 5 40 ? 127.544 227.980 232.294 1.00 41.22 40 LEU E CA 1
ATOM 22708 C C . LEU E 5 40 ? 126.619 228.490 231.195 1.00 40.69 40 LEU E C 1
ATOM 22709 O O . LEU E 5 40 ? 126.423 227.808 230.184 1.00 43.62 40 LEU E O 1
ATOM 22725 N N . THR E 5 41 ? 126.053 229.680 231.389 1.00 43.97 41 THR E N 1
ATOM 22726 C CA . THR E 5 41 ? 125.126 230.250 230.415 1.00 40.17 41 THR E CA 1
ATOM 22727 C C . THR E 5 41 ? 125.346 231.758 230.361 1.00 44.46 41 THR E C 1
ATOM 22728 O O . THR E 5 41 ? 126.332 232.281 230.883 1.00 47.14 41 THR E O 1
ATOM 22739 N N . LEU E 5 42 ? 124.427 232.462 229.709 1.00 48.34 42 LEU E N 1
ATOM 22740 C CA . LEU E 5 42 ? 124.461 233.911 229.608 1.00 48.85 42 LEU E CA 1
ATOM 22741 C C . LEU E 5 42 ? 123.368 234.528 230.469 1.00 49.53 42 LEU E C 1
ATOM 22742 O O . LEU E 5 42 ? 122.363 233.891 230.791 1.00 50.21 42 LEU E O 1
ATOM 22758 N N . GLU E 5 43 ? 123.584 235.785 230.843 1.00 55.26 43 GLU E N 1
ATOM 22759 C CA . GLU E 5 43 ? 122.565 236.583 231.508 1.00 54.76 43 GLU E CA 1
ATOM 22760 C C . GLU E 5 43 ? 122.713 238.022 231.041 1.00 55.98 43 GLU E C 1
ATOM 22761 O O . GLU E 5 43 ? 123.827 238.544 230.974 1.00 60.81 43 GLU E O 1
ATOM 22773 N N . ARG E 5 44 ? 121.595 238.655 230.706 1.00 60.66 44 ARG E N 1
ATOM 22774 C CA . ARG E 5 44 ? 121.646 240.030 230.232 1.00 62.90 44 ARG E CA 1
ATOM 22775 C C . ARG E 5 44 ? 122.030 240.980 231.363 1.00 62.97 44 ARG E C 1
ATOM 22776 O O . ARG E 5 44 ? 121.699 240.763 232.530 1.00 62.34 44 ARG E O 1
ATOM 22797 N N . GLY E 5 45 ? 122.745 242.041 230.999 1.00 62.56 45 GLY E N 1
ATOM 22798 C CA . GLY E 5 45 ? 123.172 243.047 231.952 1.00 60.96 45 GLY E CA 1
ATOM 22799 C C . GLY E 5 45 ? 122.122 244.119 232.157 1.00 65.52 45 GLY E C 1
ATOM 22800 O O . GLY E 5 45 ? 120.979 243.807 232.502 1.00 64.31 45 GLY E O 1
ATOM 22804 N N . TYR E 5 46 ? 122.487 245.381 231.949 1.00 64.52 46 TYR E N 1
ATOM 22805 C CA . TYR E 5 46 ? 121.545 246.482 232.115 1.00 65.31 46 TYR E CA 1
ATOM 22806 C C . TYR E 5 46 ? 120.782 246.808 230.837 1.00 66.22 46 TYR E C 1
ATOM 22807 O O . TYR E 5 46 ? 120.044 247.799 230.812 1.00 66.18 46 TYR E O 1
ATOM 22825 N N . ASP E 5 47 ? 120.941 246.012 229.786 1.00 67.03 47 ASP E N 1
ATOM 22826 C CA . ASP E 5 47 ? 120.100 246.104 228.599 1.00 66.91 47 ASP E CA 1
ATOM 22827 C C . ASP E 5 47 ? 120.302 244.830 227.789 1.00 67.77 47 ASP E C 1
ATOM 22828 O O . ASP E 5 47 ? 121.160 244.002 228.106 1.00 67.91 47 ASP E O 1
ATOM 22837 N N . VAL E 5 48 ? 119.494 244.668 226.739 1.00 68.58 48 VAL E N 1
ATOM 22838 C CA . VAL E 5 48 ? 119.598 243.481 225.898 1.00 70.49 48 VAL E CA 1
ATOM 22839 C C . VAL E 5 48 ? 120.892 243.439 225.103 1.00 66.79 48 VAL E C 1
ATOM 22840 O O . VAL E 5 48 ? 121.211 242.403 224.516 1.00 68.41 48 VAL E O 1
ATOM 22853 N N . TYR E 5 49 ? 121.645 244.537 225.063 1.00 63.91 49 TYR E N 1
ATOM 22854 C CA . TYR E 5 49 ? 122.922 244.563 224.367 1.00 65.90 49 TYR E CA 1
ATOM 22855 C C . TYR E 5 49 ? 124.095 244.169 225.254 1.00 62.74 49 TYR E C 1
ATOM 22856 O O . TYR E 5 49 ? 125.215 244.047 224.749 1.00 63.43 49 TYR E O 1
ATOM 22874 N N . ASP E 5 50 ? 123.874 243.968 226.550 1.00 60.42 50 ASP E N 1
ATOM 22875 C CA . ASP E 5 50 ? 124.928 243.603 227.490 1.00 59.82 50 ASP E CA 1
ATOM 22876 C C . ASP E 5 50 ? 124.681 242.175 227.962 1.00 58.68 50 ASP E C 1
ATOM 22877 O O . ASP E 5 50 ? 123.809 241.935 228.802 1.00 61.77 50 ASP E O 1
ATOM 22886 N N . GLY E 5 51 ? 125.446 241.233 227.423 1.00 54.93 51 GLY E N 1
ATOM 22887 C CA . GLY E 5 51 ? 125.395 239.838 227.841 1.00 51.97 51 GLY E CA 1
ATOM 22888 C C . GLY E 5 51 ? 126.630 239.498 228.657 1.00 54.16 51 GLY E C 1
ATOM 22889 O O . GLY E 5 51 ? 127.744 239.884 228.297 1.00 57.82 51 GLY E O 1
ATOM 22893 N N . ILE E 5 52 ? 126.425 238.776 229.754 1.00 50.83 52 ILE E N 1
ATOM 22894 C CA . ILE E 5 52 ? 127.502 238.461 230.687 1.00 49.56 52 ILE E CA 1
ATOM 22895 C C . ILE E 5 52 ? 127.456 236.970 230.998 1.00 47.17 52 ILE E C 1
ATOM 22896 O O . ILE E 5 52 ? 126.379 236.440 231.306 1.00 43.69 52 ILE E O 1
ATOM 22912 N N . PRO E 5 53 ? 128.572 236.248 230.912 1.00 48.42 53 PRO E N 1
ATOM 22913 C CA . PRO E 5 53 ? 128.557 234.837 231.315 1.00 45.82 53 PRO E CA 1
ATOM 22914 C C . PRO E 5 53 ? 128.258 234.687 232.798 1.00 46.12 53 PRO E C 1
ATOM 22915 O O . PRO E 5 53 ? 128.717 235.473 233.628 1.00 48.46 53 PRO E O 1
ATOM 22926 N N . VAL E 5 54 ? 127.481 233.661 233.127 1.00 46.36 54 VAL E N 1
ATOM 22927 C CA . VAL E 5 54 ? 127.134 233.344 234.504 1.00 44.55 54 VAL E CA 1
ATOM 22928 C C . VAL E 5 54 ? 127.324 231.851 234.724 1.00 45.92 54 VAL E C 1
ATOM 22929 O O . VAL E 5 54 ? 127.061 231.037 233.831 1.00 49.06 54 VAL E O 1
ATOM 22942 N N . LEU E 5 55 ? 127.798 231.501 235.916 1.00 52.39 55 LEU E N 1
ATOM 22943 C CA . LEU E 5 55 ? 127.987 230.118 236.342 1.00 45.99 55 LEU E CA 1
ATOM 22944 C C . LEU E 5 55 ? 127.038 229.858 237.506 1.00 48.62 55 LEU E C 1
ATOM 22945 O O . LEU E 5 55 ? 127.286 230.298 238.631 1.00 51.47 55 LEU E O 1
ATOM 22961 N N . LEU E 5 56 ? 125.958 229.139 237.230 1.00 52.92 56 LEU E N 1
ATOM 22962 C CA . LEU E 5 56 ? 124.939 228.839 238.225 1.00 54.05 56 LEU E CA 1
ATOM 22963 C C . LEU E 5 56 ? 125.245 227.493 238.869 1.00 53.80 56 LEU E C 1
ATOM 22964 O O . LEU E 5 56 ? 125.265 226.465 238.186 1.00 51.24 56 LEU E O 1
ATOM 22980 N N . GLU E 5 57 ? 125.498 227.508 240.175 1.00 58.68 57 GLU E N 1
ATOM 22981 C CA . GLU E 5 57 ? 125.710 226.289 240.939 1.00 56.57 57 GLU E CA 1
ATOM 22982 C C . GLU E 5 57 ? 124.415 225.715 241.494 1.00 55.28 57 GLU E C 1
ATOM 22983 O O . GLU E 5 57 ? 124.431 224.612 242.049 1.00 57.21 57 GLU E O 1
ATOM 22995 N N . ASP E 5 58 ? 123.303 226.434 241.359 1.00 56.68 58 ASP E N 1
ATOM 22996 C CA . ASP E 5 58 ? 121.992 225.924 241.729 1.00 59.47 58 ASP E CA 1
ATOM 22997 C C . ASP E 5 58 ? 120.952 226.590 240.839 1.00 57.51 58 ASP E C 1
ATOM 22998 O O . ASP E 5 58 ? 121.198 227.644 240.249 1.00 60.75 58 ASP E O 1
ATOM 23007 N N . SER E 5 59 ? 119.783 225.967 240.755 1.00 58.86 59 SER E N 1
ATOM 23008 C CA . SER E 5 59 ? 118.754 226.372 239.807 1.00 61.01 59 SER E CA 1
ATOM 23009 C C . SER E 5 59 ? 117.837 227.467 240.334 1.00 59.97 59 SER E C 1
ATOM 23010 O O . SER E 5 59 ? 116.943 227.902 239.602 1.00 61.78 59 SER E O 1
ATOM 23018 N N . SER E 5 60 ? 118.022 227.926 241.568 1.00 62.58 60 SER E N 1
ATOM 23019 C CA . SER E 5 60 ? 117.171 228.990 242.085 1.00 64.30 60 SER E CA 1
ATOM 23020 C C . SER E 5 60 ? 117.354 230.251 241.252 1.00 65.13 60 SER E C 1
ATOM 23021 O O . SER E 5 60 ? 118.473 230.751 241.094 1.00 65.03 60 SER E O 1
ATOM 23029 N N . GLY E 5 61 ? 116.250 230.765 240.716 1.00 63.12 61 GLY E N 1
ATOM 23030 C CA . GLY E 5 61 ? 116.319 231.933 239.863 1.00 61.50 61 GLY E CA 1
ATOM 23031 C C . GLY E 5 61 ? 116.962 231.690 238.518 1.00 62.15 61 GLY E C 1
ATOM 23032 O O . GLY E 5 61 ? 117.417 232.641 237.882 1.00 64.36 61 GLY E O 1
ATOM 23036 N N . ILE E 5 62 ? 117.011 230.435 238.064 1.00 60.75 62 ILE E N 1
ATOM 23037 C CA . ILE E 5 62 ? 117.596 230.122 236.767 1.00 59.23 62 ILE E CA 1
ATOM 23038 C C . ILE E 5 62 ? 116.873 230.856 235.649 1.00 59.89 62 ILE E C 1
ATOM 23039 O O . ILE E 5 62 ? 117.467 231.142 234.603 1.00 60.58 62 ILE E O 1
ATOM 23055 N N . GLU E 5 63 ? 115.604 231.204 235.863 1.00 65.21 63 GLU E N 1
ATOM 23056 C CA . GLU E 5 63 ? 114.800 231.825 234.820 1.00 62.35 63 GLU E CA 1
ATOM 23057 C C . GLU E 5 63 ? 115.405 233.130 234.332 1.00 63.08 63 GLU E C 1
ATOM 23058 O O . GLU E 5 63 ? 115.091 233.569 233.222 1.00 65.63 63 GLU E O 1
ATOM 23070 N N . SER E 5 64 ? 116.269 233.756 235.131 1.00 59.73 64 SER E N 1
ATOM 23071 C CA . SER E 5 64 ? 116.913 234.999 234.731 1.00 58.80 64 SER E CA 1
ATOM 23072 C C . SER E 5 64 ? 117.848 234.829 233.542 1.00 58.54 64 SER E C 1
ATOM 23073 O O . SER E 5 64 ? 118.238 235.835 232.941 1.00 62.51 64 SER E O 1
ATOM 23081 N N . THR E 5 65 ? 118.219 233.601 233.186 1.00 54.19 65 THR E N 1
ATOM 23082 C CA . THR E 5 65 ? 119.141 233.365 232.083 1.00 54.68 65 THR E CA 1
ATOM 23083 C C . THR E 5 65 ? 118.447 232.945 230.794 1.00 53.84 65 THR E C 1
ATOM 23084 O O . THR E 5 65 ? 119.128 232.743 229.786 1.00 57.13 65 THR E O 1
ATOM 23095 N N . CYS E 5 66 ? 117.124 232.818 230.787 1.00 58.85 66 CYS E N 1
ATOM 23096 C CA . CYS E 5 66 ? 116.440 232.381 229.582 1.00 61.04 66 CYS E CA 1
ATOM 23097 C C . CYS E 5 66 ? 116.464 233.476 228.521 1.00 61.68 66 CYS E C 1
ATOM 23098 O O . CYS E 5 66 ? 116.762 234.640 228.793 1.00 64.77 66 CYS E O 1
ATOM 23106 N N . GLY E 5 67 ? 116.141 233.084 227.301 1.00 57.31 67 GLY E N 1
ATOM 23107 C CA . GLY E 5 67 ? 116.052 234.018 226.200 1.00 54.31 67 GLY E CA 1
ATOM 23108 C C . GLY E 5 67 ? 117.348 234.105 225.417 1.00 57.18 67 GLY E C 1
ATOM 23109 O O . GLY E 5 67 ? 118.448 233.955 225.958 1.00 58.43 67 GLY E O 1
ATOM 23113 N N . SER E 5 68 ? 117.217 234.352 224.120 1.00 54.41 68 SER E N 1
ATOM 23114 C CA . SER E 5 68 ? 118.360 234.486 223.235 1.00 53.59 68 SER E CA 1
ATOM 23115 C C . SER E 5 68 ? 118.863 235.925 223.222 1.00 58.00 68 SER E C 1
ATOM 23116 O O . SER E 5 68 ? 118.151 236.865 223.583 1.00 62.97 68 SER E O 1
ATOM 23124 N N . LEU E 5 69 ? 120.108 236.087 222.784 1.00 51.06 69 LEU E N 1
ATOM 23125 C CA . LEU E 5 69 ? 120.788 237.383 222.745 1.00 53.83 69 LEU E CA 1
ATOM 23126 C C . LEU E 5 69 ? 121.642 237.370 221.483 1.00 56.54 69 LEU E C 1
ATOM 23127 O O . LEU E 5 69 ? 122.768 236.864 221.487 1.00 59.33 69 LEU E O 1
ATOM 23143 N N . HIS E 5 70 ? 121.101 237.922 220.403 1.00 54.02 70 HIS E N 1
ATOM 23144 C CA . HIS E 5 70 ? 121.832 237.967 219.149 1.00 53.16 70 HIS E CA 1
ATOM 23145 C C . HIS E 5 70 ? 122.903 239.047 219.135 1.00 56.20 70 HIS E C 1
ATOM 23146 O O . HIS E 5 70 ? 123.757 239.033 218.245 1.00 58.00 70 HIS E O 1
ATOM 23160 N N . CYS E 5 71 ? 122.885 239.969 220.097 1.00 57.38 71 CYS E N 1
ATOM 23161 C CA . CYS E 5 71 ? 123.924 240.978 220.236 1.00 58.58 71 CYS E CA 1
ATOM 23162 C C . CYS E 5 71 ? 124.970 240.582 221.268 1.00 57.62 71 CYS E C 1
ATOM 23163 O O . CYS E 5 71 ? 125.627 241.454 221.844 1.00 58.86 71 CYS E O 1
ATOM 23171 N N . ALA E 5 72 ? 125.134 239.283 221.514 1.00 55.02 72 ALA E N 1
ATOM 23172 C CA . ALA E 5 72 ? 126.087 238.763 222.495 1.00 51.15 72 ALA E CA 1
ATOM 23173 C C . ALA E 5 72 ? 126.954 237.714 221.812 1.00 48.82 72 ALA E C 1
ATOM 23174 O O . ALA E 5 72 ? 126.779 236.508 222.027 1.00 49.63 72 ALA E O 1
ATOM 23181 N N . PRO E 5 73 ? 127.900 238.139 220.980 1.00 47.96 73 PRO E N 1
ATOM 23182 C CA . PRO E 5 73 ? 128.806 237.172 220.328 1.00 49.92 73 PRO E CA 1
ATOM 23183 C C . PRO E 5 73 ? 129.881 236.675 221.286 1.00 45.36 73 PRO E C 1
ATOM 23184 O O . PRO E 5 73 ? 131.060 237.014 221.202 1.00 52.56 73 PRO E O 1
ATOM 23195 N N . THR E 5 74 ? 129.465 235.843 222.231 1.00 42.20 74 THR E N 1
ATOM 23196 C CA . THR E 5 74 ? 130.339 235.361 223.288 1.00 46.13 74 THR E CA 1
ATOM 23197 C C . THR E 5 74 ? 130.941 234.009 222.918 1.00 45.56 74 THR E C 1
ATOM 23198 O O . THR E 5 74 ? 130.451 233.302 222.037 1.00 51.68 74 THR E O 1
ATOM 23209 N N . MET E 5 75 ? 132.030 233.671 223.603 1.00 44.07 75 MET E N 1
ATOM 23210 C CA . MET E 5 75 ? 132.699 232.385 223.460 1.00 39.57 75 MET E CA 1
ATOM 23211 C C . MET E 5 75 ? 132.871 231.772 224.841 1.00 42.14 75 MET E C 1
ATOM 23212 O O . MET E 5 75 ? 133.371 232.434 225.755 1.00 48.48 75 MET E O 1
ATOM 23226 N N . PHE E 5 76 ? 132.458 230.514 224.989 1.00 44.18 76 PHE E N 1
ATOM 23227 C CA . PHE E 5 76 ? 132.536 229.818 226.267 1.00 35.45 76 PHE E CA 1
ATOM 23228 C C . PHE E 5 76 ? 133.654 228.789 226.329 1.00 39.48 76 PHE E C 1
ATOM 23229 O O . PHE E 5 76 ? 134.014 228.364 227.430 1.00 50.80 76 PHE E O 1
ATOM 23246 N N . GLY E 5 77 ? 134.208 228.376 225.187 1.00 42.42 77 GLY E N 1
ATOM 23247 C CA . GLY E 5 77 ? 135.187 227.301 225.203 1.00 40.26 77 GLY E CA 1
ATOM 23248 C C . GLY E 5 77 ? 136.415 227.634 226.030 1.00 41.65 77 GLY E C 1
ATOM 23249 O O . GLY E 5 77 ? 136.847 226.842 226.873 1.00 42.74 77 GLY E O 1
ATOM 23253 N N . ASP E 5 78 ? 136.986 228.817 225.808 1.00 38.70 78 ASP E N 1
ATOM 23254 C CA . ASP E 5 78 ? 138.176 229.193 226.562 1.00 42.75 78 ASP E CA 1
ATOM 23255 C C . ASP E 5 78 ? 137.859 229.431 228.033 1.00 46.97 78 ASP E C 1
ATOM 23256 O O . ASP E 5 78 ? 138.704 229.163 228.889 1.00 49.45 78 ASP E O 1
ATOM 23265 N N . LEU E 5 79 ? 136.660 229.915 228.358 1.00 46.25 79 LEU E N 1
ATOM 23266 C CA . LEU E 5 79 ? 136.290 230.035 229.765 1.00 46.09 79 LEU E CA 1
ATOM 23267 C C . LEU E 5 79 ? 136.354 228.677 230.454 1.00 44.67 79 LEU E C 1
ATOM 23268 O O . LEU E 5 79 ? 136.950 228.534 231.529 1.00 46.30 79 LEU E O 1
ATOM 23284 N N . ILE E 5 80 ? 135.764 227.658 229.824 1.00 40.18 80 ILE E N 1
ATOM 23285 C CA . ILE E 5 80 ? 135.767 226.316 230.395 1.00 40.42 80 ILE E CA 1
ATOM 23286 C C . ILE E 5 80 ? 137.191 225.792 230.508 1.00 39.75 80 ILE E C 1
ATOM 23287 O O . ILE E 5 80 ? 137.581 225.217 231.529 1.00 46.56 80 ILE E O 1
ATOM 23303 N N . SER E 5 81 ? 137.990 225.975 229.456 1.00 40.18 81 SER E N 1
ATOM 23304 C CA . SER E 5 81 ? 139.336 225.412 229.469 1.00 42.22 81 SER E CA 1
ATOM 23305 C C . SER E 5 81 ? 140.234 226.108 230.488 1.00 42.85 81 SER E C 1
ATOM 23306 O O . SER E 5 81 ? 141.105 225.462 231.078 1.00 48.76 81 SER E O 1
ATOM 23314 N N . ARG E 5 82 ? 140.038 227.406 230.721 1.00 46.41 82 ARG E N 1
ATOM 23315 C CA . ARG E 5 82 ? 140.899 228.163 231.620 1.00 40.65 82 ARG E CA 1
ATOM 23316 C C . ARG E 5 82 ? 140.488 228.055 233.082 1.00 44.26 82 ARG E C 1
ATOM 23317 O O . ARG E 5 82 ? 141.357 228.020 233.958 1.00 49.85 82 ARG E O 1
ATOM 23338 N N . TYR E 5 83 ? 139.192 228.005 233.377 1.00 47.65 83 TYR E N 1
ATOM 23339 C CA . TYR E 5 83 ? 138.743 228.088 234.760 1.00 44.14 83 TYR E CA 1
ATOM 23340 C C . TYR E 5 83 ? 137.933 226.895 235.235 1.00 43.14 83 TYR E C 1
ATOM 23341 O O . TYR E 5 83 ? 137.998 226.569 236.420 1.00 51.45 83 TYR E O 1
ATOM 23359 N N . LEU E 5 84 ? 137.182 226.233 234.358 1.00 47.15 84 LEU E N 1
ATOM 23360 C CA . LEU E 5 84 ? 136.200 225.238 234.774 1.00 45.89 84 LEU E CA 1
ATOM 23361 C C . LEU E 5 84 ? 136.529 223.843 234.251 1.00 47.51 84 LEU E C 1
ATOM 23362 O O . LEU E 5 84 ? 135.632 223.003 234.135 1.00 53.29 84 LEU E O 1
ATOM 23378 N N . SER E 5 85 ? 137.795 223.572 233.943 1.00 48.12 85 SER E N 1
ATOM 23379 C CA . SER E 5 85 ? 138.169 222.300 233.336 1.00 53.49 85 SER E CA 1
ATOM 23380 C C . SER E 5 85 ? 138.177 221.144 234.328 1.00 56.13 85 SER E C 1
ATOM 23381 O O . SER E 5 85 ? 138.435 220.007 233.918 1.00 56.88 85 SER E O 1
ATOM 23389 N N . ASP E 5 86 ? 137.899 221.394 235.608 1.00 57.51 86 ASP E N 1
ATOM 23390 C CA . ASP E 5 86 ? 137.904 220.349 236.619 1.00 56.13 86 ASP E CA 1
ATOM 23391 C C . ASP E 5 86 ? 136.516 219.913 237.055 1.00 59.70 86 ASP E C 1
ATOM 23392 O O . ASP E 5 86 ? 136.378 218.809 237.589 1.00 62.00 86 ASP E O 1
ATOM 23401 N N . MET E 5 87 ? 135.495 220.735 236.843 1.00 53.28 87 MET E N 1
ATOM 23402 C CA . MET E 5 87 ? 134.163 220.466 237.359 1.00 54.98 87 MET E CA 1
ATOM 23403 C C . MET E 5 87 ? 133.286 219.819 236.296 1.00 50.83 87 MET E C 1
ATOM 23404 O O . MET E 5 87 ? 133.492 219.995 235.094 1.00 52.44 87 MET E O 1
ATOM 23418 N N . ARG E 5 88 ? 132.304 219.054 236.764 1.00 53.25 88 ARG E N 1
ATOM 23419 C CA . ARG E 5 88 ? 131.281 218.495 235.892 1.00 53.96 88 ARG E CA 1
ATOM 23420 C C . ARG E 5 88 ? 130.303 219.599 235.501 1.00 51.95 88 ARG E C 1
ATOM 23421 O O . ARG E 5 88 ? 129.656 220.196 236.366 1.00 46.95 88 ARG E O 1
ATOM 23442 N N . LEU E 5 89 ? 130.195 219.870 234.201 1.00 48.58 89 LEU E N 1
ATOM 23443 C CA . LEU E 5 89 ? 129.537 221.070 233.707 1.00 44.57 89 LEU E CA 1
ATOM 23444 C C . LEU E 5 89 ? 128.492 220.734 232.653 1.00 42.90 89 LEU E C 1
ATOM 23445 O O . LEU E 5 89 ? 128.610 219.748 231.924 1.00 49.67 89 LEU E O 1
ATOM 23461 N N . ALA E 5 90 ? 127.470 221.581 232.584 1.00 38.15 90 ALA E N 1
ATOM 23462 C CA . ALA E 5 90 ? 126.533 221.626 231.473 1.00 31.69 90 ALA E CA 1
ATOM 23463 C C . ALA E 5 90 ? 126.553 223.038 230.913 1.00 41.40 90 ALA E C 1
ATOM 23464 O O . ALA E 5 90 ? 126.407 224.006 231.663 1.00 47.19 90 ALA E O 1
ATOM 23471 N N . VAL E 5 91 ? 126.741 223.162 229.605 1.00 47.27 91 VAL E N 1
ATOM 23472 C CA . VAL E 5 91 ? 126.930 224.462 228.975 1.00 45.16 91 VAL E CA 1
ATOM 23473 C C . VAL E 5 91 ? 126.004 224.584 227.776 1.00 38.76 91 VAL E C 1
ATOM 23474 O O . VAL E 5 91 ? 125.763 223.607 227.060 1.00 45.00 91 VAL E O 1
ATOM 23487 N N . ALA E 5 92 ? 125.470 225.786 227.575 1.00 41.30 92 ALA E N 1
ATOM 23488 C CA . ALA E 5 92 ? 124.757 226.140 226.357 1.00 39.39 92 ALA E CA 1
ATOM 23489 C C . ALA E 5 92 ? 125.765 226.690 225.357 1.00 43.03 92 ALA E C 1
ATOM 23490 O O . ALA E 5 92 ? 126.506 227.626 225.671 1.00 50.22 92 ALA E O 1
ATOM 23497 N N . VAL E 5 93 ? 125.804 226.106 224.163 1.00 41.62 93 VAL E N 1
ATOM 23498 C CA . VAL E 5 93 ? 126.825 226.429 223.175 1.00 38.71 93 VAL E CA 1
ATOM 23499 C C . VAL E 5 93 ? 126.161 226.713 221.837 1.00 34.35 93 VAL E C 1
ATOM 23500 O O . VAL E 5 93 ? 125.315 225.940 221.380 1.00 38.25 93 VAL E O 1
ATOM 23513 N N . LYS E 5 94 ? 126.535 227.826 221.218 1.00 41.12 94 LYS E N 1
ATOM 23514 C CA . LYS E 5 94 ? 126.286 228.012 219.806 1.00 38.41 94 LYS E CA 1
ATOM 23515 C C . LYS E 5 94 ? 127.278 227.164 219.018 1.00 41.33 94 LYS E C 1
ATOM 23516 O O . LYS E 5 94 ? 128.273 226.692 219.570 1.00 43.32 94 LYS E O 1
ATOM 23535 N N . PRO E 5 95 ? 127.027 226.944 217.728 1.00 41.14 95 PRO E N 1
ATOM 23536 C CA . PRO E 5 95 ? 127.911 226.048 216.969 1.00 36.10 95 PRO E CA 1
ATOM 23537 C C . PRO E 5 95 ? 129.382 226.403 217.083 1.00 29.12 95 PRO E C 1
ATOM 23538 O O . PRO E 5 95 ? 130.215 225.495 217.148 1.00 26.20 95 PRO E O 1
ATOM 23549 N N . CYS E 5 96 ? 129.730 227.690 217.126 1.00 35.69 96 CYS E N 1
ATOM 23550 C CA . CYS E 5 96 ? 131.135 228.059 217.262 1.00 24.87 96 CYS E CA 1
ATOM 23551 C C . CYS E 5 96 ? 131.662 227.710 218.649 1.00 29.42 96 CYS E C 1
ATOM 23552 O O . CYS E 5 96 ? 132.829 227.330 218.795 1.00 38.37 96 CYS E O 1
ATOM 23559 N N . ASP E 5 97 ? 130.822 227.830 219.679 1.00 29.16 97 ASP E N 1
ATOM 23560 C CA . ASP E 5 97 ? 131.238 227.400 221.010 1.00 29.47 97 ASP E CA 1
ATOM 23561 C C . ASP E 5 97 ? 131.519 225.904 221.034 1.00 31.22 97 ASP E C 1
ATOM 23562 O O . ASP E 5 97 ? 132.536 225.464 221.578 1.00 30.96 97 ASP E O 1
ATOM 23571 N N . ALA E 5 98 ? 130.631 225.108 220.438 1.00 38.07 98 ALA E N 1
ATOM 23572 C CA . ALA E 5 98 ? 130.850 223.667 220.371 1.00 36.31 98 ALA E CA 1
ATOM 23573 C C . ALA E 5 98 ? 132.089 223.334 219.546 1.00 34.17 98 ALA E C 1
ATOM 23574 O O . ALA E 5 98 ? 132.819 222.393 219.868 1.00 42.14 98 ALA E O 1
ATOM 23581 N N . MET E 5 99 ? 132.343 224.089 218.476 1.00 37.72 99 MET E N 1
ATOM 23582 C CA . MET E 5 99 ? 133.545 223.867 217.677 1.00 33.97 99 MET E CA 1
ATOM 23583 C C . MET E 5 99 ? 134.807 224.145 218.484 1.00 34.33 99 MET E C 1
ATOM 23584 O O . MET E 5 99 ? 135.777 223.379 218.422 1.00 37.28 99 MET E O 1
ATOM 23598 N N . ALA E 5 100 ? 134.820 225.246 219.233 1.00 28.17 100 ALA E N 1
ATOM 23599 C CA . ALA E 5 100 ? 135.964 225.548 220.084 1.00 29.73 100 ALA E CA 1
ATOM 23600 C C . ALA E 5 100 ? 136.144 224.478 221.150 1.00 38.68 100 ALA E C 1
ATOM 23601 O O . ALA E 5 100 ? 137.271 224.058 221.439 1.00 40.85 100 ALA E O 1
ATOM 23608 N N . ILE E 5 101 ? 135.040 224.011 221.732 1.00 37.09 101 ILE E N 1
ATOM 23609 C CA . ILE E 5 101 ? 135.126 222.986 222.765 1.00 35.43 101 ILE E CA 1
ATOM 23610 C C . ILE E 5 101 ? 135.642 221.680 222.182 1.00 35.31 101 ILE E C 1
ATOM 23611 O O . ILE E 5 101 ? 136.362 220.937 222.851 1.00 43.49 101 ILE E O 1
ATOM 23627 N N . ARG E 5 102 ? 135.267 221.359 220.943 1.00 32.75 102 ARG E N 1
ATOM 23628 C CA . ARG E 5 102 ? 135.765 220.128 220.337 1.00 33.66 102 ARG E CA 1
ATOM 23629 C C . ARG E 5 102 ? 137.243 220.241 220.000 1.00 31.01 102 ARG E C 1
ATOM 23630 O O . ARG E 5 102 ? 138.004 219.291 220.204 1.00 34.49 102 ARG E O 1
ATOM 23651 N N . GLU E 5 103 ? 137.672 221.394 219.485 1.00 36.66 103 GLU E N 1
ATOM 23652 C CA . GLU E 5 103 ? 139.095 221.589 219.242 1.00 30.35 103 GLU E CA 1
ATOM 23653 C C . GLU E 5 103 ? 139.890 221.526 220.538 1.00 25.90 103 GLU E C 1
ATOM 23654 O O . GLU E 5 103 ? 141.046 221.093 220.533 1.00 41.39 103 GLU E O 1
ATOM 23666 N N . LEU E 5 104 ? 139.297 221.954 221.655 1.00 33.48 104 LEU E N 1
ATOM 23667 C CA . LEU E 5 104 ? 140.000 221.883 222.933 1.00 35.64 104 LEU E CA 1
ATOM 23668 C C . LEU E 5 104 ? 139.963 220.483 223.545 1.00 36.49 104 LEU E C 1
ATOM 23669 O O . LEU E 5 104 ? 140.927 220.078 224.199 1.00 39.35 104 LEU E O 1
ATOM 23685 N N . GLU E 5 105 ? 138.876 219.737 223.348 1.00 44.11 105 GLU E N 1
ATOM 23686 C CA . GLU E 5 105 ? 138.792 218.380 223.883 1.00 35.38 105 GLU E CA 1
ATOM 23687 C C . GLU E 5 105 ? 139.821 217.468 223.237 1.00 39.23 105 GLU E C 1
ATOM 23688 O O . GLU E 5 105 ? 140.464 216.662 223.920 1.00 47.91 105 GLU E O 1
ATOM 23700 N N . LYS E 5 106 ? 139.976 217.559 221.915 1.00 34.21 106 LYS E N 1
ATOM 23701 C CA . LYS E 5 106 ? 140.948 216.717 221.232 1.00 36.35 106 LYS E CA 1
ATOM 23702 C C . LYS E 5 106 ? 142.375 217.073 221.620 1.00 42.37 106 LYS E C 1
ATOM 23703 O O . LYS E 5 106 ? 143.283 216.266 221.402 1.00 44.79 106 LYS E O 1
ATOM 23722 N N . ARG E 5 107 ? 142.588 218.253 222.197 1.00 39.11 107 ARG E N 1
ATOM 23723 C CA . ARG E 5 107 ? 143.865 218.629 222.780 1.00 36.32 107 ARG E CA 1
ATOM 23724 C C . ARG E 5 107 ? 143.858 218.487 224.297 1.00 36.49 107 ARG E C 1
ATOM 23725 O O . ARG E 5 107 ? 144.658 219.129 224.981 1.00 43.28 107 ARG E O 1
ATOM 23746 N N . HIS E 5 108 ? 142.940 217.682 224.833 1.00 42.02 108 HIS E N 1
ATOM 23747 C CA . HIS E 5 108 ? 142.908 217.310 226.246 1.00 44.42 108 HIS E CA 1
ATOM 23748 C C . HIS E 5 108 ? 142.887 218.521 227.173 1.00 39.70 108 HIS E C 1
ATOM 23749 O O . HIS E 5 108 ? 143.242 218.413 228.348 1.00 46.82 108 HIS E O 1
ATOM 23763 N N . GLN E 5 109 ? 142.469 219.678 226.666 1.00 40.19 109 GLN E N 1
ATOM 23764 C CA . GLN E 5 109 ? 142.273 220.852 227.504 1.00 37.91 109 GLN E CA 1
ATOM 23765 C C . GLN E 5 109 ? 140.905 220.864 228.165 1.00 35.59 109 GLN E C 1
ATOM 23766 O O . GLN E 5 109 ? 140.698 221.625 229.113 1.00 39.51 109 GLN E O 1
ATOM 23780 N N . ILE E 5 110 ? 139.979 220.046 227.678 1.00 40.77 110 ILE E N 1
ATOM 23781 C CA . ILE E 5 110 ? 138.680 219.838 228.300 1.00 43.71 110 ILE E CA 1
ATOM 23782 C C . ILE E 5 110 ? 138.414 218.341 228.298 1.00 40.67 110 ILE E C 1
ATOM 23783 O O . ILE E 5 110 ? 138.776 217.639 227.349 1.00 42.42 110 ILE E O 1
ATOM 23799 N N . ASP E 5 111 ? 137.805 217.849 229.368 1.00 44.43 111 ASP E N 1
ATOM 23800 C CA . ASP E 5 111 ? 137.455 216.441 229.457 1.00 48.07 111 ASP E CA 1
ATOM 23801 C C . ASP E 5 111 ? 136.063 216.235 228.878 1.00 44.31 111 ASP E C 1
ATOM 23802 O O . ASP E 5 111 ? 135.093 216.765 229.433 1.00 52.89 111 ASP E O 1
ATOM 23811 N N . PRO E 5 112 ? 135.910 215.499 227.772 1.00 43.78 112 PRO E N 1
ATOM 23812 C CA . PRO E 5 112 ? 134.559 215.292 227.225 1.00 47.42 112 PRO E CA 1
ATOM 23813 C C . PRO E 5 112 ? 133.610 214.618 228.196 1.00 49.91 112 PRO E C 1
ATOM 23814 O O . PRO E 5 112 ? 132.407 214.900 228.171 1.00 50.95 112 PRO E O 1
ATOM 23825 N N . ASP E 5 113 ? 134.112 213.726 229.048 1.00 50.42 113 ASP E N 1
ATOM 23826 C CA . ASP E 5 113 ? 133.253 213.062 230.018 1.00 49.49 113 ASP E CA 1
ATOM 23827 C C . ASP E 5 113 ? 132.683 214.033 231.044 1.00 50.32 113 ASP E C 1
ATOM 23828 O O . ASP E 5 113 ? 131.671 213.720 231.678 1.00 54.41 113 ASP E O 1
ATOM 23837 N N . LYS E 5 114 ? 133.295 215.204 231.210 1.00 49.13 114 LYS E N 1
ATOM 23838 C CA . LYS E 5 114 ? 132.884 216.149 232.239 1.00 48.58 114 LYS E CA 1
ATOM 23839 C C . LYS E 5 114 ? 131.905 217.208 231.750 1.00 47.43 114 LYS E C 1
ATOM 23840 O O . LYS E 5 114 ? 131.179 217.777 232.569 1.00 49.43 114 LYS E O 1
ATOM 23859 N N . VAL E 5 115 ? 131.863 217.490 230.451 1.00 47.24 115 VAL E N 1
ATOM 23860 C CA . VAL E 5 115 ? 131.136 218.635 229.910 1.00 44.88 115 VAL E CA 1
ATOM 23861 C C . VAL E 5 115 ? 129.965 218.127 229.084 1.00 43.67 115 VAL E C 1
ATOM 23862 O O . VAL E 5 115 ? 130.152 217.364 228.130 1.00 56.19 115 VAL E O 1
ATOM 23875 N N . TYR E 5 116 ? 128.761 218.558 229.447 1.00 42.42 116 TYR E N 1
ATOM 23876 C CA . TYR E 5 116 ? 127.550 218.271 228.688 1.00 46.32 116 TYR E CA 1
ATOM 23877 C C . TYR E 5 116 ? 127.216 219.482 227.828 1.00 43.56 116 TYR E C 1
ATOM 23878 O O . TYR E 5 116 ? 127.168 220.607 228.332 1.00 48.71 116 TYR E O 1
ATOM 23896 N N . LYS E 5 117 ? 126.992 219.257 226.538 1.00 46.50 117 LYS E N 1
ATOM 23897 C CA . LYS E 5 117 ? 126.809 220.338 225.573 1.00 38.31 117 LYS E CA 1
ATOM 23898 C C . LYS E 5 117 ? 125.362 220.356 225.092 1.00 39.40 117 LYS E C 1
ATOM 23899 O O . LYS E 5 117 ? 124.942 219.517 224.283 1.00 51.11 117 LYS E O 1
ATOM 23918 N N . ILE E 5 118 ? 124.599 221.311 225.617 1.00 46.30 118 ILE E N 1
ATOM 23919 C CA . ILE E 5 118 ? 123.271 221.629 225.111 1.00 45.35 118 ILE E CA 1
ATOM 23920 C C . ILE E 5 118 ? 123.421 222.729 224.073 1.00 39.73 118 ILE E C 1
ATOM 23921 O O . ILE E 5 118 ? 123.267 223.911 224.389 1.00 44.76 118 ILE E O 1
ATOM 23937 N N . GLY E 5 119 ? 123.742 222.361 222.837 1.00 43.61 119 GLY E N 1
ATOM 23938 C CA . GLY E 5 119 ? 123.962 223.354 221.818 1.00 42.00 119 GLY E CA 1
ATOM 23939 C C . GLY E 5 119 ? 122.678 223.980 221.321 1.00 31.57 119 GLY E C 1
ATOM 23940 O O . GLY E 5 119 ? 121.602 223.399 221.375 1.00 32.25 119 GLY E O 1
ATOM 23944 N N . LEU E 5 120 ? 122.814 225.196 220.812 1.00 45.51 120 LEU E N 1
ATOM 23945 C CA . LEU E 5 120 ? 121.705 225.963 220.268 1.00 40.77 120 LEU E CA 1
ATOM 23946 C C . LEU E 5 120 ? 121.929 226.180 218.780 1.00 37.74 120 LEU E C 1
ATOM 23947 O O . LEU E 5 120 ? 123.060 226.400 218.343 1.00 41.97 120 LEU E O 1
ATOM 23963 N N . ASN E 5 121 ? 120.851 226.110 218.002 1.00 42.67 121 ASN E N 1
ATOM 23964 C CA . ASN E 5 121 ? 120.925 226.535 216.612 1.00 32.26 121 ASN E CA 1
ATOM 23965 C C . ASN E 5 121 ? 121.306 228.006 216.565 1.00 31.04 121 ASN E C 1
ATOM 23966 O O . ASN E 5 121 ? 120.970 228.776 217.462 1.00 45.68 121 ASN E O 1
ATOM 23977 N N . CYS E 5 122 ? 122.039 228.400 215.527 1.00 36.23 122 CYS E N 1
ATOM 23978 C CA . CYS E 5 122 ? 122.557 229.762 215.457 1.00 43.71 122 CYS E CA 1
ATOM 23979 C C . CYS E 5 122 ? 122.523 230.279 214.029 1.00 50.34 122 CYS E C 1
ATOM 23980 O O . CYS E 5 122 ? 123.210 229.745 213.154 1.00 48.28 122 CYS E O 1
ATOM 23987 N N . GLY E 5 123 ? 121.750 231.339 213.809 1.00 40.06 123 GLY E N 1
ATOM 23988 C CA . GLY E 5 123 ? 121.742 232.070 212.564 1.00 39.02 123 GLY E CA 1
ATOM 23989 C C . GLY E 5 123 ? 122.636 233.290 212.527 1.00 48.40 123 GLY E C 1
ATOM 23990 O O . GLY E 5 123 ? 122.612 234.021 211.532 1.00 51.37 123 GLY E O 1
ATOM 23994 N N . GLY E 5 124 ? 123.419 233.541 213.578 1.00 47.29 124 GLY E N 1
ATOM 23995 C CA . GLY E 5 124 ? 124.342 234.662 213.590 1.00 44.71 124 GLY E CA 1
ATOM 23996 C C . GLY E 5 124 ? 124.136 235.621 214.745 1.00 45.99 124 GLY E C 1
ATOM 23997 O O . GLY E 5 124 ? 123.075 235.630 215.372 1.00 51.17 124 GLY E O 1
ATOM 24001 N N . THR E 5 125 ? 125.148 236.436 215.031 1.00 43.57 125 THR E N 1
ATOM 24002 C CA . THR E 5 125 ? 125.109 237.415 216.108 1.00 48.36 125 THR E CA 1
ATOM 24003 C C . THR E 5 125 ? 125.568 238.766 215.577 1.00 47.43 125 THR E C 1
ATOM 24004 O O . THR E 5 125 ? 126.135 238.870 214.488 1.00 51.44 125 THR E O 1
ATOM 24015 N N . LEU E 5 126 ? 125.322 239.810 216.365 1.00 55.16 126 LEU E N 1
ATOM 24016 C CA . LEU E 5 126 ? 125.723 241.170 216.029 1.00 55.48 126 LEU E CA 1
ATOM 24017 C C . LEU E 5 126 ? 126.530 241.759 217.176 1.00 52.59 126 LEU E C 1
ATOM 24018 O O . LEU E 5 126 ? 126.408 241.329 218.324 1.00 55.89 126 LEU E O 1
ATOM 24034 N N . ALA E 5 127 ? 127.364 242.740 216.856 1.00 50.84 127 ALA E N 1
ATOM 24035 C CA . ALA E 5 127 ? 128.089 243.456 217.893 1.00 52.62 127 ALA E CA 1
ATOM 24036 C C . ALA E 5 127 ? 127.153 244.439 218.597 1.00 55.86 127 ALA E C 1
ATOM 24037 O O . ALA E 5 127 ? 126.311 245.065 217.947 1.00 56.56 127 ALA E O 1
ATOM 24044 N N . PRO E 5 128 ? 127.273 244.601 219.921 1.00 60.36 128 PRO E N 1
ATOM 24045 C CA . PRO E 5 128 ? 126.253 245.383 220.651 1.00 55.67 128 PRO E CA 1
ATOM 24046 C C . PRO E 5 128 ? 126.169 246.845 220.242 1.00 54.83 128 PRO E C 1
ATOM 24047 O O . PRO E 5 128 ? 125.080 247.329 219.912 1.00 57.43 128 PRO E O 1
ATOM 24058 N N . VAL E 5 129 ? 127.286 247.574 220.284 1.00 59.28 129 VAL E N 1
ATOM 24059 C CA . VAL E 5 129 ? 127.264 248.997 219.948 1.00 60.30 129 VAL E CA 1
ATOM 24060 C C . VAL E 5 129 ? 126.867 249.193 218.491 1.00 62.60 129 VAL E C 1
ATOM 24061 O O . VAL E 5 129 ? 126.102 250.108 218.153 1.00 63.10 129 VAL E O 1
ATOM 24074 N N . SER E 5 130 ? 127.391 248.349 217.601 1.00 63.98 130 SER E N 1
ATOM 24075 C CA . SER E 5 130 ? 127.009 248.431 216.197 1.00 63.26 130 SER E CA 1
ATOM 24076 C C . SER E 5 130 ? 125.522 248.167 216.023 1.00 63.34 130 SER E C 1
ATOM 24077 O O . SER E 5 130 ? 124.859 248.826 215.217 1.00 66.30 130 SER E O 1
ATOM 24085 N N . ALA E 5 131 ? 124.979 247.199 216.763 1.00 58.55 131 ALA E N 1
ATOM 24086 C CA . ALA E 5 131 ? 123.547 246.933 216.683 1.00 59.19 131 ALA E CA 1
ATOM 24087 C C . ALA E 5 131 ? 122.741 248.133 217.158 1.00 62.73 131 ALA E C 1
ATOM 24088 O O . ALA E 5 131 ? 121.716 248.480 216.559 1.00 65.78 131 ALA E O 1
ATOM 24095 N N . ARG E 5 132 ? 123.184 248.779 218.238 1.00 68.02 132 ARG E N 1
ATOM 24096 C CA . ARG E 5 132 ? 122.482 249.961 218.728 1.00 67.92 132 ARG E CA 1
ATOM 24097 C C . ARG E 5 132 ? 122.481 251.062 217.676 1.00 66.09 132 ARG E C 1
ATOM 24098 O O . ARG E 5 132 ? 121.448 251.690 217.415 1.00 67.70 132 ARG E O 1
ATOM 24119 N N . GLU E 5 133 ? 123.638 251.307 217.060 1.00 72.41 133 GLU E N 1
ATOM 24120 C CA . GLU E 5 133 ? 123.720 252.353 216.046 1.00 72.34 133 GLU E CA 1
ATOM 24121 C C . GLU E 5 133 ? 122.863 252.010 214.833 1.00 70.27 133 GLU E C 1
ATOM 24122 O O . GLU E 5 133 ? 122.214 252.889 214.256 1.00 71.33 133 GLU E O 1
ATOM 24134 N N . MET E 5 134 ? 122.849 250.738 214.432 1.00 71.12 134 MET E N 1
ATOM 24135 C CA . MET E 5 134 ? 122.020 250.323 213.308 1.00 70.79 134 MET E CA 1
ATOM 24136 C C . MET E 5 134 ? 120.543 250.537 213.608 1.00 71.53 134 MET E C 1
ATOM 24137 O O . MET E 5 134 ? 119.792 251.024 212.755 1.00 74.68 134 MET E O 1
ATOM 24151 N N . ILE E 5 135 ? 120.105 250.177 214.815 1.00 72.31 135 ILE E N 1
ATOM 24152 C CA . ILE E 5 135 ? 118.705 250.374 215.176 1.00 75.60 135 ILE E CA 1
ATOM 24153 C C . ILE E 5 135 ? 118.372 251.861 215.214 1.00 76.07 135 ILE E C 1
ATOM 24154 O O . ILE E 5 135 ? 117.285 252.279 214.803 1.00 73.82 135 ILE E O 1
ATOM 24170 N N . GLU E 5 136 ? 119.298 252.681 215.706 1.00 79.66 136 GLU E N 1
ATOM 24171 C CA . GLU E 5 136 ? 119.073 254.122 215.727 1.00 78.60 136 GLU E CA 1
ATOM 24172 C C . GLU E 5 136 ? 118.943 254.680 214.314 1.00 79.99 136 GLU E C 1
ATOM 24173 O O . GLU E 5 136 ? 118.105 255.551 214.053 1.00 77.88 136 GLU E O 1
ATOM 24185 N N . THR E 5 137 ? 119.770 254.190 213.388 1.00 80.12 137 THR E N 1
ATOM 24186 C CA . THR E 5 137 ? 119.838 254.796 212.062 1.00 77.08 137 THR E CA 1
ATOM 24187 C C . THR E 5 137 ? 118.705 254.324 211.161 1.00 77.59 137 THR E C 1
ATOM 24188 O O . THR E 5 137 ? 118.069 255.138 210.480 1.00 79.24 137 THR E O 1
ATOM 24199 N N . PHE E 5 138 ? 118.432 253.019 211.138 1.00 74.18 138 PHE E N 1
ATOM 24200 C CA . PHE E 5 138 ? 117.564 252.429 210.128 1.00 76.16 138 PHE E CA 1
ATOM 24201 C C . PHE E 5 138 ? 116.201 252.012 210.657 1.00 76.21 138 PHE E C 1
ATOM 24202 O O . PHE E 5 138 ? 115.306 251.730 209.855 1.00 75.59 138 PHE E O 1
ATOM 24219 N N . TYR E 5 139 ? 116.017 251.955 211.973 1.00 79.32 139 TYR E N 1
ATOM 24220 C CA . TYR E 5 139 ? 114.716 251.653 212.547 1.00 77.91 139 TYR E CA 1
ATOM 24221 C C . TYR E 5 139 ? 114.000 252.878 213.093 1.00 77.82 139 TYR E C 1
ATOM 24222 O O . TYR E 5 139 ? 112.831 252.763 213.476 1.00 76.10 139 TYR E O 1
ATOM 24240 N N . GLU E 5 140 ? 114.653 254.040 213.134 1.00 84.28 140 GLU E N 1
ATOM 24241 C CA . GLU E 5 140 ? 114.020 255.292 213.544 1.00 86.08 140 GLU E CA 1
ATOM 24242 C C . GLU E 5 140 ? 113.409 255.168 214.939 1.00 86.14 140 GLU E C 1
ATOM 24243 O O . GLU E 5 140 ? 112.312 255.661 215.211 1.00 85.93 140 GLU E O 1
ATOM 24255 N N . ILE E 5 141 ? 114.134 254.494 215.829 1.00 84.30 141 ILE E N 1
ATOM 24256 C CA . ILE E 5 141 ? 113.738 254.334 217.221 1.00 83.58 141 ILE E CA 1
ATOM 24257 C C . ILE E 5 141 ? 114.977 254.481 218.091 1.00 83.99 141 ILE E C 1
ATOM 24258 O O . ILE E 5 141 ? 116.113 254.405 217.618 1.00 84.36 141 ILE E O 1
ATOM 24274 N N . ASP E 5 142 ? 114.747 254.701 219.374 1.00 84.73 142 ASP E N 1
ATOM 24275 C CA . ASP E 5 142 ? 115.836 254.703 220.340 1.00 85.80 142 ASP E CA 1
ATOM 24276 C C . ASP E 5 142 ? 116.400 253.291 220.465 1.00 86.01 142 ASP E C 1
ATOM 24277 O O . ASP E 5 142 ? 115.630 252.326 220.457 1.00 85.16 142 ASP E O 1
ATOM 24286 N N . PRO E 5 143 ? 117.723 253.120 220.556 1.00 81.70 143 PRO E N 1
ATOM 24287 C CA . PRO E 5 143 ? 118.243 251.771 220.833 1.00 78.62 143 PRO E CA 1
ATOM 24288 C C . PRO E 5 143 ? 117.633 251.236 222.114 1.00 78.53 143 PRO E C 1
ATOM 24289 O O . PRO E 5 143 ? 117.339 250.039 222.212 1.00 76.89 143 PRO E O 1
ATOM 24300 N N . ASP E 5 144 ? 117.429 252.101 223.101 1.00 85.33 144 ASP E N 1
ATOM 24301 C CA . ASP E 5 144 ? 116.593 251.738 224.237 1.00 83.86 144 ASP E CA 1
ATOM 24302 C C . ASP E 5 144 ? 115.146 251.586 223.797 1.00 85.79 144 ASP E C 1
ATOM 24303 O O . ASP E 5 144 ? 114.781 251.997 222.693 1.00 86.14 144 ASP E O 1
ATOM 24312 N N . ASP E 5 145 ? 114.325 250.994 224.659 1.00 91.37 145 ASP E N 1
ATOM 24313 C CA . ASP E 5 145 ? 112.941 250.653 224.341 1.00 92.60 145 ASP E CA 1
ATOM 24314 C C . ASP E 5 145 ? 112.810 249.399 223.482 1.00 90.31 145 ASP E C 1
ATOM 24315 O O . ASP E 5 145 ? 111.700 249.022 223.099 1.00 90.93 145 ASP E O 1
ATOM 24324 N N . VAL E 5 146 ? 113.932 248.752 223.173 1.00 86.05 146 VAL E N 1
ATOM 24325 C CA . VAL E 5 146 ? 113.946 247.457 222.500 1.00 86.26 146 VAL E CA 1
ATOM 24326 C C . VAL E 5 146 ? 114.248 246.391 223.540 1.00 87.92 146 VAL E C 1
ATOM 24327 O O . VAL E 5 146 ? 115.070 246.606 224.440 1.00 87.71 146 VAL E O 1
ATOM 24340 N N . VAL E 5 147 ? 113.586 245.241 223.427 1.00 86.92 147 VAL E N 1
ATOM 24341 C CA . VAL E 5 147 ? 113.688 244.187 224.426 1.00 85.85 147 VAL E CA 1
ATOM 24342 C C . VAL E 5 147 ? 113.970 242.819 223.826 1.00 87.00 147 VAL E C 1
ATOM 24343 O O . VAL E 5 147 ? 114.076 241.843 224.574 1.00 87.01 147 VAL E O 1
ATOM 24356 N N . SER E 5 148 ? 114.087 242.706 222.507 1.00 84.90 148 SER E N 1
ATOM 24357 C CA . SER E 5 148 ? 114.384 241.414 221.906 1.00 82.75 148 SER E CA 1
ATOM 24358 C C . SER E 5 148 ? 114.843 241.621 220.472 1.00 83.37 148 SER E C 1
ATOM 24359 O O . SER E 5 148 ? 114.731 242.711 219.908 1.00 83.79 148 SER E O 1
ATOM 24367 N N . GLU E 5 149 ? 115.367 240.545 219.895 1.00 81.15 149 GLU E N 1
ATOM 24368 C CA . GLU E 5 149 ? 115.849 240.532 218.525 1.00 79.94 149 GLU E CA 1
ATOM 24369 C C . GLU E 5 149 ? 115.610 239.143 217.955 1.00 80.01 149 GLU E C 1
ATOM 24370 O O . GLU E 5 149 ? 115.447 238.171 218.696 1.00 82.03 149 GLU E O 1
ATOM 24382 N N . GLU E 5 150 ? 115.571 239.051 216.629 1.00 78.22 150 GLU E N 1
ATOM 24383 C CA . GLU E 5 150 ? 115.292 237.771 215.993 1.00 76.57 150 GLU E CA 1
ATOM 24384 C C . GLU E 5 150 ? 115.543 237.908 214.498 1.00 77.73 150 GLU E C 1
ATOM 24385 O O . GLU E 5 150 ? 115.388 238.994 213.932 1.00 78.99 150 GLU E O 1
ATOM 24397 N N . ILE E 5 151 ? 115.941 236.801 213.870 1.00 72.36 151 ILE E N 1
ATOM 24398 C CA . ILE E 5 151 ? 116.340 236.819 212.466 1.00 72.96 151 ILE E CA 1
ATOM 24399 C C . ILE E 5 151 ? 115.618 235.715 211.699 1.00 74.21 151 ILE E C 1
ATOM 24400 O O . ILE E 5 151 ? 116.178 235.122 210.772 1.00 74.84 151 ILE E O 1
ATOM 24416 N N . ASP E 5 152 ? 114.371 235.420 212.083 1.00 81.83 152 ASP E N 1
ATOM 24417 C CA . ASP E 5 152 ? 113.684 234.251 211.535 1.00 82.87 152 ASP E CA 1
ATOM 24418 C C . ASP E 5 152 ? 113.329 234.408 210.061 1.00 83.74 152 ASP E C 1
ATOM 24419 O O . ASP E 5 152 ? 113.523 233.472 209.279 1.00 84.13 152 ASP E O 1
ATOM 24423 N N . ARG E 5 153 ? 112.802 235.561 209.661 1.00 84.89 153 ARG E N 1
ATOM 24424 C CA . ARG E 5 153 ? 112.192 235.714 208.346 1.00 84.78 153 ARG E CA 1
ATOM 24425 C C . ARG E 5 153 ? 113.189 236.077 207.256 1.00 81.84 153 ARG E C 1
ATOM 24426 O O . ARG E 5 153 ? 112.771 236.382 206.135 1.00 81.33 153 ARG E O 1
ATOM 24447 N N . GLY E 5 154 ? 114.483 236.050 207.543 1.00 77.70 154 GLY E N 1
ATOM 24448 C CA . GLY E 5 154 ? 115.415 236.782 206.718 1.00 78.23 154 GLY E CA 1
ATOM 24449 C C . GLY E 5 154 ? 115.385 238.268 206.981 1.00 80.36 154 GLY E C 1
ATOM 24450 O O . GLY E 5 154 ? 116.015 239.031 206.243 1.00 79.17 154 GLY E O 1
ATOM 24454 N N . LYS E 5 155 ? 114.656 238.692 208.009 1.00 81.09 155 LYS E N 1
ATOM 24455 C CA . LYS E 5 155 ? 114.577 240.078 208.441 1.00 77.78 155 LYS E CA 1
ATOM 24456 C C . LYS E 5 155 ? 115.062 240.159 209.880 1.00 78.04 155 LYS E C 1
ATOM 24457 O O . LYS E 5 155 ? 114.714 239.306 210.702 1.00 80.20 155 LYS E O 1
ATOM 24476 N N . PHE E 5 156 ? 115.869 241.169 210.180 1.00 74.12 156 PHE E N 1
ATOM 24477 C CA . PHE E 5 156 ? 116.215 241.467 211.560 1.00 75.19 156 PHE E CA 1
ATOM 24478 C C . PHE E 5 156 ? 115.031 242.171 212.209 1.00 76.04 156 PHE E C 1
ATOM 24479 O O . PHE E 5 156 ? 114.544 243.185 211.696 1.00 75.88 156 PHE E O 1
ATOM 24496 N N . ILE E 5 157 ? 114.557 241.619 213.324 1.00 78.84 157 ILE E N 1
ATOM 24497 C CA . ILE E 5 157 ? 113.287 242.004 213.933 1.00 79.66 157 ILE E CA 1
ATOM 24498 C C . ILE E 5 157 ? 113.562 242.429 215.366 1.00 80.22 157 ILE E C 1
ATOM 24499 O O . ILE E 5 157 ? 114.070 241.636 216.167 1.00 81.68 157 ILE E O 1
ATOM 24515 N N . VAL E 5 158 ? 113.219 243.672 215.695 1.00 80.75 158 VAL E N 1
ATOM 24516 C CA . VAL E 5 158 ? 113.326 244.190 217.053 1.00 80.60 158 VAL E CA 1
ATOM 24517 C C . VAL E 5 158 ? 111.923 244.346 217.618 1.00 82.05 158 VAL E C 1
ATOM 24518 O O . VAL E 5 158 ? 110.990 244.754 216.911 1.00 82.12 158 VAL E O 1
ATOM 24531 N N . GLU E 5 159 ? 111.772 244.017 218.899 1.00 89.03 159 GLU E N 1
ATOM 24532 C CA . GLU E 5 159 ? 110.476 243.947 219.564 1.00 88.12 159 GLU E CA 1
ATOM 24533 C C . GLU E 5 159 ? 110.432 245.048 220.617 1.00 88.66 159 GLU E C 1
ATOM 24534 O O . GLU E 5 159 ? 111.023 244.913 221.691 1.00 89.37 159 GLU E O 1
ATOM 24546 N N . LEU E 5 160 ? 109.744 246.143 220.295 1.00 90.77 160 LEU E N 1
ATOM 24547 C CA . LEU E 5 160 ? 109.697 247.305 221.173 1.00 92.30 160 LEU E CA 1
ATOM 24548 C C . LEU E 5 160 ? 108.950 246.986 222.466 1.00 91.71 160 LEU E C 1
ATOM 24549 O O . LEU E 5 160 ? 108.118 246.081 222.527 1.00 90.46 160 LEU E O 1
ATOM 24565 N N . ARG E 5 161 ? 109.234 247.777 223.505 1.00 94.33 161 ARG E N 1
ATOM 24566 C CA . ARG E 5 161 ? 108.628 247.534 224.812 1.00 94.90 161 ARG E CA 1
ATOM 24567 C C . ARG E 5 161 ? 107.114 247.400 224.725 1.00 95.66 161 ARG E C 1
ATOM 24568 O O . ARG E 5 161 ? 106.543 246.467 225.299 1.00 93.26 161 ARG E O 1
ATOM 24589 N N . ASP E 5 162 ? 106.450 248.317 224.017 1.00 97.87 162 ASP E N 1
ATOM 24590 C CA . ASP E 5 162 ? 104.990 248.309 223.981 1.00 97.46 162 ASP E CA 1
ATOM 24591 C C . ASP E 5 162 ? 104.455 246.990 223.438 1.00 97.51 162 ASP E C 1
ATOM 24592 O O . ASP E 5 162 ? 103.412 246.502 223.890 1.00 96.76 162 ASP E O 1
ATOM 24601 N N . GLY E 5 163 ? 105.155 246.395 222.477 1.00 95.62 163 GLY E N 1
ATOM 24602 C CA . GLY E 5 163 ? 104.723 245.145 221.884 1.00 94.24 163 GLY E CA 1
ATOM 24603 C C . GLY E 5 163 ? 104.867 245.135 220.377 1.00 95.48 163 GLY E C 1
ATOM 24604 O O . GLY E 5 163 ? 104.762 244.081 219.742 1.00 94.97 163 GLY E O 1
ATOM 24608 N N . SER E 5 164 ? 105.114 246.304 219.795 1.00 93.33 164 SER E N 1
ATOM 24609 C CA . SER E 5 164 ? 105.271 246.423 218.355 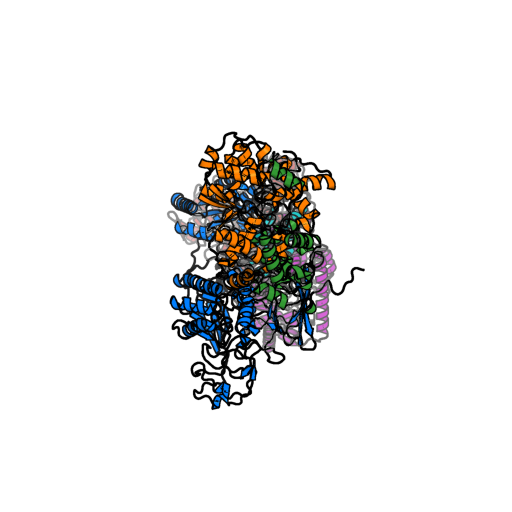1.00 93.86 164 SER E CA 1
ATOM 24610 C C . SER E 5 164 ? 106.528 245.701 217.887 1.00 94.60 164 SER E C 1
ATOM 24611 O O . SER E 5 164 ? 107.481 245.507 218.646 1.00 93.31 164 SER E O 1
ATOM 24619 N N . HIS E 5 165 ? 106.520 245.303 216.617 1.00 91.52 165 HIS E N 1
ATOM 24620 C CA . HIS E 5 165 ? 107.646 244.627 215.991 1.00 90.44 165 HIS E CA 1
ATOM 24621 C C . HIS E 5 165 ? 108.070 245.412 214.760 1.00 90.14 165 HIS E C 1
ATOM 24622 O O . HIS E 5 165 ? 107.229 245.778 213.934 1.00 90.56 165 HIS E O 1
ATOM 24636 N N . ARG E 5 166 ? 109.369 245.671 214.646 1.00 83.50 166 ARG E N 1
ATOM 24637 C CA . ARG E 5 166 ? 109.950 246.351 213.496 1.00 82.77 166 ARG E CA 1
ATOM 24638 C C . ARG E 5 166 ? 110.965 245.424 212.847 1.00 82.01 166 ARG E C 1
ATOM 24639 O O . ARG E 5 166 ? 111.937 245.019 213.490 1.00 82.91 166 ARG E O 1
ATOM 24660 N N . GLU E 5 167 ? 110.742 245.092 211.579 1.00 80.79 167 GLU E N 1
ATOM 24661 C CA . GLU E 5 167 ? 111.617 244.194 210.842 1.00 80.94 167 GLU E CA 1
ATOM 24662 C C . GLU E 5 167 ? 112.201 244.922 209.642 1.00 79.88 167 GLU E C 1
ATOM 24663 O O . GLU E 5 167 ? 111.496 245.680 208.966 1.00 79.89 167 GLU E O 1
ATOM 24675 N N . ILE E 5 168 ? 113.491 244.707 209.394 1.00 73.98 168 ILE E N 1
ATOM 24676 C CA . ILE E 5 168 ? 114.161 245.248 208.219 1.00 73.16 168 ILE E CA 1
ATOM 24677 C C . ILE E 5 168 ? 115.019 244.156 207.598 1.00 74.50 168 ILE E C 1
ATOM 24678 O O . ILE E 5 168 ? 115.605 243.326 208.296 1.00 76.48 168 ILE E O 1
ATOM 24694 N N . SER E 5 169 ? 115.093 244.166 206.268 1.00 73.83 169 SER E N 1
ATOM 24695 C CA . SER E 5 169 ? 115.814 243.124 205.550 1.00 75.98 169 SER E CA 1
ATOM 24696 C C . SER E 5 169 ? 117.244 243.005 206.059 1.00 75.28 169 SER E C 1
ATOM 24697 O O . SER E 5 169 ? 118.040 243.941 205.945 1.00 70.63 169 SER E O 1
ATOM 24705 N N . ILE E 5 170 ? 117.570 241.839 206.623 1.00 73.50 170 ILE E N 1
ATOM 24706 C CA . ILE E 5 170 ? 118.938 241.605 207.061 1.00 71.81 170 ILE E CA 1
ATOM 24707 C C . ILE E 5 170 ? 119.895 241.686 205.883 1.00 70.15 170 ILE E C 1
ATOM 24708 O O . ILE E 5 170 ? 121.062 242.059 206.047 1.00 69.84 170 ILE E O 1
ATOM 24724 N N . ASP E 5 171 ? 119.417 241.365 204.679 1.00 74.13 171 ASP E N 1
ATOM 24725 C CA . ASP E 5 171 ? 120.233 241.559 203.486 1.00 73.67 171 ASP E CA 1
ATOM 24726 C C . ASP E 5 171 ? 120.534 243.035 203.258 1.00 73.36 171 ASP E C 1
ATOM 24727 O O . ASP E 5 171 ? 121.674 243.403 202.948 1.00 71.83 171 ASP E O 1
ATOM 24736 N N . TYR E 5 172 ? 119.526 243.897 203.412 1.00 73.57 172 TYR E N 1
ATOM 24737 C CA . TYR E 5 172 ? 119.731 245.327 203.213 1.00 75.96 172 TYR E CA 1
ATOM 24738 C C . TYR E 5 172 ? 120.644 245.912 204.281 1.00 74.98 172 TYR E C 1
ATOM 24739 O O . TYR E 5 172 ? 121.513 246.731 203.966 1.00 71.05 172 TYR E O 1
ATOM 24757 N N . LEU E 5 173 ? 120.461 245.515 205.543 1.00 75.32 173 LEU E N 1
ATOM 24758 C CA . LEU E 5 173 ? 121.348 245.986 206.601 1.00 73.75 173 LEU E CA 1
ATOM 24759 C C . LEU E 5 173 ? 122.773 245.502 206.376 1.00 72.06 173 LEU E C 1
ATOM 24760 O O . LEU E 5 173 ? 123.730 246.259 206.573 1.00 69.53 173 LEU E O 1
ATOM 24776 N N . GLU E 5 174 ? 122.934 244.243 205.968 1.00 68.19 174 GLU E N 1
ATOM 24777 C CA . GLU E 5 174 ? 124.268 243.718 205.710 1.00 68.89 174 GLU E CA 1
ATOM 24778 C C . GLU E 5 174 ? 124.923 244.441 204.541 1.00 70.17 174 GLU E C 1
ATOM 24779 O O . GLU E 5 174 ? 126.129 244.713 204.566 1.00 70.43 174 GLU E O 1
ATOM 24791 N N . GLU E 5 175 ? 124.142 244.776 203.509 1.00 74.34 175 GLU E N 1
ATOM 24792 C CA . GLU E 5 175 ? 124.706 245.507 202.379 1.00 74.98 175 GLU E CA 1
ATOM 24793 C C . GLU E 5 175 ? 125.185 246.892 202.789 1.00 74.80 175 GLU E C 1
ATOM 24794 O O . GLU E 5 175 ? 126.090 247.447 202.154 1.00 72.52 175 GLU E O 1
ATOM 24806 N N . GLU E 5 176 ? 124.606 247.461 203.842 1.00 77.84 176 GLU E N 1
ATOM 24807 C CA . GLU E 5 176 ? 124.971 248.790 204.313 1.00 75.25 176 GLU E CA 1
ATOM 24808 C C . GLU E 5 176 ? 126.088 248.775 205.348 1.00 76.16 176 GLU E C 1
ATOM 24809 O O . GLU E 5 176 ? 126.414 249.830 205.898 1.00 75.30 176 GLU E O 1
ATOM 24821 N N . GLY E 5 177 ? 126.676 247.616 205.632 1.00 75.30 177 GLY E N 1
ATOM 24822 C CA . GLY E 5 177 ? 127.725 247.529 206.628 1.00 74.70 177 GLY E CA 1
ATOM 24823 C C . GLY E 5 177 ? 127.246 247.280 208.037 1.00 75.13 177 GLY E C 1
ATOM 24824 O O . GLY E 5 177 ? 127.998 247.535 208.984 1.00 72.42 177 GLY E O 1
ATOM 24828 N N . PHE E 5 178 ? 126.018 246.793 208.209 1.00 71.02 178 PHE E N 1
ATOM 24829 C CA . PHE E 5 178 ? 125.473 246.500 209.528 1.00 69.97 178 PHE E CA 1
ATOM 24830 C C . PHE E 5 178 ? 124.954 245.069 209.562 1.00 68.26 178 PHE E C 1
ATOM 24831 O O . PHE E 5 178 ? 125.242 244.282 208.658 1.00 69.01 178 PHE E O 1
ATOM 24848 N N . GLY E 5 179 ? 124.216 244.710 210.606 1.00 60.87 179 GLY E N 1
ATOM 24849 C CA . GLY E 5 179 ? 123.701 243.361 210.720 1.00 61.57 179 GLY E CA 1
ATOM 24850 C C . GLY E 5 179 ? 124.699 242.408 211.343 1.00 61.84 179 GLY E C 1
ATOM 24851 O O . GLY E 5 179 ? 125.511 242.812 212.180 1.00 61.74 179 GLY E O 1
ATOM 24855 N N . ARG E 5 180 ? 124.656 241.144 210.939 1.00 55.04 180 ARG E N 1
ATOM 24856 C CA . ARG E 5 180 ? 125.524 240.141 211.536 1.00 51.10 180 ARG E CA 1
ATOM 24857 C C . ARG E 5 180 ? 126.988 240.463 211.262 1.00 48.89 180 ARG E C 1
ATOM 24858 O O . ARG E 5 180 ? 127.330 241.127 210.281 1.00 50.12 180 ARG E O 1
ATOM 24879 N N . ARG E 5 181 ? 127.853 239.991 212.155 1.00 43.99 181 ARG E N 1
ATOM 24880 C CA . ARG E 5 181 ? 129.285 240.069 211.930 1.00 37.51 181 ARG E CA 1
ATOM 24881 C C . ARG E 5 181 ? 129.650 239.302 210.662 1.00 39.68 181 ARG E C 1
ATOM 24882 O O . ARG E 5 181 ? 128.963 238.364 210.254 1.00 45.88 181 ARG E O 1
ATOM 24903 N N . GLU E 5 182 ? 130.754 239.712 210.035 1.00 41.54 182 GLU E N 1
ATOM 24904 C CA . GLU E 5 182 ? 131.140 239.113 208.760 1.00 40.27 182 GLU E CA 1
ATOM 24905 C C . GLU E 5 182 ? 131.381 237.617 208.903 1.00 39.31 182 GLU E C 1
ATOM 24906 O O . GLU E 5 182 ? 130.973 236.832 208.040 1.00 43.67 182 GLU E O 1
ATOM 24918 N N . ASN E 5 183 ? 132.042 237.201 209.986 1.00 32.00 183 ASN E N 1
ATOM 24919 C CA . ASN E 5 183 ? 132.278 235.778 210.213 1.00 30.11 183 ASN E CA 1
ATOM 24920 C C . ASN E 5 183 ? 130.973 235.006 210.349 1.00 31.90 183 ASN E C 1
ATOM 24921 O O . ASN E 5 183 ? 130.901 233.839 209.956 1.00 37.06 183 ASN E O 1
ATOM 24932 N N . CYS E 5 184 ? 129.940 235.630 210.911 1.00 38.43 184 CYS E N 1
ATOM 24933 C CA . CYS E 5 184 ? 128.643 234.973 211.011 1.00 40.01 184 CYS E CA 1
ATOM 24934 C C . CYS E 5 184 ? 128.000 234.797 209.641 1.00 43.61 184 CYS E C 1
ATOM 24935 O O . CYS E 5 184 ? 127.306 233.801 209.407 1.00 45.91 184 CYS E O 1
ATOM 24942 N N . GLN E 5 185 ? 128.207 235.752 208.732 1.00 46.37 185 GLN E N 1
ATOM 24943 C CA . GLN E 5 185 ? 127.672 235.612 207.384 1.00 40.48 185 GLN E CA 1
ATOM 24944 C C . GLN E 5 185 ? 128.344 234.471 206.633 1.00 44.10 185 GLN E C 1
ATOM 24945 O O . GLN E 5 185 ? 127.699 233.808 205.816 1.00 50.81 185 GLN E O 1
ATOM 24959 N N . ARG E 5 186 ? 129.627 234.224 206.893 1.00 40.47 186 ARG E N 1
ATOM 24960 C CA . ARG E 5 186 ? 130.333 233.105 206.284 1.00 37.26 186 ARG E CA 1
ATOM 24961 C C . ARG E 5 186 ? 130.068 231.779 206.981 1.00 38.07 186 ARG E C 1
ATOM 24962 O O . ARG E 5 186 ? 130.443 230.736 206.439 1.00 45.82 186 ARG E O 1
ATOM 24983 N N . CYS E 5 187 ? 129.448 231.791 208.160 1.00 38.93 187 CYS E N 1
ATOM 24984 C CA . CYS E 5 187 ? 129.369 230.588 208.979 1.00 37.17 187 CYS E CA 1
ATOM 24985 C C . CYS E 5 187 ? 128.600 229.486 208.262 1.00 38.98 187 CYS E C 1
ATOM 24986 O O . CYS E 5 187 ? 127.490 229.703 207.776 1.00 49.23 187 CYS E O 1
ATOM 24993 N N . GLU E 5 188 ? 129.185 228.290 208.233 1.00 49.60 188 GLU E N 1
ATOM 24994 C CA . GLU E 5 188 ? 128.629 227.167 207.489 1.00 49.59 188 GLU E CA 1
ATOM 24995 C C . GLU E 5 188 ? 127.776 226.229 208.329 1.00 42.77 188 GLU E C 1
ATOM 24996 O O . GLU E 5 188 ? 127.067 225.395 207.759 1.00 51.97 188 GLU E O 1
ATOM 25008 N N . ILE E 5 189 ? 127.824 226.335 209.652 1.00 39.85 189 ILE E N 1
ATOM 25009 C CA . ILE E 5 189 ? 127.153 225.396 210.544 1.00 34.08 189 ILE E CA 1
ATOM 25010 C C . ILE E 5 189 ? 126.152 226.173 211.385 1.00 36.28 189 ILE E C 1
ATOM 25011 O O . ILE E 5 189 ? 126.536 227.042 212.175 1.00 40.37 189 ILE E O 1
ATOM 25027 N N . MET E 5 190 ? 124.869 225.860 211.210 1.00 45.10 190 MET E N 1
ATOM 25028 C CA . MET E 5 190 ? 123.800 226.450 211.999 1.00 46.53 190 MET E CA 1
ATOM 25029 C C . MET E 5 190 ? 123.255 225.519 213.063 1.00 43.38 190 MET E C 1
ATOM 25030 O O . MET E 5 190 ? 122.744 226.005 214.075 1.00 47.19 190 MET E O 1
ATOM 25044 N N . VAL E 5 191 ? 123.343 224.210 212.867 1.00 38.07 191 VAL E N 1
ATOM 25045 C CA . VAL E 5 191 ? 122.840 223.224 213.808 1.00 44.50 191 VAL E CA 1
ATOM 25046 C C . VAL E 5 191 ? 124.043 222.628 214.530 1.00 39.70 191 VAL E C 1
ATOM 25047 O O . VAL E 5 191 ? 124.880 221.982 213.897 1.00 43.73 191 VAL E O 1
ATOM 25060 N N . PRO E 5 192 ? 124.184 222.815 215.845 1.00 43.59 192 PRO E N 1
ATOM 25061 C CA . PRO E 5 192 ? 125.350 222.245 216.551 1.00 46.88 192 PRO E CA 1
ATOM 25062 C C . PRO E 5 192 ? 125.243 220.734 216.743 1.00 40.69 192 PRO E C 1
ATOM 25063 O O . PRO E 5 192 ? 124.818 220.215 217.770 1.00 40.67 192 PRO E O 1
ATOM 25074 N N . ARG E 5 193 ? 125.630 219.999 215.701 1.00 47.67 193 ARG E N 1
ATOM 25075 C CA . ARG E 5 193 ? 125.706 218.547 215.767 1.00 43.93 193 ARG E CA 1
ATOM 25076 C C . ARG E 5 193 ? 126.957 218.059 216.483 1.00 43.10 193 ARG E C 1
ATOM 25077 O O . ARG E 5 193 ? 127.053 216.865 216.785 1.00 42.87 193 ARG E O 1
ATOM 25098 N N . ASN E 5 194 ? 127.909 218.948 216.756 1.00 37.41 194 ASN E N 1
ATOM 25099 C CA . ASN E 5 194 ? 129.063 218.642 217.589 1.00 29.50 194 ASN E CA 1
ATOM 25100 C C . ASN E 5 194 ? 128.785 218.892 219.067 1.00 41.30 194 ASN E C 1
ATOM 25101 O O . ASN E 5 194 ? 129.727 219.052 219.850 1.00 45.32 194 ASN E O 1
ATOM 25112 N N . ALA E 5 195 ? 127.515 218.946 219.452 1.00 44.01 195 ALA E N 1
ATOM 25113 C CA . ALA E 5 195 ? 127.090 219.026 220.838 1.00 43.83 195 ALA E CA 1
ATOM 25114 C C . ALA E 5 195 ? 126.243 217.805 221.168 1.00 42.58 195 ALA E C 1
ATOM 25115 O O . ALA E 5 195 ? 125.804 217.070 220.280 1.00 48.74 195 ALA E O 1
ATOM 25122 N N . ASP E 5 196 ? 126.020 217.589 222.463 1.00 39.95 196 ASP E N 1
ATOM 25123 C CA . ASP E 5 196 ? 125.212 216.451 222.885 1.00 41.63 196 ASP E CA 1
ATOM 25124 C C . ASP E 5 196 ? 123.775 216.590 222.407 1.00 44.02 196 ASP E C 1
ATOM 25125 O O . ASP E 5 196 ? 123.176 215.620 221.930 1.00 44.22 196 ASP E O 1
ATOM 25134 N N . LEU E 5 197 ? 123.203 217.785 222.525 1.00 52.88 197 LEU E N 1
ATOM 25135 C CA . LEU E 5 197 ? 121.878 218.066 221.989 1.00 50.36 197 LEU E CA 1
ATOM 25136 C C . LEU E 5 197 ? 121.964 219.303 221.116 1.00 52.88 197 LEU E C 1
ATOM 25137 O O . LEU E 5 197 ? 122.852 220.134 221.302 1.00 57.27 197 LEU E O 1
ATOM 25153 N N . ALA E 5 198 ? 121.042 219.430 220.162 1.00 44.86 198 ALA E N 1
ATOM 25154 C CA . ALA E 5 198 ? 120.949 220.624 219.326 1.00 40.91 198 ALA E CA 1
ATOM 25155 C C . ALA E 5 198 ? 119.527 221.155 219.393 1.00 45.81 198 ALA E C 1
ATOM 25156 O O . ALA E 5 198 ? 118.592 220.479 218.962 1.00 53.69 198 ALA E O 1
ATOM 25163 N N . CYS E 5 199 ? 119.365 222.366 219.912 1.00 51.46 199 CYS E N 1
ATOM 25164 C CA . CYS E 5 199 ? 118.056 222.950 220.155 1.00 47.69 199 CYS E CA 1
ATOM 25165 C C . CYS E 5 199 ? 117.895 224.208 219.319 1.00 48.35 199 CYS E C 1
ATOM 25166 O O . CYS E 5 199 ? 118.814 225.026 219.224 1.00 55.73 199 CYS E O 1
ATOM 25174 N N . GLY E 5 200 ? 116.724 224.354 218.715 1.00 47.49 200 GLY E N 1
ATOM 25175 C CA . GLY E 5 200 ? 116.440 225.512 217.902 1.00 41.45 200 GLY E CA 1
ATOM 25176 C C . GLY E 5 200 ? 114.951 225.706 217.747 1.00 48.87 200 GLY E C 1
ATOM 25177 O O . GLY E 5 200 ? 114.147 225.104 218.463 1.00 55.03 200 GLY E O 1
ATOM 25181 N N . ASN E 5 201 ? 114.587 226.558 216.786 1.00 48.51 201 ASN E N 1
ATOM 25182 C CA . ASN E 5 201 ? 113.185 226.839 216.498 1.00 53.48 201 ASN E CA 1
ATOM 25183 C C . ASN E 5 201 ? 112.865 226.710 215.014 1.00 54.08 201 ASN E C 1
ATOM 25184 O O . ASN E 5 201 ? 111.871 227.277 214.553 1.00 57.04 201 ASN E O 1
ATOM 25195 N N . TRP E 5 202 ? 113.676 225.974 214.255 1.00 52.09 202 TRP E N 1
ATOM 25196 C CA . TRP E 5 202 ? 113.447 225.877 212.818 1.00 51.28 202 TRP E CA 1
ATOM 25197 C C . TRP E 5 202 ? 112.348 224.874 212.488 1.00 54.09 202 TRP E C 1
ATOM 25198 O O . TRP E 5 202 ? 111.484 225.148 211.647 1.00 60.39 202 TRP E O 1
ATOM 25219 N N . GLY E 5 203 ? 112.357 223.714 213.132 1.00 49.26 203 GLY E N 1
ATOM 25220 C CA . GLY E 5 203 ? 111.315 222.731 212.905 1.00 55.10 203 GLY E CA 1
ATOM 25221 C C . GLY E 5 203 ? 110.259 222.756 213.988 1.00 54.41 203 GLY E C 1
ATOM 25222 O O . GLY E 5 203 ? 109.471 221.817 214.118 1.00 53.61 203 GLY E O 1
ATOM 25226 N N . ALA E 5 204 ? 110.223 223.841 214.758 1.00 61.65 204 ALA E N 1
ATOM 25227 C CA . ALA E 5 204 ? 109.477 223.910 216.004 1.00 61.43 204 ALA E CA 1
ATOM 25228 C C . ALA E 5 204 ? 108.217 224.749 215.851 1.00 61.41 204 ALA E C 1
ATOM 25229 O O . ALA E 5 204 ? 108.187 225.716 215.084 1.00 60.27 204 ALA E O 1
ATOM 25236 N N . ASP E 5 205 ? 107.183 224.368 216.594 1.00 68.79 205 ASP E N 1
ATOM 25237 C CA . ASP E 5 205 ? 105.989 225.182 216.737 1.00 70.10 205 ASP E CA 1
ATOM 25238 C C . ASP E 5 205 ? 106.245 226.323 217.719 1.00 70.59 205 ASP E C 1
ATOM 25239 O O . ASP E 5 205 ? 107.239 226.338 218.450 1.00 71.05 205 ASP E O 1
ATOM 25248 N N . ASP E 5 206 ? 105.338 227.297 217.724 1.00 71.10 206 ASP E N 1
ATOM 25249 C CA . ASP E 5 206 ? 105.356 228.313 218.768 1.00 70.15 206 ASP E CA 1
ATOM 25250 C C . ASP E 5 206 ? 105.181 227.656 220.130 1.00 68.04 206 ASP E C 1
ATOM 25251 O O . ASP E 5 206 ? 104.345 226.765 220.305 1.00 70.32 206 ASP E O 1
ATOM 25260 N N . GLY E 5 207 ? 105.974 228.101 221.098 1.00 60.15 207 GLY E N 1
ATOM 25261 C CA . GLY E 5 207 ? 105.935 227.533 222.427 1.00 62.46 207 GLY E CA 1
ATOM 25262 C C . GLY E 5 207 ? 106.614 226.191 222.567 1.00 65.46 207 GLY E C 1
ATOM 25263 O O . GLY E 5 207 ? 106.366 225.490 223.554 1.00 65.43 207 GLY E O 1
ATOM 25267 N N . TRP E 5 208 ? 107.455 225.806 221.609 1.00 60.88 208 TRP E N 1
ATOM 25268 C CA . TRP E 5 208 ? 108.157 224.535 221.660 1.00 57.49 208 TRP E CA 1
ATOM 25269 C C . TRP E 5 208 ? 109.552 224.729 221.090 1.00 55.67 208 TRP E C 1
ATOM 25270 O O . TRP E 5 208 ? 109.809 225.660 220.323 1.00 59.26 208 TRP E O 1
ATOM 25291 N N . THR E 5 209 ? 110.455 223.836 221.477 1.00 57.09 209 THR E N 1
ATOM 25292 C CA . THR E 5 209 ? 111.831 223.835 221.003 1.00 54.87 209 THR E CA 1
ATOM 25293 C C . THR E 5 209 ? 112.073 222.548 220.232 1.00 53.65 209 THR E C 1
ATOM 25294 O O . THR E 5 209 ? 111.741 221.463 220.718 1.00 56.23 209 THR E O 1
ATOM 25305 N N . PHE E 5 210 ? 112.635 222.668 219.032 1.00 54.53 210 PHE E N 1
ATOM 25306 C CA . PHE E 5 210 ? 113.006 221.500 218.246 1.00 51.71 210 PHE E CA 1
ATOM 25307 C C . PHE E 5 210 ? 114.382 221.031 218.698 1.00 50.26 210 PHE E C 1
ATOM 25308 O O . PHE E 5 210 ? 115.351 221.795 218.638 1.00 51.64 210 PHE E O 1
ATOM 25325 N N . ILE E 5 211 ? 114.472 219.786 219.154 1.00 45.89 211 ILE E N 1
ATOM 25326 C CA . ILE E 5 211 ? 115.699 219.235 219.714 1.00 50.65 211 ILE E CA 1
ATOM 25327 C C . ILE E 5 211 ? 116.081 218.001 218.911 1.00 52.92 211 ILE E C 1
ATOM 25328 O O . ILE E 5 211 ? 115.281 217.067 218.770 1.00 49.40 211 ILE E O 1
ATOM 25344 N N . GLU E 5 212 ? 117.304 218.000 218.401 1.00 47.69 212 GLU E N 1
ATOM 25345 C CA . GLU E 5 212 ? 117.901 216.841 217.762 1.00 52.28 212 GLU E CA 1
ATOM 25346 C C . GLU E 5 212 ? 118.914 216.229 218.720 1.00 54.23 212 GLU E C 1
ATOM 25347 O O . GLU E 5 212 ? 119.795 216.930 219.234 1.00 61.03 212 GLU E O 1
ATOM 25359 N N . VAL E 5 213 ? 118.781 214.930 218.963 1.00 49.57 213 VAL E N 1
ATOM 25360 C CA . VAL E 5 213 ? 119.636 214.221 219.907 1.00 54.96 213 VAL E CA 1
ATOM 25361 C C . VAL E 5 213 ? 120.792 213.610 219.123 1.00 54.58 213 VAL E C 1
ATOM 25362 O O . VAL E 5 213 ? 120.596 212.705 218.310 1.00 60.62 213 VAL E O 1
ATOM 25375 N N . ASN E 5 214 ? 122.001 214.103 219.378 1.00 45.17 214 ASN E N 1
ATOM 25376 C CA . ASN E 5 214 ? 123.168 213.687 218.616 1.00 46.08 214 ASN E CA 1
ATOM 25377 C C . ASN E 5 214 ? 123.864 212.470 219.206 1.00 51.92 214 ASN E C 1
ATOM 25378 O O . ASN E 5 214 ? 124.443 211.677 218.456 1.00 55.22 214 ASN E O 1
ATOM 25389 N N . THR E 5 215 ? 123.823 212.300 220.524 1.00 53.33 215 THR E N 1
ATOM 25390 C CA . THR E 5 215 ? 124.598 211.277 221.210 1.00 51.47 215 THR E CA 1
ATOM 25391 C C . THR E 5 215 ? 123.726 210.570 222.238 1.00 48.51 215 THR E C 1
ATOM 25392 O O . THR E 5 215 ? 122.592 210.971 222.508 1.00 50.93 215 THR E O 1
ATOM 25403 N N . GLU E 5 216 ? 124.267 209.492 222.807 1.00 56.21 216 GLU E N 1
ATOM 25404 C CA . GLU E 5 216 ? 123.580 208.785 223.880 1.00 58.05 216 GLU E CA 1
ATOM 25405 C C . GLU E 5 216 ? 123.676 209.523 225.208 1.00 56.54 216 GLU E C 1
ATOM 25406 O O . GLU E 5 216 ? 122.818 209.331 226.073 1.00 54.31 216 GLU E O 1
ATOM 25418 N N . ARG E 5 217 ? 124.695 210.362 225.393 1.00 54.64 217 ARG E N 1
ATOM 25419 C CA . ARG E 5 217 ? 124.680 211.269 226.533 1.00 57.03 217 ARG E CA 1
ATOM 25420 C C . ARG E 5 217 ? 123.504 212.235 226.433 1.00 57.08 217 ARG E C 1
ATOM 25421 O O . ARG E 5 217 ? 122.797 212.476 227.420 1.00 58.07 217 ARG E O 1
ATOM 25442 N N . GLY E 5 218 ? 123.267 212.781 225.239 1.00 46.13 218 GLY E N 1
ATOM 25443 C CA . GLY E 5 218 ? 122.093 213.611 225.042 1.00 46.56 218 GLY E CA 1
ATOM 25444 C C . GLY E 5 218 ? 120.805 212.846 225.260 1.00 50.58 218 GLY E C 1
ATOM 25445 O O . GLY E 5 218 ? 119.837 213.382 225.805 1.00 57.04 218 GLY E O 1
ATOM 25449 N N . GLN E 5 219 ? 120.769 211.583 224.828 1.00 55.74 219 GLN E N 1
ATOM 25450 C CA . GLN E 5 219 ? 119.587 210.760 225.054 1.00 52.04 219 GLN E CA 1
ATOM 25451 C C . GLN E 5 219 ? 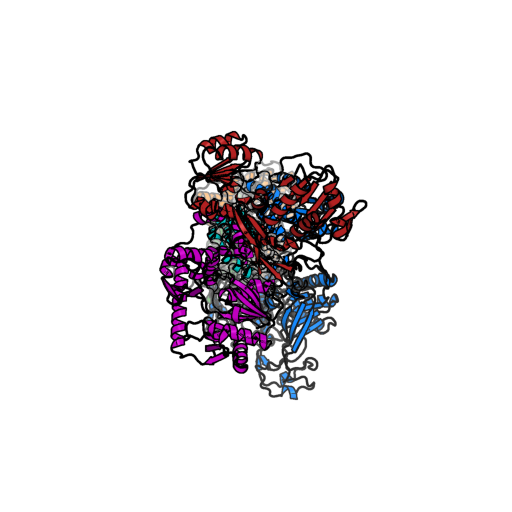119.337 210.570 226.540 1.00 54.67 219 GLN E C 1
ATOM 25452 O O . GLN E 5 219 ? 118.191 210.638 227.000 1.00 57.36 219 GLN E O 1
ATOM 25466 N N . GLU E 5 220 ? 120.399 210.324 227.309 1.00 59.13 220 GLU E N 1
ATOM 25467 C CA . GLU E 5 220 ? 120.255 210.211 228.754 1.00 59.79 220 GLU E CA 1
ATOM 25468 C C . GLU E 5 220 ? 119.738 211.508 229.354 1.00 58.71 220 GLU E C 1
ATOM 25469 O O . GLU E 5 220 ? 118.860 211.489 230.222 1.00 60.59 220 GLU E O 1
ATOM 25481 N N . ILE E 5 221 ? 120.269 212.645 228.904 1.00 56.92 221 ILE E N 1
ATOM 25482 C CA . ILE E 5 221 ? 119.786 213.935 229.394 1.00 55.04 221 ILE E CA 1
ATOM 25483 C C . ILE E 5 221 ? 118.289 214.068 229.143 1.00 54.81 221 ILE E C 1
ATOM 25484 O O . ILE E 5 221 ? 117.514 214.427 230.040 1.00 58.86 221 ILE E O 1
ATOM 25500 N N . ILE E 5 222 ? 117.862 213.781 227.914 1.00 54.55 222 ILE E N 1
ATOM 25501 C CA . ILE E 5 222 ? 116.463 213.978 227.542 1.00 56.25 222 ILE E CA 1
ATOM 25502 C C . ILE E 5 222 ? 115.561 213.053 228.349 1.00 61.28 222 ILE E C 1
ATOM 25503 O O . ILE E 5 222 ? 114.530 213.478 228.885 1.00 63.78 222 ILE E O 1
ATOM 25519 N N . GLU E 5 223 ? 115.929 211.775 228.445 1.00 59.66 223 GLU E N 1
ATOM 25520 C CA . GLU E 5 223 ? 115.064 210.831 229.143 1.00 58.42 223 GLU E CA 1
ATOM 25521 C C . GLU E 5 223 ? 115.060 211.075 230.646 1.00 59.57 223 GLU E C 1
ATOM 25522 O O . GLU E 5 223 ? 114.047 210.826 231.303 1.00 60.94 223 GLU E O 1
ATOM 25534 N N . GLY E 5 224 ? 116.165 211.568 231.209 1.00 58.98 224 GLY E N 1
ATOM 25535 C CA . GLY E 5 224 ? 116.160 211.965 232.603 1.00 57.73 224 GLY E CA 1
ATOM 25536 C C . GLY E 5 224 ? 115.302 213.176 232.885 1.00 62.31 224 GLY E C 1
ATOM 25537 O O . GLY E 5 224 ? 114.605 213.204 233.904 1.00 61.35 224 GLY E O 1
ATOM 25541 N N . ALA E 5 225 ? 115.336 214.179 232.007 1.00 60.79 225 ALA E N 1
ATOM 25542 C CA . ALA E 5 225 ? 114.490 215.351 232.179 1.00 53.26 225 ALA E CA 1
ATOM 25543 C C . ALA E 5 225 ? 113.019 215.020 231.981 1.00 55.50 225 ALA E C 1
ATOM 25544 O O . ALA E 5 225 ? 112.157 215.615 232.636 1.00 58.47 225 ALA E O 1
ATOM 25551 N N . ARG E 5 226 ? 112.716 214.085 231.081 1.00 60.80 226 ARG E N 1
ATOM 25552 C CA . ARG E 5 226 ? 111.328 213.710 230.837 1.00 62.40 226 ARG E CA 1
ATOM 25553 C C . ARG E 5 226 ? 110.787 212.795 231.932 1.00 60.27 226 ARG E C 1
ATOM 25554 O O . ARG E 5 226 ? 109.627 212.934 232.336 1.00 59.00 226 ARG E O 1
ATOM 25575 N N . SER E 5 227 ? 111.603 211.857 232.420 1.00 64.42 227 SER E N 1
ATOM 25576 C CA . SER E 5 227 ? 111.177 210.985 233.512 1.00 64.47 227 SER E CA 1
ATOM 25577 C C . SER E 5 227 ? 110.999 211.770 234.803 1.00 64.11 227 SER E C 1
ATOM 25578 O O . SER E 5 227 ? 110.097 211.477 235.597 1.00 62.61 227 SER E O 1
ATOM 25586 N N . SER E 5 228 ? 111.855 212.761 235.033 1.00 64.85 228 SER E N 1
ATOM 25587 C CA . SER E 5 228 ? 111.757 213.622 236.201 1.00 61.13 228 SER E CA 1
ATOM 25588 C C . SER E 5 228 ? 110.688 214.696 236.055 1.00 63.49 228 SER E C 1
ATOM 25589 O O . SER E 5 228 ? 110.475 215.466 236.998 1.00 64.71 228 SER E O 1
ATOM 25597 N N . GLY E 5 229 ? 110.023 214.774 234.908 1.00 60.99 229 GLY E N 1
ATOM 25598 C CA . GLY E 5 229 ? 108.945 215.727 234.725 1.00 60.36 229 GLY E CA 1
ATOM 25599 C C . GLY E 5 229 ? 109.373 217.178 234.711 1.00 63.26 229 GLY E C 1
ATOM 25600 O O . GLY E 5 229 ? 108.690 218.025 235.298 1.00 63.31 229 GLY E O 1
ATOM 25604 N N . TYR E 5 230 ? 110.491 217.488 234.054 1.00 64.45 230 TYR E N 1
ATOM 25605 C CA . TYR E 5 230 ? 110.914 218.868 233.854 1.00 62.10 230 TYR E CA 1
ATOM 25606 C C . TYR E 5 230 ? 110.582 219.393 232.467 1.00 60.00 230 TYR E C 1
ATOM 25607 O O . TYR E 5 230 ? 110.384 220.600 232.305 1.00 59.68 230 TYR E O 1
ATOM 25625 N N . ILE E 5 231 ? 110.517 218.517 231.471 1.00 57.45 231 ILE E N 1
ATOM 25626 C CA . ILE E 5 231 ? 110.172 218.890 230.108 1.00 59.83 231 ILE E CA 1
ATOM 25627 C C . ILE E 5 231 ? 109.126 217.915 229.595 1.00 63.00 231 ILE E C 1
ATOM 25628 O O . ILE E 5 231 ? 109.203 216.710 229.864 1.00 64.88 231 ILE E O 1
ATOM 25644 N N . GLU E 5 232 ? 108.143 218.436 228.873 1.00 62.21 232 GLU E N 1
ATOM 25645 C CA . GLU E 5 232 ? 107.210 217.617 228.116 1.00 63.45 232 GLU E CA 1
ATOM 25646 C C . GLU E 5 232 ? 107.682 217.589 226.672 1.00 66.68 232 GLU E C 1
ATOM 25647 O O . GLU E 5 232 ? 108.049 218.632 226.117 1.00 68.09 232 GLU E O 1
ATOM 25659 N N . ALA E 5 233 ? 107.688 216.400 226.072 1.00 63.24 233 ALA E N 1
ATOM 25660 C CA . ALA E 5 233 ? 108.230 216.221 224.737 1.00 61.03 233 ALA E CA 1
ATOM 25661 C C . ALA E 5 233 ? 107.310 215.343 223.903 1.00 67.00 233 ALA E C 1
ATOM 25662 O O . ALA E 5 233 ? 106.632 214.451 224.419 1.00 66.70 233 ALA E O 1
ATOM 25669 N N . ARG E 5 234 ? 107.305 215.609 222.600 1.00 69.59 234 ARG E N 1
ATOM 25670 C CA . ARG E 5 234 ? 106.551 214.819 221.634 1.00 67.84 234 ARG E CA 1
ATOM 25671 C C . ARG E 5 234 ? 107.362 214.740 220.346 1.00 67.25 234 ARG E C 1
ATOM 25672 O O . ARG E 5 234 ? 108.467 215.276 220.257 1.00 68.14 234 ARG E O 1
ATOM 25693 N N . GLU E 5 235 ? 106.812 214.058 219.346 1.00 67.07 235 GLU E N 1
ATOM 25694 C CA . GLU E 5 235 ? 107.550 213.833 218.105 1.00 68.71 235 GLU E CA 1
ATOM 25695 C C . GLU E 5 235 ? 107.196 214.902 217.075 1.00 69.19 235 GLU E C 1
ATOM 25696 O O . GLU E 5 235 ? 106.044 215.346 217.026 1.00 66.77 235 GLU E O 1
ATOM 25708 N N . PRO E 5 236 ? 108.144 215.343 216.247 1.00 68.30 236 PRO E N 1
ATOM 25709 C CA . PRO E 5 236 ? 107.804 216.284 215.174 1.00 67.15 236 PRO E CA 1
ATOM 25710 C C . PRO E 5 236 ? 106.958 215.629 214.091 1.00 69.01 236 PRO E C 1
ATOM 25711 O O . PRO E 5 236 ? 106.724 214.419 214.081 1.00 65.77 236 PRO E O 1
ATOM 25722 N N . SER E 5 237 ? 106.506 216.468 213.157 1.00 73.35 237 SER E N 1
ATOM 25723 C CA . SER E 5 237 ? 105.612 216.006 212.102 1.00 70.76 237 SER E CA 1
ATOM 25724 C C . SER E 5 237 ? 106.302 215.007 211.180 1.00 70.07 237 SER E C 1
ATOM 25725 O O . SER E 5 237 ? 105.710 213.994 210.789 1.00 70.48 237 SER E O 1
ATOM 25733 N N . GLU E 5 238 ? 107.559 215.274 210.833 1.00 71.15 238 GLU E N 1
ATOM 25734 C CA . GLU E 5 238 ? 108.279 214.686 209.700 1.00 72.09 238 GLU E CA 1
ATOM 25735 C C . GLU E 5 238 ? 107.847 215.375 208.413 1.00 70.54 238 GLU E C 1
ATOM 25736 O O . GLU E 5 238 ? 108.369 215.058 207.338 1.00 70.16 238 GLU E O 1
ATOM 25748 N N . LYS E 5 239 ? 106.891 216.297 208.492 1.00 70.71 239 LYS E N 1
ATOM 25749 C CA . LYS E 5 239 ? 106.699 217.347 207.503 1.00 69.93 239 LYS E CA 1
ATOM 25750 C C . LYS E 5 239 ? 107.444 218.611 207.908 1.00 72.74 239 LYS E C 1
ATOM 25751 O O . LYS E 5 239 ? 107.890 219.373 207.049 1.00 72.15 239 LYS E O 1
ATOM 25770 N N . MET E 5 240 ? 107.583 218.839 209.219 1.00 72.86 240 MET E N 1
ATOM 25771 C CA . MET E 5 240 ? 108.369 219.962 209.721 1.00 69.51 240 MET E CA 1
ATOM 25772 C C . MET E 5 240 ? 109.864 219.682 209.641 1.00 65.09 240 MET E C 1
ATOM 25773 O O . MET E 5 240 ? 110.665 220.615 209.494 1.00 67.79 240 MET E O 1
ATOM 25787 N N . VAL E 5 241 ? 110.257 218.413 209.749 1.00 59.99 241 VAL E N 1
ATOM 25788 C CA . VAL E 5 241 ? 111.669 218.062 209.673 1.00 64.17 241 VAL E CA 1
ATOM 25789 C C . VAL E 5 241 ? 112.235 218.461 208.318 1.00 66.58 241 VAL E C 1
ATOM 25790 O O . VAL E 5 241 ? 113.375 218.933 208.215 1.00 64.34 241 VAL E O 1
ATOM 25803 N N . LYS E 5 242 ? 111.441 218.302 207.258 1.00 66.60 242 LYS E N 1
ATOM 25804 C CA . LYS E 5 242 ? 111.900 218.690 205.931 1.00 66.15 242 LYS E CA 1
ATOM 25805 C C . LYS E 5 242 ? 111.980 220.204 205.785 1.00 63.50 242 LYS E C 1
ATOM 25806 O O . LYS E 5 242 ? 112.870 220.708 205.094 1.00 64.82 242 LYS E O 1
ATOM 25825 N N . ILE E 5 243 ? 111.079 220.948 206.431 1.00 56.49 243 ILE E N 1
ATOM 25826 C CA . ILE E 5 243 ? 111.187 222.406 206.408 1.00 62.83 243 ILE E CA 1
ATOM 25827 C C . ILE E 5 243 ? 112.476 222.844 207.090 1.00 62.11 243 ILE E C 1
ATOM 25828 O O . ILE E 5 243 ? 113.198 223.716 206.592 1.00 57.54 243 ILE E O 1
ATOM 25844 N N . ARG E 5 244 ? 112.791 222.237 208.236 1.00 61.21 244 ARG E N 1
ATOM 25845 C CA . ARG E 5 244 ? 114.043 222.552 208.918 1.00 55.65 244 ARG E CA 1
ATOM 25846 C C . ARG E 5 244 ? 115.247 222.185 208.056 1.00 56.17 244 ARG E C 1
ATOM 25847 O O . ARG E 5 244 ? 116.233 222.928 208.007 1.00 55.48 244 ARG E O 1
ATOM 25868 N N . GLU E 5 245 ? 115.188 221.036 207.380 1.00 58.93 245 GLU E N 1
ATOM 25869 C CA . GLU E 5 245 ? 116.288 220.630 206.509 1.00 59.06 245 GLU E CA 1
ATOM 25870 C C . GLU E 5 245 ? 116.493 221.633 205.380 1.00 63.71 245 GLU E C 1
ATOM 25871 O O . GLU E 5 245 ? 117.630 222.019 205.075 1.00 61.44 245 GLU E O 1
ATOM 25883 N N . LYS E 5 246 ? 115.399 222.071 204.752 1.00 59.06 246 LYS E N 1
ATOM 25884 C CA . LYS E 5 246 ? 115.497 223.053 203.679 1.00 53.46 246 LYS E CA 1
ATOM 25885 C C . LYS E 5 246 ? 116.048 224.374 204.197 1.00 57.75 246 LYS E C 1
ATOM 25886 O O . LYS E 5 246 ? 116.845 225.030 203.517 1.00 60.03 246 LYS E O 1
ATOM 25905 N N . ILE E 5 247 ? 115.629 224.787 205.395 1.00 55.60 247 ILE E N 1
ATOM 25906 C CA . ILE E 5 247 ? 116.138 226.033 205.967 1.00 55.51 247 ILE E CA 1
ATOM 25907 C C . ILE E 5 247 ? 117.640 225.930 206.193 1.00 50.89 247 ILE E C 1
ATOM 25908 O O . ILE E 5 247 ? 118.402 226.848 205.869 1.00 52.27 247 ILE E O 1
ATOM 25924 N N . GLU E 5 248 ? 118.088 224.808 206.754 1.00 51.23 248 GLU E N 1
ATOM 25925 C CA . GLU E 5 248 ? 119.515 224.616 206.978 1.00 49.18 248 GLU E CA 1
ATOM 25926 C C . GLU E 5 248 ? 120.279 224.660 205.660 1.00 53.44 248 GLU E C 1
ATOM 25927 O O . GLU E 5 248 ? 121.337 225.291 205.563 1.00 55.39 248 GLU E O 1
ATOM 25939 N N . ASN E 5 249 ? 119.750 224.002 204.626 1.00 58.40 249 ASN E N 1
ATOM 25940 C CA . ASN E 5 249 ? 120.439 223.996 203.339 1.00 57.78 249 ASN E CA 1
ATOM 25941 C C . ASN E 5 249 ? 120.511 225.394 202.739 1.00 57.58 249 ASN E C 1
ATOM 25942 O O . ASN E 5 249 ? 121.550 225.790 202.193 1.00 58.01 249 ASN E O 1
ATOM 25953 N N . ALA E 5 250 ? 119.420 226.155 202.817 1.00 46.91 250 ALA E N 1
ATOM 25954 C CA . ALA E 5 250 ? 119.428 227.509 202.269 1.00 46.93 250 ALA E CA 1
ATOM 25955 C C . ALA E 5 250 ? 120.413 228.399 203.013 1.00 52.07 250 ALA E C 1
ATOM 25956 O O . ALA E 5 250 ? 121.150 229.179 202.395 1.00 51.51 250 ALA E O 1
ATOM 25963 N N . MET E 5 251 ? 120.446 228.295 204.344 1.00 58.57 251 MET E N 1
ATOM 25964 C CA . MET E 5 251 ? 121.401 229.077 205.119 1.00 51.81 251 MET E CA 1
ATOM 25965 C C . MET E 5 251 ? 122.832 228.687 204.776 1.00 51.75 251 MET E C 1
ATOM 25966 O O . MET E 5 251 ? 123.715 229.546 204.696 1.00 50.16 251 MET E O 1
ATOM 25980 N N . ILE E 5 252 ? 123.083 227.393 204.571 1.00 51.86 252 ILE E N 1
ATOM 25981 C CA . ILE E 5 252 ? 124.425 226.953 204.203 1.00 51.97 252 ILE E CA 1
ATOM 25982 C C . ILE E 5 252 ? 124.813 227.512 202.840 1.00 52.88 252 ILE E C 1
ATOM 25983 O O . ILE E 5 252 ? 125.960 227.923 202.626 1.00 53.00 252 ILE E O 1
ATOM 25999 N N . SER E 5 253 ? 123.872 227.521 201.892 1.00 54.73 253 SER E N 1
ATOM 26000 C CA . SER E 5 253 ? 124.162 228.089 200.578 1.00 50.94 253 SER E CA 1
ATOM 26001 C C . SER E 5 253 ? 124.476 229.575 200.680 1.00 48.29 253 SER E C 1
ATOM 26002 O O . SER E 5 253 ? 125.409 230.067 200.029 1.00 53.64 253 SER E O 1
ATOM 26010 N N . MET E 5 254 ? 123.713 230.309 201.492 1.00 47.09 254 MET E N 1
ATOM 26011 C CA . MET E 5 254 ? 124.009 231.724 201.690 1.00 50.85 254 MET E CA 1
ATOM 26012 C C . MET E 5 254 ? 125.383 231.912 202.322 1.00 48.33 254 MET E C 1
ATOM 26013 O O . MET E 5 254 ? 126.122 232.837 201.966 1.00 44.11 254 MET E O 1
ATOM 26027 N N . ALA E 5 255 ? 125.736 231.047 203.273 1.00 53.69 255 ALA E N 1
ATOM 26028 C CA . ALA E 5 255 ? 127.058 231.113 203.883 1.00 47.58 255 ALA E CA 1
ATOM 26029 C C . ALA E 5 255 ? 128.150 230.885 202.848 1.00 48.07 255 ALA E C 1
ATOM 26030 O O . ALA E 5 255 ? 129.181 231.562 202.868 1.00 46.20 255 ALA E O 1
ATOM 26037 N N . ARG E 5 256 ? 127.946 229.929 201.943 1.00 53.62 256 ARG E N 1
ATOM 26038 C CA . ARG E 5 256 ? 128.919 229.689 200.881 1.00 52.14 256 ARG E CA 1
ATOM 26039 C C . ARG E 5 256 ? 129.058 230.904 199.973 1.00 55.10 256 ARG E C 1
ATOM 26040 O O . ARG E 5 256 ? 130.173 231.283 199.591 1.00 54.83 256 ARG E O 1
ATOM 26061 N N . LYS E 5 257 ? 127.934 231.524 199.614 1.00 50.42 257 LYS E N 1
ATOM 26062 C CA . LYS E 5 257 ? 127.983 232.721 198.783 1.00 45.80 257 LYS E CA 1
ATOM 26063 C C . LYS E 5 257 ? 128.742 233.845 199.480 1.00 50.22 257 LYS E C 1
ATOM 26064 O O . LYS E 5 257 ? 129.548 234.540 198.852 1.00 53.65 257 LYS E O 1
ATOM 26083 N N . PHE E 5 258 ? 128.503 234.041 200.779 1.00 53.53 258 PHE E N 1
ATOM 26084 C CA . PHE E 5 258 ? 129.231 235.081 201.505 1.00 50.16 258 PHE E CA 1
ATOM 26085 C C . PHE E 5 258 ? 130.701 234.723 201.674 1.00 47.90 258 PHE E C 1
ATOM 26086 O O . PHE E 5 258 ? 131.551 235.615 201.743 1.00 46.15 258 PHE E O 1
ATOM 26103 N N . GLN E 5 259 ? 131.015 233.432 201.765 1.00 49.37 259 GLN E N 1
ATOM 26104 C CA . GLN E 5 259 ? 132.407 233.008 201.782 1.00 44.39 259 GLN E CA 1
ATOM 26105 C C . GLN E 5 259 ? 133.094 233.403 200.487 1.00 48.88 259 GLN E C 1
ATOM 26106 O O . GLN E 5 259 ? 134.209 233.935 200.495 1.00 55.42 259 GLN E O 1
ATOM 26120 N N . ASP E 5 260 ? 132.422 233.173 199.360 1.00 53.20 260 ASP E N 1
ATOM 26121 C CA . ASP E 5 260 ? 132.958 233.625 198.081 1.00 49.98 260 ASP E CA 1
ATOM 26122 C C . ASP E 5 260 ? 133.098 235.140 198.054 1.00 49.78 260 ASP E C 1
ATOM 26123 O O . ASP E 5 260 ? 134.084 235.670 197.534 1.00 56.38 260 ASP E O 1
ATOM 26132 N N . LYS E 5 261 ? 132.122 235.853 198.618 1.00 47.90 261 LYS E N 1
ATOM 26133 C CA . LYS E 5 261 ? 132.148 237.312 198.580 1.00 50.13 261 LYS E CA 1
ATOM 26134 C C . LYS E 5 261 ? 133.327 237.872 199.369 1.00 50.44 261 LYS E C 1
ATOM 26135 O O . LYS E 5 261 ? 134.088 238.703 198.860 1.00 49.57 261 LYS E O 1
ATOM 26154 N N . TYR E 5 262 ? 133.493 237.432 200.613 1.00 56.06 262 TYR E N 1
ATOM 26155 C CA . TYR E 5 262 ? 134.464 238.037 201.516 1.00 49.13 262 TYR E CA 1
ATOM 26156 C C . TYR E 5 262 ? 135.858 237.449 201.385 1.00 45.83 262 TYR E C 1
ATOM 26157 O O . TYR E 5 262 ? 136.838 238.144 201.673 1.00 43.55 262 TYR E O 1
ATOM 26175 N N . LEU E 5 263 ? 135.978 236.193 200.965 1.00 41.80 263 LEU E N 1
ATOM 26176 C CA . LEU E 5 263 ? 137.269 235.527 200.929 1.00 43.42 263 LEU E CA 1
ATOM 26177 C C . LEU E 5 263 ? 137.925 235.552 199.559 1.00 46.32 263 LEU E C 1
ATOM 26178 O O . LEU E 5 263 ? 139.136 235.323 199.474 1.00 47.54 263 LEU E O 1
ATOM 26194 N N . ASP E 5 264 ? 137.170 235.808 198.488 1.00 52.64 264 ASP E N 1
ATOM 26195 C CA . ASP E 5 264 ? 137.745 235.850 197.147 1.00 51.86 264 ASP E CA 1
ATOM 26196 C C . ASP E 5 264 ? 137.584 237.207 196.474 1.00 53.21 264 ASP E C 1
ATOM 26197 O O . ASP E 5 264 ? 138.587 237.844 196.143 1.00 56.35 264 ASP E O 1
ATOM 26206 N N . GLU E 5 265 ? 136.355 237.687 196.291 1.00 56.64 265 GLU E N 1
ATOM 26207 C CA . GLU E 5 265 ? 136.109 238.807 195.388 1.00 52.52 265 GLU E CA 1
ATOM 26208 C C . GLU E 5 265 ? 136.196 240.163 196.072 1.00 54.02 265 GLU E C 1
ATOM 26209 O O . GLU E 5 265 ? 136.525 241.150 195.407 1.00 57.77 265 GLU E O 1
ATOM 26221 N N . GLU E 5 266 ? 135.907 240.239 197.369 1.00 57.49 266 GLU E N 1
ATOM 26222 C CA . GLU E 5 266 ? 136.142 241.443 198.155 1.00 53.92 266 GLU E CA 1
ATOM 26223 C C . GLU E 5 266 ? 137.271 241.247 199.159 1.00 52.25 266 GLU E C 1
ATOM 26224 O O . GLU E 5 266 ? 137.418 242.044 200.090 1.00 48.91 266 GLU E O 1
ATOM 26236 N N . TYR E 5 267 ? 138.064 240.197 198.986 1.00 44.46 267 TYR E N 1
ATOM 26237 C CA . TYR E 5 267 ? 139.223 239.985 199.832 1.00 34.09 267 TYR E CA 1
ATOM 26238 C C . TYR E 5 267 ? 140.187 241.157 199.676 1.00 41.12 267 TYR E C 1
ATOM 26239 O O . TYR E 5 267 ? 140.391 241.645 198.559 1.00 52.60 267 TYR E O 1
ATOM 26257 N N . PRO E 5 268 ? 140.792 241.639 200.759 1.00 37.43 268 PRO E N 1
ATOM 26258 C CA . PRO E 5 268 ? 141.759 242.731 200.620 1.00 41.51 268 PRO E CA 1
ATOM 26259 C C . PRO E 5 268 ? 142.904 242.340 199.696 1.00 42.18 268 PRO E C 1
ATOM 26260 O O . PRO E 5 268 ? 143.319 241.182 199.645 1.00 41.22 268 PRO E O 1
ATOM 26271 N N . SER E 5 269 ? 143.398 243.319 198.946 1.00 49.26 269 SER E N 1
ATOM 26272 C CA . SER E 5 269 ? 144.563 243.104 198.104 1.00 48.53 269 SER E CA 1
ATOM 26273 C C . SER E 5 269 ? 145.818 243.005 198.970 1.00 41.50 269 SER E C 1
ATOM 26274 O O . SER E 5 269 ? 145.776 243.125 200.195 1.00 46.13 269 SER E O 1
ATOM 26282 N N . LEU E 5 270 ? 146.958 242.773 198.322 1.00 45.08 270 LEU E N 1
ATOM 26283 C CA . LEU E 5 270 ? 148.216 242.742 199.057 1.00 42.37 270 LEU E CA 1
ATOM 26284 C C . LEU E 5 270 ? 148.611 244.127 199.549 1.00 45.85 270 LEU E C 1
ATOM 26285 O O . LEU E 5 270 ? 149.183 244.256 200.637 1.00 50.60 270 LEU E O 1
ATOM 26301 N N . ASP E 5 271 ? 148.314 245.173 198.773 1.00 46.04 271 ASP E N 1
ATOM 26302 C CA . ASP E 5 271 ? 148.570 246.533 199.236 1.00 46.81 271 ASP E CA 1
ATOM 26303 C C . ASP E 5 271 ? 147.659 246.901 200.400 1.00 48.41 271 ASP E C 1
ATOM 26304 O O . ASP E 5 271 ? 148.101 247.524 201.374 1.00 52.96 271 ASP E O 1
ATOM 26313 N N . GLU E 5 272 ? 146.381 246.536 200.313 1.00 41.92 272 GLU E N 1
ATOM 26314 C CA . GLU E 5 272 ? 145.463 246.806 201.411 1.00 41.56 272 GLU E CA 1
ATOM 26315 C C . GLU E 5 272 ? 145.871 246.038 202.657 1.00 44.57 272 GLU E C 1
ATOM 26316 O O . GLU E 5 272 ? 145.806 246.565 203.774 1.00 50.25 272 GLU E O 1
ATOM 26328 N N . TRP E 5 273 ? 146.298 244.786 202.484 1.00 43.54 273 TRP E N 1
ATOM 26329 C CA . TRP E 5 273 ? 146.792 244.020 203.619 1.00 35.73 273 TRP E CA 1
ATOM 26330 C C . TRP E 5 273 ? 148.028 244.673 204.216 1.00 31.61 273 TRP E C 1
ATOM 26331 O O . TRP E 5 273 ? 148.198 244.679 205.436 1.00 38.73 273 TRP E O 1
ATOM 26352 N N . ASP E 5 274 ? 148.910 245.214 203.376 1.00 37.41 274 ASP E N 1
ATOM 26353 C CA . ASP E 5 274 ? 150.069 245.928 203.901 1.00 42.41 274 ASP E CA 1
ATOM 26354 C C . ASP E 5 274 ? 149.642 247.126 204.739 1.00 45.86 274 ASP E C 1
ATOM 26355 O O . ASP E 5 274 ? 150.176 247.356 205.831 1.00 48.74 274 ASP E O 1
ATOM 26364 N N . GLU E 5 275 ? 148.672 247.897 204.245 1.00 49.90 275 GLU E N 1
ATOM 26365 C CA . GLU E 5 275 ? 148.183 249.042 205.008 1.00 47.09 275 GLU E CA 1
ATOM 26366 C C . GLU E 5 275 ? 147.605 248.599 206.348 1.00 46.40 275 GLU E C 1
ATOM 26367 O O . GLU E 5 275 ? 147.846 249.241 207.377 1.00 49.09 275 GLU E O 1
ATOM 26379 N N . TYR E 5 276 ? 146.840 247.506 206.355 1.00 38.22 276 TYR E N 1
ATOM 26380 C CA . TYR E 5 276 ? 146.296 246.991 207.611 1.00 34.58 276 TYR E CA 1
ATOM 26381 C C . TYR E 5 276 ? 147.406 246.559 208.561 1.00 37.97 276 TYR E C 1
ATOM 26382 O O . TYR E 5 276 ? 147.442 246.975 209.723 1.00 41.63 276 TYR E O 1
ATOM 26400 N N . TRP E 5 277 ? 148.324 245.718 208.083 1.00 40.14 277 TRP E N 1
ATOM 26401 C CA . TRP E 5 277 ? 149.376 245.193 208.945 1.00 36.46 277 TRP E CA 1
ATOM 26402 C C . TRP E 5 277 ? 150.242 246.310 209.499 1.00 36.28 277 TRP E C 1
ATOM 26403 O O . TRP E 5 277 ? 150.821 246.167 210.580 1.00 43.20 277 TRP E O 1
ATOM 26424 N N . LYS E 5 278 ? 150.343 247.427 208.776 1.00 43.05 278 LYS E N 1
ATOM 26425 C CA . LYS E 5 278 ? 151.091 248.572 209.278 1.00 42.82 278 LYS E CA 1
ATOM 26426 C C . LYS E 5 278 ? 150.532 249.097 210.594 1.00 48.61 278 LYS E C 1
ATOM 26427 O O . LYS E 5 278 ? 151.256 249.758 211.343 1.00 49.22 278 LYS E O 1
ATOM 26446 N N . ARG E 5 279 ? 149.258 248.824 210.886 1.00 40.88 279 ARG E N 1
ATOM 26447 C CA . ARG E 5 279 ? 148.615 249.343 212.087 1.00 32.30 279 ARG E CA 1
ATOM 26448 C C . ARG E 5 279 ? 148.978 248.561 213.341 1.00 33.65 279 ARG E C 1
ATOM 26449 O O . ARG E 5 279 ? 149.027 249.142 214.428 1.00 44.34 279 ARG E O 1
ATOM 26470 N N . CYS E 5 280 ? 149.223 247.260 213.212 1.00 42.22 280 CYS E N 1
ATOM 26471 C CA . CYS E 5 280 ? 149.229 246.361 214.359 1.00 42.97 280 CYS E CA 1
ATOM 26472 C C . CYS E 5 280 ? 150.119 246.888 215.479 1.00 33.36 280 CYS E C 1
ATOM 26473 O O . CYS E 5 280 ? 151.263 247.282 215.249 1.00 41.26 280 CYS E O 1
ATOM 26480 N N . ILE E 5 281 ? 149.577 246.898 216.697 1.00 34.87 281 ILE E N 1
ATOM 26481 C CA . ILE E 5 281 ? 150.298 247.380 217.869 1.00 39.28 281 ILE E CA 1
ATOM 26482 C C . ILE E 5 281 ? 150.846 246.233 218.712 1.00 33.45 281 ILE E C 1
ATOM 26483 O O . ILE E 5 281 ? 151.357 246.467 219.808 1.00 42.31 281 ILE E O 1
ATOM 26499 N N . ASN E 5 282 ? 150.742 244.995 218.230 1.00 32.24 282 ASN E N 1
ATOM 26500 C CA . ASN E 5 282 ? 151.367 243.849 218.889 1.00 31.88 282 ASN E CA 1
ATOM 26501 C C . ASN E 5 282 ? 150.789 243.625 220.287 1.00 40.20 282 ASN E C 1
ATOM 26502 O O . ASN E 5 282 ? 151.500 243.258 221.222 1.00 41.77 282 ASN E O 1
ATOM 26513 N N . CYS E 5 283 ? 149.484 243.845 220.429 1.00 39.33 283 CYS E N 1
ATOM 26514 C CA . CYS E 5 283 ? 148.826 243.741 221.723 1.00 26.39 283 CYS E CA 1
ATOM 26515 C C . CYS E 5 283 ? 148.409 242.323 222.077 1.00 30.06 283 CYS E C 1
ATOM 26516 O O . CYS E 5 283 ? 148.114 242.057 223.245 1.00 38.65 283 CYS E O 1
ATOM 26523 N N . PHE E 5 284 ? 148.386 241.411 221.106 1.00 36.98 284 PHE E N 1
ATOM 26524 C CA . PHE E 5 284 ? 148.025 240.010 221.302 1.00 32.83 284 PHE E CA 1
ATOM 26525 C C . PHE E 5 284 ? 146.576 239.824 221.726 1.00 28.06 284 PHE E C 1
ATOM 26526 O O . PHE E 5 284 ? 146.226 238.788 222.292 1.00 37.50 284 PHE E O 1
ATOM 26543 N N . ALA E 5 285 ? 145.714 240.806 221.463 1.00 21.35 285 ALA E N 1
ATOM 26544 C CA . ALA E 5 285 ? 144.301 240.632 221.772 1.00 22.87 285 ALA E CA 1
ATOM 26545 C C . ALA E 5 285 ? 143.701 239.513 220.937 1.00 28.48 285 ALA E C 1
ATOM 26546 O O . ALA E 5 285 ? 142.873 238.738 221.426 1.00 39.31 285 ALA E O 1
ATOM 26553 N N . CYS E 5 286 ? 144.111 239.411 219.672 1.00 37.47 286 CYS E N 1
ATOM 26554 C CA . CYS E 5 286 ? 143.593 238.361 218.802 1.00 29.46 286 CYS E CA 1
ATOM 26555 C C . CYS E 5 286 ? 143.965 236.982 219.329 1.00 30.26 286 CYS E C 1
ATOM 26556 O O . CYS E 5 286 ? 143.119 236.085 219.408 1.00 42.03 286 CYS E O 1
ATOM 26563 N N . ARG E 5 287 ? 145.229 236.793 219.703 1.00 29.99 287 ARG E N 1
ATOM 26564 C CA . ARG E 5 287 ? 145.652 235.499 220.221 1.00 22.46 287 ARG E CA 1
ATOM 26565 C C . ARG E 5 287 ? 144.965 235.182 221.544 1.00 30.24 287 ARG E C 1
ATOM 26566 O O . ARG E 5 287 ? 144.538 234.045 221.767 1.00 33.51 287 ARG E O 1
ATOM 26587 N N . ASP E 5 288 ? 144.853 236.171 222.433 1.00 35.58 288 ASP E N 1
ATOM 26588 C CA . ASP E 5 288 ? 144.173 235.944 223.704 1.00 25.37 288 ASP E CA 1
ATOM 26589 C C . ASP E 5 288 ? 142.725 235.534 223.483 1.00 30.91 288 ASP E C 1
ATOM 26590 O O . ASP E 5 288 ? 142.221 234.626 224.150 1.00 37.11 288 ASP E O 1
ATOM 26599 N N . ALA E 5 289 ? 142.039 236.194 222.550 1.00 30.38 289 ALA E N 1
ATOM 26600 C CA . ALA E 5 289 ? 140.641 235.882 222.295 1.00 23.46 289 ALA E CA 1
ATOM 26601 C C . ALA E 5 289 ? 140.458 234.556 221.570 1.00 29.06 289 ALA E C 1
ATOM 26602 O O . ALA E 5 289 ? 139.405 233.931 221.719 1.00 33.68 289 ALA E O 1
ATOM 26609 N N . CYS E 5 290 ? 141.444 234.109 220.806 1.00 31.74 290 CYS E N 1
ATOM 26610 C CA . CYS E 5 290 ? 141.271 232.911 219.991 1.00 25.73 290 CYS E CA 1
ATOM 26611 C C . CYS E 5 290 ? 141.125 231.680 220.875 1.00 25.69 290 CYS E C 1
ATOM 26612 O O . CYS E 5 290 ? 142.027 231.390 221.669 1.00 27.53 290 CYS E O 1
ATOM 26619 N N . PRO E 5 291 ? 140.024 230.930 220.776 1.00 32.19 291 PRO E N 1
ATOM 26620 C CA . PRO E 5 291 ? 139.888 229.737 221.624 1.00 29.16 291 PRO E CA 1
ATOM 26621 C C . PRO E 5 291 ? 140.914 228.662 221.316 1.00 26.17 291 PRO E C 1
ATOM 26622 O O . PRO E 5 291 ? 141.290 227.906 222.218 1.00 33.02 291 PRO E O 1
ATOM 26633 N N . VAL E 5 292 ? 141.384 228.572 220.070 1.00 32.84 292 VAL E N 1
ATOM 26634 C CA . VAL E 5 292 ? 142.365 227.558 219.710 1.00 28.73 292 VAL E CA 1
ATOM 26635 C C . VAL E 5 292 ? 143.746 227.899 220.248 1.00 30.92 292 VAL E C 1
ATOM 26636 O O . VAL E 5 292 ? 144.607 227.019 220.336 1.00 34.15 292 VAL E O 1
ATOM 26649 N N . CYS E 5 293 ? 143.983 229.157 220.612 1.00 31.09 293 CYS E N 1
ATOM 26650 C CA . CYS E 5 293 ? 145.274 229.581 221.147 1.00 28.00 293 CYS E CA 1
ATOM 26651 C C . CYS E 5 293 ? 145.198 229.511 222.671 1.00 35.05 293 CYS E C 1
ATOM 26652 O O . CYS E 5 293 ? 144.964 230.500 223.365 1.00 44.41 293 CYS E O 1
ATOM 26659 N N . PHE E 5 294 ? 145.405 228.304 223.190 1.00 40.82 294 PHE E N 1
ATOM 26660 C CA . PHE E 5 294 ? 145.251 228.007 224.607 1.00 37.28 294 PHE E CA 1
ATOM 26661 C C . PHE E 5 294 ? 146.576 227.894 225.344 1.00 42.10 294 PHE E C 1
ATOM 26662 O O . PHE E 5 294 ? 146.573 227.744 226.568 1.00 49.22 294 PHE E O 1
ATOM 26679 N N . CYS E 5 295 ? 147.700 227.960 224.638 1.00 49.21 295 CYS E N 1
ATOM 26680 C CA . CYS E 5 295 ? 148.971 227.538 225.210 1.00 48.08 295 CYS E CA 1
ATOM 26681 C C . CYS E 5 295 ? 149.322 228.359 226.444 1.00 52.69 295 CYS E C 1
ATOM 26682 O O . CYS E 5 295 ? 149.054 229.560 226.514 1.00 54.51 295 CYS E O 1
ATOM 26689 N N . ARG E 5 296 ? 149.926 227.690 227.429 1.00 61.60 296 ARG E N 1
ATOM 26690 C CA . ARG E 5 296 ? 150.373 228.383 228.633 1.00 64.76 296 ARG E CA 1
ATOM 26691 C C . ARG E 5 296 ? 151.405 229.450 228.297 1.00 63.03 296 ARG E C 1
ATOM 26692 O O . ARG E 5 296 ? 151.355 230.565 228.828 1.00 61.99 296 ARG E O 1
ATOM 26713 N N . GLU E 5 297 ? 152.351 229.124 227.422 1.00 59.91 297 GLU E N 1
ATOM 26714 C CA . GLU E 5 297 ? 153.348 230.064 226.932 1.00 57.80 297 GLU E CA 1
ATOM 26715 C C . GLU E 5 297 ? 153.286 230.074 225.414 1.00 58.09 297 GLU E C 1
ATOM 26716 O O . GLU E 5 297 ? 153.324 229.015 224.782 1.00 64.86 297 GLU E O 1
ATOM 26728 N N . CYS E 5 298 ? 153.195 231.262 224.833 1.00 45.38 298 CYS E N 1
ATOM 26729 C CA . CYS E 5 298 ? 153.000 231.417 223.400 1.00 43.97 298 CYS E CA 1
ATOM 26730 C C . CYS E 5 298 ? 154.332 231.655 222.702 1.00 44.19 298 CYS E C 1
ATOM 26731 O O . CYS E 5 298 ? 155.148 232.463 223.153 1.00 47.21 298 CYS E O 1
ATOM 26738 N N . GLU E 5 299 ? 154.542 230.941 221.594 1.00 46.97 299 GLU E N 1
ATOM 26739 C CA . GLU E 5 299 ? 155.769 231.097 220.820 1.00 46.77 299 GLU E CA 1
ATOM 26740 C C . GLU E 5 299 ? 155.904 232.498 220.243 1.00 44.81 299 GLU E C 1
ATOM 26741 O O . GLU E 5 299 ? 157.024 232.978 220.043 1.00 50.18 299 GLU E O 1
ATOM 26753 N N . LEU E 5 300 ? 154.784 233.169 219.965 1.00 38.32 300 LEU E N 1
ATOM 26754 C CA . LEU E 5 300 ? 154.845 234.506 219.389 1.00 39.65 300 LEU E CA 1
ATOM 26755 C C . LEU E 5 300 ? 155.554 235.494 220.304 1.00 36.92 300 LEU E C 1
ATOM 26756 O O . LEU E 5 300 ? 155.986 236.551 219.837 1.00 33.49 300 LEU E O 1
ATOM 26772 N N . GLU E 5 301 ? 155.678 235.177 221.589 1.00 44.76 301 GLU E N 1
ATOM 26773 C CA . GLU E 5 301 ? 156.340 236.047 222.550 1.00 44.54 301 GLU E CA 1
ATOM 26774 C C . GLU E 5 301 ? 157.810 235.705 222.755 1.00 44.07 301 GLU E C 1
ATOM 26775 O O . GLU E 5 301 ? 158.477 236.373 223.549 1.00 46.73 301 GLU E O 1
ATOM 26787 N N . LYS E 5 302 ? 158.332 234.699 222.061 1.00 49.09 302 LYS E N 1
ATOM 26788 C CA . LYS E 5 302 ? 159.748 234.384 222.163 1.00 49.93 302 LYS E CA 1
ATOM 26789 C C . LYS E 5 302 ? 160.589 235.511 221.569 1.00 49.89 302 LYS E C 1
ATOM 26790 O O . LYS E 5 302 ? 160.131 236.296 220.735 1.00 49.74 302 LYS E O 1
ATOM 26809 N N . ASP E 5 303 ? 161.844 235.583 222.014 1.00 55.11 303 ASP E N 1
ATOM 26810 C CA . ASP E 5 303 ? 162.730 236.653 221.561 1.00 52.11 303 ASP E CA 1
ATOM 26811 C C . ASP E 5 303 ? 162.942 236.601 220.053 1.00 50.48 303 ASP E C 1
ATOM 26812 O O . ASP E 5 303 ? 162.927 237.639 219.383 1.00 50.42 303 ASP E O 1
ATOM 26821 N N . TYR E 5 304 ? 163.144 235.404 219.498 1.00 52.64 304 TYR E N 1
ATOM 26822 C CA . TYR E 5 304 ? 163.425 235.290 218.073 1.00 51.17 304 TYR E CA 1
ATOM 26823 C C . TYR E 5 304 ? 162.205 235.569 217.204 1.00 51.57 304 TYR E C 1
ATOM 26824 O O . TYR E 5 304 ? 162.353 235.681 215.984 1.00 56.30 304 TYR E O 1
ATOM 26842 N N . LEU E 5 305 ? 161.020 235.682 217.791 1.00 43.97 305 LEU E N 1
ATOM 26843 C CA . LEU E 5 305 ? 159.821 236.079 217.065 1.00 43.76 305 LEU E CA 1
ATOM 26844 C C . LEU E 5 305 ? 159.263 237.413 217.522 1.00 44.61 305 LEU E C 1
ATOM 26845 O O . LEU E 5 305 ? 158.887 238.237 216.687 1.00 45.78 305 LEU E O 1
ATOM 26861 N N . LEU E 5 306 ? 159.201 237.645 218.831 1.00 49.18 306 LEU E N 1
ATOM 26862 C CA . LEU E 5 306 ? 158.538 238.832 219.351 1.00 45.04 306 LEU E CA 1
ATOM 26863 C C . LEU E 5 306 ? 159.206 240.092 218.827 1.00 48.21 306 LEU E C 1
ATOM 26864 O O . LEU E 5 306 ? 160.433 240.209 218.813 1.00 51.34 306 LEU E O 1
ATOM 26880 N N . GLU E 5 307 ? 158.383 241.039 218.396 1.00 56.45 307 GLU E N 1
ATOM 26881 C CA . GLU E 5 307 ? 158.865 242.338 217.952 1.00 54.46 307 GLU E CA 1
ATOM 26882 C C . GLU E 5 307 ? 159.071 243.222 219.175 1.00 56.56 307 GLU E C 1
ATOM 26883 O O . GLU E 5 307 ? 158.108 243.595 219.852 1.00 55.61 307 GLU E O 1
ATOM 26895 N N . SER E 5 308 ? 160.327 243.555 219.463 1.00 65.37 308 SER E N 1
ATOM 26896 C CA . SER E 5 308 ? 160.681 244.242 220.697 1.00 65.81 308 SER E CA 1
ATOM 26897 C C . SER E 5 308 ? 160.634 245.759 220.583 1.00 64.74 308 SER E C 1
ATOM 26898 O O . SER E 5 308 ? 160.788 246.441 221.602 1.00 65.42 308 SER E O 1
ATOM 26906 N N . ASP E 5 309 ? 160.430 246.304 219.391 1.00 63.41 309 ASP E N 1
ATOM 26907 C CA . ASP E 5 309 ? 160.336 247.743 219.203 1.00 63.74 309 ASP E CA 1
ATOM 26908 C C . ASP E 5 309 ? 158.877 248.178 219.188 1.00 64.83 309 ASP E C 1
ATOM 26909 O O . ASP E 5 309 ? 157.966 247.377 218.966 1.00 64.92 309 ASP E O 1
ATOM 26918 N N . GLU E 5 310 ? 158.666 249.468 219.428 1.00 62.50 310 GLU E N 1
ATOM 26919 C CA . GLU E 5 310 ? 157.320 250.038 219.444 1.00 60.54 310 GLU E CA 1
ATOM 26920 C C . GLU E 5 310 ? 156.922 250.427 218.020 1.00 61.59 310 GLU E C 1
ATOM 26921 O O . GLU E 5 310 ? 156.752 251.596 217.674 1.00 62.91 310 GLU E O 1
ATOM 26933 N N . LYS E 5 311 ? 156.777 249.400 217.186 1.00 58.50 311 LYS E N 1
ATOM 26934 C CA . LYS E 5 311 ? 156.355 249.577 215.805 1.00 58.23 311 LYS E CA 1
ATOM 26935 C C . LYS E 5 311 ? 155.580 248.342 215.373 1.00 54.64 311 LYS E C 1
ATOM 26936 O O . LYS E 5 311 ? 155.569 247.320 216.060 1.00 57.44 311 LYS E O 1
ATOM 26955 N N . ALA E 5 312 ? 154.927 248.449 214.225 1.00 46.79 312 ALA E N 1
ATOM 26956 C CA . ALA E 5 312 ? 154.111 247.351 213.734 1.00 46.13 312 ALA E CA 1
ATOM 26957 C C . ALA E 5 312 ? 154.980 246.120 213.499 1.00 48.02 312 ALA E C 1
ATOM 26958 O O . ALA E 5 312 ? 156.054 246.234 212.895 1.00 50.40 312 ALA E O 1
ATOM 26965 N N . PRO E 5 313 ? 154.569 244.941 213.957 1.00 48.08 313 PRO E N 1
ATOM 26966 C CA . PRO E 5 313 ? 155.376 243.743 213.718 1.00 45.65 313 PRO E CA 1
ATOM 26967 C C . PRO E 5 313 ? 155.310 243.295 212.269 1.00 38.54 313 PRO E C 1
ATOM 26968 O O . PRO E 5 313 ? 154.368 243.592 211.533 1.00 45.07 313 PRO E O 1
ATOM 26979 N N . ASP E 5 314 ? 156.337 242.567 211.866 1.00 38.30 314 ASP E N 1
ATOM 26980 C CA . ASP E 5 314 ? 156.318 241.906 210.574 1.00 40.15 314 ASP E CA 1
ATOM 26981 C C . ASP E 5 314 ? 155.181 240.894 210.577 1.00 35.22 314 ASP E C 1
ATOM 26982 O O . ASP E 5 314 ? 155.179 239.986 211.419 1.00 40.55 314 ASP E O 1
ATOM 26991 N N . PRO E 5 315 ? 154.203 241.000 209.677 1.00 38.09 315 PRO E N 1
ATOM 26992 C CA . PRO E 5 315 ? 153.081 240.052 209.721 1.00 33.61 315 PRO E CA 1
ATOM 26993 C C . PRO E 5 315 ? 153.504 238.614 209.509 1.00 41.01 315 PRO E C 1
ATOM 26994 O O . PRO E 5 315 ? 152.756 237.710 209.884 1.00 40.53 315 PRO E O 1
ATOM 27005 N N . LEU E 5 316 ? 154.673 238.362 208.925 1.00 39.59 316 LEU E N 1
ATOM 27006 C CA . LEU E 5 316 ? 155.138 236.990 208.797 1.00 35.60 316 LEU E CA 1
ATOM 27007 C C . LEU E 5 316 ? 155.310 236.374 210.178 1.00 38.00 316 LEU E C 1
ATOM 27008 O O . LEU E 5 316 ? 154.509 235.527 210.576 1.00 43.57 316 LEU E O 1
ATOM 27024 N N . THR E 5 317 ? 156.268 236.873 210.951 1.00 40.66 317 THR E N 1
ATOM 27025 C CA . THR E 5 317 ? 156.647 236.238 212.207 1.00 40.58 317 THR E CA 1
ATOM 27026 C C . THR E 5 317 ? 155.579 236.336 213.292 1.00 38.58 317 THR E C 1
ATOM 27027 O O . THR E 5 317 ? 155.818 235.843 214.397 1.00 43.31 317 THR E O 1
ATOM 27038 N N . PHE E 5 318 ? 154.434 236.964 213.031 1.00 37.97 318 PHE E N 1
ATOM 27039 C CA . PHE E 5 318 ? 153.318 236.964 213.968 1.00 34.03 318 PHE E CA 1
ATOM 27040 C C . PHE E 5 318 ? 152.113 236.228 213.397 1.00 33.81 318 PHE E C 1
ATOM 27041 O O . PHE E 5 318 ? 151.741 235.151 213.882 1.00 35.89 318 PHE E O 1
ATOM 27058 N N . GLN E 5 319 ? 151.563 236.737 212.293 1.00 36.76 319 GLN E N 1
ATOM 27059 C CA . GLN E 5 319 ? 150.360 236.151 211.719 1.00 36.18 319 GLN E CA 1
ATOM 27060 C C . GLN E 5 319 ? 150.660 234.825 211.038 1.00 35.22 319 GLN E C 1
ATOM 27061 O O . GLN E 5 319 ? 149.905 233.866 211.201 1.00 36.88 319 GLN E O 1
ATOM 27075 N N . GLY E 5 320 ? 151.736 234.750 210.248 1.00 30.25 320 GLY E N 1
ATOM 27076 C CA . GLY E 5 320 ? 152.050 233.502 209.584 1.00 26.63 320 GLY E CA 1
ATOM 27077 C C . GLY E 5 320 ? 152.419 232.408 210.559 1.00 31.97 320 GLY E C 1
ATOM 27078 O O . GLY E 5 320 ? 152.087 231.243 210.340 1.00 42.28 320 GLY E O 1
ATOM 27082 N N . VAL E 5 321 ? 153.098 232.759 211.648 1.00 33.12 321 VAL E N 1
ATOM 27083 C CA . VAL E 5 321 ? 153.415 231.765 212.666 1.00 31.50 321 VAL E CA 1
ATOM 27084 C C . VAL E 5 321 ? 152.138 231.255 213.323 1.00 32.80 321 VAL E C 1
ATOM 27085 O O . VAL E 5 321 ? 151.944 230.043 213.471 1.00 37.46 321 VAL E O 1
ATOM 27098 N N . ARG E 5 322 ? 151.240 232.163 213.719 1.00 27.81 322 ARG E N 1
ATOM 27099 C CA . ARG E 5 322 ? 149.990 231.705 214.321 1.00 30.74 322 ARG E CA 1
ATOM 27100 C C . ARG E 5 322 ? 149.180 230.870 213.332 1.00 32.21 322 ARG E C 1
ATOM 27101 O O . ARG E 5 322 ? 148.536 229.885 213.718 1.00 30.74 322 ARG E O 1
ATOM 27122 N N . LEU E 5 323 ? 149.195 231.253 212.053 1.00 31.30 323 LEU E N 1
ATOM 27123 C CA . LEU E 5 323 ? 148.507 230.480 211.025 1.00 30.43 323 LEU E CA 1
ATOM 27124 C C . LEU E 5 323 ? 149.082 229.075 210.925 1.00 32.13 323 LEU E C 1
ATOM 27125 O O . LEU E 5 323 ? 148.345 228.094 210.981 1.00 36.89 323 LEU E O 1
ATOM 27141 N N . SER E 5 324 ? 150.400 228.956 210.827 1.00 30.84 324 SER E N 1
ATOM 27142 C CA . SER E 5 324 ? 150.999 227.631 210.789 1.00 28.79 324 SER E CA 1
ATOM 27143 C C . SER E 5 324 ? 150.675 226.833 212.045 1.00 31.07 324 SER E C 1
ATOM 27144 O O . SER E 5 324 ? 150.578 225.603 211.989 1.00 33.24 324 SER E O 1
ATOM 27152 N N . HIS E 5 325 ? 150.507 227.510 213.182 1.00 40.94 325 HIS E N 1
ATOM 27153 C CA . HIS E 5 325 ? 150.251 226.798 214.431 1.00 35.78 325 HIS E CA 1
ATOM 27154 C C . HIS E 5 325 ? 148.834 226.243 214.491 1.00 35.77 325 HIS E C 1
ATOM 27155 O O . HIS E 5 325 ? 148.633 225.111 214.942 1.00 40.91 325 HIS E O 1
ATOM 27169 N N . MET E 5 326 ? 147.835 227.026 214.079 1.00 30.10 326 MET E N 1
ATOM 27170 C CA . MET E 5 326 ? 146.455 226.620 214.324 1.00 24.45 326 MET E CA 1
ATOM 27171 C C . MET E 5 326 ? 145.463 226.903 213.202 1.00 26.81 326 MET E C 1
ATOM 27172 O O . MET E 5 326 ? 144.273 226.644 213.397 1.00 35.69 326 MET E O 1
ATOM 27186 N N . GLY E 5 327 ? 145.890 227.401 212.043 1.00 25.50 327 GLY E N 1
ATOM 27187 C CA . GLY E 5 327 ? 144.942 227.847 211.041 1.00 26.70 327 GLY E CA 1
ATOM 27188 C C . GLY E 5 327 ? 144.159 226.718 210.415 1.00 30.17 327 GLY E C 1
ATOM 27189 O O . GLY E 5 327 ? 143.086 226.945 209.854 1.00 34.66 327 GLY E O 1
ATOM 27193 N N . PHE E 5 328 ? 144.690 225.498 210.475 1.00 33.13 328 PHE E N 1
ATOM 27194 C CA . PHE E 5 328 ? 143.914 224.326 210.091 1.00 32.57 328 PHE E CA 1
ATOM 27195 C C . PHE E 5 328 ? 142.806 224.022 211.088 1.00 23.55 328 PHE E C 1
ATOM 27196 O O . PHE E 5 328 ? 141.871 223.297 210.744 1.00 40.08 328 PHE E O 1
ATOM 27213 N N . SER E 5 329 ? 142.892 224.553 212.309 1.00 31.37 329 SER E N 1
ATOM 27214 C CA . SER E 5 329 ? 141.866 224.370 213.326 1.00 23.83 329 SER E CA 1
ATOM 27215 C C . SER E 5 329 ? 141.005 225.610 213.522 1.00 27.70 329 SER E C 1
ATOM 27216 O O . SER E 5 329 ? 140.215 225.653 214.471 1.00 35.50 329 SER E O 1
ATOM 27224 N N . CYS E 5 330 ? 141.134 226.617 212.663 1.00 32.56 330 CYS E N 1
ATOM 27225 C CA . CYS E 5 330 ? 140.385 227.854 212.839 1.00 26.67 330 CYS E CA 1
ATOM 27226 C C . CYS E 5 330 ? 138.905 227.603 212.603 1.00 22.21 330 CYS E C 1
ATOM 27227 O O . CYS E 5 330 ? 138.513 227.066 211.566 1.00 31.78 330 CYS E O 1
ATOM 27234 N N . ILE E 5 331 ? 138.077 228.009 213.568 1.00 31.93 331 ILE E N 1
ATOM 27235 C CA . ILE E 5 331 ? 136.649 227.725 213.530 1.00 29.57 331 ILE E CA 1
ATOM 27236 C C . ILE E 5 331 ? 135.829 228.918 213.066 1.00 22.68 331 ILE E C 1
ATOM 27237 O O . ILE E 5 331 ? 134.596 228.849 213.081 1.00 37.61 331 ILE E O 1
ATOM 27253 N N . ASN E 5 332 ? 136.475 230.004 212.645 1.00 29.64 332 ASN E N 1
ATOM 27254 C CA . ASN E 5 332 ? 135.779 231.169 212.098 1.00 31.19 332 ASN E CA 1
ATOM 27255 C C . ASN E 5 332 ? 134.794 231.751 213.111 1.00 26.23 332 ASN E C 1
ATOM 27256 O O . ASN E 5 332 ? 133.680 232.147 212.770 1.00 39.04 332 ASN E O 1
ATOM 27267 N N . CYS E 5 333 ? 135.207 231.803 214.376 1.00 30.14 333 CYS E N 1
ATOM 27268 C CA . CYS E 5 333 ? 134.360 232.366 215.420 1.00 29.38 333 CYS E CA 1
ATOM 27269 C C . CYS E 5 333 ? 134.406 233.887 215.455 1.00 25.70 333 CYS E C 1
ATOM 27270 O O . CYS E 5 333 ? 133.555 234.503 216.103 1.00 33.70 333 CYS E O 1
ATOM 27277 N N . GLY E 5 334 ? 135.381 234.500 214.791 1.00 33.99 334 GLY E N 1
ATOM 27278 C CA . GLY E 5 334 ? 135.460 235.941 214.698 1.00 31.86 334 GLY E CA 1
ATOM 27279 C C . GLY E 5 334 ? 135.880 236.652 215.962 1.00 27.14 334 GLY E C 1
ATOM 27280 O O . GLY E 5 334 ? 135.767 237.880 216.022 1.00 35.91 334 GLY E O 1
ATOM 27284 N N . GLN E 5 335 ? 136.357 235.930 216.978 1.00 33.42 335 GLN E N 1
ATOM 27285 C CA . GLN E 5 335 ? 136.731 236.582 218.228 1.00 33.10 335 GLN E CA 1
ATOM 27286 C C . GLN E 5 335 ? 137.998 237.413 218.063 1.00 34.88 335 GLN E C 1
ATOM 27287 O O . GLN E 5 335 ? 138.137 238.466 218.694 1.00 40.83 335 GLN E O 1
ATOM 27301 N N . CYS E 5 336 ? 138.932 236.958 217.225 1.00 36.32 336 CYS E N 1
ATOM 27302 C CA . CYS E 5 336 ? 140.151 237.724 216.994 1.00 30.40 336 CYS E CA 1
ATOM 27303 C C . CYS E 5 336 ? 139.838 239.087 216.394 1.00 33.27 336 CYS E C 1
ATOM 27304 O O . CYS E 5 336 ? 140.418 240.101 216.795 1.00 39.07 336 CYS E O 1
ATOM 27311 N N . GLU E 5 337 ? 138.922 239.129 215.427 1.00 32.86 337 GLU E N 1
ATOM 27312 C CA . GLU E 5 337 ? 138.581 240.387 214.778 1.00 33.83 337 GLU E CA 1
ATOM 27313 C C . GLU E 5 337 ? 137.755 241.288 215.685 1.00 33.89 337 GLU E C 1
ATOM 27314 O O . GLU E 5 337 ? 137.847 242.514 215.584 1.00 40.06 337 GLU E O 1
ATOM 27326 N N . ASP E 5 338 ? 136.947 240.704 216.571 1.00 35.72 338 ASP E N 1
ATOM 27327 C CA . ASP E 5 338 ? 136.121 241.507 217.468 1.00 32.72 338 ASP E CA 1
ATOM 27328 C C . ASP E 5 338 ? 136.972 242.363 218.397 1.00 32.90 338 ASP E C 1
ATOM 27329 O O . ASP E 5 338 ? 136.635 243.520 218.664 1.00 44.12 338 ASP E O 1
ATOM 27338 N N . VAL E 5 339 ? 138.074 241.809 218.910 1.00 29.04 339 VAL E N 1
ATOM 27339 C CA . VAL E 5 339 ? 138.817 242.462 219.981 1.00 23.82 339 VAL E CA 1
ATOM 27340 C C . VAL E 5 339 ? 140.002 243.267 219.477 1.00 30.53 339 VAL E C 1
ATOM 27341 O O . VAL E 5 339 ? 140.692 243.899 220.287 1.00 34.78 339 VAL E O 1
ATOM 27354 N N . CYS E 5 340 ? 140.257 243.280 218.179 1.00 30.83 340 CYS E N 1
ATOM 27355 C CA . CYS E 5 340 ? 141.443 243.948 217.665 1.00 33.43 340 CYS E CA 1
ATOM 27356 C C . CYS E 5 340 ? 141.328 245.455 217.870 1.00 28.76 340 CYS E C 1
ATOM 27357 O O . CYS E 5 340 ? 140.408 246.074 217.321 1.00 32.77 340 CYS E O 1
ATOM 27364 N N . PRO E 5 341 ? 142.230 246.088 218.628 1.00 35.76 341 PRO E N 1
ATOM 27365 C CA . PRO E 5 341 ? 142.132 247.545 218.805 1.00 39.69 341 PRO E CA 1
ATOM 27366 C C . PRO E 5 341 ? 142.362 248.328 217.528 1.00 33.37 341 PRO E C 1
ATOM 27367 O O . PRO E 5 341 ? 141.947 249.488 217.453 1.00 40.93 341 PRO E O 1
ATOM 27378 N N . MET E 5 342 ? 143.009 247.739 216.528 1.00 40.52 342 MET E N 1
ATOM 27379 C CA . MET E 5 342 ? 143.383 248.443 215.312 1.00 30.46 342 MET E CA 1
ATOM 27380 C C . MET E 5 342 ? 142.434 248.169 214.151 1.00 34.75 342 MET E C 1
ATOM 27381 O O . MET E 5 342 ? 142.665 248.676 213.052 1.00 43.29 342 MET E O 1
ATOM 27395 N N . ASP E 5 343 ? 141.377 247.390 214.368 1.00 34.95 343 ASP E N 1
ATOM 27396 C CA . ASP E 5 343 ? 140.358 247.119 213.354 1.00 38.76 343 ASP E CA 1
ATOM 27397 C C . ASP E 5 343 ? 140.960 246.461 212.107 1.00 40.70 343 ASP E C 1
ATOM 27398 O O . ASP E 5 343 ? 140.798 246.934 210.982 1.00 41.92 343 ASP E O 1
ATOM 27407 N N . ILE E 5 344 ? 141.645 245.344 212.325 1.00 37.25 344 ILE E N 1
ATOM 27408 C CA . ILE E 5 344 ? 142.190 244.544 211.228 1.00 35.01 344 ILE E CA 1
ATOM 27409 C C . ILE E 5 344 ? 141.271 243.350 210.983 1.00 34.69 344 ILE E C 1
ATOM 27410 O O . ILE E 5 344 ? 140.829 242.709 211.947 1.00 29.01 344 ILE E O 1
ATOM 27426 N N . PRO E 5 345 ? 140.938 243.016 209.720 1.00 40.20 345 PRO E N 1
ATOM 27427 C CA . PRO E 5 345 ? 140.099 241.824 209.441 1.00 26.27 345 PRO E CA 1
ATOM 27428 C C . PRO E 5 345 ? 140.881 240.513 209.434 1.00 31.09 345 PRO E C 1
ATOM 27429 O O . PRO E 5 345 ? 141.114 239.878 208.404 1.00 37.38 345 PRO E O 1
ATOM 27440 N N . ILE E 5 346 ? 141.269 240.065 210.629 1.00 33.13 346 ILE E N 1
ATOM 27441 C CA . ILE E 5 346 ? 142.116 238.881 210.770 1.00 32.62 346 ILE E CA 1
ATOM 27442 C C . ILE E 5 346 ? 141.349 237.609 210.410 1.00 29.01 346 ILE E C 1
ATOM 27443 O O . ILE E 5 346 ? 141.876 236.705 209.737 1.00 31.60 346 ILE E O 1
ATOM 27459 N N . ALA E 5 347 ? 140.097 237.513 210.860 1.00 29.19 347 ALA E N 1
ATOM 27460 C CA . ALA E 5 347 ? 139.334 236.291 210.648 1.00 33.08 347 ALA E CA 1
ATOM 27461 C C . ALA E 5 347 ? 139.198 235.964 209.169 1.00 31.53 347 ALA E C 1
ATOM 27462 O O . ALA E 5 347 ? 139.106 234.791 208.808 1.00 40.79 347 ALA E O 1
ATOM 27469 N N . ARG E 5 348 ? 139.206 236.975 208.298 1.00 36.77 348 ARG E N 1
ATOM 27470 C CA . ARG E 5 348 ? 139.151 236.716 206.862 1.00 36.71 348 ARG E CA 1
ATOM 27471 C C . ARG E 5 348 ? 140.303 235.825 206.417 1.00 39.89 348 ARG E C 1
ATOM 27472 O O . ARG E 5 348 ? 140.092 234.772 205.803 1.00 37.25 348 ARG E O 1
ATOM 27493 N N . ILE E 5 349 ? 141.535 236.234 206.722 1.00 35.56 349 ILE E N 1
ATOM 27494 C CA . ILE E 5 349 ? 142.696 235.474 206.280 1.00 24.27 349 ILE E CA 1
ATOM 27495 C C . ILE E 5 349 ? 142.729 234.112 206.956 1.00 30.32 349 ILE E C 1
ATOM 27496 O O . ILE E 5 349 ? 143.029 233.095 206.316 1.00 37.60 349 ILE E O 1
ATOM 27512 N N . TYR E 5 350 ? 142.417 234.059 208.254 1.00 27.51 350 TYR E N 1
ATOM 27513 C CA . TYR E 5 350 ? 142.471 232.766 208.934 1.00 24.65 350 TYR E CA 1
ATOM 27514 C C . TYR E 5 350 ? 141.444 231.793 208.358 1.00 29.80 350 TYR E C 1
ATOM 27515 O O . TYR E 5 350 ? 141.751 230.615 208.138 1.00 31.51 350 TYR E O 1
ATOM 27533 N N . HIS E 5 351 ? 140.230 232.272 208.079 1.00 34.30 351 HIS E N 1
ATOM 27534 C CA . HIS E 5 351 ? 139.201 231.413 207.505 1.00 33.48 351 HIS E CA 1
ATOM 27535 C C . HIS E 5 351 ? 139.559 230.982 206.089 1.00 36.13 351 HIS E C 1
ATOM 27536 O O . HIS E 5 351 ? 139.298 229.841 205.704 1.00 34.35 351 HIS E O 1
ATOM 27550 N N . ARG E 5 352 ? 140.148 231.877 205.296 1.00 36.05 352 ARG E N 1
ATOM 27551 C CA . ARG E 5 352 ? 140.555 231.498 203.947 1.00 38.00 352 ARG E CA 1
ATOM 27552 C C . ARG E 5 352 ? 141.615 230.401 203.975 1.00 36.92 352 ARG E C 1
ATOM 27553 O O . ARG E 5 352 ? 141.553 229.438 203.198 1.00 39.67 352 ARG E O 1
ATOM 27574 N N . ILE E 5 353 ? 142.596 230.527 204.870 1.00 32.17 353 ILE E N 1
ATOM 27575 C CA . ILE E 5 353 ? 143.619 229.492 204.992 1.00 34.21 353 ILE E CA 1
ATOM 27576 C C . ILE E 5 353 ? 142.996 228.173 205.440 1.00 34.66 353 ILE E C 1
ATOM 27577 O O . ILE E 5 353 ? 143.301 227.102 204.895 1.00 42.56 353 ILE E O 1
ATOM 27593 N N . GLN E 5 354 ? 142.126 228.223 206.451 1.00 29.88 354 GLN E N 1
ATOM 27594 C CA . GLN E 5 354 ? 141.482 226.997 206.899 1.00 30.57 354 GLN E CA 1
ATOM 27595 C C . GLN E 5 354 ? 140.671 226.373 205.776 1.00 31.03 354 GLN E C 1
ATOM 27596 O O . GLN E 5 354 ? 140.591 225.146 205.668 1.00 32.86 354 GLN E O 1
ATOM 27610 N N . LYS E 5 355 ? 140.047 227.200 204.937 1.00 35.78 355 LYS E N 1
ATOM 27611 C CA . LYS E 5 355 ? 139.283 226.670 203.818 1.00 33.79 355 LYS E CA 1
ATOM 27612 C C . LYS E 5 355 ? 140.188 225.947 202.834 1.00 35.14 355 LYS E C 1
ATOM 27613 O O . LYS E 5 355 ? 139.840 224.871 202.336 1.00 41.52 355 LYS E O 1
ATOM 27632 N N . LYS E 5 356 ? 141.351 226.527 202.537 1.00 37.98 356 LYS E N 1
ATOM 27633 C CA . LYS E 5 356 ? 142.311 225.834 201.684 1.00 32.10 356 LYS E CA 1
ATOM 27634 C C . LYS E 5 356 ? 142.666 224.472 202.267 1.00 38.99 356 LYS E C 1
ATOM 27635 O O . LYS E 5 356 ? 142.646 223.450 201.566 1.00 40.82 356 LYS E O 1
ATOM 27654 N N . TYR E 5 357 ? 142.991 224.443 203.561 1.00 42.14 357 TYR E N 1
ATOM 27655 C CA . TYR E 5 357 ? 143.387 223.189 204.196 1.00 32.57 357 TYR E CA 1
ATOM 27656 C C . TYR E 5 357 ? 142.259 222.165 204.165 1.00 31.75 357 TYR E C 1
ATOM 27657 O O . TYR E 5 357 ? 142.492 220.984 203.888 1.00 40.21 357 TYR E O 1
ATOM 27675 N N . ARG E 5 358 ? 141.037 222.589 204.475 1.00 41.39 358 ARG E N 1
ATOM 27676 C CA . ARG E 5 358 ? 139.908 221.666 204.487 1.00 41.55 358 ARG E CA 1
ATOM 27677 C C . ARG E 5 358 ? 139.629 221.127 203.090 1.00 46.06 358 ARG E C 1
ATOM 27678 O O . ARG E 5 358 ? 139.334 219.938 202.923 1.00 47.47 358 ARG E O 1
ATOM 27699 N N . ASP E 5 359 ? 139.712 221.986 202.072 1.00 44.39 359 ASP E N 1
ATOM 27700 C CA . ASP E 5 359 ? 139.527 221.517 200.706 1.00 42.44 359 ASP E CA 1
ATOM 27701 C C . ASP E 5 359 ? 140.574 220.475 200.345 1.00 45.37 359 ASP E C 1
ATOM 27702 O O . ASP E 5 359 ? 140.259 219.460 199.716 1.00 50.61 359 ASP E O 1
ATOM 27711 N N . ARG E 5 360 ? 141.825 220.706 200.736 1.00 41.64 360 ARG E N 1
ATOM 27712 C CA . ARG E 5 360 ? 142.875 219.747 200.417 1.00 37.60 360 ARG E CA 1
ATOM 27713 C C . ARG E 5 360 ? 142.680 218.423 201.152 1.00 39.90 360 ARG E C 1
ATOM 27714 O O . ARG E 5 360 ? 142.706 217.353 200.534 1.00 44.16 360 ARG E O 1
ATOM 27735 N N . THR E 5 361 ? 142.485 218.468 202.470 1.00 45.23 361 THR E N 1
ATOM 27736 C CA . THR E 5 361 ? 142.540 217.271 203.299 1.00 38.37 361 THR E CA 1
ATOM 27737 C C . THR E 5 361 ? 141.185 216.797 203.804 1.00 40.85 361 THR E C 1
ATOM 27738 O O . THR E 5 361 ? 141.104 215.692 204.348 1.00 41.44 361 THR E O 1
ATOM 27749 N N . GLY E 5 362 ? 140.130 217.590 203.652 1.00 42.35 362 GLY E N 1
ATOM 27750 C CA . GLY E 5 362 ? 138.834 217.204 204.161 1.00 39.29 362 GLY E CA 1
ATOM 27751 C C . GLY E 5 362 ? 138.668 217.330 205.658 1.00 44.30 362 GLY E C 1
ATOM 27752 O O . GLY E 5 362 ? 137.702 216.785 206.204 1.00 39.47 362 GLY E O 1
ATOM 27756 N N . PHE E 5 363 ? 139.577 218.017 206.344 1.00 42.34 363 PHE E N 1
ATOM 27757 C CA . PHE E 5 363 ? 139.456 218.236 207.779 1.00 37.78 363 PHE E CA 1
ATOM 27758 C C . PHE E 5 363 ? 138.620 219.485 208.029 1.00 36.41 363 PHE E C 1
ATOM 27759 O O . PHE E 5 363 ? 138.922 220.556 207.497 1.00 46.28 363 PHE E O 1
ATOM 27776 N N . THR E 5 364 ? 137.578 219.343 208.835 1.00 27.79 364 THR E N 1
ATOM 27777 C CA . THR E 5 364 ? 136.718 220.454 209.223 1.00 30.21 364 THR E CA 1
ATOM 27778 C C . THR E 5 364 ? 136.908 220.710 210.714 1.00 35.12 364 THR E C 1
ATOM 27779 O O . THR E 5 364 ? 136.585 219.861 211.548 1.00 35.43 364 THR E O 1
ATOM 27790 N N . ALA E 5 365 ? 137.447 221.883 211.037 1.00 40.67 365 ALA E N 1
ATOM 27791 C CA . ALA E 5 365 ? 137.803 222.206 212.411 1.00 32.00 365 ALA E CA 1
ATOM 27792 C C . ALA E 5 365 ? 136.558 222.368 213.272 1.00 34.58 365 ALA E C 1
ATOM 27793 O O . ALA E 5 365 ? 135.574 222.989 212.863 1.00 36.41 365 ALA E O 1
ATOM 27800 N N . GLY E 5 366 ? 136.610 221.801 214.474 1.00 33.99 366 GLY E N 1
ATOM 27801 C CA . GLY E 5 366 ? 135.508 221.860 215.407 1.00 28.40 366 GLY E CA 1
ATOM 27802 C C . GLY E 5 366 ? 134.431 220.828 215.183 1.00 31.87 366 GLY E C 1
ATOM 27803 O O . GLY E 5 366 ? 133.506 220.737 215.998 1.00 40.14 366 GLY E O 1
ATOM 27807 N N . VAL E 5 367 ? 134.521 220.039 214.113 1.00 39.52 367 VAL E N 1
ATOM 27808 C CA . VAL E 5 367 ? 133.517 219.040 213.771 1.00 40.85 367 VAL E CA 1
ATOM 27809 C C . VAL E 5 367 ? 134.099 217.634 213.822 1.00 38.90 367 VAL E C 1
ATOM 27810 O O . VAL E 5 367 ? 133.502 216.723 214.404 1.00 44.93 367 VAL E O 1
ATOM 27823 N N . SER E 5 368 ? 135.263 217.437 213.216 1.00 37.81 368 SER E N 1
ATOM 27824 C CA . SER E 5 368 ? 135.959 216.166 213.332 1.00 37.74 368 SER E CA 1
ATOM 27825 C C . SER E 5 368 ? 136.364 215.922 214.779 1.00 42.05 368 SER E C 1
ATOM 27826 O O . SER E 5 368 ? 136.841 216.828 215.468 1.00 46.49 368 SER E O 1
ATOM 27834 N N . GLN E 5 369 ? 136.169 214.691 215.244 1.00 40.96 369 GLN E N 1
ATOM 27835 C CA . GLN E 5 369 ? 136.625 214.338 216.581 1.00 44.33 369 GLN E CA 1
ATOM 27836 C C . GLN E 5 369 ? 138.137 214.161 216.636 1.00 47.36 369 GLN E C 1
ATOM 27837 O O . GLN E 5 369 ? 138.755 214.469 217.659 1.00 47.38 369 GLN E O 1
ATOM 27851 N N . GLU E 5 370 ? 138.740 213.677 215.558 1.00 46.95 370 GLU E N 1
ATOM 27852 C CA . GLU E 5 370 ? 140.166 213.405 215.538 1.00 47.21 370 GLU E CA 1
ATOM 27853 C C . GLU E 5 370 ? 140.950 214.680 215.231 1.00 46.50 370 GLU E C 1
ATOM 27854 O O . GLU E 5 370 ? 140.401 215.695 214.796 1.00 49.99 370 GLU E O 1
ATOM 27866 N N . LEU E 5 371 ? 142.257 214.615 215.468 1.00 43.47 371 LEU E N 1
ATOM 27867 C CA . LEU E 5 371 ? 143.123 215.752 215.221 1.00 40.25 371 LEU E CA 1
ATOM 27868 C C . LEU E 5 371 ? 143.262 216.003 213.721 1.00 44.20 371 LEU E C 1
ATOM 27869 O O . LEU E 5 371 ? 142.959 215.133 212.904 1.00 43.11 371 LEU E O 1
ATOM 27885 N N . PRO E 5 372 ? 143.719 217.192 213.332 1.00 44.23 372 PRO E N 1
ATOM 27886 C CA . PRO E 5 372 ? 143.926 217.457 211.914 1.00 41.41 372 PRO E CA 1
ATOM 27887 C C . PRO E 5 372 ? 144.942 216.493 211.336 1.00 43.97 372 PRO E C 1
ATOM 27888 O O . PRO E 5 372 ? 145.848 216.020 212.047 1.00 49.24 372 PRO E O 1
ATOM 27899 N N . PRO E 5 373 ? 144.836 216.173 210.040 1.00 41.00 373 PRO E N 1
ATOM 27900 C CA . PRO E 5 373 ? 145.804 215.251 209.425 1.00 38.71 373 PRO E CA 1
ATOM 27901 C C . PRO E 5 373 ? 147.248 215.668 209.650 1.00 41.04 373 PRO E C 1
ATOM 27902 O O . PRO E 5 373 ? 148.165 214.855 209.508 1.00 47.42 373 PRO E O 1
ATOM 27913 N N . MET E 5 374 ? 147.460 216.939 209.996 1.00 40.77 374 MET E N 1
ATOM 27914 C CA . MET E 5 374 ? 148.801 217.410 210.316 1.00 38.19 374 MET E CA 1
ATOM 27915 C C . MET E 5 374 ? 149.436 216.576 211.418 1.00 46.17 374 MET E C 1
ATOM 27916 O O . MET E 5 374 ? 150.656 216.382 211.424 1.00 51.77 374 MET E O 1
ATOM 27930 N N . TYR E 5 375 ? 148.631 216.077 212.356 1.00 46.30 375 TYR E N 1
ATOM 27931 C CA . TYR E 5 375 ? 149.133 215.364 213.522 1.00 45.95 375 TYR E CA 1
ATOM 27932 C C . TYR E 5 375 ? 148.967 213.854 213.411 1.00 50.76 375 TYR E C 1
ATOM 27933 O O . TYR E 5 375 ? 149.127 213.151 214.411 1.00 54.94 375 TYR E O 1
ATOM 27951 N N . SER E 5 376 ? 148.656 213.339 212.226 1.00 52.80 376 SER E N 1
ATOM 27952 C CA . SER E 5 376 ? 148.513 211.901 212.056 1.00 52.45 376 SER E CA 1
ATOM 27953 C C . SER E 5 376 ? 149.853 211.203 212.237 1.00 53.39 376 SER E C 1
ATOM 27954 O O . SER E 5 376 ? 150.896 211.694 211.797 1.00 50.89 376 SER E O 1
ATOM 27962 N N . GLY E 5 377 ? 149.821 210.048 212.898 1.00 58.22 377 GLY E N 1
ATOM 27963 C CA . GLY E 5 377 ? 151.002 209.225 213.053 1.00 57.18 377 GLY E CA 1
ATOM 27964 C C . GLY E 5 377 ? 151.203 208.190 211.974 1.00 59.83 377 GLY E C 1
ATOM 27965 O O . GLY E 5 377 ? 152.262 207.561 211.921 1.00 62.09 377 GLY E O 1
ATOM 27969 N N . GLU E 5 378 ? 150.215 207.999 211.104 1.00 62.93 378 GLU E N 1
ATOM 27970 C CA . GLU E 5 378 ? 150.304 206.993 210.061 1.00 64.12 378 GLU E CA 1
ATOM 27971 C C . GLU E 5 378 ? 151.117 207.518 208.881 1.00 62.27 378 GLU E C 1
ATOM 27972 O O . GLU E 5 378 ? 151.423 208.708 208.775 1.00 61.60 378 GLU E O 1
ATOM 27984 N N . LYS E 5 379 ? 151.473 206.602 207.985 1.00 61.48 379 LYS E N 1
ATOM 27985 C CA . LYS E 5 379 ? 152.206 206.940 206.773 1.00 59.40 379 LYS E CA 1
ATOM 27986 C C . LYS E 5 379 ? 151.306 207.498 205.680 1.00 57.11 379 LYS E C 1
ATOM 27987 O O . LYS E 5 379 ? 151.780 207.717 204.562 1.00 59.53 379 LYS E O 1
ATOM 28006 N N . ASP E 5 380 ? 150.031 207.723 205.972 1.00 63.23 380 ASP E N 1
ATOM 28007 C CA . ASP E 5 380 ? 149.115 208.316 205.009 1.00 67.65 380 ASP E CA 1
ATOM 28008 C C . ASP E 5 380 ? 149.660 209.643 204.491 1.00 64.82 380 ASP E C 1
ATOM 28009 O O . ASP E 5 380 ? 150.304 210.389 205.229 1.00 65.13 380 ASP E O 1
ATOM 28018 N N . PHE F 6 1 ? 171.352 241.203 190.602 1.00 48.84 3 PHE F N 1
ATOM 28019 C CA . PHE F 6 1 ? 170.648 240.656 191.755 1.00 49.81 3 PHE F CA 1
ATOM 28020 C C . PHE F 6 1 ? 171.150 239.257 192.081 1.00 50.92 3 PHE F C 1
ATOM 28021 O O . PHE F 6 1 ? 171.184 238.383 191.217 1.00 49.26 3 PHE F O 1
ATOM 28037 N N . GLU F 6 2 ? 171.544 239.054 193.335 1.00 53.16 4 GLU F N 1
ATOM 28038 C CA . GLU F 6 2 ? 171.993 237.749 193.817 1.00 51.46 4 GLU F CA 1
ATOM 28039 C C . GLU F 6 2 ? 171.077 237.289 194.942 1.00 50.63 4 GLU F C 1
ATOM 28040 O O . GLU F 6 2 ? 171.180 237.793 196.074 1.00 55.27 4 GLU F O 1
ATOM 28052 N N . PRO F 6 3 ? 170.170 236.346 194.695 1.00 41.18 5 PRO F N 1
ATOM 28053 C CA . PRO F 6 3 ? 169.210 235.967 195.735 1.00 39.89 5 PRO F CA 1
ATOM 28054 C C . PRO F 6 3 ? 169.871 235.286 196.923 1.00 42.50 5 PRO F C 1
ATOM 28055 O O . PRO F 6 3 ? 170.905 234.625 196.804 1.00 46.01 5 PRO F O 1
ATOM 28066 N N . LYS F 6 4 ? 169.246 235.453 198.085 1.00 46.21 6 LYS F N 1
ATOM 28067 C CA . LYS F 6 4 ? 169.660 234.793 199.317 1.00 44.95 6 LYS F CA 1
ATOM 28068 C C . LYS F 6 4 ? 168.768 233.578 199.539 1.00 44.73 6 LYS F C 1
ATOM 28069 O O . LYS F 6 4 ? 167.546 233.715 199.640 1.00 43.41 6 LYS F O 1
ATOM 28088 N N . ILE F 6 5 ? 169.379 232.399 199.626 1.00 38.75 7 ILE F N 1
ATOM 28089 C CA . ILE F 6 5 ? 168.653 231.140 199.717 1.00 42.25 7 ILE F CA 1
ATOM 28090 C C . ILE F 6 5 ? 169.116 230.384 200.956 1.00 43.94 7 ILE F C 1
ATOM 28091 O O . ILE F 6 5 ? 170.318 230.296 201.228 1.00 45.57 7 ILE F O 1
ATOM 28107 N N . VAL F 6 6 ? 168.158 229.843 201.705 1.00 38.16 8 VAL F N 1
ATOM 28108 C CA . VAL F 6 6 ? 168.422 229.054 202.903 1.00 40.77 8 VAL F CA 1
ATOM 28109 C C . VAL F 6 6 ? 167.906 227.641 202.668 1.00 41.02 8 VAL F C 1
ATOM 28110 O O . VAL F 6 6 ? 166.789 227.459 202.175 1.00 38.10 8 VAL F O 1
ATOM 28123 N N . GLY F 6 7 ? 168.711 226.654 203.028 1.00 43.24 9 GLY F N 1
ATOM 28124 C CA . GLY F 6 7 ? 168.371 225.255 202.812 1.00 42.75 9 GLY F CA 1
ATOM 28125 C C . GLY F 6 7 ? 168.322 224.478 204.113 1.00 42.56 9 GLY F C 1
ATOM 28126 O O . GLY F 6 7 ? 169.139 224.701 205.006 1.00 46.09 9 GLY F O 1
ATOM 28130 N N . PHE F 6 8 ? 167.352 223.574 204.212 1.00 39.43 10 PHE F N 1
ATOM 28131 C CA . PHE F 6 8 ? 167.265 222.610 205.301 1.00 37.80 10 PHE F CA 1
ATOM 28132 C C . PHE F 6 8 ? 167.344 221.212 204.706 1.00 39.28 10 PHE F C 1
ATOM 28133 O O . PHE F 6 8 ? 166.573 220.878 203.804 1.00 41.69 10 PHE F O 1
ATOM 28150 N N . CYS F 6 9 ? 168.273 220.401 205.206 1.00 42.74 11 CYS F N 1
ATOM 28151 C CA . CYS F 6 9 ? 168.488 219.059 204.683 1.00 38.37 11 CYS F CA 1
ATOM 28152 C C . CYS F 6 9 ? 168.611 218.065 205.828 1.00 40.87 11 CYS F C 1
ATOM 28153 O O . CYS F 6 9 ? 169.310 218.319 206.811 1.00 40.21 11 CYS F O 1
ATOM 28161 N N . CYS F 6 10 ? 167.932 216.931 205.687 1.00 43.20 12 CYS F N 1
ATOM 28162 C CA . CYS F 6 10 ? 168.017 215.877 206.686 1.00 39.59 12 CYS F CA 1
ATOM 28163 C C . CYS F 6 10 ? 169.399 215.239 206.669 1.00 38.49 12 CYS F C 1
ATOM 28164 O O . CYS F 6 10 ? 170.046 215.128 205.627 1.00 41.93 12 CYS F O 1
ATOM 28171 N N . ASN F 6 11 ? 169.837 214.795 207.846 1.00 40.80 13 ASN F N 1
ATOM 28172 C CA . ASN F 6 11 ? 171.182 214.254 207.991 1.00 42.00 13 ASN F CA 1
ATOM 28173 C C . ASN F 6 11 ? 171.407 213.022 207.123 1.00 43.89 13 ASN F C 1
ATOM 28174 O O . ASN F 6 11 ? 172.519 212.810 206.630 1.00 48.20 13 ASN F O 1
ATOM 28185 N N . TRP F 6 12 ? 170.375 212.209 206.914 1.00 39.60 14 TRP F N 1
ATOM 28186 C CA . TRP F 6 12 ? 170.583 210.854 206.425 1.00 37.34 14 TRP F CA 1
ATOM 28187 C C . TRP F 6 12 ? 170.550 210.733 204.906 1.00 42.27 14 TRP F C 1
ATOM 28188 O O . TRP F 6 12 ? 171.327 209.956 204.345 1.00 50.54 14 TRP F O 1
ATOM 28209 N N . CYS F 6 13 ? 169.671 211.457 204.218 1.00 39.84 15 CYS F N 1
ATOM 28210 C CA . CYS F 6 13 ? 169.605 211.364 202.764 1.00 40.63 15 CYS F CA 1
ATOM 28211 C C . CYS F 6 13 ? 169.931 212.671 202.062 1.00 39.25 15 CYS F C 1
ATOM 28212 O O . CYS F 6 13 ? 170.857 212.713 201.248 1.00 44.36 15 CYS F O 1
ATOM 28220 N N . SER F 6 14 ? 169.200 213.745 202.355 1.00 45.49 16 SER F N 1
ATOM 28221 C CA . SER F 6 14 ? 169.370 214.976 201.589 1.00 41.85 16 SER F CA 1
ATOM 28222 C C . SER F 6 14 ? 170.727 215.616 201.856 1.00 44.41 16 SER F C 1
ATOM 28223 O O . SER F 6 14 ? 171.395 216.078 200.923 1.00 45.60 16 SER F O 1
ATOM 28231 N N . TYR F 6 15 ? 171.145 215.663 203.120 1.00 43.69 17 TYR F N 1
ATOM 28232 C CA . TYR F 6 15 ? 172.505 216.084 203.431 1.00 45.26 17 TYR F CA 1
ATOM 28233 C C . TYR F 6 15 ? 173.511 215.139 202.793 1.00 46.49 17 TYR F C 1
ATOM 28234 O O . TYR F 6 15 ? 174.549 215.571 202.274 1.00 46.92 17 TYR F O 1
ATOM 28252 N N . GLY F 6 16 ? 173.211 213.842 202.807 1.00 48.13 18 GLY F N 1
ATOM 28253 C CA . GLY F 6 16 ? 174.040 212.893 202.087 1.00 46.91 18 GLY F CA 1
ATOM 28254 C C . GLY F 6 16 ? 174.055 213.153 200.595 1.00 43.03 18 GLY F C 1
ATOM 28255 O O . GLY F 6 16 ? 175.079 212.974 199.937 1.00 47.60 18 GLY F O 1
ATOM 28259 N N . GLY F 6 17 ? 172.919 213.567 200.034 1.00 44.24 19 GLY F N 1
ATOM 28260 C CA . GLY F 6 17 ? 172.886 213.902 198.619 1.00 41.92 19 GLY F CA 1
ATOM 28261 C C . GLY F 6 17 ? 173.752 215.101 198.285 1.00 38.83 19 GLY F C 1
ATOM 28262 O O . GLY F 6 17 ? 174.450 215.114 197.269 1.00 41.38 19 GLY F O 1
ATOM 28266 N N . ALA F 6 18 ? 173.712 216.129 199.134 1.00 40.27 20 ALA F N 1
ATOM 28267 C CA . ALA F 6 18 ? 174.586 217.280 198.935 1.00 42.15 20 ALA F CA 1
ATOM 28268 C C . ALA F 6 18 ? 176.052 216.882 199.062 1.00 48.21 20 ALA F C 1
ATOM 28269 O O . ALA F 6 18 ? 176.903 217.352 198.296 1.00 49.35 20 ALA F O 1
ATOM 28276 N N . ASP F 6 19 ? 176.365 216.007 200.021 1.00 53.05 21 ASP F N 1
ATOM 28277 C CA . ASP F 6 19 ? 177.730 215.502 200.140 1.00 51.70 21 ASP F CA 1
ATOM 28278 C C . ASP F 6 19 ? 178.142 214.727 198.894 1.00 52.94 21 ASP F C 1
ATOM 28279 O O . ASP F 6 19 ? 179.285 214.828 198.443 1.00 54.86 21 ASP F O 1
ATOM 28288 N N . THR F 6 20 ? 177.231 213.924 198.344 1.00 50.46 22 THR F N 1
ATOM 28289 C CA . THR F 6 20 ? 177.529 213.186 197.122 1.00 49.07 22 THR F CA 1
ATOM 28290 C C . THR F 6 20 ? 177.808 214.135 195.967 1.00 52.51 22 THR F C 1
ATOM 28291 O O . THR F 6 20 ? 178.757 213.935 195.202 1.00 53.93 22 THR F O 1
ATOM 28302 N N . ALA F 6 21 ? 176.987 215.176 195.825 1.00 53.18 23 ALA F N 1
ATOM 28303 C CA . ALA F 6 21 ? 177.239 216.170 194.789 1.00 48.78 23 ALA F CA 1
ATOM 28304 C C . ALA F 6 21 ? 178.604 216.812 194.978 1.00 53.15 23 ALA F C 1
ATOM 28305 O O . ALA F 6 21 ? 179.326 217.054 194.004 1.00 53.75 23 ALA F O 1
ATOM 28312 N N . GLY F 6 22 ? 178.974 217.099 196.226 1.00 57.63 24 GLY F N 1
ATOM 28313 C CA . GLY F 6 22 ? 180.280 217.684 196.481 1.00 57.11 24 GLY F CA 1
ATOM 28314 C C . GLY F 6 22 ? 181.423 216.753 196.123 1.00 58.58 24 GLY F C 1
ATOM 28315 O O . GLY F 6 22 ? 182.388 217.156 195.471 1.00 61.00 24 GLY F O 1
ATOM 28319 N N . THR F 6 23 ? 181.327 215.491 196.544 1.00 60.07 25 THR F N 1
ATOM 28320 C CA . THR F 6 23 ? 182.405 214.539 196.288 1.00 63.67 25 THR F CA 1
ATOM 28321 C C . THR F 6 23 ? 182.596 214.317 194.795 1.00 62.28 25 THR F C 1
ATOM 28322 O O . THR F 6 23 ? 183.731 214.270 194.305 1.00 60.26 25 THR F O 1
ATOM 28333 N N . ALA F 6 24 ? 181.498 214.174 194.055 1.00 62.56 26 ALA F N 1
ATOM 28334 C CA . ALA F 6 24 ? 181.561 214.126 192.600 1.00 62.46 26 ALA F CA 1
ATOM 28335 C C . ALA F 6 24 ? 181.946 215.464 191.993 1.00 60.55 26 ALA F C 1
ATOM 28336 O O . ALA F 6 24 ? 182.215 215.525 190.789 1.00 61.16 26 ALA F O 1
ATOM 28343 N N . ARG F 6 25 ? 181.968 216.531 192.791 1.00 62.21 27 ARG F N 1
ATOM 28344 C CA . ARG F 6 25 ? 182.363 217.860 192.330 1.00 63.69 27 ARG F CA 1
ATOM 28345 C C . ARG F 6 25 ? 181.405 218.368 191.254 1.00 61.57 27 ARG F C 1
ATOM 28346 O O . ARG F 6 25 ? 181.810 218.820 190.181 1.00 57.98 27 ARG F O 1
ATOM 28367 N N . MET F 6 26 ? 180.113 218.292 191.560 1.00 55.70 28 MET F N 1
ATOM 28368 C CA . MET F 6 26 ? 179.064 218.813 190.693 1.00 51.43 28 MET F CA 1
ATOM 28369 C C . MET F 6 26 ? 178.819 220.270 191.066 1.00 53.40 28 MET F C 1
ATOM 28370 O O . MET F 6 26 ? 178.290 220.562 192.142 1.00 58.12 28 MET F O 1
ATOM 28384 N N . GLN F 6 27 ? 179.199 221.182 190.178 1.00 52.59 29 GLN F N 1
ATOM 28385 C CA . GLN F 6 27 ? 179.128 222.603 190.472 1.00 53.84 29 GLN F CA 1
ATOM 28386 C C . GLN F 6 27 ? 177.684 223.088 190.471 1.00 52.49 29 GLN F C 1
ATOM 28387 O O . GLN F 6 27 ? 176.840 222.595 189.720 1.00 54.74 29 GLN F O 1
ATOM 28401 N N . TYR F 6 28 ? 177.406 224.062 191.332 1.00 51.72 30 TYR F N 1
ATOM 28402 C CA . TYR F 6 28 ? 176.103 224.710 191.382 1.00 47.38 30 TYR F CA 1
ATOM 28403 C C . TYR F 6 28 ? 176.268 226.064 192.060 1.00 46.16 30 TYR F C 1
ATOM 28404 O O . TYR F 6 28 ? 177.306 226.327 192.675 1.00 50.69 30 TYR F O 1
ATOM 28422 N N . PRO F 6 29 ? 175.280 226.949 191.945 1.00 49.57 31 PRO F N 1
ATOM 28423 C CA . PRO F 6 29 ? 175.479 228.322 192.403 1.00 46.39 31 PRO F CA 1
ATOM 28424 C C . PRO F 6 29 ? 175.701 228.370 193.900 1.00 48.84 31 PRO F C 1
ATOM 28425 O O . PRO F 6 29 ? 175.135 227.559 194.657 1.00 47.51 31 PRO F O 1
ATOM 28436 N N . PRO F 6 30 ? 176.508 229.316 194.381 1.00 52.14 32 PRO F N 1
ATOM 28437 C CA . PRO F 6 30 ? 176.858 229.363 195.808 1.00 52.21 32 PRO F CA 1
ATOM 28438 C C . PRO F 6 30 ? 175.876 230.108 196.700 1.00 57.19 32 PRO F C 1
ATOM 28439 O O . PRO F 6 30 ? 176.235 230.423 197.838 1.00 59.07 32 PRO F O 1
ATOM 28450 N N . ASN F 6 31 ? 174.662 230.395 196.232 1.00 54.62 33 ASN F N 1
ATOM 28451 C CA . ASN F 6 31 ? 173.745 231.214 197.016 1.00 49.04 33 ASN F CA 1
ATOM 28452 C C . ASN F 6 31 ? 173.131 230.438 198.174 1.00 49.60 33 ASN F C 1
ATOM 28453 O O . ASN F 6 31 ? 172.810 231.030 199.208 1.00 56.27 33 ASN F O 1
ATOM 28464 N N . VAL F 6 32 ? 172.970 229.123 198.030 1.00 48.85 34 VAL F N 1
ATOM 28465 C CA . VAL F 6 32 ? 172.271 228.342 199.042 1.00 52.12 34 VAL F CA 1
ATOM 28466 C C . VAL F 6 32 ? 173.134 228.190 200.291 1.00 48.18 34 VAL F C 1
ATOM 28467 O O . VAL F 6 32 ? 174.367 228.112 200.223 1.00 48.06 34 VAL F O 1
ATOM 28480 N N . ARG F 6 33 ? 172.474 228.150 201.447 1.00 47.77 35 ARG F N 1
ATOM 28481 C CA . ARG F 6 33 ? 173.119 227.896 202.730 1.00 49.73 35 ARG F CA 1
ATOM 28482 C C . ARG F 6 33 ? 172.378 226.756 203.411 1.00 52.36 35 ARG F C 1
ATOM 28483 O O . ARG F 6 33 ? 171.203 226.902 203.762 1.00 52.58 35 ARG F O 1
ATOM 28504 N N . ILE F 6 34 ? 173.061 225.635 203.604 1.00 50.09 36 ILE F N 1
ATOM 28505 C CA . ILE F 6 34 ? 172.435 224.415 204.098 1.00 49.05 36 ILE F CA 1
ATOM 28506 C C . ILE F 6 34 ? 172.524 224.380 205.618 1.00 49.63 36 ILE F C 1
ATOM 28507 O O . ILE F 6 34 ? 173.589 224.627 206.196 1.00 51.24 36 ILE F O 1
ATOM 28523 N N . ILE F 6 35 ? 171.400 224.078 206.264 1.00 44.39 37 ILE F N 1
ATOM 28524 C CA . ILE F 6 35 ? 171.332 223.846 207.702 1.00 43.39 37 ILE F CA 1
ATOM 28525 C C . ILE F 6 35 ? 170.926 222.397 207.918 1.00 44.50 37 ILE F C 1
ATOM 28526 O O . ILE F 6 35 ? 169.951 221.927 207.322 1.00 49.70 37 ILE F O 1
ATOM 28542 N N . ARG F 6 36 ? 171.666 221.695 208.769 1.00 43.32 38 ARG F N 1
ATOM 28543 C CA . ARG F 6 36 ? 171.451 220.272 208.980 1.00 43.24 38 ARG F CA 1
ATOM 28544 C C . ARG F 6 36 ? 170.402 220.021 210.056 1.00 45.85 38 ARG F C 1
ATOM 28545 O O . ARG F 6 36 ? 170.401 220.663 211.108 1.00 44.75 38 ARG F O 1
ATOM 28566 N N . VAL F 6 37 ? 169.509 219.074 209.774 1.00 46.85 39 VAL F N 1
ATOM 28567 C CA . VAL F 6 37 ? 168.596 218.513 210.758 1.00 45.16 39 VAL F CA 1
ATOM 28568 C C . VAL F 6 37 ? 168.712 216.999 210.669 1.00 44.80 39 VAL F C 1
ATOM 28569 O O . VAL F 6 37 ? 169.119 216.444 209.648 1.00 48.32 39 VAL F O 1
ATOM 28582 N N . MET F 6 38 ? 168.355 216.325 211.763 1.00 45.14 40 MET F N 1
ATOM 28583 C CA . MET F 6 38 ? 168.381 214.867 211.752 1.00 46.08 40 MET F CA 1
ATOM 28584 C C . MET F 6 38 ? 167.356 214.311 210.774 1.00 47.79 40 MET F C 1
ATOM 28585 O O . MET F 6 38 ? 167.629 213.341 210.059 1.00 49.27 40 MET F O 1
ATOM 28599 N N . CYS F 6 39 ? 166.172 214.912 210.730 1.00 39.43 41 CYS F N 1
ATOM 28600 C CA . CYS F 6 39 ? 165.093 214.460 209.869 1.00 29.10 41 CYS F CA 1
ATOM 28601 C C . CYS F 6 39 ? 164.352 215.674 209.339 1.00 39.46 41 CYS F C 1
ATOM 28602 O O . CYS F 6 39 ? 164.274 216.706 210.007 1.00 43.89 41 CYS F O 1
ATOM 28609 N N . SER F 6 40 ? 163.801 215.547 208.132 1.00 36.73 42 SER F N 1
ATOM 28610 C CA . SER F 6 40 ? 162.954 216.615 207.620 1.00 33.76 42 SER F CA 1
ATOM 28611 C C . SER F 6 40 ? 161.734 216.830 208.506 1.00 36.00 42 SER F C 1
ATOM 28612 O O . SER F 6 40 ? 161.134 217.907 208.467 1.00 39.93 42 SER F O 1
ATOM 28620 N N . GLY F 6 41 ? 161.375 215.840 209.326 1.00 35.70 43 GLY F N 1
ATOM 28621 C CA . GLY F 6 41 ? 160.334 216.015 210.320 1.00 39.18 43 GLY F CA 1
ATOM 28622 C C . GLY F 6 41 ? 160.655 217.047 211.379 1.00 42.75 43 GLY F C 1
ATOM 28623 O O . GLY F 6 41 ? 159.745 217.476 212.096 1.00 42.03 43 GLY F O 1
ATOM 28627 N N . ARG F 6 42 ? 161.918 217.456 211.498 1.00 40.69 44 ARG F N 1
ATOM 28628 C CA . ARG F 6 42 ? 162.292 218.515 212.426 1.00 41.24 44 ARG F CA 1
ATOM 28629 C C . ARG F 6 42 ? 161.920 219.901 211.912 1.00 42.54 44 ARG F C 1
ATOM 28630 O O . ARG F 6 42 ? 161.860 220.844 212.705 1.00 45.57 44 ARG F O 1
ATOM 28651 N N . VAL F 6 43 ? 161.657 220.043 210.619 1.00 38.97 45 VAL F N 1
ATOM 28652 C CA . VAL F 6 43 ? 161.384 221.347 210.026 1.00 37.80 45 VAL F CA 1
ATOM 28653 C C . VAL F 6 43 ? 159.912 221.690 210.207 1.00 37.71 45 VAL F C 1
ATOM 28654 O O . VAL F 6 43 ? 159.032 220.841 210.028 1.00 43.62 45 VAL F O 1
ATOM 28667 N N . ASN F 6 44 ? 159.641 222.937 210.582 1.00 35.42 46 ASN F N 1
ATOM 28668 C CA . ASN F 6 44 ? 158.282 223.443 210.696 1.00 39.81 46 ASN F CA 1
ATOM 28669 C C . ASN F 6 44 ? 158.205 224.821 210.052 1.00 35.74 46 ASN F C 1
ATOM 28670 O O . ASN F 6 44 ? 159.214 225.412 209.665 1.00 35.62 46 ASN F O 1
ATOM 28681 N N . ALA F 6 45 ? 156.979 225.329 209.938 1.00 39.89 47 ALA F N 1
ATOM 28682 C CA . ALA F 6 45 ? 156.737 226.576 209.224 1.00 35.13 47 ALA F CA 1
ATOM 28683 C C . ALA F 6 45 ? 157.396 227.777 209.883 1.00 33.86 47 ALA F C 1
ATOM 28684 O O . ALA F 6 45 ? 157.664 228.767 209.198 1.00 41.36 47 ALA F O 1
ATOM 28691 N N . SER F 6 46 ? 157.651 227.725 211.191 1.00 40.41 48 SER F N 1
ATOM 28692 C CA . SER F 6 46 ? 158.289 228.858 211.850 1.00 34.81 48 SER F CA 1
ATOM 28693 C C . SER F 6 46 ? 159.667 229.122 211.267 1.00 41.11 48 SER F C 1
ATOM 28694 O O . SER F 6 46 ? 160.057 230.279 211.092 1.00 40.73 48 SER F O 1
ATOM 28702 N N . MET F 6 47 ? 160.420 228.064 210.959 1.00 47.09 49 MET F N 1
ATOM 28703 C CA . MET F 6 47 ? 161.745 228.245 210.370 1.00 44.30 49 MET F CA 1
ATOM 28704 C C . MET F 6 47 ? 161.659 228.877 208.986 1.00 37.01 49 MET F C 1
ATOM 28705 O O . MET F 6 47 ? 162.432 229.785 208.664 1.00 41.58 49 MET F O 1
ATOM 28719 N N . ILE F 6 48 ? 160.722 228.416 208.157 1.00 34.10 50 ILE F N 1
ATOM 28720 C CA . ILE F 6 48 ? 160.569 228.972 206.814 1.00 35.14 50 ILE F CA 1
ATOM 28721 C C . ILE F 6 48 ? 160.180 230.444 206.897 1.00 35.54 50 ILE F C 1
ATOM 28722 O O . ILE F 6 48 ? 160.733 231.299 206.191 1.00 38.47 50 ILE F O 1
ATOM 28738 N N . LEU F 6 49 ? 159.216 230.758 207.764 1.00 35.93 51 LEU F N 1
ATOM 28739 C CA . LEU F 6 49 ? 158.752 232.132 207.903 1.00 39.49 51 LEU F CA 1
ATOM 28740 C C . LEU F 6 49 ? 159.841 233.027 208.473 1.00 34.89 51 LEU F C 1
ATOM 28741 O O . LEU F 6 49 ? 159.989 234.177 208.050 1.00 40.42 51 LEU F O 1
ATOM 28757 N N . LYS F 6 50 ? 160.614 232.520 209.434 1.00 35.96 52 LYS F N 1
ATOM 28758 C CA . LYS F 6 50 ? 161.731 233.283 209.968 1.00 40.87 52 LYS F CA 1
ATOM 28759 C C . LYS F 6 50 ? 162.766 233.551 208.889 1.00 43.07 52 LYS F C 1
ATOM 28760 O O . LYS F 6 50 ? 163.306 234.658 208.797 1.00 46.78 52 LYS F O 1
ATOM 28779 N N . ALA F 6 51 ? 163.054 232.549 208.057 1.00 41.43 53 ALA F N 1
ATOM 28780 C CA . ALA F 6 51 ? 163.997 232.746 206.963 1.00 37.28 53 ALA F CA 1
ATOM 28781 C C . ALA F 6 51 ? 163.515 233.844 206.026 1.00 31.47 53 ALA F C 1
ATOM 28782 O O . ALA F 6 51 ? 164.266 234.765 205.693 1.00 37.81 53 ALA F O 1
ATOM 28789 N N . PHE F 6 52 ? 162.252 233.774 205.607 1.00 39.45 54 PHE F N 1
ATOM 28790 C CA . PHE F 6 52 ? 161.739 234.781 204.682 1.00 37.73 54 PHE F CA 1
ATOM 28791 C C . PHE F 6 52 ? 161.699 236.162 205.331 1.00 39.44 54 PHE F C 1
ATOM 28792 O O . PHE F 6 52 ? 161.932 237.174 204.660 1.00 43.25 54 PHE F O 1
ATOM 28809 N N . SER F 6 53 ? 161.420 236.228 206.633 1.00 39.99 55 SER F N 1
ATOM 28810 C CA . SER F 6 53 ? 161.373 237.511 207.322 1.00 39.98 55 SER F CA 1
ATOM 28811 C C . SER F 6 53 ? 162.764 238.099 207.531 1.00 42.83 55 SER F C 1
ATOM 28812 O O . SER F 6 53 ? 162.907 239.322 207.626 1.00 40.39 55 SER F O 1
ATOM 28820 N N . GLU F 6 54 ? 163.793 237.255 207.610 1.00 50.98 56 GLU F N 1
ATOM 28821 C CA . GLU F 6 54 ? 165.149 237.731 207.848 1.00 46.06 56 GLU F CA 1
ATOM 28822 C C . GLU F 6 54 ? 165.862 238.171 206.576 1.00 49.34 56 GLU F C 1
ATOM 28823 O O . GLU F 6 54 ? 166.955 238.738 206.671 1.00 56.59 56 GLU F O 1
ATOM 28835 N N . GLY F 6 55 ? 165.287 237.926 205.402 1.00 41.13 57 GLY F N 1
ATOM 28836 C CA . GLY F 6 55 ? 165.863 238.427 204.168 1.00 42.89 57 GLY F CA 1
ATOM 28837 C C . GLY F 6 55 ? 166.059 237.380 203.092 1.00 45.98 57 GLY F C 1
ATOM 28838 O O . GLY F 6 55 ? 166.599 237.685 202.026 1.00 50.22 57 GLY F O 1
ATOM 28842 N N . ALA F 6 56 ? 165.635 236.149 203.350 1.00 43.14 58 ALA F N 1
ATOM 28843 C CA . ALA F 6 56 ? 165.789 235.093 202.361 1.00 37.05 58 ALA F CA 1
ATOM 28844 C C . ALA F 6 56 ? 164.872 235.337 201.172 1.00 40.10 58 ALA F C 1
ATOM 28845 O O . ALA F 6 56 ? 163.714 235.731 201.330 1.00 43.53 58 ALA F O 1
ATOM 28852 N N . ASP F 6 57 ? 165.400 235.104 199.973 1.00 40.37 59 ASP F N 1
ATOM 28853 C CA . ASP F 6 57 ? 164.606 235.165 198.755 1.00 33.48 59 ASP F CA 1
ATOM 28854 C C . ASP F 6 57 ? 164.151 233.792 198.286 1.00 34.71 59 ASP F C 1
ATOM 28855 O O . ASP F 6 57 ? 163.338 233.709 197.364 1.00 39.89 59 ASP F O 1
ATOM 28864 N N . GLY F 6 58 ? 164.654 232.725 198.896 1.00 34.34 60 GLY F N 1
ATOM 28865 C CA . GLY F 6 58 ? 164.172 231.387 198.618 1.00 30.86 60 GLY F CA 1
ATOM 28866 C C . GLY F 6 58 ? 164.532 230.467 199.759 1.00 32.05 60 GLY F C 1
ATOM 28867 O O . GLY F 6 58 ? 165.544 230.664 200.437 1.00 33.59 60 GLY F O 1
ATOM 28871 N N . VAL F 6 59 ? 163.693 229.458 199.978 1.00 26.16 61 VAL F N 1
ATOM 28872 C CA . VAL F 6 59 ? 163.905 228.479 201.037 1.00 31.75 61 VAL F CA 1
ATOM 28873 C C . VAL F 6 59 ? 163.756 227.087 200.439 1.00 33.20 61 VAL F C 1
ATOM 28874 O O . VAL F 6 59 ? 162.708 226.761 199.869 1.00 33.34 61 VAL F O 1
ATOM 28887 N N . PHE F 6 60 ? 164.792 226.267 200.583 1.00 31.26 62 PHE F N 1
ATOM 28888 C CA . PHE F 6 60 ? 164.781 224.892 200.112 1.00 31.11 62 PHE F CA 1
ATOM 28889 C C . PHE F 6 60 ? 164.779 223.933 201.296 1.00 38.11 62 PHE F C 1
ATOM 28890 O O . PHE F 6 60 ? 165.454 224.168 202.302 1.00 35.44 62 PHE F O 1
ATOM 28907 N N . VAL F 6 61 ? 164.020 222.852 201.168 1.00 32.48 63 VAL F N 1
ATOM 28908 C CA . VAL F 6 61 ? 164.001 221.779 202.154 1.00 28.19 63 VAL F CA 1
ATOM 28909 C C . VAL F 6 61 ? 164.231 220.464 201.424 1.00 27.82 63 VAL F C 1
ATOM 28910 O O . VAL F 6 61 ? 163.608 220.208 200.391 1.00 33.46 63 VAL F O 1
ATOM 28923 N N . GLY F 6 62 ? 165.145 219.657 201.933 1.00 33.08 64 GLY F N 1
ATOM 28924 C CA . GLY F 6 62 ? 165.447 218.361 201.349 1.00 26.85 64 GLY F CA 1
ATOM 28925 C C . GLY F 6 62 ? 165.218 217.251 202.355 1.00 31.88 64 GLY F C 1
ATOM 28926 O O . GLY F 6 62 ? 165.565 217.390 203.528 1.00 37.63 64 GLY F O 1
ATOM 28930 N N . GLY F 6 63 ? 164.626 216.151 201.890 1.00 39.59 65 GLY F N 1
ATOM 28931 C CA . GLY F 6 63 ? 164.336 215.032 202.759 1.00 29.46 65 GLY F CA 1
ATOM 28932 C C . GLY F 6 63 ? 164.608 213.705 202.080 1.00 31.06 65 GLY F C 1
ATOM 28933 O O . GLY F 6 63 ? 164.936 213.644 200.896 1.00 40.29 65 GLY F O 1
ATOM 28937 N N . CYS F 6 64 ? 164.479 212.640 202.866 1.00 38.39 66 CYS F N 1
ATOM 28938 C CA . CYS F 6 64 ? 164.535 211.290 202.329 1.00 29.66 66 CYS F CA 1
ATOM 28939 C C . CYS F 6 64 ? 163.323 211.028 201.450 1.00 33.00 66 CYS F C 1
ATOM 28940 O O . CYS F 6 64 ? 162.256 211.617 201.632 1.00 41.18 66 CYS F O 1
ATOM 28947 N N . HIS F 6 65 ? 163.488 210.118 200.497 1.00 36.34 67 HIS F N 1
ATOM 28948 C CA . HIS F 6 65 ? 162.357 209.689 199.694 1.00 35.71 67 HIS F CA 1
ATOM 28949 C C . HIS F 6 65 ? 161.299 209.054 200.582 1.00 38.09 67 HIS F C 1
ATOM 28950 O O . HIS F 6 65 ? 161.608 208.407 201.585 1.00 42.47 67 HIS F O 1
ATOM 28964 N N . ILE F 6 66 ? 160.036 209.266 200.220 1.00 41.67 68 ILE F N 1
ATOM 28965 C CA . ILE F 6 66 ? 158.937 208.703 200.990 1.00 38.92 68 ILE F CA 1
ATOM 28966 C C . ILE F 6 66 ? 159.114 207.194 201.059 1.00 41.46 68 ILE F C 1
ATOM 28967 O O . ILE F 6 66 ? 159.243 206.520 200.030 1.00 40.13 68 ILE F O 1
ATOM 28983 N N . GLY F 6 67 ? 159.129 206.658 202.276 1.00 46.61 69 GLY F N 1
ATOM 28984 C CA . GLY F 6 67 ? 159.453 205.272 202.519 1.00 39.54 69 GLY F CA 1
ATOM 28985 C C . GLY F 6 67 ? 160.906 205.016 202.859 1.00 43.08 69 GLY F C 1
ATOM 28986 O O . GLY F 6 67 ? 161.254 203.875 203.181 1.00 52.35 69 GLY F O 1
ATOM 28990 N N . ASP F 6 68 ? 161.760 206.039 202.806 1.00 40.96 70 ASP F N 1
ATOM 28991 C CA . ASP F 6 68 ? 163.187 205.886 203.065 1.00 35.46 70 ASP F CA 1
ATOM 28992 C C . ASP F 6 68 ? 163.658 206.679 204.276 1.00 39.67 70 ASP F C 1
ATOM 28993 O O . ASP F 6 68 ? 164.866 206.736 204.529 1.00 46.74 70 ASP F O 1
ATOM 29002 N N . CYS F 6 69 ? 162.749 207.294 205.025 1.00 42.05 71 CYS F N 1
ATOM 29003 C CA . CYS F 6 69 ? 163.151 208.091 206.174 1.00 33.73 71 CYS F CA 1
ATOM 29004 C C . CYS F 6 69 ? 163.875 207.220 207.192 1.00 36.75 71 CYS F C 1
ATOM 29005 O O . CYS F 6 69 ? 163.443 206.108 207.502 1.00 44.79 71 CYS F O 1
ATOM 29012 N N . HIS F 6 70 ? 164.988 207.735 207.715 1.00 35.31 72 HIS F N 1
ATOM 29013 C CA . HIS F 6 70 ? 165.735 206.994 208.724 1.00 37.33 72 HIS F CA 1
ATOM 29014 C C . HIS F 6 70 ? 164.877 206.733 209.953 1.00 42.81 72 HIS F C 1
ATOM 29015 O O . HIS F 6 70 ? 164.963 205.665 210.568 1.00 45.76 72 HIS F O 1
ATOM 29029 N N . TYR F 6 71 ? 164.047 207.704 210.325 1.00 46.72 73 TYR F N 1
ATOM 29030 C CA . TYR F 6 71 ? 163.118 207.584 211.436 1.00 42.68 73 TYR F CA 1
ATOM 29031 C C . TYR F 6 71 ? 161.743 207.125 210.972 1.00 45.17 73 TYR F C 1
ATOM 29032 O O . TYR F 6 71 ? 160.789 207.127 211.755 1.00 53.02 73 TYR F O 1
ATOM 29050 N N . ASP F 6 72 ? 161.634 206.757 209.699 1.00 53.51 74 ASP F N 1
ATOM 29051 C CA . ASP F 6 72 ? 160.568 205.935 209.140 1.00 52.66 74 ASP F CA 1
ATOM 29052 C C . ASP F 6 72 ? 159.232 206.636 208.915 1.00 49.94 74 ASP F C 1
ATOM 29053 O O . ASP F 6 72 ? 158.401 206.120 208.163 1.00 54.66 74 ASP F O 1
ATOM 29062 N N . SER F 6 73 ? 159.008 207.819 209.490 1.00 48.04 75 SER F N 1
ATOM 29063 C CA . SER F 6 73 ? 157.762 208.518 209.193 1.00 46.97 75 SER F CA 1
ATOM 29064 C C . SER F 6 73 ? 157.913 210.035 209.217 1.00 48.90 75 SER F C 1
ATOM 29065 O O . SER F 6 73 ? 156.924 210.756 209.050 1.00 50.29 75 SER F O 1
ATOM 29073 N N . GLY F 6 74 ? 159.127 210.546 209.416 1.00 35.71 76 GLY F N 1
ATOM 29074 C CA . GLY F 6 74 ? 159.283 211.979 209.606 1.00 37.27 76 GLY F CA 1
ATOM 29075 C C . GLY F 6 74 ? 158.979 212.783 208.355 1.00 41.07 76 GLY F C 1
ATOM 29076 O O . GLY F 6 74 ? 158.344 213.844 208.423 1.00 49.11 76 GLY F O 1
ATOM 29080 N N . ASN F 6 75 ? 159.424 212.295 207.198 1.00 32.94 77 ASN F N 1
ATOM 29081 C CA . ASN F 6 75 ? 159.224 213.052 205.970 1.00 30.14 77 ASN F CA 1
ATOM 29082 C C . ASN F 6 75 ? 157.749 213.174 205.614 1.00 34.81 77 ASN F C 1
ATOM 29083 O O . ASN F 6 75 ? 157.364 214.126 204.934 1.00 43.71 77 ASN F O 1
ATOM 29094 N N . TYR F 6 76 ? 156.904 212.248 206.070 1.00 36.70 78 TYR F N 1
ATOM 29095 C CA . TYR F 6 76 ? 155.466 212.405 205.867 1.00 44.77 78 TYR F CA 1
ATOM 29096 C C . TYR F 6 76 ? 154.951 213.651 206.578 1.00 43.45 78 TYR F C 1
ATOM 29097 O O . TYR F 6 76 ? 154.206 214.463 206.002 1.00 46.10 78 TYR F O 1
ATOM 29115 N N . LYS F 6 77 ? 155.350 213.818 207.837 1.00 40.03 79 LYS F N 1
ATOM 29116 C CA . LYS F 6 77 ? 154.925 214.978 208.605 1.00 39.83 79 LYS F CA 1
ATOM 29117 C C . LYS F 6 77 ? 155.464 216.250 207.975 1.00 38.63 79 LYS F C 1
ATOM 29118 O O . LYS F 6 77 ? 154.752 217.260 207.872 1.00 47.80 79 LYS F O 1
ATOM 29137 N N . TRP F 6 78 ? 156.719 216.213 207.520 1.00 36.44 80 TRP F N 1
ATOM 29138 C CA . TRP F 6 78 ? 157.246 217.379 206.825 1.00 38.64 80 TRP F CA 1
ATOM 29139 C C . TRP F 6 78 ? 156.437 217.687 205.572 1.00 34.43 80 TRP F C 1
ATOM 29140 O O . TRP F 6 78 ? 156.191 218.853 205.261 1.00 33.64 80 TRP F O 1
ATOM 29161 N N . LYS F 6 79 ? 156.060 216.661 204.813 1.00 33.75 81 LYS F N 1
ATOM 29162 C CA . LYS F 6 79 ? 155.325 216.891 203.576 1.00 39.41 81 LYS F CA 1
ATOM 29163 C C . LYS F 6 79 ? 154.001 217.591 203.853 1.00 38.81 81 LYS F C 1
ATOM 29164 O O . LYS F 6 79 ? 153.613 218.531 203.138 1.00 41.21 81 LYS F O 1
ATOM 29183 N N . ARG F 6 80 ? 153.300 217.154 204.899 1.00 40.07 82 ARG F N 1
ATOM 29184 C CA . ARG F 6 80 ? 152.075 217.843 205.300 1.00 41.54 82 ARG F CA 1
ATOM 29185 C C . ARG F 6 80 ? 152.357 219.305 205.640 1.00 39.43 82 ARG F C 1
ATOM 29186 O O . ARG F 6 80 ? 151.664 220.224 205.164 1.00 42.05 82 ARG F O 1
ATOM 29207 N N . ARG F 6 81 ? 153.388 219.541 206.455 1.00 29.90 83 ARG F N 1
ATOM 29208 C CA . ARG F 6 81 ? 153.722 220.907 206.839 1.00 35.15 83 ARG F CA 1
ATOM 29209 C C . ARG F 6 81 ? 154.038 221.758 205.618 1.00 34.74 83 ARG F C 1
ATOM 29210 O O . ARG F 6 81 ? 153.673 222.935 205.563 1.00 44.37 83 ARG F O 1
ATOM 29231 N N . ALA F 6 82 ? 154.729 221.178 204.638 1.00 34.83 84 ALA F N 1
ATOM 29232 C CA . ALA F 6 82 ? 155.173 221.919 203.464 1.00 32.06 84 ALA F CA 1
ATOM 29233 C C . ALA F 6 82 ? 153.997 222.328 202.597 1.00 30.94 84 ALA F C 1
ATOM 29234 O O . ALA F 6 82 ? 153.969 223.442 202.064 1.00 34.14 84 ALA F O 1
ATOM 29241 N N . ARG F 6 83 ? 153.028 221.429 202.429 1.00 34.50 85 ARG F N 1
ATOM 29242 C CA . ARG F 6 83 ? 151.810 221.797 201.716 1.00 38.07 85 ARG F CA 1
ATOM 29243 C C . ARG F 6 83 ? 151.104 222.951 202.417 1.00 39.09 85 ARG F C 1
ATOM 29244 O O . ARG F 6 83 ? 150.691 223.926 201.770 1.00 38.06 85 ARG F O 1
ATOM 29265 N N . PHE F 6 84 ? 150.993 222.885 203.749 1.00 35.62 86 PHE F N 1
ATOM 29266 C CA . PHE F 6 84 ? 150.345 223.984 204.464 1.00 30.47 86 PHE F CA 1
ATOM 29267 C C . PHE F 6 84 ? 151.129 225.287 204.304 1.00 31.63 86 PHE F C 1
ATOM 29268 O O . PHE F 6 84 ? 150.541 226.369 204.182 1.00 39.78 86 PHE F O 1
ATOM 29285 N N . ILE F 6 85 ? 152.457 225.208 204.316 1.00 30.86 87 ILE F N 1
ATOM 29286 C CA . ILE F 6 85 ? 153.278 226.404 204.157 1.00 33.33 87 ILE F CA 1
ATOM 29287 C C . ILE F 6 85 ? 153.090 227.007 202.769 1.00 38.23 87 ILE F C 1
ATOM 29288 O O . ILE F 6 85 ? 153.058 228.232 202.610 1.00 37.66 87 ILE F O 1
ATOM 29304 N N . GLU F 6 86 ? 153.022 226.165 201.735 1.00 39.84 88 GLU F N 1
ATOM 29305 C CA . GLU F 6 86 ? 152.713 226.677 200.405 1.00 38.04 88 GLU F CA 1
ATOM 29306 C C . GLU F 6 86 ? 151.355 227.358 200.386 1.00 42.12 88 GLU F C 1
ATOM 29307 O O . GLU F 6 86 ? 151.160 228.333 199.656 1.00 47.00 88 GLU F O 1
ATOM 29319 N N . ASP F 6 87 ? 150.403 226.853 201.170 1.00 41.36 89 ASP F N 1
ATOM 29320 C CA . ASP F 6 87 ? 149.135 227.564 201.305 1.00 39.55 89 ASP F CA 1
ATOM 29321 C C . ASP F 6 87 ? 149.339 228.942 201.931 1.00 39.49 89 ASP F C 1
ATOM 29322 O O . ASP F 6 87 ? 148.768 229.934 201.470 1.00 50.91 89 ASP F O 1
ATOM 29331 N N . ILE F 6 88 ? 150.170 229.024 202.969 1.00 33.76 90 ILE F N 1
ATOM 29332 C CA . ILE F 6 88 ? 150.228 230.243 203.775 1.00 31.24 90 ILE F CA 1
ATOM 29333 C C . ILE F 6 88 ? 151.048 231.333 203.086 1.00 34.54 90 ILE F C 1
ATOM 29334 O O . ILE F 6 88 ? 150.715 232.519 203.172 1.00 36.16 90 ILE F O 1
ATOM 29350 N N . LEU F 6 89 ? 152.134 230.961 202.408 1.00 37.49 91 LEU F N 1
ATOM 29351 C CA . LEU F 6 89 ? 153.101 231.962 201.951 1.00 39.90 91 LEU F CA 1
ATOM 29352 C C . LEU F 6 89 ? 152.516 232.978 200.977 1.00 35.99 91 LEU F C 1
ATOM 29353 O O . LEU F 6 89 ? 152.787 234.180 201.139 1.00 34.60 91 LEU F O 1
ATOM 29369 N N . PRO F 6 90 ? 151.746 232.594 199.957 1.00 39.28 92 PRO F N 1
ATOM 29370 C CA . PRO F 6 90 ? 151.248 233.600 199.003 1.00 36.36 92 PRO F CA 1
ATOM 29371 C C . PRO F 6 90 ? 150.367 234.667 199.631 1.00 36.59 92 PRO F C 1
ATOM 29372 O O . PRO F 6 90 ? 150.209 235.741 199.039 1.00 36.93 92 PRO F O 1
ATOM 29383 N N . GLU F 6 91 ? 149.785 234.411 200.805 1.00 37.92 93 GLU F N 1
ATOM 29384 C CA . GLU F 6 91 ? 148.941 235.399 201.466 1.00 34.66 93 GLU F CA 1
ATOM 29385 C C . GLU F 6 91 ? 149.715 236.616 201.942 1.00 34.47 93 GLU F C 1
ATOM 29386 O O . GLU F 6 91 ? 149.095 237.638 202.254 1.00 44.01 93 GLU F O 1
ATOM 29398 N N . PHE F 6 92 ? 151.041 236.538 202.005 1.00 27.19 94 PHE F N 1
ATOM 29399 C CA . PHE F 6 92 ? 151.869 237.659 202.426 1.00 28.28 94 PHE F CA 1
ATOM 29400 C C . PHE F 6 92 ? 152.804 238.122 201.316 1.00 34.35 94 PHE F C 1
ATOM 29401 O O . PHE F 6 92 ? 153.849 238.713 201.595 1.00 38.65 94 PHE F O 1
ATOM 29418 N N . GLY F 6 93 ? 152.439 237.871 200.061 1.00 35.58 95 GLY F N 1
ATOM 29419 C CA . GLY F 6 93 ? 153.215 238.352 198.938 1.00 34.67 95 GLY F CA 1
ATOM 29420 C C . GLY F 6 93 ? 154.474 237.574 198.638 1.00 41.36 95 GLY F C 1
ATOM 29421 O O . GLY F 6 93 ? 155.373 238.111 197.987 1.00 49.27 95 GLY F O 1
ATOM 29425 N N . ILE F 6 94 ? 154.570 236.328 199.086 1.00 40.15 96 ILE F N 1
ATOM 29426 C CA . ILE F 6 94 ? 155.712 235.464 198.802 1.00 35.88 96 ILE F CA 1
ATOM 29427 C C . ILE F 6 94 ? 155.231 234.386 197.841 1.00 36.09 96 ILE F C 1
ATOM 29428 O O . ILE F 6 94 ? 154.381 233.560 198.194 1.00 42.12 96 ILE F O 1
ATOM 29444 N N . ASP F 6 95 ? 155.761 234.397 196.622 1.00 40.53 97 ASP F N 1
ATOM 29445 C CA . ASP F 6 95 ? 155.401 233.376 195.649 1.00 42.85 97 ASP F CA 1
ATOM 29446 C C . ASP F 6 95 ? 155.813 231.999 196.149 1.00 44.79 97 ASP F C 1
ATOM 29447 O O . ASP F 6 95 ? 156.891 231.824 196.721 1.00 39.15 97 ASP F O 1
ATOM 29456 N N . LYS F 6 96 ? 154.946 231.012 195.922 1.00 44.54 98 LYS F N 1
ATOM 29457 C CA . LYS F 6 96 ? 155.232 229.656 196.364 1.00 46.67 98 LYS F CA 1
ATOM 29458 C C . LYS F 6 96 ? 156.365 229.012 195.576 1.00 44.44 98 LYS F C 1
ATOM 29459 O O . LYS F 6 96 ? 156.822 227.932 195.959 1.00 50.59 98 LYS F O 1
ATOM 29478 N N . GLU F 6 97 ? 156.820 229.634 194.487 1.00 45.85 99 GLU F N 1
ATOM 29479 C CA . GLU F 6 97 ? 158.016 229.172 193.791 1.00 48.22 99 GLU F CA 1
ATOM 29480 C C . GLU F 6 97 ? 159.298 229.528 194.528 1.00 42.20 99 GLU F C 1
ATOM 29481 O O . GLU F 6 97 ? 160.356 228.994 194.184 1.00 42.59 99 GLU F O 1
ATOM 29493 N N . ARG F 6 98 ? 159.233 230.418 195.516 1.00 33.14 100 ARG F N 1
ATOM 29494 C CA . ARG F 6 98 ? 160.382 230.713 196.358 1.00 33.37 100 ARG F CA 1
ATOM 29495 C C . ARG F 6 98 ? 160.576 229.680 197.461 1.00 37.90 100 ARG F C 1
ATOM 29496 O O . ARG F 6 98 ? 161.593 229.725 198.159 1.00 33.91 100 ARG F O 1
ATOM 29517 N N . PHE F 6 99 ? 159.633 228.759 197.635 1.00 25.08 101 PHE F N 1
ATOM 29518 C CA . PHE F 6 99 ? 159.707 227.717 198.653 1.00 31.00 101 PHE F CA 1
ATOM 29519 C C . PHE F 6 99 ? 159.683 226.369 197.948 1.00 36.44 101 PHE F C 1
ATOM 29520 O O . PHE F 6 99 ? 158.628 225.924 197.488 1.00 46.19 101 PHE F O 1
ATOM 29537 N N . ARG F 6 100 ? 160.835 225.715 197.873 1.00 30.21 102 ARG F N 1
ATOM 29538 C CA . ARG F 6 100 ? 160.945 224.427 197.207 1.00 34.00 102 ARG F CA 1
ATOM 29539 C C . ARG F 6 100 ? 161.315 223.344 198.208 1.00 39.42 102 ARG F C 1
ATOM 29540 O O . ARG F 6 100 ? 162.172 223.548 199.068 1.00 41.09 102 ARG F O 1
ATOM 29561 N N . TRP F 6 101 ? 160.664 222.192 198.096 1.00 38.56 103 TRP F N 1
ATOM 29562 C CA . TRP F 6 101 ? 161.018 221.048 198.920 1.00 32.10 103 TRP F CA 1
ATOM 29563 C C . TRP F 6 101 ? 161.073 219.807 198.047 1.00 29.60 103 TRP F C 1
ATOM 29564 O O . TRP F 6 101 ? 160.169 219.568 197.244 1.00 43.25 103 TRP F O 1
ATOM 29585 N N . GLU F 6 102 ? 162.141 219.029 198.205 1.00 32.63 104 GLU F N 1
ATOM 29586 C CA . GLU F 6 102 ? 162.399 217.873 197.359 1.00 34.58 104 GLU F CA 1
ATOM 29587 C C . GLU F 6 102 ? 162.868 216.698 198.205 1.00 35.51 104 GLU F C 1
ATOM 29588 O O . GLU F 6 102 ? 163.406 216.862 199.304 1.00 42.29 104 GLU F O 1
ATOM 29600 N N . TRP F 6 103 ? 162.661 215.501 197.670 1.00 36.88 105 TRP F N 1
ATOM 29601 C CA . TRP F 6 103 ? 163.192 214.278 198.254 1.00 33.94 105 TRP F CA 1
ATOM 29602 C C . TRP F 6 103 ? 164.484 213.927 197.532 1.00 34.62 105 TRP F C 1
ATOM 29603 O O . TRP F 6 103 ? 164.471 213.651 196.329 1.00 41.22 105 TRP F O 1
ATOM 29624 N N . ILE F 6 104 ? 165.592 213.946 198.263 1.00 40.37 106 ILE F N 1
ATOM 29625 C CA . ILE F 6 104 ? 166.917 213.668 197.723 1.00 41.50 106 ILE F CA 1
ATOM 29626 C C . ILE F 6 104 ? 167.494 212.504 198.512 1.00 41.55 106 ILE F C 1
ATOM 29627 O O . ILE F 6 104 ? 167.568 212.567 199.743 1.00 52.22 106 ILE F O 1
ATOM 29643 N N . SER F 6 105 ? 167.895 211.446 197.816 1.00 40.58 107 SER F N 1
ATOM 29644 C CA . SER F 6 105 ? 168.537 210.333 198.494 1.00 40.60 107 SER F CA 1
ATOM 29645 C C . SER F 6 105 ? 170.028 210.607 198.656 1.00 41.89 107 SER F C 1
ATOM 29646 O O . SER F 6 105 ? 170.604 211.467 197.988 1.00 43.31 107 SER F O 1
ATOM 29654 N N . ALA F 6 106 ? 170.655 209.850 199.557 1.00 49.98 108 ALA F N 1
ATOM 29655 C CA . ALA F 6 106 ? 172.048 210.109 199.900 1.00 49.92 108 ALA F CA 1
ATOM 29656 C C . ALA F 6 106 ? 172.970 209.970 198.696 1.00 49.56 108 ALA F C 1
ATOM 29657 O O . ALA F 6 106 ? 174.029 210.603 198.654 1.00 51.51 108 ALA F O 1
ATOM 29664 N N . SER F 6 107 ? 172.594 209.154 197.717 1.00 47.85 109 SER F N 1
ATOM 29665 C CA . SER F 6 107 ? 173.420 208.920 196.541 1.00 50.50 109 SER F CA 1
ATOM 29666 C C . SER F 6 107 ? 173.040 209.798 195.353 1.00 51.14 109 SER F C 1
ATOM 29667 O O . SER F 6 107 ? 173.667 209.685 194.297 1.00 50.59 109 SER F O 1
ATOM 29675 N N . GLU F 6 108 ? 172.044 210.667 195.496 1.00 49.16 110 GLU F N 1
ATOM 29676 C CA . GLU F 6 108 ? 171.546 211.466 194.377 1.00 46.36 110 GLU F CA 1
ATOM 29677 C C . GLU F 6 108 ? 172.207 212.844 194.373 1.00 46.89 110 GLU F C 1
ATOM 29678 O O . GLU F 6 108 ? 171.575 213.879 194.579 1.00 49.33 110 GLU F O 1
ATOM 29690 N N . GLY F 6 109 ? 173.515 212.836 194.115 1.00 47.32 111 GLY F N 1
ATOM 29691 C CA . GLY F 6 109 ? 174.247 214.089 194.014 1.00 46.12 111 GLY F CA 1
ATOM 29692 C C . GLY F 6 109 ? 173.862 214.903 192.792 1.00 49.32 111 GLY F C 1
ATOM 29693 O O . GLY F 6 109 ? 173.763 216.131 192.860 1.00 51.32 111 GLY F O 1
ATOM 29697 N N . GLU F 6 110 ? 173.653 214.236 191.656 1.00 48.98 112 GLU F N 1
ATOM 29698 C CA . GLU F 6 110 ? 173.326 214.949 190.426 1.00 47.04 112 GLU F CA 1
ATOM 29699 C C . GLU F 6 110 ? 171.945 215.587 190.509 1.00 47.44 112 GLU F C 1
ATOM 29700 O O . GLU F 6 110 ? 171.748 216.717 190.044 1.00 51.15 112 GLU F O 1
ATOM 29712 N N . LYS F 6 111 ? 170.976 214.878 191.087 1.00 46.25 113 LYS F N 1
ATOM 29713 C CA . LYS F 6 111 ? 169.666 215.475 191.304 1.00 38.08 113 LYS F CA 1
ATOM 29714 C C . LYS F 6 111 ? 169.769 216.686 192.216 1.00 44.30 113 LYS F C 1
ATOM 29715 O O . LYS F 6 111 ? 169.113 217.705 191.981 1.00 48.47 113 LYS F O 1
ATOM 29734 N N . PHE F 6 112 ? 170.576 216.589 193.273 1.00 40.49 114 PHE F N 1
ATOM 29735 C CA . PHE F 6 112 ? 170.751 217.731 194.160 1.00 41.11 114 PHE F CA 1
ATOM 29736 C C . PHE F 6 112 ? 171.350 218.912 193.412 1.00 35.54 114 PHE F C 1
ATOM 29737 O O . PHE F 6 112 ? 170.907 220.053 193.581 1.00 46.61 114 PHE F O 1
ATOM 29754 N N . GLN F 6 113 ? 172.357 218.657 192.578 1.00 39.66 115 GLN F N 1
ATOM 29755 C CA . GLN F 6 113 ? 172.973 219.727 191.803 1.00 43.92 115 GLN F CA 1
ATOM 29756 C C . GLN F 6 113 ? 171.955 220.394 190.890 1.00 40.06 115 GLN F C 1
ATOM 29757 O O . GLN F 6 113 ? 171.878 221.626 190.817 1.00 40.06 115 GLN F O 1
ATOM 29771 N N . LYS F 6 114 ? 171.171 219.589 190.170 1.00 43.39 116 LYS F N 1
ATOM 29772 C CA . LYS F 6 114 ? 170.194 220.151 189.245 1.00 42.16 116 LYS F CA 1
ATOM 29773 C C . LYS F 6 114 ? 169.123 220.936 189.989 1.00 45.44 116 LYS F C 1
ATOM 29774 O O . LYS F 6 114 ? 168.696 222.004 189.534 1.00 43.46 116 LYS F O 1
ATOM 29793 N N . THR F 6 115 ? 168.677 220.422 191.135 1.00 43.72 117 THR F N 1
ATOM 29794 C CA . THR F 6 115 ? 167.710 221.143 191.950 1.00 35.83 117 THR F CA 1
ATOM 29795 C C . THR F 6 115 ? 168.269 222.487 192.388 1.00 39.35 117 THR F C 1
ATOM 29796 O O . THR F 6 115 ? 167.585 223.511 192.308 1.00 44.05 117 THR F O 1
ATOM 29807 N N . MET F 6 116 ? 169.518 222.504 192.850 1.00 37.28 118 MET F N 1
ATOM 29808 C CA . MET F 6 116 ? 170.116 223.753 193.306 1.00 40.68 118 MET F CA 1
ATOM 29809 C C . MET F 6 116 ? 170.199 224.757 192.167 1.00 41.93 118 MET F C 1
ATOM 29810 O O . MET F 6 116 ? 169.810 225.922 192.319 1.00 47.39 118 MET F O 1
ATOM 29824 N N . GLN F 6 117 ? 170.682 224.314 191.004 1.00 39.72 119 GLN F N 1
ATOM 29825 C CA . GLN F 6 117 ? 170.835 225.216 189.865 1.00 39.19 119 GLN F CA 1
ATOM 29826 C C . GLN F 6 117 ? 169.489 225.783 189.430 1.00 39.05 119 GLN F C 1
ATOM 29827 O O . GLN F 6 117 ? 169.345 226.996 189.225 1.00 38.65 119 GLN F O 1
ATOM 29841 N N . GLU F 6 118 ? 168.487 224.915 189.290 1.00 40.33 120 GLU F N 1
ATOM 29842 C CA . GLU F 6 118 ? 167.186 225.355 188.808 1.00 34.35 120 GLU F CA 1
ATOM 29843 C C . GLU F 6 118 ? 166.499 226.267 189.818 1.00 38.57 120 GLU F C 1
ATOM 29844 O O . GLU F 6 118 ? 165.886 227.269 189.435 1.00 44.40 120 GLU F O 1
ATOM 29856 N N . PHE F 6 119 ? 166.582 225.937 191.111 1.00 40.00 121 PHE F N 1
ATOM 29857 C CA . PHE F 6 119 ? 165.987 226.788 192.132 1.00 35.45 121 PHE F CA 1
ATOM 29858 C C . PHE F 6 119 ? 166.647 228.156 192.146 1.00 35.00 121 PHE F C 1
ATOM 29859 O O . PHE F 6 119 ? 165.971 229.180 192.291 1.00 39.84 121 PHE F O 1
ATOM 29876 N N . TYR F 6 120 ? 167.971 228.198 191.986 1.00 39.48 122 TYR F N 1
ATOM 29877 C CA . TYR F 6 120 ? 168.652 229.481 191.895 1.00 39.81 122 TYR F CA 1
ATOM 29878 C C . TYR F 6 120 ? 168.157 230.285 190.702 1.00 43.92 122 TYR F C 1
ATOM 29879 O O . TYR F 6 120 ? 167.911 231.489 190.818 1.00 49.72 122 TYR F O 1
ATOM 29897 N N . GLU F 6 121 ? 168.017 229.641 189.542 1.00 47.15 123 GLU F N 1
ATOM 29898 C CA . GLU F 6 121 ? 167.534 230.360 188.366 1.00 45.01 123 GLU F CA 1
ATOM 29899 C C . GLU F 6 121 ? 166.131 230.912 188.598 1.00 49.10 123 GLU F C 1
ATOM 29900 O O . GLU F 6 121 ? 165.842 232.073 188.282 1.00 49.42 123 GLU F O 1
ATOM 29912 N N . THR F 6 122 ? 165.248 230.090 189.167 1.00 41.62 124 THR F N 1
ATOM 29913 C CA . THR F 6 122 ? 163.890 230.536 189.455 1.00 37.43 124 THR F CA 1
ATOM 29914 C C . THR F 6 122 ? 163.896 231.746 190.380 1.00 42.11 124 THR F C 1
ATOM 29915 O O . THR F 6 122 ? 163.271 232.775 190.088 1.00 46.72 124 THR F O 1
ATOM 29926 N N . VAL F 6 123 ? 164.611 231.643 191.501 1.00 40.56 125 VAL F N 1
ATOM 29927 C CA . VAL F 6 123 ? 164.575 232.702 192.503 1.00 41.50 125 VAL F CA 1
ATOM 29928 C C . VAL F 6 123 ? 165.188 233.979 191.947 1.00 38.83 125 VAL F C 1
ATOM 29929 O O . VAL F 6 123 ? 164.693 235.082 192.204 1.00 42.55 125 VAL F O 1
ATOM 29942 N N . LYS F 6 124 ? 166.277 233.860 191.184 1.00 41.95 126 LYS F N 1
ATOM 29943 C CA . LYS F 6 124 ? 166.881 235.046 190.589 1.00 44.01 126 LYS F CA 1
ATOM 29944 C C . LYS F 6 124 ? 165.926 235.712 189.610 1.00 43.05 126 LYS F C 1
ATOM 29945 O O . LYS F 6 124 ? 165.793 236.940 189.600 1.00 46.43 126 LYS F O 1
ATOM 29964 N N . TYR F 6 125 ? 165.245 234.921 188.781 1.00 51.14 127 TYR F N 1
ATOM 29965 C CA . TYR F 6 125 ? 164.294 235.506 187.845 1.00 48.80 127 TYR F CA 1
ATOM 29966 C C . TYR F 6 125 ? 163.177 236.233 188.583 1.00 52.77 127 TYR F C 1
ATOM 29967 O O . TYR F 6 125 ? 162.766 237.326 188.177 1.00 52.42 127 TYR F O 1
ATOM 29985 N N . LEU F 6 126 ? 162.676 235.648 189.674 1.00 53.71 128 LEU F N 1
ATOM 29986 C CA . LEU F 6 126 ? 161.624 236.314 190.440 1.00 43.88 128 LEU F CA 1
ATOM 29987 C C . LEU F 6 126 ? 162.074 237.675 190.952 1.00 44.60 128 LEU F C 1
ATOM 29988 O O . LEU F 6 126 ? 161.250 238.581 191.103 1.00 52.05 128 LEU F O 1
ATOM 30004 N N . GLY F 6 127 ? 163.363 237.837 191.236 1.00 46.89 129 GLY F N 1
ATOM 30005 C CA . GLY F 6 127 ? 163.884 239.100 191.698 1.00 42.55 129 GLY F CA 1
ATOM 30006 C C . GLY F 6 127 ? 163.774 239.244 193.200 1.00 49.44 129 GLY F C 1
ATOM 30007 O O . GLY F 6 127 ? 163.234 238.376 193.892 1.00 55.19 129 GLY F O 1
ATOM 30011 N N . PRO F 6 128 ? 164.273 240.356 193.735 1.00 50.52 130 PRO F N 1
ATOM 30012 C CA . PRO F 6 128 ? 164.241 240.550 195.190 1.00 45.31 130 PRO F CA 1
ATOM 30013 C C . PRO F 6 128 ? 162.819 240.507 195.725 1.00 41.40 130 PRO F C 1
ATOM 30014 O O . PRO F 6 128 ? 161.880 240.989 195.089 1.00 44.99 130 PRO F O 1
ATOM 30025 N N . LEU F 6 129 ? 162.667 239.921 196.907 1.00 44.93 131 LEU F N 1
ATOM 30026 C CA . LEU F 6 129 ? 161.361 239.811 197.547 1.00 47.13 131 LEU F CA 1
ATOM 30027 C C . LEU F 6 129 ? 160.946 241.146 198.153 1.00 41.89 131 LEU F C 1
ATOM 30028 O O . LEU F 6 129 ? 161.651 241.704 198.991 1.00 42.77 131 LEU F O 1
#

InterPro domains:
  IPR017896 4Fe-4S ferredoxin-type, iron-sulphur binding domain [PF00037] (248-267)
  IPR017896 4Fe-4S ferredoxin-type, iron-sulphur binding domain [PF13237] (585-631)
  IPR017896 4Fe-4S ferredoxin-type, iron-sulphur binding domain [PS51379] (244-274)
  IPR017896 4Fe-4S ferredoxin-type, iron-sulphur binding domain [PS51379] (292-321)
  IPR017896 4Fe-4S ferredoxin-type, iron-sulphur binding domain [PS51379] (581-611)
  IPR017896 4Fe-4S ferredoxin-type, iron-sulphur binding domain [PS51379] (615-640)
  IPR017900 4Fe-4S ferredoxin, iron-sulphur binding, conserved site [PS00198] (254-265)
  IPR017900 4Fe-4S ferredoxin, iron-sulphur binding, conserved site [PS00198] (301-312)
  IPR017900 4Fe-4S ferredoxin, iron-sulphur binding, conserved site [PS00198] (591-602)
  IPR017900 4Fe-4S ferredoxin, iron-sulphur binding, conserved site [PS00198] (620-631)
  IPR023753 FAD/NAD(P)-binding domain [PF07992] (439-561)
  IPR036188 FAD/NAD(P)-binding domain superfamily [G3DSA:3.50.50.60] (131-251)
  IPR036188 FAD/NAD(P)-binding domain superfamily [SSF51905] (153-568)
  IPR039650 H(2):CoB-CoM heterodisulfide,ferredoxin reductase subunit A-like [PTHR43498] (31-650)
  IPR040131 MnmG, N-terminal domain [PF01134] (155-187)

Radius of gyration: 56.74 Å; Cα contacts (8 Å, |Δi|>4): 4249; chains: 6; bounding box: 140×131×135 Å

B-factor: mean 52.97, std 17.71, range [5.64, 104.57]

Sequence (1958 aa):
PKIGVYVCHCGVNIGGVVDVEAVRDYAAKLPNVVIAKDYKYYCSDPGQLEIQKDIKELGINRVVVAACSPRLHEPTFRRCVEEAGLNQFLFEFANIREHDSWVHMDNPEGATEKAKDLVRMAVAKARLLEPLEASKVSVDDKALVIGGGVAGIQAALDLADMGFKTYMVEKRPSISGRMGQLDKTFPTLDCSMCILAPKMVDVGKHDNIELITYAEVKEVDGYIGNFKVKIEKKPRYIDEELCTGCGSCVEVCPIEMPNYFDEGIGMTKAVYIPFPQAVPLCATIDKDYCIECMLCDEVCERGAVKHDQEPEEIEIEVGTIIVATGYDAYDPTEKLEYGYGRHTNVITGLELERMINASGPTDGKVLKPSDGEKPKRVAFIHCVGSRDEQIGKPYCSRVCCMYIMKNAQLIKDKMPDTEVTLYYMDIRAFGKGFEEFYKRSQEKYGIKFIRGRPAEVIENPDLTLTVRSEDTLLGKVTEYDYDMVVLGVGLVPPEGAETLRQTIGLSKSADGFLMEAHPKLRPVDTLTDGVYLAGVAQGPKDIPDAVAQASGAAARAAIPMVKGEVEIEPIIAVTDSDVCGGCEVCIELCPFGAISIEEGHANVNVALCKGCGTCVAACPSGAMDQQHFKTEQIMAQIEAALNMEIAYFLGCIMNNRYPGIEKATRVLFDKLGIELKDMEGASCCPAPGVFGSFDKTTWAAIAARNITIAEDMGADIMTECNGCFGSLFETNHLLKEDEEMKAKINEILKETGREYKGEVNVRHFAEVLYNDVGLDKLSELVEKPLNLNVAVHYGCHFLKPSDEINIDNPERPTILDEIVEVTGAKSVEYKDKMMCCGAGGGVRSRDLDVALDFTREKLTNMKEAGVDAIVNVCPFCHLQFDVGQMEIKDKFGEEFDIPVLHLAQLLGLAMGLPKEDLVVDAHQVCVTLLQREENIIRKGNIDKEFSEKIKAAGGDSLEYCFQCGTCTGSCPSGRRTPYRVRQIIRKANVGLKDEIISDPTLWMCTTCYSCQERCPRKVKIVDVVKLARNEAAKAGFMAPAHKAVGSFVIKTGHGVPINDATMELRKAVGLGELPPTTHQFPEALEEVQKIIKATGFDQLIGYNWETGELMVKHTLCPSCSAGCGVNIVEMGGAPVGTYPYRRHPVNEGKTCRAGRDCYEIPLMDRVTSPGVKKSGKLSGVNWDEALDKLTELLSSEDISILTTGTLTNEEALKLREIIENFNVKKSGLITVFPEFDYPEIDIRNIRDYDNIAVIGDAITCAPLIGRRIFHAMAAGAEVRSYDRRDETRMAVNSGFHITFSDEREVLNDLQQLPGGSLIIITPEIPEIIGPVLEFSSENEFDVLPIFEDFNTRGVMQHLPPVNEGEFDSVWLIDPGAAAEPVDVSGKFVLQSIRTEGLTPDIFLPVAAWCEKSGSYTSTAGYTMKLEPALQAPEGVLSDMEIFERILRAMKYLLARATDEEIQRKGECGGAVTAIFKYMLDKEVVDAVLTLERGYDVYDGIPVLLEDSSGIESTCGSLHCAPTMFGDLISRYLSDMRLAVAVKPCDAMAIRELEKRHQIDPDKVYKIGLNCGGTLAPVSAREMIETFYEIDPDDVVSEEIDRGKFIVELRDGSHREISIDYLEEEGFGRRENCQRCEIMVPRNADLACGNWGADDGWTFIEVNTERGQEIIEGARSSGYIEAREPSEKMVKIREKIENAMISMARKFQDKYLDEEYPSLDEWDEYWKRCINCFACRDACPVCFCRECELEKDYLLESDEKAPDPLTFQGVRLSHMGFSCINCGQCEDVCPMDIPIARIYHRIQKKYRDRTGFTAGVSQELPPMYSGEKDFEPKIVGFCCNWCSYGGADTAGTARMQYPPNVRIIRVMCSGRVNASMILKAFSEGADGVFVGGCHIGDCHYDSGNYKWKRRARFIEDILPEFGIDKERFRWEWISASEGEKFQKTMQEFYETVKYLGPL

Secondary structure (DSSP, 8-state):
--EEEEEE-TTTTTTTTS-HHHHHHHHHHSTTEEEEEEES-SSSHHHHHHHHHHHHHH--SEEEEEES-HHHHHHHHHHHHHHTT--GGGEEEEE-IIIIITT-TT-HHHHHHHHHHHHHHHHHHHHT----PPEEEE--SEEEEE--SHHHHHHHHHHHHTT-EEEEEESSSS--TTGGG-SEETTTTEEHHHHHHHHHHHHHH-TTEEEEESEEEEEEEEETTEEEEEEEEPP-SB-TTT-----HHHHH---EEE-GGGTTS-EEESEE-S-TT-SS---EE-TTT-----HHHHH-SS--B-TT---EEEEEEESEEEE----EE--GGG-GGGTBTTBTTEEEHHHHHHHHSTTSTTTT----TTTS---SEEEEEEEETSSBGGGTB-S--SSHHHHHHHHHHHHHHH-TT-EEEEEES-----STTHHHHHHHHHHTT--EEEE----EEEE-TTS-EEEEEEETTTTEEEEEEESEEEEEE-EEPPTTHHHHHHHHT--B-TTSSBPPSBTTTBSSB-SSTTEEE-GGGGS---HHHHHHHHHHHHHHHHHHHHH-EEEEP---EEE-TTT-----TTTTT-TT--EEEETTEEEE-TTT-----HHHHH-SSS-EEETTS-HHHHHHHHHHHH-/-EEEE---SHHHHH-HHHHHHHHHHHHHTT-EEEE-TTB-----HHHHHHH-HHHHHHHHHHHHHHHHHTT--EEE--HHHHHHHHHHHHHHHT-HHHHHHHHHHHHTTT--------EEEHHHHIIIII-HHHHHHT--S----EEEEE--HHHH-SHHHH-SS-SSS--HHHHHHHTTT-EEPP-TTTT---S-GGGHHHH-HHHHHHHHHHHHHHHHHHT-SEEEES-HHHHHHHHHHHHHHHHHH-------EEEHHHHHHHHTT--HHHHTGGG-SS--/----SSTTEE-GGG--HHHHHHHIIIIIGGGGG-----HHHHH-SGGGTSS--HHHHHHHHHHT-HHHHHT-GGGGG-----HHHHH-TT---HHHHHHHHHHHHHHTT---HHHHHHHHHHHHHS-SS---HHHHHHHHHTTS-SS-SBTTT-HHHHHHHHHHHHHHTHHHHTT-BTTTTB-/-EEEEE--SSSS--EEEEEEETTEEEEEEE-TT-TTTTT---HHHHHGGGTTTTT---S-EEE-SSSEEE--HHHHHTTTHHHHHHS--EEEE-TTS-HHHHHHHHHHHHHTT-SSEEE--SS---------GGGGGG-SEEEEES-HHHH-HHHHHHHHHHHHTT-EEEEEES-SSSHHHHHSSEEEE-SSHHHHHHHHTTSPTT-EEEE-SSSHHHHHHHHHHHHTTT-EEEE--SSTTHHHHHHHSPBP------SEEEEETTS-------SS-EEEEES---SS--SEE--B--GGGS-EEEE-TTS-EEEE--SSPPPTT-B-HHHHHHHHHH-/--EEEEEESSSHHHHHSSSSSHHHHHHHHHHHTTSSSEEEEEEE-SSTT-EEEEEESS-TTGGGG-S--TT-----HHHHHHH-TTS-EEEEE-HHHHHHHHHHHTTTSS-TTTEEEEEE-------HHHHHHHHHHHS-S-STTEEEEE-TTSEEEEEETTS-EEEEEHHHHHHTT-SS-HHHHH----S-TTSSEEEESSS--TT-EEEEE-SHHHHHHHHHHHHTTSEEEE---SSHHHHHHHHHHHHHHHHHHHHHIIIIIS---HHHHHHHHTT-----HHHHH-TT---SS-GGGSTTTS--SSSPPPHIIIIIHHHHHHGGG-----HHHHH-TT---HHHHHHHHHHHHHHHH---TTT-SSPPGGG--S--/----EEEEEETTTHHHHHHHHHHTT----TTEEEEEES-GGG--HHHHHHHHHHT-SEEEEEEPPTT--TTSSHHHHHHHHHHHHHHHGGGGT--GGGEEEEE--TT-HHHHHHHHHHHHHHHHHH---

Solvent-accessible surface area: 75116 Å² total; per-residue (Å²): 79,77,0,0,0,0,0,9,40,24,28,120,53,1,30,58,27,0,63,6,95,27,0,72,54,70,0,50,154,25,84,65,18,58,39,14,61,40,60,142,116,0,52,39,95,63,0,37,102,47,1,25,94,2,12,142,125,74,37,5,46,31,0,0,0,0,5,12,0,4,109,102,52,22,68,26,3,19,138,0,0,76,135,17,71,21,26,27,3,10,3,16,19,4,8,0,35,4,4,0,0,19,0,2,82,124,52,59,120,18,0,15,82,1,0,44,27,13,0,39,6,4,0,8,8,0,71,64,3,51,75,14,143,26,56,103,29,78,12,37,82,50,0,0,0,11,10,1,14,27,9,0,2,39,0,0,14,37,0,2,106,93,54,20,56,0,25,0,2,16,80,100,3,4,0,3,34,56,16,2,5,29,10,56,16,34,33,87,45,77,42,0,26,93,97,3,21,68,86,0,71,50,1,44,134,49,145,43,16,86,40,12,1,36,1,66,14,107,78,20,79,54,75,25,2,36,6,105,2,69,0,26,36,51,24,5,38,4,32,54,152,62,24,66,12,98,12,31,13,34,135,49,16,75,44,116,8,65,11,52,8,12,46,60,57,2,117,22,43,3,2,15,32,5,14,96,71,4,18,32,73,2,1,0,3,45,60,131,86,25,108,82,51,63,77,13,50,138,49,34,172,135,43,3,20,67,39,123,54,131,71,93,104,36,130,9,88,0,0,0,0,0,1,7,45,21,43,34,32,11,91,1,67,97,11,125,80,6,2,45,70,160,14,58,2,6,6,9,0,16,19,0,4,5,8,0,18,71,79,7,47,36,113,4,95,1,29,32,69,42,69,42,104,95,2,144,63,0,0,1,0,5,15,4,2,2,71,11,154,163,40,55,42,95,32,45,1,92,16,8,15,0,28,1,0,2,0,0,1,12,0,28,98,88,14,100,118,2,95,1,14,0,1,21,43,60,32,87,14,114,23,198,27,10,82,103,1,14,56,90,0,5,97,134,36,18,1,53,20,9,88,2,99,2,64,65,3,53,51,33,139,102,65,23,0,14,0,90,2,75,1,53,36,28,52,51,62,0,28,24,43,11,14,0,0,0,0,0,3,1,9,25,36,18,150,51,30,66,93,28,41,121,32,19,49,13,53,93,34,121,44,24,4,22,72,26,20,81,93,165,152,91,55,8,7,7,129,46,96,3,1,15,0,0,0,14,3,34,8,14,16,17,46,88,47,4,43,67,24,0,39,27,0,0,50,93,0,6,97,15,8,112,133,26,63,25,84,50,81,10,10,18,8,70,24,66,57,112,25,10,32,6,20,41,3,7,45,61,1,20,50,66,44,3,7,51,52,82,161,46,54,8,81,23,70,74,65,81,16,94,2,14,4,1,11,6,7,10,19,28,10,28,4,4,30,1,34,6,4,41,25,70,0,0,4,27,14,0,68,10,4,6,109,103,83,2,0,1,3,11,3,12,12,1,0,0,70,6,0,1,0,0,34,0,0,55,34,0,0,114,87,16,59,14,108,21,58,47,4,89,4,5,1,2,4,0,20,20,12,7,0,5,1,1,21,72,27,0,8,0,0,0,0,0,0,0,0,2,9,0,16,115,57,62,5,47,0,0,1,3,10,3,9,12,2,16,1,0,43,37,0,7,30,39,0,80,135,57,126,136,21,40,62,96,0,24,94,9,0,144,90,14,71,54,86,0,99,20,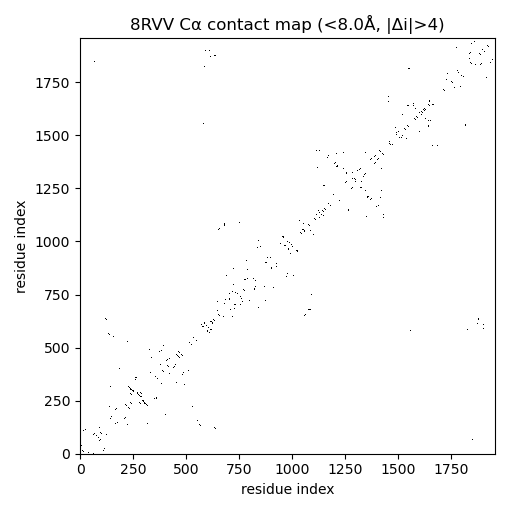124,6,79,9,40,0,0,0,26,0,0,68,96,63,15,18,53,115,88,0,52,133,44,32,119,110,100,20,150,53,64,0,0,0,1,1,10,15,28,0,2,12,28,19,100,77,17,109,48,39,81,16,75,185,8,74,11,3,15,62,0,0,80,28,0,28,0,124,22,34,109,18,147,62,20,51,17,5,4,0,2,20,2,7,0,45,43,71,46,53,84,15,0,0,52,0,0,80,45,0,0,52,13,0,128,140,37,48,15,68,4,0,3,1,1,5,2,64,12,0,22,0,0,0,35,0,9,61,39,0,77,117,94,92,48,51,101,22,112,9,18,0,8,0,1,0,2,0,0,0,46,0,0,36,17,70,150,126,17,12,6,51,123,10,15,100,6,121,76,165,182,126,87,190,118,121,91,31,4,107,150,75,63,45,39,67,109,2,1,109,103,3,38,95,51,38,0,83,7,0,22,32,25,58,22,70,23,49,15,32,60,12,13,8,1,13,126,54,17,101,2,88,3,40,54,4,4,16,26,1,11,21,0,1,64,104,64,0,9,55,31,90,21,0,2,15,14,5,4,11,15,22,14,33,52,113,23,81,12,138,2,76,4,3,55,0,0,28,23,2,0,11,26,0,1,131,53,48,82,24,13,112,39,0,52,37,31,0,14,92,1,0,91,34,0,0,8,38,22,26,65,112,66,6,40,106,42,3,111,88,15,68,19,42,84,48,0,15,2,5,39,79,48,92,97,4,34,95,31,0,38,88,0,0,106,45,25,26,0,7,135,40,2,41,18,59,70,153,93,12,111,99,69,16,95,39,1,7,10,20,56,32,1,6,4,10,0,1,5,0,0,31,55,84,54,36,9,48,4,27,19,37,10,25,31,3,20,10,0,40,4,16,13,29,85,40,1,30,65,1,51,86,44,6,103,93,90,38,41,47,61,6,2,13,78,54,110,68,61,60,53,57,35,88,29,94,95,0,12,80,82,0,25,88,12,5,80,86,44,77,10,3,1,1,1,3,0,2,0,1,16,65,3,0,94,47,0,123,74,0,26,122,90,43,96,23,185,63,23,0,0,55,15,76,2,53,112,55,128,22,41,156,14,59,7,101,69,0,131,98,38,112,19,0,0,0,0,2,6,0,3,51,35,0,18,4,2,0,11,15,0,18,57,0,45,88,64,67,13,97,2,56,2,0,4,105,99,96,118,9,21,2,14,72,20,18,62,104,30,34,62,4,96,85,68,91,87,0,10,78,20,0,100,135,19,66,63,37,3,0,0,0,0,0,29,80,4,71,97,0,2,38,36,0,4,129,28,2,70,125,76,109,16,33,0,0,0,2,5,63,14,5,0,1,26,0,0,12,125,41,2,70,23,28,151,38,81,69,36,59,13,1,1,7,0,5,2,23,29,54,30,79,115,41,92,45,99,45,95,33,3,13,0,4,2,46,24,65,84,75,70,1,26,0,0,0,0,0,3,0,7,3,14,8,62,3,14,4,12,7,1,7,21,87,74,22,122,9,109,55,3,15,147,25,42,164,42,14,38,28,0,59,80,0,0,55,61,1,36,165,82,89,118,42,5,10,0,70,0,66,55,110,75,1,38,161,71,12,76,32,6,6,1,27,9,1,0,4,48,24,0,16,58,109,124,39,3,78,1,0,5,10,31,58,77,33,132,27,14,3,6,19,27,4,30,22,36,126,83,11,95,46,2,44,48,20,6,26,54,22,34,1,6,1,8,6,8,0,16,12,0,21,130,35,4,48,102,46,68,0,0,0,12,0,31,2,17,1,0,14,0,0,34,1,1,14,20,12,104,32,4,57,69,81,62,2,23,13,0,0,58,30,23,34,5,4,1,34,5,26,54,2,51,79,0,0,101,72,46,9,150,39,78,7,69,66,8,42,37,12,48,30,66,169,38,74,0,14,0,40,25,165,123,44,59,105,96,46,26,36,5,85,108,0,14,134,86,66,46,13,26,25,56,12,12,4,0,30,51,30,10,1,0,108,4,3,10,0,1,3,12,64,49,1,17,81,132,40,20,8,0,0,6,14,45,57,108,46,0,47,96,5,0,65,15,0,113,107,35,44,36,2,66,30,118,122,19,79,98,148,60,10,115,61,7,84,144,48,20,70,52,56,23,66,52,3,127,104,18,3,84,49,14,7,105,126,94,30,12,47,86,103,84,3,96,100,61,12,100,51,15,19,24,12,3,1,11,23,38,17,11,2,9,30,50,41,134,96,22,13,4,60,62,128,32,13,63,38,104,79,107,89,30,9,55,33,15,16,9,5,0,0,4,0,16,39,9,0,2,0,15,9,14,10,3,9,12,48,31,10,9,2,3,44,4,12,2,2,39,0,2,15,62,0,10,45,62,3,54,103,87,50,59,4,50,6,0,60,19,115,106,31,1,38,15,12,29,31,123,94,108,103,110,2,97,3,0,0,0,0,1,9,98,16,0,10,1,0,0,9,45,0,0,80,58,94,50,57,10,17,27,20,5,30,12,4,45,0,18,4,1,0,1,0,24,8,7,0,0,2,18,0,7,32,45,36,1,13,0,0,0,0,0,0,4,56,65,56,89,12,100,9,64,3,2,1,20,1,1,78,30,19,0,69,4,1,24,17,2,0,55,7,32,31,3,68,110,93,11,4,55,47,40,38,0,22,35,91,52,1,102,77,0,43,110,6,5,54,74,2,30,91,49,0,83,195,56,11,99,90

Organism: Methanothermobacter marburgensis (strain ATCC BAA-927 / DSM 2133 / JCM 14651 / NBRC 100331 / OCM 82 / Marburg) (NCBI:txid79929)